Protein 1SSE (pdb70)

GO terms:
  GO:0034599 cellular response to oxidative stress (P, IDA)
  GO:0005634 nucleus (C, IDA)
  GO:0005737 cytoplasm (C, IDA)
  GO:0003700 DNA-binding transcription factor activity (F, IDA)
  GO:0045944 positive regulation of transcription by RNA polymerase II (P, HMP)
  GO:0046685 response to arsenic-containing substance (P, HMP)
  GO:0006357 regulation of transcription by RNA polymerase II (P, IDA)
  GO:0005634 nucleus (C, HDA)
  GO:0005737 cytoplasm (C, HDA)
  GO:0009408 response to heat (P, IMP)
  GO:1900101 regulation of endoplasmic reticulum unfolded protein response (P, IMP)
  GO:0000304 response to singlet oxygen (P, IMP)
  GO:0005634 nucleus (C, EXP)
  GO:0005737 cytoplasm (C, EXP)
  GO:0005515 protein binding (F, IPI)
  GO:0060090 molecular adaptor activity (F, EXP)

Radius of gyration: 22.16 Å; Cα contacts (8 Å, |Δi|>4): 99; chains: 2; bounding box: 79×35×39 Å

Nearest PDB structures (foldseek):
  1sse-assembly1_B  TM=6.772E-01  e=1.743E-12  Saccharomyces cerevisiae
  1jla-assembly1_A  TM=3.828E-01  e=4.831E+00  HIV-1 M:B_HXB2R
  1sse-assembly1_B  TM=1.012E+00  e=6.085E-16  Saccharomyces cerevisiae
  1sse-assembly1_B  TM=6.592E-01  e=5.583E-13  Saccharomyces cerevisiae
  1sse-assembly1_B  TM=6.691E-01  e=1.003E-12  Saccharomyces cerevisiae

Organism: Saccharomyces cerevisiae (strain ATCC 204508 / S288c) (NCBI:txid559292)

InterPro domains:
  IPR004827 Basic-leucine zipper domain [PF00170] (67-105)
  IPR004827 Basic-leucine zipper domain [PS00036] (69-84)
  IPR004827 Basic-leucine zipper domain [PS50217] (64-127)
  IPR004827 Basic-leucine zipper domain [SM00338] (62-126)
  IPR013910 Transcription factor PAP1 [PF08601] (340-646)
  IPR023167 Yap1 redox domain superfamily [SSF111430] (280-650)
  IPR046347 Basic-leucine zipper domain superfamily [SSF57959] (66-124)
  IPR050936 AP-1-like transcription factor yap1-like [PTHR40621] (8-649)

Sequence (121 aa):
NLDSNMFSNDFNFENQFDEQVSEFCSKMNQVCGTRNGSSLQNADKINNGNDNDNDNDVVPSKEGSLLRCSEIWDRITTHPKYSDIDVDGLCSELMAKAKCSERGVVINAEDVQLALNKHMNNLDSNMFSNDFNFENQFDEQVSEFCSKMNQVCGTRNGSSLQNADKINNGNDNDNDNDVVPSKEGSLLRCSEIWDRITTHPKYSDIDVDGLCSELMAKAKCSERGVVINAEDVQLALNKHMNNLDSNMFSNDFNFENQFDEQVSEFCSKMNQVCGTRNGSSLQNADKINNGNDNDNDNDVVPSKEGSLLRCSEIWDRITTHPKYSDIDVDGLCSELMAKAKCSERGVVINAEDVQLALNKHMNNLDSNMFSNDFNFENQFDEQVSEFCSKMNQVCGTRNGSSLQNADKINNGNDNDNDNDVVPSKEGSLLRCSEIWDRITTHPKYSDIDVDGLCSELMAKAKCSERGVVINAEDVQLALNKHMNNLDSNMFSNDFNFENQFDEQVSEFCSKMNQVCGTRNGSSLQNADKINNGNDNDNDNDVVPSKEGSLLRCSEIWDRITTHPKYSDIDVDGLCSELMAKAKCSERGVVINAEDVQLALNKHMNNLDSNMFSNDFNFENQFDEQVSEFCSKMNQVCGTRNGSSLQNADKINNGNDNDNDNDVVPSKEGSLLRCSEIWDRITTHPKYSDIDVDGLCSELMAKAKCSERGVVINAEDVQLALNKHMNNLDSNMFSNDFNFENQFDEQVSEFCSKMNQVCGTRNGSSLQNADKINNGNDNDNDNDVVPSKEGSLLRCSEIWDRITTHPKYSDIDVDGLCSELMAKAKCSERGVVINAEDVQLALNKHMNNLDSNMFSNDFNFENQFDEQVSEFCSKMNQVCGTRNGSSLQNADKINNGNDNDNDNDVVPSKEGSLLRCSEIWDRITTHPKYSDIDVDGLCSELMAKAKCSERGVVINAEDVQLALNKHMNNLDSNMFSNDFNFENQFDEQVSEFCSKMNQVCGTRNGSSLQNADKINNGNDNDNDNDVVPSKEGSLLRCSEIWDRITTHPKYSDIDVDGLCSELMAKAKCSERGVVINAEDVQLALNKHMNNLDSNMFSNDFNFENQFDEQVSEFCSKMNQVCGTRNGSSLQNADKINNGNDNDNDNDVVPSKEGSLLRCSEIWDRITTHPKYSDIDVDGLCSELMAKAKCSERGVVINAEDVQLALNKHMNNLDSNMFSNDFNFENQFDEQVSEFCSKMNQVCGTRNGSSLQNADKINNGNDNDNDNDVVPSKEGSLLRCSEIWDRITTHPKYSDIDVDGLCSELMAKAKCSERGVVINAEDVQLALNKHMNNLDSNMFSNDFNFENQFDEQVSEFCSKMNQVCGTRNGSSLQNADKINNGNDNDNDNDVVPSKEGSLLRCSEIWDRITTHPKYSDIDVDGLCSELMAKAKCSERGVVINAEDVQLALNKHMNNLDSNMFSNDFNFENQFDEQVSEFCSKMNQVCGTRNGSSLQNADKINNGNDNDNDNDVVPSKEGSLLRCSEIWDRITTHPKYSDIDVDGLCSELMAKAKCSERGVVINAEDVQLALNKHMNNLDSNMFSNDFNFENQFDEQVSEFCSKMNQVCGTRNGSSLQNADKINNGNDNDNDNDVVPSKEGSLLRCSEIWDRITTHPKYSDIDVDGLCSELMAKAKCSERGVVINAEDVQLALNKHMNNLDSNMFSNDFNFENQFDEQVSEFCSKMNQVCGTRNGSSLQNADKINNGNDNDNDNDVVPSKEGSLLRCSEIWDRITTHPKYSDIDVDGLCSELMAKAKCSERGVVINAEDVQLALNKHMNNLDSNMFSNDFNFENQFDEQVSEFCSKMNQVCGTRNGSSLQNADKINNGNDNDNDNDVVPSKEGSLLRCSEIWDRITTHPKYSDIDVDGLCSELMAKAKCSERGVVINAEDVQLALNKHMNNLDSNMFSNDFNFENQFDEQVSEFCSKMNQVCGTRNGSSLQNADKINNGNDNDNDNDVVPSKEGSLLRCSEIWDRITTHPKYSDIDVDGLCSELMAKAKCSERGVVINAEDVQLALNKHMNNLDSNMFSNDFNFENQFDEQVSEFCSKMNQVCGTRNGSSLQNADKINNGNDNDNDNDVVPSKEGSLLRCSEIWDRITTHPKYSDIDVDGLCSELMAKAKCSERGVVINAEDVQLALNKHMNNLDSNMFSNDFNFENQFDEQVSEFCSKMNQVCGTRNGSSLQNADKINNGNDNDNDNDVVPSKEGSLLRCSEIWDRITTHPKYSDIDVDGLCSELMAKAKCSERGVVINAEDVQLALNKHMNNLDSNMFSNDFNFENQFDEQVSEFCSKMNQVCGTRNGSSLQNADKINNGNDNDNDNDVVPSKEGSLLRCSEIWDRITTHPKYSDIDVDGLCSELMAKAKCSERGVVINAEDVQLALNKHMN

Structure (mmCIF, N/CA/C/O backbone):
data_1SSE
#
_entry.id   1SSE
#
_cell.length_a   1.000
_cell.length_b   1.000
_cell.length_c   1.000
_cell.angle_alpha   90.00
_cell.angle_beta   90.00
_cell.angle_gamma   90.00
#
_symmetry.space_group_name_H-M   'P 1'
#
loop_
_entity.id
_entity.type
_entity.pdbx_description
1 polymer 'AP-1 like transcription factor YAP1'
2 polymer 'AP-1 like transcription factor YAP1'
#
loop_
_atom_site.group_PDB
_atom_site.id
_atom_site.type_symbol
_atom_site.label_atom_id
_atom_site.label_alt_id
_atom_site.label_comp_id
_atom_site.label_asym_id
_atom_site.label_entity_id
_atom_site.label_seq_id
_atom_site.pdbx_PDB_ins_code
_atom_site.Cartn_x
_atom_site.Cartn_y
_atom_site.Cartn_z
_atom_site.occupancy
_atom_site.B_iso_or_equiv
_atom_site.auth_seq_id
_atom_site.auth_comp_id
_atom_site.auth_asym_id
_atom_site.auth_atom_id
_atom_site.pdbx_PDB_model_num
ATOM 1 N N . ASN A 1 1 ? 18.402 22.090 12.985 1.00 0.00 279 ASN A N 1
ATOM 2 C CA . ASN A 1 1 ? 18.835 21.289 11.806 1.00 0.00 279 ASN A CA 1
ATOM 3 C C . ASN A 1 1 ? 18.380 19.839 11.980 1.00 0.00 279 ASN A C 1
ATOM 4 O O . ASN A 1 1 ? 18.788 19.156 12.898 1.00 0.00 279 ASN A O 1
ATOM 17 N N . LEU A 1 2 ? 17.536 19.363 11.106 1.00 0.00 280 LEU A N 1
ATOM 18 C CA . LEU A 1 2 ? 17.056 17.957 11.224 1.00 0.00 280 LEU A CA 1
ATOM 19 C C . LEU A 1 2 ? 18.213 16.998 10.934 1.00 0.00 280 LEU A C 1
ATOM 20 O O . LEU A 1 2 ? 19.361 17.297 11.197 1.00 0.00 280 LEU A O 1
ATOM 36 N N . ASP A 1 3 ? 17.921 15.847 10.392 1.00 0.00 281 ASP A N 1
ATOM 37 C CA . ASP A 1 3 ? 19.003 14.869 10.085 1.00 0.00 281 ASP A CA 1
ATOM 38 C C . ASP A 1 3 ? 18.524 13.904 8.998 1.00 0.00 281 ASP A C 1
ATOM 39 O O . ASP A 1 3 ? 19.247 13.025 8.572 1.00 0.00 281 ASP A O 1
ATOM 48 N N . SER A 1 4 ? 17.310 14.061 8.546 1.00 0.00 282 SER A N 1
ATOM 49 C CA . SER A 1 4 ? 16.786 13.153 7.487 1.00 0.00 282 SER A CA 1
ATOM 50 C C . SER A 1 4 ? 17.643 13.293 6.227 1.00 0.00 282 SER A C 1
ATOM 51 O O . SER A 1 4 ? 18.754 13.779 6.275 1.00 0.00 282 SER A O 1
ATOM 59 N N . ASN A 1 5 ? 17.130 12.869 5.102 1.00 0.00 283 ASN A N 1
ATOM 60 C CA . ASN A 1 5 ? 17.906 12.972 3.830 1.00 0.00 283 ASN A CA 1
ATOM 61 C C . ASN A 1 5 ? 19.183 12.133 3.936 1.00 0.00 283 ASN A C 1
ATOM 62 O O . ASN A 1 5 ? 19.306 11.093 3.320 1.00 0.00 283 ASN A O 1
ATOM 73 N N . MET A 1 6 ? 20.136 12.576 4.712 1.00 0.00 284 MET A N 1
ATOM 74 C CA . MET A 1 6 ? 21.403 11.803 4.855 1.00 0.00 284 MET A CA 1
ATOM 75 C C . MET A 1 6 ? 21.081 10.328 5.106 1.00 0.00 284 MET A C 1
ATOM 76 O O . MET A 1 6 ? 20.177 9.998 5.848 1.00 0.00 284 MET A O 1
ATOM 90 N N . PHE A 1 7 ? 21.813 9.439 4.493 1.00 0.00 285 PHE A N 1
ATOM 91 C CA . PHE A 1 7 ? 21.547 7.987 4.696 1.00 0.00 285 PHE A CA 1
ATOM 92 C C . PHE A 1 7 ? 22.024 7.571 6.088 1.00 0.00 285 PHE A C 1
ATOM 93 O O . PHE A 1 7 ? 22.605 8.352 6.816 1.00 0.00 285 PHE A O 1
ATOM 110 N N . SER A 1 8 ? 21.782 6.346 6.466 1.00 0.00 286 SER A N 1
ATOM 111 C CA . SER A 1 8 ? 22.221 5.881 7.812 1.00 0.00 286 SER A CA 1
ATOM 112 C C . SER A 1 8 ? 23.746 5.754 7.836 1.00 0.00 286 SER A C 1
ATOM 113 O O . SER A 1 8 ? 24.414 5.993 6.850 1.00 0.00 286 SER A O 1
ATOM 121 N N . ASN A 1 9 ? 24.301 5.378 8.955 1.00 0.00 287 ASN A N 1
ATOM 122 C CA . ASN A 1 9 ? 25.783 5.235 9.043 1.00 0.00 287 ASN A CA 1
ATOM 123 C C . ASN A 1 9 ? 26.135 4.291 10.194 1.00 0.00 287 ASN A C 1
ATOM 124 O O . ASN A 1 9 ? 26.409 4.718 11.298 1.00 0.00 287 ASN A O 1
ATOM 135 N N . ASP A 1 10 ? 26.128 3.008 9.944 1.00 0.00 288 ASP A N 1
ATOM 136 C CA . ASP A 1 10 ? 26.460 2.033 11.023 1.00 0.00 288 ASP A CA 1
ATOM 137 C C . ASP A 1 10 ? 26.913 0.712 10.397 1.00 0.00 288 ASP A C 1
ATOM 138 O O . ASP A 1 10 ? 26.201 -0.273 10.418 1.00 0.00 288 ASP A O 1
ATOM 147 N N . PHE A 1 11 ? 28.092 0.681 9.840 1.00 0.00 289 PHE A N 1
ATOM 148 C CA . PHE A 1 11 ? 28.588 -0.578 9.214 1.00 0.00 289 PHE A CA 1
ATOM 149 C C . PHE A 1 11 ? 28.906 -1.600 10.308 1.00 0.00 289 PHE A C 1
ATOM 150 O O . PHE A 1 11 ? 29.068 -2.775 10.043 1.00 0.00 289 PHE A O 1
ATOM 167 N N . ASN A 1 12 ? 28.997 -1.164 11.535 1.00 0.00 290 ASN A N 1
ATOM 168 C CA . ASN A 1 12 ? 29.305 -2.115 12.640 1.00 0.00 290 ASN A CA 1
ATOM 169 C C . ASN A 1 12 ? 28.128 -3.073 12.827 1.00 0.00 290 ASN A C 1
ATOM 170 O O . ASN A 1 12 ? 28.232 -4.075 13.506 1.00 0.00 290 ASN A O 1
ATOM 181 N N . PHE A 1 13 ? 27.009 -2.774 12.227 1.00 0.00 291 PHE A N 1
ATOM 182 C CA . PHE A 1 13 ? 25.826 -3.669 12.368 1.00 0.00 291 PHE A CA 1
ATOM 183 C C . PHE A 1 13 ? 26.167 -5.051 11.811 1.00 0.00 291 PHE A C 1
ATOM 184 O O . PHE A 1 13 ? 25.754 -6.064 12.340 1.00 0.00 291 PHE A O 1
ATOM 201 N N . GLU A 1 14 ? 26.916 -5.102 10.744 1.00 0.00 292 GLU A N 1
ATOM 202 C CA . GLU A 1 14 ? 27.281 -6.419 10.152 1.00 0.00 292 GLU A CA 1
ATOM 203 C C . GLU A 1 14 ? 28.375 -6.221 9.100 1.00 0.00 292 GLU A C 1
ATOM 204 O O . GLU A 1 14 ? 29.437 -6.806 9.179 1.00 0.00 292 GLU A O 1
ATOM 216 N N . ASN A 1 15 ? 28.124 -5.402 8.115 1.00 0.00 293 ASN A N 1
ATOM 217 C CA . ASN A 1 15 ? 29.150 -5.170 7.060 1.00 0.00 293 ASN A CA 1
ATOM 218 C C . ASN A 1 15 ? 28.702 -4.020 6.155 1.00 0.00 293 ASN A C 1
ATOM 219 O O . ASN A 1 15 ? 29.325 -2.979 6.103 1.00 0.00 293 ASN A O 1
ATOM 230 N N . GLN A 1 16 ? 27.624 -4.202 5.441 1.00 0.00 294 GLN A N 1
ATOM 231 C CA . GLN A 1 16 ? 27.137 -3.120 4.539 1.00 0.00 294 GLN A CA 1
ATOM 232 C C . GLN A 1 16 ? 26.368 -2.080 5.356 1.00 0.00 294 GLN A C 1
ATOM 233 O O . GLN A 1 16 ? 25.989 -2.318 6.486 1.00 0.00 294 GLN A O 1
ATOM 247 N N . PHE A 1 17 ? 26.133 -0.927 4.791 1.00 0.00 295 PHE A N 1
ATOM 248 C CA . PHE A 1 17 ? 25.389 0.131 5.531 1.00 0.00 295 PHE A CA 1
ATOM 249 C C . PHE A 1 17 ? 23.920 -0.277 5.665 1.00 0.00 295 PHE A C 1
ATOM 250 O O . PHE A 1 17 ? 23.408 -1.052 4.882 1.00 0.00 295 PHE A O 1
ATOM 267 N N . ASP A 1 18 ? 23.239 0.238 6.652 1.00 0.00 296 ASP A N 1
ATOM 268 C CA . ASP A 1 18 ? 21.805 -0.121 6.834 1.00 0.00 296 ASP A CA 1
ATOM 269 C C . ASP A 1 18 ? 20.964 0.584 5.768 1.00 0.00 296 ASP A C 1
ATOM 270 O O . ASP A 1 18 ? 20.066 0.005 5.189 1.00 0.00 296 ASP A O 1
ATOM 279 N N . GLU A 1 19 ? 21.247 1.831 5.504 1.00 0.00 297 GLU A N 1
ATOM 280 C CA . GLU A 1 19 ? 20.464 2.571 4.476 1.00 0.00 297 GLU A CA 1
ATOM 281 C C . GLU A 1 19 ? 18.970 2.440 4.781 1.00 0.00 297 GLU A C 1
ATOM 282 O O . GLU A 1 19 ? 18.573 2.258 5.914 1.00 0.00 297 GLU A O 1
ATOM 294 N N . GLN A 1 20 ? 18.139 2.532 3.779 1.00 0.00 298 GLN A N 1
ATOM 295 C CA . GLN A 1 20 ? 16.672 2.414 4.017 1.00 0.00 298 GLN A CA 1
ATOM 296 C C . GLN A 1 20 ? 15.961 2.139 2.684 1.00 0.00 298 GLN A C 1
ATOM 297 O O . GLN A 1 20 ? 14.781 1.854 2.649 1.00 0.00 298 GLN A O 1
ATOM 311 N N . VAL A 1 21 ? 16.672 2.211 1.588 1.00 0.00 299 VAL A N 1
ATOM 312 C CA . VAL A 1 21 ? 16.039 1.943 0.259 1.00 0.00 299 VAL A CA 1
ATOM 313 C C . VAL A 1 21 ? 17.070 1.306 -0.668 1.00 0.00 299 VAL A C 1
ATOM 314 O O . VAL A 1 21 ? 17.748 1.978 -1.418 1.00 0.00 299 VAL A O 1
ATOM 327 N N . SER A 1 22 ? 17.205 0.008 -0.598 1.00 0.00 300 SER A N 1
ATOM 328 C CA . SER A 1 22 ? 18.205 -0.711 -1.440 1.00 0.00 300 SER A CA 1
ATOM 329 C C . SER A 1 22 ? 17.509 -1.806 -2.254 1.00 0.00 300 SER A C 1
ATOM 330 O O . SER A 1 22 ? 16.534 -1.566 -2.936 1.00 0.00 300 SER A O 1
ATOM 338 N N . GLU A 1 23 ? 18.004 -3.016 -2.170 1.00 0.00 301 GLU A N 1
ATOM 339 C CA . GLU A 1 23 ? 17.379 -4.144 -2.916 1.00 0.00 301 GLU A CA 1
ATOM 340 C C . GLU A 1 23 ? 15.865 -4.089 -2.727 1.00 0.00 301 GLU A C 1
ATOM 341 O O . GLU A 1 23 ? 15.101 -4.393 -3.622 1.00 0.00 301 GLU A O 1
ATOM 353 N N . PHE A 1 24 ? 15.430 -3.697 -1.562 1.00 0.00 302 PHE A N 1
ATOM 354 C CA . PHE A 1 24 ? 13.971 -3.616 -1.303 1.00 0.00 302 PHE A CA 1
ATOM 355 C C . PHE A 1 24 ? 13.344 -2.598 -2.257 1.00 0.00 302 PHE A C 1
ATOM 356 O O . PHE A 1 24 ? 12.536 -2.933 -3.098 1.00 0.00 302 PHE A O 1
ATOM 373 N N . CYS A 1 25 ? 13.708 -1.354 -2.129 1.00 0.00 303 CYS A N 1
ATOM 374 C CA . CYS A 1 25 ? 13.127 -0.308 -3.018 1.00 0.00 303 CYS A CA 1
ATOM 375 C C . CYS A 1 25 ? 13.763 -0.369 -4.410 1.00 0.00 303 CYS A C 1
ATOM 376 O O . CYS A 1 25 ? 13.084 -0.338 -5.417 1.00 0.00 303 CYS A O 1
ATOM 383 N N . SER A 1 26 ? 15.063 -0.430 -4.472 1.00 0.00 304 SER A N 1
ATOM 384 C CA . SER A 1 26 ? 15.758 -0.464 -5.792 1.00 0.00 304 SER A CA 1
ATOM 385 C C . SER A 1 26 ? 15.180 -1.561 -6.693 1.00 0.00 304 SER A C 1
ATOM 386 O O . SER A 1 26 ? 15.312 -1.503 -7.904 1.00 0.00 304 SER A O 1
ATOM 394 N N . LYS A 1 27 ? 14.508 -2.543 -6.132 1.00 0.00 305 LYS A N 1
ATOM 395 C CA . LYS A 1 27 ? 13.908 -3.623 -6.990 1.00 0.00 305 LYS A CA 1
ATOM 396 C C . LYS A 1 27 ? 12.408 -3.373 -7.117 1.00 0.00 305 LYS A C 1
ATOM 397 O O . LYS A 1 27 ? 11.759 -3.826 -8.052 1.00 0.00 305 LYS A O 1
ATOM 416 N N . MET A 1 28 ? 11.851 -2.601 -6.236 1.00 0.00 306 MET A N 1
ATOM 417 C CA . MET A 1 28 ? 10.412 -2.292 -6.364 1.00 0.00 306 MET A CA 1
ATOM 418 C C . MET A 1 28 ? 10.240 -1.385 -7.576 1.00 0.00 306 MET A C 1
ATOM 419 O O . MET A 1 28 ? 9.180 -1.337 -8.168 1.00 0.00 306 MET A O 1
ATOM 433 N N . ASN A 1 29 ? 11.284 -0.673 -7.974 1.00 0.00 307 ASN A N 1
ATOM 434 C CA . ASN A 1 29 ? 11.157 0.211 -9.178 1.00 0.00 307 ASN A CA 1
ATOM 435 C C . ASN A 1 29 ? 11.591 -0.619 -10.388 1.00 0.00 307 ASN A C 1
ATOM 436 O O . ASN A 1 29 ? 11.018 -0.532 -11.455 1.00 0.00 307 ASN A O 1
ATOM 447 N N . GLN A 1 30 ? 12.607 -1.452 -10.190 1.00 0.00 308 GLN A N 1
ATOM 448 C CA . GLN A 1 30 ? 13.110 -2.354 -11.286 1.00 0.00 308 GLN A CA 1
ATOM 449 C C . GLN A 1 30 ? 11.931 -2.821 -12.134 1.00 0.00 308 GLN A C 1
ATOM 450 O O . GLN A 1 30 ? 12.013 -2.923 -13.342 1.00 0.00 308 GLN A O 1
ATOM 464 N N . VAL A 1 31 ? 10.827 -3.097 -11.491 1.00 0.00 309 VAL A N 1
ATOM 465 C CA . VAL A 1 31 ? 9.611 -3.549 -12.233 1.00 0.00 309 VAL A CA 1
ATOM 466 C C . VAL A 1 31 ? 9.375 -2.639 -13.445 1.00 0.00 309 VAL A C 1
ATOM 467 O O . VAL A 1 31 ? 8.587 -2.938 -14.320 1.00 0.00 309 VAL A O 1
ATOM 480 N N . CYS A 1 32 ? 10.061 -1.531 -13.495 1.00 0.00 310 CYS A N 1
ATOM 481 C CA . CYS A 1 32 ? 9.896 -0.589 -14.635 1.00 0.00 310 CYS A CA 1
ATOM 482 C C . CYS A 1 32 ? 10.572 -1.169 -15.881 1.00 0.00 310 CYS A C 1
ATOM 483 O O . CYS A 1 32 ? 10.721 -0.501 -16.886 1.00 0.00 310 CYS A O 1
ATOM 490 N N . GLY A 1 33 ? 10.981 -2.406 -15.825 1.00 0.00 311 GLY A N 1
ATOM 491 C CA . GLY A 1 33 ? 11.644 -3.025 -17.008 1.00 0.00 311 GLY A CA 1
ATOM 492 C C . GLY A 1 33 ? 10.590 -3.358 -18.065 1.00 0.00 311 GLY A C 1
ATOM 493 O O . GLY A 1 33 ? 9.551 -3.913 -17.767 1.00 0.00 311 GLY A O 1
ATOM 497 N N . THR A 1 34 ? 10.847 -3.023 -19.300 1.00 0.00 312 THR A N 1
ATOM 498 C CA . THR A 1 34 ? 9.857 -3.320 -20.373 1.00 0.00 312 THR A CA 1
ATOM 499 C C . THR A 1 34 ? 9.923 -4.806 -20.733 1.00 0.00 312 THR A C 1
ATOM 500 O O . THR A 1 34 ? 10.939 -5.302 -21.179 1.00 0.00 312 THR A O 1
ATOM 511 N N . ARG A 1 35 ? 8.848 -5.521 -20.543 1.00 0.00 313 ARG A N 1
ATOM 512 C CA . ARG A 1 35 ? 8.850 -6.973 -20.875 1.00 0.00 313 ARG A CA 1
ATOM 513 C C . ARG A 1 35 ? 8.920 -7.150 -22.393 1.00 0.00 313 ARG A C 1
ATOM 514 O O . ARG A 1 35 ? 8.344 -6.332 -23.092 1.00 0.00 313 ARG A O 1
ATOM 536 N N . ASN B 2 1 ? -49.500 1.464 10.016 1.00 0.00 565 ASN B N 1
ATOM 537 C CA . ASN B 2 1 ? -49.220 2.500 8.982 1.00 0.00 565 ASN B CA 1
ATOM 538 C C . ASN B 2 1 ? -48.743 1.821 7.696 1.00 0.00 565 ASN B C 1
ATOM 539 O O . ASN B 2 1 ? -48.066 2.417 6.882 1.00 0.00 565 ASN B O 1
ATOM 552 N N . GLY B 2 2 ? -49.091 0.578 7.506 1.00 0.00 566 GLY B N 1
ATOM 553 C CA . GLY B 2 2 ? -48.658 -0.138 6.273 1.00 0.00 566 GLY B CA 1
ATOM 554 C C . GLY B 2 2 ? -49.171 -1.578 6.310 1.00 0.00 566 GLY B C 1
ATOM 555 O O . GLY B 2 2 ? -49.328 -2.164 7.363 1.00 0.00 566 GLY B O 1
ATOM 559 N N . SER B 2 3 ? -49.434 -2.154 5.169 1.00 0.00 567 SER B N 1
ATOM 560 C CA . SER B 2 3 ? -49.937 -3.557 5.142 1.00 0.00 567 SER B CA 1
ATOM 561 C C . SER B 2 3 ? -48.849 -4.498 5.662 1.00 0.00 567 SER B C 1
ATOM 562 O O . SER B 2 3 ? -49.105 -5.644 5.970 1.00 0.00 567 SER B O 1
ATOM 570 N N . SER B 2 4 ? -47.637 -4.020 5.761 1.00 0.00 568 SER B N 1
ATOM 571 C CA . SER B 2 4 ? -46.525 -4.880 6.261 1.00 0.00 568 SER B CA 1
ATOM 572 C C . SER B 2 4 ? -46.241 -5.996 5.250 1.00 0.00 568 SER B C 1
ATOM 573 O O . SER B 2 4 ? -45.116 -6.203 4.840 1.00 0.00 568 SER B O 1
ATOM 581 N N . LEU B 2 5 ? -47.250 -6.718 4.845 1.00 0.00 569 LEU B N 1
ATOM 582 C CA . LEU B 2 5 ? -47.032 -7.816 3.863 1.00 0.00 569 LEU B CA 1
ATOM 583 C C . LEU B 2 5 ? -46.766 -7.213 2.481 1.00 0.00 569 LEU B C 1
ATOM 584 O O . LEU B 2 5 ? -46.865 -7.882 1.472 1.00 0.00 569 LEU B O 1
ATOM 600 N N . GLN B 2 6 ? -46.430 -5.953 2.428 1.00 0.00 570 GLN B N 1
ATOM 601 C CA . GLN B 2 6 ? -46.159 -5.311 1.111 1.00 0.00 570 GLN B CA 1
ATOM 602 C C . GLN B 2 6 ? -44.953 -5.986 0.456 1.00 0.00 570 GLN B C 1
ATOM 603 O O . GLN B 2 6 ? -43.848 -5.482 0.499 1.00 0.00 570 GLN B O 1
ATOM 617 N N . ASN B 2 7 ? -45.156 -7.122 -0.152 1.00 0.00 571 ASN B N 1
ATOM 618 C CA . ASN B 2 7 ? -44.020 -7.826 -0.809 1.00 0.00 571 ASN B CA 1
ATOM 619 C C . ASN B 2 7 ? -43.650 -7.096 -2.102 1.00 0.00 571 ASN B C 1
ATOM 620 O O . ASN B 2 7 ? -44.363 -7.151 -3.084 1.00 0.00 571 ASN B O 1
ATOM 631 N N . ALA B 2 8 ? -42.541 -6.409 -2.107 1.00 0.00 572 ALA B N 1
ATOM 632 C CA . ALA B 2 8 ? -42.125 -5.672 -3.334 1.00 0.00 572 ALA B CA 1
ATOM 633 C C . ALA B 2 8 ? -40.694 -5.158 -3.159 1.00 0.00 572 ALA B C 1
ATOM 634 O O . ALA B 2 8 ? -40.002 -5.524 -2.230 1.00 0.00 572 ALA B O 1
ATOM 641 N N . ASP B 2 9 ? -40.246 -4.310 -4.045 1.00 0.00 573 ASP B N 1
ATOM 642 C CA . ASP B 2 9 ? -38.860 -3.771 -3.930 1.00 0.00 573 ASP B CA 1
ATOM 643 C C . ASP B 2 9 ? -38.762 -2.452 -4.700 1.00 0.00 573 ASP B C 1
ATOM 644 O O . ASP B 2 9 ? -39.742 -1.946 -5.210 1.00 0.00 573 ASP B O 1
ATOM 653 N N . LYS B 2 10 ? -37.587 -1.890 -4.789 1.00 0.00 574 LYS B N 1
ATOM 654 C CA . LYS B 2 10 ? -37.429 -0.605 -5.526 1.00 0.00 574 LYS B CA 1
ATOM 655 C C . LYS B 2 10 ? -37.548 -0.859 -7.031 1.00 0.00 574 LYS B C 1
ATOM 656 O O . LYS B 2 10 ? -37.006 -1.812 -7.554 1.00 0.00 574 LYS B O 1
ATOM 675 N N . ILE B 2 11 ? -38.255 -0.013 -7.731 1.00 0.00 575 ILE B N 1
ATOM 676 C CA . ILE B 2 11 ? -38.410 -0.206 -9.201 1.00 0.00 575 ILE B CA 1
ATOM 677 C C . ILE B 2 11 ? -37.175 0.342 -9.921 1.00 0.00 575 ILE B C 1
ATOM 678 O O . ILE B 2 11 ? -37.231 0.710 -11.077 1.00 0.00 575 ILE B O 1
ATOM 694 N N . ASN B 2 12 ? -36.060 0.399 -9.246 1.00 0.00 576 ASN B N 1
ATOM 695 C CA . ASN B 2 12 ? -34.824 0.922 -9.893 1.00 0.00 576 ASN B CA 1
ATOM 696 C C . ASN B 2 12 ? -34.364 -0.055 -10.976 1.00 0.00 576 ASN B C 1
ATOM 697 O O . ASN B 2 12 ? -34.342 0.267 -12.148 1.00 0.00 576 ASN B O 1
ATOM 708 N N . ASN B 2 13 ? -33.994 -1.247 -10.594 1.00 0.00 577 ASN B N 1
ATOM 709 C CA . ASN B 2 13 ? -33.535 -2.243 -11.602 1.00 0.00 577 ASN B CA 1
ATOM 710 C C . ASN B 2 13 ? -32.418 -1.632 -12.450 1.00 0.00 577 ASN B C 1
ATOM 711 O O . ASN B 2 13 ? -32.132 -2.089 -13.539 1.00 0.00 577 ASN B O 1
ATOM 722 N N . GLY B 2 14 ? -31.786 -0.602 -11.960 1.00 0.00 578 GLY B N 1
ATOM 723 C CA . GLY B 2 14 ? -30.688 0.038 -12.738 1.00 0.00 578 GLY B CA 1
ATOM 724 C C . GLY B 2 14 ? -29.433 -0.834 -12.663 1.00 0.00 578 GLY B C 1
ATOM 725 O O . GLY B 2 14 ? -28.676 -0.769 -11.715 1.00 0.00 578 GLY B O 1
ATOM 729 N N . ASN B 2 15 ? -29.207 -1.650 -13.656 1.00 0.00 579 ASN B N 1
ATOM 730 C CA . ASN B 2 15 ? -28.002 -2.526 -13.640 1.00 0.00 579 ASN B CA 1
ATOM 731 C C . ASN B 2 15 ? -26.762 -1.692 -13.970 1.00 0.00 579 ASN B C 1
ATOM 732 O O . ASN B 2 15 ? -25.811 -1.651 -13.216 1.00 0.00 579 ASN B O 1
ATOM 743 N N . ASP B 2 16 ? -26.765 -1.027 -15.093 1.00 0.00 580 ASP B N 1
ATOM 744 C CA . ASP B 2 16 ? -25.587 -0.197 -15.471 1.00 0.00 580 ASP B CA 1
ATOM 745 C C . ASP B 2 16 ? -24.319 -1.051 -15.406 1.00 0.00 580 ASP B C 1
ATOM 746 O O . ASP B 2 16 ? -23.478 -0.866 -14.549 1.00 0.00 580 ASP B O 1
ATOM 755 N N . ASN B 2 17 ? -24.176 -1.985 -16.306 1.00 0.00 581 ASN B N 1
ATOM 756 C CA . ASN B 2 17 ? -22.962 -2.850 -16.295 1.00 0.00 581 ASN B CA 1
ATOM 757 C C . ASN B 2 17 ? -21.774 -2.067 -16.857 1.00 0.00 581 ASN B C 1
ATOM 758 O O . ASN B 2 17 ? -21.202 -2.428 -17.866 1.00 0.00 581 ASN B O 1
ATOM 769 N N . ASP B 2 18 ? -21.399 -0.997 -16.212 1.00 0.00 582 ASP B N 1
ATOM 770 C CA . ASP B 2 18 ? -20.248 -0.192 -16.710 1.00 0.00 582 ASP B CA 1
ATOM 771 C C . ASP B 2 18 ? -18.946 -0.956 -16.459 1.00 0.00 582 ASP B C 1
ATOM 772 O O . ASP B 2 18 ? -18.795 -1.633 -15.461 1.00 0.00 582 ASP B O 1
ATOM 781 N N . ASN B 2 19 ? -18.004 -0.852 -17.356 1.00 0.00 583 ASN B N 1
ATOM 782 C CA . ASN B 2 19 ? -16.713 -1.572 -17.167 1.00 0.00 583 ASN B CA 1
ATOM 783 C C . ASN B 2 19 ? -15.889 -0.866 -16.089 1.00 0.00 583 ASN B C 1
ATOM 784 O O . ASN B 2 19 ? -16.309 0.122 -15.520 1.00 0.00 583 ASN B O 1
ATOM 795 N N . ASP B 2 20 ? -14.718 -1.365 -15.803 1.00 0.00 584 ASP B N 1
ATOM 796 C CA . ASP B 2 20 ? -13.868 -0.722 -14.762 1.00 0.00 584 ASP B CA 1
ATOM 797 C C . ASP B 2 20 ? -13.379 0.635 -15.269 1.00 0.00 584 ASP B C 1
ATOM 798 O O . ASP B 2 20 ? -12.251 0.779 -15.697 1.00 0.00 584 ASP B O 1
ATOM 807 N N . ASN B 2 21 ? -14.219 1.633 -15.226 1.00 0.00 585 ASN B N 1
ATOM 808 C CA . ASN B 2 21 ? -13.801 2.980 -15.706 1.00 0.00 585 ASN B CA 1
ATOM 809 C C . ASN B 2 21 ? -12.928 3.652 -14.645 1.00 0.00 585 ASN B C 1
ATOM 810 O O . ASN B 2 21 ? -13.328 4.609 -14.012 1.00 0.00 585 ASN B O 1
ATOM 821 N N . ASP B 2 22 ? -11.736 3.158 -14.446 1.00 0.00 586 ASP B N 1
ATOM 822 C CA . ASP B 2 22 ? -10.836 3.767 -13.426 1.00 0.00 586 ASP B CA 1
ATOM 823 C C . ASP B 2 22 ? -10.194 5.030 -14.005 1.00 0.00 586 ASP B C 1
ATOM 824 O O . ASP B 2 22 ? -9.287 4.963 -14.811 1.00 0.00 586 ASP B O 1
ATOM 833 N N . VAL B 2 23 ? -10.658 6.182 -13.600 1.00 0.00 587 VAL B N 1
ATOM 834 C CA . VAL B 2 23 ? -10.080 7.454 -14.123 1.00 0.00 587 VAL B CA 1
ATOM 835 C C . VAL B 2 23 ? -10.188 8.535 -13.042 1.00 0.00 587 VAL B C 1
ATOM 836 O O . VAL B 2 23 ? -11.261 8.850 -12.568 1.00 0.00 587 VAL B O 1
ATOM 849 N N . VAL B 2 24 ? -9.082 9.103 -12.647 1.00 0.00 588 VAL B N 1
ATOM 850 C CA . VAL B 2 24 ? -9.120 10.159 -11.597 1.00 0.00 588 VAL B CA 1
ATOM 851 C C . VAL B 2 24 ? -9.939 9.664 -10.396 1.00 0.00 588 VAL B C 1
ATOM 852 O O . VAL B 2 24 ? -11.007 10.182 -10.134 1.00 0.00 588 VAL B O 1
ATOM 865 N N . PRO B 2 25 ? -9.428 8.672 -9.696 1.00 0.00 589 PRO B N 1
ATOM 866 C CA . PRO B 2 25 ? -10.131 8.114 -8.526 1.00 0.00 589 PRO B CA 1
ATOM 867 C C . PRO B 2 25 ? -10.285 9.197 -7.448 1.00 0.00 589 PRO B C 1
ATOM 868 O O . PRO B 2 25 ? -9.768 10.290 -7.574 1.00 0.00 589 PRO B O 1
ATOM 879 N N . SER B 2 26 ? -10.992 8.900 -6.392 1.00 0.00 590 SER B N 1
ATOM 880 C CA . SER B 2 26 ? -11.177 9.909 -5.311 1.00 0.00 590 SER B CA 1
ATOM 881 C C . SER B 2 26 ? -11.585 9.201 -4.018 1.00 0.00 590 SER B C 1
ATOM 882 O O . SER B 2 26 ? -12.327 9.731 -3.215 1.00 0.00 590 SER B O 1
ATOM 890 N N . LYS B 2 27 ? -11.103 8.005 -3.811 1.00 0.00 591 LYS B N 1
ATOM 891 C CA . LYS B 2 27 ? -11.457 7.251 -2.570 1.00 0.00 591 LYS B CA 1
ATOM 892 C C . LYS B 2 27 ? -10.385 7.491 -1.505 1.00 0.00 591 LYS B C 1
ATOM 893 O O . LYS B 2 27 ? -9.405 8.171 -1.739 1.00 0.00 591 LYS B O 1
ATOM 912 N N . GLU B 2 28 ? -10.561 6.936 -0.337 1.00 0.00 592 GLU B N 1
ATOM 913 C CA . GLU B 2 28 ? -9.551 7.133 0.740 1.00 0.00 592 GLU B CA 1
ATOM 914 C C . GLU B 2 28 ? -8.307 6.301 0.423 1.00 0.00 592 GLU B C 1
ATOM 915 O O . GLU B 2 28 ? -8.368 5.094 0.300 1.00 0.00 592 GLU B O 1
ATOM 927 N N . GLY B 2 29 ? -7.178 6.939 0.289 1.00 0.00 593 GLY B N 1
ATOM 928 C CA . GLY B 2 29 ? -5.929 6.189 -0.021 1.00 0.00 593 GLY B CA 1
ATOM 929 C C . GLY B 2 29 ? -4.842 7.173 -0.450 1.00 0.00 593 GLY B C 1
ATOM 930 O O . GLY B 2 29 ? -4.912 7.765 -1.509 1.00 0.00 593 GLY B O 1
ATOM 934 N N . SER B 2 30 ? -3.839 7.358 0.363 1.00 0.00 594 SER B N 1
ATOM 935 C CA . SER B 2 30 ? -2.753 8.311 -0.005 1.00 0.00 594 SER B CA 1
ATOM 936 C C . SER B 2 30 ? -1.755 7.630 -0.934 1.00 0.00 594 SER B C 1
ATOM 937 O O . SER B 2 30 ? -1.723 6.422 -1.066 1.00 0.00 594 SER B O 1
ATOM 945 N N . LEU B 2 31 ? -0.940 8.411 -1.577 1.00 0.00 595 LEU B N 1
ATOM 946 C CA . LEU B 2 31 ? 0.075 7.863 -2.511 1.00 0.00 595 LEU B CA 1
ATOM 947 C C . LEU B 2 31 ? 1.396 7.678 -1.763 1.00 0.00 595 LEU B C 1
ATOM 948 O O . LEU B 2 31 ? 1.975 8.632 -1.281 1.00 0.00 595 LEU B O 1
ATOM 964 N N . LEU B 2 32 ? 1.876 6.459 -1.653 1.00 0.00 596 LEU B N 1
ATOM 965 C CA . LEU B 2 32 ? 3.169 6.210 -0.926 1.00 0.00 596 LEU B CA 1
ATOM 966 C C . LEU B 2 32 ? 4.079 5.324 -1.799 1.00 0.00 596 LEU B C 1
ATOM 967 O O . LEU B 2 32 ? 3.628 4.687 -2.730 1.00 0.00 596 LEU B O 1
ATOM 983 N N . ARG B 2 33 ? 5.363 5.305 -1.510 1.00 0.00 597 ARG B N 1
ATOM 984 C CA . ARG B 2 33 ? 6.326 4.488 -2.326 1.00 0.00 597 ARG B CA 1
ATOM 985 C C . ARG B 2 33 ? 6.852 3.285 -1.526 1.00 0.00 597 ARG B C 1
ATOM 986 O O . ARG B 2 33 ? 6.213 2.795 -0.616 1.00 0.00 597 ARG B O 1
ATOM 1007 N N . CYS B 2 34 ? 8.006 2.791 -1.902 1.00 0.00 598 CYS B N 1
ATOM 1008 C CA . CYS B 2 34 ? 8.599 1.592 -1.226 1.00 0.00 598 CYS B CA 1
ATOM 1009 C C . CYS B 2 34 ? 8.816 1.833 0.271 1.00 0.00 598 CYS B C 1
ATOM 1010 O O . CYS B 2 34 ? 7.885 1.812 1.052 1.00 0.00 598 CYS B O 1
ATOM 1017 N N . SER B 2 35 ? 10.048 2.033 0.680 1.00 0.00 599 SER B N 1
ATOM 1018 C CA . SER B 2 35 ? 10.343 2.247 2.131 1.00 0.00 599 SER B CA 1
ATOM 1019 C C . SER B 2 35 ? 9.321 3.213 2.724 1.00 0.00 599 SER B C 1
ATOM 1020 O O . SER B 2 35 ? 9.127 3.288 3.931 1.00 0.00 599 SER B O 1
ATOM 1028 N N . GLU B 2 36 ? 8.649 3.943 1.882 1.00 0.00 600 GLU B N 1
ATOM 1029 C CA . GLU B 2 36 ? 7.626 4.892 2.374 1.00 0.00 600 GLU B CA 1
ATOM 1030 C C . GLU B 2 36 ? 6.742 4.157 3.384 1.00 0.00 600 GLU B C 1
ATOM 1031 O O . GLU B 2 36 ? 6.308 4.691 4.394 1.00 0.00 600 GLU B O 1
ATOM 1043 N N . ILE B 2 37 ? 6.468 2.908 3.093 1.00 0.00 601 ILE B N 1
ATOM 1044 C CA . ILE B 2 37 ? 5.610 2.117 3.997 1.00 0.00 601 ILE B CA 1
ATOM 1045 C C . ILE B 2 37 ? 6.402 1.872 5.282 1.00 0.00 601 ILE B C 1
ATOM 1046 O O . ILE B 2 37 ? 5.853 1.794 6.356 1.00 0.00 601 ILE B O 1
ATOM 1062 N N . TRP B 2 38 ? 7.713 1.759 5.166 1.00 0.00 602 TRP B N 1
ATOM 1063 C CA . TRP B 2 38 ? 8.558 1.535 6.379 1.00 0.00 602 TRP B CA 1
ATOM 1064 C C . TRP B 2 38 ? 8.078 2.500 7.445 1.00 0.00 602 TRP B C 1
ATOM 1065 O O . TRP B 2 38 ? 7.999 2.177 8.613 1.00 0.00 602 TRP B O 1
ATOM 1086 N N . ASP B 2 39 ? 7.705 3.678 7.030 1.00 0.00 603 ASP B N 1
ATOM 1087 C CA . ASP B 2 39 ? 7.167 4.658 8.002 1.00 0.00 603 ASP B CA 1
ATOM 1088 C C . ASP B 2 39 ? 5.816 4.129 8.489 1.00 0.00 603 ASP B C 1
ATOM 1089 O O . ASP B 2 39 ? 5.521 4.141 9.667 1.00 0.00 603 ASP B O 1
ATOM 1098 N N . ARG B 2 40 ? 5.000 3.632 7.587 1.00 0.00 604 ARG B N 1
ATOM 1099 C CA . ARG B 2 40 ? 3.679 3.070 8.013 1.00 0.00 604 ARG B CA 1
ATOM 1100 C C . ARG B 2 40 ? 3.929 1.984 9.072 1.00 0.00 604 ARG B C 1
ATOM 1101 O O . ARG B 2 40 ? 3.354 1.997 10.140 1.00 0.00 604 ARG B O 1
ATOM 1122 N N . ILE B 2 41 ? 4.813 1.062 8.778 1.00 0.00 605 ILE B N 1
ATOM 1123 C CA . ILE B 2 41 ? 5.149 -0.023 9.756 1.00 0.00 605 ILE B CA 1
ATOM 1124 C C . ILE B 2 41 ? 5.388 0.580 11.142 1.00 0.00 605 ILE B C 1
ATOM 1125 O O . ILE B 2 41 ? 4.904 0.078 12.134 1.00 0.00 605 ILE B O 1
ATOM 1141 N N . THR B 2 42 ? 6.147 1.628 11.235 1.00 0.00 606 THR B N 1
ATOM 1142 C CA . THR B 2 42 ? 6.413 2.216 12.576 1.00 0.00 606 THR B CA 1
ATOM 1143 C C . THR B 2 42 ? 5.134 2.839 13.153 1.00 0.00 606 THR B C 1
ATOM 1144 O O . THR B 2 42 ? 4.787 2.608 14.294 1.00 0.00 606 THR B O 1
ATOM 1155 N N . THR B 2 43 ? 4.462 3.665 12.396 1.00 0.00 607 THR B N 1
ATOM 1156 C CA . THR B 2 43 ? 3.235 4.357 12.901 1.00 0.00 607 THR B CA 1
ATOM 1157 C C . THR B 2 43 ? 2.254 3.422 13.629 1.00 0.00 607 THR B C 1
ATOM 1158 O O . THR B 2 43 ? 1.245 3.886 14.123 1.00 0.00 607 THR B O 1
ATOM 1169 N N . HIS B 2 44 ? 2.511 2.131 13.723 1.00 0.00 608 HIS B N 1
ATOM 1170 C CA . HIS B 2 44 ? 1.545 1.227 14.452 1.00 0.00 608 HIS B CA 1
ATOM 1171 C C . HIS B 2 44 ? 2.277 0.434 15.565 1.00 0.00 608 HIS B C 1
ATOM 1172 O O . HIS B 2 44 ? 2.887 -0.574 15.285 1.00 0.00 608 HIS B O 1
ATOM 1186 N N . PRO B 2 45 ? 2.192 0.890 16.813 1.00 0.00 609 PRO B N 1
ATOM 1187 C CA . PRO B 2 45 ? 2.835 0.182 17.945 1.00 0.00 609 PRO B CA 1
ATOM 1188 C C . PRO B 2 45 ? 2.273 -1.244 18.075 1.00 0.00 609 PRO B C 1
ATOM 1189 O O . PRO B 2 45 ? 2.577 -1.951 19.015 1.00 0.00 609 PRO B O 1
ATOM 1200 N N . LYS B 2 46 ? 1.460 -1.672 17.150 1.00 0.00 610 LYS B N 1
ATOM 1201 C CA . LYS B 2 46 ? 0.895 -3.045 17.246 1.00 0.00 610 LYS B CA 1
ATOM 1202 C C . LYS B 2 46 ? 1.986 -4.077 16.940 1.00 0.00 610 LYS B C 1
ATOM 1203 O O . LYS B 2 46 ? 2.720 -4.489 17.815 1.00 0.00 610 LYS B O 1
ATOM 1222 N N . TYR B 2 47 ? 2.095 -4.506 15.709 1.00 0.00 611 TYR B N 1
ATOM 1223 C CA . TYR B 2 47 ? 3.136 -5.520 15.368 1.00 0.00 611 TYR B CA 1
ATOM 1224 C C . TYR B 2 47 ? 2.831 -6.799 16.165 1.00 0.00 611 TYR B C 1
ATOM 1225 O O . TYR B 2 47 ? 2.302 -6.741 17.256 1.00 0.00 611 TYR B O 1
ATOM 1243 N N . SER B 2 48 ? 3.153 -7.949 15.639 1.00 0.00 612 SER B N 1
ATOM 1244 C CA . SER B 2 48 ? 2.870 -9.210 16.383 1.00 0.00 612 SER B CA 1
ATOM 1245 C C . SER B 2 48 ? 3.416 -10.395 15.584 1.00 0.00 612 SER B C 1
ATOM 1246 O O . SER B 2 48 ? 4.323 -11.081 16.011 1.00 0.00 612 SER B O 1
ATOM 1254 N N . ASP B 2 49 ? 2.869 -10.638 14.422 1.00 0.00 613 ASP B N 1
ATOM 1255 C CA . ASP B 2 49 ? 3.352 -11.776 13.583 1.00 0.00 613 ASP B CA 1
ATOM 1256 C C . ASP B 2 49 ? 3.113 -11.451 12.107 1.00 0.00 613 ASP B C 1
ATOM 1257 O O . ASP B 2 49 ? 2.280 -12.051 11.457 1.00 0.00 613 ASP B O 1
ATOM 1266 N N . ILE B 2 50 ? 3.838 -10.501 11.574 1.00 0.00 614 ILE B N 1
ATOM 1267 C CA . ILE B 2 50 ? 3.662 -10.121 10.139 1.00 0.00 614 ILE B CA 1
ATOM 1268 C C . ILE B 2 50 ? 4.777 -10.754 9.304 1.00 0.00 614 ILE B C 1
ATOM 1269 O O . ILE B 2 50 ? 5.771 -11.216 9.829 1.00 0.00 614 ILE B O 1
ATOM 1285 N N . ASP B 2 51 ? 4.620 -10.766 8.003 1.00 0.00 615 ASP B N 1
ATOM 1286 C CA . ASP B 2 51 ? 5.662 -11.350 7.104 1.00 0.00 615 ASP B CA 1
ATOM 1287 C C . ASP B 2 51 ? 6.152 -10.253 6.162 1.00 0.00 615 ASP B C 1
ATOM 1288 O O . ASP B 2 51 ? 5.400 -9.722 5.373 1.00 0.00 615 ASP B O 1
ATOM 1297 N N . VAL B 2 52 ? 7.407 -9.912 6.238 1.00 0.00 616 VAL B N 1
ATOM 1298 C CA . VAL B 2 52 ? 7.942 -8.847 5.344 1.00 0.00 616 VAL B CA 1
ATOM 1299 C C . VAL B 2 52 ? 8.172 -9.436 3.950 1.00 0.00 616 VAL B C 1
ATOM 1300 O O . VAL B 2 52 ? 8.307 -8.725 2.970 1.00 0.00 616 VAL B O 1
ATOM 1313 N N . ASP B 2 53 ? 8.209 -10.736 3.856 1.00 0.00 617 ASP B N 1
ATOM 1314 C CA . ASP B 2 53 ? 8.427 -11.383 2.531 1.00 0.00 617 ASP B CA 1
ATOM 1315 C C . ASP B 2 53 ? 7.147 -11.295 1.701 1.00 0.00 617 ASP B C 1
ATOM 1316 O O . ASP B 2 53 ? 7.185 -11.124 0.499 1.00 0.00 617 ASP B O 1
ATOM 1325 N N . GLY B 2 54 ? 6.011 -11.414 2.331 1.00 0.00 618 GLY B N 1
ATOM 1326 C CA . GLY B 2 54 ? 4.731 -11.340 1.575 1.00 0.00 618 GLY B CA 1
ATOM 1327 C C . GLY B 2 54 ? 4.538 -9.927 1.028 1.00 0.00 618 GLY B C 1
ATOM 1328 O O . GLY B 2 54 ? 4.046 -9.741 -0.066 1.00 0.00 618 GLY B O 1
ATOM 1332 N N . LEU B 2 55 ? 4.930 -8.925 1.769 1.00 0.00 619 LEU B N 1
ATOM 1333 C CA . LEU B 2 55 ? 4.764 -7.536 1.256 1.00 0.00 619 LEU B CA 1
ATOM 1334 C C . LEU B 2 55 ? 5.666 -7.370 0.035 1.00 0.00 619 LEU B C 1
ATOM 1335 O O . LEU B 2 55 ? 5.388 -6.599 -0.860 1.00 0.00 619 LEU B O 1
ATOM 1351 N N . CYS B 2 56 ? 6.754 -8.090 0.004 1.00 0.00 620 CYS B N 1
ATOM 1352 C CA . CYS B 2 56 ? 7.693 -7.979 -1.145 1.00 0.00 620 CYS B CA 1
ATOM 1353 C C . CYS B 2 56 ? 7.028 -8.468 -2.438 1.00 0.00 620 CYS B C 1
ATOM 1354 O O . CYS B 2 56 ? 7.019 -7.775 -3.427 1.00 0.00 620 CYS B O 1
ATOM 1362 N N . SER B 2 57 ? 6.474 -9.652 -2.454 1.00 0.00 621 SER B N 1
ATOM 1363 C CA . SER B 2 57 ? 5.831 -10.147 -3.716 1.00 0.00 621 SER B CA 1
ATOM 1364 C C . SER B 2 57 ? 4.420 -9.567 -3.851 1.00 0.00 621 SER B C 1
ATOM 1365 O O . SER B 2 57 ? 3.748 -9.773 -4.842 1.00 0.00 621 SER B O 1
ATOM 1373 N N . GLU B 2 58 ? 3.979 -8.818 -2.883 1.00 0.00 622 GLU B N 1
ATOM 1374 C CA . GLU B 2 58 ? 2.628 -8.186 -2.963 1.00 0.00 622 GLU B CA 1
ATOM 1375 C C . GLU B 2 58 ? 2.780 -6.716 -3.380 1.00 0.00 622 GLU B C 1
ATOM 1376 O O . GLU B 2 58 ? 2.041 -6.230 -4.210 1.00 0.00 622 GLU B O 1
ATOM 1388 N N . LEU B 2 59 ? 3.723 -5.998 -2.828 1.00 0.00 623 LEU B N 1
ATOM 1389 C CA . LEU B 2 59 ? 3.892 -4.563 -3.228 1.00 0.00 623 LEU B CA 1
ATOM 1390 C C . LEU B 2 59 ? 4.819 -4.463 -4.454 1.00 0.00 623 LEU B C 1
ATOM 1391 O O . LEU B 2 59 ? 4.845 -3.457 -5.135 1.00 0.00 623 LEU B O 1
ATOM 1407 N N . MET B 2 60 ? 5.606 -5.475 -4.723 1.00 0.00 624 MET B N 1
ATOM 1408 C CA . MET B 2 60 ? 6.553 -5.397 -5.881 1.00 0.00 624 MET B CA 1
ATOM 1409 C C . MET B 2 60 ? 5.826 -5.580 -7.220 1.00 0.00 624 MET B C 1
ATOM 1410 O O . MET B 2 60 ? 6.261 -5.064 -8.226 1.00 0.00 624 MET B O 1
ATOM 1424 N N . ALA B 2 61 ? 4.723 -6.290 -7.256 1.00 0.00 625 ALA B N 1
ATOM 1425 C CA . ALA B 2 61 ? 3.988 -6.474 -8.558 1.00 0.00 625 ALA B CA 1
ATOM 1426 C C . ALA B 2 61 ? 2.782 -5.538 -8.590 1.00 0.00 625 ALA B C 1
ATOM 1427 O O . ALA B 2 61 ? 2.137 -5.389 -9.609 1.00 0.00 625 ALA B O 1
ATOM 1434 N N . LYS B 2 62 ? 2.519 -4.844 -7.520 1.00 0.00 626 LYS B N 1
ATOM 1435 C CA . LYS B 2 62 ? 1.410 -3.844 -7.532 1.00 0.00 626 LYS B CA 1
ATOM 1436 C C . LYS B 2 62 ? 2.077 -2.498 -7.839 1.00 0.00 626 LYS B C 1
ATOM 1437 O O . LYS B 2 62 ? 1.438 -1.509 -8.138 1.00 0.00 626 LYS B O 1
ATOM 1456 N N . ALA B 2 63 ? 3.383 -2.489 -7.757 1.00 0.00 627 ALA B N 1
ATOM 1457 C CA . ALA B 2 63 ? 4.186 -1.261 -8.026 1.00 0.00 627 ALA B CA 1
ATOM 1458 C C . ALA B 2 63 ? 3.756 -0.598 -9.338 1.00 0.00 627 ALA B C 1
ATOM 1459 O O . ALA B 2 63 ? 3.410 -1.256 -10.298 1.00 0.00 627 ALA B O 1
ATOM 1466 N N . LYS B 2 64 ? 3.797 0.714 -9.379 1.00 0.00 628 LYS B N 1
ATOM 1467 C CA . LYS B 2 64 ? 3.419 1.466 -10.617 1.00 0.00 628 LYS B CA 1
ATOM 1468 C C . LYS B 2 64 ? 4.575 2.402 -10.988 1.00 0.00 628 LYS B C 1
ATOM 1469 O O . LYS B 2 64 ? 4.645 3.530 -10.537 1.00 0.00 628 LYS B O 1
ATOM 1488 N N . CYS B 2 65 ? 5.501 1.919 -11.773 1.00 0.00 629 CYS B N 1
ATOM 1489 C CA . CYS B 2 65 ? 6.683 2.748 -12.156 1.00 0.00 629 CYS B CA 1
ATOM 1490 C C . CYS B 2 65 ? 6.256 4.134 -12.653 1.00 0.00 629 CYS B C 1
ATOM 1491 O O . CYS B 2 65 ? 5.545 4.284 -13.626 1.00 0.00 629 CYS B O 1
ATOM 1498 N N . SER B 2 66 ? 6.735 5.144 -11.975 1.00 0.00 630 SER B N 1
ATOM 1499 C CA . SER B 2 66 ? 6.437 6.559 -12.353 1.00 0.00 630 SER B CA 1
ATOM 1500 C C . SER B 2 66 ? 7.696 7.391 -12.089 1.00 0.00 630 SER B C 1
ATOM 1501 O O . SER B 2 66 ? 8.566 6.973 -11.351 1.00 0.00 630 SER B O 1
ATOM 1509 N N . GLU B 2 67 ? 7.821 8.557 -12.668 1.00 0.00 631 GLU B N 1
ATOM 1510 C CA . GLU B 2 67 ? 9.046 9.368 -12.412 1.00 0.00 631 GLU B CA 1
ATOM 1511 C C . GLU B 2 67 ? 9.113 9.712 -10.925 1.00 0.00 631 GLU B C 1
ATOM 1512 O O . GLU B 2 67 ? 10.176 9.925 -10.376 1.00 0.00 631 GLU B O 1
ATOM 1524 N N . ARG B 2 68 ? 7.995 9.729 -10.256 1.00 0.00 632 ARG B N 1
ATOM 1525 C CA . ARG B 2 68 ? 8.013 10.013 -8.795 1.00 0.00 632 ARG B CA 1
ATOM 1526 C C . ARG B 2 68 ? 8.402 8.717 -8.083 1.00 0.00 632 ARG B C 1
ATOM 1527 O O . ARG B 2 68 ? 7.939 8.416 -7.001 1.00 0.00 632 ARG B O 1
ATOM 1548 N N . GLY B 2 69 ? 9.235 7.936 -8.720 1.00 0.00 633 GLY B N 1
ATOM 1549 C CA . GLY B 2 69 ? 9.652 6.634 -8.132 1.00 0.00 633 GLY B CA 1
ATOM 1550 C C . GLY B 2 69 ? 8.454 5.690 -8.196 1.00 0.00 633 GLY B C 1
ATOM 1551 O O . GLY B 2 69 ? 7.452 6.003 -8.808 1.00 0.00 633 GLY B O 1
ATOM 1555 N N . VAL B 2 70 ? 8.520 4.549 -7.571 1.00 0.00 634 VAL B N 1
ATOM 1556 C CA . VAL B 2 70 ? 7.362 3.618 -7.606 1.00 0.00 634 VAL B CA 1
ATOM 1557 C C . VAL B 2 70 ? 6.255 4.157 -6.705 1.00 0.00 634 VAL B C 1
ATOM 1558 O O . VAL B 2 70 ? 6.524 4.645 -5.625 1.00 0.00 634 VAL B O 1
ATOM 1571 N N . VAL B 2 71 ? 5.013 4.074 -7.123 1.00 0.00 635 VAL B N 1
ATOM 1572 C CA . VAL B 2 71 ? 3.895 4.584 -6.260 1.00 0.00 635 VAL B CA 1
ATOM 1573 C C . VAL B 2 71 ? 2.770 3.547 -6.208 1.00 0.00 635 VAL B C 1
ATOM 1574 O O . VAL B 2 71 ? 2.392 2.965 -7.206 1.00 0.00 635 VAL B O 1
ATOM 1587 N N . ILE B 2 72 ? 2.238 3.316 -5.032 1.00 0.00 636 ILE B N 1
ATOM 1588 C CA . ILE B 2 72 ? 1.135 2.320 -4.861 1.00 0.00 636 ILE B CA 1
ATOM 1589 C C . ILE B 2 72 ? 0.051 2.930 -3.970 1.00 0.00 636 ILE B C 1
ATOM 1590 O O . ILE B 2 72 ? 0.314 3.809 -3.174 1.00 0.00 636 ILE B O 1
ATOM 1606 N N . ASN B 2 73 ? -1.166 2.477 -4.096 1.00 0.00 637 ASN B N 1
ATOM 1607 C CA . ASN B 2 73 ? -2.261 3.041 -3.254 1.00 0.00 637 ASN B CA 1
ATOM 1608 C C . ASN B 2 73 ? -2.248 2.390 -1.867 1.00 0.00 637 ASN B C 1
ATOM 1609 O O . ASN B 2 73 ? -2.175 1.185 -1.728 1.00 0.00 637 ASN B O 1
ATOM 1620 N N . ALA B 2 74 ? -2.326 3.195 -0.841 1.00 0.00 638 ALA B N 1
ATOM 1621 C CA . ALA B 2 74 ? -2.330 2.666 0.555 1.00 0.00 638 ALA B CA 1
ATOM 1622 C C . ALA B 2 74 ? -3.407 1.588 0.712 1.00 0.00 638 ALA B C 1
ATOM 1623 O O . ALA B 2 74 ? -3.455 0.892 1.705 1.00 0.00 638 ALA B O 1
ATOM 1630 N N . GLU B 2 75 ? -4.268 1.436 -0.251 1.00 0.00 639 GLU B N 1
ATOM 1631 C CA . GLU B 2 75 ? -5.325 0.391 -0.136 1.00 0.00 639 GLU B CA 1
ATOM 1632 C C . GLU B 2 75 ? -4.721 -0.984 -0.440 1.00 0.00 639 GLU B C 1
ATOM 1633 O O . GLU B 2 75 ? -5.254 -1.999 -0.036 1.00 0.00 639 GLU B O 1
ATOM 1645 N N . ASP B 2 76 ? -3.597 -1.042 -1.104 1.00 0.00 640 ASP B N 1
ATOM 1646 C CA . ASP B 2 76 ? -2.962 -2.371 -1.369 1.00 0.00 640 ASP B CA 1
ATOM 1647 C C . ASP B 2 76 ? -2.038 -2.717 -0.194 1.00 0.00 640 ASP B C 1
ATOM 1648 O O . ASP B 2 76 ? -1.947 -3.856 0.220 1.00 0.00 640 ASP B O 1
ATOM 1657 N N . VAL B 2 77 ? -1.368 -1.744 0.359 1.00 0.00 641 VAL B N 1
ATOM 1658 C CA . VAL B 2 77 ? -0.470 -2.018 1.521 1.00 0.00 641 VAL B CA 1
ATOM 1659 C C . VAL B 2 77 ? -1.324 -2.214 2.778 1.00 0.00 641 VAL B C 1
ATOM 1660 O O . VAL B 2 77 ? -0.948 -2.915 3.695 1.00 0.00 641 VAL B O 1
ATOM 1673 N N . GLN B 2 78 ? -2.479 -1.616 2.813 1.00 0.00 642 GLN B N 1
ATOM 1674 C CA . GLN B 2 78 ? -3.369 -1.784 3.998 1.00 0.00 642 GLN B CA 1
ATOM 1675 C C . GLN B 2 78 ? -4.038 -3.158 3.918 1.00 0.00 642 GLN B C 1
ATOM 1676 O O . GLN B 2 78 ? -4.272 -3.806 4.919 1.00 0.00 642 GLN B O 1
ATOM 1690 N N . LEU B 2 79 ? -4.321 -3.621 2.730 1.00 0.00 643 LEU B N 1
ATOM 1691 C CA . LEU B 2 79 ? -4.944 -4.967 2.578 1.00 0.00 643 LEU B CA 1
ATOM 1692 C C . LEU B 2 79 ? -3.836 -6.021 2.566 1.00 0.00 643 LEU B C 1
ATOM 1693 O O . LEU B 2 79 ? -4.067 -7.170 2.879 1.00 0.00 643 LEU B O 1
ATOM 1709 N N . ALA B 2 80 ? -2.628 -5.641 2.249 1.00 0.00 644 ALA B N 1
ATOM 1710 C CA . ALA B 2 80 ? -1.511 -6.633 2.265 1.00 0.00 644 ALA B CA 1
ATOM 1711 C C . ALA B 2 80 ? -0.959 -6.711 3.689 1.00 0.00 644 ALA B C 1
ATOM 1712 O O . ALA B 2 80 ? -0.448 -7.728 4.115 1.00 0.00 644 ALA B O 1
ATOM 1719 N N . LEU B 2 81 ? -1.073 -5.646 4.430 1.00 0.00 645 LEU B N 1
ATOM 1720 C CA . LEU B 2 81 ? -0.575 -5.646 5.835 1.00 0.00 645 LEU B CA 1
ATOM 1721 C C . LEU B 2 81 ? -1.677 -6.160 6.767 1.00 0.00 645 LEU B C 1
ATOM 1722 O O . LEU B 2 81 ? -1.407 -6.626 7.856 1.00 0.00 645 LEU B O 1
ATOM 1738 N N . ASN B 2 82 ? -2.918 -6.065 6.364 1.00 0.00 646 ASN B N 1
ATOM 1739 C CA . ASN B 2 82 ? -4.033 -6.534 7.246 1.00 0.00 646 ASN B CA 1
ATOM 1740 C C . ASN B 2 82 ? -4.419 -7.982 6.915 1.00 0.00 646 ASN B C 1
ATOM 1741 O O . ASN B 2 82 ? -5.131 -8.620 7.666 1.00 0.00 646 ASN B O 1
ATOM 1752 N N . LYS B 2 83 ? -3.969 -8.516 5.807 1.00 0.00 647 LYS B N 1
ATOM 1753 C CA . LYS B 2 83 ? -4.334 -9.927 5.459 1.00 0.00 647 LYS B CA 1
ATOM 1754 C C . LYS B 2 83 ? -3.277 -10.891 6.011 1.00 0.00 647 LYS B C 1
ATOM 1755 O O . LYS B 2 83 ? -3.454 -12.093 5.988 1.00 0.00 647 LYS B O 1
ATOM 1774 N N . HIS B 2 84 ? -2.179 -10.371 6.501 1.00 0.00 648 HIS B N 1
ATOM 1775 C CA . HIS B 2 84 ? -1.095 -11.246 7.054 1.00 0.00 648 HIS B CA 1
ATOM 1776 C C . HIS B 2 84 ? -1.004 -11.050 8.568 1.00 0.00 648 HIS B C 1
ATOM 1777 O O . HIS B 2 84 ? -0.017 -11.390 9.189 1.00 0.00 648 HIS B O 1
ATOM 1791 N N . MET B 2 85 ? -2.029 -10.506 9.170 1.00 0.00 649 MET B N 1
ATOM 1792 C CA . MET B 2 85 ? -2.009 -10.287 10.649 1.00 0.00 649 MET B CA 1
ATOM 1793 C C . MET B 2 85 ? -2.716 -11.451 11.344 1.00 0.00 649 MET B C 1
ATOM 1794 O O . MET B 2 85 ? -3.928 -11.503 11.413 1.00 0.00 649 MET B O 1
ATOM 1808 N N . ASN B 2 86 ? -1.968 -12.388 11.861 1.00 0.00 650 ASN B N 1
ATOM 1809 C CA . ASN B 2 86 ? -2.595 -13.550 12.554 1.00 0.00 650 ASN B CA 1
ATOM 1810 C C . ASN B 2 86 ? -2.926 -13.164 13.997 1.00 0.00 650 ASN B C 1
ATOM 1811 O O . ASN B 2 86 ? -3.386 -14.024 14.729 1.00 0.00 650 ASN B O 1
ATOM 1823 N N . ASN A 1 1 ? 22.682 23.461 2.437 1.00 0.00 279 ASN A N 2
ATOM 1824 C CA . ASN A 1 1 ? 23.594 23.547 3.613 1.00 0.00 279 ASN A CA 2
ATOM 1825 C C . ASN A 1 1 ? 24.524 22.331 3.627 1.00 0.00 279 ASN A C 2
ATOM 1826 O O . ASN A 1 1 ? 24.183 21.272 3.139 1.00 0.00 279 ASN A O 2
ATOM 1839 N N . LEU A 1 2 ? 25.695 22.475 4.184 1.00 0.00 280 LEU A N 2
ATOM 1840 C CA . LEU A 1 2 ? 26.644 21.327 4.229 1.00 0.00 280 LEU A CA 2
ATOM 1841 C C . LEU A 1 2 ? 26.182 20.325 5.291 1.00 0.00 280 LEU A C 2
ATOM 1842 O O . LEU A 1 2 ? 26.954 19.527 5.783 1.00 0.00 280 LEU A O 2
ATOM 1858 N N . ASP A 1 3 ? 24.926 20.360 5.647 1.00 0.00 281 ASP A N 2
ATOM 1859 C CA . ASP A 1 3 ? 24.418 19.409 6.676 1.00 0.00 281 ASP A CA 2
ATOM 1860 C C . ASP A 1 3 ? 24.481 17.984 6.126 1.00 0.00 281 ASP A C 2
ATOM 1861 O O . ASP A 1 3 ? 24.132 17.033 6.797 1.00 0.00 281 ASP A O 2
ATOM 1870 N N . SER A 1 4 ? 24.925 17.827 4.909 1.00 0.00 282 SER A N 2
ATOM 1871 C CA . SER A 1 4 ? 25.012 16.462 4.317 1.00 0.00 282 SER A CA 2
ATOM 1872 C C . SER A 1 4 ? 23.656 15.764 4.444 1.00 0.00 282 SER A C 2
ATOM 1873 O O . SER A 1 4 ? 22.731 16.285 5.033 1.00 0.00 282 SER A O 2
ATOM 1881 N N . ASN A 1 5 ? 23.532 14.587 3.894 1.00 0.00 283 ASN A N 2
ATOM 1882 C CA . ASN A 1 5 ? 22.237 13.856 3.984 1.00 0.00 283 ASN A CA 2
ATOM 1883 C C . ASN A 1 5 ? 22.096 13.234 5.376 1.00 0.00 283 ASN A C 2
ATOM 1884 O O . ASN A 1 5 ? 22.522 13.799 6.364 1.00 0.00 283 ASN A O 2
ATOM 1895 N N . MET A 1 6 ? 21.503 12.073 5.462 1.00 0.00 284 MET A N 2
ATOM 1896 C CA . MET A 1 6 ? 21.333 11.413 6.791 1.00 0.00 284 MET A CA 2
ATOM 1897 C C . MET A 1 6 ? 21.299 9.894 6.600 1.00 0.00 284 MET A C 2
ATOM 1898 O O . MET A 1 6 ? 20.587 9.380 5.761 1.00 0.00 284 MET A O 2
ATOM 1912 N N . PHE A 1 7 ? 22.065 9.172 7.374 1.00 0.00 285 PHE A N 2
ATOM 1913 C CA . PHE A 1 7 ? 22.076 7.688 7.235 1.00 0.00 285 PHE A CA 2
ATOM 1914 C C . PHE A 1 7 ? 20.820 7.106 7.888 1.00 0.00 285 PHE A C 2
ATOM 1915 O O . PHE A 1 7 ? 20.413 7.523 8.954 1.00 0.00 285 PHE A O 2
ATOM 1932 N N . SER A 1 8 ? 20.205 6.144 7.256 1.00 0.00 286 SER A N 2
ATOM 1933 C CA . SER A 1 8 ? 18.975 5.535 7.837 1.00 0.00 286 SER A CA 2
ATOM 1934 C C . SER A 1 8 ? 19.364 4.556 8.947 1.00 0.00 286 SER A C 2
ATOM 1935 O O . SER A 1 8 ? 20.510 4.172 9.075 1.00 0.00 286 SER A O 2
ATOM 1943 N N . ASN A 1 9 ? 18.418 4.145 9.747 1.00 0.00 287 ASN A N 2
ATOM 1944 C CA . ASN A 1 9 ? 18.736 3.187 10.842 1.00 0.00 287 ASN A CA 2
ATOM 1945 C C . ASN A 1 9 ? 19.000 1.806 10.241 1.00 0.00 287 ASN A C 2
ATOM 1946 O O . ASN A 1 9 ? 18.117 0.975 10.159 1.00 0.00 287 ASN A O 2
ATOM 1957 N N . ASP A 1 10 ? 20.208 1.553 9.821 1.00 0.00 288 ASP A N 2
ATOM 1958 C CA . ASP A 1 10 ? 20.526 0.226 9.226 1.00 0.00 288 ASP A CA 2
ATOM 1959 C C . ASP A 1 10 ? 20.664 -0.811 10.343 1.00 0.00 288 ASP A C 2
ATOM 1960 O O . ASP A 1 10 ? 20.185 -0.619 11.443 1.00 0.00 288 ASP A O 2
ATOM 1969 N N . PHE A 1 11 ? 21.315 -1.909 10.071 1.00 0.00 289 PHE A N 2
ATOM 1970 C CA . PHE A 1 11 ? 21.480 -2.953 11.120 1.00 0.00 289 PHE A CA 2
ATOM 1971 C C . PHE A 1 11 ? 22.559 -3.946 10.685 1.00 0.00 289 PHE A C 2
ATOM 1972 O O . PHE A 1 11 ? 22.554 -5.096 11.079 1.00 0.00 289 PHE A O 2
ATOM 1989 N N . ASN A 1 12 ? 23.487 -3.512 9.875 1.00 0.00 290 ASN A N 2
ATOM 1990 C CA . ASN A 1 12 ? 24.565 -4.431 9.417 1.00 0.00 290 ASN A CA 2
ATOM 1991 C C . ASN A 1 12 ? 25.717 -3.612 8.833 1.00 0.00 290 ASN A C 2
ATOM 1992 O O . ASN A 1 12 ? 26.049 -2.551 9.324 1.00 0.00 290 ASN A O 2
ATOM 2003 N N . PHE A 1 13 ? 26.332 -4.096 7.788 1.00 0.00 291 PHE A N 2
ATOM 2004 C CA . PHE A 1 13 ? 27.463 -3.344 7.176 1.00 0.00 291 PHE A CA 2
ATOM 2005 C C . PHE A 1 13 ? 27.846 -3.993 5.844 1.00 0.00 291 PHE A C 2
ATOM 2006 O O . PHE A 1 13 ? 28.950 -3.838 5.362 1.00 0.00 291 PHE A O 2
ATOM 2023 N N . GLU A 1 14 ? 26.941 -4.717 5.244 1.00 0.00 292 GLU A N 2
ATOM 2024 C CA . GLU A 1 14 ? 27.256 -5.372 3.944 1.00 0.00 292 GLU A CA 2
ATOM 2025 C C . GLU A 1 14 ? 27.431 -4.302 2.864 1.00 0.00 292 GLU A C 2
ATOM 2026 O O . GLU A 1 14 ? 28.165 -4.478 1.913 1.00 0.00 292 GLU A O 2
ATOM 2038 N N . ASN A 1 15 ? 26.761 -3.190 3.005 1.00 0.00 293 ASN A N 2
ATOM 2039 C CA . ASN A 1 15 ? 26.888 -2.109 1.989 1.00 0.00 293 ASN A CA 2
ATOM 2040 C C . ASN A 1 15 ? 26.241 -0.830 2.523 1.00 0.00 293 ASN A C 2
ATOM 2041 O O . ASN A 1 15 ? 26.916 0.109 2.899 1.00 0.00 293 ASN A O 2
ATOM 2052 N N . GLN A 1 16 ? 24.937 -0.783 2.561 1.00 0.00 294 GLN A N 2
ATOM 2053 C CA . GLN A 1 16 ? 24.250 0.436 3.073 1.00 0.00 294 GLN A CA 2
ATOM 2054 C C . GLN A 1 16 ? 24.806 1.670 2.359 1.00 0.00 294 GLN A C 2
ATOM 2055 O O . GLN A 1 16 ? 25.568 2.431 2.918 1.00 0.00 294 GLN A O 2
ATOM 2069 N N . PHE A 1 17 ? 24.433 1.873 1.123 1.00 0.00 295 PHE A N 2
ATOM 2070 C CA . PHE A 1 17 ? 24.946 3.060 0.378 1.00 0.00 295 PHE A CA 2
ATOM 2071 C C . PHE A 1 17 ? 24.126 4.293 0.762 1.00 0.00 295 PHE A C 2
ATOM 2072 O O . PHE A 1 17 ? 23.730 5.074 -0.079 1.00 0.00 295 PHE A O 2
ATOM 2089 N N . ASP A 1 18 ? 23.866 4.471 2.029 1.00 0.00 296 ASP A N 2
ATOM 2090 C CA . ASP A 1 18 ? 23.068 5.652 2.465 1.00 0.00 296 ASP A CA 2
ATOM 2091 C C . ASP A 1 18 ? 21.732 5.666 1.719 1.00 0.00 296 ASP A C 2
ATOM 2092 O O . ASP A 1 18 ? 21.537 6.425 0.790 1.00 0.00 296 ASP A O 2
ATOM 2101 N N . GLU A 1 19 ? 20.809 4.829 2.118 1.00 0.00 297 GLU A N 2
ATOM 2102 C CA . GLU A 1 19 ? 19.477 4.784 1.437 1.00 0.00 297 GLU A CA 2
ATOM 2103 C C . GLU A 1 19 ? 18.384 4.577 2.488 1.00 0.00 297 GLU A C 2
ATOM 2104 O O . GLU A 1 19 ? 18.637 4.618 3.676 1.00 0.00 297 GLU A O 2
ATOM 2116 N N . GLN A 1 20 ? 17.168 4.357 2.063 1.00 0.00 298 GLN A N 2
ATOM 2117 C CA . GLN A 1 20 ? 16.063 4.151 3.042 1.00 0.00 298 GLN A CA 2
ATOM 2118 C C . GLN A 1 20 ? 16.073 2.702 3.531 1.00 0.00 298 GLN A C 2
ATOM 2119 O O . GLN A 1 20 ? 16.021 2.441 4.718 1.00 0.00 298 GLN A O 2
ATOM 2133 N N . VAL A 1 21 ? 16.143 1.755 2.626 1.00 0.00 299 VAL A N 2
ATOM 2134 C CA . VAL A 1 21 ? 16.161 0.311 3.028 1.00 0.00 299 VAL A CA 2
ATOM 2135 C C . VAL A 1 21 ? 17.287 -0.409 2.290 1.00 0.00 299 VAL A C 2
ATOM 2136 O O . VAL A 1 21 ? 18.363 -0.550 2.825 1.00 0.00 299 VAL A O 2
ATOM 2149 N N . SER A 1 22 ? 17.053 -0.846 1.071 1.00 0.00 300 SER A N 2
ATOM 2150 C CA . SER A 1 22 ? 18.118 -1.557 0.280 1.00 0.00 300 SER A CA 2
ATOM 2151 C C . SER A 1 22 ? 17.445 -2.440 -0.777 1.00 0.00 300 SER A C 2
ATOM 2152 O O . SER A 1 22 ? 16.869 -1.961 -1.735 1.00 0.00 300 SER A O 2
ATOM 2160 N N . GLU A 1 23 ? 17.510 -3.732 -0.596 1.00 0.00 301 GLU A N 2
ATOM 2161 C CA . GLU A 1 23 ? 16.881 -4.665 -1.553 1.00 0.00 301 GLU A CA 2
ATOM 2162 C C . GLU A 1 23 ? 15.391 -4.390 -1.581 1.00 0.00 301 GLU A C 2
ATOM 2163 O O . GLU A 1 23 ? 14.708 -4.685 -2.541 1.00 0.00 301 GLU A O 2
ATOM 2175 N N . PHE A 1 24 ? 14.873 -3.833 -0.519 1.00 0.00 302 PHE A N 2
ATOM 2176 C CA . PHE A 1 24 ? 13.422 -3.564 -0.485 1.00 0.00 302 PHE A CA 2
ATOM 2177 C C . PHE A 1 24 ? 13.083 -2.474 -1.507 1.00 0.00 302 PHE A C 2
ATOM 2178 O O . PHE A 1 24 ? 12.296 -2.680 -2.407 1.00 0.00 302 PHE A O 2
ATOM 2195 N N . CYS A 1 25 ? 13.677 -1.319 -1.378 1.00 0.00 303 CYS A N 2
ATOM 2196 C CA . CYS A 1 25 ? 13.393 -0.216 -2.343 1.00 0.00 303 CYS A CA 2
ATOM 2197 C C . CYS A 1 25 ? 14.178 -0.436 -3.641 1.00 0.00 303 CYS A C 2
ATOM 2198 O O . CYS A 1 25 ? 13.634 -0.386 -4.726 1.00 0.00 303 CYS A O 2
ATOM 2205 N N . SER A 1 26 ? 15.460 -0.650 -3.534 1.00 0.00 304 SER A N 2
ATOM 2206 C CA . SER A 1 26 ? 16.300 -0.843 -4.752 1.00 0.00 304 SER A CA 2
ATOM 2207 C C . SER A 1 26 ? 15.661 -1.856 -5.707 1.00 0.00 304 SER A C 2
ATOM 2208 O O . SER A 1 26 ? 15.852 -1.780 -6.911 1.00 0.00 304 SER A O 2
ATOM 2216 N N . LYS A 1 27 ? 14.866 -2.778 -5.206 1.00 0.00 305 LYS A N 2
ATOM 2217 C CA . LYS A 1 27 ? 14.204 -3.765 -6.125 1.00 0.00 305 LYS A CA 2
ATOM 2218 C C . LYS A 1 27 ? 12.753 -3.351 -6.334 1.00 0.00 305 LYS A C 2
ATOM 2219 O O . LYS A 1 27 ? 12.101 -3.789 -7.270 1.00 0.00 305 LYS A O 2
ATOM 2238 N N . MET A 1 28 ? 12.245 -2.458 -5.534 1.00 0.00 306 MET A N 2
ATOM 2239 C CA . MET A 1 28 ? 10.858 -2.003 -5.773 1.00 0.00 306 MET A CA 2
ATOM 2240 C C . MET A 1 28 ? 10.872 -1.123 -7.019 1.00 0.00 306 MET A C 2
ATOM 2241 O O . MET A 1 28 ? 9.885 -1.036 -7.724 1.00 0.00 306 MET A O 2
ATOM 2255 N N . ASN A 1 29 ? 11.987 -0.478 -7.325 1.00 0.00 307 ASN A N 2
ATOM 2256 C CA . ASN A 1 29 ? 12.019 0.369 -8.560 1.00 0.00 307 ASN A CA 2
ATOM 2257 C C . ASN A 1 29 ? 12.393 -0.553 -9.715 1.00 0.00 307 ASN A C 2
ATOM 2258 O O . ASN A 1 29 ? 11.878 -0.442 -10.807 1.00 0.00 307 ASN A O 2
ATOM 2269 N N . GLN A 1 30 ? 13.296 -1.485 -9.446 1.00 0.00 308 GLN A N 2
ATOM 2270 C CA . GLN A 1 30 ? 13.730 -2.475 -10.491 1.00 0.00 308 GLN A CA 2
ATOM 2271 C C . GLN A 1 30 ? 12.525 -2.867 -11.346 1.00 0.00 308 GLN A C 2
ATOM 2272 O O . GLN A 1 30 ? 12.614 -2.981 -12.551 1.00 0.00 308 GLN A O 2
ATOM 2286 N N . VAL A 1 31 ? 11.390 -3.063 -10.723 1.00 0.00 309 VAL A N 2
ATOM 2287 C CA . VAL A 1 31 ? 10.163 -3.431 -11.500 1.00 0.00 309 VAL A CA 2
ATOM 2288 C C . VAL A 1 31 ? 10.041 -2.502 -12.711 1.00 0.00 309 VAL A C 2
ATOM 2289 O O . VAL A 1 31 ? 9.311 -2.756 -13.648 1.00 0.00 309 VAL A O 2
ATOM 2302 N N . CYS A 1 32 ? 10.756 -1.413 -12.667 1.00 0.00 310 CYS A N 2
ATOM 2303 C CA . CYS A 1 32 ? 10.722 -0.411 -13.765 1.00 0.00 310 CYS A CA 2
ATOM 2304 C C . CYS A 1 32 ? 11.843 -0.699 -14.769 1.00 0.00 310 CYS A C 2
ATOM 2305 O O . CYS A 1 32 ? 11.792 -0.272 -15.905 1.00 0.00 310 CYS A O 2
ATOM 2312 N N . GLY A 1 33 ? 12.850 -1.421 -14.363 1.00 0.00 311 GLY A N 2
ATOM 2313 C CA . GLY A 1 33 ? 13.966 -1.734 -15.301 1.00 0.00 311 GLY A CA 2
ATOM 2314 C C . GLY A 1 33 ? 13.548 -2.879 -16.227 1.00 0.00 311 GLY A C 2
ATOM 2315 O O . GLY A 1 33 ? 12.842 -3.784 -15.830 1.00 0.00 311 GLY A O 2
ATOM 2319 N N . THR A 1 34 ? 13.977 -2.846 -17.459 1.00 0.00 312 THR A N 2
ATOM 2320 C CA . THR A 1 34 ? 13.600 -3.932 -18.407 1.00 0.00 312 THR A CA 2
ATOM 2321 C C . THR A 1 34 ? 14.455 -5.171 -18.131 1.00 0.00 312 THR A C 2
ATOM 2322 O O . THR A 1 34 ? 15.638 -5.197 -18.413 1.00 0.00 312 THR A O 2
ATOM 2333 N N . ARG A 1 35 ? 13.868 -6.200 -17.584 1.00 0.00 313 ARG A N 2
ATOM 2334 C CA . ARG A 1 35 ? 14.647 -7.436 -17.294 1.00 0.00 313 ARG A CA 2
ATOM 2335 C C . ARG A 1 35 ? 13.689 -8.556 -16.883 1.00 0.00 313 ARG A C 2
ATOM 2336 O O . ARG A 1 35 ? 13.705 -9.590 -17.531 1.00 0.00 313 ARG A O 2
ATOM 2358 N N . ASN B 2 1 ? -25.282 -6.303 -29.209 1.00 0.00 565 ASN B N 2
ATOM 2359 C CA . ASN B 2 1 ? -26.345 -6.446 -30.243 1.00 0.00 565 ASN B CA 2
ATOM 2360 C C . ASN B 2 1 ? -26.592 -7.930 -30.519 1.00 0.00 565 ASN B C 2
ATOM 2361 O O . ASN B 2 1 ? -25.858 -8.568 -31.246 1.00 0.00 565 ASN B O 2
ATOM 2374 N N . GLY B 2 2 ? -27.624 -8.485 -29.943 1.00 0.00 566 GLY B N 2
ATOM 2375 C CA . GLY B 2 2 ? -27.918 -9.928 -30.172 1.00 0.00 566 GLY B CA 2
ATOM 2376 C C . GLY B 2 2 ? -29.201 -10.312 -29.433 1.00 0.00 566 GLY B C 2
ATOM 2377 O O . GLY B 2 2 ? -29.523 -9.758 -28.401 1.00 0.00 566 GLY B O 2
ATOM 2381 N N . SER B 2 3 ? -29.936 -11.258 -29.952 1.00 0.00 567 SER B N 2
ATOM 2382 C CA . SER B 2 3 ? -31.197 -11.676 -29.277 1.00 0.00 567 SER B CA 2
ATOM 2383 C C . SER B 2 3 ? -30.869 -12.255 -27.899 1.00 0.00 567 SER B C 2
ATOM 2384 O O . SER B 2 3 ? -30.117 -13.201 -27.775 1.00 0.00 567 SER B O 2
ATOM 2392 N N . SER B 2 4 ? -31.429 -11.695 -26.861 1.00 0.00 568 SER B N 2
ATOM 2393 C CA . SER B 2 4 ? -31.148 -12.214 -25.492 1.00 0.00 568 SER B CA 2
ATOM 2394 C C . SER B 2 4 ? -32.112 -11.571 -24.493 1.00 0.00 568 SER B C 2
ATOM 2395 O O . SER B 2 4 ? -33.214 -12.040 -24.289 1.00 0.00 568 SER B O 2
ATOM 2403 N N . LEU B 2 5 ? -31.705 -10.499 -23.868 1.00 0.00 569 LEU B N 2
ATOM 2404 C CA . LEU B 2 5 ? -32.598 -9.825 -22.884 1.00 0.00 569 LEU B CA 2
ATOM 2405 C C . LEU B 2 5 ? -33.084 -10.848 -21.853 1.00 0.00 569 LEU B C 2
ATOM 2406 O O . LEU B 2 5 ? -34.267 -11.087 -21.725 1.00 0.00 569 LEU B O 2
ATOM 2422 N N . GLN B 2 6 ? -32.167 -11.444 -21.123 1.00 0.00 570 GLN B N 2
ATOM 2423 C CA . GLN B 2 6 ? -32.524 -12.465 -20.079 1.00 0.00 570 GLN B CA 2
ATOM 2424 C C . GLN B 2 6 ? -33.772 -13.257 -20.492 1.00 0.00 570 GLN B C 2
ATOM 2425 O O . GLN B 2 6 ? -33.756 -14.002 -21.453 1.00 0.00 570 GLN B O 2
ATOM 2439 N N . ASN B 2 7 ? -34.851 -13.102 -19.775 1.00 0.00 571 ASN B N 2
ATOM 2440 C CA . ASN B 2 7 ? -36.094 -13.844 -20.129 1.00 0.00 571 ASN B CA 2
ATOM 2441 C C . ASN B 2 7 ? -37.282 -13.230 -19.384 1.00 0.00 571 ASN B C 2
ATOM 2442 O O . ASN B 2 7 ? -38.393 -13.216 -19.874 1.00 0.00 571 ASN B O 2
ATOM 2453 N N . ALA B 2 8 ? -37.055 -12.723 -18.204 1.00 0.00 572 ALA B N 2
ATOM 2454 C CA . ALA B 2 8 ? -38.171 -12.110 -17.430 1.00 0.00 572 ALA B CA 2
ATOM 2455 C C . ALA B 2 8 ? -37.603 -11.360 -16.224 1.00 0.00 572 ALA B C 2
ATOM 2456 O O . ALA B 2 8 ? -36.421 -11.089 -16.148 1.00 0.00 572 ALA B O 2
ATOM 2463 N N . ASP B 2 9 ? -38.438 -11.023 -15.279 1.00 0.00 573 ASP B N 2
ATOM 2464 C CA . ASP B 2 9 ? -37.948 -10.292 -14.077 1.00 0.00 573 ASP B CA 2
ATOM 2465 C C . ASP B 2 9 ? -37.120 -11.241 -13.207 1.00 0.00 573 ASP B C 2
ATOM 2466 O O . ASP B 2 9 ? -37.484 -12.381 -12.996 1.00 0.00 573 ASP B O 2
ATOM 2475 N N . LYS B 2 10 ? -36.007 -10.781 -12.704 1.00 0.00 574 LYS B N 2
ATOM 2476 C CA . LYS B 2 10 ? -35.156 -11.661 -11.850 1.00 0.00 574 LYS B CA 2
ATOM 2477 C C . LYS B 2 10 ? -35.995 -12.219 -10.696 1.00 0.00 574 LYS B C 2
ATOM 2478 O O . LYS B 2 10 ? -37.201 -12.076 -10.669 1.00 0.00 574 LYS B O 2
ATOM 2497 N N . ILE B 2 11 ? -35.361 -12.857 -9.744 1.00 0.00 575 ILE B N 2
ATOM 2498 C CA . ILE B 2 11 ? -36.105 -13.435 -8.579 1.00 0.00 575 ILE B CA 2
ATOM 2499 C C . ILE B 2 11 ? -35.381 -13.068 -7.283 1.00 0.00 575 ILE B C 2
ATOM 2500 O O . ILE B 2 11 ? -35.793 -12.183 -6.560 1.00 0.00 575 ILE B O 2
ATOM 2516 N N . ASN B 2 12 ? -34.303 -13.740 -6.983 1.00 0.00 576 ASN B N 2
ATOM 2517 C CA . ASN B 2 12 ? -33.552 -13.430 -5.733 1.00 0.00 576 ASN B CA 2
ATOM 2518 C C . ASN B 2 12 ? -32.112 -13.928 -5.868 1.00 0.00 576 ASN B C 2
ATOM 2519 O O . ASN B 2 12 ? -31.220 -13.187 -6.232 1.00 0.00 576 ASN B O 2
ATOM 2530 N N . ASN B 2 13 ? -31.878 -15.178 -5.576 1.00 0.00 577 ASN B N 2
ATOM 2531 C CA . ASN B 2 13 ? -30.495 -15.723 -5.687 1.00 0.00 577 ASN B CA 2
ATOM 2532 C C . ASN B 2 13 ? -29.527 -14.816 -4.925 1.00 0.00 577 ASN B C 2
ATOM 2533 O O . ASN B 2 13 ? -29.928 -13.875 -4.270 1.00 0.00 577 ASN B O 2
ATOM 2544 N N . GLY B 2 14 ? -28.255 -15.093 -5.004 1.00 0.00 578 GLY B N 2
ATOM 2545 C CA . GLY B 2 14 ? -27.263 -14.246 -4.284 1.00 0.00 578 GLY B CA 2
ATOM 2546 C C . GLY B 2 14 ? -25.850 -14.751 -4.578 1.00 0.00 578 GLY B C 2
ATOM 2547 O O . GLY B 2 14 ? -25.634 -15.522 -5.493 1.00 0.00 578 GLY B O 2
ATOM 2551 N N . ASN B 2 15 ? -24.885 -14.324 -3.811 1.00 0.00 579 ASN B N 2
ATOM 2552 C CA . ASN B 2 15 ? -23.487 -14.781 -4.048 1.00 0.00 579 ASN B CA 2
ATOM 2553 C C . ASN B 2 15 ? -23.118 -14.554 -5.515 1.00 0.00 579 ASN B C 2
ATOM 2554 O O . ASN B 2 15 ? -22.531 -15.403 -6.155 1.00 0.00 579 ASN B O 2
ATOM 2565 N N . ASP B 2 16 ? -23.456 -13.414 -6.053 1.00 0.00 580 ASP B N 2
ATOM 2566 C CA . ASP B 2 16 ? -23.122 -13.133 -7.477 1.00 0.00 580 ASP B CA 2
ATOM 2567 C C . ASP B 2 16 ? -21.604 -13.151 -7.656 1.00 0.00 580 ASP B C 2
ATOM 2568 O O . ASP B 2 16 ? -21.099 -13.338 -8.746 1.00 0.00 580 ASP B O 2
ATOM 2577 N N . ASN B 2 17 ? -20.871 -12.954 -6.594 1.00 0.00 581 ASN B N 2
ATOM 2578 C CA . ASN B 2 17 ? -19.386 -12.955 -6.705 1.00 0.00 581 ASN B CA 2
ATOM 2579 C C . ASN B 2 17 ? -18.769 -12.971 -5.305 1.00 0.00 581 ASN B C 2
ATOM 2580 O O . ASN B 2 17 ? -17.748 -12.358 -5.059 1.00 0.00 581 ASN B O 2
ATOM 2591 N N . ASP B 2 18 ? -19.379 -13.665 -4.384 1.00 0.00 582 ASP B N 2
ATOM 2592 C CA . ASP B 2 18 ? -18.826 -13.717 -3.001 1.00 0.00 582 ASP B CA 2
ATOM 2593 C C . ASP B 2 18 ? -18.599 -12.295 -2.487 1.00 0.00 582 ASP B C 2
ATOM 2594 O O . ASP B 2 18 ? -17.602 -12.004 -1.855 1.00 0.00 582 ASP B O 2
ATOM 2603 N N . ASN B 2 19 ? -19.514 -11.403 -2.753 1.00 0.00 583 ASN B N 2
ATOM 2604 C CA . ASN B 2 19 ? -19.349 -10.000 -2.279 1.00 0.00 583 ASN B CA 2
ATOM 2605 C C . ASN B 2 19 ? -20.653 -9.231 -2.499 1.00 0.00 583 ASN B C 2
ATOM 2606 O O . ASN B 2 19 ? -21.594 -9.737 -3.077 1.00 0.00 583 ASN B O 2
ATOM 2617 N N . ASP B 2 20 ? -20.719 -8.010 -2.040 1.00 0.00 584 ASP B N 2
ATOM 2618 C CA . ASP B 2 20 ? -21.962 -7.210 -2.222 1.00 0.00 584 ASP B CA 2
ATOM 2619 C C . ASP B 2 20 ? -22.088 -6.788 -3.688 1.00 0.00 584 ASP B C 2
ATOM 2620 O O . ASP B 2 20 ? -21.515 -7.396 -4.570 1.00 0.00 584 ASP B O 2
ATOM 2629 N N . ASN B 2 21 ? -22.835 -5.752 -3.954 1.00 0.00 585 ASN B N 2
ATOM 2630 C CA . ASN B 2 21 ? -22.997 -5.293 -5.364 1.00 0.00 585 ASN B CA 2
ATOM 2631 C C . ASN B 2 21 ? -21.640 -4.849 -5.914 1.00 0.00 585 ASN B C 2
ATOM 2632 O O . ASN B 2 21 ? -20.601 -5.257 -5.433 1.00 0.00 585 ASN B O 2
ATOM 2643 N N . ASP B 2 22 ? -21.639 -4.013 -6.916 1.00 0.00 586 ASP B N 2
ATOM 2644 C CA . ASP B 2 22 ? -20.348 -3.542 -7.493 1.00 0.00 586 ASP B CA 2
ATOM 2645 C C . ASP B 2 22 ? -19.553 -2.798 -6.420 1.00 0.00 586 ASP B C 2
ATOM 2646 O O . ASP B 2 22 ? -20.072 -1.945 -5.728 1.00 0.00 586 ASP B O 2
ATOM 2655 N N . VAL B 2 23 ? -18.294 -3.113 -6.273 1.00 0.00 587 VAL B N 2
ATOM 2656 C CA . VAL B 2 23 ? -17.468 -2.422 -5.241 1.00 0.00 587 VAL B CA 2
ATOM 2657 C C . VAL B 2 23 ? -17.076 -1.038 -5.755 1.00 0.00 587 VAL B C 2
ATOM 2658 O O . VAL B 2 23 ? -16.237 -0.370 -5.187 1.00 0.00 587 VAL B O 2
ATOM 2671 N N . VAL B 2 24 ? -17.696 -0.620 -6.827 1.00 0.00 588 VAL B N 2
ATOM 2672 C CA . VAL B 2 24 ? -17.409 0.723 -7.440 1.00 0.00 588 VAL B CA 2
ATOM 2673 C C . VAL B 2 24 ? -15.944 1.138 -7.210 1.00 0.00 588 VAL B C 2
ATOM 2674 O O . VAL B 2 24 ? -15.688 2.104 -6.517 1.00 0.00 588 VAL B O 2
ATOM 2687 N N . PRO B 2 25 ? -15.018 0.401 -7.789 1.00 0.00 589 PRO B N 2
ATOM 2688 C CA . PRO B 2 25 ? -13.583 0.706 -7.631 1.00 0.00 589 PRO B CA 2
ATOM 2689 C C . PRO B 2 25 ? -13.285 2.109 -8.176 1.00 0.00 589 PRO B C 2
ATOM 2690 O O . PRO B 2 25 ? -13.121 2.303 -9.364 1.00 0.00 589 PRO B O 2
ATOM 2701 N N . SER B 2 26 ? -13.212 3.088 -7.314 1.00 0.00 590 SER B N 2
ATOM 2702 C CA . SER B 2 26 ? -12.925 4.473 -7.783 1.00 0.00 590 SER B CA 2
ATOM 2703 C C . SER B 2 26 ? -12.621 5.367 -6.581 1.00 0.00 590 SER B C 2
ATOM 2704 O O . SER B 2 26 ? -12.919 6.545 -6.579 1.00 0.00 590 SER B O 2
ATOM 2712 N N . LYS B 2 27 ? -12.026 4.817 -5.555 1.00 0.00 591 LYS B N 2
ATOM 2713 C CA . LYS B 2 27 ? -11.698 5.632 -4.347 1.00 0.00 591 LYS B CA 2
ATOM 2714 C C . LYS B 2 27 ? -10.289 6.203 -4.491 1.00 0.00 591 LYS B C 2
ATOM 2715 O O . L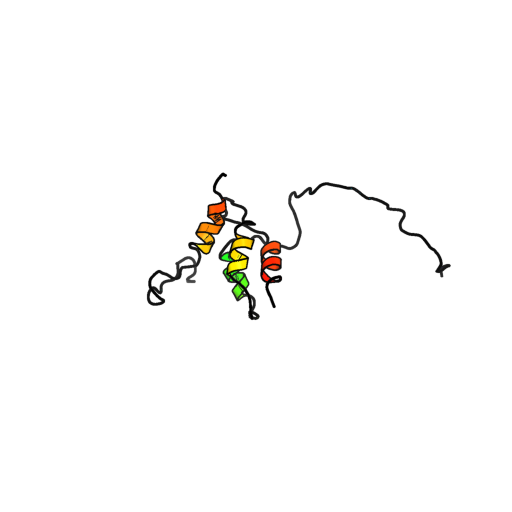YS B 2 27 ? -9.954 7.220 -3.918 1.00 0.00 591 LYS B O 2
ATOM 2734 N N . GLU B 2 28 ? -9.470 5.551 -5.262 1.00 0.00 592 GLU B N 2
ATOM 2735 C CA . GLU B 2 28 ? -8.074 6.037 -5.469 1.00 0.00 592 GLU B CA 2
ATOM 2736 C C . GLU B 2 28 ? -7.460 6.460 -4.131 1.00 0.00 592 GLU B C 2
ATOM 2737 O O . GLU B 2 28 ? -7.622 7.580 -3.691 1.00 0.00 592 GLU B O 2
ATOM 2749 N N . GLY B 2 29 ? -6.749 5.577 -3.483 1.00 0.00 593 GLY B N 2
ATOM 2750 C CA . GLY B 2 29 ? -6.123 5.938 -2.182 1.00 0.00 593 GLY B CA 2
ATOM 2751 C C . GLY B 2 29 ? -5.035 6.983 -2.427 1.00 0.00 593 GLY B C 2
ATOM 2752 O O . GLY B 2 29 ? -5.170 7.840 -3.279 1.00 0.00 593 GLY B O 2
ATOM 2756 N N . SER B 2 30 ? -3.955 6.918 -1.688 1.00 0.00 594 SER B N 2
ATOM 2757 C CA . SER B 2 30 ? -2.841 7.905 -1.872 1.00 0.00 594 SER B CA 2
ATOM 2758 C C . SER B 2 30 ? -1.639 7.221 -2.514 1.00 0.00 594 SER B C 2
ATOM 2759 O O . SER B 2 30 ? -1.533 6.011 -2.552 1.00 0.00 594 SER B O 2
ATOM 2767 N N . LEU B 2 31 ? -0.732 8.008 -3.012 1.00 0.00 595 LEU B N 2
ATOM 2768 C CA . LEU B 2 31 ? 0.490 7.464 -3.662 1.00 0.00 595 LEU B CA 2
ATOM 2769 C C . LEU B 2 31 ? 1.618 7.399 -2.627 1.00 0.00 595 LEU B C 2
ATOM 2770 O O . LEU B 2 31 ? 2.031 8.413 -2.098 1.00 0.00 595 LEU B O 2
ATOM 2786 N N . LEU B 2 32 ? 2.121 6.221 -2.333 1.00 0.00 596 LEU B N 2
ATOM 2787 C CA . LEU B 2 32 ? 3.231 6.096 -1.325 1.00 0.00 596 LEU B CA 2
ATOM 2788 C C . LEU B 2 32 ? 4.372 5.268 -1.942 1.00 0.00 596 LEU B C 2
ATOM 2789 O O . LEU B 2 32 ? 4.146 4.376 -2.736 1.00 0.00 596 LEU B O 2
ATOM 2805 N N . ARG B 2 33 ? 5.598 5.571 -1.590 1.00 0.00 597 ARG B N 2
ATOM 2806 C CA . ARG B 2 33 ? 6.759 4.816 -2.161 1.00 0.00 597 ARG B CA 2
ATOM 2807 C C . ARG B 2 33 ? 7.032 3.560 -1.316 1.00 0.00 597 ARG B C 2
ATOM 2808 O O . ARG B 2 33 ? 6.203 3.132 -0.538 1.00 0.00 597 ARG B O 2
ATOM 2829 N N . CYS B 2 34 ? 8.181 2.954 -1.488 1.00 0.00 598 CYS B N 2
ATOM 2830 C CA . CYS B 2 34 ? 8.501 1.708 -0.727 1.00 0.00 598 CYS B CA 2
ATOM 2831 C C . CYS B 2 34 ? 8.671 2.002 0.771 1.00 0.00 598 CYS B C 2
ATOM 2832 O O . CYS B 2 34 ? 7.728 1.910 1.531 1.00 0.00 598 CYS B O 2
ATOM 2839 N N . SER B 2 35 ? 9.863 2.342 1.208 1.00 0.00 599 SER B N 2
ATOM 2840 C CA . SER B 2 35 ? 10.081 2.626 2.663 1.00 0.00 599 SER B CA 2
ATOM 2841 C C . SER B 2 35 ? 8.942 3.506 3.180 1.00 0.00 599 SER B C 2
ATOM 2842 O O . SER B 2 35 ? 8.647 3.563 4.368 1.00 0.00 599 SER B O 2
ATOM 2850 N N . GLU B 2 36 ? 8.291 4.181 2.281 1.00 0.00 600 GLU B N 2
ATOM 2851 C CA . GLU B 2 36 ? 7.160 5.054 2.669 1.00 0.00 600 GLU B CA 2
ATOM 2852 C C . GLU B 2 36 ? 6.251 4.280 3.627 1.00 0.00 600 GLU B C 2
ATOM 2853 O O . GLU B 2 36 ? 5.715 4.808 4.588 1.00 0.00 600 GLU B O 2
ATOM 2865 N N . ILE B 2 37 ? 6.056 3.015 3.341 1.00 0.00 601 ILE B N 2
ATOM 2866 C CA . ILE B 2 37 ? 5.164 2.209 4.201 1.00 0.00 601 ILE B CA 2
ATOM 2867 C C . ILE B 2 37 ? 5.864 2.013 5.546 1.00 0.00 601 ILE B C 2
ATOM 2868 O O . ILE B 2 37 ? 5.240 1.929 6.580 1.00 0.00 601 ILE B O 2
ATOM 2884 N N . TRP B 2 38 ? 7.182 1.945 5.527 1.00 0.00 602 TRP B N 2
ATOM 2885 C CA . TRP B 2 38 ? 7.945 1.768 6.798 1.00 0.00 602 TRP B CA 2
ATOM 2886 C C . TRP B 2 38 ? 7.357 2.725 7.819 1.00 0.00 602 TRP B C 2
ATOM 2887 O O . TRP B 2 38 ? 7.189 2.401 8.977 1.00 0.00 602 TRP B O 2
ATOM 2908 N N . ASP B 2 39 ? 6.996 3.894 7.373 1.00 0.00 603 ASP B N 2
ATOM 2909 C CA . ASP B 2 39 ? 6.359 4.862 8.301 1.00 0.00 603 ASP B CA 2
ATOM 2910 C C . ASP B 2 39 ? 4.984 4.306 8.679 1.00 0.00 603 ASP B C 2
ATOM 2911 O O . ASP B 2 39 ? 4.589 4.317 9.830 1.00 0.00 603 ASP B O 2
ATOM 2920 N N . ARG B 2 40 ? 4.256 3.789 7.717 1.00 0.00 604 ARG B N 2
ATOM 2921 C CA . ARG B 2 40 ? 2.917 3.204 8.036 1.00 0.00 604 ARG B CA 2
ATOM 2922 C C . ARG B 2 40 ? 3.094 2.135 9.125 1.00 0.00 604 ARG B C 2
ATOM 2923 O O . ARG B 2 40 ? 2.226 1.916 9.948 1.00 0.00 604 ARG B O 2
ATOM 2944 N N . ILE B 2 41 ? 4.225 1.476 9.131 1.00 0.00 605 ILE B N 2
ATOM 2945 C CA . ILE B 2 41 ? 4.506 0.418 10.153 1.00 0.00 605 ILE B CA 2
ATOM 2946 C C . ILE B 2 41 ? 4.964 1.054 11.468 1.00 0.00 605 ILE B C 2
ATOM 2947 O O . ILE B 2 41 ? 4.518 0.672 12.531 1.00 0.00 605 ILE B O 2
ATOM 2963 N N . THR B 2 42 ? 5.865 2.004 11.410 1.00 0.00 606 THR B N 2
ATOM 2964 C CA . THR B 2 42 ? 6.365 2.646 12.667 1.00 0.00 606 THR B CA 2
ATOM 2965 C C . THR B 2 42 ? 5.199 2.922 13.619 1.00 0.00 606 THR B C 2
ATOM 2966 O O . THR B 2 42 ? 5.324 2.794 14.819 1.00 0.00 606 THR B O 2
ATOM 2977 N N . THR B 2 43 ? 4.064 3.297 13.093 1.00 0.00 607 THR B N 2
ATOM 2978 C CA . THR B 2 43 ? 2.894 3.576 13.975 1.00 0.00 607 THR B CA 2
ATOM 2979 C C . THR B 2 43 ? 2.732 2.443 14.995 1.00 0.00 607 THR B C 2
ATOM 2980 O O . THR B 2 43 ? 2.589 2.678 16.179 1.00 0.00 607 THR B O 2
ATOM 2991 N N . HIS B 2 44 ? 2.752 1.217 14.547 1.00 0.00 608 HIS B N 2
ATOM 2992 C CA . HIS B 2 44 ? 2.596 0.077 15.496 1.00 0.00 608 HIS B CA 2
ATOM 2993 C C . HIS B 2 44 ? 3.835 0.013 16.414 1.00 0.00 608 HIS B C 2
ATOM 2994 O O . HIS B 2 44 ? 4.917 0.351 15.977 1.00 0.00 608 HIS B O 2
ATOM 3008 N N . PRO B 2 45 ? 3.673 -0.419 17.656 1.00 0.00 609 PRO B N 2
ATOM 3009 C CA . PRO B 2 45 ? 4.818 -0.512 18.584 1.00 0.00 609 PRO B CA 2
ATOM 3010 C C . PRO B 2 45 ? 5.852 -1.511 18.039 1.00 0.00 609 PRO B C 2
ATOM 3011 O O . PRO B 2 45 ? 7.026 -1.215 17.945 1.00 0.00 609 PRO B O 2
ATOM 3022 N N . LYS B 2 46 ? 5.419 -2.695 17.683 1.00 0.00 610 LYS B N 2
ATOM 3023 C CA . LYS B 2 46 ? 6.370 -3.720 17.149 1.00 0.00 610 LYS B CA 2
ATOM 3024 C C . LYS B 2 46 ? 5.686 -4.520 16.039 1.00 0.00 610 LYS B C 2
ATOM 3025 O O . LYS B 2 46 ? 4.676 -5.160 16.254 1.00 0.00 610 LYS B O 2
ATOM 3044 N N . TYR B 2 47 ? 6.229 -4.482 14.850 1.00 0.00 611 TYR B N 2
ATOM 3045 C CA . TYR B 2 47 ? 5.619 -5.233 13.707 1.00 0.00 611 TYR B CA 2
ATOM 3046 C C . TYR B 2 47 ? 6.398 -6.529 13.465 1.00 0.00 611 TYR B C 2
ATOM 3047 O O . TYR B 2 47 ? 7.497 -6.513 12.950 1.00 0.00 611 TYR B O 2
ATOM 3065 N N . SER B 2 48 ? 5.838 -7.653 13.842 1.00 0.00 612 SER B N 2
ATOM 3066 C CA . SER B 2 48 ? 6.543 -8.961 13.644 1.00 0.00 612 SER B CA 2
ATOM 3067 C C . SER B 2 48 ? 5.565 -10.010 13.111 1.00 0.00 612 SER B C 2
ATOM 3068 O O . SER B 2 48 ? 5.758 -10.571 12.050 1.00 0.00 612 SER B O 2
ATOM 3076 N N . ASP B 2 49 ? 4.522 -10.292 13.842 1.00 0.00 613 ASP B N 2
ATOM 3077 C CA . ASP B 2 49 ? 3.542 -11.318 13.379 1.00 0.00 613 ASP B CA 2
ATOM 3078 C C . ASP B 2 49 ? 2.679 -10.752 12.248 1.00 0.00 613 ASP B C 2
ATOM 3079 O O . ASP B 2 49 ? 1.482 -10.597 12.390 1.00 0.00 613 ASP B O 2
ATOM 3088 N N . ILE B 2 50 ? 3.272 -10.449 11.120 1.00 0.00 614 ILE B N 2
ATOM 3089 C CA . ILE B 2 50 ? 2.483 -9.899 9.972 1.00 0.00 614 ILE B CA 2
ATOM 3090 C C . ILE B 2 50 ? 3.067 -10.431 8.653 1.00 0.00 614 ILE B C 2
ATOM 3091 O O . ILE B 2 50 ? 2.627 -10.076 7.579 1.00 0.00 614 ILE B O 2
ATOM 3107 N N . ASP B 2 51 ? 4.061 -11.274 8.725 1.00 0.00 615 ASP B N 2
ATOM 3108 C CA . ASP B 2 51 ? 4.669 -11.811 7.476 1.00 0.00 615 ASP B CA 2
ATOM 3109 C C . ASP B 2 51 ? 5.164 -10.645 6.620 1.00 0.00 615 ASP B C 2
ATOM 3110 O O . ASP B 2 51 ? 4.443 -10.109 5.802 1.00 0.00 615 ASP B O 2
ATOM 3119 N N . VAL B 2 52 ? 6.394 -10.253 6.804 1.00 0.00 616 VAL B N 2
ATOM 3120 C CA . VAL B 2 52 ? 6.948 -9.125 6.005 1.00 0.00 616 VAL B CA 2
ATOM 3121 C C . VAL B 2 52 ? 7.318 -9.639 4.608 1.00 0.00 616 VAL B C 2
ATOM 3122 O O . VAL B 2 52 ? 7.490 -8.880 3.670 1.00 0.00 616 VAL B O 2
ATOM 3135 N N . ASP B 2 53 ? 7.422 -10.932 4.465 1.00 0.00 617 ASP B N 2
ATOM 3136 C CA . ASP B 2 53 ? 7.767 -11.514 3.139 1.00 0.00 617 ASP B CA 2
ATOM 3137 C C . ASP B 2 53 ? 6.547 -11.433 2.218 1.00 0.00 617 ASP B C 2
ATOM 3138 O O . ASP B 2 53 ? 6.671 -11.273 1.022 1.00 0.00 617 ASP B O 2
ATOM 3147 N N . GLY B 2 54 ? 5.369 -11.542 2.763 1.00 0.00 618 GLY B N 2
ATOM 3148 C CA . GLY B 2 54 ? 4.150 -11.471 1.910 1.00 0.00 618 GLY B CA 2
ATOM 3149 C C . GLY B 2 54 ? 3.986 -10.053 1.364 1.00 0.00 618 GLY B C 2
ATOM 3150 O O . GLY B 2 54 ? 3.535 -9.857 0.253 1.00 0.00 618 GLY B O 2
ATOM 3154 N N . LEU B 2 55 ? 4.353 -9.059 2.126 1.00 0.00 619 LEU B N 2
ATOM 3155 C CA . LEU B 2 55 ? 4.211 -7.665 1.623 1.00 0.00 619 LEU B CA 2
ATOM 3156 C C . LEU B 2 55 ? 5.202 -7.458 0.478 1.00 0.00 619 LEU B C 2
ATOM 3157 O O . LEU B 2 55 ? 4.979 -6.667 -0.416 1.00 0.00 619 LEU B O 2
ATOM 3173 N N . CYS B 2 56 ? 6.304 -8.161 0.502 1.00 0.00 620 CYS B N 2
ATOM 3174 C CA . CYS B 2 56 ? 7.307 -7.993 -0.584 1.00 0.00 620 CYS B CA 2
ATOM 3175 C C . CYS B 2 56 ? 6.735 -8.482 -1.925 1.00 0.00 620 CYS B C 2
ATOM 3176 O O . CYS B 2 56 ? 6.843 -7.809 -2.924 1.00 0.00 620 CYS B O 2
ATOM 3184 N N . SER B 2 57 ? 6.133 -9.647 -1.969 1.00 0.00 621 SER B N 2
ATOM 3185 C CA . SER B 2 57 ? 5.582 -10.146 -3.273 1.00 0.00 621 SER B CA 2
ATOM 3186 C C . SER B 2 57 ? 4.195 -9.545 -3.533 1.00 0.00 621 SER B C 2
ATOM 3187 O O . SER B 2 57 ? 3.606 -9.760 -4.573 1.00 0.00 621 SER B O 2
ATOM 3195 N N . GLU B 2 58 ? 3.688 -8.764 -2.625 1.00 0.00 622 GLU B N 2
ATOM 3196 C CA . GLU B 2 58 ? 2.363 -8.109 -2.845 1.00 0.00 622 GLU B CA 2
ATOM 3197 C C . GLU B 2 58 ? 2.587 -6.661 -3.297 1.00 0.00 622 GLU B C 2
ATOM 3198 O O . GLU B 2 58 ? 1.940 -6.183 -4.207 1.00 0.00 622 GLU B O 2
ATOM 3210 N N . LEU B 2 59 ? 3.491 -5.953 -2.668 1.00 0.00 623 LEU B N 2
ATOM 3211 C CA . LEU B 2 59 ? 3.741 -4.533 -3.069 1.00 0.00 623 LEU B CA 2
ATOM 3212 C C . LEU B 2 59 ? 4.768 -4.475 -4.217 1.00 0.00 623 LEU B C 2
ATOM 3213 O O . LEU B 2 59 ? 4.864 -3.486 -4.916 1.00 0.00 623 LEU B O 2
ATOM 3229 N N . MET B 2 60 ? 5.558 -5.502 -4.396 1.00 0.00 624 MET B N 2
ATOM 3230 C CA . MET B 2 60 ? 6.599 -5.471 -5.474 1.00 0.00 624 MET B CA 2
ATOM 3231 C C . MET B 2 60 ? 5.977 -5.594 -6.871 1.00 0.00 624 MET B C 2
ATOM 3232 O O . MET B 2 60 ? 6.523 -5.091 -7.830 1.00 0.00 624 MET B O 2
ATOM 3246 N N . ALA B 2 61 ? 4.849 -6.249 -7.010 1.00 0.00 625 ALA B N 2
ATOM 3247 C CA . ALA B 2 61 ? 4.216 -6.386 -8.369 1.00 0.00 625 ALA B CA 2
ATOM 3248 C C . ALA B 2 61 ? 3.006 -5.457 -8.468 1.00 0.00 625 ALA B C 2
ATOM 3249 O O . ALA B 2 61 ? 2.435 -5.294 -9.528 1.00 0.00 625 ALA B O 2
ATOM 3256 N N . LYS B 2 62 ? 2.650 -4.794 -7.407 1.00 0.00 626 LYS B N 2
ATOM 3257 C CA . LYS B 2 62 ? 1.525 -3.818 -7.491 1.00 0.00 626 LYS B CA 2
ATOM 3258 C C . LYS B 2 62 ? 2.154 -2.464 -7.830 1.00 0.00 626 LYS B C 2
ATOM 3259 O O . LYS B 2 62 ? 1.492 -1.516 -8.203 1.00 0.00 626 LYS B O 2
ATOM 3278 N N . ALA B 2 63 ? 3.452 -2.398 -7.688 1.00 0.00 627 ALA B N 2
ATOM 3279 C CA . ALA B 2 63 ? 4.218 -1.151 -7.975 1.00 0.00 627 ALA B CA 2
ATOM 3280 C C . ALA B 2 63 ? 3.766 -0.515 -9.294 1.00 0.00 627 ALA B C 2
ATOM 3281 O O . ALA B 2 63 ? 3.604 -1.182 -10.296 1.00 0.00 627 ALA B O 2
ATOM 3288 N N . LYS B 2 64 ? 3.596 0.788 -9.299 1.00 0.00 628 LYS B N 2
ATOM 3289 C CA . LYS B 2 64 ? 3.191 1.515 -10.545 1.00 0.00 628 LYS B CA 2
ATOM 3290 C C . LYS B 2 64 ? 4.356 2.414 -10.968 1.00 0.00 628 LYS B C 2
ATOM 3291 O O . LYS B 2 64 ? 4.497 3.529 -10.505 1.00 0.00 628 LYS B O 2
ATOM 3310 N N . CYS B 2 65 ? 5.216 1.909 -11.809 1.00 0.00 629 CYS B N 2
ATOM 3311 C CA . CYS B 2 65 ? 6.409 2.694 -12.244 1.00 0.00 629 CYS B CA 2
ATOM 3312 C C . CYS B 2 65 ? 6.016 4.070 -12.796 1.00 0.00 629 CYS B C 2
ATOM 3313 O O . CYS B 2 65 ? 5.320 4.202 -13.782 1.00 0.00 629 CYS B O 2
ATOM 3320 N N . SER B 2 66 ? 6.515 5.092 -12.147 1.00 0.00 630 SER B N 2
ATOM 3321 C CA . SER B 2 66 ? 6.263 6.501 -12.573 1.00 0.00 630 SER B CA 2
ATOM 3322 C C . SER B 2 66 ? 7.549 7.296 -12.327 1.00 0.00 630 SER B C 2
ATOM 3323 O O . SER B 2 66 ? 8.392 6.877 -11.558 1.00 0.00 630 SER B O 2
ATOM 3331 N N . GLU B 2 67 ? 7.734 8.426 -12.958 1.00 0.00 631 GLU B N 2
ATOM 3332 C CA . GLU B 2 67 ? 8.993 9.191 -12.718 1.00 0.00 631 GLU B CA 2
ATOM 3333 C C . GLU B 2 67 ? 9.038 9.649 -11.259 1.00 0.00 631 GLU B C 2
ATOM 3334 O O . GLU B 2 67 ? 10.095 9.887 -10.711 1.00 0.00 631 GLU B O 2
ATOM 3346 N N . ARG B 2 68 ? 7.911 9.739 -10.611 1.00 0.00 632 ARG B N 2
ATOM 3347 C CA . ARG B 2 68 ? 7.916 10.141 -9.176 1.00 0.00 632 ARG B CA 2
ATOM 3348 C C . ARG B 2 68 ? 8.295 8.908 -8.352 1.00 0.00 632 ARG B C 2
ATOM 3349 O O . ARG B 2 68 ? 7.816 8.697 -7.256 1.00 0.00 632 ARG B O 2
ATOM 3370 N N . GLY B 2 69 ? 9.138 8.081 -8.908 1.00 0.00 633 GLY B N 2
ATOM 3371 C CA . GLY B 2 69 ? 9.548 6.832 -8.206 1.00 0.00 633 GLY B CA 2
ATOM 3372 C C . GLY B 2 69 ? 8.367 5.868 -8.256 1.00 0.00 633 GLY B C 2
ATOM 3373 O O . GLY B 2 69 ? 7.394 6.121 -8.938 1.00 0.00 633 GLY B O 2
ATOM 3377 N N . VAL B 2 70 ? 8.412 4.773 -7.551 1.00 0.00 634 VAL B N 2
ATOM 3378 C CA . VAL B 2 70 ? 7.266 3.826 -7.581 1.00 0.00 634 VAL B CA 2
ATOM 3379 C C . VAL B 2 70 ? 6.134 4.363 -6.709 1.00 0.00 634 VAL B C 2
ATOM 3380 O O . VAL B 2 70 ? 6.373 4.905 -5.649 1.00 0.00 634 VAL B O 2
ATOM 3393 N N . VAL B 2 71 ? 4.903 4.209 -7.131 1.00 0.00 635 VAL B N 2
ATOM 3394 C CA . VAL B 2 71 ? 3.756 4.701 -6.302 1.00 0.00 635 VAL B CA 2
ATOM 3395 C C . VAL B 2 71 ? 2.658 3.637 -6.279 1.00 0.00 635 VAL B C 2
ATOM 3396 O O . VAL B 2 71 ? 2.386 2.987 -7.268 1.00 0.00 635 VAL B O 2
ATOM 3409 N N . ILE B 2 72 ? 2.033 3.447 -5.143 1.00 0.00 636 ILE B N 2
ATOM 3410 C CA . ILE B 2 72 ? 0.953 2.418 -5.019 1.00 0.00 636 ILE B CA 2
ATOM 3411 C C . ILE B 2 72 ? -0.244 3.030 -4.288 1.00 0.00 636 ILE B C 2
ATOM 3412 O O . ILE B 2 72 ? -0.107 3.967 -3.530 1.00 0.00 636 ILE B O 2
ATOM 3428 N N . ASN B 2 73 ? -1.421 2.512 -4.514 1.00 0.00 637 ASN B N 2
ATOM 3429 C CA . ASN B 2 73 ? -2.625 3.070 -3.829 1.00 0.00 637 ASN B CA 2
ATOM 3430 C C . ASN B 2 73 ? -2.789 2.417 -2.453 1.00 0.00 637 ASN B C 2
ATOM 3431 O O . ASN B 2 73 ? -2.769 1.210 -2.313 1.00 0.00 637 ASN B O 2
ATOM 3442 N N . ALA B 2 74 ? -2.950 3.224 -1.439 1.00 0.00 638 ALA B N 2
ATOM 3443 C CA . ALA B 2 74 ? -3.122 2.693 -0.055 1.00 0.00 638 ALA B CA 2
ATOM 3444 C C . ALA B 2 74 ? -4.146 1.554 -0.032 1.00 0.00 638 ALA B C 2
ATOM 3445 O O . ALA B 2 74 ? -4.284 0.861 0.955 1.00 0.00 638 ALA B O 2
ATOM 3452 N N . GLU B 2 75 ? -4.860 1.346 -1.099 1.00 0.00 639 GLU B N 2
ATOM 3453 C CA . GLU B 2 75 ? -5.865 0.242 -1.114 1.00 0.00 639 GLU B CA 2
ATOM 3454 C C . GLU B 2 75 ? -5.164 -1.106 -1.329 1.00 0.00 639 GLU B C 2
ATOM 3455 O O . GLU B 2 75 ? -5.710 -2.142 -1.009 1.00 0.00 639 GLU B O 2
ATOM 3467 N N . ASP B 2 76 ? -3.954 -1.122 -1.821 1.00 0.00 640 ASP B N 2
ATOM 3468 C CA . ASP B 2 76 ? -3.251 -2.434 -1.991 1.00 0.00 640 ASP B CA 2
ATOM 3469 C C . ASP B 2 76 ? -2.544 -2.788 -0.676 1.00 0.00 640 ASP B C 2
ATOM 3470 O O . ASP B 2 76 ? -2.717 -3.867 -0.148 1.00 0.00 640 ASP B O 2
ATOM 3479 N N . VAL B 2 77 ? -1.774 -1.891 -0.127 1.00 0.00 641 VAL B N 2
ATOM 3480 C CA . VAL B 2 77 ? -1.097 -2.197 1.168 1.00 0.00 641 VAL B CA 2
ATOM 3481 C C . VAL B 2 77 ? -2.175 -2.472 2.232 1.00 0.00 641 VAL B C 2
ATOM 3482 O O . VAL B 2 77 ? -2.091 -3.428 2.977 1.00 0.00 641 VAL B O 2
ATOM 3495 N N . GLN B 2 78 ? -3.181 -1.642 2.313 1.00 0.00 642 GLN B N 2
ATOM 3496 C CA . GLN B 2 78 ? -4.248 -1.866 3.334 1.00 0.00 642 GLN B CA 2
ATOM 3497 C C . GLN B 2 78 ? -4.873 -3.248 3.126 1.00 0.00 642 GLN B C 2
ATOM 3498 O O . GLN B 2 78 ? -5.204 -3.934 4.072 1.00 0.00 642 GLN B O 2
ATOM 3512 N N . LEU B 2 79 ? -5.015 -3.673 1.902 1.00 0.00 643 LEU B N 2
ATOM 3513 C CA . LEU B 2 79 ? -5.592 -5.026 1.645 1.00 0.00 643 LEU B CA 2
ATOM 3514 C C . LEU B 2 79 ? -4.474 -6.067 1.768 1.00 0.00 643 LEU B C 2
ATOM 3515 O O . LEU B 2 79 ? -4.731 -7.232 1.994 1.00 0.00 643 LEU B O 2
ATOM 3531 N N . ALA B 2 80 ? -3.238 -5.663 1.654 1.00 0.00 644 ALA B N 2
ATOM 3532 C CA . ALA B 2 80 ? -2.118 -6.642 1.804 1.00 0.00 644 ALA B CA 2
ATOM 3533 C C . ALA B 2 80 ? -1.743 -6.745 3.288 1.00 0.00 644 ALA B C 2
ATOM 3534 O O . ALA B 2 80 ? -1.361 -7.794 3.767 1.00 0.00 644 ALA B O 2
ATOM 3541 N N . LEU B 2 81 ? -1.861 -5.671 4.021 1.00 0.00 645 LEU B N 2
ATOM 3542 C CA . LEU B 2 81 ? -1.524 -5.719 5.476 1.00 0.00 645 LEU B CA 2
ATOM 3543 C C . LEU B 2 81 ? -2.744 -6.222 6.260 1.00 0.00 645 LEU B C 2
ATOM 3544 O O . LEU B 2 81 ? -2.734 -7.306 6.803 1.00 0.00 645 LEU B O 2
ATOM 3560 N N . ASN B 2 82 ? -3.782 -5.435 6.340 1.00 0.00 646 ASN B N 2
ATOM 3561 C CA . ASN B 2 82 ? -4.989 -5.867 7.106 1.00 0.00 646 ASN B CA 2
ATOM 3562 C C . ASN B 2 82 ? -5.358 -7.312 6.750 1.00 0.00 646 ASN B C 2
ATOM 3563 O O . ASN B 2 82 ? -6.138 -7.945 7.433 1.00 0.00 646 ASN B O 2
ATOM 3574 N N . LYS B 2 83 ? -4.807 -7.843 5.688 1.00 0.00 647 LYS B N 2
ATOM 3575 C CA . LYS B 2 83 ? -5.130 -9.251 5.293 1.00 0.00 647 LYS B CA 2
ATOM 3576 C C . LYS B 2 83 ? -4.042 -10.195 5.811 1.00 0.00 647 LYS B C 2
ATOM 3577 O O . LYS B 2 83 ? -4.184 -11.401 5.763 1.00 0.00 647 LYS B O 2
ATOM 3596 N N . HIS B 2 84 ? -2.956 -9.654 6.307 1.00 0.00 648 HIS B N 2
ATOM 3597 C CA . HIS B 2 84 ? -1.842 -10.507 6.833 1.00 0.00 648 HIS B CA 2
ATOM 3598 C C . HIS B 2 84 ? -1.755 -10.353 8.352 1.00 0.00 648 HIS B C 2
ATOM 3599 O O . HIS B 2 84 ? -0.793 -10.761 8.972 1.00 0.00 648 HIS B O 2
ATOM 3613 N N . MET B 2 85 ? -2.753 -9.764 8.960 1.00 0.00 649 MET B N 2
ATOM 3614 C CA . MET B 2 85 ? -2.731 -9.579 10.444 1.00 0.00 649 MET B CA 2
ATOM 3615 C C . MET B 2 85 ? -3.525 -10.706 11.110 1.00 0.00 649 MET B C 2
ATOM 3616 O O . MET B 2 85 ? -4.620 -11.034 10.698 1.00 0.00 649 MET B O 2
ATOM 3630 N N . ASN B 2 86 ? -2.981 -11.300 12.136 1.00 0.00 650 ASN B N 2
ATOM 3631 C CA . ASN B 2 86 ? -3.704 -12.404 12.828 1.00 0.00 650 ASN B CA 2
ATOM 3632 C C . ASN B 2 86 ? -2.962 -12.772 14.114 1.00 0.00 650 ASN B C 2
ATOM 3633 O O . ASN B 2 86 ? -3.597 -12.801 15.154 1.00 0.00 650 ASN B O 2
ATOM 3645 N N . ASN A 1 1 ? 11.431 20.118 5.129 1.00 0.00 279 ASN A N 3
ATOM 3646 C CA . ASN A 1 1 ? 11.301 18.637 5.027 1.00 0.00 279 ASN A CA 3
ATOM 3647 C C . ASN A 1 1 ? 12.692 18.001 5.040 1.00 0.00 279 ASN A C 3
ATOM 3648 O O . ASN A 1 1 ? 12.851 16.836 5.349 1.00 0.00 279 ASN A O 3
ATOM 3661 N N . LEU A 1 2 ? 13.703 18.756 4.706 1.00 0.00 280 LEU A N 3
ATOM 3662 C CA . LEU A 1 2 ? 15.083 18.193 4.700 1.00 0.00 280 LEU A CA 3
ATOM 3663 C C . LEU A 1 2 ? 15.472 17.796 6.127 1.00 0.00 280 LEU A C 3
ATOM 3664 O O . LEU A 1 2 ? 16.063 18.566 6.857 1.00 0.00 280 LEU A O 3
ATOM 3680 N N . ASP A 1 3 ? 15.144 16.598 6.529 1.00 0.00 281 ASP A N 3
ATOM 3681 C CA . ASP A 1 3 ? 15.494 16.153 7.907 1.00 0.00 281 ASP A CA 3
ATOM 3682 C C . ASP A 1 3 ? 15.195 14.658 8.053 1.00 0.00 281 ASP A C 3
ATOM 3683 O O . ASP A 1 3 ? 15.781 13.832 7.383 1.00 0.00 281 ASP A O 3
ATOM 3692 N N . SER A 1 4 ? 14.288 14.307 8.923 1.00 0.00 282 SER A N 3
ATOM 3693 C CA . SER A 1 4 ? 13.951 12.867 9.112 1.00 0.00 282 SER A CA 3
ATOM 3694 C C . SER A 1 4 ? 15.191 12.113 9.597 1.00 0.00 282 SER A C 3
ATOM 3695 O O . SER A 1 4 ? 16.308 12.463 9.274 1.00 0.00 282 SER A O 3
ATOM 3703 N N . ASN A 1 5 ? 15.002 11.079 10.370 1.00 0.00 283 ASN A N 3
ATOM 3704 C CA . ASN A 1 5 ? 16.170 10.303 10.873 1.00 0.00 283 ASN A CA 3
ATOM 3705 C C . ASN A 1 5 ? 16.866 9.613 9.699 1.00 0.00 283 ASN A C 3
ATOM 3706 O O . ASN A 1 5 ? 16.393 8.621 9.182 1.00 0.00 283 ASN A O 3
ATOM 3717 N N . MET A 1 6 ? 17.985 10.131 9.273 1.00 0.00 284 MET A N 3
ATOM 3718 C CA . MET A 1 6 ? 18.710 9.504 8.132 1.00 0.00 284 MET A CA 3
ATOM 3719 C C . MET A 1 6 ? 19.301 8.166 8.579 1.00 0.00 284 MET A C 3
ATOM 3720 O O . MET A 1 6 ? 18.820 7.111 8.215 1.00 0.00 284 MET A O 3
ATOM 3734 N N . PHE A 1 7 ? 20.340 8.199 9.367 1.00 0.00 285 PHE A N 3
ATOM 3735 C CA . PHE A 1 7 ? 20.958 6.928 9.838 1.00 0.00 285 PHE A CA 3
ATOM 3736 C C . PHE A 1 7 ? 20.010 6.236 10.818 1.00 0.00 285 PHE A C 3
ATOM 3737 O O . PHE A 1 7 ? 19.659 6.779 11.846 1.00 0.00 285 PHE A O 3
ATOM 3754 N N . SER A 1 8 ? 19.592 5.039 10.509 1.00 0.00 286 SER A N 3
ATOM 3755 C CA . SER A 1 8 ? 18.666 4.315 11.424 1.00 0.00 286 SER A CA 3
ATOM 3756 C C . SER A 1 8 ? 19.407 3.947 12.711 1.00 0.00 286 SER A C 3
ATOM 3757 O O . SER A 1 8 ? 20.507 3.434 12.680 1.00 0.00 286 SER A O 3
ATOM 3765 N N . ASN A 1 9 ? 18.812 4.207 13.842 1.00 0.00 287 ASN A N 3
ATOM 3766 C CA . ASN A 1 9 ? 19.481 3.875 15.130 1.00 0.00 287 ASN A CA 3
ATOM 3767 C C . ASN A 1 9 ? 19.647 2.358 15.242 1.00 0.00 287 ASN A C 3
ATOM 3768 O O . ASN A 1 9 ? 18.708 1.606 15.065 1.00 0.00 287 ASN A O 3
ATOM 3779 N N . ASP A 1 10 ? 20.835 1.901 15.530 1.00 0.00 288 ASP A N 3
ATOM 3780 C CA . ASP A 1 10 ? 21.061 0.434 15.649 1.00 0.00 288 ASP A CA 3
ATOM 3781 C C . ASP A 1 10 ? 22.450 0.180 16.237 1.00 0.00 288 ASP A C 3
ATOM 3782 O O . ASP A 1 10 ? 22.601 -0.521 17.218 1.00 0.00 288 ASP A O 3
ATOM 3791 N N . PHE A 1 11 ? 23.467 0.745 15.646 1.00 0.00 289 PHE A N 3
ATOM 3792 C CA . PHE A 1 11 ? 24.845 0.534 16.169 1.00 0.00 289 PHE A CA 3
ATOM 3793 C C . PHE A 1 11 ? 25.806 1.501 15.476 1.00 0.00 289 PHE A C 3
ATOM 3794 O O . PHE A 1 11 ? 26.521 1.134 14.564 1.00 0.00 289 PHE A O 3
ATOM 3811 N N . ASN A 1 12 ? 25.830 2.735 15.901 1.00 0.00 290 ASN A N 3
ATOM 3812 C CA . ASN A 1 12 ? 26.745 3.724 15.265 1.00 0.00 290 ASN A CA 3
ATOM 3813 C C . ASN A 1 12 ? 28.184 3.440 15.707 1.00 0.00 290 ASN A C 3
ATOM 3814 O O . ASN A 1 12 ? 28.695 2.353 15.524 1.00 0.00 290 ASN A O 3
ATOM 3825 N N . PHE A 1 13 ? 28.842 4.407 16.288 1.00 0.00 291 PHE A N 3
ATOM 3826 C CA . PHE A 1 13 ? 30.245 4.186 16.740 1.00 0.00 291 PHE A CA 3
ATOM 3827 C C . PHE A 1 13 ? 31.070 3.611 15.587 1.00 0.00 291 PHE A C 3
ATOM 3828 O O . PHE A 1 13 ? 31.972 2.824 15.790 1.00 0.00 291 PHE A O 3
ATOM 3845 N N . GLU A 1 14 ? 30.769 3.998 14.377 1.00 0.00 292 GLU A N 3
ATOM 3846 C CA . GLU A 1 14 ? 31.538 3.473 13.215 1.00 0.00 292 GLU A CA 3
ATOM 3847 C C . GLU A 1 14 ? 31.158 4.266 11.959 1.00 0.00 292 GLU A C 3
ATOM 3848 O O . GLU A 1 14 ? 31.982 4.528 11.106 1.00 0.00 292 GLU A O 3
ATOM 3860 N N . ASN A 1 15 ? 29.916 4.651 11.846 1.00 0.00 293 ASN A N 3
ATOM 3861 C CA . ASN A 1 15 ? 29.475 5.428 10.651 1.00 0.00 293 ASN A CA 3
ATOM 3862 C C . ASN A 1 15 ? 29.719 4.605 9.384 1.00 0.00 293 ASN A C 3
ATOM 3863 O O . ASN A 1 15 ? 30.841 4.280 9.048 1.00 0.00 293 ASN A O 3
ATOM 3874 N N . GLN A 1 16 ? 28.675 4.266 8.677 1.00 0.00 294 GLN A N 3
ATOM 3875 C CA . GLN A 1 16 ? 28.846 3.465 7.432 1.00 0.00 294 GLN A CA 3
ATOM 3876 C C . GLN A 1 16 ? 27.538 3.488 6.631 1.00 0.00 294 GLN A C 3
ATOM 3877 O O . GLN A 1 16 ? 26.465 3.316 7.174 1.00 0.00 294 GLN A O 3
ATOM 3891 N N . PHE A 1 17 ? 27.620 3.700 5.346 1.00 0.00 295 PHE A N 3
ATOM 3892 C CA . PHE A 1 17 ? 26.381 3.732 4.516 1.00 0.00 295 PHE A CA 3
ATOM 3893 C C . PHE A 1 17 ? 25.511 2.516 4.843 1.00 0.00 295 PHE A C 3
ATOM 3894 O O . PHE A 1 17 ? 25.992 1.406 4.949 1.00 0.00 295 PHE A O 3
ATOM 3911 N N . ASP A 1 18 ? 24.230 2.715 5.004 1.00 0.00 296 ASP A N 3
ATOM 3912 C CA . ASP A 1 18 ? 23.331 1.570 5.323 1.00 0.00 296 ASP A CA 3
ATOM 3913 C C . ASP A 1 18 ? 21.892 1.932 4.952 1.00 0.00 296 ASP A C 3
ATOM 3914 O O . ASP A 1 18 ? 21.449 1.700 3.845 1.00 0.00 296 ASP A O 3
ATOM 3923 N N . GLU A 1 19 ? 21.159 2.502 5.869 1.00 0.00 297 GLU A N 3
ATOM 3924 C CA . GLU A 1 19 ? 19.750 2.882 5.570 1.00 0.00 297 GLU A CA 3
ATOM 3925 C C . GLU A 1 19 ? 18.982 1.654 5.075 1.00 0.00 297 GLU A C 3
ATOM 3926 O O . GLU A 1 19 ? 19.554 0.610 4.831 1.00 0.00 297 GLU A O 3
ATOM 3938 N N . GLN A 1 20 ? 17.686 1.775 4.926 1.00 0.00 298 GLN A N 3
ATOM 3939 C CA . GLN A 1 20 ? 16.858 0.623 4.446 1.00 0.00 298 GLN A CA 3
ATOM 3940 C C . GLN A 1 20 ? 16.461 0.854 2.986 1.00 0.00 298 GLN A C 3
ATOM 3941 O O . GLN A 1 20 ? 15.896 -0.007 2.342 1.00 0.00 298 GLN A O 3
ATOM 3955 N N . VAL A 1 21 ? 16.752 2.013 2.461 1.00 0.00 299 VAL A N 3
ATOM 3956 C CA . VAL A 1 21 ? 16.394 2.312 1.045 1.00 0.00 299 VAL A CA 3
ATOM 3957 C C . VAL A 1 21 ? 17.492 1.786 0.134 1.00 0.00 299 VAL A C 3
ATOM 3958 O O . VAL A 1 21 ? 18.247 2.529 -0.459 1.00 0.00 299 VAL A O 3
ATOM 3971 N N . SER A 1 22 ? 17.605 0.491 0.054 1.00 0.00 300 SER A N 3
ATOM 3972 C CA . SER A 1 22 ? 18.670 -0.134 -0.777 1.00 0.00 300 SER A CA 3
ATOM 3973 C C . SER A 1 22 ? 18.091 -1.310 -1.572 1.00 0.00 300 SER A C 3
ATOM 3974 O O . SER A 1 22 ? 17.097 -1.181 -2.255 1.00 0.00 300 SER A O 3
ATOM 3982 N N . GLU A 1 23 ? 18.707 -2.462 -1.473 1.00 0.00 301 GLU A N 3
ATOM 3983 C CA . GLU A 1 23 ? 18.200 -3.659 -2.204 1.00 0.00 301 GLU A CA 3
ATOM 3984 C C . GLU A 1 23 ? 16.688 -3.754 -2.029 1.00 0.00 301 GLU A C 3
ATOM 3985 O O . GLU A 1 23 ? 15.975 -4.221 -2.892 1.00 0.00 301 GLU A O 3
ATOM 3997 N N . PHE A 1 24 ? 16.193 -3.314 -0.908 1.00 0.00 302 PHE A N 3
ATOM 3998 C CA . PHE A 1 24 ? 14.731 -3.380 -0.669 1.00 0.00 302 PHE A CA 3
ATOM 3999 C C . PHE A 1 24 ? 14.009 -2.468 -1.663 1.00 0.00 302 PHE A C 3
ATOM 4000 O O . PHE A 1 24 ? 13.169 -2.903 -2.429 1.00 0.00 302 PHE A O 3
ATOM 4017 N N . CYS A 1 25 ? 14.327 -1.204 -1.652 1.00 0.00 303 CYS A N 3
ATOM 4018 C CA . CYS A 1 25 ? 13.659 -0.250 -2.583 1.00 0.00 303 CYS A CA 3
ATOM 4019 C C . CYS A 1 25 ? 14.361 -0.253 -3.945 1.00 0.00 303 CYS A C 3
ATOM 4020 O O . CYS A 1 25 ? 13.725 -0.240 -4.980 1.00 0.00 303 CYS A O 3
ATOM 4027 N N . SER A 1 26 ? 15.665 -0.259 -3.953 1.00 0.00 304 SER A N 3
ATOM 4028 C CA . SER A 1 26 ? 16.408 -0.249 -5.246 1.00 0.00 304 SER A CA 3
ATOM 4029 C C . SER A 1 26 ? 15.934 -1.404 -6.131 1.00 0.00 304 SER A C 3
ATOM 4030 O O . SER A 1 26 ? 15.991 -1.330 -7.347 1.00 0.00 304 SER A O 3
ATOM 4038 N N . LYS A 1 27 ? 15.414 -2.454 -5.537 1.00 0.00 305 LYS A N 3
ATOM 4039 C CA . LYS A 1 27 ? 14.897 -3.597 -6.360 1.00 0.00 305 LYS A CA 3
ATOM 4040 C C . LYS A 1 27 ? 13.384 -3.402 -6.499 1.00 0.00 305 LYS A C 3
ATOM 4041 O O . LYS A 1 27 ? 12.759 -3.841 -7.455 1.00 0.00 305 LYS A O 3
ATOM 4060 N N . MET A 1 28 ? 12.798 -2.663 -5.602 1.00 0.00 306 MET A N 3
ATOM 4061 C CA . MET A 1 28 ? 11.354 -2.379 -5.738 1.00 0.00 306 MET A CA 3
ATOM 4062 C C . MET A 1 28 ? 11.197 -1.436 -6.923 1.00 0.00 306 MET A C 3
ATOM 4063 O O . MET A 1 28 ? 10.137 -1.328 -7.505 1.00 0.00 306 MET A O 3
ATOM 4077 N N . ASN A 1 29 ? 12.263 -0.765 -7.311 1.00 0.00 307 ASN A N 3
ATOM 4078 C CA . ASN A 1 29 ? 12.169 0.142 -8.489 1.00 0.00 307 ASN A CA 3
ATOM 4079 C C . ASN A 1 29 ? 12.342 -0.743 -9.718 1.00 0.00 307 ASN A C 3
ATOM 4080 O O . ASN A 1 29 ? 11.693 -0.568 -10.726 1.00 0.00 307 ASN A O 3
ATOM 4091 N N . GLN A 1 30 ? 13.231 -1.717 -9.599 1.00 0.00 308 GLN A N 3
ATOM 4092 C CA . GLN A 1 30 ? 13.483 -2.688 -10.724 1.00 0.00 308 GLN A CA 3
ATOM 4093 C C . GLN A 1 30 ? 12.159 -2.986 -11.418 1.00 0.00 308 GLN A C 3
ATOM 4094 O O . GLN A 1 30 ? 12.073 -3.044 -12.629 1.00 0.00 308 GLN A O 3
ATOM 4108 N N . VAL A 1 31 ? 11.118 -3.153 -10.636 1.00 0.00 309 VAL A N 3
ATOM 4109 C CA . VAL A 1 31 ? 9.761 -3.421 -11.220 1.00 0.00 309 VAL A CA 3
ATOM 4110 C C . VAL A 1 31 ? 9.539 -2.492 -12.423 1.00 0.00 309 VAL A C 3
ATOM 4111 O O . VAL A 1 31 ? 8.716 -2.736 -13.283 1.00 0.00 309 VAL A O 3
ATOM 4124 N N . CYS A 1 32 ? 10.291 -1.428 -12.468 1.00 0.00 310 CYS A N 3
ATOM 4125 C CA . CYS A 1 32 ? 10.192 -0.437 -13.574 1.00 0.00 310 CYS A CA 3
ATOM 4126 C C . CYS A 1 32 ? 11.346 -0.649 -14.557 1.00 0.00 310 CYS A C 3
ATOM 4127 O O . CYS A 1 32 ? 11.216 -0.413 -15.742 1.00 0.00 310 CYS A O 3
ATOM 4134 N N . GLY A 1 33 ? 12.476 -1.088 -14.075 1.00 0.00 311 GLY A N 3
ATOM 4135 C CA . GLY A 1 33 ? 13.638 -1.310 -14.984 1.00 0.00 311 GLY A CA 3
ATOM 4136 C C . GLY A 1 33 ? 13.411 -2.577 -15.811 1.00 0.00 311 GLY A C 3
ATOM 4137 O O . GLY A 1 33 ? 13.313 -3.666 -15.284 1.00 0.00 311 GLY A O 3
ATOM 4141 N N . THR A 1 34 ? 13.329 -2.441 -17.110 1.00 0.00 312 THR A N 3
ATOM 4142 C CA . THR A 1 34 ? 13.111 -3.635 -17.985 1.00 0.00 312 THR A CA 3
ATOM 4143 C C . THR A 1 34 ? 14.458 -4.117 -18.530 1.00 0.00 312 THR A C 3
ATOM 4144 O O . THR A 1 34 ? 15.166 -3.387 -19.195 1.00 0.00 312 THR A O 3
ATOM 4155 N N . ARG A 1 35 ? 14.819 -5.342 -18.254 1.00 0.00 313 ARG A N 3
ATOM 4156 C CA . ARG A 1 35 ? 16.121 -5.865 -18.759 1.00 0.00 313 ARG A CA 3
ATOM 4157 C C . ARG A 1 35 ? 16.031 -6.084 -20.272 1.00 0.00 313 ARG A C 3
ATOM 4158 O O . ARG A 1 35 ? 15.008 -6.574 -20.719 1.00 0.00 313 ARG A O 3
ATOM 4180 N N . ASN B 2 1 ? -44.972 -16.691 -9.584 1.00 0.00 565 ASN B N 3
ATOM 4181 C CA . ASN B 2 1 ? -44.396 -16.328 -8.258 1.00 0.00 565 ASN B CA 3
ATOM 4182 C C . ASN B 2 1 ? -44.127 -14.822 -8.214 1.00 0.00 565 ASN B C 3
ATOM 4183 O O . ASN B 2 1 ? -43.837 -14.204 -9.220 1.00 0.00 565 ASN B O 3
ATOM 4196 N N . GLY B 2 2 ? -44.220 -14.227 -7.057 1.00 0.00 566 GLY B N 3
ATOM 4197 C CA . GLY B 2 2 ? -43.970 -12.762 -6.951 1.00 0.00 566 GLY B CA 3
ATOM 4198 C C . GLY B 2 2 ? -42.483 -12.479 -7.174 1.00 0.00 566 GLY B C 3
ATOM 4199 O O . GLY B 2 2 ? -41.868 -11.726 -6.445 1.00 0.00 566 GLY B O 3
ATOM 4203 N N . SER B 2 3 ? -41.900 -13.078 -8.175 1.00 0.00 567 SER B N 3
ATOM 4204 C CA . SER B 2 3 ? -40.453 -12.843 -8.444 1.00 0.00 567 SER B CA 3
ATOM 4205 C C . SER B 2 3 ? -40.235 -11.376 -8.821 1.00 0.00 567 SER B C 3
ATOM 4206 O O . SER B 2 3 ? -39.370 -10.710 -8.289 1.00 0.00 567 SER B O 3
ATOM 4214 N N . SER B 2 4 ? -41.014 -10.868 -9.736 1.00 0.00 568 SER B N 3
ATOM 4215 C CA . SER B 2 4 ? -40.851 -9.446 -10.148 1.00 0.00 568 SER B CA 3
ATOM 4216 C C . SER B 2 4 ? -41.151 -8.532 -8.957 1.00 0.00 568 SER B C 3
ATOM 4217 O O . SER B 2 4 ? -40.319 -7.757 -8.531 1.00 0.00 568 SER B O 3
ATOM 4225 N N . LEU B 2 5 ? -42.336 -8.617 -8.416 1.00 0.00 569 LEU B N 3
ATOM 4226 C CA . LEU B 2 5 ? -42.689 -7.754 -7.253 1.00 0.00 569 LEU B CA 3
ATOM 4227 C C . LEU B 2 5 ? -41.900 -8.212 -6.024 1.00 0.00 569 LEU B C 3
ATOM 4228 O O . LEU B 2 5 ? -42.465 -8.582 -5.014 1.00 0.00 569 LEU B O 3
ATOM 4244 N N . GLN B 2 6 ? -40.598 -8.190 -6.101 1.00 0.00 570 GLN B N 3
ATOM 4245 C CA . GLN B 2 6 ? -39.775 -8.624 -4.938 1.00 0.00 570 GLN B CA 3
ATOM 4246 C C . GLN B 2 6 ? -40.056 -7.709 -3.744 1.00 0.00 570 GLN B C 3
ATOM 4247 O O . GLN B 2 6 ? -40.104 -6.502 -3.872 1.00 0.00 570 GLN B O 3
ATOM 4261 N N . ASN B 2 7 ? -40.245 -8.274 -2.583 1.00 0.00 571 ASN B N 3
ATOM 4262 C CA . ASN B 2 7 ? -40.522 -7.435 -1.382 1.00 0.00 571 ASN B CA 3
ATOM 4263 C C . ASN B 2 7 ? -39.270 -6.636 -1.018 1.00 0.00 571 ASN B C 3
ATOM 4264 O O . ASN B 2 7 ? -38.591 -6.934 -0.056 1.00 0.00 571 ASN B O 3
ATOM 4275 N N . ALA B 2 8 ? -38.958 -5.623 -1.779 1.00 0.00 572 ALA B N 3
ATOM 4276 C CA . ALA B 2 8 ? -37.749 -4.806 -1.474 1.00 0.00 572 ALA B CA 3
ATOM 4277 C C . ALA B 2 8 ? -37.753 -3.546 -2.341 1.00 0.00 572 ALA B C 3
ATOM 4278 O O . ALA B 2 8 ? -37.289 -3.552 -3.464 1.00 0.00 572 ALA B O 3
ATOM 4285 N N . ASP B 2 9 ? -38.274 -2.464 -1.829 1.00 0.00 573 ASP B N 3
ATOM 4286 C CA . ASP B 2 9 ? -38.306 -1.204 -2.625 1.00 0.00 573 ASP B CA 3
ATOM 4287 C C . ASP B 2 9 ? -36.877 -0.707 -2.852 1.00 0.00 573 ASP B C 3
ATOM 4288 O O . ASP B 2 9 ? -36.641 0.201 -3.623 1.00 0.00 573 ASP B O 3
ATOM 4297 N N . LYS B 2 10 ? -35.922 -1.296 -2.186 1.00 0.00 574 LYS B N 3
ATOM 4298 C CA . LYS B 2 10 ? -34.509 -0.857 -2.364 1.00 0.00 574 LYS B CA 3
ATOM 4299 C C . LYS B 2 10 ? -34.017 -1.270 -3.754 1.00 0.00 574 LYS B C 3
ATOM 4300 O O . LYS B 2 10 ? -34.166 -2.404 -4.162 1.00 0.00 574 LYS B O 3
ATOM 4319 N N . ILE B 2 11 ? -33.431 -0.359 -4.481 1.00 0.00 575 ILE B N 3
ATOM 4320 C CA . ILE B 2 11 ? -32.929 -0.700 -5.843 1.00 0.00 575 ILE B CA 3
ATOM 4321 C C . ILE B 2 11 ? -31.860 -1.788 -5.728 1.00 0.00 575 ILE B C 3
ATOM 4322 O O . ILE B 2 11 ? -31.198 -1.916 -4.716 1.00 0.00 575 ILE B O 3
ATOM 4338 N N . ASN B 2 12 ? -31.686 -2.576 -6.756 1.00 0.00 576 ASN B N 3
ATOM 4339 C CA . ASN B 2 12 ? -30.660 -3.660 -6.710 1.00 0.00 576 ASN B CA 3
ATOM 4340 C C . ASN B 2 12 ? -30.091 -3.880 -8.113 1.00 0.00 576 ASN B C 3
ATOM 4341 O O . ASN B 2 12 ? -30.789 -3.766 -9.100 1.00 0.00 576 ASN B O 3
ATOM 4352 N N . ASN B 2 13 ? -28.827 -4.192 -8.209 1.00 0.00 577 ASN B N 3
ATOM 4353 C CA . ASN B 2 13 ? -28.215 -4.418 -9.548 1.00 0.00 577 ASN B CA 3
ATOM 4354 C C . ASN B 2 13 ? -28.797 -5.689 -10.169 1.00 0.00 577 ASN B C 3
ATOM 4355 O O . ASN B 2 13 ? -28.596 -5.971 -11.334 1.00 0.00 577 ASN B O 3
ATOM 4366 N N . GLY B 2 14 ? -29.517 -6.460 -9.401 1.00 0.00 578 GLY B N 3
ATOM 4367 C CA . GLY B 2 14 ? -30.110 -7.712 -9.949 1.00 0.00 578 GLY B CA 3
ATOM 4368 C C . GLY B 2 14 ? -29.009 -8.758 -10.140 1.00 0.00 578 GLY B C 3
ATOM 4369 O O . GLY B 2 14 ? -28.772 -9.587 -9.285 1.00 0.00 578 GLY B O 3
ATOM 4373 N N . ASN B 2 15 ? -28.335 -8.726 -11.258 1.00 0.00 579 ASN B N 3
ATOM 4374 C CA . ASN B 2 15 ? -27.250 -9.717 -11.502 1.00 0.00 579 ASN B CA 3
ATOM 4375 C C . ASN B 2 15 ? -26.437 -9.294 -12.727 1.00 0.00 579 ASN B C 3
ATOM 4376 O O . ASN B 2 15 ? -25.223 -9.343 -12.723 1.00 0.00 579 ASN B O 3
ATOM 4387 N N . ASP B 2 16 ? -27.095 -8.880 -13.774 1.00 0.00 580 ASP B N 3
ATOM 4388 C CA . ASP B 2 16 ? -26.358 -8.455 -14.997 1.00 0.00 580 ASP B CA 3
ATOM 4389 C C . ASP B 2 16 ? -27.315 -7.728 -15.943 1.00 0.00 580 ASP B C 3
ATOM 4390 O O . ASP B 2 16 ? -28.208 -8.323 -16.515 1.00 0.00 580 ASP B O 3
ATOM 4399 N N . ASN B 2 17 ? -27.138 -6.447 -16.113 1.00 0.00 581 ASN B N 3
ATOM 4400 C CA . ASN B 2 17 ? -28.039 -5.684 -17.022 1.00 0.00 581 ASN B CA 3
ATOM 4401 C C . ASN B 2 17 ? -27.510 -4.258 -17.185 1.00 0.00 581 ASN B C 3
ATOM 4402 O O . ASN B 2 17 ? -28.185 -3.295 -16.879 1.00 0.00 581 ASN B O 3
ATOM 4413 N N . ASP B 2 18 ? -26.305 -4.113 -17.665 1.00 0.00 582 ASP B N 3
ATOM 4414 C CA . ASP B 2 18 ? -25.733 -2.750 -17.848 1.00 0.00 582 ASP B CA 3
ATOM 4415 C C . ASP B 2 18 ? -24.410 -2.848 -18.608 1.00 0.00 582 ASP B C 3
ATOM 4416 O O . ASP B 2 18 ? -23.658 -3.790 -18.445 1.00 0.00 582 ASP B O 3
ATOM 4425 N N . ASN B 2 19 ? -24.116 -1.884 -19.436 1.00 0.00 583 ASN B N 3
ATOM 4426 C CA . ASN B 2 19 ? -22.841 -1.924 -20.205 1.00 0.00 583 ASN B CA 3
ATOM 4427 C C . ASN B 2 19 ? -21.660 -1.808 -19.237 1.00 0.00 583 ASN B C 3
ATOM 4428 O O . ASN B 2 19 ? -21.491 -2.622 -18.352 1.00 0.00 583 ASN B O 3
ATOM 4439 N N . ASP B 2 20 ? -20.842 -0.804 -19.398 1.00 0.00 584 ASP B N 3
ATOM 4440 C CA . ASP B 2 20 ? -19.676 -0.640 -18.485 1.00 0.00 584 ASP B CA 3
ATOM 4441 C C . ASP B 2 20 ? -20.172 -0.493 -17.045 1.00 0.00 584 ASP B C 3
ATOM 4442 O O . ASP B 2 20 ? -20.942 0.393 -16.730 1.00 0.00 584 ASP B O 3
ATOM 4451 N N . ASN B 2 21 ? -19.739 -1.357 -16.168 1.00 0.00 585 ASN B N 3
ATOM 4452 C CA . ASN B 2 21 ? -20.188 -1.269 -14.750 1.00 0.00 585 ASN B CA 3
ATOM 4453 C C . ASN B 2 21 ? -19.685 0.040 -14.135 1.00 0.00 585 ASN B C 3
ATOM 4454 O O . ASN B 2 21 ? -18.595 0.494 -14.422 1.00 0.00 585 ASN B O 3
ATOM 4465 N N . ASP B 2 22 ? -20.472 0.648 -13.290 1.00 0.00 586 ASP B N 3
ATOM 4466 C CA . ASP B 2 22 ? -20.042 1.925 -12.655 1.00 0.00 586 ASP B CA 3
ATOM 4467 C C . ASP B 2 22 ? -18.763 1.688 -11.851 1.00 0.00 586 ASP B C 3
ATOM 4468 O O . ASP B 2 22 ? -17.981 0.810 -12.157 1.00 0.00 586 ASP B O 3
ATOM 4477 N N . VAL B 2 23 ? -18.548 2.467 -10.821 1.00 0.00 587 VAL B N 3
ATOM 4478 C CA . VAL B 2 23 ? -17.321 2.303 -9.980 1.00 0.00 587 VAL B CA 3
ATOM 4479 C C . VAL B 2 23 ? -17.718 2.324 -8.499 1.00 0.00 587 VAL B C 3
ATOM 4480 O O . VAL B 2 23 ? -18.141 3.332 -7.970 1.00 0.00 587 VAL B O 3
ATOM 4493 N N . VAL B 2 24 ? -17.584 1.210 -7.829 1.00 0.00 588 VAL B N 3
ATOM 4494 C CA . VAL B 2 24 ? -17.948 1.144 -6.382 1.00 0.00 588 VAL B CA 3
ATOM 4495 C C . VAL B 2 24 ? -16.736 1.450 -5.472 1.00 0.00 588 VAL B C 3
ATOM 4496 O O . VAL B 2 24 ? -16.922 2.024 -4.417 1.00 0.00 588 VAL B O 3
ATOM 4509 N N . PRO B 2 25 ? -15.531 1.058 -5.862 1.00 0.00 589 PRO B N 3
ATOM 4510 C CA . PRO B 2 25 ? -14.348 1.309 -5.015 1.00 0.00 589 PRO B CA 3
ATOM 4511 C C . PRO B 2 25 ? -14.077 2.817 -4.930 1.00 0.00 589 PRO B C 3
ATOM 4512 O O . PRO B 2 25 ? -13.834 3.473 -5.924 1.00 0.00 589 PRO B O 3
ATOM 4523 N N . SER B 2 26 ? -14.117 3.366 -3.748 1.00 0.00 590 SER B N 3
ATOM 4524 C CA . SER B 2 26 ? -13.862 4.824 -3.592 1.00 0.00 590 SER B CA 3
ATOM 4525 C C . SER B 2 26 ? -13.526 5.122 -2.131 1.00 0.00 590 SER B C 3
ATOM 4526 O O . SER B 2 26 ? -14.361 5.008 -1.256 1.00 0.00 590 SER B O 3
ATOM 4534 N N . LYS B 2 27 ? -12.309 5.500 -1.858 1.00 0.00 591 LYS B N 3
ATOM 4535 C CA . LYS B 2 27 ? -11.924 5.802 -0.452 1.00 0.00 591 LYS B CA 3
ATOM 4536 C C . LYS B 2 27 ? -10.623 6.606 -0.450 1.00 0.00 591 LYS B C 3
ATOM 4537 O O . LYS B 2 27 ? -9.780 6.442 -1.310 1.00 0.00 591 LYS B O 3
ATOM 4556 N N . GLU B 2 28 ? -10.450 7.473 0.509 1.00 0.00 592 GLU B N 3
ATOM 4557 C CA . GLU B 2 28 ? -9.201 8.281 0.558 1.00 0.00 592 GLU B CA 3
ATOM 4558 C C . GLU B 2 28 ? -7.995 7.344 0.475 1.00 0.00 592 GLU B C 3
ATOM 4559 O O . GLU B 2 28 ? -7.911 6.361 1.182 1.00 0.00 592 GLU B O 3
ATOM 4571 N N . GLY B 2 29 ? -7.061 7.642 -0.386 1.00 0.00 593 GLY B N 3
ATOM 4572 C CA . GLY B 2 29 ? -5.861 6.768 -0.519 1.00 0.00 593 GLY B CA 3
ATOM 4573 C C . GLY B 2 29 ? -4.705 7.586 -1.091 1.00 0.00 593 GLY B C 3
ATOM 4574 O O . GLY B 2 29 ? -4.715 7.974 -2.242 1.00 0.00 593 GLY B O 3
ATOM 4578 N N . SER B 2 30 ? -3.707 7.857 -0.295 1.00 0.00 594 SER B N 3
ATOM 4579 C CA . SER B 2 30 ? -2.553 8.655 -0.793 1.00 0.00 594 SER B CA 3
ATOM 4580 C C . SER B 2 30 ? -1.595 7.763 -1.572 1.00 0.00 594 SER B C 3
ATOM 4581 O O . SER B 2 30 ? -1.664 6.551 -1.525 1.00 0.00 594 SER B O 3
ATOM 4589 N N . LEU B 2 31 ? -0.695 8.373 -2.284 1.00 0.00 595 LEU B N 3
ATOM 4590 C CA . LEU B 2 31 ? 0.301 7.612 -3.080 1.00 0.00 595 LEU B CA 3
ATOM 4591 C C . LEU B 2 31 ? 1.564 7.452 -2.238 1.00 0.00 595 LEU B C 3
ATOM 4592 O O . LEU B 2 31 ? 2.110 8.423 -1.754 1.00 0.00 595 LEU B O 3
ATOM 4608 N N . LEU B 2 32 ? 2.033 6.239 -2.047 1.00 0.00 596 LEU B N 3
ATOM 4609 C CA . LEU B 2 32 ? 3.266 6.023 -1.219 1.00 0.00 596 LEU B CA 3
ATOM 4610 C C . LEU B 2 32 ? 4.271 5.168 -2.004 1.00 0.00 596 LEU B C 3
ATOM 4611 O O . LEU B 2 32 ? 3.907 4.426 -2.896 1.00 0.00 596 LEU B O 3
ATOM 4627 N N . ARG B 2 33 ? 5.542 5.301 -1.698 1.00 0.00 597 ARG B N 3
ATOM 4628 C CA . ARG B 2 33 ? 6.597 4.536 -2.443 1.00 0.00 597 ARG B CA 3
ATOM 4629 C C . ARG B 2 33 ? 7.092 3.330 -1.633 1.00 0.00 597 ARG B C 3
ATOM 4630 O O . ARG B 2 33 ? 6.335 2.663 -0.956 1.00 0.00 597 ARG B O 3
ATOM 4651 N N . CYS B 2 34 ? 8.364 3.033 -1.736 1.00 0.00 598 CYS B N 3
ATOM 4652 C CA . CYS B 2 34 ? 8.943 1.853 -1.020 1.00 0.00 598 CYS B CA 3
ATOM 4653 C C . CYS B 2 34 ? 9.122 2.144 0.475 1.00 0.00 598 CYS B C 3
ATOM 4654 O O . CYS B 2 34 ? 8.187 2.061 1.246 1.00 0.00 598 CYS B O 3
ATOM 4661 N N . SER B 2 35 ? 10.325 2.465 0.895 1.00 0.00 599 SER B N 3
ATOM 4662 C CA . SER B 2 35 ? 10.575 2.741 2.346 1.00 0.00 599 SER B CA 3
ATOM 4663 C C . SER B 2 35 ? 9.458 3.627 2.893 1.00 0.00 599 SER B C 3
ATOM 4664 O O . SER B 2 35 ? 9.205 3.693 4.091 1.00 0.00 599 SER B O 3
ATOM 4672 N N . GLU B 2 36 ? 8.769 4.294 2.015 1.00 0.00 600 GLU B N 3
ATOM 4673 C CA . GLU B 2 36 ? 7.651 5.163 2.446 1.00 0.00 600 GLU B CA 3
ATOM 4674 C C . GLU B 2 36 ? 6.781 4.378 3.430 1.00 0.00 600 GLU B C 3
ATOM 4675 O O . GLU B 2 36 ? 6.285 4.888 4.425 1.00 0.00 600 GLU B O 3
ATOM 4687 N N . ILE B 2 37 ? 6.580 3.117 3.132 1.00 0.00 601 ILE B N 3
ATOM 4688 C CA . ILE B 2 37 ? 5.731 2.290 4.011 1.00 0.00 601 ILE B CA 3
ATOM 4689 C C . ILE B 2 37 ? 6.472 2.093 5.332 1.00 0.00 601 ILE B C 3
ATOM 4690 O O . ILE B 2 37 ? 5.872 1.983 6.378 1.00 0.00 601 ILE B O 3
ATOM 4706 N N . TRP B 2 38 ? 7.791 2.052 5.279 1.00 0.00 602 TRP B N 3
ATOM 4707 C CA . TRP B 2 38 ? 8.589 1.873 6.529 1.00 0.00 602 TRP B CA 3
ATOM 4708 C C . TRP B 2 38 ? 8.011 2.805 7.576 1.00 0.00 602 TRP B C 3
ATOM 4709 O O . TRP B 2 38 ? 7.847 2.450 8.727 1.00 0.00 602 TRP B O 3
ATOM 4730 N N . ASP B 2 39 ? 7.650 3.988 7.166 1.00 0.00 603 ASP B N 3
ATOM 4731 C CA . ASP B 2 39 ? 7.022 4.929 8.126 1.00 0.00 603 ASP B CA 3
ATOM 4732 C C . ASP B 2 39 ? 5.683 4.325 8.550 1.00 0.00 603 ASP B C 3
ATOM 4733 O O . ASP B 2 39 ? 5.327 4.325 9.711 1.00 0.00 603 ASP B O 3
ATOM 4742 N N . ARG B 2 40 ? 4.944 3.782 7.612 1.00 0.00 604 ARG B N 3
ATOM 4743 C CA . ARG B 2 40 ? 3.636 3.147 7.969 1.00 0.00 604 ARG B CA 3
ATOM 4744 C C . ARG B 2 40 ? 3.874 2.065 9.036 1.00 0.00 604 ARG B C 3
ATOM 4745 O O . ARG B 2 40 ? 3.152 1.966 10.007 1.00 0.00 604 ARG B O 3
ATOM 4766 N N . ILE B 2 41 ? 4.894 1.267 8.861 1.00 0.00 605 ILE B N 3
ATOM 4767 C CA . ILE B 2 41 ? 5.212 0.195 9.857 1.00 0.00 605 ILE B CA 3
ATOM 4768 C C . ILE B 2 41 ? 5.458 0.811 11.239 1.00 0.00 605 ILE B C 3
ATOM 4769 O O . ILE B 2 41 ? 4.948 0.338 12.235 1.00 0.00 605 ILE B O 3
ATOM 4785 N N . THR B 2 42 ? 6.244 1.844 11.321 1.00 0.00 606 THR B N 3
ATOM 4786 C CA . THR B 2 42 ? 6.521 2.457 12.654 1.00 0.00 606 THR B CA 3
ATOM 4787 C C . THR B 2 42 ? 5.209 2.822 13.357 1.00 0.00 606 THR B C 3
ATOM 4788 O O . THR B 2 42 ? 5.013 2.516 14.517 1.00 0.00 606 THR B O 3
ATOM 4799 N N . THR B 2 43 ? 4.315 3.484 12.676 1.00 0.00 607 THR B N 3
ATOM 4800 C CA . THR B 2 43 ? 3.027 3.880 13.320 1.00 0.00 607 THR B CA 3
ATOM 4801 C C . THR B 2 43 ? 2.153 2.648 13.578 1.00 0.00 607 THR B C 3
ATOM 4802 O O . THR B 2 43 ? 1.002 2.771 13.949 1.00 0.00 607 THR B O 3
ATOM 4813 N N . HIS B 2 44 ? 2.682 1.464 13.379 1.00 0.00 608 HIS B N 3
ATOM 4814 C CA . HIS B 2 44 ? 1.878 0.217 13.604 1.00 0.00 608 HIS B CA 3
ATOM 4815 C C . HIS B 2 44 ? 2.521 -0.632 14.720 1.00 0.00 608 HIS B C 3
ATOM 4816 O O . HIS B 2 44 ? 3.323 -1.495 14.428 1.00 0.00 608 HIS B O 3
ATOM 4830 N N . PRO B 2 45 ? 2.159 -0.389 15.967 1.00 0.00 609 PRO B N 3
ATOM 4831 C CA . PRO B 2 45 ? 2.717 -1.164 17.093 1.00 0.00 609 PRO B CA 3
ATOM 4832 C C . PRO B 2 45 ? 2.451 -2.662 16.880 1.00 0.00 609 PRO B C 3
ATOM 4833 O O . PRO B 2 45 ? 1.511 -3.048 16.214 1.00 0.00 609 PRO B O 3
ATOM 4844 N N . LYS B 2 46 ? 3.283 -3.503 17.436 1.00 0.00 610 LYS B N 3
ATOM 4845 C CA . LYS B 2 46 ? 3.096 -4.972 17.264 1.00 0.00 610 LYS B CA 3
ATOM 4846 C C . LYS B 2 46 ? 3.056 -5.307 15.772 1.00 0.00 610 LYS B C 3
ATOM 4847 O O . LYS B 2 46 ? 2.130 -5.928 15.289 1.00 0.00 610 LYS B O 3
ATOM 4866 N N . TYR B 2 47 ? 4.058 -4.899 15.036 1.00 0.00 611 TYR B N 3
ATOM 4867 C CA . TYR B 2 47 ? 4.086 -5.190 13.570 1.00 0.00 611 TYR B CA 3
ATOM 4868 C C . TYR B 2 47 ? 4.850 -6.491 13.317 1.00 0.00 611 TYR B C 3
ATOM 4869 O O . TYR B 2 47 ? 5.188 -6.812 12.196 1.00 0.00 611 TYR B O 3
ATOM 4887 N N . SER B 2 48 ? 5.126 -7.247 14.347 1.00 0.00 612 SER B N 3
ATOM 4888 C CA . SER B 2 48 ? 5.871 -8.524 14.154 1.00 0.00 612 SER B CA 3
ATOM 4889 C C . SER B 2 48 ? 4.914 -9.606 13.650 1.00 0.00 612 SER B C 3
ATOM 4890 O O . SER B 2 48 ? 5.263 -10.414 12.812 1.00 0.00 612 SER B O 3
ATOM 4898 N N . ASP B 2 49 ? 3.712 -9.637 14.160 1.00 0.00 613 ASP B N 3
ATOM 4899 C CA . ASP B 2 49 ? 2.737 -10.677 13.715 1.00 0.00 613 ASP B CA 3
ATOM 4900 C C . ASP B 2 49 ? 2.479 -10.577 12.201 1.00 0.00 613 ASP B C 3
ATOM 4901 O O . ASP B 2 49 ? 1.597 -11.229 11.678 1.00 0.00 613 ASP B O 3
ATOM 4910 N N . ILE B 2 50 ? 3.233 -9.770 11.490 1.00 0.00 614 ILE B N 3
ATOM 4911 C CA . ILE B 2 50 ? 3.027 -9.631 10.014 1.00 0.00 614 ILE B CA 3
ATOM 4912 C C . ILE B 2 50 ? 4.135 -10.388 9.276 1.00 0.00 614 ILE B C 3
ATOM 4913 O O . ILE B 2 50 ? 5.127 -10.777 9.860 1.00 0.00 614 ILE B O 3
ATOM 4929 N N . ASP B 2 51 ? 3.978 -10.581 7.988 1.00 0.00 615 ASP B N 3
ATOM 4930 C CA . ASP B 2 51 ? 5.013 -11.290 7.181 1.00 0.00 615 ASP B CA 3
ATOM 4931 C C . ASP B 2 51 ? 5.623 -10.286 6.207 1.00 0.00 615 ASP B C 3
ATOM 4932 O O . ASP B 2 51 ? 4.943 -9.736 5.363 1.00 0.00 615 ASP B O 3
ATOM 4941 N N . VAL B 2 52 ? 6.895 -10.039 6.314 1.00 0.00 616 VAL B N 3
ATOM 4942 C CA . VAL B 2 52 ? 7.534 -9.068 5.388 1.00 0.00 616 VAL B CA 3
ATOM 4943 C C . VAL B 2 52 ? 7.721 -9.732 4.024 1.00 0.00 616 VAL B C 3
ATOM 4944 O O . VAL B 2 52 ? 7.901 -9.075 3.018 1.00 0.00 616 VAL B O 3
ATOM 4957 N N . ASP B 2 53 ? 7.683 -11.037 3.985 1.00 0.00 617 ASP B N 3
ATOM 4958 C CA . ASP B 2 53 ? 7.868 -11.753 2.689 1.00 0.00 617 ASP B CA 3
ATOM 4959 C C . ASP B 2 53 ? 6.557 -11.758 1.900 1.00 0.00 617 ASP B C 3
ATOM 4960 O O . ASP B 2 53 ? 6.544 -11.568 0.701 1.00 0.00 617 ASP B O 3
ATOM 4969 N N . GLY B 2 54 ? 5.452 -11.968 2.557 1.00 0.00 618 GLY B N 3
ATOM 4970 C CA . GLY B 2 54 ? 4.154 -11.977 1.827 1.00 0.00 618 GLY B CA 3
ATOM 4971 C C . GLY B 2 54 ? 3.837 -10.559 1.353 1.00 0.00 618 GLY B C 3
ATOM 4972 O O . GLY B 2 54 ? 3.518 -10.330 0.202 1.00 0.00 618 GLY B O 3
ATOM 4976 N N . LEU B 2 55 ? 3.931 -9.602 2.231 1.00 0.00 619 LEU B N 3
ATOM 4977 C CA . LEU B 2 55 ? 3.641 -8.205 1.822 1.00 0.00 619 LEU B CA 3
ATOM 4978 C C . LEU B 2 55 ? 4.679 -7.765 0.784 1.00 0.00 619 LEU B C 3
ATOM 4979 O O . LEU B 2 55 ? 4.460 -6.839 0.031 1.00 0.00 619 LEU B O 3
ATOM 4995 N N . CYS B 2 56 ? 5.805 -8.433 0.726 1.00 0.00 620 CYS B N 3
ATOM 4996 C CA . CYS B 2 56 ? 6.837 -8.049 -0.279 1.00 0.00 620 CYS B CA 3
ATOM 4997 C C . CYS B 2 56 ? 6.366 -8.475 -1.673 1.00 0.00 620 CYS B C 3
ATOM 4998 O O . CYS B 2 56 ? 6.468 -7.727 -2.624 1.00 0.00 620 CYS B O 3
ATOM 5006 N N . SER B 2 57 ? 5.833 -9.665 -1.804 1.00 0.00 621 SER B N 3
ATOM 5007 C CA . SER B 2 57 ? 5.342 -10.115 -3.142 1.00 0.00 621 SER B CA 3
ATOM 5008 C C . SER B 2 57 ? 3.960 -9.505 -3.387 1.00 0.00 621 SER B C 3
ATOM 5009 O O . SER B 2 57 ? 3.363 -9.687 -4.429 1.00 0.00 621 SER B O 3
ATOM 5017 N N . GLU B 2 58 ? 3.469 -8.749 -2.446 1.00 0.00 622 GLU B N 3
ATOM 5018 C CA . GLU B 2 58 ? 2.148 -8.076 -2.616 1.00 0.00 622 GLU B CA 3
ATOM 5019 C C . GLU B 2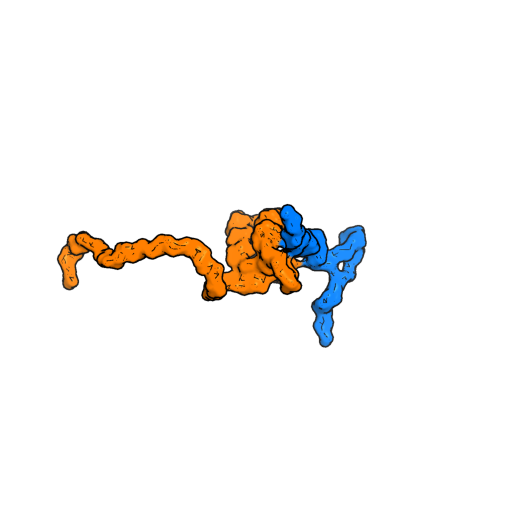 58 ? 2.371 -6.627 -3.077 1.00 0.00 622 GLU B C 3
ATOM 5020 O O . GLU B 2 58 ? 1.709 -6.156 -3.980 1.00 0.00 622 GLU B O 3
ATOM 5032 N N . LEU B 2 59 ? 3.285 -5.908 -2.475 1.00 0.00 623 LEU B N 3
ATOM 5033 C CA . LEU B 2 59 ? 3.516 -4.489 -2.905 1.00 0.00 623 LEU B CA 3
ATOM 5034 C C . LEU B 2 59 ? 4.498 -4.455 -4.091 1.00 0.00 623 LEU B C 3
ATOM 5035 O O . LEU B 2 59 ? 4.491 -3.538 -4.889 1.00 0.00 623 LEU B O 3
ATOM 5051 N N . MET B 2 60 ? 5.367 -5.426 -4.182 1.00 0.00 624 MET B N 3
ATOM 5052 C CA . MET B 2 60 ? 6.386 -5.438 -5.276 1.00 0.00 624 MET B CA 3
ATOM 5053 C C . MET B 2 60 ? 5.745 -5.562 -6.666 1.00 0.00 624 MET B C 3
ATOM 5054 O O . MET B 2 60 ? 6.265 -5.030 -7.626 1.00 0.00 624 MET B O 3
ATOM 5068 N N . ALA B 2 61 ? 4.634 -6.251 -6.798 1.00 0.00 625 ALA B N 3
ATOM 5069 C CA . ALA B 2 61 ? 3.988 -6.390 -8.152 1.00 0.00 625 ALA B CA 3
ATOM 5070 C C . ALA B 2 61 ? 2.751 -5.494 -8.236 1.00 0.00 625 ALA B C 3
ATOM 5071 O O . ALA B 2 61 ? 2.184 -5.323 -9.296 1.00 0.00 625 ALA B O 3
ATOM 5078 N N . LYS B 2 62 ? 2.364 -4.862 -7.166 1.00 0.00 626 LYS B N 3
ATOM 5079 C CA . LYS B 2 62 ? 1.211 -3.918 -7.254 1.00 0.00 626 LYS B CA 3
ATOM 5080 C C . LYS B 2 62 ? 1.805 -2.559 -7.627 1.00 0.00 626 LYS B C 3
ATOM 5081 O O . LYS B 2 62 ? 1.115 -1.611 -7.945 1.00 0.00 626 LYS B O 3
ATOM 5100 N N . ALA B 2 63 ? 3.111 -2.487 -7.574 1.00 0.00 627 ALA B N 3
ATOM 5101 C CA . ALA B 2 63 ? 3.849 -1.233 -7.899 1.00 0.00 627 ALA B CA 3
ATOM 5102 C C . ALA B 2 63 ? 3.314 -0.584 -9.183 1.00 0.00 627 ALA B C 3
ATOM 5103 O O . ALA B 2 63 ? 3.073 -1.244 -10.174 1.00 0.00 627 ALA B O 3
ATOM 5110 N N . LYS B 2 64 ? 3.161 0.720 -9.167 1.00 0.00 628 LYS B N 3
ATOM 5111 C CA . LYS B 2 64 ? 2.679 1.464 -10.376 1.00 0.00 628 LYS B CA 3
ATOM 5112 C C . LYS B 2 64 ? 3.811 2.381 -10.847 1.00 0.00 628 LYS B C 3
ATOM 5113 O O . LYS B 2 64 ? 3.972 3.488 -10.367 1.00 0.00 628 LYS B O 3
ATOM 5132 N N . CYS B 2 65 ? 4.622 1.898 -11.744 1.00 0.00 629 CYS B N 3
ATOM 5133 C CA . CYS B 2 65 ? 5.788 2.693 -12.230 1.00 0.00 629 CYS B CA 3
ATOM 5134 C C . CYS B 2 65 ? 5.374 4.070 -12.756 1.00 0.00 629 CYS B C 3
ATOM 5135 O O . CYS B 2 65 ? 4.574 4.210 -13.660 1.00 0.00 629 CYS B O 3
ATOM 5142 N N . SER B 2 66 ? 5.978 5.082 -12.191 1.00 0.00 630 SER B N 3
ATOM 5143 C CA . SER B 2 66 ? 5.729 6.491 -12.611 1.00 0.00 630 SER B CA 3
ATOM 5144 C C . SER B 2 66 ? 7.066 7.232 -12.522 1.00 0.00 630 SER B C 3
ATOM 5145 O O . SER B 2 66 ? 7.965 6.791 -11.833 1.00 0.00 630 SER B O 3
ATOM 5153 N N . GLU B 2 67 ? 7.236 8.336 -13.199 1.00 0.00 631 GLU B N 3
ATOM 5154 C CA . GLU B 2 67 ? 8.548 9.038 -13.107 1.00 0.00 631 GLU B CA 3
ATOM 5155 C C . GLU B 2 67 ? 8.775 9.501 -11.665 1.00 0.00 631 GLU B C 3
ATOM 5156 O O . GLU B 2 67 ? 9.893 9.731 -11.250 1.00 0.00 631 GLU B O 3
ATOM 5168 N N . ARG B 2 68 ? 7.736 9.598 -10.884 1.00 0.00 632 ARG B N 3
ATOM 5169 C CA . ARG B 2 68 ? 7.917 9.998 -9.460 1.00 0.00 632 ARG B CA 3
ATOM 5170 C C . ARG B 2 68 ? 8.332 8.746 -8.682 1.00 0.00 632 ARG B C 3
ATOM 5171 O O . ARG B 2 68 ? 7.968 8.547 -7.541 1.00 0.00 632 ARG B O 3
ATOM 5192 N N . GLY B 2 69 ? 9.075 7.889 -9.330 1.00 0.00 633 GLY B N 3
ATOM 5193 C CA . GLY B 2 69 ? 9.509 6.619 -8.683 1.00 0.00 633 GLY B CA 3
ATOM 5194 C C . GLY B 2 69 ? 8.297 5.693 -8.616 1.00 0.00 633 GLY B C 3
ATOM 5195 O O . GLY B 2 69 ? 7.275 5.974 -9.210 1.00 0.00 633 GLY B O 3
ATOM 5199 N N . VAL B 2 70 ? 8.370 4.603 -7.905 1.00 0.00 634 VAL B N 3
ATOM 5200 C CA . VAL B 2 70 ? 7.196 3.694 -7.819 1.00 0.00 634 VAL B CA 3
ATOM 5201 C C . VAL B 2 70 ? 6.172 4.277 -6.849 1.00 0.00 634 VAL B C 3
ATOM 5202 O O . VAL B 2 70 ? 6.533 4.867 -5.851 1.00 0.00 634 VAL B O 3
ATOM 5215 N N . VAL B 2 71 ? 4.900 4.111 -7.113 1.00 0.00 635 VAL B N 3
ATOM 5216 C CA . VAL B 2 71 ? 3.862 4.651 -6.176 1.00 0.00 635 VAL B CA 3
ATOM 5217 C C . VAL B 2 71 ? 2.742 3.621 -6.010 1.00 0.00 635 VAL B C 3
ATOM 5218 O O . VAL B 2 71 ? 2.355 2.954 -6.948 1.00 0.00 635 VAL B O 3
ATOM 5231 N N . ILE B 2 72 ? 2.226 3.483 -4.811 1.00 0.00 636 ILE B N 3
ATOM 5232 C CA . ILE B 2 72 ? 1.133 2.493 -4.548 1.00 0.00 636 ILE B CA 3
ATOM 5233 C C . ILE B 2 72 ? 0.008 3.173 -3.770 1.00 0.00 636 ILE B C 3
ATOM 5234 O O . ILE B 2 72 ? 0.231 4.110 -3.031 1.00 0.00 636 ILE B O 3
ATOM 5250 N N . ASN B 2 73 ? -1.202 2.709 -3.928 1.00 0.00 637 ASN B N 3
ATOM 5251 C CA . ASN B 2 73 ? -2.342 3.329 -3.191 1.00 0.00 637 ASN B CA 3
ATOM 5252 C C . ASN B 2 73 ? -2.466 2.684 -1.807 1.00 0.00 637 ASN B C 3
ATOM 5253 O O . ASN B 2 73 ? -2.415 1.480 -1.655 1.00 0.00 637 ASN B O 3
ATOM 5264 N N . ALA B 2 74 ? -2.612 3.498 -0.797 1.00 0.00 638 ALA B N 3
ATOM 5265 C CA . ALA B 2 74 ? -2.724 2.988 0.600 1.00 0.00 638 ALA B CA 3
ATOM 5266 C C . ALA B 2 74 ? -3.757 1.853 0.712 1.00 0.00 638 ALA B C 3
ATOM 5267 O O . ALA B 2 74 ? -3.847 1.201 1.733 1.00 0.00 638 ALA B O 3
ATOM 5274 N N . GLU B 2 75 ? -4.549 1.615 -0.300 1.00 0.00 639 GLU B N 3
ATOM 5275 C CA . GLU B 2 75 ? -5.579 0.529 -0.193 1.00 0.00 639 GLU B CA 3
ATOM 5276 C C . GLU B 2 75 ? -4.990 -0.839 -0.569 1.00 0.00 639 GLU B C 3
ATOM 5277 O O . GLU B 2 75 ? -5.493 -1.864 -0.150 1.00 0.00 639 GLU B O 3
ATOM 5289 N N . ASP B 2 76 ? -3.917 -0.889 -1.311 1.00 0.00 640 ASP B N 3
ATOM 5290 C CA . ASP B 2 76 ? -3.329 -2.225 -1.647 1.00 0.00 640 ASP B CA 3
ATOM 5291 C C . ASP B 2 76 ? -2.453 -2.665 -0.475 1.00 0.00 640 ASP B C 3
ATOM 5292 O O . ASP B 2 76 ? -2.455 -3.816 -0.084 1.00 0.00 640 ASP B O 3
ATOM 5301 N N . VAL B 2 77 ? -1.745 -1.751 0.116 1.00 0.00 641 VAL B N 3
ATOM 5302 C CA . VAL B 2 77 ? -0.910 -2.100 1.297 1.00 0.00 641 VAL B CA 3
ATOM 5303 C C . VAL B 2 77 ? -1.834 -2.359 2.486 1.00 0.00 641 VAL B C 3
ATOM 5304 O O . VAL B 2 77 ? -1.734 -3.378 3.140 1.00 0.00 641 VAL B O 3
ATOM 5317 N N . GLN B 2 78 ? -2.735 -1.458 2.785 1.00 0.00 642 GLN B N 3
ATOM 5318 C CA . GLN B 2 78 ? -3.651 -1.697 3.941 1.00 0.00 642 GLN B CA 3
ATOM 5319 C C . GLN B 2 78 ? -4.239 -3.107 3.823 1.00 0.00 642 GLN B C 3
ATOM 5320 O O . GLN B 2 78 ? -4.485 -3.770 4.811 1.00 0.00 642 GLN B O 3
ATOM 5334 N N . LEU B 2 79 ? -4.430 -3.588 2.623 1.00 0.00 643 LEU B N 3
ATOM 5335 C CA . LEU B 2 79 ? -4.957 -4.974 2.452 1.00 0.00 643 LEU B CA 3
ATOM 5336 C C . LEU B 2 79 ? -3.786 -5.964 2.532 1.00 0.00 643 LEU B C 3
ATOM 5337 O O . LEU B 2 79 ? -3.979 -7.139 2.764 1.00 0.00 643 LEU B O 3
ATOM 5353 N N . ALA B 2 80 ? -2.572 -5.503 2.370 1.00 0.00 644 ALA B N 3
ATOM 5354 C CA . ALA B 2 80 ? -1.399 -6.429 2.473 1.00 0.00 644 ALA B CA 3
ATOM 5355 C C . ALA B 2 80 ? -0.947 -6.515 3.934 1.00 0.00 644 ALA B C 3
ATOM 5356 O O . ALA B 2 80 ? -0.477 -7.540 4.386 1.00 0.00 644 ALA B O 3
ATOM 5363 N N . LEU B 2 81 ? -1.085 -5.451 4.676 1.00 0.00 645 LEU B N 3
ATOM 5364 C CA . LEU B 2 81 ? -0.660 -5.478 6.107 1.00 0.00 645 LEU B CA 3
ATOM 5365 C C . LEU B 2 81 ? -1.807 -5.991 6.985 1.00 0.00 645 LEU B C 3
ATOM 5366 O O . LEU B 2 81 ? -1.585 -6.500 8.065 1.00 0.00 645 LEU B O 3
ATOM 5382 N N . ASN B 2 82 ? -3.031 -5.857 6.545 1.00 0.00 646 ASN B N 3
ATOM 5383 C CA . ASN B 2 82 ? -4.181 -6.336 7.377 1.00 0.00 646 ASN B CA 3
ATOM 5384 C C . ASN B 2 82 ? -4.525 -7.787 7.024 1.00 0.00 646 ASN B C 3
ATOM 5385 O O . ASN B 2 82 ? -5.263 -8.443 7.732 1.00 0.00 646 ASN B O 3
ATOM 5396 N N . LYS B 2 83 ? -3.999 -8.302 5.944 1.00 0.00 647 LYS B N 3
ATOM 5397 C CA . LYS B 2 83 ? -4.303 -9.719 5.568 1.00 0.00 647 LYS B CA 3
ATOM 5398 C C . LYS B 2 83 ? -3.274 -10.647 6.222 1.00 0.00 647 LYS B C 3
ATOM 5399 O O . LYS B 2 83 ? -3.368 -11.855 6.128 1.00 0.00 647 LYS B O 3
ATOM 5418 N N . HIS B 2 84 ? -2.290 -10.087 6.883 1.00 0.00 648 HIS B N 3
ATOM 5419 C CA . HIS B 2 84 ? -1.236 -10.919 7.550 1.00 0.00 648 HIS B CA 3
ATOM 5420 C C . HIS B 2 84 ? -1.350 -10.770 9.069 1.00 0.00 648 HIS B C 3
ATOM 5421 O O . HIS B 2 84 ? -0.424 -11.064 9.800 1.00 0.00 648 HIS B O 3
ATOM 5435 N N . MET B 2 85 ? -2.478 -10.320 9.554 1.00 0.00 649 MET B N 3
ATOM 5436 C CA . MET B 2 85 ? -2.655 -10.156 11.030 1.00 0.00 649 MET B CA 3
ATOM 5437 C C . MET B 2 85 ? -3.359 -11.390 11.596 1.00 0.00 649 MET B C 3
ATOM 5438 O O . MET B 2 85 ? -4.444 -11.745 11.181 1.00 0.00 649 MET B O 3
ATOM 5452 N N . ASN B 2 86 ? -2.748 -12.049 12.544 1.00 0.00 650 ASN B N 3
ATOM 5453 C CA . ASN B 2 86 ? -3.378 -13.261 13.139 1.00 0.00 650 ASN B CA 3
ATOM 5454 C C . ASN B 2 86 ? -4.714 -12.879 13.779 1.00 0.00 650 ASN B C 3
ATOM 5455 O O . ASN B 2 86 ? -4.721 -11.967 14.589 1.00 0.00 650 ASN B O 3
ATOM 5467 N N . ASN A 1 1 ? 33.949 20.878 11.190 1.00 0.00 279 ASN A N 4
ATOM 5468 C CA . ASN A 1 1 ? 34.020 19.671 10.319 1.00 0.00 279 ASN A CA 4
ATOM 5469 C C . ASN A 1 1 ? 32.650 18.991 10.276 1.00 0.00 279 ASN A C 4
ATOM 5470 O O . ASN A 1 1 ? 32.085 18.779 9.223 1.00 0.00 279 ASN A O 4
ATOM 5483 N N . LEU A 1 2 ? 32.112 18.646 11.415 1.00 0.00 280 LEU A N 4
ATOM 5484 C CA . LEU A 1 2 ? 30.780 17.980 11.437 1.00 0.00 280 LEU A CA 4
ATOM 5485 C C . LEU A 1 2 ? 29.702 18.982 11.014 1.00 0.00 280 LEU A C 4
ATOM 5486 O O . LEU A 1 2 ? 29.613 20.072 11.543 1.00 0.00 280 LEU A O 4
ATOM 5502 N N . ASP A 1 3 ? 28.882 18.621 10.065 1.00 0.00 281 ASP A N 4
ATOM 5503 C CA . ASP A 1 3 ? 27.812 19.552 9.610 1.00 0.00 281 ASP A CA 4
ATOM 5504 C C . ASP A 1 3 ? 26.811 18.790 8.740 1.00 0.00 281 ASP A C 4
ATOM 5505 O O . ASP A 1 3 ? 26.425 19.242 7.680 1.00 0.00 281 ASP A O 4
ATOM 5514 N N . SER A 1 4 ? 26.386 17.637 9.180 1.00 0.00 282 SER A N 4
ATOM 5515 C CA . SER A 1 4 ? 25.410 16.848 8.377 1.00 0.00 282 SER A CA 4
ATOM 5516 C C . SER A 1 4 ? 24.849 15.711 9.232 1.00 0.00 282 SER A C 4
ATOM 5517 O O . SER A 1 4 ? 25.088 15.640 10.422 1.00 0.00 282 SER A O 4
ATOM 5525 N N . ASN A 1 5 ? 24.103 14.820 8.638 1.00 0.00 283 ASN A N 4
ATOM 5526 C CA . ASN A 1 5 ? 23.529 13.689 9.421 1.00 0.00 283 ASN A CA 4
ATOM 5527 C C . ASN A 1 5 ? 22.884 12.680 8.468 1.00 0.00 283 ASN A C 4
ATOM 5528 O O . ASN A 1 5 ? 21.677 12.537 8.425 1.00 0.00 283 ASN A O 4
ATOM 5539 N N . MET A 1 6 ? 23.676 11.978 7.704 1.00 0.00 284 MET A N 4
ATOM 5540 C CA . MET A 1 6 ? 23.105 10.979 6.758 1.00 0.00 284 MET A CA 4
ATOM 5541 C C . MET A 1 6 ? 22.670 9.737 7.542 1.00 0.00 284 MET A C 4
ATOM 5542 O O . MET A 1 6 ? 22.973 9.590 8.709 1.00 0.00 284 MET A O 4
ATOM 5556 N N . PHE A 1 7 ? 21.962 8.842 6.909 1.00 0.00 285 PHE A N 4
ATOM 5557 C CA . PHE A 1 7 ? 21.510 7.611 7.617 1.00 0.00 285 PHE A CA 4
ATOM 5558 C C . PHE A 1 7 ? 22.729 6.773 8.012 1.00 0.00 285 PHE A C 4
ATOM 5559 O O . PHE A 1 7 ? 23.767 7.301 8.356 1.00 0.00 285 PHE A O 4
ATOM 5576 N N . SER A 1 8 ? 22.612 5.472 7.966 1.00 0.00 286 SER A N 4
ATOM 5577 C CA . SER A 1 8 ? 23.765 4.602 8.339 1.00 0.00 286 SER A CA 4
ATOM 5578 C C . SER A 1 8 ? 24.169 4.876 9.789 1.00 0.00 286 SER A C 4
ATOM 5579 O O . SER A 1 8 ? 23.996 5.966 10.298 1.00 0.00 286 SER A O 4
ATOM 5587 N N . ASN A 1 9 ? 24.711 3.896 10.458 1.00 0.00 287 ASN A N 4
ATOM 5588 C CA . ASN A 1 9 ? 25.130 4.103 11.873 1.00 0.00 287 ASN A CA 4
ATOM 5589 C C . ASN A 1 9 ? 26.402 4.949 11.902 1.00 0.00 287 ASN A C 4
ATOM 5590 O O . ASN A 1 9 ? 27.398 4.612 11.292 1.00 0.00 287 ASN A O 4
ATOM 5601 N N . ASP A 1 10 ? 26.380 6.045 12.609 1.00 0.00 288 ASP A N 4
ATOM 5602 C CA . ASP A 1 10 ? 27.592 6.909 12.677 1.00 0.00 288 ASP A CA 4
ATOM 5603 C C . ASP A 1 10 ? 28.599 6.289 13.646 1.00 0.00 288 ASP A C 4
ATOM 5604 O O . ASP A 1 10 ? 29.779 6.572 13.596 1.00 0.00 288 ASP A O 4
ATOM 5613 N N . PHE A 1 11 ? 28.142 5.443 14.527 1.00 0.00 289 PHE A N 4
ATOM 5614 C CA . PHE A 1 11 ? 29.072 4.806 15.499 1.00 0.00 289 PHE A CA 4
ATOM 5615 C C . PHE A 1 11 ? 28.369 3.635 16.189 1.00 0.00 289 PHE A C 4
ATOM 5616 O O . PHE A 1 11 ? 28.796 2.501 16.097 1.00 0.00 289 PHE A O 4
ATOM 5633 N N . ASN A 1 12 ? 27.294 3.899 16.881 1.00 0.00 290 ASN A N 4
ATOM 5634 C CA . ASN A 1 12 ? 26.568 2.799 17.576 1.00 0.00 290 ASN A CA 4
ATOM 5635 C C . ASN A 1 12 ? 25.209 3.308 18.061 1.00 0.00 290 ASN A C 4
ATOM 5636 O O . ASN A 1 12 ? 24.332 2.538 18.402 1.00 0.00 290 ASN A O 4
ATOM 5647 N N . PHE A 1 13 ? 25.026 4.600 18.093 1.00 0.00 291 PHE A N 4
ATOM 5648 C CA . PHE A 1 13 ? 23.722 5.156 18.556 1.00 0.00 291 PHE A CA 4
ATOM 5649 C C . PHE A 1 13 ? 22.668 4.950 17.466 1.00 0.00 291 PHE A C 4
ATOM 5650 O O . PHE A 1 13 ? 22.008 5.879 17.044 1.00 0.00 291 PHE A O 4
ATOM 5667 N N . GLU A 1 14 ? 22.506 3.740 17.005 1.00 0.00 292 GLU A N 4
ATOM 5668 C CA . GLU A 1 14 ? 21.496 3.475 15.941 1.00 0.00 292 GLU A CA 4
ATOM 5669 C C . GLU A 1 14 ? 21.252 1.969 15.831 1.00 0.00 292 GLU A C 4
ATOM 5670 O O . GLU A 1 14 ? 21.967 1.263 15.145 1.00 0.00 292 GLU A O 4
ATOM 5682 N N . ASN A 1 15 ? 20.248 1.471 16.498 1.00 0.00 293 ASN A N 4
ATOM 5683 C CA . ASN A 1 15 ? 19.956 0.011 16.434 1.00 0.00 293 ASN A CA 4
ATOM 5684 C C . ASN A 1 15 ? 19.476 -0.354 15.027 1.00 0.00 293 ASN A C 4
ATOM 5685 O O . ASN A 1 15 ? 18.300 -0.550 14.793 1.00 0.00 293 ASN A O 4
ATOM 5696 N N . GLN A 1 16 ? 20.379 -0.449 14.091 1.00 0.00 294 GLN A N 4
ATOM 5697 C CA . GLN A 1 16 ? 19.984 -0.802 12.698 1.00 0.00 294 GLN A CA 4
ATOM 5698 C C . GLN A 1 16 ? 21.250 -1.040 11.871 1.00 0.00 294 GLN A C 4
ATOM 5699 O O . GLN A 1 16 ? 21.195 -1.440 10.726 1.00 0.00 294 GLN A O 4
ATOM 5713 N N . PHE A 1 17 ? 22.389 -0.794 12.455 1.00 0.00 295 PHE A N 4
ATOM 5714 C CA . PHE A 1 17 ? 23.675 -0.994 11.731 1.00 0.00 295 PHE A CA 4
ATOM 5715 C C . PHE A 1 17 ? 23.694 -0.141 10.459 1.00 0.00 295 PHE A C 4
ATOM 5716 O O . PHE A 1 17 ? 24.320 0.898 10.417 1.00 0.00 295 PHE A O 4
ATOM 5733 N N . ASP A 1 18 ? 23.025 -0.560 9.417 1.00 0.00 296 ASP A N 4
ATOM 5734 C CA . ASP A 1 18 ? 23.040 0.256 8.169 1.00 0.00 296 ASP A CA 4
ATOM 5735 C C . ASP A 1 18 ? 21.910 -0.168 7.227 1.00 0.00 296 ASP A C 4
ATOM 5736 O O . ASP A 1 18 ? 22.014 -1.150 6.519 1.00 0.00 296 ASP A O 4
ATOM 5745 N N . GLU A 1 19 ? 20.839 0.583 7.193 1.00 0.00 297 GLU A N 4
ATOM 5746 C CA . GLU A 1 19 ? 19.708 0.249 6.274 1.00 0.00 297 GLU A CA 4
ATOM 5747 C C . GLU A 1 19 ? 19.902 1.036 4.974 1.00 0.00 297 GLU A C 4
ATOM 5748 O O . GLU A 1 19 ? 20.247 0.487 3.947 1.00 0.00 297 GLU A O 4
ATOM 5760 N N . GLN A 1 20 ? 19.706 2.326 5.026 1.00 0.00 298 GLN A N 4
ATOM 5761 C CA . GLN A 1 20 ? 19.904 3.167 3.810 1.00 0.00 298 GLN A CA 4
ATOM 5762 C C . GLN A 1 20 ? 18.893 2.779 2.722 1.00 0.00 298 GLN A C 4
ATOM 5763 O O . GLN A 1 20 ? 18.821 3.412 1.689 1.00 0.00 298 GLN A O 4
ATOM 5777 N N . VAL A 1 21 ? 18.127 1.741 2.932 1.00 0.00 299 VAL A N 4
ATOM 5778 C CA . VAL A 1 21 ? 17.141 1.320 1.897 1.00 0.00 299 VAL A CA 4
ATOM 5779 C C . VAL A 1 21 ? 17.898 0.972 0.618 1.00 0.00 299 VAL A C 4
ATOM 5780 O O . VAL A 1 21 ? 18.462 1.827 -0.035 1.00 0.00 299 VAL A O 4
ATOM 5793 N N . SER A 1 22 ? 17.948 -0.290 0.283 1.00 0.00 300 SER A N 4
ATOM 5794 C CA . SER A 1 22 ? 18.711 -0.729 -0.931 1.00 0.00 300 SER A CA 4
ATOM 5795 C C . SER A 1 22 ? 17.890 -1.720 -1.761 1.00 0.00 300 SER A C 4
ATOM 5796 O O . SER A 1 22 ? 16.852 -1.388 -2.299 1.00 0.00 300 SER A O 4
ATOM 5804 N N . GLU A 1 23 ? 18.361 -2.946 -1.858 1.00 0.00 301 GLU A N 4
ATOM 5805 C CA . GLU A 1 23 ? 17.644 -3.995 -2.631 1.00 0.00 301 GLU A CA 4
ATOM 5806 C C . GLU A 1 23 ? 16.160 -3.883 -2.339 1.00 0.00 301 GLU A C 4
ATOM 5807 O O . GLU A 1 23 ? 15.320 -4.271 -3.126 1.00 0.00 301 GLU A O 4
ATOM 5819 N N . PHE A 1 24 ? 15.840 -3.343 -1.198 1.00 0.00 302 PHE A N 4
ATOM 5820 C CA . PHE A 1 24 ? 14.421 -3.197 -0.832 1.00 0.00 302 PHE A CA 4
ATOM 5821 C C . PHE A 1 24 ? 13.740 -2.262 -1.832 1.00 0.00 302 PHE A C 4
ATOM 5822 O O . PHE A 1 24 ? 12.878 -2.661 -2.592 1.00 0.00 302 PHE A O 4
ATOM 5839 N N . CYS A 1 25 ? 14.126 -1.015 -1.838 1.00 0.00 303 CYS A N 4
ATOM 5840 C CA . CYS A 1 25 ? 13.507 -0.045 -2.780 1.00 0.00 303 CYS A CA 4
ATOM 5841 C C . CYS A 1 25 ? 14.190 -0.139 -4.146 1.00 0.00 303 CYS A C 4
ATOM 5842 O O . CYS A 1 25 ? 13.544 -0.170 -5.175 1.00 0.00 303 CYS A O 4
ATOM 5849 N N . SER A 1 26 ? 15.493 -0.170 -4.162 1.00 0.00 304 SER A N 4
ATOM 5850 C CA . SER A 1 26 ? 16.224 -0.249 -5.458 1.00 0.00 304 SER A CA 4
ATOM 5851 C C . SER A 1 26 ? 15.631 -1.358 -6.332 1.00 0.00 304 SER A C 4
ATOM 5852 O O . SER A 1 26 ? 15.667 -1.283 -7.549 1.00 0.00 304 SER A O 4
ATOM 5860 N N . LYS A 1 27 ? 15.034 -2.363 -5.729 1.00 0.00 305 LYS A N 4
ATOM 5861 C CA . LYS A 1 27 ? 14.403 -3.455 -6.544 1.00 0.00 305 LYS A CA 4
ATOM 5862 C C . LYS A 1 27 ? 12.894 -3.232 -6.562 1.00 0.00 305 LYS A C 4
ATOM 5863 O O . LYS A 1 27 ? 12.184 -3.755 -7.408 1.00 0.00 305 LYS A O 4
ATOM 5882 N N . MET A 1 28 ? 12.393 -2.403 -5.694 1.00 0.00 306 MET A N 4
ATOM 5883 C CA . MET A 1 28 ? 10.945 -2.121 -5.741 1.00 0.00 306 MET A CA 4
ATOM 5884 C C . MET A 1 28 ? 10.682 -1.273 -6.976 1.00 0.00 306 MET A C 4
ATOM 5885 O O . MET A 1 28 ? 9.599 -1.295 -7.527 1.00 0.00 306 MET A O 4
ATOM 5899 N N . ASN A 1 29 ? 11.669 -0.531 -7.444 1.00 0.00 307 ASN A N 4
ATOM 5900 C CA . ASN A 1 29 ? 11.442 0.290 -8.671 1.00 0.00 307 ASN A CA 4
ATOM 5901 C C . ASN A 1 29 ? 11.755 -0.611 -9.866 1.00 0.00 307 ASN A C 4
ATOM 5902 O O . ASN A 1 29 ? 11.078 -0.591 -10.874 1.00 0.00 307 ASN A O 4
ATOM 5913 N N . GLN A 1 30 ? 12.797 -1.418 -9.723 1.00 0.00 308 GLN A N 4
ATOM 5914 C CA . GLN A 1 30 ? 13.202 -2.375 -10.811 1.00 0.00 308 GLN A CA 4
ATOM 5915 C C . GLN A 1 30 ? 11.953 -2.918 -11.503 1.00 0.00 308 GLN A C 4
ATOM 5916 O O . GLN A 1 30 ? 11.917 -3.080 -12.706 1.00 0.00 308 GLN A O 4
ATOM 5930 N N . VAL A 1 31 ? 10.923 -3.193 -10.743 1.00 0.00 309 VAL A N 4
ATOM 5931 C CA . VAL A 1 31 ? 9.662 -3.717 -11.356 1.00 0.00 309 VAL A CA 4
ATOM 5932 C C . VAL A 1 31 ? 9.294 -2.871 -12.581 1.00 0.00 309 VAL A C 4
ATOM 5933 O O . VAL A 1 31 ? 8.458 -3.244 -13.380 1.00 0.00 309 VAL A O 4
ATOM 5946 N N . CYS A 1 32 ? 9.925 -1.740 -12.736 1.00 0.00 310 CYS A N 4
ATOM 5947 C CA . CYS A 1 32 ? 9.638 -0.866 -13.906 1.00 0.00 310 CYS A CA 4
ATOM 5948 C C . CYS A 1 32 ? 10.219 -1.500 -15.174 1.00 0.00 310 CYS A C 4
ATOM 5949 O O . CYS A 1 32 ? 9.558 -1.598 -16.189 1.00 0.00 310 CYS A O 4
ATOM 5956 N N . GLY A 1 33 ? 11.450 -1.929 -15.124 1.00 0.00 311 GLY A N 4
ATOM 5957 C CA . GLY A 1 33 ? 12.071 -2.554 -16.328 1.00 0.00 311 GLY A CA 4
ATOM 5958 C C . GLY A 1 33 ? 11.381 -3.885 -16.631 1.00 0.00 311 GLY A C 4
ATOM 5959 O O . GLY A 1 33 ? 10.949 -4.586 -15.737 1.00 0.00 311 GLY A O 4
ATOM 5963 N N . THR A 1 34 ? 11.279 -4.236 -17.889 1.00 0.00 312 THR A N 4
ATOM 5964 C CA . THR A 1 34 ? 10.621 -5.525 -18.279 1.00 0.00 312 THR A CA 4
ATOM 5965 C C . THR A 1 34 ? 11.536 -6.289 -19.238 1.00 0.00 312 THR A C 4
ATOM 5966 O O . THR A 1 34 ? 11.973 -5.765 -20.243 1.00 0.00 312 THR A O 4
ATOM 5977 N N . ARG A 1 35 ? 11.833 -7.524 -18.936 1.00 0.00 313 ARG A N 4
ATOM 5978 C CA . ARG A 1 35 ? 12.721 -8.316 -19.834 1.00 0.00 313 ARG A CA 4
ATOM 5979 C C . ARG A 1 35 ? 11.997 -8.595 -21.152 1.00 0.00 313 ARG A C 4
ATOM 5980 O O . ARG A 1 35 ? 12.675 -8.788 -22.148 1.00 0.00 313 ARG A O 4
ATOM 6002 N N . ASN B 2 1 ? -53.984 5.353 -2.393 1.00 0.00 565 ASN B N 4
ATOM 6003 C CA . ASN B 2 1 ? -54.472 4.118 -3.069 1.00 0.00 565 ASN B CA 4
ATOM 6004 C C . ASN B 2 1 ? -54.230 2.909 -2.161 1.00 0.00 565 ASN B C 4
ATOM 6005 O O . ASN B 2 1 ? -54.800 2.799 -1.094 1.00 0.00 565 ASN B O 4
ATOM 6018 N N . GLY B 2 2 ? -53.389 2.001 -2.576 1.00 0.00 566 GLY B N 4
ATOM 6019 C CA . GLY B 2 2 ? -53.112 0.802 -1.736 1.00 0.00 566 GLY B CA 4
ATOM 6020 C C . GLY B 2 2 ? -52.285 -0.202 -2.540 1.00 0.00 566 GLY B C 4
ATOM 6021 O O . GLY B 2 2 ? -52.674 -1.339 -2.719 1.00 0.00 566 GLY B O 4
ATOM 6025 N N . SER B 2 3 ? -51.146 0.208 -3.028 1.00 0.00 567 SER B N 4
ATOM 6026 C CA . SER B 2 3 ? -50.296 -0.725 -3.820 1.00 0.00 567 SER B CA 4
ATOM 6027 C C . SER B 2 3 ? -49.862 -1.892 -2.932 1.00 0.00 567 SER B C 4
ATOM 6028 O O . SER B 2 3 ? -49.137 -1.719 -1.972 1.00 0.00 567 SER B O 4
ATOM 6036 N N . SER B 2 4 ? -50.300 -3.081 -3.243 1.00 0.00 568 SER B N 4
ATOM 6037 C CA . SER B 2 4 ? -49.913 -4.257 -2.415 1.00 0.00 568 SER B CA 4
ATOM 6038 C C . SER B 2 4 ? -50.352 -5.543 -3.118 1.00 0.00 568 SER B C 4
ATOM 6039 O O . SER B 2 4 ? -49.814 -6.607 -2.881 1.00 0.00 568 SER B O 4
ATOM 6047 N N . LEU B 2 5 ? -51.325 -5.455 -3.982 1.00 0.00 569 LEU B N 4
ATOM 6048 C CA . LEU B 2 5 ? -51.797 -6.674 -4.699 1.00 0.00 569 LEU B CA 4
ATOM 6049 C C . LEU B 2 5 ? -50.660 -7.223 -5.564 1.00 0.00 569 LEU B C 4
ATOM 6050 O O . LEU B 2 5 ? -49.708 -6.531 -5.869 1.00 0.00 569 LEU B O 4
ATOM 6066 N N . GLN B 2 6 ? -50.752 -8.463 -5.962 1.00 0.00 570 GLN B N 4
ATOM 6067 C CA . GLN B 2 6 ? -49.677 -9.055 -6.807 1.00 0.00 570 GLN B CA 4
ATOM 6068 C C . GLN B 2 6 ? -48.321 -8.832 -6.136 1.00 0.00 570 GLN B C 4
ATOM 6069 O O . GLN B 2 6 ? -47.577 -7.942 -6.497 1.00 0.00 570 GLN B O 4
ATOM 6083 N N . ASN B 2 7 ? -47.993 -9.633 -5.160 1.00 0.00 571 ASN B N 4
ATOM 6084 C CA . ASN B 2 7 ? -46.686 -9.467 -4.467 1.00 0.00 571 ASN B CA 4
ATOM 6085 C C . ASN B 2 7 ? -45.549 -9.637 -5.476 1.00 0.00 571 ASN B C 4
ATOM 6086 O O . ASN B 2 7 ? -45.654 -10.391 -6.423 1.00 0.00 571 ASN B O 4
ATOM 6097 N N . ALA B 2 8 ? -44.462 -8.941 -5.284 1.00 0.00 572 ALA B N 4
ATOM 6098 C CA . ALA B 2 8 ? -43.322 -9.062 -6.234 1.00 0.00 572 ALA B CA 4
ATOM 6099 C C . ALA B 2 8 ? -42.089 -8.379 -5.640 1.00 0.00 572 ALA B C 4
ATOM 6100 O O . ALA B 2 8 ? -40.972 -8.628 -6.049 1.00 0.00 572 ALA B O 4
ATOM 6107 N N . ASP B 2 9 ? -42.282 -7.518 -4.678 1.00 0.00 573 ASP B N 4
ATOM 6108 C CA . ASP B 2 9 ? -41.120 -6.821 -4.059 1.00 0.00 573 ASP B CA 4
ATOM 6109 C C . ASP B 2 9 ? -40.267 -7.833 -3.292 1.00 0.00 573 ASP B C 4
ATOM 6110 O O . ASP B 2 9 ? -40.184 -7.798 -2.080 1.00 0.00 573 ASP B O 4
ATOM 6119 N N . LYS B 2 10 ? -39.633 -8.737 -3.989 1.00 0.00 574 LYS B N 4
ATOM 6120 C CA . LYS B 2 10 ? -38.787 -9.751 -3.298 1.00 0.00 574 LYS B CA 4
ATOM 6121 C C . LYS B 2 10 ? -37.702 -9.041 -2.485 1.00 0.00 574 LYS B C 4
ATOM 6122 O O . LYS B 2 10 ? -36.746 -8.524 -3.027 1.00 0.00 574 LYS B O 4
ATOM 6141 N N . ILE B 2 11 ? -37.845 -9.011 -1.189 1.00 0.00 575 ILE B N 4
ATOM 6142 C CA . ILE B 2 11 ? -36.824 -8.335 -0.341 1.00 0.00 575 ILE B CA 4
ATOM 6143 C C . ILE B 2 11 ? -35.482 -9.058 -0.481 1.00 0.00 575 ILE B C 4
ATOM 6144 O O . ILE B 2 11 ? -35.318 -10.173 -0.029 1.00 0.00 575 ILE B O 4
ATOM 6160 N N . ASN B 2 12 ? -34.522 -8.431 -1.103 1.00 0.00 576 ASN B N 4
ATOM 6161 C CA . ASN B 2 12 ? -33.193 -9.082 -1.271 1.00 0.00 576 ASN B CA 4
ATOM 6162 C C . ASN B 2 12 ? -32.482 -9.145 0.083 1.00 0.00 576 ASN B C 4
ATOM 6163 O O . ASN B 2 12 ? -32.316 -8.145 0.754 1.00 0.00 576 ASN B O 4
ATOM 6174 N N . ASN B 2 13 ? -32.062 -10.312 0.490 1.00 0.00 577 ASN B N 4
ATOM 6175 C CA . ASN B 2 13 ? -31.363 -10.435 1.800 1.00 0.00 577 ASN B CA 4
ATOM 6176 C C . ASN B 2 13 ? -30.071 -9.618 1.769 1.00 0.00 577 ASN B C 4
ATOM 6177 O O . ASN B 2 13 ? -29.424 -9.499 0.746 1.00 0.00 577 ASN B O 4
ATOM 6188 N N . GLY B 2 14 ? -29.688 -9.051 2.880 1.00 0.00 578 GLY B N 4
ATOM 6189 C CA . GLY B 2 14 ? -28.437 -8.241 2.913 1.00 0.00 578 GLY B CA 4
ATOM 6190 C C . GLY B 2 14 ? -28.220 -7.691 4.324 1.00 0.00 578 GLY B C 4
ATOM 6191 O O . GLY B 2 14 ? -29.091 -7.758 5.168 1.00 0.00 578 GLY B O 4
ATOM 6195 N N . ASN B 2 15 ? -27.063 -7.145 4.587 1.00 0.00 579 ASN B N 4
ATOM 6196 C CA . ASN B 2 15 ? -26.792 -6.592 5.944 1.00 0.00 579 ASN B CA 4
ATOM 6197 C C . ASN B 2 15 ? -27.737 -5.419 6.215 1.00 0.00 579 ASN B C 4
ATOM 6198 O O . ASN B 2 15 ? -28.297 -4.837 5.307 1.00 0.00 579 ASN B O 4
ATOM 6209 N N . ASP B 2 16 ? -27.917 -5.067 7.459 1.00 0.00 580 ASP B N 4
ATOM 6210 C CA . ASP B 2 16 ? -28.825 -3.932 7.788 1.00 0.00 580 ASP B CA 4
ATOM 6211 C C . ASP B 2 16 ? -30.169 -4.137 7.088 1.00 0.00 580 ASP B C 4
ATOM 6212 O O . ASP B 2 16 ? -31.056 -4.789 7.602 1.00 0.00 580 ASP B O 4
ATOM 6221 N N . ASN B 2 17 ? -30.329 -3.584 5.916 1.00 0.00 581 ASN B N 4
ATOM 6222 C CA . ASN B 2 17 ? -31.617 -3.748 5.184 1.00 0.00 581 ASN B CA 4
ATOM 6223 C C . ASN B 2 17 ? -31.449 -3.266 3.742 1.00 0.00 581 ASN B C 4
ATOM 6224 O O . ASN B 2 17 ? -32.290 -3.503 2.896 1.00 0.00 581 ASN B O 4
ATOM 6235 N N . ASP B 2 18 ? -30.368 -2.594 3.452 1.00 0.00 582 ASP B N 4
ATOM 6236 C CA . ASP B 2 18 ? -30.148 -2.100 2.064 1.00 0.00 582 ASP B CA 4
ATOM 6237 C C . ASP B 2 18 ? -28.723 -1.557 1.937 1.00 0.00 582 ASP B C 4
ATOM 6238 O O . ASP B 2 18 ? -28.218 -0.898 2.825 1.00 0.00 582 ASP B O 4
ATOM 6247 N N . ASN B 2 19 ? -28.070 -1.829 0.840 1.00 0.00 583 ASN B N 4
ATOM 6248 C CA . ASN B 2 19 ? -26.679 -1.329 0.658 1.00 0.00 583 ASN B CA 4
ATOM 6249 C C . ASN B 2 19 ? -26.235 -1.572 -0.786 1.00 0.00 583 ASN B C 4
ATOM 6250 O O . ASN B 2 19 ? -25.248 -1.028 -1.241 1.00 0.00 583 ASN B O 4
ATOM 6261 N N . ASP B 2 20 ? -26.955 -2.384 -1.509 1.00 0.00 584 ASP B N 4
ATOM 6262 C CA . ASP B 2 20 ? -26.574 -2.661 -2.922 1.00 0.00 584 ASP B CA 4
ATOM 6263 C C . ASP B 2 20 ? -26.880 -1.433 -3.782 1.00 0.00 584 ASP B C 4
ATOM 6264 O O . ASP B 2 20 ? -26.884 -1.499 -4.996 1.00 0.00 584 ASP B O 4
ATOM 6273 N N . ASN B 2 21 ? -27.138 -0.314 -3.164 1.00 0.00 585 ASN B N 4
ATOM 6274 C CA . ASN B 2 21 ? -27.445 0.917 -3.947 1.00 0.00 585 ASN B CA 4
ATOM 6275 C C . ASN B 2 21 ? -26.203 1.344 -4.732 1.00 0.00 585 ASN B C 4
ATOM 6276 O O . ASN B 2 21 ? -25.275 0.579 -4.904 1.00 0.00 585 ASN B O 4
ATOM 6287 N N . ASP B 2 22 ? -26.184 2.564 -5.207 1.00 0.00 586 ASP B N 4
ATOM 6288 C CA . ASP B 2 22 ? -25.011 3.066 -5.985 1.00 0.00 586 ASP B CA 4
ATOM 6289 C C . ASP B 2 22 ? -24.520 1.985 -6.954 1.00 0.00 586 ASP B C 4
ATOM 6290 O O . ASP B 2 22 ? -25.214 1.028 -7.233 1.00 0.00 586 ASP B O 4
ATOM 6299 N N . VAL B 2 23 ? -23.329 2.130 -7.467 1.00 0.00 587 VAL B N 4
ATOM 6300 C CA . VAL B 2 23 ? -22.792 1.117 -8.411 1.00 0.00 587 VAL B CA 4
ATOM 6301 C C . VAL B 2 23 ? -21.352 1.481 -8.766 1.00 0.00 587 VAL B C 4
ATOM 6302 O O . VAL B 2 23 ? -20.989 2.639 -8.844 1.00 0.00 587 VAL B O 4
ATOM 6315 N N . VAL B 2 24 ? -20.537 0.490 -8.977 1.00 0.00 588 VAL B N 4
ATOM 6316 C CA . VAL B 2 24 ? -19.102 0.738 -9.324 1.00 0.00 588 VAL B CA 4
ATOM 6317 C C . VAL B 2 24 ? -18.541 1.859 -8.429 1.00 0.00 588 VAL B C 4
ATOM 6318 O O . VAL B 2 24 ? -18.336 2.964 -8.887 1.00 0.00 588 VAL B O 4
ATOM 6331 N N . PRO B 2 25 ? -18.320 1.552 -7.167 1.00 0.00 589 PRO B N 4
ATOM 6332 C CA . PRO B 2 25 ? -17.793 2.547 -6.213 1.00 0.00 589 PRO B CA 4
ATOM 6333 C C . PRO B 2 25 ? -16.376 2.966 -6.631 1.00 0.00 589 PRO B C 4
ATOM 6334 O O . PRO B 2 25 ? -15.839 2.484 -7.609 1.00 0.00 589 PRO B O 4
ATOM 6345 N N . SER B 2 26 ? -15.770 3.859 -5.899 1.00 0.00 590 SER B N 4
ATOM 6346 C CA . SER B 2 26 ? -14.394 4.304 -6.256 1.00 0.00 590 SER B CA 4
ATOM 6347 C C . SER B 2 26 ? -13.799 5.108 -5.098 1.00 0.00 590 SER B C 4
ATOM 6348 O O . SER B 2 26 ? -14.458 5.937 -4.502 1.00 0.00 590 SER B O 4
ATOM 6356 N N . LYS B 2 27 ? -12.556 4.869 -4.777 1.00 0.00 591 LYS B N 4
ATOM 6357 C CA . LYS B 2 27 ? -11.915 5.620 -3.660 1.00 0.00 591 LYS B CA 4
ATOM 6358 C C . LYS B 2 27 ? -10.417 5.313 -3.638 1.00 0.00 591 LYS B C 4
ATOM 6359 O O . LYS B 2 27 ? -9.978 4.356 -3.029 1.00 0.00 591 LYS B O 4
ATOM 6378 N N . GLU B 2 28 ? -9.628 6.114 -4.301 1.00 0.00 592 GLU B N 4
ATOM 6379 C CA . GLU B 2 28 ? -8.156 5.867 -4.324 1.00 0.00 592 GLU B CA 4
ATOM 6380 C C . GLU B 2 28 ? -7.513 6.485 -3.080 1.00 0.00 592 GLU B C 4
ATOM 6381 O O . GLU B 2 28 ? -7.855 7.576 -2.670 1.00 0.00 592 GLU B O 4
ATOM 6393 N N . GLY B 2 29 ? -6.577 5.799 -2.480 1.00 0.00 593 GLY B N 4
ATOM 6394 C CA . GLY B 2 29 ? -5.907 6.351 -1.270 1.00 0.00 593 GLY B CA 4
ATOM 6395 C C . GLY B 2 29 ? -4.839 7.356 -1.703 1.00 0.00 593 GLY B C 4
ATOM 6396 O O . GLY B 2 29 ? -4.996 8.050 -2.689 1.00 0.00 593 GLY B O 4
ATOM 6400 N N . SER B 2 30 ? -3.751 7.439 -0.978 1.00 0.00 594 SER B N 4
ATOM 6401 C CA . SER B 2 30 ? -2.664 8.399 -1.350 1.00 0.00 594 SER B CA 4
ATOM 6402 C C . SER B 2 30 ? -1.526 7.656 -2.041 1.00 0.00 594 SER B C 4
ATOM 6403 O O . SER B 2 30 ? -1.425 6.445 -1.989 1.00 0.00 594 SER B O 4
ATOM 6411 N N . LEU B 2 31 ? -0.669 8.393 -2.688 1.00 0.00 595 LEU B N 4
ATOM 6412 C CA . LEU B 2 31 ? 0.488 7.787 -3.403 1.00 0.00 595 LEU B CA 4
ATOM 6413 C C . LEU B 2 31 ? 1.717 7.835 -2.495 1.00 0.00 595 LEU B C 4
ATOM 6414 O O . LEU B 2 31 ? 2.150 8.896 -2.091 1.00 0.00 595 LEU B O 4
ATOM 6430 N N . LEU B 2 32 ? 2.285 6.696 -2.172 1.00 0.00 596 LEU B N 4
ATOM 6431 C CA . LEU B 2 32 ? 3.496 6.671 -1.289 1.00 0.00 596 LEU B CA 4
ATOM 6432 C C . LEU B 2 32 ? 4.601 5.845 -1.962 1.00 0.00 596 LEU B C 4
ATOM 6433 O O . LEU B 2 32 ? 4.341 4.997 -2.794 1.00 0.00 596 LEU B O 4
ATOM 6449 N N . ARG B 2 33 ? 5.833 6.104 -1.616 1.00 0.00 597 ARG B N 4
ATOM 6450 C CA . ARG B 2 33 ? 6.971 5.363 -2.235 1.00 0.00 597 ARG B CA 4
ATOM 6451 C C . ARG B 2 33 ? 7.270 4.075 -1.461 1.00 0.00 597 ARG B C 4
ATOM 6452 O O . ARG B 2 33 ? 6.552 3.683 -0.562 1.00 0.00 597 ARG B O 4
ATOM 6473 N N . CYS B 2 34 ? 8.319 3.400 -1.851 1.00 0.00 598 CYS B N 4
ATOM 6474 C CA . CYS B 2 34 ? 8.697 2.104 -1.212 1.00 0.00 598 CYS B CA 4
ATOM 6475 C C . CYS B 2 34 ? 8.826 2.233 0.309 1.00 0.00 598 CYS B C 4
ATOM 6476 O O . CYS B 2 34 ? 7.848 2.245 1.030 1.00 0.00 598 CYS B O 4
ATOM 6483 N N . SER B 2 35 ? 10.036 2.291 0.800 1.00 0.00 599 SER B N 4
ATOM 6484 C CA . SER B 2 35 ? 10.259 2.375 2.273 1.00 0.00 599 SER B CA 4
ATOM 6485 C C . SER B 2 35 ? 9.288 3.368 2.908 1.00 0.00 599 SER B C 4
ATOM 6486 O O . SER B 2 35 ? 9.071 3.362 4.112 1.00 0.00 599 SER B O 4
ATOM 6494 N N . GLU B 2 36 ? 8.696 4.227 2.129 1.00 0.00 600 GLU B N 4
ATOM 6495 C CA . GLU B 2 36 ? 7.759 5.204 2.732 1.00 0.00 600 GLU B CA 4
ATOM 6496 C C . GLU B 2 36 ? 6.732 4.428 3.548 1.00 0.00 600 GLU B C 4
ATOM 6497 O O . GLU B 2 36 ? 6.235 4.885 4.564 1.00 0.00 600 GLU B O 4
ATOM 6509 N N . ILE B 2 37 ? 6.410 3.241 3.108 1.00 0.00 601 ILE B N 4
ATOM 6510 C CA . ILE B 2 37 ? 5.420 2.438 3.856 1.00 0.00 601 ILE B CA 4
ATOM 6511 C C . ILE B 2 37 ? 6.082 1.992 5.163 1.00 0.00 601 ILE B C 4
ATOM 6512 O O . ILE B 2 37 ? 5.473 1.984 6.207 1.00 0.00 601 ILE B O 4
ATOM 6528 N N . TRP B 2 38 ? 7.342 1.618 5.091 1.00 0.00 602 TRP B N 4
ATOM 6529 C CA . TRP B 2 38 ? 8.078 1.166 6.312 1.00 0.00 602 TRP B CA 4
ATOM 6530 C C . TRP B 2 38 ? 7.711 2.076 7.477 1.00 0.00 602 TRP B C 4
ATOM 6531 O O . TRP B 2 38 ? 7.528 1.633 8.594 1.00 0.00 602 TRP B O 4
ATOM 6552 N N . ASP B 2 39 ? 7.565 3.344 7.215 1.00 0.00 603 ASP B N 4
ATOM 6553 C CA . ASP B 2 39 ? 7.165 4.272 8.305 1.00 0.00 603 ASP B CA 4
ATOM 6554 C C . ASP B 2 39 ? 5.703 3.982 8.660 1.00 0.00 603 ASP B C 4
ATOM 6555 O O . ASP B 2 39 ? 5.323 3.948 9.815 1.00 0.00 603 ASP B O 4
ATOM 6564 N N . ARG B 2 40 ? 4.885 3.767 7.663 1.00 0.00 604 ARG B N 4
ATOM 6565 C CA . ARG B 2 40 ? 3.443 3.469 7.915 1.00 0.00 604 ARG B CA 4
ATOM 6566 C C . ARG B 2 40 ? 3.298 2.240 8.824 1.00 0.00 604 ARG B C 4
ATOM 6567 O O . ARG B 2 40 ? 2.272 2.039 9.443 1.00 0.00 604 ARG B O 4
ATOM 6588 N N . ILE B 2 41 ? 4.301 1.386 8.883 1.00 0.00 605 ILE B N 4
ATOM 6589 C CA . ILE B 2 41 ? 4.178 0.147 9.723 1.00 0.00 605 ILE B CA 4
ATOM 6590 C C . ILE B 2 41 ? 4.641 0.420 11.159 1.00 0.00 605 ILE B C 4
ATOM 6591 O O . ILE B 2 41 ? 4.112 -0.121 12.109 1.00 0.00 605 ILE B O 4
ATOM 6607 N N . THR B 2 42 ? 5.644 1.242 11.315 1.00 0.00 606 THR B N 4
ATOM 6608 C CA . THR B 2 42 ? 6.169 1.541 12.679 1.00 0.00 606 THR B CA 4
ATOM 6609 C C . THR B 2 42 ? 5.067 2.147 13.547 1.00 0.00 606 THR B C 4
ATOM 6610 O O . THR B 2 42 ? 4.962 1.854 14.721 1.00 0.00 606 THR B O 4
ATOM 6621 N N . THR B 2 43 ? 4.251 2.997 12.991 1.00 0.00 607 THR B N 4
ATOM 6622 C CA . THR B 2 43 ? 3.168 3.625 13.800 1.00 0.00 607 THR B CA 4
ATOM 6623 C C . THR B 2 43 ? 2.135 2.572 14.220 1.00 0.00 607 THR B C 4
ATOM 6624 O O . THR B 2 43 ? 1.043 2.906 14.633 1.00 0.00 607 THR B O 4
ATOM 6635 N N . HIS B 2 44 ? 2.467 1.303 14.115 1.00 0.00 608 HIS B N 4
ATOM 6636 C CA . HIS B 2 44 ? 1.504 0.224 14.506 1.00 0.00 608 HIS B CA 4
ATOM 6637 C C . HIS B 2 44 ? 2.228 -0.802 15.412 1.00 0.00 608 HIS B C 4
ATOM 6638 O O . HIS B 2 44 ? 3.233 -1.344 14.996 1.00 0.00 608 HIS B O 4
ATOM 6652 N N . PRO B 2 45 ? 1.729 -1.067 16.615 1.00 0.00 609 PRO B N 4
ATOM 6653 C CA . PRO B 2 45 ? 2.389 -2.047 17.503 1.00 0.00 609 PRO B CA 4
ATOM 6654 C C . PRO B 2 45 ? 2.404 -3.424 16.826 1.00 0.00 609 PRO B C 4
ATOM 6655 O O . PRO B 2 45 ? 3.352 -4.175 16.945 1.00 0.00 609 PRO B O 4
ATOM 6666 N N . LYS B 2 46 ? 1.360 -3.757 16.120 1.00 0.00 610 LYS B N 4
ATOM 6667 C CA . LYS B 2 46 ? 1.312 -5.080 15.439 1.00 0.00 610 LYS B CA 4
ATOM 6668 C C . LYS B 2 46 ? 2.403 -5.140 14.369 1.00 0.00 610 LYS B C 4
ATOM 6669 O O . LYS B 2 46 ? 2.126 -5.104 13.187 1.00 0.00 610 LYS B O 4
ATOM 6688 N N . TYR B 2 47 ? 3.645 -5.231 14.781 1.00 0.00 611 TYR B N 4
ATOM 6689 C CA . TYR B 2 47 ? 4.779 -5.295 13.804 1.00 0.00 611 TYR B CA 4
ATOM 6690 C C . TYR B 2 47 ? 5.655 -6.511 14.126 1.00 0.00 611 TYR B C 4
ATOM 6691 O O . TYR B 2 47 ? 6.635 -6.776 13.459 1.00 0.00 611 TYR B O 4
ATOM 6709 N N . SER B 2 48 ? 5.311 -7.252 15.145 1.00 0.00 612 SER B N 4
ATOM 6710 C CA . SER B 2 48 ? 6.127 -8.447 15.506 1.00 0.00 612 SER B CA 4
ATOM 6711 C C . SER B 2 48 ? 5.756 -9.617 14.591 1.00 0.00 612 SER B C 4
ATOM 6712 O O . SER B 2 48 ? 6.548 -10.060 13.782 1.00 0.00 612 SER B O 4
ATOM 6720 N N . ASP B 2 49 ? 4.559 -10.121 14.716 1.00 0.00 613 ASP B N 4
ATOM 6721 C CA . ASP B 2 49 ? 4.135 -11.264 13.858 1.00 0.00 613 ASP B CA 4
ATOM 6722 C C . ASP B 2 49 ? 4.091 -10.823 12.393 1.00 0.00 613 ASP B C 4
ATOM 6723 O O . ASP B 2 49 ? 5.044 -10.279 11.873 1.00 0.00 613 ASP B O 4
ATOM 6732 N N . ILE B 2 50 ? 2.979 -11.032 11.733 1.00 0.00 614 ILE B N 4
ATOM 6733 C CA . ILE B 2 50 ? 2.848 -10.616 10.306 1.00 0.00 614 ILE B CA 4
ATOM 6734 C C . ILE B 2 50 ? 3.995 -11.186 9.464 1.00 0.00 614 ILE B C 4
ATOM 6735 O O . ILE B 2 50 ? 5.015 -11.605 9.974 1.00 0.00 614 ILE B O 4
ATOM 6751 N N . ASP B 2 51 ? 3.827 -11.190 8.164 1.00 0.00 615 ASP B N 4
ATOM 6752 C CA . ASP B 2 51 ? 4.884 -11.704 7.244 1.00 0.00 615 ASP B CA 4
ATOM 6753 C C . ASP B 2 51 ? 5.374 -10.536 6.394 1.00 0.00 615 ASP B C 4
ATOM 6754 O O . ASP B 2 51 ? 4.682 -10.064 5.514 1.00 0.00 615 ASP B O 4
ATOM 6763 N N . VAL B 2 52 ? 6.558 -10.061 6.649 1.00 0.00 616 VAL B N 4
ATOM 6764 C CA . VAL B 2 52 ? 7.080 -8.918 5.853 1.00 0.00 616 VAL B CA 4
ATOM 6765 C C . VAL B 2 52 ? 7.498 -9.429 4.471 1.00 0.00 616 VAL B C 4
ATOM 6766 O O . VAL B 2 52 ? 7.641 -8.673 3.529 1.00 0.00 616 VAL B O 4
ATOM 6779 N N . ASP B 2 53 ? 7.695 -10.714 4.349 1.00 0.00 617 ASP B N 4
ATOM 6780 C CA . ASP B 2 53 ? 8.109 -11.286 3.036 1.00 0.00 617 ASP B CA 4
ATOM 6781 C C . ASP B 2 53 ? 6.885 -11.456 2.135 1.00 0.00 617 ASP B C 4
ATOM 6782 O O . ASP B 2 53 ? 6.944 -11.224 0.944 1.00 0.00 617 ASP B O 4
ATOM 6791 N N . GLY B 2 54 ? 5.776 -11.855 2.689 1.00 0.00 618 GLY B N 4
ATOM 6792 C CA . GLY B 2 54 ? 4.556 -12.031 1.853 1.00 0.00 618 GLY B CA 4
ATOM 6793 C C . GLY B 2 54 ? 4.051 -10.661 1.408 1.00 0.00 618 GLY B C 4
ATOM 6794 O O . GLY B 2 54 ? 3.656 -10.475 0.275 1.00 0.00 618 GLY B O 4
ATOM 6798 N N . LEU B 2 55 ? 4.071 -9.694 2.285 1.00 0.00 619 LEU B N 4
ATOM 6799 C CA . LEU B 2 55 ? 3.599 -8.343 1.885 1.00 0.00 619 LEU B CA 4
ATOM 6800 C C . LEU B 2 55 ? 4.600 -7.769 0.880 1.00 0.00 619 LEU B C 4
ATOM 6801 O O . LEU B 2 55 ? 4.286 -6.895 0.097 1.00 0.00 619 LEU B O 4
ATOM 6817 N N . CYS B 2 56 ? 5.813 -8.260 0.904 1.00 0.00 620 CYS B N 4
ATOM 6818 C CA . CYS B 2 56 ? 6.846 -7.752 -0.038 1.00 0.00 620 CYS B CA 4
ATOM 6819 C C . CYS B 2 56 ? 6.518 -8.191 -1.469 1.00 0.00 620 CYS B C 4
ATOM 6820 O O . CYS B 2 56 ? 6.520 -7.389 -2.377 1.00 0.00 620 CYS B O 4
ATOM 6828 N N . SER B 2 57 ? 6.233 -9.452 -1.685 1.00 0.00 621 SER B N 4
ATOM 6829 C CA . SER B 2 57 ? 5.910 -9.911 -3.073 1.00 0.00 621 SER B CA 4
ATOM 6830 C C . SER B 2 57 ? 4.462 -9.546 -3.411 1.00 0.00 621 SER B C 4
ATOM 6831 O O . SER B 2 57 ? 4.015 -9.699 -4.530 1.00 0.00 621 SER B O 4
ATOM 6839 N N . GLU B 2 58 ? 3.746 -9.020 -2.463 1.00 0.00 622 GLU B N 4
ATOM 6840 C CA . GLU B 2 58 ? 2.341 -8.582 -2.712 1.00 0.00 622 GLU B CA 4
ATOM 6841 C C . GLU B 2 58 ? 2.333 -7.062 -2.884 1.00 0.00 622 GLU B C 4
ATOM 6842 O O . GLU B 2 58 ? 1.562 -6.525 -3.654 1.00 0.00 622 GLU B O 4
ATOM 6854 N N . LEU B 2 59 ? 3.185 -6.360 -2.187 1.00 0.00 623 LEU B N 4
ATOM 6855 C CA . LEU B 2 59 ? 3.226 -4.872 -2.328 1.00 0.00 623 LEU B CA 4
ATOM 6856 C C . LEU B 2 59 ? 4.208 -4.488 -3.446 1.00 0.00 623 LEU B C 4
ATOM 6857 O O . LEU B 2 59 ? 4.090 -3.451 -4.066 1.00 0.00 623 LEU B O 4
ATOM 6873 N N . MET B 2 60 ? 5.209 -5.304 -3.664 1.00 0.00 624 MET B N 4
ATOM 6874 C CA . MET B 2 60 ? 6.252 -4.986 -4.690 1.00 0.00 624 MET B CA 4
ATOM 6875 C C . MET B 2 60 ? 5.792 -5.256 -6.129 1.00 0.00 624 MET B C 4
ATOM 6876 O O . MET B 2 60 ? 6.238 -4.587 -7.039 1.00 0.00 624 MET B O 4
ATOM 6890 N N . ALA B 2 61 ? 4.919 -6.206 -6.368 1.00 0.00 625 ALA B N 4
ATOM 6891 C CA . ALA B 2 61 ? 4.473 -6.463 -7.784 1.00 0.00 625 ALA B CA 4
ATOM 6892 C C . ALA B 2 61 ? 3.166 -5.724 -8.052 1.00 0.00 625 ALA B C 4
ATOM 6893 O O . ALA B 2 61 ? 2.701 -5.671 -9.174 1.00 0.00 625 ALA B O 4
ATOM 6900 N N . LYS B 2 62 ? 2.610 -5.078 -7.068 1.00 0.00 626 LYS B N 4
ATOM 6901 C CA . LYS B 2 62 ? 1.387 -4.262 -7.322 1.00 0.00 626 LYS B CA 4
ATOM 6902 C C . LYS B 2 62 ? 1.884 -2.847 -7.639 1.00 0.00 626 LYS B C 4
ATOM 6903 O O . LYS B 2 62 ? 1.128 -1.941 -7.927 1.00 0.00 626 LYS B O 4
ATOM 6922 N N . ALA B 2 63 ? 3.181 -2.678 -7.560 1.00 0.00 627 ALA B N 4
ATOM 6923 C CA . ALA B 2 63 ? 3.829 -1.357 -7.818 1.00 0.00 627 ALA B CA 4
ATOM 6924 C C . ALA B 2 63 ? 3.408 -0.772 -9.170 1.00 0.00 627 ALA B C 4
ATOM 6925 O O . ALA B 2 63 ? 3.176 -1.479 -10.129 1.00 0.00 627 ALA B O 4
ATOM 6932 N N . LYS B 2 64 ? 3.342 0.537 -9.241 1.00 0.00 628 LYS B N 4
ATOM 6933 C CA . LYS B 2 64 ? 2.975 1.236 -10.512 1.00 0.00 628 LYS B CA 4
ATOM 6934 C C . LYS B 2 64 ? 4.124 2.180 -10.877 1.00 0.00 628 LYS B C 4
ATOM 6935 O O . LYS B 2 64 ? 4.158 3.324 -10.466 1.00 0.00 628 LYS B O 4
ATOM 6954 N N . CYS B 2 65 ? 5.086 1.689 -11.610 1.00 0.00 629 CYS B N 4
ATOM 6955 C CA . CYS B 2 65 ? 6.266 2.526 -11.975 1.00 0.00 629 CYS B CA 4
ATOM 6956 C C . CYS B 2 65 ? 5.843 3.864 -12.591 1.00 0.00 629 CYS B C 4
ATOM 6957 O O . CYS B 2 65 ? 4.958 3.945 -13.421 1.00 0.00 629 CYS B O 4
ATOM 6964 N N . SER B 2 66 ? 6.521 4.908 -12.188 1.00 0.00 630 SER B N 4
ATOM 6965 C CA . SER B 2 66 ? 6.253 6.277 -12.721 1.00 0.00 630 SER B CA 4
ATOM 6966 C C . SER B 2 66 ? 7.602 6.992 -12.856 1.00 0.00 630 SER B C 4
ATOM 6967 O O . SER B 2 66 ? 8.585 6.565 -12.284 1.00 0.00 630 SER B O 4
ATOM 6975 N N . GLU B 2 67 ? 7.683 8.057 -13.605 1.00 0.00 631 GLU B N 4
ATOM 6976 C CA . GLU B 2 67 ? 8.998 8.745 -13.751 1.00 0.00 631 GLU B CA 4
ATOM 6977 C C . GLU B 2 67 ? 9.414 9.369 -12.415 1.00 0.00 631 GLU B C 4
ATOM 6978 O O . GLU B 2 67 ? 10.583 9.439 -12.096 1.00 0.00 631 GLU B O 4
ATOM 6990 N N . ARG B 2 68 ? 8.478 9.809 -11.619 1.00 0.00 632 ARG B N 4
ATOM 6991 C CA . ARG B 2 68 ? 8.857 10.404 -10.305 1.00 0.00 632 ARG B CA 4
ATOM 6992 C C . ARG B 2 68 ? 9.315 9.277 -9.375 1.00 0.00 632 ARG B C 4
ATOM 6993 O O . ARG B 2 68 ? 9.940 9.503 -8.357 1.00 0.00 632 ARG B O 4
ATOM 7014 N N . GLY B 2 69 ? 8.996 8.060 -9.730 1.00 0.00 633 GLY B N 4
ATOM 7015 C CA . GLY B 2 69 ? 9.387 6.880 -8.896 1.00 0.00 633 GLY B CA 4
ATOM 7016 C C . GLY B 2 69 ? 8.181 5.951 -8.772 1.00 0.00 633 GLY B C 4
ATOM 7017 O O . GLY B 2 69 ? 7.140 6.203 -9.345 1.00 0.00 633 GLY B O 4
ATOM 7021 N N . VAL B 2 70 ? 8.291 4.880 -8.035 1.00 0.00 634 VAL B N 4
ATOM 7022 C CA . VAL B 2 70 ? 7.137 3.954 -7.889 1.00 0.00 634 VAL B CA 4
ATOM 7023 C C . VAL B 2 70 ? 6.102 4.563 -6.944 1.00 0.00 634 VAL B C 4
ATOM 7024 O O . VAL B 2 70 ? 6.447 5.159 -5.943 1.00 0.00 634 VAL B O 4
ATOM 7037 N N . VAL B 2 71 ? 4.835 4.406 -7.238 1.00 0.00 635 VAL B N 4
ATOM 7038 C CA . VAL B 2 71 ? 3.774 4.961 -6.337 1.00 0.00 635 VAL B CA 4
ATOM 7039 C C . VAL B 2 71 ? 2.678 3.908 -6.168 1.00 0.00 635 VAL B C 4
ATOM 7040 O O . VAL B 2 71 ? 2.325 3.211 -7.098 1.00 0.00 635 VAL B O 4
ATOM 7053 N N . ILE B 2 72 ? 2.152 3.777 -4.975 1.00 0.00 636 ILE B N 4
ATOM 7054 C CA . ILE B 2 72 ? 1.089 2.755 -4.716 1.00 0.00 636 ILE B CA 4
ATOM 7055 C C . ILE B 2 72 ? -0.021 3.382 -3.867 1.00 0.00 636 ILE B C 4
ATOM 7056 O O . ILE B 2 72 ? 0.206 4.308 -3.117 1.00 0.00 636 ILE B O 4
ATOM 7072 N N . ASN B 2 73 ? -1.221 2.877 -3.978 1.00 0.00 637 ASN B N 4
ATOM 7073 C CA . ASN B 2 73 ? -2.344 3.438 -3.172 1.00 0.00 637 ASN B CA 4
ATOM 7074 C C . ASN B 2 73 ? -2.329 2.801 -1.781 1.00 0.00 637 ASN B C 4
ATOM 7075 O O . ASN B 2 73 ? -2.109 1.615 -1.631 1.00 0.00 637 ASN B O 4
ATOM 7086 N N . ALA B 2 74 ? -2.553 3.584 -0.763 1.00 0.00 638 ALA B N 4
ATOM 7087 C CA . ALA B 2 74 ? -2.540 3.033 0.622 1.00 0.00 638 ALA B CA 4
ATOM 7088 C C . ALA B 2 74 ? -3.618 1.953 0.774 1.00 0.00 638 ALA B C 4
ATOM 7089 O O . ALA B 2 74 ? -3.658 1.243 1.758 1.00 0.00 638 ALA B O 4
ATOM 7096 N N . GLU B 2 75 ? -4.497 1.818 -0.179 1.00 0.00 639 GLU B N 4
ATOM 7097 C CA . GLU B 2 75 ? -5.555 0.773 -0.056 1.00 0.00 639 GLU B CA 4
ATOM 7098 C C . GLU B 2 75 ? -4.972 -0.593 -0.430 1.00 0.00 639 GLU B C 4
ATOM 7099 O O . GLU B 2 75 ? -5.490 -1.616 -0.030 1.00 0.00 639 GLU B O 4
ATOM 7111 N N . ASP B 2 76 ? -3.886 -0.637 -1.155 1.00 0.00 640 ASP B N 4
ATOM 7112 C CA . ASP B 2 76 ? -3.283 -1.965 -1.490 1.00 0.00 640 ASP B CA 4
ATOM 7113 C C . ASP B 2 76 ? -2.362 -2.380 -0.337 1.00 0.00 640 ASP B C 4
ATOM 7114 O O . ASP B 2 76 ? -2.264 -3.542 0.002 1.00 0.00 640 ASP B O 4
ATOM 7123 N N . VAL B 2 77 ? -1.713 -1.437 0.286 1.00 0.00 641 VAL B N 4
ATOM 7124 C CA . VAL B 2 77 ? -0.827 -1.770 1.439 1.00 0.00 641 VAL B CA 4
ATOM 7125 C C . VAL B 2 77 ? -1.702 -1.979 2.681 1.00 0.00 641 VAL B C 4
ATOM 7126 O O . VAL B 2 77 ? -1.408 -2.799 3.529 1.00 0.00 641 VAL B O 4
ATOM 7139 N N . GLN B 2 78 ? -2.784 -1.260 2.782 1.00 0.00 642 GLN B N 4
ATOM 7140 C CA . GLN B 2 78 ? -3.685 -1.438 3.958 1.00 0.00 642 GLN B CA 4
ATOM 7141 C C . GLN B 2 78 ? -4.291 -2.844 3.906 1.00 0.00 642 GLN B C 4
ATOM 7142 O O . GLN B 2 78 ? -4.452 -3.500 4.916 1.00 0.00 642 GLN B O 4
ATOM 7156 N N . LEU B 2 79 ? -4.605 -3.316 2.730 1.00 0.00 643 LEU B N 4
ATOM 7157 C CA . LEU B 2 79 ? -5.177 -4.688 2.593 1.00 0.00 643 LEU B CA 4
ATOM 7158 C C . LEU B 2 79 ? -4.035 -5.708 2.538 1.00 0.00 643 LEU B C 4
ATOM 7159 O O . LEU B 2 79 ? -4.224 -6.862 2.861 1.00 0.00 643 LEU B O 4
ATOM 7175 N N . ALA B 2 80 ? -2.847 -5.305 2.181 1.00 0.00 644 ALA B N 4
ATOM 7176 C CA . ALA B 2 80 ? -1.719 -6.285 2.174 1.00 0.00 644 ALA B CA 4
ATOM 7177 C C . ALA B 2 80 ? -1.154 -6.360 3.593 1.00 0.00 644 ALA B C 4
ATOM 7178 O O . ALA B 2 80 ? -0.576 -7.350 3.994 1.00 0.00 644 ALA B O 4
ATOM 7185 N N . LEU B 2 81 ? -1.340 -5.322 4.363 1.00 0.00 645 LEU B N 4
ATOM 7186 C CA . LEU B 2 81 ? -0.844 -5.324 5.771 1.00 0.00 645 LEU B CA 4
ATOM 7187 C C . LEU B 2 81 ? -1.925 -5.905 6.686 1.00 0.00 645 LEU B C 4
ATOM 7188 O O . LEU B 2 81 ? -1.639 -6.420 7.748 1.00 0.00 645 LEU B O 4
ATOM 7204 N N . ASN B 2 82 ? -3.166 -5.820 6.286 1.00 0.00 646 ASN B N 4
ATOM 7205 C CA . ASN B 2 82 ? -4.271 -6.360 7.133 1.00 0.00 646 ASN B CA 4
ATOM 7206 C C . ASN B 2 82 ? -4.547 -7.817 6.759 1.00 0.00 646 ASN B C 4
ATOM 7207 O O . ASN B 2 82 ? -5.182 -8.545 7.497 1.00 0.00 646 ASN B O 4
ATOM 7218 N N . LYS B 2 83 ? -4.083 -8.251 5.617 1.00 0.00 647 LYS B N 4
ATOM 7219 C CA . LYS B 2 83 ? -4.329 -9.662 5.194 1.00 0.00 647 LYS B CA 4
ATOM 7220 C C . LYS B 2 83 ? -3.173 -10.550 5.655 1.00 0.00 647 LYS B C 4
ATOM 7221 O O . LYS B 2 83 ? -2.274 -10.113 6.347 1.00 0.00 647 LYS B O 4
ATOM 7240 N N . HIS B 2 84 ? -3.201 -11.800 5.272 1.00 0.00 648 HIS B N 4
ATOM 7241 C CA . HIS B 2 84 ? -2.119 -12.745 5.679 1.00 0.00 648 HIS B CA 4
ATOM 7242 C C . HIS B 2 84 ? -1.801 -12.534 7.165 1.00 0.00 648 HIS B C 4
ATOM 7243 O O . HIS B 2 84 ? -0.735 -12.875 7.641 1.00 0.00 648 HIS B O 4
ATOM 7257 N N . MET B 2 85 ? -2.722 -11.956 7.893 1.00 0.00 649 MET B N 4
ATOM 7258 C CA . MET B 2 85 ? -2.495 -11.696 9.345 1.00 0.00 649 MET B CA 4
ATOM 7259 C C . MET B 2 85 ? -3.089 -12.839 10.171 1.00 0.00 649 MET B C 4
ATOM 7260 O O . MET B 2 85 ? -4.146 -13.355 9.866 1.00 0.00 649 MET B O 4
ATOM 7274 N N . ASN B 2 86 ? -2.416 -13.237 11.216 1.00 0.00 650 ASN B N 4
ATOM 7275 C CA . ASN B 2 86 ? -2.939 -14.346 12.062 1.00 0.00 650 ASN B CA 4
ATOM 7276 C C . ASN B 2 86 ? -2.135 -14.416 13.362 1.00 0.00 650 ASN B C 4
ATOM 7277 O O . ASN B 2 86 ? -2.693 -14.848 14.357 1.00 0.00 650 ASN B O 4
ATOM 7289 N N . ASN A 1 1 ? 6.283 19.998 -5.610 1.00 0.00 279 ASN A N 5
ATOM 7290 C CA . ASN A 1 1 ? 5.827 18.811 -4.834 1.00 0.00 279 ASN A CA 5
ATOM 7291 C C . ASN A 1 1 ? 5.477 19.239 -3.407 1.00 0.00 279 ASN A C 5
ATOM 7292 O O . ASN A 1 1 ? 5.791 20.332 -2.982 1.00 0.00 279 ASN A O 5
ATOM 7305 N N . LEU A 1 2 ? 4.828 18.384 -2.663 1.00 0.00 280 LEU A N 5
ATOM 7306 C CA . LEU A 1 2 ? 4.459 18.743 -1.265 1.00 0.00 280 LEU A CA 5
ATOM 7307 C C . LEU A 1 2 ? 5.734 18.949 -0.443 1.00 0.00 280 LEU A C 5
ATOM 7308 O O . LEU A 1 2 ? 5.706 19.505 0.636 1.00 0.00 280 LEU A O 5
ATOM 7324 N N . ASP A 1 3 ? 6.853 18.504 -0.946 1.00 0.00 281 ASP A N 5
ATOM 7325 C CA . ASP A 1 3 ? 8.129 18.675 -0.193 1.00 0.00 281 ASP A CA 5
ATOM 7326 C C . ASP A 1 3 ? 7.960 18.127 1.225 1.00 0.00 281 ASP A C 5
ATOM 7327 O O . ASP A 1 3 ? 7.665 18.855 2.151 1.00 0.00 281 ASP A O 5
ATOM 7336 N N . SER A 1 4 ? 8.147 16.848 1.404 1.00 0.00 282 SER A N 5
ATOM 7337 C CA . SER A 1 4 ? 7.998 16.256 2.762 1.00 0.00 282 SER A CA 5
ATOM 7338 C C . SER A 1 4 ? 9.132 16.751 3.661 1.00 0.00 282 SER A C 5
ATOM 7339 O O . SER A 1 4 ? 10.097 17.328 3.198 1.00 0.00 282 SER A O 5
ATOM 7347 N N . ASN A 1 5 ? 9.026 16.532 4.945 1.00 0.00 283 ASN A N 5
ATOM 7348 C CA . ASN A 1 5 ? 10.097 16.994 5.879 1.00 0.00 283 ASN A CA 5
ATOM 7349 C C . ASN A 1 5 ? 10.157 16.062 7.092 1.00 0.00 283 ASN A C 5
ATOM 7350 O O . ASN A 1 5 ? 10.920 16.277 8.014 1.00 0.00 283 ASN A O 5
ATOM 7361 N N . MET A 1 6 ? 9.359 15.028 7.103 1.00 0.00 284 MET A N 5
ATOM 7362 C CA . MET A 1 6 ? 9.369 14.080 8.259 1.00 0.00 284 MET A CA 5
ATOM 7363 C C . MET A 1 6 ? 10.362 12.949 7.982 1.00 0.00 284 MET A C 5
ATOM 7364 O O . MET A 1 6 ? 10.123 11.806 8.314 1.00 0.00 284 MET A O 5
ATOM 7378 N N . PHE A 1 7 ? 11.476 13.260 7.375 1.00 0.00 285 PHE A N 5
ATOM 7379 C CA . PHE A 1 7 ? 12.482 12.201 7.077 1.00 0.00 285 PHE A CA 5
ATOM 7380 C C . PHE A 1 7 ? 12.956 11.562 8.383 1.00 0.00 285 PHE A C 5
ATOM 7381 O O . PHE A 1 7 ? 12.390 11.783 9.436 1.00 0.00 285 PHE A O 5
ATOM 7398 N N . SER A 1 8 ? 13.991 10.769 8.323 1.00 0.00 286 SER A N 5
ATOM 7399 C CA . SER A 1 8 ? 14.502 10.115 9.561 1.00 0.00 286 SER A CA 5
ATOM 7400 C C . SER A 1 8 ? 13.362 9.361 10.246 1.00 0.00 286 SER A C 5
ATOM 7401 O O . SER A 1 8 ? 12.532 8.752 9.600 1.00 0.00 286 SER A O 5
ATOM 7409 N N . ASN A 1 9 ? 13.313 9.395 11.549 1.00 0.00 287 ASN A N 5
ATOM 7410 C CA . ASN A 1 9 ? 12.224 8.680 12.272 1.00 0.00 287 ASN A CA 5
ATOM 7411 C C . ASN A 1 9 ? 12.128 9.210 13.705 1.00 0.00 287 ASN A C 5
ATOM 7412 O O . ASN A 1 9 ? 12.581 8.583 14.641 1.00 0.00 287 ASN A O 5
ATOM 7423 N N . ASP A 1 10 ? 11.540 10.363 13.881 1.00 0.00 288 ASP A N 5
ATOM 7424 C CA . ASP A 1 10 ? 11.417 10.934 15.252 1.00 0.00 288 ASP A CA 5
ATOM 7425 C C . ASP A 1 10 ? 12.805 11.037 15.887 1.00 0.00 288 ASP A C 5
ATOM 7426 O O . ASP A 1 10 ? 13.769 10.493 15.388 1.00 0.00 288 ASP A O 5
ATOM 7435 N N . PHE A 1 11 ? 12.914 11.734 16.985 1.00 0.00 289 PHE A N 5
ATOM 7436 C CA . PHE A 1 11 ? 14.240 11.874 17.649 1.00 0.00 289 PHE A CA 5
ATOM 7437 C C . PHE A 1 11 ? 15.281 12.317 16.620 1.00 0.00 289 PHE A C 5
ATOM 7438 O O . PHE A 1 11 ? 16.392 11.827 16.597 1.00 0.00 289 PHE A O 5
ATOM 7455 N N . ASN A 1 12 ? 14.931 13.242 15.768 1.00 0.00 290 ASN A N 5
ATOM 7456 C CA . ASN A 1 12 ? 15.901 13.714 14.741 1.00 0.00 290 ASN A CA 5
ATOM 7457 C C . ASN A 1 12 ? 17.029 14.488 15.426 1.00 0.00 290 ASN A C 5
ATOM 7458 O O . ASN A 1 12 ? 17.150 15.688 15.279 1.00 0.00 290 ASN A O 5
ATOM 7469 N N . PHE A 1 13 ? 17.857 13.811 16.173 1.00 0.00 291 PHE A N 5
ATOM 7470 C CA . PHE A 1 13 ? 18.977 14.507 16.866 1.00 0.00 291 PHE A CA 5
ATOM 7471 C C . PHE A 1 13 ? 20.011 14.958 15.833 1.00 0.00 291 PHE A C 5
ATOM 7472 O O . PHE A 1 13 ? 20.386 16.113 15.777 1.00 0.00 291 PHE A O 5
ATOM 7489 N N . GLU A 1 14 ? 20.477 14.053 15.012 1.00 0.00 292 GLU A N 5
ATOM 7490 C CA . GLU A 1 14 ? 21.489 14.419 13.975 1.00 0.00 292 GLU A CA 5
ATOM 7491 C C . GLU A 1 14 ? 21.211 13.620 12.700 1.00 0.00 292 GLU A C 5
ATOM 7492 O O . GLU A 1 14 ? 21.898 13.755 11.708 1.00 0.00 292 GLU A O 5
ATOM 7504 N N . ASN A 1 15 ? 20.205 12.786 12.719 1.00 0.00 293 ASN A N 5
ATOM 7505 C CA . ASN A 1 15 ? 19.884 11.981 11.508 1.00 0.00 293 ASN A CA 5
ATOM 7506 C C . ASN A 1 15 ? 19.479 12.918 10.369 1.00 0.00 293 ASN A C 5
ATOM 7507 O O . ASN A 1 15 ? 18.455 13.572 10.423 1.00 0.00 293 ASN A O 5
ATOM 7518 N N . GLN A 1 16 ? 20.278 12.991 9.334 1.00 0.00 294 GLN A N 5
ATOM 7519 C CA . GLN A 1 16 ? 19.952 13.886 8.180 1.00 0.00 294 GLN A CA 5
ATOM 7520 C C . GLN A 1 16 ? 20.282 13.163 6.872 1.00 0.00 294 GLN A C 5
ATOM 7521 O O . GLN A 1 16 ? 20.557 13.781 5.864 1.00 0.00 294 GLN A O 5
ATOM 7535 N N . PHE A 1 17 ? 20.255 11.858 6.880 1.00 0.00 295 PHE A N 5
ATOM 7536 C CA . PHE A 1 17 ? 20.564 11.099 5.635 1.00 0.00 295 PHE A CA 5
ATOM 7537 C C . PHE A 1 17 ? 19.328 11.077 4.733 1.00 0.00 295 PHE A C 5
ATOM 7538 O O . PHE A 1 17 ? 18.988 12.061 4.106 1.00 0.00 295 PHE A O 5
ATOM 7555 N N . ASP A 1 18 ? 18.650 9.963 4.662 1.00 0.00 296 ASP A N 5
ATOM 7556 C CA . ASP A 1 18 ? 17.436 9.883 3.801 1.00 0.00 296 ASP A CA 5
ATOM 7557 C C . ASP A 1 18 ? 16.757 8.526 3.998 1.00 0.00 296 ASP A C 5
ATOM 7558 O O . ASP A 1 18 ? 17.086 7.556 3.345 1.00 0.00 296 ASP A O 5
ATOM 7567 N N . GLU A 1 19 ? 15.809 8.450 4.894 1.00 0.00 297 GLU A N 5
ATOM 7568 C CA . GLU A 1 19 ? 15.110 7.154 5.131 1.00 0.00 297 GLU A CA 5
ATOM 7569 C C . GLU A 1 19 ? 16.145 6.038 5.291 1.00 0.00 297 GLU A C 5
ATOM 7570 O O . GLU A 1 19 ? 16.862 5.981 6.271 1.00 0.00 297 GLU A O 5
ATOM 7582 N N . GLN A 1 20 ? 16.235 5.151 4.334 1.00 0.00 298 GLN A N 5
ATOM 7583 C CA . GLN A 1 20 ? 17.234 4.045 4.435 1.00 0.00 298 GLN A CA 5
ATOM 7584 C C . GLN A 1 20 ? 17.612 3.568 3.032 1.00 0.00 298 GLN A C 5
ATOM 7585 O O . GLN A 1 20 ? 18.776 3.467 2.701 1.00 0.00 298 GLN A O 5
ATOM 7599 N N . VAL A 1 21 ? 16.643 3.271 2.205 1.00 0.00 299 VAL A N 5
ATOM 7600 C CA . VAL A 1 21 ? 16.948 2.801 0.831 1.00 0.00 299 VAL A CA 5
ATOM 7601 C C . VAL A 1 21 ? 17.776 1.531 0.910 1.00 0.00 299 VAL A C 5
ATOM 7602 O O . VAL A 1 21 ? 18.890 1.515 1.393 1.00 0.00 299 VAL A O 5
ATOM 7615 N N . SER A 1 22 ? 17.230 0.465 0.421 1.00 0.00 300 SER A N 5
ATOM 7616 C CA . SER A 1 22 ? 17.972 -0.820 0.446 1.00 0.00 300 SER A CA 5
ATOM 7617 C C . SER A 1 22 ? 17.304 -1.829 -0.484 1.00 0.00 300 SER A C 5
ATOM 7618 O O . SER A 1 22 ? 16.459 -1.487 -1.287 1.00 0.00 300 SER A O 5
ATOM 7626 N N . GLU A 1 23 ? 17.684 -3.073 -0.384 1.00 0.00 301 GLU A N 5
ATOM 7627 C CA . GLU A 1 23 ? 17.081 -4.112 -1.264 1.00 0.00 301 GLU A CA 5
ATOM 7628 C C . GLU A 1 23 ? 15.561 -3.953 -1.280 1.00 0.00 301 GLU A C 5
ATOM 7629 O O . GLU A 1 23 ? 14.885 -4.444 -2.164 1.00 0.00 301 GLU A O 5
ATOM 7641 N N . PHE A 1 24 ? 15.014 -3.253 -0.320 1.00 0.00 302 PHE A N 5
ATOM 7642 C CA . PHE A 1 24 ? 13.538 -3.059 -0.304 1.00 0.00 302 PHE A CA 5
ATOM 7643 C C . PHE A 1 24 ? 13.194 -1.985 -1.333 1.00 0.00 302 PHE A C 5
ATOM 7644 O O . PHE A 1 24 ? 12.266 -2.118 -2.101 1.00 0.00 302 PHE A O 5
ATOM 7661 N N . CYS A 1 25 ? 13.957 -0.929 -1.362 1.00 0.00 303 CYS A N 5
ATOM 7662 C CA . CYS A 1 25 ? 13.706 0.158 -2.348 1.00 0.00 303 CYS A CA 5
ATOM 7663 C C . CYS A 1 25 ? 14.422 -0.178 -3.659 1.00 0.00 303 CYS A C 5
ATOM 7664 O O . CYS A 1 25 ? 13.869 -0.057 -4.735 1.00 0.00 303 CYS A O 5
ATOM 7671 N N . SER A 1 26 ? 15.660 -0.569 -3.571 1.00 0.00 304 SER A N 5
ATOM 7672 C CA . SER A 1 26 ? 16.448 -0.885 -4.796 1.00 0.00 304 SER A CA 5
ATOM 7673 C C . SER A 1 26 ? 15.726 -1.907 -5.687 1.00 0.00 304 SER A C 5
ATOM 7674 O O . SER A 1 26 ? 15.855 -1.861 -6.898 1.00 0.00 304 SER A O 5
ATOM 7682 N N . LYS A 1 27 ? 14.948 -2.815 -5.124 1.00 0.00 305 LYS A N 5
ATOM 7683 C CA . LYS A 1 27 ? 14.231 -3.817 -5.993 1.00 0.00 305 LYS A CA 5
ATOM 7684 C C . LYS A 1 27 ? 12.751 -3.454 -6.106 1.00 0.00 305 LYS A C 5
ATOM 7685 O O . LYS A 1 27 ? 12.072 -3.885 -7.026 1.00 0.00 305 LYS A O 5
ATOM 7704 N N . MET A 1 28 ? 12.241 -2.615 -5.255 1.00 0.00 306 MET A N 5
ATOM 7705 C CA . MET A 1 28 ? 10.823 -2.220 -5.429 1.00 0.00 306 MET A CA 5
ATOM 7706 C C . MET A 1 28 ? 10.783 -1.261 -6.609 1.00 0.00 306 MET A C 5
ATOM 7707 O O . MET A 1 28 ? 9.784 -1.146 -7.292 1.00 0.00 306 MET A O 5
ATOM 7721 N N . ASN A 1 29 ? 11.877 -0.580 -6.885 1.00 0.00 307 ASN A N 5
ATOM 7722 C CA . ASN A 1 29 ? 11.877 0.342 -8.055 1.00 0.00 307 ASN A CA 5
ATOM 7723 C C . ASN A 1 29 ? 12.160 -0.520 -9.281 1.00 0.00 307 ASN A C 5
ATOM 7724 O O . ASN A 1 29 ? 11.531 -0.390 -10.307 1.00 0.00 307 ASN A O 5
ATOM 7735 N N . GLN A 1 30 ? 13.114 -1.432 -9.140 1.00 0.00 308 GLN A N 5
ATOM 7736 C CA . GLN A 1 30 ? 13.473 -2.370 -10.261 1.00 0.00 308 GLN A CA 5
ATOM 7737 C C . GLN A 1 30 ? 12.214 -2.729 -11.045 1.00 0.00 308 GLN A C 5
ATOM 7738 O O . GLN A 1 30 ? 12.227 -2.819 -12.257 1.00 0.00 308 GLN A O 5
ATOM 7752 N N . VAL A 1 31 ? 11.119 -2.921 -10.351 1.00 0.00 309 VAL A N 5
ATOM 7753 C CA . VAL A 1 31 ? 9.840 -3.259 -11.050 1.00 0.00 309 VAL A CA 5
ATOM 7754 C C . VAL A 1 31 ? 9.661 -2.317 -12.249 1.00 0.00 309 VAL A C 5
ATOM 7755 O O . VAL A 1 31 ? 8.892 -2.571 -13.155 1.00 0.00 309 VAL A O 5
ATOM 7768 N N . CYS A 1 32 ? 10.396 -1.238 -12.259 1.00 0.00 310 CYS A N 5
ATOM 7769 C CA . CYS A 1 32 ? 10.319 -0.264 -13.385 1.00 0.00 310 CYS A CA 5
ATOM 7770 C C . CYS A 1 32 ? 11.333 -0.662 -14.463 1.00 0.00 310 CYS A C 5
ATOM 7771 O O . CYS A 1 32 ? 11.710 0.136 -15.298 1.00 0.00 310 CYS A O 5
ATOM 7778 N N . GLY A 1 33 ? 11.777 -1.889 -14.450 1.00 0.00 311 GLY A N 5
ATOM 7779 C CA . GLY A 1 33 ? 12.765 -2.333 -15.474 1.00 0.00 311 GLY A CA 5
ATOM 7780 C C . GLY A 1 33 ? 12.040 -2.628 -16.789 1.00 0.00 311 GLY A C 5
ATOM 7781 O O . GLY A 1 33 ? 11.191 -3.494 -16.860 1.00 0.00 311 GLY A O 5
ATOM 7785 N N . THR A 1 34 ? 12.369 -1.914 -17.831 1.00 0.00 312 THR A N 5
ATOM 7786 C CA . THR A 1 34 ? 11.698 -2.154 -19.139 1.00 0.00 312 THR A CA 5
ATOM 7787 C C . THR A 1 34 ? 12.291 -3.402 -19.796 1.00 0.00 312 THR A C 5
ATOM 7788 O O . THR A 1 34 ? 13.427 -3.407 -20.230 1.00 0.00 312 THR A O 5
ATOM 7799 N N . ARG A 1 35 ? 11.534 -4.461 -19.874 1.00 0.00 313 ARG A N 5
ATOM 7800 C CA . ARG A 1 35 ? 12.056 -5.707 -20.503 1.00 0.00 313 ARG A CA 5
ATOM 7801 C C . ARG A 1 35 ? 10.921 -6.722 -20.645 1.00 0.00 313 ARG A C 5
ATOM 7802 O O . ARG A 1 35 ? 9.786 -6.353 -20.390 1.00 0.00 313 ARG A O 5
ATOM 7824 N N . ASN B 2 1 ? -34.676 -20.232 17.507 1.00 0.00 565 ASN B N 5
ATOM 7825 C CA . ASN B 2 1 ? -33.198 -20.222 17.694 1.00 0.00 565 ASN B CA 5
ATOM 7826 C C . ASN B 2 1 ? -32.546 -21.143 16.661 1.00 0.00 565 ASN B C 5
ATOM 7827 O O . ASN B 2 1 ? -31.459 -21.645 16.861 1.00 0.00 565 ASN B O 5
ATOM 7840 N N . GLY B 2 2 ? -33.203 -21.368 15.556 1.00 0.00 566 GLY B N 5
ATOM 7841 C CA . GLY B 2 2 ? -32.620 -22.256 14.511 1.00 0.00 566 GLY B CA 5
ATOM 7842 C C . GLY B 2 2 ? -33.558 -22.309 13.303 1.00 0.00 566 GLY B C 5
ATOM 7843 O O . GLY B 2 2 ? -33.313 -23.016 12.346 1.00 0.00 566 GLY B O 5
ATOM 7847 N N . SER B 2 3 ? -34.630 -21.566 13.340 1.00 0.00 567 SER B N 5
ATOM 7848 C CA . SER B 2 3 ? -35.581 -21.574 12.193 1.00 0.00 567 SER B CA 5
ATOM 7849 C C . SER B 2 3 ? -34.888 -21.011 10.952 1.00 0.00 567 SER B C 5
ATOM 7850 O O . SER B 2 3 ? -34.803 -19.814 10.765 1.00 0.00 567 SER B O 5
ATOM 7858 N N . SER B 2 4 ? -34.391 -21.866 10.100 1.00 0.00 568 SER B N 5
ATOM 7859 C CA . SER B 2 4 ? -33.703 -21.379 8.871 1.00 0.00 568 SER B CA 5
ATOM 7860 C C . SER B 2 4 ? -34.706 -20.638 7.985 1.00 0.00 568 SER B C 5
ATOM 7861 O O . SER B 2 4 ? -34.350 -19.750 7.236 1.00 0.00 568 SER B O 5
ATOM 7869 N N . LEU B 2 5 ? -35.959 -20.994 8.064 1.00 0.00 569 LEU B N 5
ATOM 7870 C CA . LEU B 2 5 ? -36.983 -20.309 7.226 1.00 0.00 569 LEU B CA 5
ATOM 7871 C C . LEU B 2 5 ? -37.170 -18.874 7.724 1.00 0.00 569 LEU B C 5
ATOM 7872 O O . LEU B 2 5 ? -37.610 -18.643 8.832 1.00 0.00 569 LEU B O 5
ATOM 7888 N N . GLN B 2 6 ? -36.837 -17.907 6.913 1.00 0.00 570 GLN B N 5
ATOM 7889 C CA . GLN B 2 6 ? -36.996 -16.488 7.339 1.00 0.00 570 GLN B CA 5
ATOM 7890 C C . GLN B 2 6 ? -36.304 -16.281 8.688 1.00 0.00 570 GLN B C 5
ATOM 7891 O O . GLN B 2 6 ? -35.547 -17.116 9.144 1.00 0.00 570 GLN B O 5
ATOM 7905 N N . ASN B 2 7 ? -36.557 -15.174 9.332 1.00 0.00 571 ASN B N 5
ATOM 7906 C CA . ASN B 2 7 ? -35.912 -14.915 10.650 1.00 0.00 571 ASN B CA 5
ATOM 7907 C C . ASN B 2 7 ? -34.399 -15.095 10.523 1.00 0.00 571 ASN B C 5
ATOM 7908 O O . ASN B 2 7 ? -33.775 -15.771 11.316 1.00 0.00 571 ASN B O 5
ATOM 7919 N N . ALA B 2 8 ? -33.803 -14.496 9.529 1.00 0.00 572 ALA B N 5
ATOM 7920 C CA . ALA B 2 8 ? -32.330 -14.633 9.351 1.00 0.00 572 ALA B CA 5
ATOM 7921 C C . ALA B 2 8 ? -31.856 -13.659 8.271 1.00 0.00 572 ALA B C 5
ATOM 7922 O O . ALA B 2 8 ? -32.340 -13.671 7.157 1.00 0.00 572 ALA B O 5
ATOM 7929 N N . ASP B 2 9 ? -30.912 -12.816 8.591 1.00 0.00 573 ASP B N 5
ATOM 7930 C CA . ASP B 2 9 ? -30.408 -11.840 7.584 1.00 0.00 573 ASP B CA 5
ATOM 7931 C C . ASP B 2 9 ? -31.574 -11.001 7.056 1.00 0.00 573 ASP B C 5
ATOM 7932 O O . ASP B 2 9 ? -32.396 -11.472 6.294 1.00 0.00 573 ASP B O 5
ATOM 7941 N N . LYS B 2 10 ? -31.652 -9.758 7.452 1.00 0.00 574 LYS B N 5
ATOM 7942 C CA . LYS B 2 10 ? -32.764 -8.881 6.976 1.00 0.00 574 LYS B CA 5
ATOM 7943 C C . LYS B 2 10 ? -32.254 -7.445 6.842 1.00 0.00 574 LYS B C 5
ATOM 7944 O O . LYS B 2 10 ? -32.873 -6.612 6.209 1.00 0.00 574 LYS B O 5
ATOM 7963 N N . ILE B 2 11 ? -31.128 -7.150 7.431 1.00 0.00 575 ILE B N 5
ATOM 7964 C CA . ILE B 2 11 ? -30.577 -5.769 7.335 1.00 0.00 575 ILE B CA 5
ATOM 7965 C C . ILE B 2 11 ? -30.038 -5.536 5.921 1.00 0.00 575 ILE B C 5
ATOM 7966 O O . ILE B 2 11 ? -29.829 -4.415 5.503 1.00 0.00 575 ILE B O 5
ATOM 7982 N N . ASN B 2 12 ? -29.811 -6.589 5.185 1.00 0.00 576 ASN B N 5
ATOM 7983 C CA . ASN B 2 12 ? -29.285 -6.431 3.800 1.00 0.00 576 ASN B CA 5
ATOM 7984 C C . ASN B 2 12 ? -29.402 -7.766 3.058 1.00 0.00 576 ASN B C 5
ATOM 7985 O O . ASN B 2 12 ? -29.451 -8.819 3.660 1.00 0.00 576 ASN B O 5
ATOM 7996 N N . ASN B 2 13 ? -29.447 -7.729 1.754 1.00 0.00 577 ASN B N 5
ATOM 7997 C CA . ASN B 2 13 ? -29.560 -8.995 0.977 1.00 0.00 577 ASN B CA 5
ATOM 7998 C C . ASN B 2 13 ? -28.219 -9.730 1.003 1.00 0.00 577 ASN B C 5
ATOM 7999 O O . ASN B 2 13 ? -27.915 -10.457 1.928 1.00 0.00 577 ASN B O 5
ATOM 8010 N N . GLY B 2 14 ? -27.413 -9.549 -0.008 1.00 0.00 578 GLY B N 5
ATOM 8011 C CA . GLY B 2 14 ? -26.093 -10.237 -0.042 1.00 0.00 578 GLY B CA 5
ATOM 8012 C C . GLY B 2 14 ? -25.209 -9.704 1.086 1.00 0.00 578 GLY B C 5
ATOM 8013 O O . GLY B 2 14 ? -25.377 -8.594 1.547 1.00 0.00 578 GLY B O 5
ATOM 8017 N N . ASN B 2 15 ? -24.264 -10.487 1.532 1.00 0.00 579 ASN B N 5
ATOM 8018 C CA . ASN B 2 15 ? -23.369 -10.024 2.630 1.00 0.00 579 ASN B CA 5
ATOM 8019 C C . ASN B 2 15 ? -22.375 -9.001 2.078 1.00 0.00 579 ASN B C 5
ATOM 8020 O O . ASN B 2 15 ? -21.855 -9.151 0.990 1.00 0.00 579 ASN B O 5
ATOM 8031 N N . ASP B 2 16 ? -22.106 -7.963 2.820 1.00 0.00 580 ASP B N 5
ATOM 8032 C CA . ASP B 2 16 ? -21.145 -6.931 2.336 1.00 0.00 580 ASP B CA 5
ATOM 8033 C C . ASP B 2 16 ? -19.718 -7.464 2.465 1.00 0.00 580 ASP B C 5
ATOM 8034 O O . ASP B 2 16 ? -19.494 -8.547 2.965 1.00 0.00 580 ASP B O 5
ATOM 8043 N N . ASN B 2 17 ? -18.752 -6.708 2.014 1.00 0.00 581 ASN B N 5
ATOM 8044 C CA . ASN B 2 17 ? -17.333 -7.161 2.103 1.00 0.00 581 ASN B CA 5
ATOM 8045 C C . ASN B 2 17 ? -17.120 -8.375 1.191 1.00 0.00 581 ASN B C 5
ATOM 8046 O O . ASN B 2 17 ? -16.132 -8.468 0.489 1.00 0.00 581 ASN B O 5
ATOM 8057 N N . ASP B 2 18 ? -18.037 -9.301 1.192 1.00 0.00 582 ASP B N 5
ATOM 8058 C CA . ASP B 2 18 ? -17.884 -10.503 0.324 1.00 0.00 582 ASP B CA 5
ATOM 8059 C C . ASP B 2 18 ? -17.714 -10.060 -1.130 1.00 0.00 582 ASP B C 5
ATOM 8060 O O . ASP B 2 18 ? -16.611 -9.922 -1.622 1.00 0.00 582 ASP B O 5
ATOM 8069 N N . ASN B 2 19 ? -18.797 -9.836 -1.823 1.00 0.00 583 ASN B N 5
ATOM 8070 C CA . ASN B 2 19 ? -18.693 -9.402 -3.245 1.00 0.00 583 ASN B CA 5
ATOM 8071 C C . ASN B 2 19 ? -18.066 -8.008 -3.309 1.00 0.00 583 ASN B C 5
ATOM 8072 O O . ASN B 2 19 ? -18.490 -7.093 -2.629 1.00 0.00 583 ASN B O 5
ATOM 8083 N N . ASP B 2 20 ? -17.062 -7.836 -4.124 1.00 0.00 584 ASP B N 5
ATOM 8084 C CA . ASP B 2 20 ? -16.411 -6.500 -4.233 1.00 0.00 584 ASP B CA 5
ATOM 8085 C C . ASP B 2 20 ? -15.453 -6.497 -5.426 1.00 0.00 584 ASP B C 5
ATOM 8086 O O . ASP B 2 20 ? -14.326 -6.056 -5.327 1.00 0.00 584 ASP B O 5
ATOM 8095 N N . ASN B 2 21 ? -15.895 -6.981 -6.553 1.00 0.00 585 ASN B N 5
ATOM 8096 C CA . ASN B 2 21 ? -15.01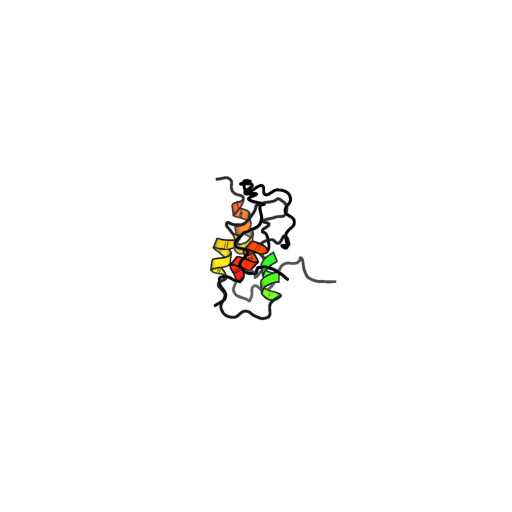1 -7.003 -7.752 1.00 0.00 585 ASN B CA 5
ATOM 8097 C C . ASN B 2 21 ? -14.799 -5.572 -8.248 1.00 0.00 585 ASN B C 5
ATOM 8098 O O . ASN B 2 21 ? -13.689 -5.154 -8.514 1.00 0.00 585 ASN B O 5
ATOM 8109 N N . ASP B 2 22 ? -15.856 -4.816 -8.373 1.00 0.00 586 ASP B N 5
ATOM 8110 C CA . ASP B 2 22 ? -15.717 -3.412 -8.850 1.00 0.00 586 ASP B CA 5
ATOM 8111 C C . ASP B 2 22 ? -17.046 -2.676 -8.667 1.00 0.00 586 ASP B C 5
ATOM 8112 O O . ASP B 2 22 ? -17.668 -2.253 -9.621 1.00 0.00 586 ASP B O 5
ATOM 8121 N N . VAL B 2 23 ? -17.486 -2.516 -7.449 1.00 0.00 587 VAL B N 5
ATOM 8122 C CA . VAL B 2 23 ? -18.773 -1.805 -7.211 1.00 0.00 587 VAL B CA 5
ATOM 8123 C C . VAL B 2 23 ? -18.552 -0.299 -7.362 1.00 0.00 587 VAL B C 5
ATOM 8124 O O . VAL B 2 23 ? -17.850 0.153 -8.245 1.00 0.00 587 VAL B O 5
ATOM 8137 N N . VAL B 2 24 ? -19.148 0.478 -6.506 1.00 0.00 588 VAL B N 5
ATOM 8138 C CA . VAL B 2 24 ? -18.981 1.956 -6.594 1.00 0.00 588 VAL B CA 5
ATOM 8139 C C . VAL B 2 24 ? -17.481 2.304 -6.436 1.00 0.00 588 VAL B C 5
ATOM 8140 O O . VAL B 2 24 ? -16.849 1.785 -5.537 1.00 0.00 588 VAL B O 5
ATOM 8153 N N . PRO B 2 25 ? -16.929 3.164 -7.283 1.00 0.00 589 PRO B N 5
ATOM 8154 C CA . PRO B 2 25 ? -15.504 3.529 -7.159 1.00 0.00 589 PRO B CA 5
ATOM 8155 C C . PRO B 2 25 ? -15.251 4.159 -5.782 1.00 0.00 589 PRO B C 5
ATOM 8156 O O . PRO B 2 25 ? -15.764 5.215 -5.468 1.00 0.00 589 PRO B O 5
ATOM 8167 N N . SER B 2 26 ? -14.461 3.522 -4.962 1.00 0.00 590 SER B N 5
ATOM 8168 C CA . SER B 2 26 ? -14.177 4.092 -3.615 1.00 0.00 590 SER B CA 5
ATOM 8169 C C . SER B 2 26 ? -13.125 5.193 -3.746 1.00 0.00 590 SER B C 5
ATOM 8170 O O . SER B 2 26 ? -12.336 5.203 -4.670 1.00 0.00 590 SER B O 5
ATOM 8178 N N . LYS B 2 27 ? -13.105 6.121 -2.831 1.00 0.00 591 LYS B N 5
ATOM 8179 C CA . LYS B 2 27 ? -12.101 7.218 -2.910 1.00 0.00 591 LYS B CA 5
ATOM 8180 C C . LYS B 2 27 ? -10.711 6.656 -2.608 1.00 0.00 591 LYS B C 5
ATOM 8181 O O . LYS B 2 27 ? -10.554 5.766 -1.796 1.00 0.00 591 LYS B O 5
ATOM 8200 N N . GLU B 2 28 ? -9.701 7.167 -3.256 1.00 0.00 592 GLU B N 5
ATOM 8201 C CA . GLU B 2 28 ? -8.324 6.660 -3.005 1.00 0.00 592 GLU B CA 5
ATOM 8202 C C . GLU B 2 28 ? -7.823 7.186 -1.659 1.00 0.00 592 GLU B C 5
ATOM 8203 O O . GLU B 2 28 ? -8.595 7.469 -0.765 1.00 0.00 592 GLU B O 5
ATOM 8215 N N . GLY B 2 29 ? -6.533 7.321 -1.509 1.00 0.00 593 GLY B N 5
ATOM 8216 C CA . GLY B 2 29 ? -5.970 7.830 -0.225 1.00 0.00 593 GLY B CA 5
ATOM 8217 C C . GLY B 2 29 ? -4.638 8.524 -0.505 1.00 0.00 593 GLY B C 5
ATOM 8218 O O . GLY B 2 29 ? -4.470 9.173 -1.519 1.00 0.00 593 GLY B O 5
ATOM 8222 N N . SER B 2 30 ? -3.684 8.397 0.379 1.00 0.00 594 SER B N 5
ATOM 8223 C CA . SER B 2 30 ? -2.368 9.056 0.142 1.00 0.00 594 SER B CA 5
ATOM 8224 C C . SER B 2 30 ? -1.505 8.191 -0.766 1.00 0.00 594 SER B C 5
ATOM 8225 O O . SER B 2 30 ? -1.773 7.028 -0.989 1.00 0.00 594 SER B O 5
ATOM 8233 N N . LEU B 2 31 ? -0.464 8.769 -1.284 1.00 0.00 595 LEU B N 5
ATOM 8234 C CA . LEU B 2 31 ? 0.460 8.031 -2.183 1.00 0.00 595 LEU B CA 5
ATOM 8235 C C . LEU B 2 31 ? 1.668 7.568 -1.367 1.00 0.00 595 LEU B C 5
ATOM 8236 O O . LEU B 2 31 ? 2.335 8.372 -0.746 1.00 0.00 595 LEU B O 5
ATOM 8252 N N . LEU B 2 32 ? 1.965 6.284 -1.359 1.00 0.00 596 LEU B N 5
ATOM 8253 C CA . LEU B 2 32 ? 3.146 5.782 -0.574 1.00 0.00 596 LEU B CA 5
ATOM 8254 C C . LEU B 2 32 ? 4.025 4.909 -1.485 1.00 0.00 596 LEU B C 5
ATOM 8255 O O . LEU B 2 32 ? 3.538 4.187 -2.333 1.00 0.00 596 LEU B O 5
ATOM 8271 N N . ARG B 2 33 ? 5.331 5.013 -1.332 1.00 0.00 597 ARG B N 5
ATOM 8272 C CA . ARG B 2 33 ? 6.285 4.240 -2.203 1.00 0.00 597 ARG B CA 5
ATOM 8273 C C . ARG B 2 33 ? 7.049 3.177 -1.389 1.00 0.00 597 ARG B C 5
ATOM 8274 O O . ARG B 2 33 ? 6.461 2.313 -0.767 1.00 0.00 597 ARG B O 5
ATOM 8295 N N . CYS B 2 34 ? 8.364 3.221 -1.420 1.00 0.00 598 CYS B N 5
ATOM 8296 C CA . CYS B 2 34 ? 9.186 2.205 -0.685 1.00 0.00 598 CYS B CA 5
ATOM 8297 C C . CYS B 2 34 ? 9.197 2.490 0.821 1.00 0.00 598 CYS B C 5
ATOM 8298 O O . CYS B 2 34 ? 8.204 2.314 1.498 1.00 0.00 598 CYS B O 5
ATOM 8305 N N . SER B 2 35 ? 10.323 2.916 1.353 1.00 0.00 599 SER B N 5
ATOM 8306 C CA . SER B 2 35 ? 10.410 3.199 2.822 1.00 0.00 599 SER B CA 5
ATOM 8307 C C . SER B 2 35 ? 9.167 3.975 3.251 1.00 0.00 599 SER B C 5
ATOM 8308 O O . SER B 2 35 ? 8.755 3.966 4.401 1.00 0.00 599 SER B O 5
ATOM 8316 N N . GLU B 2 36 ? 8.554 4.622 2.309 1.00 0.00 600 GLU B N 5
ATOM 8317 C CA . GLU B 2 36 ? 7.319 5.387 2.589 1.00 0.00 600 GLU B CA 5
ATOM 8318 C C . GLU B 2 36 ? 6.387 4.534 3.451 1.00 0.00 600 GLU B C 5
ATOM 8319 O O . GLU B 2 36 ? 5.801 4.975 4.432 1.00 0.00 600 GLU B O 5
ATOM 8331 N N . ILE B 2 37 ? 6.227 3.298 3.060 1.00 0.00 601 ILE B N 5
ATOM 8332 C CA . ILE B 2 37 ? 5.319 2.405 3.804 1.00 0.00 601 ILE B CA 5
ATOM 8333 C C . ILE B 2 37 ? 5.922 2.126 5.182 1.00 0.00 601 ILE B C 5
ATOM 8334 O O . ILE B 2 37 ? 5.217 1.920 6.146 1.00 0.00 601 ILE B O 5
ATOM 8350 N N . TRP B 2 38 ? 7.236 2.128 5.283 1.00 0.00 602 TRP B N 5
ATOM 8351 C CA . TRP B 2 38 ? 7.881 1.879 6.607 1.00 0.00 602 TRP B CA 5
ATOM 8352 C C . TRP B 2 38 ? 7.174 2.751 7.628 1.00 0.00 602 TRP B C 5
ATOM 8353 O O . TRP B 2 38 ? 6.883 2.334 8.731 1.00 0.00 602 TRP B O 5
ATOM 8374 N N . ASP B 2 39 ? 6.847 3.954 7.243 1.00 0.00 603 ASP B N 5
ATOM 8375 C CA . ASP B 2 39 ? 6.102 4.836 8.171 1.00 0.00 603 ASP B CA 5
ATOM 8376 C C . ASP B 2 39 ? 4.744 4.182 8.421 1.00 0.00 603 ASP B C 5
ATOM 8377 O O . ASP B 2 39 ? 4.265 4.124 9.536 1.00 0.00 603 ASP B O 5
ATOM 8386 N N . ARG B 2 40 ? 4.130 3.659 7.388 1.00 0.00 604 ARG B N 5
ATOM 8387 C CA . ARG B 2 40 ? 2.813 2.976 7.583 1.00 0.00 604 ARG B CA 5
ATOM 8388 C C . ARG B 2 40 ? 2.988 1.849 8.614 1.00 0.00 604 ARG B C 5
ATOM 8389 O O . ARG B 2 40 ? 2.144 1.624 9.458 1.00 0.00 604 ARG B O 5
ATOM 8410 N N . ILE B 2 41 ? 4.090 1.147 8.546 1.00 0.00 605 ILE B N 5
ATOM 8411 C CA . ILE B 2 41 ? 4.362 0.031 9.508 1.00 0.00 605 ILE B CA 5
ATOM 8412 C C . ILE B 2 41 ? 4.660 0.588 10.905 1.00 0.00 605 ILE B C 5
ATOM 8413 O O . ILE B 2 41 ? 4.130 0.112 11.889 1.00 0.00 605 ILE B O 5
ATOM 8429 N N . THR B 2 42 ? 5.510 1.573 11.007 1.00 0.00 606 THR B N 5
ATOM 8430 C CA . THR B 2 42 ? 5.846 2.133 12.352 1.00 0.00 606 THR B CA 5
ATOM 8431 C C . THR B 2 42 ? 4.569 2.332 13.179 1.00 0.00 606 THR B C 5
ATOM 8432 O O . THR B 2 42 ? 4.556 2.110 14.374 1.00 0.00 606 THR B O 5
ATOM 8443 N N . THR B 2 43 ? 3.498 2.749 12.560 1.00 0.00 607 THR B N 5
ATOM 8444 C CA . THR B 2 43 ? 2.232 2.958 13.322 1.00 0.00 607 THR B CA 5
ATOM 8445 C C . THR B 2 43 ? 1.780 1.635 13.949 1.00 0.00 607 THR B C 5
ATOM 8446 O O . THR B 2 43 ? 0.767 1.572 14.619 1.00 0.00 607 THR B O 5
ATOM 8457 N N . HIS B 2 44 ? 2.528 0.581 13.738 1.00 0.00 608 HIS B N 5
ATOM 8458 C CA . HIS B 2 44 ? 2.167 -0.753 14.318 1.00 0.00 608 HIS B CA 5
ATOM 8459 C C . HIS B 2 44 ? 3.217 -1.132 15.383 1.00 0.00 608 HIS B C 5
ATOM 8460 O O . HIS B 2 44 ? 4.270 -1.624 15.027 1.00 0.00 608 HIS B O 5
ATOM 8474 N N . PRO B 2 45 ? 2.942 -0.888 16.655 1.00 0.00 609 PRO B N 5
ATOM 8475 C CA . PRO B 2 45 ? 3.921 -1.207 17.711 1.00 0.00 609 PRO B CA 5
ATOM 8476 C C . PRO B 2 45 ? 4.250 -2.706 17.685 1.00 0.00 609 PRO B C 5
ATOM 8477 O O . PRO B 2 45 ? 5.342 -3.120 18.020 1.00 0.00 609 PRO B O 5
ATOM 8488 N N . LYS B 2 46 ? 3.308 -3.520 17.287 1.00 0.00 610 LYS B N 5
ATOM 8489 C CA . LYS B 2 46 ? 3.558 -4.988 17.236 1.00 0.00 610 LYS B CA 5
ATOM 8490 C C . LYS B 2 46 ? 4.871 -5.254 16.501 1.00 0.00 610 LYS B C 5
ATOM 8491 O O . LYS B 2 46 ? 5.909 -5.434 17.108 1.00 0.00 610 LYS B O 5
ATOM 8510 N N . TYR B 2 47 ? 4.833 -5.279 15.196 1.00 0.00 611 TYR B N 5
ATOM 8511 C CA . TYR B 2 47 ? 6.077 -5.531 14.413 1.00 0.00 611 TYR B CA 5
ATOM 8512 C C . TYR B 2 47 ? 6.591 -6.944 14.712 1.00 0.00 611 TYR B C 5
ATOM 8513 O O . TYR B 2 47 ? 7.561 -7.397 14.138 1.00 0.00 611 TYR B O 5
ATOM 8531 N N . SER B 2 48 ? 5.947 -7.642 15.609 1.00 0.00 612 SER B N 5
ATOM 8532 C CA . SER B 2 48 ? 6.398 -9.023 15.947 1.00 0.00 612 SER B CA 5
ATOM 8533 C C . SER B 2 48 ? 5.877 -10.009 14.899 1.00 0.00 612 SER B C 5
ATOM 8534 O O . SER B 2 48 ? 6.599 -10.434 14.019 1.00 0.00 612 SER B O 5
ATOM 8542 N N . ASP B 2 49 ? 4.629 -10.379 14.989 1.00 0.00 613 ASP B N 5
ATOM 8543 C CA . ASP B 2 49 ? 4.060 -11.341 14.002 1.00 0.00 613 ASP B CA 5
ATOM 8544 C C . ASP B 2 49 ? 4.128 -10.733 12.598 1.00 0.00 613 ASP B C 5
ATOM 8545 O O . ASP B 2 49 ? 5.182 -10.349 12.130 1.00 0.00 613 ASP B O 5
ATOM 8554 N N . ILE B 2 50 ? 3.008 -10.628 11.933 1.00 0.00 614 ILE B N 5
ATOM 8555 C CA . ILE B 2 50 ? 2.991 -10.029 10.565 1.00 0.00 614 ILE B CA 5
ATOM 8556 C C . ILE B 2 50 ? 3.997 -10.744 9.657 1.00 0.00 614 ILE B C 5
ATOM 8557 O O . ILE B 2 50 ? 4.863 -11.468 10.108 1.00 0.00 614 ILE B O 5
ATOM 8573 N N . ASP B 2 51 ? 3.884 -10.533 8.370 1.00 0.00 615 ASP B N 5
ATOM 8574 C CA . ASP B 2 51 ? 4.816 -11.168 7.393 1.00 0.00 615 ASP B CA 5
ATOM 8575 C C . ASP B 2 51 ? 5.367 -10.070 6.488 1.00 0.00 615 ASP B C 5
ATOM 8576 O O . ASP B 2 51 ? 4.659 -9.510 5.679 1.00 0.00 615 ASP B O 5
ATOM 8585 N N . VAL B 2 52 ? 6.624 -9.752 6.625 1.00 0.00 616 VAL B N 5
ATOM 8586 C CA . VAL B 2 52 ? 7.217 -8.681 5.776 1.00 0.00 616 VAL B CA 5
ATOM 8587 C C . VAL B 2 52 ? 7.514 -9.252 4.381 1.00 0.00 616 VAL B C 5
ATOM 8588 O O . VAL B 2 52 ? 7.701 -8.529 3.416 1.00 0.00 616 VAL B O 5
ATOM 8601 N N . ASP B 2 53 ? 7.556 -10.551 4.275 1.00 0.00 617 ASP B N 5
ATOM 8602 C CA . ASP B 2 53 ? 7.848 -11.188 2.959 1.00 0.00 617 ASP B CA 5
ATOM 8603 C C . ASP B 2 53 ? 6.624 -11.104 2.044 1.00 0.00 617 ASP B C 5
ATOM 8604 O O . ASP B 2 53 ? 6.744 -10.891 0.856 1.00 0.00 617 ASP B O 5
ATOM 8613 N N . GLY B 2 54 ? 5.449 -11.276 2.577 1.00 0.00 618 GLY B N 5
ATOM 8614 C CA . GLY B 2 54 ? 4.235 -11.209 1.715 1.00 0.00 618 GLY B CA 5
ATOM 8615 C C . GLY B 2 54 ? 4.057 -9.789 1.181 1.00 0.00 618 GLY B C 5
ATOM 8616 O O . GLY B 2 54 ? 3.583 -9.590 0.082 1.00 0.00 618 GLY B O 5
ATOM 8620 N N . LEU B 2 55 ? 4.440 -8.798 1.939 1.00 0.00 619 LEU B N 5
ATOM 8621 C CA . LEU B 2 55 ? 4.285 -7.402 1.441 1.00 0.00 619 LEU B CA 5
ATOM 8622 C C . LEU B 2 55 ? 5.287 -7.181 0.305 1.00 0.00 619 LEU B C 5
ATOM 8623 O O . LEU B 2 55 ? 5.079 -6.365 -0.569 1.00 0.00 619 LEU B O 5
ATOM 8639 N N . CYS B 2 56 ? 6.379 -7.900 0.318 1.00 0.00 620 CYS B N 5
ATOM 8640 C CA . CYS B 2 56 ? 7.394 -7.718 -0.759 1.00 0.00 620 CYS B CA 5
ATOM 8641 C C . CYS B 2 56 ? 6.843 -8.203 -2.113 1.00 0.00 620 CYS B C 5
ATOM 8642 O O . CYS B 2 56 ? 6.947 -7.512 -3.101 1.00 0.00 620 CYS B O 5
ATOM 8650 N N . SER B 2 57 ? 6.270 -9.383 -2.182 1.00 0.00 621 SER B N 5
ATOM 8651 C CA . SER B 2 57 ? 5.745 -9.871 -3.503 1.00 0.00 621 SER B CA 5
ATOM 8652 C C . SER B 2 57 ? 4.349 -9.298 -3.766 1.00 0.00 621 SER B C 5
ATOM 8653 O O . SER B 2 57 ? 3.785 -9.482 -4.827 1.00 0.00 621 SER B O 5
ATOM 8661 N N . GLU B 2 58 ? 3.808 -8.567 -2.838 1.00 0.00 622 GLU B N 5
ATOM 8662 C CA . GLU B 2 58 ? 2.473 -7.930 -3.052 1.00 0.00 622 GLU B CA 5
ATOM 8663 C C . GLU B 2 58 ? 2.694 -6.463 -3.447 1.00 0.00 622 GLU B C 5
ATOM 8664 O O . GLU B 2 58 ? 2.016 -5.938 -4.307 1.00 0.00 622 GLU B O 5
ATOM 8676 N N . LEU B 2 59 ? 3.631 -5.796 -2.829 1.00 0.00 623 LEU B N 5
ATOM 8677 C CA . LEU B 2 59 ? 3.887 -4.363 -3.173 1.00 0.00 623 LEU B CA 5
ATOM 8678 C C . LEU B 2 59 ? 4.864 -4.255 -4.357 1.00 0.00 623 LEU B C 5
ATOM 8679 O O . LEU B 2 59 ? 4.951 -3.222 -4.992 1.00 0.00 623 LEU B O 5
ATOM 8695 N N . MET B 2 60 ? 5.625 -5.280 -4.644 1.00 0.00 624 MET B N 5
ATOM 8696 C CA . MET B 2 60 ? 6.612 -5.171 -5.765 1.00 0.00 624 MET B CA 5
ATOM 8697 C C . MET B 2 60 ? 5.931 -5.285 -7.137 1.00 0.00 624 MET B C 5
ATOM 8698 O O . MET B 2 60 ? 6.411 -4.744 -8.105 1.00 0.00 624 MET B O 5
ATOM 8712 N N . ALA B 2 61 ? 4.821 -5.977 -7.240 1.00 0.00 625 ALA B N 5
ATOM 8713 C CA . ALA B 2 61 ? 4.136 -6.104 -8.574 1.00 0.00 625 ALA B CA 5
ATOM 8714 C C . ALA B 2 61 ? 2.906 -5.203 -8.598 1.00 0.00 625 ALA B C 5
ATOM 8715 O O . ALA B 2 61 ? 2.663 -4.525 -9.576 1.00 0.00 625 ALA B O 5
ATOM 8722 N N . LYS B 2 62 ? 2.147 -5.132 -7.546 1.00 0.00 626 LYS B N 5
ATOM 8723 C CA . LYS B 2 62 ? 0.989 -4.203 -7.587 1.00 0.00 626 LYS B CA 5
ATOM 8724 C C . LYS B 2 62 ? 1.564 -2.800 -7.798 1.00 0.00 626 LYS B C 5
ATOM 8725 O O . LYS B 2 62 ? 0.872 -1.861 -8.140 1.00 0.00 626 LYS B O 5
ATOM 8744 N N . ALA B 2 63 ? 2.852 -2.679 -7.595 1.00 0.00 627 ALA B N 5
ATOM 8745 C CA . ALA B 2 63 ? 3.554 -1.375 -7.772 1.00 0.00 627 ALA B CA 5
ATOM 8746 C C . ALA B 2 63 ? 3.109 -0.687 -9.065 1.00 0.00 627 ALA B C 5
ATOM 8747 O O . ALA B 2 63 ? 3.006 -1.301 -10.109 1.00 0.00 627 ALA B O 5
ATOM 8754 N N . LYS B 2 64 ? 2.875 0.599 -9.003 1.00 0.00 628 LYS B N 5
ATOM 8755 C CA . LYS B 2 64 ? 2.472 1.369 -10.217 1.00 0.00 628 LYS B CA 5
ATOM 8756 C C . LYS B 2 64 ? 3.707 2.117 -10.711 1.00 0.00 628 LYS B C 5
ATOM 8757 O O . LYS B 2 64 ? 4.021 3.198 -10.253 1.00 0.00 628 LYS B O 5
ATOM 8776 N N . CYS B 2 65 ? 4.436 1.518 -11.606 1.00 0.00 629 CYS B N 5
ATOM 8777 C CA . CYS B 2 65 ? 5.691 2.146 -12.108 1.00 0.00 629 CYS B CA 5
ATOM 8778 C C . CYS B 2 65 ? 5.435 3.505 -12.768 1.00 0.00 629 CYS B C 5
ATOM 8779 O O . CYS B 2 65 ? 4.548 3.681 -13.580 1.00 0.00 629 CYS B O 5
ATOM 8786 N N . SER B 2 66 ? 6.265 4.452 -12.419 1.00 0.00 630 SER B N 5
ATOM 8787 C CA . SER B 2 66 ? 6.189 5.828 -12.992 1.00 0.00 630 SER B CA 5
ATOM 8788 C C . SER B 2 66 ? 7.627 6.314 -13.185 1.00 0.00 630 SER B C 5
ATOM 8789 O O . SER B 2 66 ? 8.543 5.771 -12.598 1.00 0.00 630 SER B O 5
ATOM 8797 N N . GLU B 2 67 ? 7.864 7.309 -13.998 1.00 0.00 631 GLU B N 5
ATOM 8798 C CA . GLU B 2 67 ? 9.272 7.762 -14.188 1.00 0.00 631 GLU B CA 5
ATOM 8799 C C . GLU B 2 67 ? 9.800 8.365 -12.884 1.00 0.00 631 GLU B C 5
ATOM 8800 O O . GLU B 2 67 ? 10.982 8.315 -12.606 1.00 0.00 631 GLU B O 5
ATOM 8812 N N . ARG B 2 68 ? 8.944 8.914 -12.070 1.00 0.00 632 ARG B N 5
ATOM 8813 C CA . ARG B 2 68 ? 9.421 9.489 -10.780 1.00 0.00 632 ARG B CA 5
ATOM 8814 C C . ARG B 2 68 ? 9.750 8.332 -9.833 1.00 0.00 632 ARG B C 5
ATOM 8815 O O . ARG B 2 68 ? 10.404 8.497 -8.821 1.00 0.00 632 ARG B O 5
ATOM 8836 N N . GLY B 2 69 ? 9.281 7.157 -10.167 1.00 0.00 633 GLY B N 5
ATOM 8837 C CA . GLY B 2 69 ? 9.527 5.949 -9.318 1.00 0.00 633 GLY B CA 5
ATOM 8838 C C . GLY B 2 69 ? 8.207 5.198 -9.152 1.00 0.00 633 GLY B C 5
ATOM 8839 O O . GLY B 2 69 ? 7.209 5.560 -9.742 1.00 0.00 633 GLY B O 5
ATOM 8843 N N . VAL B 2 70 ? 8.171 4.161 -8.359 1.00 0.00 634 VAL B N 5
ATOM 8844 C CA . VAL B 2 70 ? 6.904 3.406 -8.166 1.00 0.00 634 VAL B CA 5
ATOM 8845 C C . VAL B 2 70 ? 6.004 4.149 -7.179 1.00 0.00 634 VAL B C 5
ATOM 8846 O O . VAL B 2 70 ? 6.465 4.970 -6.410 1.00 0.00 634 VAL B O 5
ATOM 8859 N N . VAL B 2 71 ? 4.737 3.842 -7.153 1.00 0.00 635 VAL B N 5
ATOM 8860 C CA . VAL B 2 71 ? 3.830 4.502 -6.166 1.00 0.00 635 VAL B CA 5
ATOM 8861 C C . VAL B 2 71 ? 2.726 3.526 -5.783 1.00 0.00 635 VAL B C 5
ATOM 8862 O O . VAL B 2 71 ? 2.224 2.784 -6.603 1.00 0.00 635 VAL B O 5
ATOM 8875 N N . ILE B 2 72 ? 2.364 3.513 -4.527 1.00 0.00 636 ILE B N 5
ATOM 8876 C CA . ILE B 2 72 ? 1.309 2.571 -4.033 1.00 0.00 636 ILE B CA 5
ATOM 8877 C C . ILE B 2 72 ? 0.119 3.357 -3.467 1.00 0.00 636 ILE B C 5
ATOM 8878 O O . ILE B 2 72 ? 0.288 4.261 -2.675 1.00 0.00 636 ILE B O 5
ATOM 8894 N N . ASN B 2 73 ? -1.085 3.001 -3.835 1.00 0.00 637 ASN B N 5
ATOM 8895 C CA . ASN B 2 73 ? -2.269 3.712 -3.275 1.00 0.00 637 ASN B CA 5
ATOM 8896 C C . ASN B 2 73 ? -2.603 3.077 -1.923 1.00 0.00 637 ASN B C 5
ATOM 8897 O O . ASN B 2 73 ? -2.607 1.872 -1.773 1.00 0.00 637 ASN B O 5
ATOM 8908 N N . ALA B 2 74 ? -2.849 3.887 -0.930 1.00 0.00 638 ALA B N 5
ATOM 8909 C CA . ALA B 2 74 ? -3.143 3.347 0.428 1.00 0.00 638 ALA B CA 5
ATOM 8910 C C . ALA B 2 74 ? -4.163 2.205 0.352 1.00 0.00 638 ALA B C 5
ATOM 8911 O O . ALA B 2 74 ? -4.364 1.484 1.306 1.00 0.00 638 ALA B O 5
ATOM 8918 N N . GLU B 2 75 ? -4.820 2.039 -0.765 1.00 0.00 639 GLU B N 5
ATOM 8919 C CA . GLU B 2 75 ? -5.835 0.947 -0.878 1.00 0.00 639 GLU B CA 5
ATOM 8920 C C . GLU B 2 75 ? -5.156 -0.390 -1.197 1.00 0.00 639 GLU B C 5
ATOM 8921 O O . GLU B 2 75 ? -5.706 -1.440 -0.927 1.00 0.00 639 GLU B O 5
ATOM 8933 N N . ASP B 2 76 ? -3.962 -0.385 -1.725 1.00 0.00 640 ASP B N 5
ATOM 8934 C CA . ASP B 2 76 ? -3.280 -1.689 -1.998 1.00 0.00 640 ASP B CA 5
ATOM 8935 C C . ASP B 2 76 ? -2.570 -2.126 -0.714 1.00 0.00 640 ASP B C 5
ATOM 8936 O O . ASP B 2 76 ? -2.857 -3.173 -0.168 1.00 0.00 640 ASP B O 5
ATOM 8945 N N . VAL B 2 77 ? -1.679 -1.328 -0.199 1.00 0.00 641 VAL B N 5
ATOM 8946 C CA . VAL B 2 77 ? -1.003 -1.701 1.077 1.00 0.00 641 VAL B CA 5
ATOM 8947 C C . VAL B 2 77 ? -2.078 -2.093 2.104 1.00 0.00 641 VAL B C 5
ATOM 8948 O O . VAL B 2 77 ? -1.972 -3.105 2.768 1.00 0.00 641 VAL B O 5
ATOM 8961 N N . GLN B 2 78 ? -3.110 -1.304 2.240 1.00 0.00 642 GLN B N 5
ATOM 8962 C CA . GLN B 2 78 ? -4.183 -1.641 3.221 1.00 0.00 642 GLN B CA 5
ATOM 8963 C C . GLN B 2 78 ? -4.760 -3.022 2.896 1.00 0.00 642 GLN B C 5
ATOM 8964 O O . GLN B 2 78 ? -5.094 -3.786 3.780 1.00 0.00 642 GLN B O 5
ATOM 8978 N N . LEU B 2 79 ? -4.858 -3.359 1.639 1.00 0.00 643 LEU B N 5
ATOM 8979 C CA . LEU B 2 79 ? -5.391 -4.701 1.263 1.00 0.00 643 LEU B CA 5
ATOM 8980 C C . LEU B 2 79 ? -4.276 -5.737 1.405 1.00 0.00 643 LEU B C 5
ATOM 8981 O O . LEU B 2 79 ? -4.536 -6.907 1.590 1.00 0.00 643 LEU B O 5
ATOM 8997 N N . ALA B 2 80 ? -3.040 -5.329 1.346 1.00 0.00 644 ALA B N 5
ATOM 8998 C CA . ALA B 2 80 ? -1.928 -6.313 1.514 1.00 0.00 644 ALA B CA 5
ATOM 8999 C C . ALA B 2 80 ? -1.626 -6.469 3.006 1.00 0.00 644 ALA B C 5
ATOM 9000 O O . ALA B 2 80 ? -1.535 -7.570 3.513 1.00 0.00 644 ALA B O 5
ATOM 9007 N N . LEU B 2 81 ? -1.485 -5.390 3.722 1.00 0.00 645 LEU B N 5
ATOM 9008 C CA . LEU B 2 81 ? -1.203 -5.509 5.182 1.00 0.00 645 LEU B CA 5
ATOM 9009 C C . LEU B 2 81 ? -2.421 -6.118 5.892 1.00 0.00 645 LEU B C 5
ATOM 9010 O O . LEU B 2 81 ? -2.375 -7.233 6.371 1.00 0.00 645 LEU B O 5
ATOM 9026 N N . ASN B 2 82 ? -3.499 -5.389 5.982 1.00 0.00 646 ASN B N 5
ATOM 9027 C CA . ASN B 2 82 ? -4.707 -5.920 6.684 1.00 0.00 646 ASN B CA 5
ATOM 9028 C C . ASN B 2 82 ? -5.016 -7.353 6.234 1.00 0.00 646 ASN B C 5
ATOM 9029 O O . ASN B 2 82 ? -5.803 -8.042 6.853 1.00 0.00 646 ASN B O 5
ATOM 9040 N N . LYS B 2 83 ? -4.415 -7.812 5.164 1.00 0.00 647 LYS B N 5
ATOM 9041 C CA . LYS B 2 83 ? -4.693 -9.205 4.681 1.00 0.00 647 LYS B CA 5
ATOM 9042 C C . LYS B 2 83 ? -3.578 -10.151 5.133 1.00 0.00 647 LYS B C 5
ATOM 9043 O O . LYS B 2 83 ? -3.704 -11.356 5.034 1.00 0.00 647 LYS B O 5
ATOM 9062 N N . HIS B 2 84 ? -2.488 -9.618 5.628 1.00 0.00 648 HIS B N 5
ATOM 9063 C CA . HIS B 2 84 ? -1.353 -10.483 6.087 1.00 0.00 648 HIS B CA 5
ATOM 9064 C C . HIS B 2 84 ? -1.232 -10.402 7.610 1.00 0.00 648 HIS B C 5
ATOM 9065 O O . HIS B 2 84 ? -0.252 -10.832 8.186 1.00 0.00 648 HIS B O 5
ATOM 9079 N N . MET B 2 85 ? -2.221 -9.855 8.269 1.00 0.00 649 MET B N 5
ATOM 9080 C CA . MET B 2 85 ? -2.170 -9.746 9.759 1.00 0.00 649 MET B CA 5
ATOM 9081 C C . MET B 2 85 ? -2.943 -10.912 10.381 1.00 0.00 649 MET B C 5
ATOM 9082 O O . MET B 2 85 ? -4.096 -11.140 10.071 1.00 0.00 649 MET B O 5
ATOM 9096 N N . ASN B 2 86 ? -2.316 -11.652 11.255 1.00 0.00 650 ASN B N 5
ATOM 9097 C CA . ASN B 2 86 ? -3.013 -12.803 11.898 1.00 0.00 650 ASN B CA 5
ATOM 9098 C C . ASN B 2 86 ? -2.323 -13.142 13.220 1.00 0.00 650 ASN B C 5
ATOM 9099 O O . ASN B 2 86 ? -1.466 -12.378 13.631 1.00 0.00 650 ASN B O 5
ATOM 9111 N N . ASN A 1 1 ? 24.039 14.982 -6.604 1.00 0.00 279 ASN A N 6
ATOM 9112 C CA . ASN A 1 1 ? 24.986 15.215 -5.477 1.00 0.00 279 ASN A CA 6
ATOM 9113 C C . ASN A 1 1 ? 24.221 15.182 -4.152 1.00 0.00 279 ASN A C 6
ATOM 9114 O O . ASN A 1 1 ? 24.785 14.930 -3.106 1.00 0.00 279 ASN A O 6
ATOM 9127 N N . LEU A 1 2 ? 22.941 15.436 -4.187 1.00 0.00 280 LEU A N 6
ATOM 9128 C CA . LEU A 1 2 ? 22.144 15.420 -2.929 1.00 0.00 280 LEU A CA 6
ATOM 9129 C C . LEU A 1 2 ? 21.951 13.971 -2.474 1.00 0.00 280 LEU A C 6
ATOM 9130 O O . LEU A 1 2 ? 21.642 13.704 -1.329 1.00 0.00 280 LEU A O 6
ATOM 9146 N N . ASP A 1 3 ? 22.129 13.033 -3.361 1.00 0.00 281 ASP A N 6
ATOM 9147 C CA . ASP A 1 3 ? 21.956 11.603 -2.978 1.00 0.00 281 ASP A CA 6
ATOM 9148 C C . ASP A 1 3 ? 22.629 10.710 -4.022 1.00 0.00 281 ASP A C 6
ATOM 9149 O O . ASP A 1 3 ? 21.976 9.998 -4.759 1.00 0.00 281 ASP A O 6
ATOM 9158 N N . SER A 1 4 ? 23.932 10.742 -4.092 1.00 0.00 282 SER A N 6
ATOM 9159 C CA . SER A 1 4 ? 24.646 9.896 -5.089 1.00 0.00 282 SER A CA 6
ATOM 9160 C C . SER A 1 4 ? 26.151 9.954 -4.821 1.00 0.00 282 SER A C 6
ATOM 9161 O O . SER A 1 4 ? 26.854 10.792 -5.349 1.00 0.00 282 SER A O 6
ATOM 9169 N N . ASN A 1 5 ? 26.654 9.068 -4.005 1.00 0.00 283 ASN A N 6
ATOM 9170 C CA . ASN A 1 5 ? 28.113 9.073 -3.706 1.00 0.00 283 ASN A CA 6
ATOM 9171 C C . ASN A 1 5 ? 28.493 7.773 -2.995 1.00 0.00 283 ASN A C 6
ATOM 9172 O O . ASN A 1 5 ? 27.676 7.144 -2.352 1.00 0.00 283 ASN A O 6
ATOM 9183 N N . MET A 1 6 ? 29.729 7.366 -3.103 1.00 0.00 284 MET A N 6
ATOM 9184 C CA . MET A 1 6 ? 30.161 6.108 -2.432 1.00 0.00 284 MET A CA 6
ATOM 9185 C C . MET A 1 6 ? 29.231 4.965 -2.846 1.00 0.00 284 MET A C 6
ATOM 9186 O O . MET A 1 6 ? 28.498 4.426 -2.040 1.00 0.00 284 MET A O 6
ATOM 9200 N N . PHE A 1 7 ? 29.253 4.592 -4.096 1.00 0.00 285 PHE A N 6
ATOM 9201 C CA . PHE A 1 7 ? 28.369 3.485 -4.561 1.00 0.00 285 PHE A CA 6
ATOM 9202 C C . PHE A 1 7 ? 28.935 2.146 -4.084 1.00 0.00 285 PHE A C 6
ATOM 9203 O O . PHE A 1 7 ? 30.096 2.039 -3.739 1.00 0.00 285 PHE A O 6
ATOM 9220 N N . SER A 1 8 ? 28.125 1.124 -4.060 1.00 0.00 286 SER A N 6
ATOM 9221 C CA . SER A 1 8 ? 28.617 -0.207 -3.604 1.00 0.00 286 SER A CA 6
ATOM 9222 C C . SER A 1 8 ? 29.295 -0.059 -2.241 1.00 0.00 286 SER A C 6
ATOM 9223 O O . SER A 1 8 ? 29.150 0.945 -1.571 1.00 0.00 286 SER A O 6
ATOM 9231 N N . ASN A 1 9 ? 30.032 -1.050 -1.823 1.00 0.00 287 ASN A N 6
ATOM 9232 C CA . ASN A 1 9 ? 30.716 -0.963 -0.503 1.00 0.00 287 ASN A CA 6
ATOM 9233 C C . ASN A 1 9 ? 31.699 -2.127 -0.362 1.00 0.00 287 ASN A C 6
ATOM 9234 O O . ASN A 1 9 ? 32.640 -2.068 0.405 1.00 0.00 287 ASN A O 6
ATOM 9245 N N . ASP A 1 10 ? 31.487 -3.184 -1.096 1.00 0.00 288 ASP A N 6
ATOM 9246 C CA . ASP A 1 10 ? 32.409 -4.351 -1.004 1.00 0.00 288 ASP A CA 6
ATOM 9247 C C . ASP A 1 10 ? 33.781 -3.963 -1.559 1.00 0.00 288 ASP A C 6
ATOM 9248 O O . ASP A 1 10 ? 34.007 -2.834 -1.948 1.00 0.00 288 ASP A O 6
ATOM 9257 N N . PHE A 1 11 ? 34.699 -4.889 -1.599 1.00 0.00 289 PHE A N 6
ATOM 9258 C CA . PHE A 1 11 ? 36.055 -4.572 -2.129 1.00 0.00 289 PHE A CA 6
ATOM 9259 C C . PHE A 1 11 ? 35.998 -4.483 -3.656 1.00 0.00 289 PHE A C 6
ATOM 9260 O O . PHE A 1 11 ? 36.963 -4.760 -4.339 1.00 0.00 289 PHE A O 6
ATOM 9277 N N . ASN A 1 12 ? 34.874 -4.098 -4.196 1.00 0.00 290 ASN A N 6
ATOM 9278 C CA . ASN A 1 12 ? 34.758 -3.991 -5.677 1.00 0.00 290 ASN A CA 6
ATOM 9279 C C . ASN A 1 12 ? 35.657 -2.861 -6.181 1.00 0.00 290 ASN A C 6
ATOM 9280 O O . ASN A 1 12 ? 35.754 -1.814 -5.572 1.00 0.00 290 ASN A O 6
ATOM 9291 N N . PHE A 1 13 ? 36.315 -3.064 -7.288 1.00 0.00 291 PHE A N 6
ATOM 9292 C CA . PHE A 1 13 ? 37.208 -2.002 -7.832 1.00 0.00 291 PHE A CA 6
ATOM 9293 C C . PHE A 1 13 ? 36.362 -0.828 -8.324 1.00 0.00 291 PHE A C 6
ATOM 9294 O O . PHE A 1 13 ? 36.676 0.321 -8.085 1.00 0.00 291 PHE A O 6
ATOM 9311 N N . GLU A 1 14 ? 35.288 -1.106 -9.013 1.00 0.00 292 GLU A N 6
ATOM 9312 C CA . GLU A 1 14 ? 34.422 -0.005 -9.521 1.00 0.00 292 GLU A CA 6
ATOM 9313 C C . GLU A 1 14 ? 33.119 -0.592 -10.062 1.00 0.00 292 GLU A C 6
ATOM 9314 O O . GLU A 1 14 ? 32.577 -0.126 -11.045 1.00 0.00 292 GLU A O 6
ATOM 9326 N N . ASN A 1 15 ? 32.608 -1.614 -9.429 1.00 0.00 293 ASN A N 6
ATOM 9327 C CA . ASN A 1 15 ? 31.341 -2.229 -9.910 1.00 0.00 293 ASN A CA 6
ATOM 9328 C C . ASN A 1 15 ? 30.198 -1.224 -9.757 1.00 0.00 293 ASN A C 6
ATOM 9329 O O . ASN A 1 15 ? 30.140 -0.475 -8.803 1.00 0.00 293 ASN A O 6
ATOM 9340 N N . GLN A 1 16 ? 29.287 -1.201 -10.691 1.00 0.00 294 GLN A N 6
ATOM 9341 C CA . GLN A 1 16 ? 28.150 -0.244 -10.597 1.00 0.00 294 GLN A CA 6
ATOM 9342 C C . GLN A 1 16 ? 27.272 -0.614 -9.400 1.00 0.00 294 GLN A C 6
ATOM 9343 O O . GLN A 1 16 ? 27.683 -0.508 -8.261 1.00 0.00 294 GLN A O 6
ATOM 9357 N N . PHE A 1 17 ? 26.066 -1.048 -9.645 1.00 0.00 295 PHE A N 6
ATOM 9358 C CA . PHE A 1 17 ? 25.166 -1.426 -8.519 1.00 0.00 295 PHE A CA 6
ATOM 9359 C C . PHE A 1 17 ? 25.125 -0.292 -7.492 1.00 0.00 295 PHE A C 6
ATOM 9360 O O . PHE A 1 17 ? 25.505 -0.461 -6.351 1.00 0.00 295 PHE A O 6
ATOM 9377 N N . ASP A 1 18 ? 24.664 0.861 -7.890 1.00 0.00 296 ASP A N 6
ATOM 9378 C CA . ASP A 1 18 ? 24.595 2.004 -6.937 1.00 0.00 296 ASP A CA 6
ATOM 9379 C C . ASP A 1 18 ? 23.462 1.762 -5.939 1.00 0.00 296 ASP A C 6
ATOM 9380 O O . ASP A 1 18 ? 22.742 2.669 -5.570 1.00 0.00 296 ASP A O 6
ATOM 9389 N N . GLU A 1 19 ? 23.297 0.544 -5.499 1.00 0.00 297 GLU A N 6
ATOM 9390 C CA . GLU A 1 19 ? 22.211 0.242 -4.525 1.00 0.00 297 GLU A CA 6
ATOM 9391 C C . GLU A 1 19 ? 22.692 0.562 -3.109 1.00 0.00 297 GLU A C 6
ATOM 9392 O O . GLU A 1 19 ? 22.117 1.381 -2.422 1.00 0.00 297 GLU A O 6
ATOM 9404 N N . GLN A 1 20 ? 23.742 -0.082 -2.671 1.00 0.00 298 GLN A N 6
ATOM 9405 C CA . GLN A 1 20 ? 24.271 0.171 -1.298 1.00 0.00 298 GLN A CA 6
ATOM 9406 C C . GLN A 1 20 ? 23.251 -0.322 -0.265 1.00 0.00 298 GLN A C 6
ATOM 9407 O O . GLN A 1 20 ? 23.586 -1.027 0.664 1.00 0.00 298 GLN A O 6
ATOM 9421 N N . VAL A 1 21 ? 22.008 0.040 -0.431 1.00 0.00 299 VAL A N 6
ATOM 9422 C CA . VAL A 1 21 ? 20.959 -0.410 0.528 1.00 0.00 299 VAL A CA 6
ATOM 9423 C C . VAL A 1 21 ? 19.597 0.008 0.016 1.00 0.00 299 VAL A C 6
ATOM 9424 O O . VAL A 1 21 ? 19.214 1.157 0.056 1.00 0.00 299 VAL A O 6
ATOM 9437 N N . SER A 1 22 ? 18.874 -0.955 -0.461 1.00 0.00 300 SER A N 6
ATOM 9438 C CA . SER A 1 22 ? 17.517 -0.712 -0.995 1.00 0.00 300 SER A CA 6
ATOM 9439 C C . SER A 1 22 ? 17.136 -1.884 -1.888 1.00 0.00 300 SER A C 6
ATOM 9440 O O . SER A 1 22 ? 16.275 -1.760 -2.733 1.00 0.00 300 SER A O 6
ATOM 9448 N N . GLU A 1 23 ? 17.740 -3.037 -1.700 1.00 0.00 301 GLU A N 6
ATOM 9449 C CA . GLU A 1 23 ? 17.354 -4.214 -2.534 1.00 0.00 301 GLU A CA 6
ATOM 9450 C C . GLU A 1 23 ? 15.835 -4.245 -2.556 1.00 0.00 301 GLU A C 6
ATOM 9451 O O . GLU A 1 23 ? 15.196 -4.723 -3.475 1.00 0.00 301 GLU A O 6
ATOM 9463 N N . PHE A 1 24 ? 15.272 -3.666 -1.532 1.00 0.00 302 PHE A N 6
ATOM 9464 C CA . PHE A 1 24 ? 13.798 -3.583 -1.429 1.00 0.00 302 PHE A CA 6
ATOM 9465 C C . PHE A 1 24 ? 13.277 -2.516 -2.390 1.00 0.00 302 PHE A C 6
ATOM 9466 O O . PHE A 1 24 ? 12.549 -2.809 -3.318 1.00 0.00 302 PHE A O 6
ATOM 9483 N N . CYS A 1 25 ? 13.641 -1.284 -2.185 1.00 0.00 303 CYS A N 6
ATOM 9484 C CA . CYS A 1 25 ? 13.156 -0.215 -3.099 1.00 0.00 303 CYS A CA 6
ATOM 9485 C C . CYS A 1 25 ? 13.842 -0.357 -4.465 1.00 0.00 303 CYS A C 6
ATOM 9486 O O . CYS A 1 25 ? 13.218 -0.253 -5.502 1.00 0.00 303 CYS A O 6
ATOM 9493 N N . SER A 1 26 ? 15.129 -0.573 -4.464 1.00 0.00 304 SER A N 6
ATOM 9494 C CA . SER A 1 26 ? 15.887 -0.702 -5.744 1.00 0.00 304 SER A CA 6
ATOM 9495 C C . SER A 1 26 ? 15.272 -1.772 -6.660 1.00 0.00 304 SER A C 6
ATOM 9496 O O . SER A 1 26 ? 15.377 -1.681 -7.871 1.00 0.00 304 SER A O 6
ATOM 9504 N N . LYS A 1 27 ? 14.589 -2.759 -6.113 1.00 0.00 305 LYS A N 6
ATOM 9505 C CA . LYS A 1 27 ? 13.948 -3.793 -7.002 1.00 0.00 305 LYS A CA 6
ATOM 9506 C C . LYS A 1 27 ? 12.484 -3.413 -7.201 1.00 0.00 305 LYS A C 6
ATOM 9507 O O . LYS A 1 27 ? 11.813 -3.890 -8.105 1.00 0.00 305 LYS A O 6
ATOM 9526 N N . MET A 1 28 ? 11.989 -2.511 -6.414 1.00 0.00 306 MET A N 6
ATOM 9527 C CA . MET A 1 28 ? 10.593 -2.074 -6.618 1.00 0.00 306 MET A CA 6
ATOM 9528 C C . MET A 1 28 ? 10.565 -1.220 -7.876 1.00 0.00 306 MET A C 6
ATOM 9529 O O . MET A 1 28 ? 9.552 -1.132 -8.541 1.00 0.00 306 MET A O 6
ATOM 9543 N N . ASN A 1 29 ? 11.673 -0.592 -8.230 1.00 0.00 307 ASN A N 6
ATOM 9544 C CA . ASN A 1 29 ? 11.659 0.240 -9.469 1.00 0.00 307 ASN A CA 6
ATOM 9545 C C . ASN A 1 29 ? 11.931 -0.708 -10.637 1.00 0.00 307 ASN A C 6
ATOM 9546 O O . ASN A 1 29 ? 11.336 -0.609 -11.690 1.00 0.00 307 ASN A O 6
ATOM 9557 N N . GLN A 1 30 ? 12.835 -1.658 -10.417 1.00 0.00 308 GLN A N 6
ATOM 9558 C CA . GLN A 1 30 ? 13.169 -2.677 -11.474 1.00 0.00 308 GLN A CA 6
ATOM 9559 C C . GLN A 1 30 ? 11.893 -3.049 -12.228 1.00 0.00 308 GLN A C 6
ATOM 9560 O O . GLN A 1 30 ? 11.888 -3.204 -13.433 1.00 0.00 308 GLN A O 6
ATOM 9574 N N . VAL A 1 31 ? 10.808 -3.181 -11.511 1.00 0.00 309 VAL A N 6
ATOM 9575 C CA . VAL A 1 31 ? 9.509 -3.528 -12.168 1.00 0.00 309 VAL A CA 6
ATOM 9576 C C . VAL A 1 31 ? 9.300 -2.641 -13.404 1.00 0.00 309 VAL A C 6
ATOM 9577 O O . VAL A 1 31 ? 8.444 -2.896 -14.228 1.00 0.00 309 VAL A O 6
ATOM 9590 N N . CYS A 1 32 ? 10.088 -1.611 -13.539 1.00 0.00 310 CYS A N 6
ATOM 9591 C CA . CYS A 1 32 ? 9.957 -0.708 -14.717 1.00 0.00 310 CYS A CA 6
ATOM 9592 C C . CYS A 1 32 ? 10.578 -1.384 -15.946 1.00 0.00 310 CYS A C 6
ATOM 9593 O O . CYS A 1 32 ? 9.915 -1.619 -16.937 1.00 0.00 310 CYS A O 6
ATOM 9600 N N . GLY A 1 33 ? 11.844 -1.699 -15.889 1.00 0.00 311 GLY A N 6
ATOM 9601 C CA . GLY A 1 33 ? 12.503 -2.360 -17.054 1.00 0.00 311 GLY A CA 6
ATOM 9602 C C . GLY A 1 33 ? 12.234 -3.865 -17.008 1.00 0.00 311 GLY A C 6
ATOM 9603 O O . GLY A 1 33 ? 12.634 -4.548 -16.086 1.00 0.00 311 GLY A O 6
ATOM 9607 N N . THR A 1 34 ? 11.561 -4.390 -17.996 1.00 0.00 312 THR A N 6
ATOM 9608 C CA . THR A 1 34 ? 11.271 -5.852 -18.007 1.00 0.00 312 THR A CA 6
ATOM 9609 C C . THR A 1 34 ? 12.529 -6.619 -18.420 1.00 0.00 312 THR A C 6
ATOM 9610 O O . THR A 1 34 ? 12.761 -6.867 -19.587 1.00 0.00 312 THR A O 6
ATOM 9621 N N . ARG A 1 35 ? 13.343 -6.997 -17.472 1.00 0.00 313 ARG A N 6
ATOM 9622 C CA . ARG A 1 35 ? 14.584 -7.747 -17.811 1.00 0.00 313 ARG A CA 6
ATOM 9623 C C . ARG A 1 35 ? 14.212 -9.118 -18.379 1.00 0.00 313 ARG A C 6
ATOM 9624 O O . ARG A 1 35 ? 13.449 -9.817 -17.734 1.00 0.00 313 ARG A O 6
ATOM 9646 N N . ASN B 2 1 ? -36.393 -8.807 15.183 1.00 0.00 565 ASN B N 6
ATOM 9647 C CA . ASN B 2 1 ? -37.756 -8.373 15.601 1.00 0.00 565 ASN B CA 6
ATOM 9648 C C . ASN B 2 1 ? -38.628 -9.604 15.860 1.00 0.00 565 ASN B C 6
ATOM 9649 O O . ASN B 2 1 ? -39.476 -9.604 16.729 1.00 0.00 565 ASN B O 6
ATOM 9662 N N . GLY B 2 2 ? -38.427 -10.653 15.109 1.00 0.00 566 GLY B N 6
ATOM 9663 C CA . GLY B 2 2 ? -39.244 -11.882 15.311 1.00 0.00 566 GLY B CA 6
ATOM 9664 C C . GLY B 2 2 ? -38.996 -12.438 16.714 1.00 0.00 566 GLY B C 6
ATOM 9665 O O . GLY B 2 2 ? -39.886 -12.972 17.347 1.00 0.00 566 GLY B O 6
ATOM 9669 N N . SER B 2 3 ? -37.794 -12.319 17.206 1.00 0.00 567 SER B N 6
ATOM 9670 C CA . SER B 2 3 ? -37.490 -12.842 18.568 1.00 0.00 567 SER B CA 6
ATOM 9671 C C . SER B 2 3 ? -36.090 -12.391 18.986 1.00 0.00 567 SER B C 6
ATOM 9672 O O . SER B 2 3 ? -35.770 -12.330 20.157 1.00 0.00 567 SER B O 6
ATOM 9680 N N . SER B 2 4 ? -35.251 -12.072 18.038 1.00 0.00 568 SER B N 6
ATOM 9681 C CA . SER B 2 4 ? -33.873 -11.626 18.381 1.00 0.00 568 SER B CA 6
ATOM 9682 C C . SER B 2 4 ? -33.917 -10.190 18.908 1.00 0.00 568 SER B C 6
ATOM 9683 O O . SER B 2 4 ? -33.715 -9.243 18.174 1.00 0.00 568 SER B O 6
ATOM 9691 N N . LEU B 2 5 ? -34.181 -10.021 20.174 1.00 0.00 569 LEU B N 6
ATOM 9692 C CA . LEU B 2 5 ? -34.239 -8.647 20.747 1.00 0.00 569 LEU B CA 6
ATOM 9693 C C . LEU B 2 5 ? -32.819 -8.088 20.876 1.00 0.00 569 LEU B C 6
ATOM 9694 O O . LEU B 2 5 ? -32.576 -7.144 21.600 1.00 0.00 569 LEU B O 6
ATOM 9710 N N . GLN B 2 6 ? -31.879 -8.665 20.178 1.00 0.00 570 GLN B N 6
ATOM 9711 C CA . GLN B 2 6 ? -30.477 -8.167 20.262 1.00 0.00 570 GLN B CA 6
ATOM 9712 C C . GLN B 2 6 ? -30.422 -6.718 19.772 1.00 0.00 570 GLN B C 6
ATOM 9713 O O . GLN B 2 6 ? -30.766 -6.420 18.646 1.00 0.00 570 GLN B O 6
ATOM 9727 N N . ASN B 2 7 ? -29.990 -5.816 20.610 1.00 0.00 571 ASN B N 6
ATOM 9728 C CA . ASN B 2 7 ? -29.912 -4.388 20.192 1.00 0.00 571 ASN B CA 6
ATOM 9729 C C . ASN B 2 7 ? -31.267 -3.946 19.634 1.00 0.00 571 ASN B C 6
ATOM 9730 O O . ASN B 2 7 ? -31.588 -4.194 18.489 1.00 0.00 571 ASN B O 6
ATOM 9741 N N . ALA B 2 8 ? -32.063 -3.292 20.435 1.00 0.00 572 ALA B N 6
ATOM 9742 C CA . ALA B 2 8 ? -33.395 -2.833 19.951 1.00 0.00 572 ALA B CA 6
ATOM 9743 C C . ALA B 2 8 ? -33.968 -1.811 20.933 1.00 0.00 572 ALA B C 6
ATOM 9744 O O . ALA B 2 8 ? -35.163 -1.733 21.138 1.00 0.00 572 ALA B O 6
ATOM 9751 N N . ASP B 2 9 ? -33.124 -1.024 21.542 1.00 0.00 573 ASP B N 6
ATOM 9752 C CA . ASP B 2 9 ? -33.620 -0.006 22.509 1.00 0.00 573 ASP B CA 6
ATOM 9753 C C . ASP B 2 9 ? -34.429 1.054 21.760 1.00 0.00 573 ASP B C 6
ATOM 9754 O O . ASP B 2 9 ? -34.551 1.015 20.552 1.00 0.00 573 ASP B O 6
ATOM 9763 N N . LYS B 2 10 ? -34.982 2.001 22.466 1.00 0.00 574 LYS B N 6
ATOM 9764 C CA . LYS B 2 10 ? -35.783 3.062 21.792 1.00 0.00 574 LYS B CA 6
ATOM 9765 C C . LYS B 2 10 ? -34.848 3.997 21.023 1.00 0.00 574 LYS B C 6
ATOM 9766 O O . LYS B 2 10 ? -35.254 5.032 20.532 1.00 0.00 574 LYS B O 6
ATOM 9785 N N . ILE B 2 11 ? -33.596 3.643 20.914 1.00 0.00 575 ILE B N 6
ATOM 9786 C CA . ILE B 2 11 ? -32.637 4.515 20.177 1.00 0.00 575 ILE B CA 6
ATOM 9787 C C . ILE B 2 11 ? -31.317 3.763 19.986 1.00 0.00 575 ILE B C 6
ATOM 9788 O O . ILE B 2 11 ? -30.795 3.164 20.905 1.00 0.00 575 ILE B O 6
ATOM 9804 N N . ASN B 2 12 ? -30.775 3.789 18.799 1.00 0.00 576 ASN B N 6
ATOM 9805 C CA . ASN B 2 12 ? -29.489 3.075 18.551 1.00 0.00 576 ASN B CA 6
ATOM 9806 C C . ASN B 2 12 ? -28.325 3.936 19.042 1.00 0.00 576 ASN B C 6
ATOM 9807 O O . ASN B 2 12 ? -28.270 5.124 18.794 1.00 0.00 576 ASN B O 6
ATOM 9818 N N . ASN B 2 13 ? -27.390 3.346 19.737 1.00 0.00 577 ASN B N 6
ATOM 9819 C CA . ASN B 2 13 ? -26.230 4.132 20.242 1.00 0.00 577 ASN B CA 6
ATOM 9820 C C . ASN B 2 13 ? -25.288 4.451 19.080 1.00 0.00 577 ASN B C 6
ATOM 9821 O O . ASN B 2 13 ? -24.770 3.568 18.426 1.00 0.00 577 ASN B O 6
ATOM 9832 N N . GLY B 2 14 ? -25.061 5.710 18.819 1.00 0.00 578 GLY B N 6
ATOM 9833 C CA . GLY B 2 14 ? -24.154 6.087 17.699 1.00 0.00 578 GLY B CA 6
ATOM 9834 C C . GLY B 2 14 ? -24.099 7.610 17.581 1.00 0.00 578 GLY B C 6
ATOM 9835 O O . GLY B 2 14 ? -25.100 8.261 17.356 1.00 0.00 578 GLY B O 6
ATOM 9839 N N . ASN B 2 15 ? -22.938 8.186 17.730 1.00 0.00 579 ASN B N 6
ATOM 9840 C CA . ASN B 2 15 ? -22.823 9.666 17.625 1.00 0.00 579 ASN B CA 6
ATOM 9841 C C . ASN B 2 15 ? -23.022 10.091 16.170 1.00 0.00 579 ASN B C 6
ATOM 9842 O O . ASN B 2 15 ? -22.079 10.378 15.461 1.00 0.00 579 ASN B O 6
ATOM 9853 N N . ASP B 2 16 ? -24.246 10.131 15.717 1.00 0.00 580 ASP B N 6
ATOM 9854 C CA . ASP B 2 16 ? -24.504 10.535 14.308 1.00 0.00 580 ASP B CA 6
ATOM 9855 C C . ASP B 2 16 ? -23.647 9.683 13.372 1.00 0.00 580 ASP B C 6
ATOM 9856 O O . ASP B 2 16 ? -22.629 10.121 12.875 1.00 0.00 580 ASP B O 6
ATOM 9865 N N . ASN B 2 17 ? -24.048 8.465 13.128 1.00 0.00 581 ASN B N 6
ATOM 9866 C CA . ASN B 2 17 ? -23.253 7.588 12.225 1.00 0.00 581 ASN B CA 6
ATOM 9867 C C . ASN B 2 17 ? -23.280 8.160 10.808 1.00 0.00 581 ASN B C 6
ATOM 9868 O O . ASN B 2 17 ? -23.477 9.342 10.609 1.00 0.00 581 ASN B O 6
ATOM 9879 N N . ASP B 2 18 ? -23.082 7.332 9.820 1.00 0.00 582 ASP B N 6
ATOM 9880 C CA . ASP B 2 18 ? -23.096 7.833 8.417 1.00 0.00 582 ASP B CA 6
ATOM 9881 C C . ASP B 2 18 ? -23.104 6.645 7.454 1.00 0.00 582 ASP B C 6
ATOM 9882 O O . ASP B 2 18 ? -22.826 5.524 7.833 1.00 0.00 582 ASP B O 6
ATOM 9891 N N . ASN B 2 19 ? -23.420 6.880 6.211 1.00 0.00 583 ASN B N 6
ATOM 9892 C CA . ASN B 2 19 ? -23.447 5.764 5.225 1.00 0.00 583 ASN B CA 6
ATOM 9893 C C . ASN B 2 19 ? -22.014 5.345 4.889 1.00 0.00 583 ASN B C 6
ATOM 9894 O O . ASN B 2 19 ? -21.770 4.654 3.919 1.00 0.00 583 ASN B O 6
ATOM 9905 N N . ASP B 2 20 ? -21.063 5.756 5.684 1.00 0.00 584 ASP B N 6
ATOM 9906 C CA . ASP B 2 20 ? -19.647 5.379 5.410 1.00 0.00 584 ASP B CA 6
ATOM 9907 C C . ASP B 2 20 ? -18.771 5.782 6.599 1.00 0.00 584 ASP B C 6
ATOM 9908 O O . ASP B 2 20 ? -17.799 6.495 6.451 1.00 0.00 584 ASP B O 6
ATOM 9917 N N . ASN B 2 21 ? -19.108 5.333 7.776 1.00 0.00 585 ASN B N 6
ATOM 9918 C CA . ASN B 2 21 ? -18.294 5.692 8.972 1.00 0.00 585 ASN B CA 6
ATOM 9919 C C . ASN B 2 21 ? -16.894 5.091 8.833 1.00 0.00 585 ASN B C 6
ATOM 9920 O O . ASN B 2 21 ? -16.603 4.375 7.897 1.00 0.00 585 ASN B O 6
ATOM 9931 N N . ASP B 2 22 ? -16.022 5.378 9.762 1.00 0.00 586 ASP B N 6
ATOM 9932 C CA . ASP B 2 22 ? -14.642 4.823 9.686 1.00 0.00 586 ASP B CA 6
ATOM 9933 C C . ASP B 2 22 ? -14.660 3.358 10.122 1.00 0.00 586 ASP B C 6
ATOM 9934 O O . ASP B 2 22 ? -13.918 2.950 10.994 1.00 0.00 586 ASP B O 6
ATOM 9943 N N . VAL B 2 23 ? -15.501 2.561 9.522 1.00 0.00 587 VAL B N 6
ATOM 9944 C CA . VAL B 2 23 ? -15.565 1.123 9.903 1.00 0.00 587 VAL B CA 6
ATOM 9945 C C . VAL B 2 23 ? -14.345 0.391 9.340 1.00 0.00 587 VAL B C 6
ATOM 9946 O O . VAL B 2 23 ? -13.217 0.722 9.643 1.00 0.00 587 VAL B O 6
ATOM 9959 N N . VAL B 2 24 ? -14.564 -0.613 8.542 1.00 0.00 588 VAL B N 6
ATOM 9960 C CA . VAL B 2 24 ? -13.418 -1.394 7.971 1.00 0.00 588 VAL B CA 6
ATOM 9961 C C . VAL B 2 24 ? -12.926 -0.881 6.587 1.00 0.00 588 VAL B C 6
ATOM 9962 O O . VAL B 2 24 ? -11.813 -1.203 6.221 1.00 0.00 588 VAL B O 6
ATOM 9975 N N . PRO B 2 25 ? -13.709 -0.119 5.828 1.00 0.00 589 PRO B N 6
ATOM 9976 C CA . PRO B 2 25 ? -13.230 0.350 4.511 1.00 0.00 589 PRO B CA 6
ATOM 9977 C C . PRO B 2 25 ? -12.042 1.305 4.704 1.00 0.00 589 PRO B C 6
ATOM 9978 O O . PRO B 2 25 ? -11.604 1.552 5.810 1.00 0.00 589 PRO B O 6
ATOM 9989 N N . SER B 2 26 ? -11.522 1.842 3.634 1.00 0.00 590 SER B N 6
ATOM 9990 C CA . SER B 2 26 ? -10.367 2.780 3.747 1.00 0.00 590 SER B CA 6
ATOM 9991 C C . SER B 2 26 ? -10.410 3.783 2.593 1.00 0.00 590 SER B C 6
ATOM 9992 O O . SER B 2 26 ? -9.387 4.193 2.083 1.00 0.00 590 SER B O 6
ATOM 10000 N N . LYS B 2 27 ? -11.594 4.176 2.188 1.00 0.00 591 LYS B N 6
ATOM 10001 C CA . LYS B 2 27 ? -11.749 5.157 1.063 1.00 0.00 591 LYS B CA 6
ATOM 10002 C C . LYS B 2 27 ? -10.682 4.922 -0.013 1.00 0.00 591 LYS B C 6
ATOM 10003 O O . LYS B 2 27 ? -10.138 3.842 -0.136 1.00 0.00 591 LYS B O 6
ATOM 10022 N N . GLU B 2 28 ? -10.381 5.923 -0.794 1.00 0.00 592 GLU B N 6
ATOM 10023 C CA . GLU B 2 28 ? -9.351 5.755 -1.858 1.00 0.00 592 GLU B CA 6
ATOM 10024 C C . GLU B 2 28 ? -8.011 5.395 -1.213 1.00 0.00 592 GLU B C 6
ATOM 10025 O O . GLU B 2 28 ? -7.960 4.777 -0.168 1.00 0.00 592 GLU B O 6
ATOM 10037 N N . GLY B 2 29 ? -6.921 5.775 -1.826 1.00 0.00 593 GLY B N 6
ATOM 10038 C CA . GLY B 2 29 ? -5.585 5.453 -1.245 1.00 0.00 593 GLY B CA 6
ATOM 10039 C C . GLY B 2 29 ? -4.550 6.451 -1.766 1.00 0.00 593 GLY B C 6
ATOM 10040 O O . GLY B 2 29 ? -4.408 6.648 -2.956 1.00 0.00 593 GLY B O 6
ATOM 10044 N N . SER B 2 30 ? -3.829 7.085 -0.883 1.00 0.00 594 SER B N 6
ATOM 10045 C CA . SER B 2 30 ? -2.805 8.070 -1.330 1.00 0.00 594 SER B CA 6
ATOM 10046 C C . SER B 2 30 ? -1.649 7.348 -2.010 1.00 0.00 594 SER B C 6
ATOM 10047 O O . SER B 2 30 ? -1.511 6.145 -1.927 1.00 0.00 594 SER B O 6
ATOM 10055 N N . LEU B 2 31 ? -0.816 8.086 -2.683 1.00 0.00 595 LEU B N 6
ATOM 10056 C CA . LEU B 2 31 ? 0.350 7.483 -3.382 1.00 0.00 595 LEU B CA 6
ATOM 10057 C C . LEU B 2 31 ? 1.546 7.463 -2.426 1.00 0.00 595 LEU B C 6
ATOM 10058 O O . LEU B 2 31 ? 2.005 8.497 -1.984 1.00 0.00 595 LEU B O 6
ATOM 10074 N N . LEU B 2 32 ? 2.053 6.295 -2.103 1.00 0.00 596 LEU B N 6
ATOM 10075 C CA . LEU B 2 32 ? 3.224 6.202 -1.169 1.00 0.00 596 LEU B CA 6
ATOM 10076 C C . LEU B 2 32 ? 4.316 5.341 -1.827 1.00 0.00 596 LEU B C 6
ATOM 10077 O O . LEU B 2 32 ? 4.035 4.415 -2.560 1.00 0.00 596 LEU B O 6
ATOM 10093 N N . ARG B 2 33 ? 5.559 5.652 -1.570 1.00 0.00 597 ARG B N 6
ATOM 10094 C CA . ARG B 2 33 ? 6.676 4.869 -2.181 1.00 0.00 597 ARG B CA 6
ATOM 10095 C C . ARG B 2 33 ? 6.872 3.552 -1.412 1.00 0.00 597 ARG B C 6
ATOM 10096 O O . ARG B 2 33 ? 6.055 3.156 -0.605 1.00 0.00 597 ARG B O 6
ATOM 10117 N N . CYS B 2 34 ? 7.947 2.863 -1.690 1.00 0.00 598 CYS B N 6
ATOM 10118 C CA . CYS B 2 34 ? 8.215 1.557 -1.020 1.00 0.00 598 CYS B CA 6
ATOM 10119 C C . CYS B 2 34 ? 8.447 1.756 0.481 1.00 0.00 598 CYS B C 6
ATOM 10120 O O . CYS B 2 34 ? 7.519 1.746 1.265 1.00 0.00 598 CYS B O 6
ATOM 10127 N N . SER B 2 35 ? 9.682 1.922 0.889 1.00 0.00 599 SER B N 6
ATOM 10128 C CA . SER B 2 35 ? 9.977 2.108 2.344 1.00 0.00 599 SER B CA 6
ATOM 10129 C C . SER B 2 35 ? 8.984 3.105 2.941 1.00 0.00 599 SER B C 6
ATOM 10130 O O . SER B 2 35 ? 8.786 3.179 4.146 1.00 0.00 599 SER B O 6
ATOM 10138 N N . GLU B 2 36 ? 8.343 3.866 2.101 1.00 0.00 600 GLU B N 6
ATOM 10139 C CA . GLU B 2 36 ? 7.351 4.850 2.595 1.00 0.00 600 GLU B CA 6
ATOM 10140 C C . GLU B 2 36 ? 6.423 4.149 3.589 1.00 0.00 600 GLU B C 6
ATOM 10141 O O . GLU B 2 36 ? 6.038 4.680 4.618 1.00 0.00 600 GLU B O 6
ATOM 10153 N N . ILE B 2 37 ? 6.042 2.942 3.247 1.00 0.00 601 ILE B N 6
ATOM 10154 C CA . ILE B 2 37 ? 5.114 2.186 4.114 1.00 0.00 601 ILE B CA 6
ATOM 10155 C C . ILE B 2 37 ? 5.836 1.876 5.429 1.00 0.00 601 ILE B C 6
ATOM 10156 O O . ILE B 2 37 ? 5.249 1.869 6.491 1.00 0.00 601 ILE B O 6
ATOM 10172 N N . TRP B 2 38 ? 7.125 1.617 5.345 1.00 0.00 602 TRP B N 6
ATOM 10173 C CA . TRP B 2 38 ? 7.919 1.307 6.572 1.00 0.00 602 TRP B CA 6
ATOM 10174 C C . TRP B 2 38 ? 7.537 2.309 7.645 1.00 0.00 602 TRP B C 6
ATOM 10175 O O . TRP B 2 38 ? 7.354 1.969 8.797 1.00 0.00 602 TRP B O 6
ATOM 10196 N N . ASP B 2 39 ? 7.370 3.545 7.266 1.00 0.00 603 ASP B N 6
ATOM 10197 C CA . ASP B 2 39 ? 6.948 4.560 8.262 1.00 0.00 603 ASP B CA 6
ATOM 10198 C C . ASP B 2 39 ? 5.541 4.192 8.734 1.00 0.00 603 ASP B C 6
ATOM 10199 O O . ASP B 2 39 ? 5.232 4.252 9.906 1.00 0.00 603 ASP B O 6
ATOM 10208 N N . ARG B 2 40 ? 4.691 3.791 7.821 1.00 0.00 604 ARG B N 6
ATOM 10209 C CA . ARG B 2 40 ? 3.300 3.394 8.208 1.00 0.00 604 ARG B CA 6
ATOM 10210 C C . ARG B 2 40 ? 3.360 2.243 9.223 1.00 0.00 604 ARG B C 6
ATOM 10211 O O . ARG B 2 40 ? 2.528 2.117 10.099 1.00 0.00 604 ARG B O 6
ATOM 10232 N N . ILE B 2 41 ? 4.344 1.398 9.083 1.00 0.00 605 ILE B N 6
ATOM 10233 C CA . ILE B 2 41 ? 4.512 0.225 9.994 1.00 0.00 605 ILE B CA 6
ATOM 10234 C C . ILE B 2 41 ? 5.166 0.642 11.316 1.00 0.00 605 ILE B C 6
ATOM 10235 O O . ILE B 2 41 ? 4.710 0.274 12.378 1.00 0.00 605 ILE B O 6
ATOM 10251 N N . THR B 2 42 ? 6.235 1.380 11.277 1.00 0.00 606 THR B N 6
ATOM 10252 C CA . THR B 2 42 ? 6.898 1.772 12.553 1.00 0.00 606 THR B CA 6
ATOM 10253 C C . THR B 2 42 ? 5.891 2.429 13.505 1.00 0.00 606 THR B C 6
ATOM 10254 O O . THR B 2 42 ? 5.970 2.266 14.707 1.00 0.00 606 THR B O 6
ATOM 10265 N N . THR B 2 43 ? 4.959 3.184 12.991 1.00 0.00 607 THR B N 6
ATOM 10266 C CA . THR B 2 43 ? 3.974 3.856 13.890 1.00 0.00 607 THR B CA 6
ATOM 10267 C C . THR B 2 43 ? 2.910 2.860 14.364 1.00 0.00 607 THR B C 6
ATOM 10268 O O . THR B 2 43 ? 1.803 3.241 14.690 1.00 0.00 607 THR B O 6
ATOM 10279 N N . HIS B 2 44 ? 3.232 1.587 14.404 1.00 0.00 608 HIS B N 6
ATOM 10280 C CA . HIS B 2 44 ? 2.237 0.556 14.859 1.00 0.00 608 HIS B CA 6
ATOM 10281 C C . HIS B 2 44 ? 2.761 -0.166 16.115 1.00 0.00 608 HIS B C 6
ATOM 10282 O O . HIS B 2 44 ? 3.341 -1.226 15.998 1.00 0.00 608 HIS B O 6
ATOM 10296 N N . PRO B 2 45 ? 2.546 0.410 17.286 1.00 0.00 609 PRO B N 6
ATOM 10297 C CA . PRO B 2 45 ? 3.002 -0.215 18.545 1.00 0.00 609 PRO B CA 6
ATOM 10298 C C . PRO B 2 45 ? 2.288 -1.564 18.738 1.00 0.00 609 PRO B C 6
ATOM 10299 O O . PRO B 2 45 ? 1.491 -1.745 19.637 1.00 0.00 609 PRO B O 6
ATOM 10310 N N . LYS B 2 46 ? 2.582 -2.516 17.893 1.00 0.00 610 LYS B N 6
ATOM 10311 C CA . LYS B 2 46 ? 1.940 -3.856 18.014 1.00 0.00 610 LYS B CA 6
ATOM 10312 C C . LYS B 2 46 ? 2.496 -4.784 16.931 1.00 0.00 610 LYS B C 6
ATOM 10313 O O . LYS B 2 46 ? 1.770 -5.540 16.316 1.00 0.00 610 LYS B O 6
ATOM 10332 N N . TYR B 2 47 ? 3.782 -4.739 16.692 1.00 0.00 611 TYR B N 6
ATOM 10333 C CA . TYR B 2 47 ? 4.382 -5.625 15.650 1.00 0.00 611 TYR B CA 6
ATOM 10334 C C . TYR B 2 47 ? 3.862 -7.057 15.852 1.00 0.00 611 TYR B C 6
ATOM 10335 O O . TYR B 2 47 ? 3.321 -7.662 14.950 1.00 0.00 611 TYR B O 6
ATOM 10353 N N . SER B 2 48 ? 4.020 -7.591 17.034 1.00 0.00 612 SER B N 6
ATOM 10354 C CA . SER B 2 48 ? 3.536 -8.975 17.315 1.00 0.00 612 SER B CA 6
ATOM 10355 C C . SER B 2 48 ? 4.236 -9.971 16.384 1.00 0.00 612 SER B C 6
ATOM 10356 O O . SER B 2 48 ? 5.112 -10.707 16.791 1.00 0.00 612 SER B O 6
ATOM 10364 N N . ASP B 2 49 ? 3.854 -9.998 15.139 1.00 0.00 613 ASP B N 6
ATOM 10365 C CA . ASP B 2 49 ? 4.491 -10.945 14.180 1.00 0.00 613 ASP B CA 6
ATOM 10366 C C . ASP B 2 49 ? 4.177 -10.504 12.751 1.00 0.00 613 ASP B C 6
ATOM 10367 O O . ASP B 2 49 ? 3.318 -11.056 12.092 1.00 0.00 613 ASP B O 6
ATOM 10376 N N . ILE B 2 50 ? 4.865 -9.508 12.268 1.00 0.00 614 ILE B N 6
ATOM 10377 C CA . ILE B 2 50 ? 4.610 -9.019 10.885 1.00 0.00 614 ILE B CA 6
ATOM 10378 C C . ILE B 2 50 ? 5.323 -9.924 9.876 1.00 0.00 614 ILE B C 6
ATOM 10379 O O . ILE B 2 50 ? 6.176 -10.713 10.228 1.00 0.00 614 ILE B O 6
ATOM 10395 N N . ASP B 2 51 ? 4.985 -9.796 8.617 1.00 0.00 615 ASP B N 6
ATOM 10396 C CA . ASP B 2 51 ? 5.633 -10.617 7.554 1.00 0.00 615 ASP B CA 6
ATOM 10397 C C . ASP B 2 51 ? 6.065 -9.675 6.437 1.00 0.00 615 ASP B C 6
ATOM 10398 O O . ASP B 2 51 ? 5.254 -9.177 5.688 1.00 0.00 615 ASP B O 6
ATOM 10407 N N . VAL B 2 52 ? 7.337 -9.428 6.326 1.00 0.00 616 VAL B N 6
ATOM 10408 C CA . VAL B 2 52 ? 7.832 -8.512 5.260 1.00 0.00 616 VAL B CA 6
ATOM 10409 C C . VAL B 2 52 ? 7.916 -9.274 3.935 1.00 0.00 616 VAL B C 6
ATOM 10410 O O . VAL B 2 52 ? 8.004 -8.693 2.869 1.00 0.00 616 VAL B O 6
ATOM 10423 N N . ASP B 2 53 ? 7.898 -10.576 3.997 1.00 0.00 617 ASP B N 6
ATOM 10424 C CA . ASP B 2 53 ? 7.991 -11.386 2.748 1.00 0.00 617 ASP B CA 6
ATOM 10425 C C . ASP B 2 53 ? 6.720 -11.218 1.913 1.00 0.00 617 ASP B C 6
ATOM 10426 O O . ASP B 2 53 ? 6.775 -11.061 0.710 1.00 0.00 617 ASP B O 6
ATOM 10435 N N . GLY B 2 54 ? 5.574 -11.260 2.535 1.00 0.00 618 GLY B N 6
ATOM 10436 C CA . GLY B 2 54 ? 4.307 -11.113 1.766 1.00 0.00 618 GLY B CA 6
ATOM 10437 C C . GLY B 2 54 ? 4.221 -9.711 1.163 1.00 0.00 618 GLY B C 6
ATOM 10438 O O . GLY B 2 54 ? 3.761 -9.536 0.055 1.00 0.00 618 GLY B O 6
ATOM 10442 N N . LEU B 2 55 ? 4.669 -8.711 1.873 1.00 0.00 619 LEU B N 6
ATOM 10443 C CA . LEU B 2 55 ? 4.605 -7.338 1.300 1.00 0.00 619 LEU B CA 6
ATOM 10444 C C . LEU B 2 55 ? 5.508 -7.296 0.069 1.00 0.00 619 LEU B C 6
ATOM 10445 O O . LEU B 2 55 ? 5.357 -6.464 -0.801 1.00 0.00 619 LEU B O 6
ATOM 10461 N N . CYS B 2 56 ? 6.455 -8.191 0.001 1.00 0.00 620 CYS B N 6
ATOM 10462 C CA . CYS B 2 56 ? 7.384 -8.211 -1.160 1.00 0.00 620 CYS B CA 6
ATOM 10463 C C . CYS B 2 56 ? 6.655 -8.654 -2.435 1.00 0.00 620 CYS B C 6
ATOM 10464 O O . CYS B 2 56 ? 6.703 -7.979 -3.436 1.00 0.00 620 CYS B O 6
ATOM 10472 N N . SER B 2 57 ? 5.988 -9.780 -2.423 1.00 0.00 621 SER B N 6
ATOM 10473 C CA . SER B 2 57 ? 5.285 -10.236 -3.669 1.00 0.00 621 SER B CA 6
ATOM 10474 C C . SER B 2 57 ? 3.922 -9.547 -3.800 1.00 0.00 621 SER B C 6
ATOM 10475 O O . SER B 2 57 ? 3.218 -9.729 -4.772 1.00 0.00 621 SER B O 6
ATOM 10483 N N . GLU B 2 58 ? 3.561 -8.732 -2.854 1.00 0.00 622 GLU B N 6
ATOM 10484 C CA . GLU B 2 58 ? 2.265 -7.996 -2.939 1.00 0.00 622 GLU B CA 6
ATOM 10485 C C . GLU B 2 58 ? 2.529 -6.570 -3.443 1.00 0.00 622 GLU B C 6
ATOM 10486 O O . GLU B 2 58 ? 1.850 -6.085 -4.326 1.00 0.00 622 GLU B O 6
ATOM 10498 N N . LEU B 2 59 ? 3.492 -5.884 -2.884 1.00 0.00 623 LEU B N 6
ATOM 10499 C CA . LEU B 2 59 ? 3.769 -4.484 -3.335 1.00 0.00 623 LEU B CA 6
ATOM 10500 C C . LEU B 2 59 ? 4.726 -4.480 -4.545 1.00 0.00 623 LEU B C 6
ATOM 10501 O O . LEU B 2 59 ? 4.819 -3.502 -5.259 1.00 0.00 623 LEU B O 6
ATOM 10517 N N . MET B 2 60 ? 5.458 -5.544 -4.767 1.00 0.00 624 MET B N 6
ATOM 10518 C CA . MET B 2 60 ? 6.427 -5.565 -5.914 1.00 0.00 624 MET B CA 6
ATOM 10519 C C . MET B 2 60 ? 5.705 -5.647 -7.266 1.00 0.00 624 MET B C 6
ATOM 10520 O O . MET B 2 60 ? 6.215 -5.173 -8.260 1.00 0.00 624 MET B O 6
ATOM 10534 N N . ALA B 2 61 ? 4.533 -6.228 -7.327 1.00 0.00 625 ALA B N 6
ATOM 10535 C CA . ALA B 2 61 ? 3.802 -6.316 -8.641 1.00 0.00 625 ALA B CA 6
ATOM 10536 C C . ALA B 2 61 ? 2.677 -5.282 -8.663 1.00 0.00 625 ALA B C 6
ATOM 10537 O O . ALA B 2 61 ? 2.032 -5.086 -9.673 1.00 0.00 625 ALA B O 6
ATOM 10544 N N . LYS B 2 62 ? 2.479 -4.571 -7.589 1.00 0.00 626 LYS B N 6
ATOM 10545 C CA . LYS B 2 62 ? 1.443 -3.495 -7.589 1.00 0.00 626 LYS B CA 6
ATOM 10546 C C . LYS B 2 62 ? 2.168 -2.180 -7.886 1.00 0.00 626 LYS B C 6
ATOM 10547 O O . LYS B 2 62 ? 1.569 -1.174 -8.212 1.00 0.00 626 LYS B O 6
ATOM 10566 N N . ALA B 2 63 ? 3.471 -2.201 -7.760 1.00 0.00 627 ALA B N 6
ATOM 10567 C CA . ALA B 2 63 ? 4.298 -0.984 -8.012 1.00 0.00 627 ALA B CA 6
ATOM 10568 C C . ALA B 2 63 ? 3.912 -0.325 -9.338 1.00 0.00 627 ALA B C 6
ATOM 10569 O O . ALA B 2 63 ? 3.565 -0.985 -10.297 1.00 0.00 627 ALA B O 6
ATOM 10576 N N . LYS B 2 64 ? 3.987 0.985 -9.393 1.00 0.00 628 LYS B N 6
ATOM 10577 C CA . LYS B 2 64 ? 3.645 1.732 -10.645 1.00 0.00 628 LYS B CA 6
ATOM 10578 C C . LYS B 2 64 ? 4.847 2.597 -11.044 1.00 0.00 628 LYS B C 6
ATOM 10579 O O . LYS B 2 64 ? 4.980 3.728 -10.617 1.00 0.00 628 LYS B O 6
ATOM 10598 N N . CYS B 2 65 ? 5.736 2.054 -11.834 1.00 0.00 629 CYS B N 6
ATOM 10599 C CA . CYS B 2 65 ? 6.953 2.816 -12.246 1.00 0.00 629 CYS B CA 6
ATOM 10600 C C . CYS B 2 65 ? 6.584 4.217 -12.748 1.00 0.00 629 CYS B C 6
ATOM 10601 O O . CYS B 2 65 ? 5.893 4.392 -13.732 1.00 0.00 629 CYS B O 6
ATOM 10608 N N . SER B 2 66 ? 7.084 5.211 -12.061 1.00 0.00 630 SER B N 6
ATOM 10609 C CA . SER B 2 66 ? 6.835 6.635 -12.443 1.00 0.00 630 SER B CA 6
ATOM 10610 C C . SER B 2 66 ? 8.116 7.430 -12.169 1.00 0.00 630 SER B C 6
ATOM 10611 O O . SER B 2 66 ? 8.973 6.982 -11.433 1.00 0.00 630 SER B O 6
ATOM 10619 N N . GLU B 2 67 ? 8.274 8.595 -12.741 1.00 0.00 631 GLU B N 6
ATOM 10620 C CA . GLU B 2 67 ? 9.520 9.371 -12.478 1.00 0.00 631 GLU B CA 6
ATOM 10621 C C . GLU B 2 67 ? 9.584 9.732 -10.992 1.00 0.00 631 GLU B C 6
ATOM 10622 O O . GLU B 2 67 ? 10.650 9.829 -10.419 1.00 0.00 631 GLU B O 6
ATOM 10634 N N . ARG B 2 68 ? 8.460 9.894 -10.352 1.00 0.00 632 ARG B N 6
ATOM 10635 C CA . ARG B 2 68 ? 8.483 10.203 -8.893 1.00 0.00 632 ARG B CA 6
ATOM 10636 C C . ARG B 2 68 ? 8.717 8.887 -8.146 1.00 0.00 632 ARG B C 6
ATOM 10637 O O . ARG B 2 68 ? 8.217 8.667 -7.060 1.00 0.00 632 ARG B O 6
ATOM 10658 N N . GLY B 2 69 ? 9.464 8.005 -8.755 1.00 0.00 633 GLY B N 6
ATOM 10659 C CA . GLY B 2 69 ? 9.734 6.678 -8.132 1.00 0.00 633 GLY B CA 6
ATOM 10660 C C . GLY B 2 69 ? 8.473 5.822 -8.260 1.00 0.00 633 GLY B C 6
ATOM 10661 O O . GLY B 2 69 ? 7.529 6.202 -8.925 1.00 0.00 633 GLY B O 6
ATOM 10665 N N . VAL B 2 70 ? 8.431 4.680 -7.633 1.00 0.00 634 VAL B N 6
ATOM 10666 C CA . VAL B 2 70 ? 7.223 3.816 -7.719 1.00 0.00 634 VAL B CA 6
ATOM 10667 C C . VAL B 2 70 ? 6.130 4.367 -6.805 1.00 0.00 634 VAL B C 6
ATOM 10668 O O . VAL B 2 70 ? 6.414 4.795 -5.703 1.00 0.00 634 VAL B O 6
ATOM 10681 N N . VAL B 2 71 ? 4.885 4.340 -7.222 1.00 0.00 635 VAL B N 6
ATOM 10682 C CA . VAL B 2 71 ? 3.781 4.842 -6.328 1.00 0.00 635 VAL B CA 6
ATOM 10683 C C . VAL B 2 71 ? 2.699 3.765 -6.230 1.00 0.00 635 VAL B C 6
ATOM 10684 O O . VAL B 2 71 ? 2.304 3.167 -7.212 1.00 0.00 635 VAL B O 6
ATOM 10697 N N . ILE B 2 72 ? 2.245 3.498 -5.028 1.00 0.00 636 ILE B N 6
ATOM 10698 C CA . ILE B 2 72 ? 1.212 2.439 -4.802 1.00 0.00 636 ILE B CA 6
ATOM 10699 C C . ILE B 2 72 ? 0.016 3.028 -4.051 1.00 0.00 636 ILE B C 6
ATOM 10700 O O . ILE B 2 72 ? 0.131 4.017 -3.358 1.00 0.00 636 ILE B O 6
ATOM 10716 N N . ASN B 2 73 ? -1.132 2.421 -4.177 1.00 0.00 637 ASN B N 6
ATOM 10717 C CA . ASN B 2 73 ? -2.333 2.934 -3.457 1.00 0.00 637 ASN B CA 6
ATOM 10718 C C . ASN B 2 73 ? -2.409 2.272 -2.077 1.00 0.00 637 ASN B C 6
ATOM 10719 O O . ASN B 2 73 ? -2.469 1.066 -1.949 1.00 0.00 637 ASN B O 6
ATOM 10730 N N . ALA B 2 74 ? -2.410 3.071 -1.044 1.00 0.00 638 ALA B N 6
ATOM 10731 C CA . ALA B 2 74 ? -2.486 2.531 0.345 1.00 0.00 638 ALA B CA 6
ATOM 10732 C C . ALA B 2 74 ? -3.601 1.486 0.447 1.00 0.00 638 ALA B C 6
ATOM 10733 O O . ALA B 2 74 ? -3.710 0.783 1.429 1.00 0.00 638 ALA B O 6
ATOM 10740 N N . GLU B 2 75 ? -4.424 1.368 -0.554 1.00 0.00 639 GLU B N 6
ATOM 10741 C CA . GLU B 2 75 ? -5.517 0.356 -0.495 1.00 0.00 639 GLU B CA 6
ATOM 10742 C C . GLU B 2 75 ? -4.944 -1.040 -0.770 1.00 0.00 639 GLU B C 6
ATOM 10743 O O . GLU B 2 75 ? -5.525 -2.035 -0.384 1.00 0.00 639 GLU B O 6
ATOM 10755 N N . ASP B 2 76 ? -3.795 -1.138 -1.386 1.00 0.00 640 ASP B N 6
ATOM 10756 C CA . ASP B 2 76 ? -3.196 -2.491 -1.617 1.00 0.00 640 ASP B CA 6
ATOM 10757 C C . ASP B 2 76 ? -2.351 -2.866 -0.396 1.00 0.00 640 ASP B C 6
ATOM 10758 O O . ASP B 2 76 ? -2.436 -3.967 0.111 1.00 0.00 640 ASP B O 6
ATOM 10767 N N . VAL B 2 77 ? -1.556 -1.958 0.098 1.00 0.00 641 VAL B N 6
ATOM 10768 C CA . VAL B 2 77 ? -0.736 -2.266 1.307 1.00 0.00 641 VAL B CA 6
ATOM 10769 C C . VAL B 2 77 ? -1.674 -2.495 2.499 1.00 0.00 641 VAL B C 6
ATOM 10770 O O . VAL B 2 77 ? -1.400 -3.293 3.371 1.00 0.00 641 VAL B O 6
ATOM 10783 N N . GLN B 2 78 ? -2.785 -1.813 2.532 1.00 0.00 642 GLN B N 6
ATOM 10784 C CA . GLN B 2 78 ? -3.741 -2.003 3.662 1.00 0.00 642 GLN B CA 6
ATOM 10785 C C . GLN B 2 78 ? -4.434 -3.361 3.513 1.00 0.00 642 GLN B C 6
ATOM 10786 O O . GLN B 2 78 ? -4.741 -4.019 4.488 1.00 0.00 642 GLN B O 6
ATOM 10800 N N . LEU B 2 79 ? -4.659 -3.798 2.304 1.00 0.00 643 LEU B N 6
ATOM 10801 C CA . LEU B 2 79 ? -5.304 -5.128 2.101 1.00 0.00 643 LEU B CA 6
ATOM 10802 C C . LEU B 2 79 ? -4.228 -6.212 2.170 1.00 0.00 643 LEU B C 6
ATOM 10803 O O . LEU B 2 79 ? -4.513 -7.357 2.453 1.00 0.00 643 LEU B O 6
ATOM 10819 N N . ALA B 2 80 ? -2.992 -5.862 1.943 1.00 0.00 644 ALA B N 6
ATOM 10820 C CA . ALA B 2 80 ? -1.902 -6.878 2.034 1.00 0.00 644 ALA B CA 6
ATOM 10821 C C . ALA B 2 80 ? -1.410 -6.945 3.482 1.00 0.00 644 ALA B C 6
ATOM 10822 O O . ALA B 2 80 ? -1.085 -8.000 3.989 1.00 0.00 644 ALA B O 6
ATOM 10829 N N . LEU B 2 81 ? -1.371 -5.829 4.156 1.00 0.00 645 LEU B N 6
ATOM 10830 C CA . LEU B 2 81 ? -0.921 -5.828 5.578 1.00 0.00 645 LEU B CA 6
ATOM 10831 C C . LEU B 2 81 ? -2.057 -6.343 6.466 1.00 0.00 645 LEU B C 6
ATOM 10832 O O . LEU B 2 81 ? -1.826 -6.845 7.548 1.00 0.00 645 LEU B O 6
ATOM 10848 N N . ASN B 2 82 ? -3.283 -6.228 6.027 1.00 0.00 646 ASN B N 6
ATOM 10849 C CA . ASN B 2 82 ? -4.425 -6.718 6.859 1.00 0.00 646 ASN B CA 6
ATOM 10850 C C . ASN B 2 82 ? -4.753 -8.170 6.491 1.00 0.00 646 ASN B C 6
ATOM 10851 O O . ASN B 2 82 ? -5.543 -8.816 7.149 1.00 0.00 646 ASN B O 6
ATOM 10862 N N . LYS B 2 83 ? -4.146 -8.689 5.451 1.00 0.00 647 LYS B N 6
ATOM 10863 C CA . LYS B 2 83 ? -4.417 -10.106 5.040 1.00 0.00 647 LYS B CA 6
ATOM 10864 C C . LYS B 2 83 ? -3.231 -10.990 5.446 1.00 0.00 647 LYS B C 6
ATOM 10865 O O . LYS B 2 83 ? -3.302 -12.201 5.377 1.00 0.00 647 LYS B O 6
ATOM 10884 N N . HIS B 2 84 ? -2.143 -10.390 5.866 1.00 0.00 648 HIS B N 6
ATOM 10885 C CA . HIS B 2 84 ? -0.939 -11.183 6.278 1.00 0.00 648 HIS B CA 6
ATOM 10886 C C . HIS B 2 84 ? -0.721 -11.033 7.786 1.00 0.00 648 HIS B C 6
ATOM 10887 O O . HIS B 2 84 ? 0.269 -11.483 8.327 1.00 0.00 648 HIS B O 6
ATOM 10901 N N . MET B 2 85 ? -1.641 -10.405 8.470 1.00 0.00 649 MET B N 6
ATOM 10902 C CA . MET B 2 85 ? -1.496 -10.227 9.948 1.00 0.00 649 MET B CA 6
ATOM 10903 C C . MET B 2 85 ? -2.271 -11.335 10.668 1.00 0.00 649 MET B C 6
ATOM 10904 O O . MET B 2 85 ? -3.481 -11.294 10.769 1.00 0.00 649 MET B O 6
ATOM 10918 N N . ASN B 2 86 ? -1.580 -12.322 11.170 1.00 0.00 650 ASN B N 6
ATOM 10919 C CA . ASN B 2 86 ? -2.274 -13.430 11.883 1.00 0.00 650 ASN B CA 6
ATOM 10920 C C . ASN B 2 86 ? -2.741 -12.940 13.255 1.00 0.00 650 ASN B C 6
ATOM 10921 O O . ASN B 2 86 ? -3.392 -13.705 13.947 1.00 0.00 650 ASN B O 6
ATOM 10933 N N . ASN A 1 1 ? 25.254 5.561 -3.776 1.00 0.00 279 ASN A N 7
ATOM 10934 C CA . ASN A 1 1 ? 25.148 6.809 -2.969 1.00 0.00 279 ASN A CA 7
ATOM 10935 C C . ASN A 1 1 ? 26.480 7.562 -3.016 1.00 0.00 279 ASN A C 7
ATOM 10936 O O . ASN A 1 1 ? 27.512 6.997 -3.316 1.00 0.00 279 ASN A O 7
ATOM 10949 N N . LEU A 1 2 ? 26.463 8.833 -2.722 1.00 0.00 280 LEU A N 7
ATOM 10950 C CA . LEU A 1 2 ? 27.727 9.621 -2.751 1.00 0.00 280 LEU A CA 7
ATOM 10951 C C . LEU A 1 2 ? 28.616 9.191 -1.580 1.00 0.00 280 LEU A C 7
ATOM 10952 O O . LEU A 1 2 ? 29.711 8.701 -1.768 1.00 0.00 280 LEU A O 7
ATOM 10968 N N . ASP A 1 3 ? 28.152 9.370 -0.374 1.00 0.00 281 ASP A N 7
ATOM 10969 C CA . ASP A 1 3 ? 28.970 8.971 0.806 1.00 0.00 281 ASP A CA 7
ATOM 10970 C C . ASP A 1 3 ? 29.097 7.447 0.848 1.00 0.00 281 ASP A C 7
ATOM 10971 O O . ASP A 1 3 ? 28.363 6.772 1.541 1.00 0.00 281 ASP A O 7
ATOM 10980 N N . SER A 1 4 ? 30.025 6.899 0.112 1.00 0.00 282 SER A N 7
ATOM 10981 C CA . SER A 1 4 ? 30.197 5.419 0.112 1.00 0.00 282 SER A CA 7
ATOM 10982 C C . SER A 1 4 ? 30.592 4.953 1.514 1.00 0.00 282 SER A C 7
ATOM 10983 O O . SER A 1 4 ? 30.907 5.749 2.376 1.00 0.00 282 SER A O 7
ATOM 10991 N N . ASN A 1 5 ? 30.576 3.670 1.751 1.00 0.00 283 ASN A N 7
ATOM 10992 C CA . ASN A 1 5 ? 30.951 3.157 3.099 1.00 0.00 283 ASN A CA 7
ATOM 10993 C C . ASN A 1 5 ? 30.101 3.853 4.164 1.00 0.00 283 ASN A C 7
ATOM 10994 O O . ASN A 1 5 ? 30.368 4.975 4.550 1.00 0.00 283 ASN A O 7
ATOM 11005 N N . MET A 1 6 ? 29.077 3.200 4.640 1.00 0.00 284 MET A N 7
ATOM 11006 C CA . MET A 1 6 ? 28.211 3.826 5.678 1.00 0.00 284 MET A CA 7
ATOM 11007 C C . MET A 1 6 ? 27.379 2.741 6.368 1.00 0.00 284 MET A C 7
ATOM 11008 O O . MET A 1 6 ? 26.353 2.321 5.870 1.00 0.00 284 MET A O 7
ATOM 11022 N N . PHE A 1 7 ? 27.819 2.281 7.508 1.00 0.00 285 PHE A N 7
ATOM 11023 C CA . PHE A 1 7 ? 27.060 1.219 8.230 1.00 0.00 285 PHE A CA 7
ATOM 11024 C C . PHE A 1 7 ? 25.642 1.712 8.525 1.00 0.00 285 PHE A C 7
ATOM 11025 O O . PHE A 1 7 ? 25.272 2.814 8.178 1.00 0.00 285 PHE A O 7
ATOM 11042 N N . SER A 1 8 ? 24.845 0.900 9.166 1.00 0.00 286 SER A N 7
ATOM 11043 C CA . SER A 1 8 ? 23.450 1.320 9.484 1.00 0.00 286 SER A CA 7
ATOM 11044 C C . SER A 1 8 ? 23.460 2.722 10.097 1.00 0.00 286 SER A C 7
ATOM 11045 O O . SER A 1 8 ? 23.087 3.689 9.463 1.00 0.00 286 SER A O 7
ATOM 11053 N N . ASN A 1 9 ? 23.882 2.840 11.327 1.00 0.00 287 ASN A N 7
ATOM 11054 C CA . ASN A 1 9 ? 23.912 4.179 11.982 1.00 0.00 287 ASN A CA 7
ATOM 11055 C C . ASN A 1 9 ? 24.916 4.159 13.135 1.00 0.00 287 ASN A C 7
ATOM 11056 O O . ASN A 1 9 ? 26.065 4.523 12.978 1.00 0.00 287 ASN A O 7
ATOM 11067 N N . ASP A 1 10 ? 24.491 3.739 14.295 1.00 0.00 288 ASP A N 7
ATOM 11068 C CA . ASP A 1 10 ? 25.418 3.696 15.460 1.00 0.00 288 ASP A CA 7
ATOM 11069 C C . ASP A 1 10 ? 26.555 2.714 15.171 1.00 0.00 288 ASP A C 7
ATOM 11070 O O . ASP A 1 10 ? 26.430 1.829 14.348 1.00 0.00 288 ASP A O 7
ATOM 11079 N N . PHE A 1 11 ? 27.664 2.863 15.842 1.00 0.00 289 PHE A N 7
ATOM 11080 C CA . PHE A 1 11 ? 28.808 1.939 15.608 1.00 0.00 289 PHE A CA 7
ATOM 11081 C C . PHE A 1 11 ? 28.444 0.540 16.110 1.00 0.00 289 PHE A C 7
ATOM 11082 O O . PHE A 1 11 ? 28.393 -0.409 15.353 1.00 0.00 289 PHE A O 7
ATOM 11099 N N . ASN A 1 12 ? 28.192 0.404 17.384 1.00 0.00 290 ASN A N 7
ATOM 11100 C CA . ASN A 1 12 ? 27.834 -0.934 17.934 1.00 0.00 290 ASN A CA 7
ATOM 11101 C C . ASN A 1 12 ? 27.271 -0.769 19.348 1.00 0.00 290 ASN A C 7
ATOM 11102 O O . ASN A 1 12 ? 27.890 -0.175 20.208 1.00 0.00 290 ASN A O 7
ATOM 11113 N N . PHE A 1 13 ? 26.100 -1.289 19.594 1.00 0.00 291 PHE A N 7
ATOM 11114 C CA . PHE A 1 13 ? 25.498 -1.160 20.951 1.00 0.00 291 PHE A CA 7
ATOM 11115 C C . PHE A 1 13 ? 24.272 -2.069 21.053 1.00 0.00 291 PHE A C 7
ATOM 11116 O O . PHE A 1 13 ? 23.607 -2.119 22.070 1.00 0.00 291 PHE A O 7
ATOM 11133 N N . GLU A 1 14 ? 23.964 -2.787 20.008 1.00 0.00 292 GLU A N 7
ATOM 11134 C CA . GLU A 1 14 ? 22.780 -3.690 20.047 1.00 0.00 292 GLU A CA 7
ATOM 11135 C C . GLU A 1 14 ? 22.836 -4.657 18.864 1.00 0.00 292 GLU A C 7
ATOM 11136 O O . GLU A 1 14 ? 22.312 -4.385 17.801 1.00 0.00 292 GLU A O 7
ATOM 11148 N N . ASN A 1 15 ? 23.468 -5.784 19.037 1.00 0.00 293 ASN A N 7
ATOM 11149 C CA . ASN A 1 15 ? 23.559 -6.770 17.923 1.00 0.00 293 ASN A CA 7
ATOM 11150 C C . ASN A 1 15 ? 24.134 -6.085 16.679 1.00 0.00 293 ASN A C 7
ATOM 11151 O O . ASN A 1 15 ? 25.204 -5.510 16.714 1.00 0.00 293 ASN A O 7
ATOM 11162 N N . GLN A 1 16 ? 23.432 -6.144 15.581 1.00 0.00 294 GLN A N 7
ATOM 11163 C CA . GLN A 1 16 ? 23.934 -5.501 14.334 1.00 0.00 294 GLN A CA 7
ATOM 11164 C C . GLN A 1 16 ? 22.819 -5.488 13.287 1.00 0.00 294 GLN A C 7
ATOM 11165 O O . GLN A 1 16 ? 21.851 -6.215 13.388 1.00 0.00 294 GLN A O 7
ATOM 11179 N N . PHE A 1 17 ? 22.947 -4.666 12.281 1.00 0.00 295 PHE A N 7
ATOM 11180 C CA . PHE A 1 17 ? 21.897 -4.603 11.224 1.00 0.00 295 PHE A CA 7
ATOM 11181 C C . PHE A 1 17 ? 22.522 -4.099 9.922 1.00 0.00 295 PHE A C 7
ATOM 11182 O O . PHE A 1 17 ? 23.728 -4.037 9.787 1.00 0.00 295 PHE A O 7
ATOM 11199 N N . ASP A 1 18 ? 21.713 -3.735 8.963 1.00 0.00 296 ASP A N 7
ATOM 11200 C CA . ASP A 1 18 ? 22.266 -3.235 7.671 1.00 0.00 296 ASP A CA 7
ATOM 11201 C C . ASP A 1 18 ? 21.207 -2.397 6.951 1.00 0.00 296 ASP A C 7
ATOM 11202 O O . ASP A 1 18 ? 20.461 -2.895 6.131 1.00 0.00 296 ASP A O 7
ATOM 11211 N N . GLU A 1 19 ? 21.135 -1.130 7.249 1.00 0.00 297 GLU A N 7
ATOM 11212 C CA . GLU A 1 19 ? 20.126 -0.262 6.579 1.00 0.00 297 GLU A CA 7
ATOM 11213 C C . GLU A 1 19 ? 18.748 -0.923 6.662 1.00 0.00 297 GLU A C 7
ATOM 11214 O O . GLU A 1 19 ? 18.419 -1.575 7.633 1.00 0.00 297 GLU A O 7
ATOM 11226 N N . GLN A 1 20 ? 17.939 -0.756 5.652 1.00 0.00 298 GLN A N 7
ATOM 11227 C CA . GLN A 1 20 ? 16.582 -1.372 5.674 1.00 0.00 298 GLN A CA 7
ATOM 11228 C C . GLN A 1 20 ? 16.014 -1.409 4.254 1.00 0.00 298 GLN A C 7
ATOM 11229 O O . GLN A 1 20 ? 15.487 -2.409 3.810 1.00 0.00 298 GLN A O 7
ATOM 11243 N N . VAL A 1 21 ? 16.118 -0.323 3.537 1.00 0.00 299 VAL A N 7
ATOM 11244 C CA . VAL A 1 21 ? 15.587 -0.290 2.146 1.00 0.00 299 VAL A CA 7
ATOM 11245 C C . VAL A 1 21 ? 16.459 -1.163 1.252 1.00 0.00 299 VAL A C 7
ATOM 11246 O O . VAL A 1 21 ? 16.413 -2.373 1.329 1.00 0.00 299 VAL A O 7
ATOM 11259 N N . SER A 1 22 ? 17.262 -0.560 0.422 1.00 0.00 300 SER A N 7
ATOM 11260 C CA . SER A 1 22 ? 18.158 -1.358 -0.455 1.00 0.00 300 SER A CA 7
ATOM 11261 C C . SER A 1 22 ? 17.337 -2.266 -1.380 1.00 0.00 300 SER A C 7
ATOM 11262 O O . SER A 1 22 ? 16.435 -1.824 -2.062 1.00 0.00 300 SER A O 7
ATOM 11270 N N . GLU A 1 23 ? 17.652 -3.539 -1.398 1.00 0.00 301 GLU A N 7
ATOM 11271 C CA . GLU A 1 23 ? 16.908 -4.496 -2.263 1.00 0.00 301 GLU A CA 7
ATOM 11272 C C . GLU A 1 23 ? 15.412 -4.224 -2.144 1.00 0.00 301 GLU A C 7
ATOM 11273 O O . GLU A 1 23 ? 14.647 -4.478 -3.052 1.00 0.00 301 GLU A O 7
ATOM 11285 N N . PHE A 1 24 ? 14.993 -3.707 -1.024 1.00 0.00 302 PHE A N 7
ATOM 11286 C CA . PHE A 1 24 ? 13.550 -3.418 -0.839 1.00 0.00 302 PHE A CA 7
ATOM 11287 C C . PHE A 1 24 ? 13.123 -2.354 -1.861 1.00 0.00 302 PHE A C 7
ATOM 11288 O O . PHE A 1 24 ? 12.293 -2.594 -2.714 1.00 0.00 302 PHE A O 7
ATOM 11305 N N . CYS A 1 25 ? 13.690 -1.182 -1.774 1.00 0.00 303 CYS A N 7
ATOM 11306 C CA . CYS A 1 25 ? 13.326 -0.094 -2.727 1.00 0.00 303 CYS A CA 7
ATOM 11307 C C . CYS A 1 25 ? 14.071 -0.283 -4.053 1.00 0.00 303 CYS A C 7
ATOM 11308 O O . CYS A 1 25 ? 13.491 -0.220 -5.118 1.00 0.00 303 CYS A O 7
ATOM 11315 N N . SER A 1 26 ? 15.356 -0.488 -3.991 1.00 0.00 304 SER A N 7
ATOM 11316 C CA . SER A 1 26 ? 16.155 -0.653 -5.240 1.00 0.00 304 SER A CA 7
ATOM 11317 C C . SER A 1 26 ? 15.484 -1.652 -6.187 1.00 0.00 304 SER A C 7
ATOM 11318 O O . SER A 1 26 ? 15.638 -1.566 -7.393 1.00 0.00 304 SER A O 7
ATOM 11326 N N . LYS A 1 27 ? 14.700 -2.572 -5.667 1.00 0.00 305 LYS A N 7
ATOM 11327 C CA . LYS A 1 27 ? 13.998 -3.550 -6.568 1.00 0.00 305 LYS A CA 7
ATOM 11328 C C . LYS A 1 27 ? 12.531 -3.150 -6.678 1.00 0.00 305 LYS A C 7
ATOM 11329 O O . LYS A 1 27 ? 11.831 -3.559 -7.593 1.00 0.00 305 LYS A O 7
ATOM 11348 N N . MET A 1 28 ? 12.063 -2.294 -5.816 1.00 0.00 306 MET A N 7
ATOM 11349 C CA . MET A 1 28 ? 10.663 -1.843 -5.956 1.00 0.00 306 MET A CA 7
ATOM 11350 C C . MET A 1 28 ? 10.612 -0.917 -7.163 1.00 0.00 306 MET A C 7
ATOM 11351 O O . MET A 1 28 ? 9.591 -0.790 -7.809 1.00 0.00 306 MET A O 7
ATOM 11365 N N . ASN A 1 29 ? 11.720 -0.283 -7.509 1.00 0.00 307 ASN A N 7
ATOM 11366 C CA . ASN A 1 29 ? 11.703 0.602 -8.713 1.00 0.00 307 ASN A CA 7
ATOM 11367 C C . ASN A 1 29 ? 11.982 -0.295 -9.911 1.00 0.00 307 ASN A C 7
ATOM 11368 O O . ASN A 1 29 ? 11.361 -0.179 -10.944 1.00 0.00 307 ASN A O 7
ATOM 11379 N N . GLN A 1 30 ? 12.921 -1.216 -9.744 1.00 0.00 308 GLN A N 7
ATOM 11380 C CA . GLN A 1 30 ? 13.272 -2.182 -10.843 1.00 0.00 308 GLN A CA 7
ATOM 11381 C C . GLN A 1 30 ? 12.011 -2.541 -11.625 1.00 0.00 308 GLN A C 7
ATOM 11382 O O . GLN A 1 30 ? 12.032 -2.683 -12.830 1.00 0.00 308 GLN A O 7
ATOM 11396 N N . VAL A 1 31 ? 10.900 -2.665 -10.944 1.00 0.00 309 VAL A N 7
ATOM 11397 C CA . VAL A 1 31 ? 9.625 -2.988 -11.658 1.00 0.00 309 VAL A CA 7
ATOM 11398 C C . VAL A 1 31 ? 9.482 -2.060 -12.873 1.00 0.00 309 VAL A C 7
ATOM 11399 O O . VAL A 1 31 ? 8.673 -2.284 -13.751 1.00 0.00 309 VAL A O 7
ATOM 11412 N N . CYS A 1 32 ? 10.275 -1.022 -12.924 1.00 0.00 310 CYS A N 7
ATOM 11413 C CA . CYS A 1 32 ? 10.213 -0.068 -14.069 1.00 0.00 310 CYS A CA 7
ATOM 11414 C C . CYS A 1 32 ? 11.067 -0.608 -15.224 1.00 0.00 310 CYS A C 7
ATOM 11415 O O . CYS A 1 32 ? 10.933 -0.184 -16.355 1.00 0.00 310 CYS A O 7
ATOM 11422 N N . GLY A 1 33 ? 11.937 -1.540 -14.951 1.00 0.00 311 GLY A N 7
ATOM 11423 C CA . GLY A 1 33 ? 12.788 -2.103 -16.036 1.00 0.00 311 GLY A CA 7
ATOM 11424 C C . GLY A 1 33 ? 11.980 -3.124 -16.837 1.00 0.00 311 GLY A C 7
ATOM 11425 O O . GLY A 1 33 ? 11.090 -3.769 -16.319 1.00 0.00 311 GLY A O 7
ATOM 11429 N N . THR A 1 34 ? 12.279 -3.275 -18.098 1.00 0.00 312 THR A N 7
ATOM 11430 C CA . THR A 1 34 ? 11.524 -4.255 -18.927 1.00 0.00 312 THR A CA 7
ATOM 11431 C C . THR A 1 34 ? 12.012 -5.672 -18.614 1.00 0.00 312 THR A C 7
ATOM 11432 O O . THR A 1 34 ? 13.087 -6.072 -19.018 1.00 0.00 312 THR A O 7
ATOM 11443 N N . ARG A 1 35 ? 11.231 -6.435 -17.899 1.00 0.00 313 ARG A N 7
ATOM 11444 C CA . ARG A 1 35 ? 11.652 -7.825 -17.562 1.00 0.00 313 ARG A CA 7
ATOM 11445 C C . ARG A 1 35 ? 11.669 -8.674 -18.835 1.00 0.00 313 ARG A C 7
ATOM 11446 O O . ARG A 1 35 ? 11.123 -8.226 -19.829 1.00 0.00 313 ARG A O 7
ATOM 11468 N N . ASN B 2 1 ? -59.282 -15.614 10.714 1.00 0.00 565 ASN B N 7
ATOM 11469 C CA . ASN B 2 1 ? -60.439 -15.686 9.778 1.00 0.00 565 ASN B CA 7
ATOM 11470 C C . ASN B 2 1 ? -60.003 -16.363 8.478 1.00 0.00 565 ASN B C 7
ATOM 11471 O O . ASN B 2 1 ? -59.020 -17.077 8.438 1.00 0.00 565 ASN B O 7
ATOM 11484 N N . GLY B 2 2 ? -60.725 -16.146 7.413 1.00 0.00 566 GLY B N 7
ATOM 11485 C CA . GLY B 2 2 ? -60.352 -16.778 6.117 1.00 0.00 566 GLY B CA 7
ATOM 11486 C C . GLY B 2 2 ? -61.374 -16.396 5.046 1.00 0.00 566 GLY B C 7
ATOM 11487 O O . GLY B 2 2 ? -61.570 -17.104 4.080 1.00 0.00 566 GLY B O 7
ATOM 11491 N N . SER B 2 3 ? -62.029 -15.279 5.210 1.00 0.00 567 SER B N 7
ATOM 11492 C CA . SER B 2 3 ? -63.038 -14.852 4.200 1.00 0.00 567 SER B CA 7
ATOM 11493 C C . SER B 2 3 ? -62.329 -14.503 2.890 1.00 0.00 567 SER B C 7
ATOM 11494 O O . SER B 2 3 ? -61.907 -15.372 2.151 1.00 0.00 567 SER B O 7
ATOM 11502 N N . SER B 2 4 ? -62.193 -13.240 2.594 1.00 0.00 568 SER B N 7
ATOM 11503 C CA . SER B 2 4 ? -61.511 -12.839 1.333 1.00 0.00 568 SER B CA 7
ATOM 11504 C C . SER B 2 4 ? -60.004 -13.061 1.478 1.00 0.00 568 SER B C 7
ATOM 11505 O O . SER B 2 4 ? -59.207 -12.189 1.193 1.00 0.00 568 SER B O 7
ATOM 11513 N N . LEU B 2 5 ? -59.606 -14.223 1.920 1.00 0.00 569 LEU B N 7
ATOM 11514 C CA . LEU B 2 5 ? -58.152 -14.500 2.084 1.00 0.00 569 LEU B CA 7
ATOM 11515 C C . LEU B 2 5 ? -57.473 -14.464 0.713 1.00 0.00 569 LEU B C 7
ATOM 11516 O O . LEU B 2 5 ? -57.850 -15.179 -0.195 1.00 0.00 569 LEU B O 7
ATOM 11532 N N . GLN B 2 6 ? -56.477 -13.639 0.554 1.00 0.00 570 GLN B N 7
ATOM 11533 C CA . GLN B 2 6 ? -55.777 -13.561 -0.759 1.00 0.00 570 GLN B CA 7
ATOM 11534 C C . GLN B 2 6 ? -54.486 -12.756 -0.603 1.00 0.00 570 GLN B C 7
ATOM 11535 O O . GLN B 2 6 ? -53.403 -13.303 -0.570 1.00 0.00 570 GLN B O 7
ATOM 11549 N N . ASN B 2 7 ? -54.593 -11.458 -0.508 1.00 0.00 571 ASN B N 7
ATOM 11550 C CA . ASN B 2 7 ? -53.372 -10.619 -0.355 1.00 0.00 571 ASN B CA 7
ATOM 11551 C C . ASN B 2 7 ? -52.788 -10.818 1.045 1.00 0.00 571 ASN B C 7
ATOM 11552 O O . ASN B 2 7 ? -51.839 -11.552 1.234 1.00 0.00 571 ASN B O 7
ATOM 11563 N N . ALA B 2 8 ? -53.349 -10.170 2.030 1.00 0.00 572 ALA B N 7
ATOM 11564 C CA . ALA B 2 8 ? -52.826 -10.323 3.416 1.00 0.00 572 ALA B CA 7
ATOM 11565 C C . ALA B 2 8 ? -51.319 -10.059 3.424 1.00 0.00 572 ALA B C 7
ATOM 11566 O O . ALA B 2 8 ? -50.726 -9.756 2.408 1.00 0.00 572 ALA B O 7
ATOM 11573 N N . ASP B 2 9 ? -50.693 -10.172 4.564 1.00 0.00 573 ASP B N 7
ATOM 11574 C CA . ASP B 2 9 ? -49.225 -9.927 4.636 1.00 0.00 573 ASP B CA 7
ATOM 11575 C C . ASP B 2 9 ? -48.904 -8.563 4.022 1.00 0.00 573 ASP B C 7
ATOM 11576 O O . ASP B 2 9 ? -48.530 -8.461 2.872 1.00 0.00 573 ASP B O 7
ATOM 11585 N N . LYS B 2 10 ? -49.047 -7.512 4.783 1.00 0.00 574 LYS B N 7
ATOM 11586 C CA . LYS B 2 10 ? -48.750 -6.155 4.243 1.00 0.00 574 LYS B CA 7
ATOM 11587 C C . LYS B 2 10 ? -47.245 -6.018 4.007 1.00 0.00 574 LYS B C 7
ATOM 11588 O O . LYS B 2 10 ? -46.442 -6.355 4.854 1.00 0.00 574 LYS B O 7
ATOM 11607 N N . ILE B 2 11 ? -46.857 -5.527 2.864 1.00 0.00 575 ILE B N 7
ATOM 11608 C CA . ILE B 2 11 ? -45.403 -5.369 2.575 1.00 0.00 575 ILE B CA 7
ATOM 11609 C C . ILE B 2 11 ? -44.807 -4.327 3.522 1.00 0.00 575 ILE B C 7
ATOM 11610 O O . ILE B 2 11 ? -45.129 -3.157 3.457 1.00 0.00 575 ILE B O 7
ATOM 11626 N N . ASN B 2 12 ? -43.938 -4.740 4.404 1.00 0.00 576 ASN B N 7
ATOM 11627 C CA . ASN B 2 12 ? -43.321 -3.773 5.355 1.00 0.00 576 ASN B CA 7
ATOM 11628 C C . ASN B 2 12 ? -42.452 -2.779 4.582 1.00 0.00 576 ASN B C 7
ATOM 11629 O O . ASN B 2 12 ? -41.587 -3.159 3.819 1.00 0.00 576 ASN B O 7
ATOM 11640 N N . ASN B 2 13 ? -42.675 -1.507 4.773 1.00 0.00 577 ASN B N 7
ATOM 11641 C CA . ASN B 2 13 ? -41.860 -0.492 4.048 1.00 0.00 577 ASN B CA 7
ATOM 11642 C C . ASN B 2 13 ? -40.400 -0.604 4.486 1.00 0.00 577 ASN B C 7
ATOM 11643 O O . ASN B 2 13 ? -40.082 -1.252 5.463 1.00 0.00 577 ASN B O 7
ATOM 11654 N N . GLY B 2 14 ? -39.508 0.024 3.770 1.00 0.00 578 GLY B N 7
ATOM 11655 C CA . GLY B 2 14 ? -38.069 -0.045 4.145 1.00 0.00 578 GLY B CA 7
ATOM 11656 C C . GLY B 2 14 ? -37.243 0.760 3.142 1.00 0.00 578 GLY B C 7
ATOM 11657 O O . GLY B 2 14 ? -37.775 1.446 2.292 1.00 0.00 578 GLY B O 7
ATOM 11661 N N . ASN B 2 15 ? -35.944 0.682 3.232 1.00 0.00 579 ASN B N 7
ATOM 11662 C CA . ASN B 2 15 ? -35.080 1.441 2.285 1.00 0.00 579 ASN B CA 7
ATOM 11663 C C . ASN B 2 15 ? -33.705 0.776 2.211 1.00 0.00 579 ASN B C 7
ATOM 11664 O O . ASN B 2 15 ? -33.564 -0.402 2.475 1.00 0.00 579 ASN B O 7
ATOM 11675 N N . ASP B 2 16 ? -32.693 1.521 1.859 1.00 0.00 580 ASP B N 7
ATOM 11676 C CA . ASP B 2 16 ? -31.324 0.937 1.770 1.00 0.00 580 ASP B CA 7
ATOM 11677 C C . ASP B 2 16 ? -31.304 -0.185 0.727 1.00 0.00 580 ASP B C 7
ATOM 11678 O O . ASP B 2 16 ? -30.793 -0.019 -0.363 1.00 0.00 580 ASP B O 7
ATOM 11687 N N . ASN B 2 17 ? -31.853 -1.324 1.048 1.00 0.00 581 ASN B N 7
ATOM 11688 C CA . ASN B 2 17 ? -31.859 -2.449 0.070 1.00 0.00 581 ASN B CA 7
ATOM 11689 C C . ASN B 2 17 ? -30.426 -2.743 -0.381 1.00 0.00 581 ASN B C 7
ATOM 11690 O O . ASN B 2 17 ? -29.862 -2.031 -1.187 1.00 0.00 581 ASN B O 7
ATOM 11701 N N . ASP B 2 18 ? -29.833 -3.786 0.129 1.00 0.00 582 ASP B N 7
ATOM 11702 C CA . ASP B 2 18 ? -28.439 -4.119 -0.278 1.00 0.00 582 ASP B CA 7
ATOM 11703 C C . ASP B 2 18 ? -27.535 -2.902 -0.059 1.00 0.00 582 ASP B C 7
ATOM 11704 O O . ASP B 2 18 ? -27.495 -2.332 1.013 1.00 0.00 582 ASP B O 7
ATOM 11713 N N . ASN B 2 19 ? -26.806 -2.502 -1.066 1.00 0.00 583 ASN B N 7
ATOM 11714 C CA . ASN B 2 19 ? -25.904 -1.325 -0.913 1.00 0.00 583 ASN B CA 7
ATOM 11715 C C . ASN B 2 19 ? -25.516 -0.796 -2.296 1.00 0.00 583 ASN B C 7
ATOM 11716 O O . ASN B 2 19 ? -24.521 -1.199 -2.867 1.00 0.00 583 ASN B O 7
ATOM 11727 N N . ASP B 2 20 ? -26.291 0.102 -2.839 1.00 0.00 584 ASP B N 7
ATOM 11728 C CA . ASP B 2 20 ? -25.962 0.654 -4.183 1.00 0.00 584 ASP B CA 7
ATOM 11729 C C . ASP B 2 20 ? -24.665 1.461 -4.098 1.00 0.00 584 ASP B C 7
ATOM 11730 O O . ASP B 2 20 ? -24.674 2.639 -3.804 1.00 0.00 584 ASP B O 7
ATOM 11739 N N . ASN B 2 21 ? -23.548 0.836 -4.354 1.00 0.00 585 ASN B N 7
ATOM 11740 C CA . ASN B 2 21 ? -22.253 1.569 -4.287 1.00 0.00 585 ASN B CA 7
ATOM 11741 C C . ASN B 2 21 ? -22.156 2.541 -5.466 1.00 0.00 585 ASN B C 7
ATOM 11742 O O . ASN B 2 21 ? -22.285 2.157 -6.611 1.00 0.00 585 ASN B O 7
ATOM 11753 N N . ASP B 2 22 ? -21.930 3.796 -5.194 1.00 0.00 586 ASP B N 7
ATOM 11754 C CA . ASP B 2 22 ? -21.825 4.791 -6.298 1.00 0.00 586 ASP B CA 7
ATOM 11755 C C . ASP B 2 22 ? -20.569 4.506 -7.123 1.00 0.00 586 ASP B C 7
ATOM 11756 O O . ASP B 2 22 ? -19.901 3.510 -6.931 1.00 0.00 586 ASP B O 7
ATOM 11765 N N . VAL B 2 23 ? -20.240 5.374 -8.041 1.00 0.00 587 VAL B N 7
ATOM 11766 C CA . VAL B 2 23 ? -19.027 5.152 -8.877 1.00 0.00 587 VAL B CA 7
ATOM 11767 C C . VAL B 2 23 ? -17.781 5.439 -8.039 1.00 0.00 587 VAL B C 7
ATOM 11768 O O . VAL B 2 23 ? -16.683 5.553 -8.545 1.00 0.00 587 VAL B O 7
ATOM 11781 N N . VAL B 2 24 ? -17.955 5.552 -6.759 1.00 0.00 588 VAL B N 7
ATOM 11782 C CA . VAL B 2 24 ? -16.794 5.830 -5.866 1.00 0.00 588 VAL B CA 7
ATOM 11783 C C . VAL B 2 24 ? -16.044 7.074 -6.364 1.00 0.00 588 VAL B C 7
ATOM 11784 O O . VAL B 2 24 ? -14.921 6.964 -6.817 1.00 0.00 588 VAL B O 7
ATOM 11797 N N . PRO B 2 25 ? -16.677 8.226 -6.273 1.00 0.00 589 PRO B N 7
ATOM 11798 C CA . PRO B 2 25 ? -16.052 9.484 -6.724 1.00 0.00 589 PRO B CA 7
ATOM 11799 C C . PRO B 2 25 ? -14.794 9.770 -5.890 1.00 0.00 589 PRO B C 7
ATOM 11800 O O . PRO B 2 25 ? -14.673 9.333 -4.762 1.00 0.00 589 PRO B O 7
ATOM 11811 N N . SER B 2 26 ? -13.861 10.499 -6.438 1.00 0.00 590 SER B N 7
ATOM 11812 C CA . SER B 2 26 ? -12.617 10.812 -5.679 1.00 0.00 590 SER B CA 7
ATOM 11813 C C . SER B 2 26 ? -11.984 9.513 -5.176 1.00 0.00 590 SER B C 7
ATOM 11814 O O . SER B 2 26 ? -12.406 8.949 -4.186 1.00 0.00 590 SER B O 7
ATOM 11822 N N . LYS B 2 27 ? -10.974 9.035 -5.850 1.00 0.00 591 LYS B N 7
ATOM 11823 C CA . LYS B 2 27 ? -10.315 7.774 -5.409 1.00 0.00 591 LYS B CA 7
ATOM 11824 C C . LYS B 2 27 ? -9.648 7.994 -4.049 1.00 0.00 591 LYS B C 7
ATOM 11825 O O . LYS B 2 27 ? -8.519 8.433 -3.965 1.00 0.00 591 LYS B O 7
ATOM 11844 N N . GLU B 2 28 ? -10.340 7.696 -2.983 1.00 0.00 592 GLU B N 7
ATOM 11845 C CA . GLU B 2 28 ? -9.745 7.890 -1.631 1.00 0.00 592 GLU B CA 7
ATOM 11846 C C . GLU B 2 28 ? -8.535 6.968 -1.466 1.00 0.00 592 GLU B C 7
ATOM 11847 O O . GLU B 2 28 ? -8.653 5.760 -1.505 1.00 0.00 592 GLU B O 7
ATOM 11859 N N . GLY B 2 29 ? -7.372 7.531 -1.281 1.00 0.00 593 GLY B N 7
ATOM 11860 C CA . GLY B 2 29 ? -6.148 6.694 -1.114 1.00 0.00 593 GLY B CA 7
ATOM 11861 C C . GLY B 2 29 ? -4.922 7.499 -1.545 1.00 0.00 593 GLY B C 7
ATOM 11862 O O . GLY B 2 29 ? -4.797 7.889 -2.689 1.00 0.00 593 GLY B O 7
ATOM 11866 N N . SER B 2 30 ? -4.017 7.759 -0.640 1.00 0.00 594 SER B N 7
ATOM 11867 C CA . SER B 2 30 ? -2.806 8.546 -1.006 1.00 0.00 594 SER B CA 7
ATOM 11868 C C . SER B 2 30 ? -1.787 7.653 -1.702 1.00 0.00 594 SER B C 7
ATOM 11869 O O . SER B 2 30 ? -1.868 6.442 -1.673 1.00 0.00 594 SER B O 7
ATOM 11877 N N . LEU B 2 31 ? -0.819 8.264 -2.320 1.00 0.00 595 LEU B N 7
ATOM 11878 C CA . LEU B 2 31 ? 0.244 7.506 -3.030 1.00 0.00 595 LEU B CA 7
ATOM 11879 C C . LEU B 2 31 ? 1.441 7.369 -2.093 1.00 0.00 595 LEU B C 7
ATOM 11880 O O . LEU B 2 31 ? 1.926 8.349 -1.561 1.00 0.00 595 LEU B O 7
ATOM 11896 N N . LEU B 2 32 ? 1.923 6.168 -1.876 1.00 0.00 596 LEU B N 7
ATOM 11897 C CA . LEU B 2 32 ? 3.095 5.974 -0.960 1.00 0.00 596 LEU B CA 7
ATOM 11898 C C . LEU B 2 32 ? 4.168 5.129 -1.661 1.00 0.00 596 LEU B C 7
ATOM 11899 O O . LEU B 2 32 ? 3.877 4.318 -2.516 1.00 0.00 596 LEU B O 7
ATOM 11915 N N . ARG B 2 33 ? 5.417 5.339 -1.314 1.00 0.00 597 ARG B N 7
ATOM 11916 C CA . ARG B 2 33 ? 6.533 4.577 -1.964 1.00 0.00 597 ARG B CA 7
ATOM 11917 C C . ARG B 2 33 ? 6.892 3.338 -1.125 1.00 0.00 597 ARG B C 7
ATOM 11918 O O . ARG B 2 33 ? 6.115 2.885 -0.308 1.00 0.00 597 ARG B O 7
ATOM 11939 N N . CYS B 2 34 ? 8.061 2.785 -1.335 1.00 0.00 598 CYS B N 7
ATOM 11940 C CA . CYS B 2 34 ? 8.470 1.570 -0.565 1.00 0.00 598 CYS B CA 7
ATOM 11941 C C . CYS B 2 34 ? 8.755 1.940 0.893 1.00 0.00 598 CYS B C 7
ATOM 11942 O O . CYS B 2 34 ? 7.899 1.819 1.746 1.00 0.00 598 CYS B O 7
ATOM 11949 N N . SER B 2 35 ? 9.951 2.388 1.189 1.00 0.00 599 SER B N 7
ATOM 11950 C CA . SER B 2 35 ? 10.288 2.763 2.598 1.00 0.00 599 SER B CA 7
ATOM 11951 C C . SER B 2 35 ? 9.145 3.601 3.171 1.00 0.00 599 SER B C 7
ATOM 11952 O O . SER B 2 35 ? 8.863 3.597 4.364 1.00 0.00 599 SER B O 7
ATOM 11960 N N . GLU B 2 36 ? 8.472 4.312 2.311 1.00 0.00 600 GLU B N 7
ATOM 11961 C CA . GLU B 2 36 ? 7.336 5.146 2.761 1.00 0.00 600 GLU B CA 7
ATOM 11962 C C . GLU B 2 36 ? 6.445 4.297 3.665 1.00 0.00 600 GLU B C 7
ATOM 11963 O O . GLU B 2 36 ? 5.884 4.752 4.648 1.00 0.00 600 GLU B O 7
ATOM 11975 N N . ILE B 2 37 ? 6.299 3.042 3.307 1.00 0.00 601 ILE B N 7
ATOM 11976 C CA . ILE B 2 37 ? 5.432 2.155 4.107 1.00 0.00 601 ILE B CA 7
ATOM 11977 C C . ILE B 2 37 ? 6.116 1.932 5.452 1.00 0.00 601 ILE B C 7
ATOM 11978 O O . ILE B 2 37 ? 5.478 1.815 6.471 1.00 0.00 601 ILE B O 7
ATOM 11994 N N . TRP B 2 38 ? 7.434 1.877 5.450 1.00 0.00 602 TRP B N 7
ATOM 11995 C CA . TRP B 2 38 ? 8.184 1.673 6.726 1.00 0.00 602 TRP B CA 7
ATOM 11996 C C . TRP B 2 38 ? 7.556 2.577 7.771 1.00 0.00 602 TRP B C 7
ATOM 11997 O O . TRP B 2 38 ? 7.399 2.213 8.920 1.00 0.00 602 TRP B O 7
ATOM 12018 N N . ASP B 2 39 ? 7.146 3.742 7.356 1.00 0.00 603 ASP B N 7
ATOM 12019 C CA . ASP B 2 39 ? 6.468 4.658 8.306 1.00 0.00 603 ASP B CA 7
ATOM 12020 C C . ASP B 2 39 ? 5.109 4.042 8.655 1.00 0.00 603 ASP B C 7
ATOM 12021 O O . ASP B 2 39 ? 4.703 4.015 9.798 1.00 0.00 603 ASP B O 7
ATOM 12030 N N . ARG B 2 40 ? 4.410 3.522 7.674 1.00 0.00 604 ARG B N 7
ATOM 12031 C CA . ARG B 2 40 ? 3.087 2.881 7.957 1.00 0.00 604 ARG B CA 7
ATOM 12032 C C . ARG B 2 40 ? 3.277 1.766 9.003 1.00 0.00 604 ARG B C 7
ATOM 12033 O O . ARG B 2 40 ? 2.471 1.591 9.895 1.00 0.00 604 ARG B O 7
ATOM 12054 N N . ILE B 2 41 ? 4.348 1.018 8.895 1.00 0.00 605 ILE B N 7
ATOM 12055 C CA . ILE B 2 41 ? 4.624 -0.086 9.873 1.00 0.00 605 ILE B CA 7
ATOM 12056 C C . ILE B 2 41 ? 4.894 0.492 11.267 1.00 0.00 605 ILE B C 7
ATOM 12057 O O . ILE B 2 41 ? 4.352 0.027 12.250 1.00 0.00 605 ILE B O 7
ATOM 12073 N N . THR B 2 42 ? 5.729 1.488 11.371 1.00 0.00 606 THR B N 7
ATOM 12074 C CA . THR B 2 42 ? 6.027 2.066 12.716 1.00 0.00 606 THR B CA 7
ATOM 12075 C C . THR B 2 42 ? 4.722 2.327 13.474 1.00 0.00 606 THR B C 7
ATOM 12076 O O . THR B 2 42 ? 4.624 2.076 14.658 1.00 0.00 606 THR B O 7
ATOM 12087 N N . THR B 2 43 ? 3.722 2.839 12.806 1.00 0.00 607 THR B N 7
ATOM 12088 C CA . THR B 2 43 ? 2.427 3.125 13.493 1.00 0.00 607 THR B CA 7
ATOM 12089 C C . THR B 2 43 ? 2.026 1.947 14.387 1.00 0.00 607 THR B C 7
ATOM 12090 O O . THR B 2 43 ? 1.858 2.094 15.581 1.00 0.00 607 THR B O 7
ATOM 12101 N N . HIS B 2 44 ? 1.865 0.781 13.823 1.00 0.00 608 HIS B N 7
ATOM 12102 C CA . HIS B 2 44 ? 1.469 -0.394 14.651 1.00 0.00 608 HIS B CA 7
ATOM 12103 C C . HIS B 2 44 ? 2.542 -0.634 15.738 1.00 0.00 608 HIS B C 7
ATOM 12104 O O . HIS B 2 44 ? 3.712 -0.665 15.412 1.00 0.00 608 HIS B O 7
ATOM 12118 N N . PRO B 2 45 ? 2.154 -0.802 16.998 1.00 0.00 609 PRO B N 7
ATOM 12119 C CA . PRO B 2 45 ? 3.150 -1.038 18.065 1.00 0.00 609 PRO B CA 7
ATOM 12120 C C . PRO B 2 45 ? 3.893 -2.357 17.799 1.00 0.00 609 PRO B C 7
ATOM 12121 O O . PRO B 2 45 ? 5.003 -2.366 17.304 1.00 0.00 609 PRO B O 7
ATOM 12132 N N . LYS B 2 46 ? 3.287 -3.467 18.127 1.00 0.00 610 LYS B N 7
ATOM 12133 C CA . LYS B 2 46 ? 3.951 -4.784 17.898 1.00 0.00 610 LYS B CA 7
ATOM 12134 C C . LYS B 2 46 ? 3.698 -5.237 16.457 1.00 0.00 610 LYS B C 7
ATOM 12135 O O . LYS B 2 46 ? 2.807 -6.016 16.187 1.00 0.00 610 LYS B O 7
ATOM 12154 N N . TYR B 2 47 ? 4.480 -4.753 15.528 1.00 0.00 611 TYR B N 7
ATOM 12155 C CA . TYR B 2 47 ? 4.289 -5.152 14.102 1.00 0.00 611 TYR B CA 7
ATOM 12156 C C . TYR B 2 47 ? 5.069 -6.436 13.817 1.00 0.00 611 TYR B C 7
ATOM 12157 O O . TYR B 2 47 ? 5.490 -6.681 12.704 1.00 0.00 611 TYR B O 7
ATOM 12175 N N . SER B 2 48 ? 5.271 -7.263 14.811 1.00 0.00 612 SER B N 7
ATOM 12176 C CA . SER B 2 48 ? 6.029 -8.529 14.589 1.00 0.00 612 SER B CA 7
ATOM 12177 C C . SER B 2 48 ? 5.075 -9.628 14.116 1.00 0.00 612 SER B C 7
ATOM 12178 O O . SER B 2 48 ? 5.457 -10.519 13.384 1.00 0.00 612 SER B O 7
ATOM 12186 N N . ASP B 2 49 ? 3.839 -9.581 14.535 1.00 0.00 613 ASP B N 7
ATOM 12187 C CA . ASP B 2 49 ? 2.867 -10.634 14.114 1.00 0.00 613 ASP B CA 7
ATOM 12188 C C . ASP B 2 49 ? 2.653 -10.606 12.591 1.00 0.00 613 ASP B C 7
ATOM 12189 O O . ASP B 2 49 ? 1.728 -11.212 12.086 1.00 0.00 613 ASP B O 7
ATOM 12198 N N . ILE B 2 50 ? 3.489 -9.906 11.854 1.00 0.00 614 ILE B N 7
ATOM 12199 C CA . ILE B 2 50 ? 3.328 -9.835 10.365 1.00 0.00 614 ILE B CA 7
ATOM 12200 C C . ILE B 2 50 ? 4.562 -10.449 9.696 1.00 0.00 614 ILE B C 7
ATOM 12201 O O . ILE B 2 50 ? 5.510 -10.827 10.353 1.00 0.00 614 ILE B O 7
ATOM 12217 N N . ASP B 2 51 ? 4.554 -10.540 8.388 1.00 0.00 615 ASP B N 7
ATOM 12218 C CA . ASP B 2 51 ? 5.720 -11.115 7.644 1.00 0.00 615 ASP B CA 7
ATOM 12219 C C . ASP B 2 51 ? 6.232 -10.068 6.655 1.00 0.00 615 ASP B C 7
ATOM 12220 O O . ASP B 2 51 ? 5.466 -9.462 5.940 1.00 0.00 615 ASP B O 7
ATOM 12229 N N . VAL B 2 52 ? 7.517 -9.850 6.613 1.00 0.00 616 VAL B N 7
ATOM 12230 C CA . VAL B 2 52 ? 8.071 -8.833 5.669 1.00 0.00 616 VAL B CA 7
ATOM 12231 C C . VAL B 2 52 ? 8.121 -9.412 4.250 1.00 0.00 616 VAL B C 7
ATOM 12232 O O . VAL B 2 52 ? 8.232 -8.694 3.273 1.00 0.00 616 VAL B O 7
ATOM 12245 N N . ASP B 2 53 ? 8.033 -10.708 4.129 1.00 0.00 617 ASP B N 7
ATOM 12246 C CA . ASP B 2 53 ? 8.078 -11.336 2.777 1.00 0.00 617 ASP B CA 7
ATOM 12247 C C . ASP B 2 53 ? 6.743 -11.128 2.055 1.00 0.00 617 ASP B C 7
ATOM 12248 O O . ASP B 2 53 ? 6.691 -11.026 0.847 1.00 0.00 617 ASP B O 7
ATOM 12257 N N . GLY B 2 54 ? 5.662 -11.079 2.780 1.00 0.00 618 GLY B N 7
ATOM 12258 C CA . GLY B 2 54 ? 4.338 -10.894 2.121 1.00 0.00 618 GLY B CA 7
ATOM 12259 C C . GLY B 2 54 ? 4.234 -9.493 1.520 1.00 0.00 618 GLY B C 7
ATOM 12260 O O . GLY B 2 54 ? 3.735 -9.323 0.426 1.00 0.00 618 GLY B O 7
ATOM 12264 N N . LEU B 2 55 ? 4.703 -8.483 2.204 1.00 0.00 619 LEU B N 7
ATOM 12265 C CA . LEU B 2 55 ? 4.609 -7.122 1.608 1.00 0.00 619 LEU B CA 7
ATOM 12266 C C . LEU B 2 55 ? 5.581 -7.051 0.436 1.00 0.00 619 LEU B C 7
ATOM 12267 O O . LEU B 2 55 ? 5.433 -6.244 -0.458 1.00 0.00 619 LEU B O 7
ATOM 12283 N N . CYS B 2 56 ? 6.582 -7.890 0.432 1.00 0.00 620 CYS B N 7
ATOM 12284 C CA . CYS B 2 56 ? 7.565 -7.864 -0.684 1.00 0.00 620 CYS B CA 7
ATOM 12285 C C . CYS B 2 56 ? 6.913 -8.362 -1.982 1.00 0.00 620 CYS B C 7
ATOM 12286 O O . CYS B 2 56 ? 6.965 -7.700 -2.994 1.00 0.00 620 CYS B O 7
ATOM 12294 N N . SER B 2 57 ? 6.309 -9.527 -1.978 1.00 0.00 621 SER B N 7
ATOM 12295 C CA . SER B 2 57 ? 5.682 -10.042 -3.242 1.00 0.00 621 SER B CA 7
ATOM 12296 C C . SER B 2 57 ? 4.276 -9.458 -3.430 1.00 0.00 621 SER B C 7
ATOM 12297 O O . SER B 2 57 ? 3.624 -9.708 -4.424 1.00 0.00 621 SER B O 7
ATOM 12305 N N . GLU B 2 58 ? 3.817 -8.659 -2.512 1.00 0.00 622 GLU B N 7
ATOM 12306 C CA . GLU B 2 58 ? 2.468 -8.027 -2.662 1.00 0.00 622 GLU B CA 7
ATOM 12307 C C . GLU B 2 58 ? 2.624 -6.581 -3.159 1.00 0.00 622 GLU B C 7
ATOM 12308 O O . GLU B 2 58 ? 1.937 -6.157 -4.067 1.00 0.00 622 GLU B O 7
ATOM 12320 N N . LEU B 2 59 ? 3.511 -5.818 -2.573 1.00 0.00 623 LEU B N 7
ATOM 12321 C CA . LEU B 2 59 ? 3.693 -4.399 -3.022 1.00 0.00 623 LEU B CA 7
ATOM 12322 C C . LEU B 2 59 ? 4.674 -4.338 -4.209 1.00 0.00 623 LEU B C 7
ATOM 12323 O O . LEU B 2 59 ? 4.739 -3.347 -4.910 1.00 0.00 623 LEU B O 7
ATOM 12339 N N . MET B 2 60 ? 5.451 -5.367 -4.433 1.00 0.00 624 MET B N 7
ATOM 12340 C CA . MET B 2 60 ? 6.436 -5.330 -5.563 1.00 0.00 624 MET B CA 7
ATOM 12341 C C . MET B 2 60 ? 5.725 -5.350 -6.923 1.00 0.00 624 MET B C 7
ATOM 12342 O O . MET B 2 60 ? 6.231 -4.813 -7.887 1.00 0.00 624 MET B O 7
ATOM 12356 N N . ALA B 2 61 ? 4.564 -5.950 -7.023 1.00 0.00 625 ALA B N 7
ATOM 12357 C CA . ALA B 2 61 ? 3.838 -5.979 -8.340 1.00 0.00 625 ALA B CA 7
ATOM 12358 C C . ALA B 2 61 ? 2.670 -4.997 -8.296 1.00 0.00 625 ALA B C 7
ATOM 12359 O O . ALA B 2 61 ? 2.340 -4.394 -9.299 1.00 0.00 625 ALA B O 7
ATOM 12366 N N . LYS B 2 62 ? 2.070 -4.768 -7.167 1.00 0.00 626 LYS B N 7
ATOM 12367 C CA . LYS B 2 62 ? 0.983 -3.754 -7.146 1.00 0.00 626 LYS B CA 7
ATOM 12368 C C . LYS B 2 62 ? 1.642 -2.417 -7.495 1.00 0.00 626 LYS B C 7
ATOM 12369 O O . LYS B 2 62 ? 0.998 -1.433 -7.804 1.00 0.00 626 LYS B O 7
ATOM 12388 N N . ALA B 2 63 ? 2.947 -2.405 -7.427 1.00 0.00 627 ALA B N 7
ATOM 12389 C CA . ALA B 2 63 ? 3.748 -1.182 -7.724 1.00 0.00 627 ALA B CA 7
ATOM 12390 C C . ALA B 2 63 ? 3.276 -0.485 -9.004 1.00 0.00 627 ALA B C 7
ATOM 12391 O O . ALA B 2 63 ? 3.303 -1.048 -10.081 1.00 0.00 627 ALA B O 7
ATOM 12398 N N . LYS B 2 64 ? 2.902 0.764 -8.895 1.00 0.00 628 LYS B N 7
ATOM 12399 C CA . LYS B 2 64 ? 2.492 1.547 -10.098 1.00 0.00 628 LYS B CA 7
ATOM 12400 C C . LYS B 2 64 ? 3.734 2.304 -10.561 1.00 0.00 628 LYS B C 7
ATOM 12401 O O . LYS B 2 64 ? 4.011 3.400 -10.122 1.00 0.00 628 LYS B O 7
ATOM 12420 N N . CYS B 2 65 ? 4.517 1.688 -11.394 1.00 0.00 629 CYS B N 7
ATOM 12421 C CA . CYS B 2 65 ? 5.790 2.316 -11.842 1.00 0.00 629 CYS B CA 7
ATOM 12422 C C . CYS B 2 65 ? 5.562 3.673 -12.530 1.00 0.00 629 CYS B C 7
ATOM 12423 O O . CYS B 2 65 ? 4.667 3.855 -13.332 1.00 0.00 629 CYS B O 7
ATOM 12430 N N . SER B 2 66 ? 6.425 4.606 -12.217 1.00 0.00 630 SER B N 7
ATOM 12431 C CA . SER B 2 66 ? 6.372 5.970 -12.823 1.00 0.00 630 SER B CA 7
ATOM 12432 C C . SER B 2 66 ? 7.819 6.424 -13.055 1.00 0.00 630 SER B C 7
ATOM 12433 O O . SER B 2 66 ? 8.738 5.857 -12.499 1.00 0.00 630 SER B O 7
ATOM 12441 N N . GLU B 2 67 ? 8.051 7.416 -13.873 1.00 0.00 631 GLU B N 7
ATOM 12442 C CA . GLU B 2 67 ? 9.458 7.846 -14.119 1.00 0.00 631 GLU B CA 7
ATOM 12443 C C . GLU B 2 67 ? 10.047 8.501 -12.864 1.00 0.00 631 GLU B C 7
ATOM 12444 O O . GLU B 2 67 ? 11.223 8.369 -12.588 1.00 0.00 631 GLU B O 7
ATOM 12456 N N . ARG B 2 68 ? 9.256 9.204 -12.102 1.00 0.00 632 ARG B N 7
ATOM 12457 C CA . ARG B 2 68 ? 9.808 9.849 -10.875 1.00 0.00 632 ARG B CA 7
ATOM 12458 C C . ARG B 2 68 ? 10.120 8.762 -9.842 1.00 0.00 632 ARG B C 7
ATOM 12459 O O . ARG B 2 68 ? 10.849 8.974 -8.893 1.00 0.00 632 ARG B O 7
ATOM 12480 N N . GLY B 2 69 ? 9.561 7.599 -10.031 1.00 0.00 633 GLY B N 7
ATOM 12481 C CA . GLY B 2 69 ? 9.796 6.469 -9.080 1.00 0.00 633 GLY B CA 7
ATOM 12482 C C . GLY B 2 69 ? 8.507 5.663 -8.949 1.00 0.00 633 GLY B C 7
ATOM 12483 O O . GLY B 2 69 ? 7.511 5.979 -9.566 1.00 0.00 633 GLY B O 7
ATOM 12487 N N . VAL B 2 70 ? 8.500 4.624 -8.161 1.00 0.00 634 VAL B N 7
ATOM 12488 C CA . VAL B 2 70 ? 7.268 3.809 -8.006 1.00 0.00 634 VAL B CA 7
ATOM 12489 C C . VAL B 2 70 ? 6.300 4.501 -7.045 1.00 0.00 634 VAL B C 7
ATOM 12490 O O . VAL B 2 70 ? 6.694 5.321 -6.239 1.00 0.00 634 VAL B O 7
ATOM 12503 N N . VAL B 2 71 ? 5.045 4.146 -7.092 1.00 0.00 635 VAL B N 7
ATOM 12504 C CA . VAL B 2 71 ? 4.052 4.743 -6.148 1.00 0.00 635 VAL B CA 7
ATOM 12505 C C . VAL B 2 71 ? 2.952 3.708 -5.905 1.00 0.00 635 VAL B C 7
ATOM 12506 O O . VAL B 2 71 ? 2.590 2.961 -6.792 1.00 0.00 635 VAL B O 7
ATOM 12519 N N . ILE B 2 72 ? 2.433 3.638 -4.702 1.00 0.00 636 ILE B N 7
ATOM 12520 C CA . ILE B 2 72 ? 1.369 2.629 -4.386 1.00 0.00 636 ILE B CA 7
ATOM 12521 C C . ILE B 2 72 ? 0.198 3.310 -3.677 1.00 0.00 636 ILE B C 7
ATOM 12522 O O . ILE B 2 72 ? 0.374 4.254 -2.936 1.00 0.00 636 ILE B O 7
ATOM 12538 N N . ASN B 2 73 ? -1.000 2.831 -3.893 1.00 0.00 637 ASN B N 7
ATOM 12539 C CA . ASN B 2 73 ? -2.186 3.440 -3.223 1.00 0.00 637 ASN B CA 7
ATOM 12540 C C . ASN B 2 73 ? -2.403 2.755 -1.872 1.00 0.00 637 ASN B C 7
ATOM 12541 O O . ASN B 2 73 ? -2.305 1.550 -1.748 1.00 0.00 637 ASN B O 7
ATOM 12552 N N . ALA B 2 74 ? -2.686 3.523 -0.857 1.00 0.00 638 ALA B N 7
ATOM 12553 C CA . ALA B 2 74 ? -2.898 2.941 0.498 1.00 0.00 638 ALA B CA 7
ATOM 12554 C C . ALA B 2 74 ? -3.865 1.751 0.440 1.00 0.00 638 ALA B C 7
ATOM 12555 O O . ALA B 2 74 ? -4.024 1.029 1.403 1.00 0.00 638 ALA B O 7
ATOM 12562 N N . GLU B 2 75 ? -4.517 1.541 -0.669 1.00 0.00 639 GLU B N 7
ATOM 12563 C CA . GLU B 2 75 ? -5.475 0.396 -0.763 1.00 0.00 639 GLU B CA 7
ATOM 12564 C C . GLU B 2 75 ? -4.726 -0.916 -1.038 1.00 0.00 639 GLU B C 7
ATOM 12565 O O . GLU B 2 75 ? -5.238 -1.984 -0.769 1.00 0.00 639 GLU B O 7
ATOM 12577 N N . ASP B 2 76 ? -3.517 -0.870 -1.533 1.00 0.00 640 ASP B N 7
ATOM 12578 C CA . ASP B 2 76 ? -2.772 -2.150 -1.765 1.00 0.00 640 ASP B CA 7
ATOM 12579 C C . ASP B 2 76 ? -2.045 -2.537 -0.473 1.00 0.00 640 ASP B C 7
ATOM 12580 O O . ASP B 2 76 ? -2.090 -3.674 -0.047 1.00 0.00 640 ASP B O 7
ATOM 12589 N N . VAL B 2 77 ? -1.405 -1.607 0.173 1.00 0.00 641 VAL B N 7
ATOM 12590 C CA . VAL B 2 77 ? -0.715 -1.934 1.455 1.00 0.00 641 VAL B CA 7
ATOM 12591 C C . VAL B 2 77 ? -1.783 -2.292 2.506 1.00 0.00 641 VAL B C 7
ATOM 12592 O O . VAL B 2 77 ? -1.641 -3.246 3.246 1.00 0.00 641 VAL B O 7
ATOM 12605 N N . GLN B 2 78 ? -2.841 -1.528 2.584 1.00 0.00 642 GLN B N 7
ATOM 12606 C CA . GLN B 2 78 ? -3.901 -1.823 3.593 1.00 0.00 642 GLN B CA 7
ATOM 12607 C C . GLN B 2 78 ? -4.485 -3.215 3.338 1.00 0.00 642 GLN B C 7
ATOM 12608 O O . GLN B 2 78 ? -4.807 -3.938 4.261 1.00 0.00 642 GLN B O 7
ATOM 12622 N N . LEU B 2 79 ? -4.605 -3.610 2.102 1.00 0.00 643 LEU B N 7
ATOM 12623 C CA . LEU B 2 79 ? -5.145 -4.969 1.802 1.00 0.00 643 LEU B CA 7
ATOM 12624 C C . LEU B 2 79 ? -4.007 -5.989 1.913 1.00 0.00 643 LEU B C 7
ATOM 12625 O O . LEU B 2 79 ? -4.242 -7.168 2.076 1.00 0.00 643 LEU B O 7
ATOM 12641 N N . ALA B 2 80 ? -2.778 -5.554 1.856 1.00 0.00 644 ALA B N 7
ATOM 12642 C CA . ALA B 2 80 ? -1.643 -6.518 1.994 1.00 0.00 644 ALA B CA 7
ATOM 12643 C C . ALA B 2 80 ? -1.321 -6.706 3.479 1.00 0.00 644 ALA B C 7
ATOM 12644 O O . ALA B 2 80 ? -1.047 -7.805 3.920 1.00 0.00 644 ALA B O 7
ATOM 12651 N N . LEU B 2 81 ? -1.371 -5.669 4.267 1.00 0.00 645 LEU B N 7
ATOM 12652 C CA . LEU B 2 81 ? -1.087 -5.845 5.722 1.00 0.00 645 LEU B CA 7
ATOM 12653 C C . LEU B 2 81 ? -2.321 -6.455 6.396 1.00 0.00 645 LEU B C 7
ATOM 12654 O O . LEU B 2 81 ? -2.294 -7.581 6.853 1.00 0.00 645 LEU B O 7
ATOM 12670 N N . ASN B 2 82 ? -3.396 -5.719 6.476 1.00 0.00 646 ASN B N 7
ATOM 12671 C CA . ASN B 2 82 ? -4.624 -6.253 7.138 1.00 0.00 646 ASN B CA 7
ATOM 12672 C C . ASN B 2 82 ? -4.909 -7.685 6.667 1.00 0.00 646 ASN B C 7
ATOM 12673 O O . ASN B 2 82 ? -5.686 -8.396 7.272 1.00 0.00 646 ASN B O 7
ATOM 12684 N N . LYS B 2 83 ? -4.294 -8.117 5.597 1.00 0.00 647 LYS B N 7
ATOM 12685 C CA . LYS B 2 83 ? -4.542 -9.508 5.099 1.00 0.00 647 LYS B CA 7
ATOM 12686 C C . LYS B 2 83 ? -3.478 -10.456 5.660 1.00 0.00 647 LYS B C 7
ATOM 12687 O O . LYS B 2 83 ? -3.604 -11.662 5.568 1.00 0.00 647 LYS B O 7
ATOM 12706 N N . HIS B 2 84 ? -2.435 -9.920 6.243 1.00 0.00 648 HIS B N 7
ATOM 12707 C CA . HIS B 2 84 ? -1.352 -10.780 6.820 1.00 0.00 648 HIS B CA 7
ATOM 12708 C C . HIS B 2 84 ? -1.394 -10.695 8.346 1.00 0.00 648 HIS B C 7
ATOM 12709 O O . HIS B 2 84 ? -0.443 -11.030 9.022 1.00 0.00 648 HIS B O 7
ATOM 12723 N N . MET B 2 85 ? -2.496 -10.256 8.895 1.00 0.00 649 MET B N 7
ATOM 12724 C CA . MET B 2 85 ? -2.611 -10.156 10.383 1.00 0.00 649 MET B CA 7
ATOM 12725 C C . MET B 2 85 ? -3.312 -11.405 10.919 1.00 0.00 649 MET B C 7
ATOM 12726 O O . MET B 2 85 ? -4.522 -11.518 10.874 1.00 0.00 649 MET B O 7
ATOM 12740 N N . ASN B 2 86 ? -2.562 -12.345 11.425 1.00 0.00 650 ASN B N 7
ATOM 12741 C CA . ASN B 2 86 ? -3.182 -13.588 11.963 1.00 0.00 650 ASN B CA 7
ATOM 12742 C C . ASN B 2 86 ? -3.769 -13.308 13.348 1.00 0.00 650 ASN B C 7
ATOM 12743 O O . ASN B 2 86 ? -4.983 -13.230 13.450 1.00 0.00 650 ASN B O 7
ATOM 12755 N N . ASN A 1 1 ? 29.533 13.815 -12.852 1.00 0.00 279 ASN A N 8
ATOM 12756 C CA . ASN A 1 1 ? 29.926 13.399 -11.477 1.00 0.00 279 ASN A CA 8
ATOM 12757 C C . ASN A 1 1 ? 28.711 13.488 -10.550 1.00 0.00 279 ASN A C 8
ATOM 12758 O O . ASN A 1 1 ? 28.260 14.561 -10.205 1.00 0.00 279 ASN A O 8
ATOM 12771 N N . LEU A 1 2 ? 28.179 12.367 -10.145 1.00 0.00 280 LEU A N 8
ATOM 12772 C CA . LEU A 1 2 ? 26.994 12.390 -9.241 1.00 0.00 280 LEU A CA 8
ATOM 12773 C C . LEU A 1 2 ? 27.436 12.816 -7.839 1.00 0.00 280 LEU A C 8
ATOM 12774 O O . LEU A 1 2 ? 26.714 12.656 -6.875 1.00 0.00 280 LEU A O 8
ATOM 12790 N N . ASP A 1 3 ? 28.616 13.357 -7.717 1.00 0.00 281 ASP A N 8
ATOM 12791 C CA . ASP A 1 3 ? 29.102 13.793 -6.378 1.00 0.00 281 ASP A CA 8
ATOM 12792 C C . ASP A 1 3 ? 28.401 15.092 -5.978 1.00 0.00 281 ASP A C 8
ATOM 12793 O O . ASP A 1 3 ? 28.915 15.874 -5.203 1.00 0.00 281 ASP A O 8
ATOM 12802 N N . SER A 1 4 ? 27.228 15.328 -6.500 1.00 0.00 282 SER A N 8
ATOM 12803 C CA . SER A 1 4 ? 26.494 16.577 -6.149 1.00 0.00 282 SER A CA 8
ATOM 12804 C C . SER A 1 4 ? 26.130 16.555 -4.663 1.00 0.00 282 SER A C 8
ATOM 12805 O O . SER A 1 4 ? 26.742 17.223 -3.854 1.00 0.00 282 SER A O 8
ATOM 12813 N N . ASN A 1 5 ? 25.137 15.791 -4.298 1.00 0.00 283 ASN A N 8
ATOM 12814 C CA . ASN A 1 5 ? 24.735 15.727 -2.865 1.00 0.00 283 ASN A CA 8
ATOM 12815 C C . ASN A 1 5 ? 23.719 14.599 -2.671 1.00 0.00 283 ASN A C 8
ATOM 12816 O O . ASN A 1 5 ? 22.564 14.723 -3.026 1.00 0.00 283 ASN A O 8
ATOM 12827 N N . MET A 1 6 ? 24.140 13.499 -2.108 1.00 0.00 284 MET A N 8
ATOM 12828 C CA . MET A 1 6 ? 23.198 12.365 -1.892 1.00 0.00 284 MET A CA 8
ATOM 12829 C C . MET A 1 6 ? 23.852 11.324 -0.983 1.00 0.00 284 MET A C 8
ATOM 12830 O O . MET A 1 6 ? 23.535 11.218 0.186 1.00 0.00 284 MET A O 8
ATOM 12844 N N . PHE A 1 7 ? 24.764 10.551 -1.509 1.00 0.00 285 PHE A N 8
ATOM 12845 C CA . PHE A 1 7 ? 25.437 9.517 -0.673 1.00 0.00 285 PHE A CA 8
ATOM 12846 C C . PHE A 1 7 ? 26.336 10.201 0.359 1.00 0.00 285 PHE A C 8
ATOM 12847 O O . PHE A 1 7 ? 26.501 11.405 0.352 1.00 0.00 285 PHE A O 8
ATOM 12864 N N . SER A 1 8 ? 26.918 9.443 1.247 1.00 0.00 286 SER A N 8
ATOM 12865 C CA . SER A 1 8 ? 27.806 10.049 2.279 1.00 0.00 286 SER A CA 8
ATOM 12866 C C . SER A 1 8 ? 27.047 11.151 3.022 1.00 0.00 286 SER A C 8
ATOM 12867 O O . SER A 1 8 ? 25.832 11.177 3.041 1.00 0.00 286 SER A O 8
ATOM 12875 N N . ASN A 1 9 ? 27.754 12.062 3.634 1.00 0.00 287 ASN A N 8
ATOM 12876 C CA . ASN A 1 9 ? 27.073 13.161 4.376 1.00 0.00 287 ASN A CA 8
ATOM 12877 C C . ASN A 1 9 ? 28.024 14.353 4.502 1.00 0.00 287 ASN A C 8
ATOM 12878 O O . ASN A 1 9 ? 28.976 14.482 3.757 1.00 0.00 287 ASN A O 8
ATOM 12889 N N . ASP A 1 10 ? 27.774 15.227 5.438 1.00 0.00 288 ASP A N 8
ATOM 12890 C CA . ASP A 1 10 ? 28.664 16.410 5.610 1.00 0.00 288 ASP A CA 8
ATOM 12891 C C . ASP A 1 10 ? 28.299 17.139 6.903 1.00 0.00 288 ASP A C 8
ATOM 12892 O O . ASP A 1 10 ? 28.947 18.088 7.296 1.00 0.00 288 ASP A O 8
ATOM 12901 N N . PHE A 1 11 ? 27.264 16.704 7.568 1.00 0.00 289 PHE A N 8
ATOM 12902 C CA . PHE A 1 11 ? 26.858 17.375 8.835 1.00 0.00 289 PHE A CA 8
ATOM 12903 C C . PHE A 1 11 ? 27.935 17.152 9.897 1.00 0.00 289 PHE A C 8
ATOM 12904 O O . PHE A 1 11 ? 28.204 18.013 10.712 1.00 0.00 289 PHE A O 8
ATOM 12921 N N . ASN A 1 12 ? 28.555 16.004 9.897 1.00 0.00 290 ASN A N 8
ATOM 12922 C CA . ASN A 1 12 ? 29.614 15.727 10.907 1.00 0.00 290 ASN A CA 8
ATOM 12923 C C . ASN A 1 12 ? 30.353 14.442 10.531 1.00 0.00 290 ASN A C 8
ATOM 12924 O O . ASN A 1 12 ? 31.508 14.259 10.858 1.00 0.00 290 ASN A O 8
ATOM 12935 N N . PHE A 1 13 ? 29.694 13.547 9.847 1.00 0.00 291 PHE A N 8
ATOM 12936 C CA . PHE A 1 13 ? 30.358 12.274 9.449 1.00 0.00 291 PHE A CA 8
ATOM 12937 C C . PHE A 1 13 ? 30.954 11.602 10.689 1.00 0.00 291 PHE A C 8
ATOM 12938 O O . PHE A 1 13 ? 32.084 11.849 11.058 1.00 0.00 291 PHE A O 8
ATOM 12955 N N . GLU A 1 14 ? 30.202 10.751 11.333 1.00 0.00 292 GLU A N 8
ATOM 12956 C CA . GLU A 1 14 ? 30.727 10.064 12.547 1.00 0.00 292 GLU A CA 8
ATOM 12957 C C . GLU A 1 14 ? 29.891 8.813 12.826 1.00 0.00 292 GLU A C 8
ATOM 12958 O O . GLU A 1 14 ? 30.263 7.971 13.618 1.00 0.00 292 GLU A O 8
ATOM 12970 N N . ASN A 1 15 ? 28.763 8.687 12.181 1.00 0.00 293 ASN A N 8
ATOM 12971 C CA . ASN A 1 15 ? 27.905 7.491 12.411 1.00 0.00 293 ASN A CA 8
ATOM 12972 C C . ASN A 1 15 ? 28.526 6.278 11.715 1.00 0.00 293 ASN A C 8
ATOM 12973 O O . ASN A 1 15 ? 27.848 5.510 11.060 1.00 0.00 293 ASN A O 8
ATOM 12984 N N . GLN A 1 16 ? 29.811 6.098 11.855 1.00 0.00 294 GLN A N 8
ATOM 12985 C CA . GLN A 1 16 ? 30.478 4.934 11.207 1.00 0.00 294 GLN A CA 8
ATOM 12986 C C . GLN A 1 16 ? 30.115 4.898 9.721 1.00 0.00 294 GLN A C 8
ATOM 12987 O O . GLN A 1 16 ? 30.142 5.904 9.041 1.00 0.00 294 GLN A O 8
ATOM 13001 N N . PHE A 1 17 ? 29.776 3.745 9.213 1.00 0.00 295 PHE A N 8
ATOM 13002 C CA . PHE A 1 17 ? 29.412 3.646 7.771 1.00 0.00 295 PHE A CA 8
ATOM 13003 C C . PHE A 1 17 ? 28.119 4.439 7.533 1.00 0.00 295 PHE A C 8
ATOM 13004 O O . PHE A 1 17 ? 27.734 5.268 8.333 1.00 0.00 295 PHE A O 8
ATOM 13021 N N . ASP A 1 18 ? 27.446 4.191 6.442 1.00 0.00 296 ASP A N 8
ATOM 13022 C CA . ASP A 1 18 ? 26.183 4.936 6.166 1.00 0.00 296 ASP A CA 8
ATOM 13023 C C . ASP A 1 18 ? 25.396 4.228 5.062 1.00 0.00 296 ASP A C 8
ATOM 13024 O O . ASP A 1 18 ? 24.754 3.222 5.291 1.00 0.00 296 ASP A O 8
ATOM 13033 N N . GLU A 1 19 ? 25.436 4.749 3.865 1.00 0.00 297 GLU A N 8
ATOM 13034 C CA . GLU A 1 19 ? 24.686 4.109 2.748 1.00 0.00 297 GLU A CA 8
ATOM 13035 C C . GLU A 1 19 ? 23.226 3.913 3.159 1.00 0.00 297 GLU A C 8
ATOM 13036 O O . GLU A 1 19 ? 22.728 4.575 4.049 1.00 0.00 297 GLU A O 8
ATOM 13048 N N . GLN A 1 20 ? 22.533 3.011 2.519 1.00 0.00 298 GLN A N 8
ATOM 13049 C CA . GLN A 1 20 ? 21.106 2.777 2.873 1.00 0.00 298 GLN A CA 8
ATOM 13050 C C . GLN A 1 20 ? 20.637 1.454 2.264 1.00 0.00 298 GLN A C 8
ATOM 13051 O O . GLN A 1 20 ? 19.554 0.985 2.550 1.00 0.00 298 GLN A O 8
ATOM 13065 N N . VAL A 1 21 ? 21.453 0.860 1.423 1.00 0.00 299 VAL A N 8
ATOM 13066 C CA . VAL A 1 21 ? 21.095 -0.441 0.763 1.00 0.00 299 VAL A CA 8
ATOM 13067 C C . VAL A 1 21 ? 19.614 -0.521 0.478 1.00 0.00 299 VAL A C 8
ATOM 13068 O O . VAL A 1 21 ? 18.888 -1.309 1.050 1.00 0.00 299 VAL A O 8
ATOM 13081 N N . SER A 1 22 ? 19.170 0.278 -0.437 1.00 0.00 300 SER A N 8
ATOM 13082 C CA . SER A 1 22 ? 17.752 0.250 -0.811 1.00 0.00 300 SER A CA 8
ATOM 13083 C C . SER A 1 22 ? 17.511 -0.981 -1.673 1.00 0.00 300 SER A C 8
ATOM 13084 O O . SER A 1 22 ? 16.633 -0.990 -2.512 1.00 0.00 300 SER A O 8
ATOM 13092 N N . GLU A 1 23 ? 18.268 -2.036 -1.463 1.00 0.00 301 GLU A N 8
ATOM 13093 C CA . GLU A 1 23 ? 18.054 -3.282 -2.259 1.00 0.00 301 GLU A CA 8
ATOM 13094 C C . GLU A 1 23 ? 16.555 -3.538 -2.300 1.00 0.00 301 GLU A C 8
ATOM 13095 O O . GLU A 1 23 ? 16.022 -4.178 -3.188 1.00 0.00 301 GLU A O 8
ATOM 13107 N N . PHE A 1 24 ? 15.879 -2.984 -1.334 1.00 0.00 302 PHE A N 8
ATOM 13108 C CA . PHE A 1 24 ? 14.403 -3.125 -1.269 1.00 0.00 302 PHE A CA 8
ATOM 13109 C C . PHE A 1 24 ? 13.762 -2.214 -2.314 1.00 0.00 302 PHE A C 8
ATOM 13110 O O . PHE A 1 24 ? 13.013 -2.656 -3.163 1.00 0.00 302 PHE A O 8
ATOM 13127 N N . CYS A 1 25 ? 14.049 -0.943 -2.264 1.00 0.00 303 CYS A N 8
ATOM 13128 C CA . CYS A 1 25 ? 13.455 -0.010 -3.258 1.00 0.00 303 CYS A CA 8
ATOM 13129 C C . CYS A 1 25 ? 14.192 -0.158 -4.595 1.00 0.00 303 CYS A C 8
ATOM 13130 O O . CYS A 1 25 ? 13.605 -0.083 -5.656 1.00 0.00 303 CYS A O 8
ATOM 13137 N N . SER A 1 26 ? 15.482 -0.350 -4.542 1.00 0.00 304 SER A N 8
ATOM 13138 C CA . SER A 1 26 ? 16.282 -0.484 -5.792 1.00 0.00 304 SER A CA 8
ATOM 13139 C C . SER A 1 26 ? 15.740 -1.622 -6.666 1.00 0.00 304 SER A C 8
ATOM 13140 O O . SER A 1 26 ? 15.785 -1.547 -7.882 1.00 0.00 304 SER A O 8
ATOM 13148 N N . LYS A 1 27 ? 15.179 -2.655 -6.070 1.00 0.00 305 LYS A N 8
ATOM 13149 C CA . LYS A 1 27 ? 14.607 -3.763 -6.909 1.00 0.00 305 LYS A CA 8
ATOM 13150 C C . LYS A 1 27 ? 13.116 -3.497 -7.091 1.00 0.00 305 LYS A C 8
ATOM 13151 O O . LYS A 1 27 ? 12.472 -4.025 -7.987 1.00 0.00 305 LYS A O 8
ATOM 13170 N N . MET A 1 28 ? 12.567 -2.627 -6.297 1.00 0.00 306 MET A N 8
ATOM 13171 C CA . MET A 1 28 ? 11.139 -2.289 -6.475 1.00 0.00 306 MET A CA 8
ATOM 13172 C C . MET A 1 28 ? 11.028 -1.436 -7.728 1.00 0.00 306 MET A C 8
ATOM 13173 O O . MET A 1 28 ? 9.986 -1.376 -8.349 1.00 0.00 306 MET A O 8
ATOM 13187 N N . ASN A 1 29 ? 12.102 -0.783 -8.134 1.00 0.00 307 ASN A N 8
ATOM 13188 C CA . ASN A 1 29 ? 12.015 0.037 -9.376 1.00 0.00 307 ASN A CA 8
ATOM 13189 C C . ASN A 1 29 ? 12.245 -0.924 -10.537 1.00 0.00 307 ASN A C 8
ATOM 13190 O O . ASN A 1 29 ? 11.613 -0.843 -11.569 1.00 0.00 307 ASN A O 8
ATOM 13201 N N . GLN A 1 30 ? 13.155 -1.864 -10.335 1.00 0.00 308 GLN A N 8
ATOM 13202 C CA . GLN A 1 30 ? 13.457 -2.898 -11.383 1.00 0.00 308 GLN A CA 8
ATOM 13203 C C . GLN A 1 30 ? 12.160 -3.309 -12.076 1.00 0.00 308 GLN A C 8
ATOM 13204 O O . GLN A 1 30 ? 12.097 -3.421 -13.285 1.00 0.00 308 GLN A O 8
ATOM 13218 N N . VAL A 1 31 ? 11.118 -3.528 -11.311 1.00 0.00 309 VAL A N 8
ATOM 13219 C CA . VAL A 1 31 ? 9.808 -3.921 -11.924 1.00 0.00 309 VAL A CA 8
ATOM 13220 C C . VAL A 1 31 ? 9.515 -3.012 -13.127 1.00 0.00 309 VAL A C 8
ATOM 13221 O O . VAL A 1 31 ? 8.688 -3.303 -13.968 1.00 0.00 309 VAL A O 8
ATOM 13234 N N . CYS A 1 32 ? 10.218 -1.916 -13.200 1.00 0.00 310 CYS A N 8
ATOM 13235 C CA . CYS A 1 32 ? 10.050 -0.950 -14.321 1.00 0.00 310 CYS A CA 8
ATOM 13236 C C . CYS A 1 32 ? 11.075 -1.258 -15.414 1.00 0.00 310 CYS A C 8
ATOM 13237 O O . CYS A 1 32 ? 10.794 -1.148 -16.592 1.00 0.00 310 CYS A O 8
ATOM 13244 N N . GLY A 1 33 ? 12.265 -1.640 -15.035 1.00 0.00 311 GLY A N 8
ATOM 13245 C CA . GLY A 1 33 ? 13.308 -1.951 -16.054 1.00 0.00 311 GLY A CA 8
ATOM 13246 C C . GLY A 1 33 ? 12.842 -3.116 -16.929 1.00 0.00 311 GLY A C 8
ATOM 13247 O O . GLY A 1 33 ? 12.579 -4.200 -16.448 1.00 0.00 311 GLY A O 8
ATOM 13251 N N . THR A 1 34 ? 12.740 -2.902 -18.214 1.00 0.00 312 THR A N 8
ATOM 13252 C CA . THR A 1 34 ? 12.295 -3.996 -19.124 1.00 0.00 312 THR A CA 8
ATOM 13253 C C . THR A 1 34 ? 13.498 -4.858 -19.511 1.00 0.00 312 THR A C 8
ATOM 13254 O O . THR A 1 34 ? 14.458 -4.380 -20.084 1.00 0.00 312 THR A O 8
ATOM 13265 N N . ARG A 1 35 ? 13.455 -6.126 -19.205 1.00 0.00 313 ARG A N 8
ATOM 13266 C CA . ARG A 1 35 ? 14.598 -7.017 -19.559 1.00 0.00 313 ARG A CA 8
ATOM 13267 C C . ARG A 1 35 ? 14.208 -8.473 -19.299 1.00 0.00 313 ARG A C 8
ATOM 13268 O O . ARG A 1 35 ? 14.616 -9.322 -20.076 1.00 0.00 313 ARG A O 8
ATOM 13290 N N . ASN B 2 1 ? -24.632 -30.124 -9.868 1.00 0.00 565 ASN B N 8
ATOM 13291 C CA . ASN B 2 1 ? -25.185 -29.390 -11.041 1.00 0.00 565 ASN B CA 8
ATOM 13292 C C . ASN B 2 1 ? -25.823 -30.385 -12.011 1.00 0.00 565 ASN B C 8
ATOM 13293 O O . ASN B 2 1 ? -25.143 -31.107 -12.713 1.00 0.00 565 ASN B O 8
ATOM 13306 N N . GLY B 2 2 ? -27.127 -30.430 -12.057 1.00 0.00 566 GLY B N 8
ATOM 13307 C CA . GLY B 2 2 ? -27.808 -31.379 -12.982 1.00 0.00 566 GLY B CA 8
ATOM 13308 C C . GLY B 2 2 ? -29.324 -31.252 -12.819 1.00 0.00 566 GLY B C 8
ATOM 13309 O O . GLY B 2 2 ? -29.899 -30.211 -13.067 1.00 0.00 566 GLY B O 8
ATOM 13313 N N . SER B 2 3 ? -29.976 -32.304 -12.405 1.00 0.00 567 SER B N 8
ATOM 13314 C CA . SER B 2 3 ? -31.454 -32.243 -12.228 1.00 0.00 567 SER B CA 8
ATOM 13315 C C . SER B 2 3 ? -31.788 -31.335 -11.042 1.00 0.00 567 SER B C 8
ATOM 13316 O O . SER B 2 3 ? -32.563 -31.688 -10.176 1.00 0.00 567 SER B O 8
ATOM 13324 N N . SER B 2 4 ? -31.208 -30.167 -10.996 1.00 0.00 568 SER B N 8
ATOM 13325 C CA . SER B 2 4 ? -31.492 -29.239 -9.866 1.00 0.00 568 SER B CA 8
ATOM 13326 C C . SER B 2 4 ? -30.910 -27.860 -10.182 1.00 0.00 568 SER B C 8
ATOM 13327 O O . SER B 2 4 ? -29.791 -27.549 -9.822 1.00 0.00 568 SER B O 8
ATOM 13335 N N . LEU B 2 5 ? -31.661 -27.029 -10.853 1.00 0.00 569 LEU B N 8
ATOM 13336 C CA . LEU B 2 5 ? -31.150 -25.670 -11.192 1.00 0.00 569 LEU B CA 8
ATOM 13337 C C . LEU B 2 5 ? -31.074 -24.826 -9.917 1.00 0.00 569 LEU B C 8
ATOM 13338 O O . LEU B 2 5 ? -31.658 -25.159 -8.905 1.00 0.00 569 LEU B O 8
ATOM 13354 N N . GLN B 2 6 ? -30.359 -23.736 -9.959 1.00 0.00 570 GLN B N 8
ATOM 13355 C CA . GLN B 2 6 ? -30.246 -22.872 -8.750 1.00 0.00 570 GLN B CA 8
ATOM 13356 C C . GLN B 2 6 ? -29.588 -21.546 -9.133 1.00 0.00 570 GLN B C 8
ATOM 13357 O O . GLN B 2 6 ? -29.846 -20.518 -8.539 1.00 0.00 570 GLN B O 8
ATOM 13371 N N . ASN B 2 7 ? -28.738 -21.560 -10.123 1.00 0.00 571 ASN B N 8
ATOM 13372 C CA . ASN B 2 7 ? -28.064 -20.300 -10.543 1.00 0.00 571 ASN B CA 8
ATOM 13373 C C . ASN B 2 7 ? -27.392 -19.652 -9.332 1.00 0.00 571 ASN B C 8
ATOM 13374 O O . ASN B 2 7 ? -27.496 -20.132 -8.220 1.00 0.00 571 ASN B O 8
ATOM 13385 N N . ALA B 2 8 ? -26.702 -18.562 -9.536 1.00 0.00 572 ALA B N 8
ATOM 13386 C CA . ALA B 2 8 ? -26.023 -17.884 -8.397 1.00 0.00 572 ALA B CA 8
ATOM 13387 C C . ALA B 2 8 ? -25.087 -18.871 -7.696 1.00 0.00 572 ALA B C 8
ATOM 13388 O O . ALA B 2 8 ? -25.142 -20.063 -7.924 1.00 0.00 572 ALA B O 8
ATOM 13395 N N . ASP B 2 9 ? -24.227 -18.383 -6.844 1.00 0.00 573 ASP B N 8
ATOM 13396 C CA . ASP B 2 9 ? -23.287 -19.291 -6.128 1.00 0.00 573 ASP B CA 8
ATOM 13397 C C . ASP B 2 9 ? -22.532 -18.500 -5.059 1.00 0.00 573 ASP B C 8
ATOM 13398 O O . ASP B 2 9 ? -21.318 -18.465 -5.040 1.00 0.00 573 ASP B O 8
ATOM 13407 N N . LYS B 2 10 ? -23.242 -17.864 -4.167 1.00 0.00 574 LYS B N 8
ATOM 13408 C CA . LYS B 2 10 ? -22.565 -17.075 -3.100 1.00 0.00 574 LYS B CA 8
ATOM 13409 C C . LYS B 2 10 ? -21.580 -17.971 -2.348 1.00 0.00 574 LYS B C 8
ATOM 13410 O O . LYS B 2 10 ? -21.864 -19.115 -2.055 1.00 0.00 574 LYS B O 8
ATOM 13429 N N . ILE B 2 11 ? -20.420 -17.458 -2.032 1.00 0.00 575 ILE B N 8
ATOM 13430 C CA . ILE B 2 11 ? -19.410 -18.277 -1.296 1.00 0.00 575 ILE B CA 8
ATOM 13431 C C . ILE B 2 11 ? -18.528 -17.358 -0.446 1.00 0.00 575 ILE B C 8
ATOM 13432 O O . ILE B 2 11 ? -18.171 -17.683 0.668 1.00 0.00 575 ILE B O 8
ATOM 13448 N N . ASN B 2 12 ? -18.173 -16.211 -0.961 1.00 0.00 576 ASN B N 8
ATOM 13449 C CA . ASN B 2 12 ? -17.316 -15.276 -0.179 1.00 0.00 576 ASN B CA 8
ATOM 13450 C C . ASN B 2 12 ? -17.994 -14.961 1.156 1.00 0.00 576 ASN B C 8
ATOM 13451 O O . ASN B 2 12 ? -19.035 -15.500 1.473 1.00 0.00 576 ASN B O 8
ATOM 13462 N N . ASN B 2 13 ? -17.410 -14.092 1.936 1.00 0.00 577 ASN B N 8
ATOM 13463 C CA . ASN B 2 13 ? -18.015 -13.735 3.253 1.00 0.00 577 ASN B CA 8
ATOM 13464 C C . ASN B 2 13 ? -18.035 -14.969 4.161 1.00 0.00 577 ASN B C 8
ATOM 13465 O O . ASN B 2 13 ? -17.330 -15.035 5.148 1.00 0.00 577 ASN B O 8
ATOM 13476 N N . GLY B 2 14 ? -18.834 -15.947 3.835 1.00 0.00 578 GLY B N 8
ATOM 13477 C CA . GLY B 2 14 ? -18.896 -17.173 4.681 1.00 0.00 578 GLY B CA 8
ATOM 13478 C C . GLY B 2 14 ? -19.765 -16.904 5.910 1.00 0.00 578 GLY B C 8
ATOM 13479 O O . GLY B 2 14 ? -20.977 -16.966 5.851 1.00 0.00 578 GLY B O 8
ATOM 13483 N N . ASN B 2 15 ? -19.156 -16.605 7.024 1.00 0.00 579 ASN B N 8
ATOM 13484 C CA . ASN B 2 15 ? -19.948 -16.332 8.257 1.00 0.00 579 ASN B CA 8
ATOM 13485 C C . ASN B 2 15 ? -19.023 -15.784 9.345 1.00 0.00 579 ASN B C 8
ATOM 13486 O O . ASN B 2 15 ? -19.318 -15.859 10.521 1.00 0.00 579 ASN B O 8
ATOM 13497 N N . ASP B 2 16 ? -17.904 -15.230 8.962 1.00 0.00 580 ASP B N 8
ATOM 13498 C CA . ASP B 2 16 ? -16.961 -14.677 9.975 1.00 0.00 580 ASP B CA 8
ATOM 13499 C C . ASP B 2 16 ? -17.546 -13.393 10.567 1.00 0.00 580 ASP B C 8
ATOM 13500 O O . ASP B 2 16 ? -17.475 -13.158 11.757 1.00 0.00 580 ASP B O 8
ATOM 13509 N N . ASN B 2 17 ? -18.127 -12.561 9.746 1.00 0.00 581 ASN B N 8
ATOM 13510 C CA . ASN B 2 17 ? -18.719 -11.295 10.264 1.00 0.00 581 ASN B CA 8
ATOM 13511 C C . ASN B 2 17 ? -19.531 -10.620 9.156 1.00 0.00 581 ASN B C 8
ATOM 13512 O O . ASN B 2 17 ? -19.069 -10.461 8.044 1.00 0.00 581 ASN B O 8
ATOM 13523 N N . ASP B 2 18 ? -20.738 -10.222 9.452 1.00 0.00 582 ASP B N 8
ATOM 13524 C CA . ASP B 2 18 ? -21.578 -9.558 8.416 1.00 0.00 582 ASP B CA 8
ATOM 13525 C C . ASP B 2 18 ? -20.865 -8.301 7.913 1.00 0.00 582 ASP B C 8
ATOM 13526 O O . ASP B 2 18 ? -20.350 -7.516 8.684 1.00 0.00 582 ASP B O 8
ATOM 13535 N N . ASN B 2 19 ? -20.831 -8.105 6.624 1.00 0.00 583 ASN B N 8
ATOM 13536 C CA . ASN B 2 19 ? -20.152 -6.898 6.072 1.00 0.00 583 ASN B CA 8
ATOM 13537 C C . ASN B 2 19 ? -20.467 -6.777 4.580 1.00 0.00 583 ASN B C 8
ATOM 13538 O O . ASN B 2 19 ? -21.249 -7.532 4.037 1.00 0.00 583 ASN B O 8
ATOM 13549 N N . ASP B 2 20 ? -19.864 -5.833 3.912 1.00 0.00 584 ASP B N 8
ATOM 13550 C CA . ASP B 2 20 ? -20.129 -5.666 2.456 1.00 0.00 584 ASP B CA 8
ATOM 13551 C C . ASP B 2 20 ? -19.000 -4.848 1.825 1.00 0.00 584 ASP B C 8
ATOM 13552 O O . ASP B 2 20 ? -17.897 -5.326 1.653 1.00 0.00 584 ASP B O 8
ATOM 13561 N N . ASN B 2 21 ? -19.266 -3.618 1.479 1.00 0.00 585 ASN B N 8
ATOM 13562 C CA . ASN B 2 21 ? -18.205 -2.774 0.860 1.00 0.00 585 ASN B CA 8
ATOM 13563 C C . ASN B 2 21 ? -18.715 -1.339 0.714 1.00 0.00 585 ASN B C 8
ATOM 13564 O O . ASN B 2 21 ? -18.735 -0.786 -0.367 1.00 0.00 585 ASN B O 8
ATOM 13575 N N . ASP B 2 22 ? -19.124 -0.732 1.794 1.00 0.00 586 ASP B N 8
ATOM 13576 C CA . ASP B 2 22 ? -19.629 0.667 1.713 1.00 0.00 586 ASP B CA 8
ATOM 13577 C C . ASP B 2 22 ? -18.555 1.561 1.091 1.00 0.00 586 ASP B C 8
ATOM 13578 O O . ASP B 2 22 ? -17.420 1.162 0.926 1.00 0.00 586 ASP B O 8
ATOM 13587 N N . VAL B 2 23 ? -18.905 2.771 0.745 1.00 0.00 587 VAL B N 8
ATOM 13588 C CA . VAL B 2 23 ? -17.909 3.700 0.133 1.00 0.00 587 VAL B CA 8
ATOM 13589 C C . VAL B 2 23 ? -18.255 5.140 0.530 1.00 0.00 587 VAL B C 8
ATOM 13590 O O . VAL B 2 23 ? -19.271 5.677 0.138 1.00 0.00 587 VAL B O 8
ATOM 13603 N N . VAL B 2 24 ? -17.414 5.768 1.308 1.00 0.00 588 VAL B N 8
ATOM 13604 C CA . VAL B 2 24 ? -17.688 7.173 1.734 1.00 0.00 588 VAL B CA 8
ATOM 13605 C C . VAL B 2 24 ? -17.024 8.136 0.729 1.00 0.00 588 VAL B C 8
ATOM 13606 O O . VAL B 2 24 ? -16.025 7.781 0.136 1.00 0.00 588 VAL B O 8
ATOM 13619 N N . PRO B 2 25 ? -17.571 9.327 0.552 1.00 0.00 589 PRO B N 8
ATOM 13620 C CA . PRO B 2 25 ? -16.982 10.297 -0.390 1.00 0.00 589 PRO B CA 8
ATOM 13621 C C . PRO B 2 25 ? -15.523 10.574 0.005 1.00 0.00 589 PRO B C 8
ATOM 13622 O O . PRO B 2 25 ? -15.220 11.536 0.683 1.00 0.00 589 PRO B O 8
ATOM 13633 N N . SER B 2 26 ? -14.621 9.730 -0.412 1.00 0.00 590 SER B N 8
ATOM 13634 C CA . SER B 2 26 ? -13.188 9.936 -0.058 1.00 0.00 590 SER B CA 8
ATOM 13635 C C . SER B 2 26 ? -12.365 8.752 -0.566 1.00 0.00 590 SER B C 8
ATOM 13636 O O . SER B 2 26 ? -12.259 7.732 0.087 1.00 0.00 590 SER B O 8
ATOM 13644 N N . LYS B 2 27 ? -11.780 8.875 -1.725 1.00 0.00 591 LYS B N 8
ATOM 13645 C CA . LYS B 2 27 ? -10.965 7.754 -2.269 1.00 0.00 591 LYS B CA 8
ATOM 13646 C C . LYS B 2 27 ? -9.761 7.514 -1.356 1.00 0.00 591 LYS B C 8
ATOM 13647 O O . LYS B 2 27 ? -8.642 7.852 -1.686 1.00 0.00 591 LYS B O 8
ATOM 13666 N N . GLU B 2 28 ? -9.981 6.933 -0.207 1.00 0.00 592 GLU B N 8
ATOM 13667 C CA . GLU B 2 28 ? -8.847 6.671 0.723 1.00 0.00 592 GLU B CA 8
ATOM 13668 C C . GLU B 2 28 ? -7.783 5.845 0.001 1.00 0.00 592 GLU B C 8
ATOM 13669 O O . GLU B 2 28 ? -7.812 4.630 0.014 1.00 0.00 592 GLU B O 8
ATOM 13681 N N . GLY B 2 29 ? -6.844 6.492 -0.631 1.00 0.00 593 GLY B N 8
ATOM 13682 C CA . GLY B 2 29 ? -5.780 5.743 -1.355 1.00 0.00 593 GLY B CA 8
ATOM 13683 C C . GLY B 2 29 ? -4.673 6.710 -1.779 1.00 0.00 593 GLY B C 8
ATOM 13684 O O . GLY B 2 29 ? -4.571 7.082 -2.931 1.00 0.00 593 GLY B O 8
ATOM 13688 N N . SER B 2 30 ? -3.847 7.126 -0.858 1.00 0.00 594 SER B N 8
ATOM 13689 C CA . SER B 2 30 ? -2.755 8.073 -1.218 1.00 0.00 594 SER B CA 8
ATOM 13690 C C . SER B 2 30 ? -1.629 7.331 -1.930 1.00 0.00 594 SER B C 8
ATOM 13691 O O . SER B 2 30 ? -1.543 6.121 -1.908 1.00 0.00 594 SER B O 8
ATOM 13699 N N . LEU B 2 31 ? -0.764 8.073 -2.553 1.00 0.00 595 LEU B N 8
ATOM 13700 C CA . LEU B 2 31 ? 0.385 7.474 -3.281 1.00 0.00 595 LEU B CA 8
ATOM 13701 C C . LEU B 2 31 ? 1.605 7.463 -2.353 1.00 0.00 595 LEU B C 8
ATOM 13702 O O . LEU B 2 31 ? 2.032 8.500 -1.885 1.00 0.00 595 LEU B O 8
ATOM 13718 N N . LEU B 2 32 ? 2.169 6.305 -2.078 1.00 0.00 596 LEU B N 8
ATOM 13719 C CA . LEU B 2 32 ? 3.368 6.237 -1.168 1.00 0.00 596 LEU B CA 8
ATOM 13720 C C . LEU B 2 32 ? 4.493 5.445 -1.860 1.00 0.00 596 LEU B C 8
ATOM 13721 O O . LEU B 2 32 ? 4.250 4.612 -2.710 1.00 0.00 596 LEU B O 8
ATOM 13737 N N . ARG B 2 33 ? 5.726 5.716 -1.503 1.00 0.00 597 ARG B N 8
ATOM 13738 C CA . ARG B 2 33 ? 6.881 5.002 -2.133 1.00 0.00 597 ARG B CA 8
ATOM 13739 C C . ARG B 2 33 ? 7.187 3.706 -1.364 1.00 0.00 597 ARG B C 8
ATOM 13740 O O . ARG B 2 33 ? 6.298 3.029 -0.889 1.00 0.00 597 ARG B O 8
ATOM 13761 N N . CYS B 2 34 ? 8.445 3.344 -1.264 1.00 0.00 598 CYS B N 8
ATOM 13762 C CA . CYS B 2 34 ? 8.820 2.080 -0.557 1.00 0.00 598 CYS B CA 8
ATOM 13763 C C . CYS B 2 34 ? 9.036 2.347 0.935 1.00 0.00 598 CYS B C 8
ATOM 13764 O O . CYS B 2 34 ? 8.130 2.206 1.731 1.00 0.00 598 CYS B O 8
ATOM 13771 N N . SER B 2 35 ? 10.233 2.729 1.322 1.00 0.00 599 SER B N 8
ATOM 13772 C CA . SER B 2 35 ? 10.502 3.001 2.770 1.00 0.00 599 SER B CA 8
ATOM 13773 C C . SER B 2 35 ? 9.357 3.841 3.333 1.00 0.00 599 SER B C 8
ATOM 13774 O O . SER B 2 35 ? 9.093 3.866 4.528 1.00 0.00 599 SER B O 8
ATOM 13782 N N . GLU B 2 36 ? 8.658 4.508 2.459 1.00 0.00 600 GLU B N 8
ATOM 13783 C CA . GLU B 2 36 ? 7.506 5.336 2.882 1.00 0.00 600 GLU B CA 8
ATOM 13784 C C . GLU B 2 36 ? 6.658 4.523 3.862 1.00 0.00 600 GLU B C 8
ATOM 13785 O O . GLU B 2 36 ? 6.162 5.004 4.869 1.00 0.00 600 GLU B O 8
ATOM 13797 N N . ILE B 2 37 ? 6.473 3.269 3.529 1.00 0.00 601 ILE B N 8
ATOM 13798 C CA . ILE B 2 37 ? 5.641 2.392 4.375 1.00 0.00 601 ILE B CA 8
ATOM 13799 C C . ILE B 2 37 ? 6.378 2.157 5.695 1.00 0.00 601 ILE B C 8
ATOM 13800 O O . ILE B 2 37 ? 5.778 2.007 6.734 1.00 0.00 601 ILE B O 8
ATOM 13816 N N . TRP B 2 38 ? 7.696 2.130 5.651 1.00 0.00 602 TRP B N 8
ATOM 13817 C CA . TRP B 2 38 ? 8.482 1.921 6.906 1.00 0.00 602 TRP B CA 8
ATOM 13818 C C . TRP B 2 38 ? 7.888 2.829 7.968 1.00 0.00 602 TRP B C 8
ATOM 13819 O O . TRP B 2 38 ? 7.753 2.466 9.118 1.00 0.00 602 TRP B O 8
ATOM 13840 N N . ASP B 2 39 ? 7.482 3.999 7.563 1.00 0.00 603 ASP B N 8
ATOM 13841 C CA . ASP B 2 39 ? 6.838 4.925 8.526 1.00 0.00 603 ASP B CA 8
ATOM 13842 C C . ASP B 2 39 ? 5.479 4.328 8.903 1.00 0.00 603 ASP B C 8
ATOM 13843 O O . ASP B 2 39 ? 5.086 4.328 10.053 1.00 0.00 603 ASP B O 8
ATOM 13852 N N . ARG B 2 40 ? 4.766 3.795 7.938 1.00 0.00 604 ARG B N 8
ATOM 13853 C CA . ARG B 2 40 ? 3.441 3.173 8.248 1.00 0.00 604 ARG B CA 8
ATOM 13854 C C . ARG B 2 40 ? 3.638 2.063 9.294 1.00 0.00 604 ARG B C 8
ATOM 13855 O O . ARG B 2 40 ? 2.853 1.911 10.209 1.00 0.00 604 ARG B O 8
ATOM 13876 N N . ILE B 2 41 ? 4.690 1.296 9.165 1.00 0.00 605 ILE B N 8
ATOM 13877 C CA . ILE B 2 41 ? 4.969 0.198 10.146 1.00 0.00 605 ILE B CA 8
ATOM 13878 C C . ILE B 2 41 ? 5.354 0.780 11.507 1.00 0.00 605 ILE B C 8
ATOM 13879 O O . ILE B 2 41 ? 4.845 0.364 12.529 1.00 0.00 605 ILE B O 8
ATOM 13895 N N . THR B 2 42 ? 6.254 1.721 11.546 1.00 0.00 606 THR B N 8
ATOM 13896 C CA . THR B 2 42 ? 6.661 2.295 12.861 1.00 0.00 606 THR B CA 8
ATOM 13897 C C . THR B 2 42 ? 5.420 2.638 13.689 1.00 0.00 606 THR B C 8
ATOM 13898 O O . THR B 2 42 ? 5.376 2.406 14.881 1.00 0.00 606 THR B O 8
ATOM 13909 N N . THR B 2 43 ? 4.413 3.192 13.072 1.00 0.00 607 THR B N 8
ATOM 13910 C CA . THR B 2 43 ? 3.183 3.551 13.831 1.00 0.00 607 THR B CA 8
ATOM 13911 C C . THR B 2 43 ? 2.336 2.299 14.078 1.00 0.00 607 THR B C 8
ATOM 13912 O O . THR B 2 43 ? 1.183 2.390 14.447 1.00 0.00 607 THR B O 8
ATOM 13923 N N . HIS B 2 44 ? 2.897 1.130 13.869 1.00 0.00 608 HIS B N 8
ATOM 13924 C CA . HIS B 2 44 ? 2.126 -0.141 14.079 1.00 0.00 608 HIS B CA 8
ATOM 13925 C C . HIS B 2 44 ? 2.817 -1.019 15.142 1.00 0.00 608 HIS B C 8
ATOM 13926 O O . HIS B 2 44 ? 3.539 -1.930 14.792 1.00 0.00 608 HIS B O 8
ATOM 13940 N N . PRO B 2 45 ? 2.573 -0.741 16.410 1.00 0.00 609 PRO B N 8
ATOM 13941 C CA . PRO B 2 45 ? 3.173 -1.536 17.505 1.00 0.00 609 PRO B CA 8
ATOM 13942 C C . PRO B 2 45 ? 2.799 -3.018 17.350 1.00 0.00 609 PRO B C 8
ATOM 13943 O O . PRO B 2 45 ? 3.198 -3.852 18.138 1.00 0.00 609 PRO B O 8
ATOM 13954 N N . LYS B 2 46 ? 2.044 -3.355 16.338 1.00 0.00 610 LYS B N 8
ATOM 13955 C CA . LYS B 2 46 ? 1.662 -4.783 16.138 1.00 0.00 610 LYS B CA 8
ATOM 13956 C C . LYS B 2 46 ? 2.792 -5.509 15.403 1.00 0.00 610 LYS B C 8
ATOM 13957 O O . LYS B 2 46 ? 2.561 -6.281 14.494 1.00 0.00 610 LYS B O 8
ATOM 13976 N N . TYR B 2 47 ? 4.014 -5.264 15.793 1.00 0.00 611 TYR B N 8
ATOM 13977 C CA . TYR B 2 47 ? 5.166 -5.936 15.125 1.00 0.00 611 TYR B CA 8
ATOM 13978 C C . TYR B 2 47 ? 5.122 -7.439 15.448 1.00 0.00 611 TYR B C 8
ATOM 13979 O O . TYR B 2 47 ? 5.860 -8.222 14.887 1.00 0.00 611 TYR B O 8
ATOM 13997 N N . SER B 2 48 ? 4.276 -7.833 16.363 1.00 0.00 612 SER B N 8
ATOM 13998 C CA . SER B 2 48 ? 4.182 -9.270 16.750 1.00 0.00 612 SER B CA 8
ATOM 13999 C C . SER B 2 48 ? 3.905 -10.138 15.521 1.00 0.00 612 SER B C 8
ATOM 14000 O O . SER B 2 48 ? 2.793 -10.566 15.288 1.00 0.00 612 SER B O 8
ATOM 14008 N N . ASP B 2 49 ? 4.916 -10.408 14.746 1.00 0.00 613 ASP B N 8
ATOM 14009 C CA . ASP B 2 49 ? 4.740 -11.260 13.533 1.00 0.00 613 ASP B CA 8
ATOM 14010 C C . ASP B 2 49 ? 3.721 -10.625 12.583 1.00 0.00 613 ASP B C 8
ATOM 14011 O O . ASP B 2 49 ? 2.590 -10.372 12.945 1.00 0.00 613 ASP B O 8
ATOM 14020 N N . ILE B 2 50 ? 4.119 -10.366 11.364 1.00 0.00 614 ILE B N 8
ATOM 14021 C CA . ILE B 2 50 ? 3.181 -9.748 10.375 1.00 0.00 614 ILE B CA 8
ATOM 14022 C C . ILE B 2 50 ? 3.467 -10.306 8.971 1.00 0.00 614 ILE B C 8
ATOM 14023 O O . ILE B 2 50 ? 2.827 -9.938 8.008 1.00 0.00 614 ILE B O 8
ATOM 14039 N N . ASP B 2 51 ? 4.432 -11.182 8.851 1.00 0.00 615 ASP B N 8
ATOM 14040 C CA . ASP B 2 51 ? 4.774 -11.759 7.517 1.00 0.00 615 ASP B CA 8
ATOM 14041 C C . ASP B 2 51 ? 5.296 -10.645 6.604 1.00 0.00 615 ASP B C 8
ATOM 14042 O O . ASP B 2 51 ? 4.568 -10.076 5.816 1.00 0.00 615 ASP B O 8
ATOM 14051 N N . VAL B 2 52 ? 6.559 -10.337 6.711 1.00 0.00 616 VAL B N 8
ATOM 14052 C CA . VAL B 2 52 ? 7.149 -9.267 5.857 1.00 0.00 616 VAL B CA 8
ATOM 14053 C C . VAL B 2 52 ? 7.469 -9.834 4.470 1.00 0.00 616 VAL B C 8
ATOM 14054 O O . VAL B 2 52 ? 7.643 -9.105 3.513 1.00 0.00 616 VAL B O 8
ATOM 14067 N N . ASP B 2 53 ? 7.548 -11.129 4.355 1.00 0.00 617 ASP B N 8
ATOM 14068 C CA . ASP B 2 53 ? 7.863 -11.742 3.034 1.00 0.00 617 ASP B CA 8
ATOM 14069 C C . ASP B 2 53 ? 6.640 -11.667 2.114 1.00 0.00 617 ASP B C 8
ATOM 14070 O O . ASP B 2 53 ? 6.758 -11.447 0.927 1.00 0.00 617 ASP B O 8
ATOM 14079 N N . GLY B 2 54 ? 5.467 -11.852 2.648 1.00 0.00 618 GLY B N 8
ATOM 14080 C CA . GLY B 2 54 ? 4.248 -11.798 1.793 1.00 0.00 618 GLY B CA 8
ATOM 14081 C C . GLY B 2 54 ? 3.985 -10.360 1.342 1.00 0.00 618 GLY B C 8
ATOM 14082 O O . GLY B 2 54 ? 3.720 -10.103 0.183 1.00 0.00 618 GLY B O 8
ATOM 14086 N N . LEU B 2 55 ? 4.050 -9.418 2.242 1.00 0.00 619 LEU B N 8
ATOM 14087 C CA . LEU B 2 55 ? 3.790 -8.010 1.840 1.00 0.00 619 LEU B CA 8
ATOM 14088 C C . LEU B 2 55 ? 4.895 -7.568 0.865 1.00 0.00 619 LEU B C 8
ATOM 14089 O O . LEU B 2 55 ? 4.732 -6.622 0.121 1.00 0.00 619 LEU B O 8
ATOM 14105 N N . CYS B 2 56 ? 6.012 -8.252 0.850 1.00 0.00 620 CYS B N 8
ATOM 14106 C CA . CYS B 2 56 ? 7.101 -7.862 -0.092 1.00 0.00 620 CYS B CA 8
ATOM 14107 C C . CYS B 2 56 ? 6.684 -8.220 -1.521 1.00 0.00 620 CYS B C 8
ATOM 14108 O O . CYS B 2 56 ? 6.841 -7.437 -2.436 1.00 0.00 620 CYS B O 8
ATOM 14116 N N . SER B 2 57 ? 6.136 -9.391 -1.721 1.00 0.00 621 SER B N 8
ATOM 14117 C CA . SER B 2 57 ? 5.693 -9.787 -3.093 1.00 0.00 621 SER B CA 8
ATOM 14118 C C . SER B 2 57 ? 4.311 -9.186 -3.356 1.00 0.00 621 SER B C 8
ATOM 14119 O O . SER B 2 57 ? 3.744 -9.335 -4.419 1.00 0.00 621 SER B O 8
ATOM 14127 N N . GLU B 2 58 ? 3.783 -8.480 -2.396 1.00 0.00 622 GLU B N 8
ATOM 14128 C CA . GLU B 2 58 ? 2.455 -7.824 -2.562 1.00 0.00 622 GLU B CA 8
ATOM 14129 C C . GLU B 2 58 ? 2.664 -6.348 -2.936 1.00 0.00 622 GLU B C 8
ATOM 14130 O O . GLU B 2 58 ? 2.020 -5.840 -3.831 1.00 0.00 622 GLU B O 8
ATOM 14142 N N . LEU B 2 59 ? 3.548 -5.649 -2.272 1.00 0.00 623 LEU B N 8
ATOM 14143 C CA . LEU B 2 59 ? 3.762 -4.208 -2.624 1.00 0.00 623 LEU B CA 8
ATOM 14144 C C . LEU B 2 59 ? 4.783 -4.103 -3.767 1.00 0.00 623 LEU B C 8
ATOM 14145 O O . LEU B 2 59 ? 4.803 -3.139 -4.508 1.00 0.00 623 LEU B O 8
ATOM 14161 N N . MET B 2 60 ? 5.663 -5.061 -3.877 1.00 0.00 624 MET B N 8
ATOM 14162 C CA . MET B 2 60 ? 6.725 -4.994 -4.924 1.00 0.00 624 MET B CA 8
ATOM 14163 C C . MET B 2 60 ? 6.172 -5.217 -6.336 1.00 0.00 624 MET B C 8
ATOM 14164 O O . MET B 2 60 ? 6.685 -4.658 -7.280 1.00 0.00 624 MET B O 8
ATOM 14178 N N . ALA B 2 61 ? 5.144 -6.016 -6.511 1.00 0.00 625 ALA B N 8
ATOM 14179 C CA . ALA B 2 61 ? 4.601 -6.246 -7.899 1.00 0.00 625 ALA B CA 8
ATOM 14180 C C . ALA B 2 61 ? 3.334 -5.421 -8.113 1.00 0.00 625 ALA B C 8
ATOM 14181 O O . ALA B 2 61 ? 2.859 -5.294 -9.224 1.00 0.00 625 ALA B O 8
ATOM 14188 N N . LYS B 2 62 ? 2.814 -4.796 -7.097 1.00 0.00 626 LYS B N 8
ATOM 14189 C CA . LYS B 2 62 ? 1.628 -3.920 -7.318 1.00 0.00 626 LYS B CA 8
ATOM 14190 C C . LYS B 2 62 ? 2.186 -2.556 -7.728 1.00 0.00 626 LYS B C 8
ATOM 14191 O O . LYS B 2 62 ? 1.472 -1.630 -8.059 1.00 0.00 626 LYS B O 8
ATOM 14210 N N . ALA B 2 63 ? 3.490 -2.459 -7.692 1.00 0.00 627 ALA B N 8
ATOM 14211 C CA . ALA B 2 63 ? 4.205 -1.204 -8.055 1.00 0.00 627 ALA B CA 8
ATOM 14212 C C . ALA B 2 63 ? 3.616 -0.569 -9.318 1.00 0.00 627 ALA B C 8
ATOM 14213 O O . ALA B 2 63 ? 3.296 -1.245 -10.276 1.00 0.00 627 ALA B O 8
ATOM 14220 N N . LYS B 2 64 ? 3.502 0.738 -9.326 1.00 0.00 628 LYS B N 8
ATOM 14221 C CA . LYS B 2 64 ? 2.970 1.465 -10.521 1.00 0.00 628 LYS B CA 8
ATOM 14222 C C . LYS B 2 64 ? 4.105 2.313 -11.103 1.00 0.00 628 LYS B C 8
ATOM 14223 O O . LYS B 2 64 ? 4.340 3.431 -10.682 1.00 0.00 628 LYS B O 8
ATOM 14242 N N . CYS B 2 65 ? 4.833 1.769 -12.039 1.00 0.00 629 CYS B N 8
ATOM 14243 C CA . CYS B 2 65 ? 5.986 2.507 -12.634 1.00 0.00 629 CYS B CA 8
ATOM 14244 C C . CYS B 2 65 ? 5.563 3.883 -13.165 1.00 0.00 629 CYS B C 8
ATOM 14245 O O . CYS B 2 65 ? 4.789 4.012 -14.091 1.00 0.00 629 CYS B O 8
ATOM 14252 N N . SER B 2 66 ? 6.118 4.904 -12.568 1.00 0.00 630 SER B N 8
ATOM 14253 C CA . SER B 2 66 ? 5.838 6.311 -12.983 1.00 0.00 630 SER B CA 8
ATOM 14254 C C . SER B 2 66 ? 7.140 7.108 -12.854 1.00 0.00 630 SER B C 8
ATOM 14255 O O . SER B 2 66 ? 8.041 6.700 -12.147 1.00 0.00 630 SER B O 8
ATOM 14263 N N . GLU B 2 67 ? 7.271 8.231 -13.513 1.00 0.00 631 GLU B N 8
ATOM 14264 C CA . GLU B 2 67 ? 8.542 9.002 -13.385 1.00 0.00 631 GLU B CA 8
ATOM 14265 C C . GLU B 2 67 ? 8.704 9.469 -11.938 1.00 0.00 631 GLU B C 8
ATOM 14266 O O . GLU B 2 67 ? 9.802 9.703 -11.473 1.00 0.00 631 GLU B O 8
ATOM 14278 N N . ARG B 2 68 ? 7.630 9.567 -11.207 1.00 0.00 632 ARG B N 8
ATOM 14279 C CA . ARG B 2 68 ? 7.743 9.973 -9.778 1.00 0.00 632 ARG B CA 8
ATOM 14280 C C . ARG B 2 68 ? 8.181 8.738 -8.985 1.00 0.00 632 ARG B C 8
ATOM 14281 O O . ARG B 2 68 ? 7.772 8.519 -7.862 1.00 0.00 632 ARG B O 8
ATOM 14302 N N . GLY B 2 69 ? 8.990 7.917 -9.600 1.00 0.00 633 GLY B N 8
ATOM 14303 C CA . GLY B 2 69 ? 9.448 6.665 -8.934 1.00 0.00 633 GLY B CA 8
ATOM 14304 C C . GLY B 2 69 ? 8.252 5.720 -8.862 1.00 0.00 633 GLY B C 8
ATOM 14305 O O . GLY B 2 69 ? 7.220 5.985 -9.447 1.00 0.00 633 GLY B O 8
ATOM 14309 N N . VAL B 2 70 ? 8.347 4.631 -8.153 1.00 0.00 634 VAL B N 8
ATOM 14310 C CA . VAL B 2 70 ? 7.191 3.704 -8.059 1.00 0.00 634 VAL B CA 8
ATOM 14311 C C . VAL B 2 70 ? 6.168 4.280 -7.081 1.00 0.00 634 VAL B C 8
ATOM 14312 O O . VAL B 2 70 ? 6.530 4.849 -6.072 1.00 0.00 634 VAL B O 8
ATOM 14325 N N . VAL B 2 71 ? 4.897 4.134 -7.356 1.00 0.00 635 VAL B N 8
ATOM 14326 C CA . VAL B 2 71 ? 3.859 4.671 -6.416 1.00 0.00 635 VAL B CA 8
ATOM 14327 C C . VAL B 2 71 ? 2.734 3.645 -6.260 1.00 0.00 635 VAL B C 8
ATOM 14328 O O . VAL B 2 71 ? 2.326 3.006 -7.209 1.00 0.00 635 VAL B O 8
ATOM 14341 N N . ILE B 2 72 ? 2.238 3.481 -5.055 1.00 0.00 636 ILE B N 8
ATOM 14342 C CA . ILE B 2 72 ? 1.140 2.493 -4.797 1.00 0.00 636 ILE B CA 8
ATOM 14343 C C . ILE B 2 72 ? 0.003 3.184 -4.044 1.00 0.00 636 ILE B C 8
ATOM 14344 O O . ILE B 2 72 ? 0.215 4.138 -3.324 1.00 0.00 636 ILE B O 8
ATOM 14360 N N . ASN B 2 73 ? -1.204 2.708 -4.192 1.00 0.00 637 ASN B N 8
ATOM 14361 C CA . ASN B 2 73 ? -2.345 3.340 -3.467 1.00 0.00 637 ASN B CA 8
ATOM 14362 C C . ASN B 2 73 ? -2.433 2.744 -2.059 1.00 0.00 637 ASN B C 8
ATOM 14363 O O . ASN B 2 73 ? -2.517 1.546 -1.875 1.00 0.00 637 ASN B O 8
ATOM 14374 N N . ALA B 2 74 ? -2.399 3.593 -1.065 1.00 0.00 638 ALA B N 8
ATOM 14375 C CA . ALA B 2 74 ? -2.463 3.122 0.348 1.00 0.00 638 ALA B CA 8
ATOM 14376 C C . ALA B 2 74 ? -3.587 2.095 0.525 1.00 0.00 638 ALA B C 8
ATOM 14377 O O . ALA B 2 74 ? -3.678 1.438 1.542 1.00 0.00 638 ALA B O 8
ATOM 14384 N N . GLU B 2 75 ? -4.448 1.953 -0.445 1.00 0.00 639 GLU B N 8
ATOM 14385 C CA . GLU B 2 75 ? -5.564 0.970 -0.307 1.00 0.00 639 GLU B CA 8
ATOM 14386 C C . GLU B 2 75 ? -5.074 -0.443 -0.644 1.00 0.00 639 GLU B C 8
ATOM 14387 O O . GLU B 2 75 ? -5.663 -1.417 -0.216 1.00 0.00 639 GLU B O 8
ATOM 14399 N N . ASP B 2 76 ? -3.991 -0.588 -1.357 1.00 0.00 640 ASP B N 8
ATOM 14400 C CA . ASP B 2 76 ? -3.495 -1.970 -1.644 1.00 0.00 640 ASP B CA 8
ATOM 14401 C C . ASP B 2 76 ? -2.692 -2.437 -0.428 1.00 0.00 640 ASP B C 8
ATOM 14402 O O . ASP B 2 76 ? -3.012 -3.436 0.187 1.00 0.00 640 ASP B O 8
ATOM 14411 N N . VAL B 2 77 ? -1.686 -1.708 -0.044 1.00 0.00 641 VAL B N 8
ATOM 14412 C CA . VAL B 2 77 ? -0.911 -2.098 1.167 1.00 0.00 641 VAL B CA 8
ATOM 14413 C C . VAL B 2 77 ? -1.893 -2.301 2.326 1.00 0.00 641 VAL B C 8
ATOM 14414 O O . VAL B 2 77 ? -1.873 -3.317 2.990 1.00 0.00 641 VAL B O 8
ATOM 14427 N N . GLN B 2 78 ? -2.758 -1.352 2.575 1.00 0.00 642 GLN B N 8
ATOM 14428 C CA . GLN B 2 78 ? -3.738 -1.523 3.692 1.00 0.00 642 GLN B CA 8
ATOM 14429 C C . GLN B 2 78 ? -4.404 -2.897 3.553 1.00 0.00 642 GLN B C 8
ATOM 14430 O O . GLN B 2 78 ? -4.657 -3.575 4.528 1.00 0.00 642 GLN B O 8
ATOM 14444 N N . LEU B 2 79 ? -4.646 -3.330 2.345 1.00 0.00 643 LEU B N 8
ATOM 14445 C CA . LEU B 2 79 ? -5.245 -4.680 2.142 1.00 0.00 643 LEU B CA 8
ATOM 14446 C C . LEU B 2 79 ? -4.140 -5.724 2.304 1.00 0.00 643 LEU B C 8
ATOM 14447 O O . LEU B 2 79 ? -4.406 -6.872 2.592 1.00 0.00 643 LEU B O 8
ATOM 14463 N N . ALA B 2 80 ? -2.900 -5.335 2.165 1.00 0.00 644 ALA B N 8
ATOM 14464 C CA . ALA B 2 80 ? -1.785 -6.311 2.359 1.00 0.00 644 ALA B CA 8
ATOM 14465 C C . ALA B 2 80 ? -1.433 -6.359 3.849 1.00 0.00 644 ALA B C 8
ATOM 14466 O O . ALA B 2 80 ? -1.328 -7.419 4.433 1.00 0.00 644 ALA B O 8
ATOM 14473 N N . LEU B 2 81 ? -1.264 -5.227 4.475 1.00 0.00 645 LEU B N 8
ATOM 14474 C CA . LEU B 2 81 ? -0.941 -5.233 5.932 1.00 0.00 645 LEU B CA 8
ATOM 14475 C C . LEU B 2 81 ? -2.082 -5.911 6.690 1.00 0.00 645 LEU B C 8
ATOM 14476 O O . LEU B 2 81 ? -1.896 -6.445 7.764 1.00 0.00 645 LEU B O 8
ATOM 14492 N N . ASN B 2 82 ? -3.264 -5.893 6.135 1.00 0.00 646 ASN B N 8
ATOM 14493 C CA . ASN B 2 82 ? -4.428 -6.535 6.816 1.00 0.00 646 ASN B CA 8
ATOM 14494 C C . ASN B 2 82 ? -4.593 -7.969 6.308 1.00 0.00 646 ASN B C 8
ATOM 14495 O O . ASN B 2 82 ? -5.389 -8.731 6.821 1.00 0.00 646 ASN B O 8
ATOM 14506 N N . LYS B 2 83 ? -3.861 -8.340 5.293 1.00 0.00 647 LYS B N 8
ATOM 14507 C CA . LYS B 2 83 ? -3.993 -9.720 4.745 1.00 0.00 647 LYS B CA 8
ATOM 14508 C C . LYS B 2 83 ? -3.328 -10.730 5.680 1.00 0.00 647 LYS B C 8
ATOM 14509 O O . LYS B 2 83 ? -3.981 -11.368 6.482 1.00 0.00 647 LYS B O 8
ATOM 14528 N N . HIS B 2 84 ? -2.039 -10.908 5.566 1.00 0.00 648 HIS B N 8
ATOM 14529 C CA . HIS B 2 84 ? -1.344 -11.907 6.427 1.00 0.00 648 HIS B CA 8
ATOM 14530 C C . HIS B 2 84 ? -1.355 -11.453 7.893 1.00 0.00 648 HIS B C 8
ATOM 14531 O O . HIS B 2 84 ? -0.458 -11.769 8.650 1.00 0.00 648 HIS B O 8
ATOM 14545 N N . MET B 2 85 ? -2.351 -10.715 8.304 1.00 0.00 649 MET B N 8
ATOM 14546 C CA . MET B 2 85 ? -2.399 -10.245 9.722 1.00 0.00 649 MET B CA 8
ATOM 14547 C C . MET B 2 85 ? -3.172 -11.261 10.566 1.00 0.00 649 MET B C 8
ATOM 14548 O O . MET B 2 85 ? -4.385 -11.328 10.522 1.00 0.00 649 MET B O 8
ATOM 14562 N N . ASN B 2 86 ? -2.476 -12.053 11.336 1.00 0.00 650 ASN B N 8
ATOM 14563 C CA . ASN B 2 86 ? -3.162 -13.066 12.185 1.00 0.00 650 ASN B CA 8
ATOM 14564 C C . ASN B 2 86 ? -3.887 -12.362 13.334 1.00 0.00 650 ASN B C 8
ATOM 14565 O O . ASN B 2 86 ? -4.775 -11.574 13.052 1.00 0.00 650 ASN B O 8
ATOM 14577 N N . ASN A 1 1 ? 12.965 11.454 9.126 1.00 0.00 279 ASN A N 9
ATOM 14578 C CA . ASN A 1 1 ? 14.382 11.078 9.401 1.00 0.00 279 ASN A CA 9
ATOM 14579 C C . ASN A 1 1 ? 15.304 11.837 8.446 1.00 0.00 279 ASN A C 9
ATOM 14580 O O . ASN A 1 1 ? 15.120 11.819 7.244 1.00 0.00 279 ASN A O 9
ATOM 14593 N N . LEU A 1 2 ? 16.295 12.503 8.969 1.00 0.00 280 LEU A N 9
ATOM 14594 C CA . LEU A 1 2 ? 17.229 13.262 8.090 1.00 0.00 280 LEU A CA 9
ATOM 14595 C C . LEU A 1 2 ? 18.080 12.280 7.281 1.00 0.00 280 LEU A C 9
ATOM 14596 O O . LEU A 1 2 ? 17.757 11.115 7.163 1.00 0.00 280 LEU A O 9
ATOM 14612 N N . ASP A 1 3 ? 19.166 12.743 6.723 1.00 0.00 281 ASP A N 9
ATOM 14613 C CA . ASP A 1 3 ? 20.039 11.839 5.923 1.00 0.00 281 ASP A CA 9
ATOM 14614 C C . ASP A 1 3 ? 21.443 12.438 5.836 1.00 0.00 281 ASP A C 9
ATOM 14615 O O . ASP A 1 3 ? 21.611 13.622 5.615 1.00 0.00 281 ASP A O 9
ATOM 14624 N N . SER A 1 4 ? 22.454 11.631 6.008 1.00 0.00 282 SER A N 9
ATOM 14625 C CA . SER A 1 4 ? 23.850 12.153 5.937 1.00 0.00 282 SER A CA 9
ATOM 14626 C C . SER A 1 4 ? 24.801 11.014 5.560 1.00 0.00 282 SER A C 9
ATOM 14627 O O . SER A 1 4 ? 24.381 9.907 5.286 1.00 0.00 282 SER A O 9
ATOM 14635 N N . ASN A 1 5 ? 26.079 11.276 5.543 1.00 0.00 283 ASN A N 9
ATOM 14636 C CA . ASN A 1 5 ? 27.055 10.209 5.183 1.00 0.00 283 ASN A CA 9
ATOM 14637 C C . ASN A 1 5 ? 26.999 9.092 6.225 1.00 0.00 283 ASN A C 9
ATOM 14638 O O . ASN A 1 5 ? 27.053 9.335 7.415 1.00 0.00 283 ASN A O 9
ATOM 14649 N N . MET A 1 6 ? 26.887 7.865 5.789 1.00 0.00 284 MET A N 9
ATOM 14650 C CA . MET A 1 6 ? 26.824 6.727 6.754 1.00 0.00 284 MET A CA 9
ATOM 14651 C C . MET A 1 6 ? 27.350 5.460 6.076 1.00 0.00 284 MET A C 9
ATOM 14652 O O . MET A 1 6 ? 26.777 4.395 6.199 1.00 0.00 284 MET A O 9
ATOM 14666 N N . PHE A 1 7 ? 28.436 5.565 5.360 1.00 0.00 285 PHE A N 9
ATOM 14667 C CA . PHE A 1 7 ? 28.998 4.367 4.674 1.00 0.00 285 PHE A CA 9
ATOM 14668 C C . PHE A 1 7 ? 29.156 3.227 5.683 1.00 0.00 285 PHE A C 9
ATOM 14669 O O . PHE A 1 7 ? 30.045 3.236 6.510 1.00 0.00 285 PHE A O 9
ATOM 14686 N N . SER A 1 8 ? 28.301 2.243 5.618 1.00 0.00 286 SER A N 9
ATOM 14687 C CA . SER A 1 8 ? 28.405 1.103 6.572 1.00 0.00 286 SER A CA 9
ATOM 14688 C C . SER A 1 8 ? 29.541 0.175 6.137 1.00 0.00 286 SER A C 9
ATOM 14689 O O . SER A 1 8 ? 29.629 -0.958 6.565 1.00 0.00 286 SER A O 9
ATOM 14697 N N . ASN A 1 9 ? 30.412 0.648 5.287 1.00 0.00 287 ASN A N 9
ATOM 14698 C CA . ASN A 1 9 ? 31.542 -0.207 4.824 1.00 0.00 287 ASN A CA 9
ATOM 14699 C C . ASN A 1 9 ? 32.412 -0.594 6.022 1.00 0.00 287 ASN A C 9
ATOM 14700 O O . ASN A 1 9 ? 32.895 0.252 6.749 1.00 0.00 287 ASN A O 9
ATOM 14711 N N . ASP A 1 10 ? 32.617 -1.865 6.234 1.00 0.00 288 ASP A N 9
ATOM 14712 C CA . ASP A 1 10 ? 33.456 -2.307 7.384 1.00 0.00 288 ASP A CA 9
ATOM 14713 C C . ASP A 1 10 ? 33.984 -3.718 7.119 1.00 0.00 288 ASP A C 9
ATOM 14714 O O . ASP A 1 10 ? 35.134 -3.906 6.775 1.00 0.00 288 ASP A O 9
ATOM 14723 N N . PHE A 1 11 ? 33.151 -4.712 7.274 1.00 0.00 289 PHE A N 9
ATOM 14724 C CA . PHE A 1 11 ? 33.606 -6.110 7.029 1.00 0.00 289 PHE A CA 9
ATOM 14725 C C . PHE A 1 11 ? 33.755 -6.339 5.524 1.00 0.00 289 PHE A C 9
ATOM 14726 O O . PHE A 1 11 ? 33.400 -7.379 5.006 1.00 0.00 289 PHE A O 9
ATOM 14743 N N . ASN A 1 12 ? 34.277 -5.374 4.818 1.00 0.00 290 ASN A N 9
ATOM 14744 C CA . ASN A 1 12 ? 34.447 -5.537 3.346 1.00 0.00 290 ASN A CA 9
ATOM 14745 C C . ASN A 1 12 ? 35.351 -4.424 2.814 1.00 0.00 290 ASN A C 9
ATOM 14746 O O . ASN A 1 12 ? 36.330 -4.680 2.142 1.00 0.00 290 ASN A O 9
ATOM 14757 N N . PHE A 1 13 ? 35.027 -3.192 3.112 1.00 0.00 291 PHE A N 9
ATOM 14758 C CA . PHE A 1 13 ? 35.860 -2.048 2.632 1.00 0.00 291 PHE A CA 9
ATOM 14759 C C . PHE A 1 13 ? 35.778 -1.955 1.104 1.00 0.00 291 PHE A C 9
ATOM 14760 O O . PHE A 1 13 ? 35.653 -0.882 0.546 1.00 0.00 291 PHE A O 9
ATOM 14777 N N . GLU A 1 14 ? 35.845 -3.066 0.422 1.00 0.00 292 GLU A N 9
ATOM 14778 C CA . GLU A 1 14 ? 35.768 -3.030 -1.066 1.00 0.00 292 GLU A CA 9
ATOM 14779 C C . GLU A 1 14 ? 34.347 -2.657 -1.492 1.00 0.00 292 GLU A C 9
ATOM 14780 O O . GLU A 1 14 ? 34.134 -1.685 -2.189 1.00 0.00 292 GLU A O 9
ATOM 14792 N N . ASN A 1 15 ? 33.371 -3.419 -1.077 1.00 0.00 293 ASN A N 9
ATOM 14793 C CA . ASN A 1 15 ? 31.967 -3.101 -1.460 1.00 0.00 293 ASN A CA 9
ATOM 14794 C C . ASN A 1 15 ? 31.564 -1.759 -0.848 1.00 0.00 293 ASN A C 9
ATOM 14795 O O . ASN A 1 15 ? 30.855 -1.704 0.139 1.00 0.00 293 ASN A O 9
ATOM 14806 N N . GLN A 1 16 ? 32.007 -0.675 -1.422 1.00 0.00 294 GLN A N 9
ATOM 14807 C CA . GLN A 1 16 ? 31.645 0.658 -0.869 1.00 0.00 294 GLN A CA 9
ATOM 14808 C C . GLN A 1 16 ? 30.159 0.924 -1.119 1.00 0.00 294 GLN A C 9
ATOM 14809 O O . GLN A 1 16 ? 29.790 1.880 -1.773 1.00 0.00 294 GLN A O 9
ATOM 14823 N N . PHE A 1 17 ? 29.302 0.083 -0.606 1.00 0.00 295 PHE A N 9
ATOM 14824 C CA . PHE A 1 17 ? 27.840 0.285 -0.816 1.00 0.00 295 PHE A CA 9
ATOM 14825 C C . PHE A 1 17 ? 27.059 -0.687 0.071 1.00 0.00 295 PHE A C 9
ATOM 14826 O O . PHE A 1 17 ? 26.830 -1.823 -0.290 1.00 0.00 295 PHE A O 9
ATOM 14843 N N . ASP A 1 18 ? 26.643 -0.249 1.228 1.00 0.00 296 ASP A N 9
ATOM 14844 C CA . ASP A 1 18 ? 25.875 -1.152 2.133 1.00 0.00 296 ASP A CA 9
ATOM 14845 C C . ASP A 1 18 ? 25.239 -0.331 3.256 1.00 0.00 296 ASP A C 9
ATOM 14846 O O . ASP A 1 18 ? 25.036 -0.815 4.352 1.00 0.00 296 ASP A O 9
ATOM 14855 N N . GLU A 1 19 ? 24.920 0.906 2.994 1.00 0.00 297 GLU A N 9
ATOM 14856 C CA . GLU A 1 19 ? 24.296 1.753 4.049 1.00 0.00 297 GLU A CA 9
ATOM 14857 C C . GLU A 1 19 ? 23.025 1.074 4.563 1.00 0.00 297 GLU A C 9
ATOM 14858 O O . GLU A 1 19 ? 23.080 0.122 5.316 1.00 0.00 297 GLU A O 9
ATOM 14870 N N . GLN A 1 20 ? 21.878 1.557 4.163 1.00 0.00 298 GLN A N 9
ATOM 14871 C CA . GLN A 1 20 ? 20.603 0.940 4.629 1.00 0.00 298 GLN A CA 9
ATOM 14872 C C . GLN A 1 20 ? 20.247 -0.248 3.734 1.00 0.00 298 GLN A C 9
ATOM 14873 O O . GLN A 1 20 ? 19.362 -1.024 4.039 1.00 0.00 298 GLN A O 9
ATOM 14887 N N . VAL A 1 21 ? 20.928 -0.400 2.630 1.00 0.00 299 VAL A N 9
ATOM 14888 C CA . VAL A 1 21 ? 20.622 -1.540 1.719 1.00 0.00 299 VAL A CA 9
ATOM 14889 C C . VAL A 1 21 ? 19.164 -1.515 1.342 1.00 0.00 299 VAL A C 9
ATOM 14890 O O . VAL A 1 21 ? 18.371 -2.318 1.792 1.00 0.00 299 VAL A O 9
ATOM 14903 N N . SER A 1 22 ? 18.810 -0.606 0.492 1.00 0.00 300 SER A N 9
ATOM 14904 C CA . SER A 1 22 ? 17.415 -0.526 0.046 1.00 0.00 300 SER A CA 9
ATOM 14905 C C . SER A 1 22 ? 17.161 -1.654 -0.942 1.00 0.00 300 SER A C 9
ATOM 14906 O O . SER A 1 22 ? 16.330 -1.532 -1.821 1.00 0.00 300 SER A O 9
ATOM 14914 N N . GLU A 1 23 ? 17.844 -2.769 -0.794 1.00 0.00 301 GLU A N 9
ATOM 14915 C CA . GLU A 1 23 ? 17.602 -3.923 -1.713 1.00 0.00 301 GLU A CA 9
ATOM 14916 C C . GLU A 1 23 ? 16.094 -4.079 -1.836 1.00 0.00 301 GLU A C 9
ATOM 14917 O O . GLU A 1 23 ? 15.558 -4.579 -2.810 1.00 0.00 301 GLU A O 9
ATOM 14929 N N . PHE A 1 24 ? 15.420 -3.590 -0.835 1.00 0.00 302 PHE A N 9
ATOM 14930 C CA . PHE A 1 24 ? 13.939 -3.635 -0.825 1.00 0.00 302 PHE A CA 9
ATOM 14931 C C . PHE A 1 24 ? 13.399 -2.693 -1.898 1.00 0.00 302 PHE A C 9
ATOM 14932 O O . PHE A 1 24 ? 12.791 -3.118 -2.858 1.00 0.00 302 PHE A O 9
ATOM 14949 N N . CYS A 1 25 ? 13.616 -1.418 -1.748 1.00 0.00 303 CYS A N 9
ATOM 14950 C CA . CYS A 1 25 ? 13.110 -0.460 -2.766 1.00 0.00 303 CYS A CA 9
ATOM 14951 C C . CYS A 1 25 ? 13.829 -0.698 -4.100 1.00 0.00 303 CYS A C 9
ATOM 14952 O O . CYS A 1 25 ? 13.262 -0.542 -5.163 1.00 0.00 303 CYS A O 9
ATOM 14959 N N . SER A 1 26 ? 15.082 -1.052 -4.040 1.00 0.00 304 SER A N 9
ATOM 14960 C CA . SER A 1 26 ? 15.867 -1.280 -5.287 1.00 0.00 304 SER A CA 9
ATOM 14961 C C . SER A 1 26 ? 15.152 -2.263 -6.225 1.00 0.00 304 SER A C 9
ATOM 14962 O O . SER A 1 26 ? 15.239 -2.137 -7.435 1.00 0.00 304 SER A O 9
ATOM 14970 N N . LYS A 1 27 ? 14.411 -3.215 -5.695 1.00 0.00 305 LYS A N 9
ATOM 14971 C CA . LYS A 1 27 ? 13.681 -4.173 -6.601 1.00 0.00 305 LYS A CA 9
ATOM 14972 C C . LYS A 1 27 ? 12.220 -3.741 -6.719 1.00 0.00 305 LYS A C 9
ATOM 14973 O O . LYS A 1 27 ? 11.517 -4.137 -7.638 1.00 0.00 305 LYS A O 9
ATOM 14992 N N . MET A 1 28 ? 11.757 -2.881 -5.863 1.00 0.00 306 MET A N 9
ATOM 14993 C CA . MET A 1 28 ? 10.363 -2.413 -6.025 1.00 0.00 306 MET A CA 9
ATOM 14994 C C . MET A 1 28 ? 10.340 -1.472 -7.220 1.00 0.00 306 MET A C 9
ATOM 14995 O O . MET A 1 28 ? 9.319 -1.305 -7.859 1.00 0.00 306 MET A O 9
ATOM 15009 N N . ASN A 1 29 ? 11.463 -0.857 -7.554 1.00 0.00 307 ASN A N 9
ATOM 15010 C CA . ASN A 1 29 ? 11.460 0.052 -8.741 1.00 0.00 307 ASN A CA 9
ATOM 15011 C C . ASN A 1 29 ? 11.698 -0.832 -9.964 1.00 0.00 307 ASN A C 9
ATOM 15012 O O . ASN A 1 29 ? 11.126 -0.637 -11.018 1.00 0.00 307 ASN A O 9
ATOM 15023 N N . GLN A 1 30 ? 12.555 -1.828 -9.794 1.00 0.00 308 GLN A N 9
ATOM 15024 C CA . GLN A 1 30 ? 12.858 -2.795 -10.905 1.00 0.00 308 GLN A CA 9
ATOM 15025 C C . GLN A 1 30 ? 11.571 -3.089 -11.672 1.00 0.00 308 GLN A C 9
ATOM 15026 O O . GLN A 1 30 ? 11.565 -3.197 -12.883 1.00 0.00 308 GLN A O 9
ATOM 15040 N N . VAL A 1 31 ? 10.471 -3.198 -10.964 1.00 0.00 309 VAL A N 9
ATOM 15041 C CA . VAL A 1 31 ? 9.157 -3.454 -11.642 1.00 0.00 309 VAL A CA 9
ATOM 15042 C C . VAL A 1 31 ? 9.024 -2.530 -12.862 1.00 0.00 309 VAL A C 9
ATOM 15043 O O . VAL A 1 31 ? 8.177 -2.724 -13.710 1.00 0.00 309 VAL A O 9
ATOM 15056 N N . CYS A 1 32 ? 9.857 -1.530 -12.954 1.00 0.00 310 CYS A N 9
ATOM 15057 C CA . CYS A 1 32 ? 9.788 -0.597 -14.110 1.00 0.00 310 CYS A CA 9
ATOM 15058 C C . CYS A 1 32 ? 10.523 -1.205 -15.312 1.00 0.00 310 CYS A C 9
ATOM 15059 O O . CYS A 1 32 ? 9.941 -1.444 -16.350 1.00 0.00 310 CYS A O 9
ATOM 15066 N N . GLY A 1 33 ? 11.799 -1.448 -15.179 1.00 0.00 311 GLY A N 9
ATOM 15067 C CA . GLY A 1 33 ? 12.570 -2.031 -16.313 1.00 0.00 311 GLY A CA 9
ATOM 15068 C C . GLY A 1 33 ? 12.237 -3.518 -16.459 1.00 0.00 311 GLY A C 9
ATOM 15069 O O . GLY A 1 33 ? 12.490 -4.310 -15.574 1.00 0.00 311 GLY A O 9
ATOM 15073 N N . THR A 1 34 ? 11.674 -3.903 -17.575 1.00 0.00 312 THR A N 9
ATOM 15074 C CA . THR A 1 34 ? 11.326 -5.340 -17.789 1.00 0.00 312 THR A CA 9
ATOM 15075 C C . THR A 1 34 ? 12.482 -6.042 -18.506 1.00 0.00 312 THR A C 9
ATOM 15076 O O . THR A 1 34 ? 12.920 -5.621 -19.558 1.00 0.00 312 THR A O 9
ATOM 15087 N N . ARG A 1 35 ? 12.979 -7.110 -17.944 1.00 0.00 313 ARG A N 9
ATOM 15088 C CA . ARG A 1 35 ? 14.108 -7.838 -18.593 1.00 0.00 313 ARG A CA 9
ATOM 15089 C C . ARG A 1 35 ? 13.562 -8.736 -19.705 1.00 0.00 313 ARG A C 9
ATOM 15090 O O . ARG A 1 35 ? 12.452 -9.222 -19.557 1.00 0.00 313 ARG A O 9
ATOM 15112 N N . ASN B 2 1 ? -46.748 7.560 -11.779 1.00 0.00 565 ASN B N 9
ATOM 15113 C CA . ASN B 2 1 ? -45.899 6.604 -11.014 1.00 0.00 565 ASN B CA 9
ATOM 15114 C C . ASN B 2 1 ? -44.544 6.459 -11.709 1.00 0.00 565 ASN B C 9
ATOM 15115 O O . ASN B 2 1 ? -44.460 6.039 -12.846 1.00 0.00 565 ASN B O 9
ATOM 15128 N N . GLY B 2 2 ? -43.480 6.801 -11.033 1.00 0.00 566 GLY B N 9
ATOM 15129 C CA . GLY B 2 2 ? -42.131 6.681 -11.657 1.00 0.00 566 GLY B CA 9
ATOM 15130 C C . GLY B 2 2 ? -41.070 7.183 -10.676 1.00 0.00 566 GLY B C 9
ATOM 15131 O O . GLY B 2 2 ? -39.927 6.775 -10.723 1.00 0.00 566 GLY B O 9
ATOM 15135 N N . SER B 2 3 ? -41.438 8.068 -9.790 1.00 0.00 567 SER B N 9
ATOM 15136 C CA . SER B 2 3 ? -40.449 8.595 -8.809 1.00 0.00 567 SER B CA 9
ATOM 15137 C C . SER B 2 3 ? -39.972 7.456 -7.903 1.00 0.00 567 SER B C 9
ATOM 15138 O O . SER B 2 3 ? -40.745 6.866 -7.174 1.00 0.00 567 SER B O 9
ATOM 15146 N N . SER B 2 4 ? -38.706 7.143 -7.945 1.00 0.00 568 SER B N 9
ATOM 15147 C CA . SER B 2 4 ? -38.183 6.043 -7.087 1.00 0.00 568 SER B CA 9
ATOM 15148 C C . SER B 2 4 ? -38.239 6.471 -5.618 1.00 0.00 568 SER B C 9
ATOM 15149 O O . SER B 2 4 ? -38.109 5.662 -4.722 1.00 0.00 568 SER B O 9
ATOM 15157 N N . LEU B 2 5 ? -38.431 7.736 -5.366 1.00 0.00 569 LEU B N 9
ATOM 15158 C CA . LEU B 2 5 ? -38.495 8.213 -3.957 1.00 0.00 569 LEU B CA 9
ATOM 15159 C C . LEU B 2 5 ? -39.804 7.743 -3.318 1.00 0.00 569 LEU B C 9
ATOM 15160 O O . LEU B 2 5 ? -40.882 8.085 -3.763 1.00 0.00 569 LEU B O 9
ATOM 15176 N N . GLN B 2 6 ? -39.719 6.959 -2.277 1.00 0.00 570 GLN B N 9
ATOM 15177 C CA . GLN B 2 6 ? -40.957 6.468 -1.611 1.00 0.00 570 GLN B CA 9
ATOM 15178 C C . GLN B 2 6 ? -40.590 5.781 -0.295 1.00 0.00 570 GLN B C 9
ATOM 15179 O O . GLN B 2 6 ? -41.429 5.206 0.371 1.00 0.00 570 GLN B O 9
ATOM 15193 N N . ASN B 2 7 ? -39.344 5.834 0.085 1.00 0.00 571 ASN B N 9
ATOM 15194 C CA . ASN B 2 7 ? -38.924 5.184 1.357 1.00 0.00 571 ASN B CA 9
ATOM 15195 C C . ASN B 2 7 ? -39.636 5.856 2.533 1.00 0.00 571 ASN B C 9
ATOM 15196 O O . ASN B 2 7 ? -39.184 6.856 3.055 1.00 0.00 571 ASN B O 9
ATOM 15207 N N . ALA B 2 8 ? -40.747 5.316 2.953 1.00 0.00 572 ALA B N 9
ATOM 15208 C CA . ALA B 2 8 ? -41.488 5.926 4.093 1.00 0.00 572 ALA B CA 9
ATOM 15209 C C . ALA B 2 8 ? -40.695 5.720 5.385 1.00 0.00 572 ALA B C 9
ATOM 15210 O O . ALA B 2 8 ? -40.376 4.608 5.758 1.00 0.00 572 ALA B O 9
ATOM 15217 N N . ASP B 2 9 ? -40.376 6.782 6.071 1.00 0.00 573 ASP B N 9
ATOM 15218 C CA . ASP B 2 9 ? -39.605 6.647 7.339 1.00 0.00 573 ASP B CA 9
ATOM 15219 C C . ASP B 2 9 ? -38.338 5.827 7.083 1.00 0.00 573 ASP B C 9
ATOM 15220 O O . ASP B 2 9 ? -38.366 4.613 7.068 1.00 0.00 573 ASP B O 9
ATOM 15229 N N . LYS B 2 10 ? -37.227 6.481 6.883 1.00 0.00 574 LYS B N 9
ATOM 15230 C CA . LYS B 2 10 ? -35.962 5.738 6.630 1.00 0.00 574 LYS B CA 9
ATOM 15231 C C . LYS B 2 10 ? -35.586 4.936 7.878 1.00 0.00 574 LYS B C 9
ATOM 15232 O O . LYS B 2 10 ? -35.126 5.479 8.862 1.00 0.00 574 LYS B O 9
ATOM 15251 N N . ILE B 2 11 ? -35.783 3.646 7.847 1.00 0.00 575 ILE B N 9
ATOM 15252 C CA . ILE B 2 11 ? -35.441 2.810 9.033 1.00 0.00 575 ILE B CA 9
ATOM 15253 C C . ILE B 2 11 ? -33.932 2.885 9.294 1.00 0.00 575 ILE B C 9
ATOM 15254 O O . ILE B 2 11 ? -33.399 3.936 9.590 1.00 0.00 575 ILE B O 9
ATOM 15270 N N . ASN B 2 12 ? -33.239 1.784 9.188 1.00 0.00 576 ASN B N 9
ATOM 15271 C CA . ASN B 2 12 ? -31.769 1.804 9.433 1.00 0.00 576 ASN B CA 9
ATOM 15272 C C . ASN B 2 12 ? -31.105 2.786 8.466 1.00 0.00 576 ASN B C 9
ATOM 15273 O O . ASN B 2 12 ? -31.183 2.636 7.263 1.00 0.00 576 ASN B O 9
ATOM 15284 N N . ASN B 2 13 ? -30.452 3.791 8.983 1.00 0.00 577 ASN B N 9
ATOM 15285 C CA . ASN B 2 13 ? -29.784 4.782 8.092 1.00 0.00 577 ASN B CA 9
ATOM 15286 C C . ASN B 2 13 ? -28.503 4.171 7.521 1.00 0.00 577 ASN B C 9
ATOM 15287 O O . ASN B 2 13 ? -28.201 3.016 7.744 1.00 0.00 577 ASN B O 9
ATOM 15298 N N . GLY B 2 14 ? -27.746 4.938 6.786 1.00 0.00 578 GLY B N 9
ATOM 15299 C CA . GLY B 2 14 ? -26.485 4.400 6.201 1.00 0.00 578 GLY B CA 9
ATOM 15300 C C . GLY B 2 14 ? -25.410 4.324 7.286 1.00 0.00 578 GLY B C 9
ATOM 15301 O O . GLY B 2 14 ? -24.567 3.449 7.277 1.00 0.00 578 GLY B O 9
ATOM 15305 N N . ASN B 2 15 ? -25.430 5.234 8.220 1.00 0.00 579 ASN B N 9
ATOM 15306 C CA . ASN B 2 15 ? -24.409 5.213 9.304 1.00 0.00 579 ASN B CA 9
ATOM 15307 C C . ASN B 2 15 ? -24.866 6.112 10.454 1.00 0.00 579 ASN B C 9
ATOM 15308 O O . ASN B 2 15 ? -25.083 7.295 10.281 1.00 0.00 579 ASN B O 9
ATOM 15319 N N . ASP B 2 16 ? -25.014 5.561 11.628 1.00 0.00 580 ASP B N 9
ATOM 15320 C CA . ASP B 2 16 ? -25.457 6.386 12.788 1.00 0.00 580 ASP B CA 9
ATOM 15321 C C . ASP B 2 16 ? -24.301 7.272 13.255 1.00 0.00 580 ASP B C 9
ATOM 15322 O O . ASP B 2 16 ? -24.063 8.333 12.713 1.00 0.00 580 ASP B O 9
ATOM 15331 N N . ASN B 2 17 ? -23.581 6.846 14.256 1.00 0.00 581 ASN B N 9
ATOM 15332 C CA . ASN B 2 17 ? -22.443 7.666 14.756 1.00 0.00 581 ASN B CA 9
ATOM 15333 C C . ASN B 2 17 ? -21.650 6.861 15.790 1.00 0.00 581 ASN B C 9
ATOM 15334 O O . ASN B 2 17 ? -21.777 5.657 15.883 1.00 0.00 581 ASN B O 9
ATOM 15345 N N . ASP B 2 18 ? -20.834 7.518 16.567 1.00 0.00 582 ASP B N 9
ATOM 15346 C CA . ASP B 2 18 ? -20.035 6.790 17.593 1.00 0.00 582 ASP B CA 9
ATOM 15347 C C . ASP B 2 18 ? -19.253 5.658 16.923 1.00 0.00 582 ASP B C 9
ATOM 15348 O O . ASP B 2 18 ? -19.307 5.480 15.723 1.00 0.00 582 ASP B O 9
ATOM 15357 N N . ASN B 2 19 ? -18.529 4.889 17.690 1.00 0.00 583 ASN B N 9
ATOM 15358 C CA . ASN B 2 19 ? -17.746 3.769 17.098 1.00 0.00 583 ASN B CA 9
ATOM 15359 C C . ASN B 2 19 ? -16.898 4.297 15.938 1.00 0.00 583 ASN B C 9
ATOM 15360 O O . ASN B 2 19 ? -15.912 4.979 16.137 1.00 0.00 583 ASN B O 9
ATOM 15371 N N . ASP B 2 20 ? -17.273 3.988 14.726 1.00 0.00 584 ASP B N 9
ATOM 15372 C CA . ASP B 2 20 ? -16.487 4.474 13.557 1.00 0.00 584 ASP B CA 9
ATOM 15373 C C . ASP B 2 20 ? -16.621 5.994 13.449 1.00 0.00 584 ASP B C 9
ATOM 15374 O O . ASP B 2 20 ? -17.434 6.604 14.113 1.00 0.00 584 ASP B O 9
ATOM 15383 N N . ASN B 2 21 ? -15.830 6.609 12.613 1.00 0.00 585 ASN B N 9
ATOM 15384 C CA . ASN B 2 21 ? -15.910 8.091 12.461 1.00 0.00 585 ASN B CA 9
ATOM 15385 C C . ASN B 2 21 ? -15.325 8.494 11.107 1.00 0.00 585 ASN B C 9
ATOM 15386 O O . ASN B 2 21 ? -15.472 9.615 10.665 1.00 0.00 585 ASN B O 9
ATOM 15397 N N . ASP B 2 22 ? -14.659 7.587 10.445 1.00 0.00 586 ASP B N 9
ATOM 15398 C CA . ASP B 2 22 ? -14.064 7.918 9.120 1.00 0.00 586 ASP B CA 9
ATOM 15399 C C . ASP B 2 22 ? -15.175 8.317 8.148 1.00 0.00 586 ASP B C 9
ATOM 15400 O O . ASP B 2 22 ? -16.320 8.471 8.527 1.00 0.00 586 ASP B O 9
ATOM 15409 N N . VAL B 2 23 ? -14.847 8.487 6.894 1.00 0.00 587 VAL B N 9
ATOM 15410 C CA . VAL B 2 23 ? -15.874 8.879 5.888 1.00 0.00 587 VAL B CA 9
ATOM 15411 C C . VAL B 2 23 ? -15.586 8.158 4.568 1.00 0.00 587 VAL B C 9
ATOM 15412 O O . VAL B 2 23 ? -15.087 7.050 4.554 1.00 0.00 587 VAL B O 9
ATOM 15425 N N . VAL B 2 24 ? -15.885 8.781 3.457 1.00 0.00 588 VAL B N 9
ATOM 15426 C CA . VAL B 2 24 ? -15.621 8.138 2.133 1.00 0.00 588 VAL B CA 9
ATOM 15427 C C . VAL B 2 24 ? -15.258 9.221 1.085 1.00 0.00 588 VAL B C 9
ATOM 15428 O O . VAL B 2 24 ? -14.157 9.187 0.571 1.00 0.00 588 VAL B O 9
ATOM 15441 N N . PRO B 2 25 ? -16.141 10.169 0.788 1.00 0.00 589 PRO B N 9
ATOM 15442 C CA . PRO B 2 25 ? -15.798 11.224 -0.188 1.00 0.00 589 PRO B CA 9
ATOM 15443 C C . PRO B 2 25 ? -14.450 11.858 0.188 1.00 0.00 589 PRO B C 9
ATOM 15444 O O . PRO B 2 25 ? -14.388 12.798 0.954 1.00 0.00 589 PRO B O 9
ATOM 15455 N N . SER B 2 26 ? -13.373 11.350 -0.346 1.00 0.00 590 SER B N 9
ATOM 15456 C CA . SER B 2 26 ? -12.039 11.924 -0.016 1.00 0.00 590 SER B CA 9
ATOM 15457 C C . SER B 2 26 ? -10.974 11.295 -0.916 1.00 0.00 590 SER B C 9
ATOM 15458 O O . SER B 2 26 ? -10.170 10.497 -0.478 1.00 0.00 590 SER B O 9
ATOM 15466 N N . LYS B 2 27 ? -10.961 11.648 -2.173 1.00 0.00 591 LYS B N 9
ATOM 15467 C CA . LYS B 2 27 ? -9.946 11.069 -3.098 1.00 0.00 591 LYS B CA 9
ATOM 15468 C C . LYS B 2 27 ? -10.090 9.538 -3.112 1.00 0.00 591 LYS B C 9
ATOM 15469 O O . LYS B 2 27 ? -11.147 9.017 -3.408 1.00 0.00 591 LYS B O 9
ATOM 15488 N N . GLU B 2 28 ? -9.051 8.809 -2.799 1.00 0.00 592 GLU B N 9
ATOM 15489 C CA . GLU B 2 28 ? -9.159 7.322 -2.803 1.00 0.00 592 GLU B CA 9
ATOM 15490 C C . GLU B 2 28 ? -7.842 6.716 -2.312 1.00 0.00 592 GLU B C 9
ATOM 15491 O O . GLU B 2 28 ? -7.107 6.110 -3.065 1.00 0.00 592 GLU B O 9
ATOM 15503 N N . GLY B 2 29 ? -7.536 6.876 -1.052 1.00 0.00 593 GLY B N 9
ATOM 15504 C CA . GLY B 2 29 ? -6.265 6.311 -0.518 1.00 0.00 593 GLY B CA 9
ATOM 15505 C C . GLY B 2 29 ? -5.091 7.161 -1.002 1.00 0.00 593 GLY B C 9
ATOM 15506 O O . GLY B 2 29 ? -5.076 7.635 -2.120 1.00 0.00 593 GLY B O 9
ATOM 15510 N N . SER B 2 30 ? -4.106 7.366 -0.169 1.00 0.00 594 SER B N 9
ATOM 15511 C CA . SER B 2 30 ? -2.938 8.192 -0.589 1.00 0.00 594 SER B CA 9
ATOM 15512 C C . SER B 2 30 ? -1.948 7.343 -1.377 1.00 0.00 594 SER B C 9
ATOM 15513 O O . SER B 2 30 ? -2.005 6.130 -1.383 1.00 0.00 594 SER B O 9
ATOM 15521 N N . LEU B 2 31 ? -1.034 7.993 -2.037 1.00 0.00 595 LEU B N 9
ATOM 15522 C CA . LEU B 2 31 ? -0.006 7.279 -2.839 1.00 0.00 595 LEU B CA 9
ATOM 15523 C C . LEU B 2 31 ? 1.256 7.132 -1.988 1.00 0.00 595 LEU B C 9
ATOM 15524 O O . LEU B 2 31 ? 1.774 8.104 -1.476 1.00 0.00 595 LEU B O 9
ATOM 15540 N N . LEU B 2 32 ? 1.756 5.927 -1.829 1.00 0.00 596 LEU B N 9
ATOM 15541 C CA . LEU B 2 32 ? 2.992 5.718 -1.003 1.00 0.00 596 LEU B CA 9
ATOM 15542 C C . LEU B 2 32 ? 4.018 4.910 -1.809 1.00 0.00 596 LEU B C 9
ATOM 15543 O O . LEU B 2 32 ? 3.669 4.151 -2.691 1.00 0.00 596 LEU B O 9
ATOM 15559 N N . ARG B 2 33 ? 5.287 5.086 -1.521 1.00 0.00 597 ARG B N 9
ATOM 15560 C CA . ARG B 2 33 ? 6.351 4.354 -2.281 1.00 0.00 597 ARG B CA 9
ATOM 15561 C C . ARG B 2 33 ? 6.803 3.108 -1.505 1.00 0.00 597 ARG B C 9
ATOM 15562 O O . ARG B 2 33 ? 6.001 2.379 -0.958 1.00 0.00 597 ARG B O 9
ATOM 15583 N N . CYS B 2 34 ? 8.088 2.855 -1.475 1.00 0.00 598 CYS B N 9
ATOM 15584 C CA . CYS B 2 34 ? 8.610 1.648 -0.759 1.00 0.00 598 CYS B CA 9
ATOM 15585 C C . CYS B 2 34 ? 8.847 1.967 0.722 1.00 0.00 598 CYS B C 9
ATOM 15586 O O . CYS B 2 34 ? 7.951 1.862 1.537 1.00 0.00 598 CYS B O 9
ATOM 15593 N N . SER B 2 35 ? 10.053 2.349 1.079 1.00 0.00 599 SER B N 9
ATOM 15594 C CA . SER B 2 35 ? 10.353 2.668 2.511 1.00 0.00 599 SER B CA 9
ATOM 15595 C C . SER B 2 35 ? 9.226 3.529 3.075 1.00 0.00 599 SER B C 9
ATOM 15596 O O . SER B 2 35 ? 8.948 3.540 4.268 1.00 0.00 599 SER B O 9
ATOM 15604 N N . GLU B 2 36 ? 8.555 4.232 2.207 1.00 0.00 600 GLU B N 9
ATOM 15605 C CA . GLU B 2 36 ? 7.420 5.084 2.638 1.00 0.00 600 GLU B CA 9
ATOM 15606 C C . GLU B 2 36 ? 6.550 4.287 3.606 1.00 0.00 600 GLU B C 9
ATOM 15607 O O . GLU B 2 36 ? 6.044 4.784 4.599 1.00 0.00 600 GLU B O 9
ATOM 15619 N N . ILE B 2 37 ? 6.342 3.040 3.278 1.00 0.00 601 ILE B N 9
ATOM 15620 C CA . ILE B 2 37 ? 5.474 2.198 4.117 1.00 0.00 601 ILE B CA 9
ATOM 15621 C C . ILE B 2 37 ? 6.188 1.909 5.434 1.00 0.00 601 ILE B C 9
ATOM 15622 O O . ILE B 2 37 ? 5.571 1.785 6.473 1.00 0.00 601 ILE B O 9
ATOM 15638 N N . TRP B 2 38 ? 7.503 1.807 5.390 1.00 0.00 602 TRP B N 9
ATOM 15639 C CA . TRP B 2 38 ? 8.279 1.539 6.636 1.00 0.00 602 TRP B CA 9
ATOM 15640 C C . TRP B 2 38 ? 7.734 2.454 7.715 1.00 0.00 602 TRP B C 9
ATOM 15641 O O . TRP B 2 38 ? 7.598 2.080 8.862 1.00 0.00 602 TRP B O 9
ATOM 15662 N N . ASP B 2 39 ? 7.375 3.647 7.334 1.00 0.00 603 ASP B N 9
ATOM 15663 C CA . ASP B 2 39 ? 6.783 4.581 8.322 1.00 0.00 603 ASP B CA 9
ATOM 15664 C C . ASP B 2 39 ? 5.387 4.061 8.680 1.00 0.00 603 ASP B C 9
ATOM 15665 O O . ASP B 2 39 ? 5.005 4.028 9.832 1.00 0.00 603 ASP B O 9
ATOM 15674 N N . ARG B 2 40 ? 4.626 3.635 7.697 1.00 0.00 604 ARG B N 9
ATOM 15675 C CA . ARG B 2 40 ? 3.259 3.096 7.992 1.00 0.00 604 ARG B CA 9
ATOM 15676 C C . ARG B 2 40 ? 3.387 1.943 9.003 1.00 0.00 604 ARG B C 9
ATOM 15677 O O . ARG B 2 40 ? 2.509 1.696 9.804 1.00 0.00 604 ARG B O 9
ATOM 15698 N N . ILE B 2 41 ? 4.489 1.243 8.968 1.00 0.00 605 ILE B N 9
ATOM 15699 C CA . ILE B 2 41 ? 4.714 0.110 9.916 1.00 0.00 605 ILE B CA 9
ATOM 15700 C C . ILE B 2 41 ? 5.164 0.645 11.278 1.00 0.00 605 ILE B C 9
ATOM 15701 O O . ILE B 2 41 ? 4.691 0.208 12.309 1.00 0.00 605 ILE B O 9
ATOM 15717 N N . THR B 2 42 ? 6.081 1.571 11.301 1.00 0.00 606 THR B N 9
ATOM 15718 C CA . THR B 2 42 ? 6.558 2.106 12.609 1.00 0.00 606 THR B CA 9
ATOM 15719 C C . THR B 2 42 ? 5.372 2.600 13.442 1.00 0.00 606 THR B C 9
ATOM 15720 O O . THR B 2 42 ? 5.287 2.338 14.626 1.00 0.00 606 THR B O 9
ATOM 15731 N N . THR B 2 43 ? 4.458 3.322 12.848 1.00 0.00 607 THR B N 9
ATOM 15732 C CA . THR B 2 43 ? 3.294 3.835 13.629 1.00 0.00 607 THR B CA 9
ATOM 15733 C C . THR B 2 43 ? 2.532 2.673 14.278 1.00 0.00 607 THR B C 9
ATOM 15734 O O . THR B 2 43 ? 1.540 2.876 14.951 1.00 0.00 607 THR B O 9
ATOM 15745 N N . HIS B 2 44 ? 2.997 1.462 14.118 1.00 0.00 608 HIS B N 9
ATOM 15746 C CA . HIS B 2 44 ? 2.304 0.312 14.767 1.00 0.00 608 HIS B CA 9
ATOM 15747 C C . HIS B 2 44 ? 2.815 0.240 16.219 1.00 0.00 608 HIS B C 9
ATOM 15748 O O . HIS B 2 44 ? 4.014 0.270 16.418 1.00 0.00 608 HIS B O 9
ATOM 15762 N N . PRO B 2 45 ? 1.943 0.177 17.212 1.00 0.00 609 PRO B N 9
ATOM 15763 C CA . PRO B 2 45 ? 2.425 0.143 18.601 1.00 0.00 609 PRO B CA 9
ATOM 15764 C C . PRO B 2 45 ? 3.337 -1.078 18.785 1.00 0.00 609 PRO B C 9
ATOM 15765 O O . PRO B 2 45 ? 2.906 -2.127 19.221 1.00 0.00 609 PRO B O 9
ATOM 15776 N N . LYS B 2 46 ? 4.588 -0.947 18.435 1.00 0.00 610 LYS B N 9
ATOM 15777 C CA . LYS B 2 46 ? 5.535 -2.093 18.564 1.00 0.00 610 LYS B CA 9
ATOM 15778 C C . LYS B 2 46 ? 5.109 -3.213 17.610 1.00 0.00 610 LYS B C 9
ATOM 15779 O O . LYS B 2 46 ? 3.951 -3.575 17.536 1.00 0.00 610 LYS B O 9
ATOM 15798 N N . TYR B 2 47 ? 6.041 -3.762 16.877 1.00 0.00 611 TYR B N 9
ATOM 15799 C CA . TYR B 2 47 ? 5.713 -4.857 15.927 1.00 0.00 611 TYR B CA 9
ATOM 15800 C C . TYR B 2 47 ? 4.930 -5.947 16.666 1.00 0.00 611 TYR B C 9
ATOM 15801 O O . TYR B 2 47 ? 4.612 -5.814 17.830 1.00 0.00 611 TYR B O 9
ATOM 15819 N N . SER B 2 48 ? 4.625 -7.028 16.004 1.00 0.00 612 SER B N 9
ATOM 15820 C CA . SER B 2 48 ? 3.871 -8.128 16.669 1.00 0.00 612 SER B CA 9
ATOM 15821 C C . SER B 2 48 ? 4.136 -9.437 15.922 1.00 0.00 612 SER B C 9
ATOM 15822 O O . SER B 2 48 ? 4.885 -10.280 16.375 1.00 0.00 612 SER B O 9
ATOM 15830 N N . ASP B 2 49 ? 3.530 -9.613 14.780 1.00 0.00 613 ASP B N 9
ATOM 15831 C CA . ASP B 2 49 ? 3.752 -10.869 14.001 1.00 0.00 613 ASP B CA 9
ATOM 15832 C C . ASP B 2 49 ? 3.353 -10.652 12.536 1.00 0.00 613 ASP B C 9
ATOM 15833 O O . ASP B 2 49 ? 2.355 -11.171 12.078 1.00 0.00 613 ASP B O 9
ATOM 15842 N N . ILE B 2 50 ? 4.122 -9.882 11.801 1.00 0.00 614 ILE B N 9
ATOM 15843 C CA . ILE B 2 50 ? 3.791 -9.615 10.363 1.00 0.00 614 ILE B CA 9
ATOM 15844 C C . ILE B 2 50 ? 4.785 -10.355 9.458 1.00 0.00 614 ILE B C 9
ATOM 15845 O O . ILE B 2 50 ? 5.744 -10.940 9.923 1.00 0.00 614 ILE B O 9
ATOM 15861 N N . ASP B 2 51 ? 4.562 -10.321 8.166 1.00 0.00 615 ASP B N 9
ATOM 15862 C CA . ASP B 2 51 ? 5.478 -10.999 7.201 1.00 0.00 615 ASP B CA 9
ATOM 15863 C C . ASP B 2 51 ? 5.882 -9.981 6.138 1.00 0.00 615 ASP B C 9
ATOM 15864 O O . ASP B 2 51 ? 5.058 -9.473 5.409 1.00 0.00 615 ASP B O 9
ATOM 15873 N N . VAL B 2 52 ? 7.146 -9.683 6.047 1.00 0.00 616 VAL B N 9
ATOM 15874 C CA . VAL B 2 52 ? 7.613 -8.696 5.030 1.00 0.00 616 VAL B CA 9
ATOM 15875 C C . VAL B 2 52 ? 7.771 -9.393 3.675 1.00 0.00 616 VAL B C 9
ATOM 15876 O O . VAL B 2 52 ? 7.867 -8.759 2.639 1.00 0.00 616 VAL B O 9
ATOM 15889 N N . ASP B 2 53 ? 7.812 -10.696 3.677 1.00 0.00 617 ASP B N 9
ATOM 15890 C CA . ASP B 2 53 ? 7.988 -11.445 2.398 1.00 0.00 617 ASP B CA 9
ATOM 15891 C C . ASP B 2 53 ? 6.769 -11.261 1.488 1.00 0.00 617 ASP B C 9
ATOM 15892 O O . ASP B 2 53 ? 6.901 -11.018 0.306 1.00 0.00 617 ASP B O 9
ATOM 15901 N N . GLY B 2 54 ? 5.586 -11.393 2.020 1.00 0.00 618 GLY B N 9
ATOM 15902 C CA . GLY B 2 54 ? 4.370 -11.242 1.169 1.00 0.00 618 GLY B CA 9
ATOM 15903 C C . GLY B 2 54 ? 4.242 -9.800 0.678 1.00 0.00 618 GLY B C 9
ATOM 15904 O O . GLY B 2 54 ? 3.771 -9.551 -0.414 1.00 0.00 618 GLY B O 9
ATOM 15908 N N . LEU B 2 55 ? 4.663 -8.844 1.460 1.00 0.00 619 LEU B N 9
ATOM 15909 C CA . LEU B 2 55 ? 4.558 -7.432 0.998 1.00 0.00 619 LEU B CA 9
ATOM 15910 C C . LEU B 2 55 ? 5.531 -7.237 -0.166 1.00 0.00 619 LEU B C 9
ATOM 15911 O O . LEU B 2 55 ? 5.412 -6.314 -0.948 1.00 0.00 619 LEU B O 9
ATOM 15927 N N . CYS B 2 56 ? 6.500 -8.106 -0.277 1.00 0.00 620 CYS B N 9
ATOM 15928 C CA . CYS B 2 56 ? 7.496 -7.986 -1.378 1.00 0.00 620 CYS B CA 9
ATOM 15929 C C . CYS B 2 56 ? 6.877 -8.401 -2.722 1.00 0.00 620 CYS B C 9
ATOM 15930 O O . CYS B 2 56 ? 6.950 -7.672 -3.686 1.00 0.00 620 CYS B O 9
ATOM 15938 N N . SER B 2 57 ? 6.279 -9.565 -2.808 1.00 0.00 621 SER B N 9
ATOM 15939 C CA . SER B 2 57 ? 5.681 -10.000 -4.116 1.00 0.00 621 SER B CA 9
ATOM 15940 C C . SER B 2 57 ? 4.284 -9.395 -4.288 1.00 0.00 621 SER B C 9
ATOM 15941 O O . SER B 2 57 ? 3.641 -9.571 -5.303 1.00 0.00 621 SER B O 9
ATOM 15949 N N . GLU B 2 58 ? 3.826 -8.665 -3.319 1.00 0.00 622 GLU B N 9
ATOM 15950 C CA . GLU B 2 58 ? 2.487 -8.013 -3.420 1.00 0.00 622 GLU B CA 9
ATOM 15951 C C . GLU B 2 58 ? 2.662 -6.554 -3.854 1.00 0.00 622 GLU B C 9
ATOM 15952 O O . GLU B 2 58 ? 1.987 -6.084 -4.748 1.00 0.00 622 GLU B O 9
ATOM 15964 N N . LEU B 2 59 ? 3.548 -5.825 -3.229 1.00 0.00 623 LEU B N 9
ATOM 15965 C CA . LEU B 2 59 ? 3.740 -4.392 -3.615 1.00 0.00 623 LEU B CA 9
ATOM 15966 C C . LEU B 2 59 ? 4.761 -4.268 -4.759 1.00 0.00 623 LEU B C 9
ATOM 15967 O O . LEU B 2 59 ? 4.817 -3.261 -5.431 1.00 0.00 623 LEU B O 9
ATOM 15983 N N . MET B 2 60 ? 5.583 -5.263 -4.979 1.00 0.00 624 MET B N 9
ATOM 15984 C CA . MET B 2 60 ? 6.603 -5.156 -6.071 1.00 0.00 624 MET B CA 9
ATOM 15985 C C . MET B 2 60 ? 5.939 -5.187 -7.451 1.00 0.00 624 MET B C 9
ATOM 15986 O O . MET B 2 60 ? 6.453 -4.620 -8.392 1.00 0.00 624 MET B O 9
ATOM 16000 N N . ALA B 2 61 ? 4.801 -5.823 -7.589 1.00 0.00 625 ALA B N 9
ATOM 16001 C CA . ALA B 2 61 ? 4.113 -5.861 -8.925 1.00 0.00 625 ALA B CA 9
ATOM 16002 C C . ALA B 2 61 ? 2.928 -4.901 -8.897 1.00 0.00 625 ALA B C 9
ATOM 16003 O O . ALA B 2 61 ? 2.690 -4.190 -9.852 1.00 0.00 625 ALA B O 9
ATOM 16010 N N . LYS B 2 62 ? 2.209 -4.819 -7.819 1.00 0.00 626 LYS B N 9
ATOM 16011 C CA . LYS B 2 62 ? 1.096 -3.835 -7.791 1.00 0.00 626 LYS B CA 9
ATOM 16012 C C . LYS B 2 62 ? 1.731 -2.456 -7.980 1.00 0.00 626 LYS B C 9
ATOM 16013 O O . LYS B 2 62 ? 1.075 -1.475 -8.269 1.00 0.00 626 LYS B O 9
ATOM 16032 N N . ALA B 2 63 ? 3.026 -2.403 -7.804 1.00 0.00 627 ALA B N 9
ATOM 16033 C CA . ALA B 2 63 ? 3.784 -1.128 -7.944 1.00 0.00 627 ALA B CA 9
ATOM 16034 C C . ALA B 2 63 ? 3.406 -0.384 -9.228 1.00 0.00 627 ALA B C 9
ATOM 16035 O O . ALA B 2 63 ? 3.113 -0.978 -10.246 1.00 0.00 627 ALA B O 9
ATOM 16042 N N . LYS B 2 64 ? 3.447 0.927 -9.181 1.00 0.00 628 LYS B N 9
ATOM 16043 C CA . LYS B 2 64 ? 3.135 1.764 -10.381 1.00 0.00 628 LYS B CA 9
ATOM 16044 C C . LYS B 2 64 ? 4.361 2.636 -10.675 1.00 0.00 628 LYS B C 9
ATOM 16045 O O . LYS B 2 64 ? 4.483 3.742 -10.185 1.00 0.00 628 LYS B O 9
ATOM 16064 N N . CYS B 2 65 ? 5.288 2.118 -11.434 1.00 0.00 629 CYS B N 9
ATOM 16065 C CA . CYS B 2 65 ? 6.539 2.878 -11.736 1.00 0.00 629 CYS B CA 9
ATOM 16066 C C . CYS B 2 65 ? 6.241 4.296 -12.234 1.00 0.00 629 CYS B C 9
ATOM 16067 O O . CYS B 2 65 ? 5.432 4.520 -13.113 1.00 0.00 629 CYS B O 9
ATOM 16074 N N . SER B 2 66 ? 6.946 5.245 -11.672 1.00 0.00 630 SER B N 9
ATOM 16075 C CA . SER B 2 66 ? 6.805 6.676 -12.072 1.00 0.00 630 SER B CA 9
ATOM 16076 C C . SER B 2 66 ? 8.199 7.308 -12.019 1.00 0.00 630 SER B C 9
ATOM 16077 O O . SER B 2 66 ? 9.088 6.785 -11.376 1.00 0.00 630 SER B O 9
ATOM 16085 N N . GLU B 2 67 ? 8.425 8.411 -12.682 1.00 0.00 631 GLU B N 9
ATOM 16086 C CA . GLU B 2 67 ? 9.787 9.021 -12.641 1.00 0.00 631 GLU B CA 9
ATOM 16087 C C . GLU B 2 67 ? 10.100 9.502 -11.221 1.00 0.00 631 GLU B C 9
ATOM 16088 O O . GLU B 2 67 ? 11.248 9.663 -10.856 1.00 0.00 631 GLU B O 9
ATOM 16100 N N . ARG B 2 68 ? 9.102 9.712 -10.407 1.00 0.00 632 ARG B N 9
ATOM 16101 C CA . ARG B 2 68 ? 9.373 10.155 -9.008 1.00 0.00 632 ARG B CA 9
ATOM 16102 C C . ARG B 2 68 ? 9.699 8.914 -8.172 1.00 0.00 632 ARG B C 9
ATOM 16103 O O . ARG B 2 68 ? 10.226 8.997 -7.079 1.00 0.00 632 ARG B O 9
ATOM 16124 N N . GLY B 2 69 ? 9.373 7.763 -8.698 1.00 0.00 633 GLY B N 9
ATOM 16125 C CA . GLY B 2 69 ? 9.633 6.476 -7.978 1.00 0.00 633 GLY B CA 9
ATOM 16126 C C . GLY B 2 69 ? 8.367 5.623 -8.037 1.00 0.00 633 GLY B C 9
ATOM 16127 O O . GLY B 2 69 ? 7.400 5.986 -8.676 1.00 0.00 633 GLY B O 9
ATOM 16131 N N . VAL B 2 70 ? 8.350 4.494 -7.381 1.00 0.00 634 VAL B N 9
ATOM 16132 C CA . VAL B 2 70 ? 7.142 3.629 -7.404 1.00 0.00 634 VAL B CA 9
ATOM 16133 C C . VAL B 2 70 ? 6.078 4.215 -6.475 1.00 0.00 634 VAL B C 9
ATOM 16134 O O . VAL B 2 70 ? 6.389 4.761 -5.436 1.00 0.00 634 VAL B O 9
ATOM 16147 N N . VAL B 2 71 ? 4.824 4.091 -6.825 1.00 0.00 635 VAL B N 9
ATOM 16148 C CA . VAL B 2 71 ? 3.739 4.622 -5.943 1.00 0.00 635 VAL B CA 9
ATOM 16149 C C . VAL B 2 71 ? 2.564 3.639 -5.956 1.00 0.00 635 VAL B C 9
ATOM 16150 O O . VAL B 2 71 ? 2.210 3.096 -6.984 1.00 0.00 635 VAL B O 9
ATOM 16163 N N . ILE B 2 72 ? 1.966 3.401 -4.814 1.00 0.00 636 ILE B N 9
ATOM 16164 C CA . ILE B 2 72 ? 0.815 2.444 -4.733 1.00 0.00 636 ILE B CA 9
ATOM 16165 C C . ILE B 2 72 ? -0.315 3.075 -3.921 1.00 0.00 636 ILE B C 9
ATOM 16166 O O . ILE B 2 72 ? -0.093 3.930 -3.087 1.00 0.00 636 ILE B O 9
ATOM 16182 N N . ASN B 2 73 ? -1.529 2.659 -4.158 1.00 0.00 637 ASN B N 9
ATOM 16183 C CA . ASN B 2 73 ? -2.675 3.233 -3.401 1.00 0.00 637 ASN B CA 9
ATOM 16184 C C . ASN B 2 73 ? -2.828 2.499 -2.068 1.00 0.00 637 ASN B C 9
ATOM 16185 O O . ASN B 2 73 ? -2.754 1.288 -1.995 1.00 0.00 637 ASN B O 9
ATOM 16196 N N . ALA B 2 74 ? -3.048 3.234 -1.016 1.00 0.00 638 ALA B N 9
ATOM 16197 C CA . ALA B 2 74 ? -3.218 2.609 0.325 1.00 0.00 638 ALA B CA 9
ATOM 16198 C C . ALA B 2 74 ? -4.230 1.457 0.257 1.00 0.00 638 ALA B C 9
ATOM 16199 O O . ALA B 2 74 ? -4.395 0.716 1.202 1.00 0.00 638 ALA B O 9
ATOM 16206 N N . GLU B 2 75 ? -4.920 1.303 -0.841 1.00 0.00 639 GLU B N 9
ATOM 16207 C CA . GLU B 2 75 ? -5.927 0.201 -0.940 1.00 0.00 639 GLU B CA 9
ATOM 16208 C C . GLU B 2 75 ? -5.254 -1.140 -1.272 1.00 0.00 639 GLU B C 9
ATOM 16209 O O . GLU B 2 75 ? -5.776 -2.188 -0.939 1.00 0.00 639 GLU B O 9
ATOM 16221 N N . ASP B 2 76 ? -4.095 -1.147 -1.875 1.00 0.00 640 ASP B N 9
ATOM 16222 C CA . ASP B 2 76 ? -3.429 -2.460 -2.156 1.00 0.00 640 ASP B CA 9
ATOM 16223 C C . ASP B 2 76 ? -2.632 -2.866 -0.916 1.00 0.00 640 ASP B C 9
ATOM 16224 O O . ASP B 2 76 ? -2.894 -3.886 -0.311 1.00 0.00 640 ASP B O 9
ATOM 16233 N N . VAL B 2 77 ? -1.690 -2.068 -0.506 1.00 0.00 641 VAL B N 9
ATOM 16234 C CA . VAL B 2 77 ? -0.915 -2.402 0.724 1.00 0.00 641 VAL B CA 9
ATOM 16235 C C . VAL B 2 77 ? -1.901 -2.772 1.844 1.00 0.00 641 VAL B C 9
ATOM 16236 O O . VAL B 2 77 ? -1.788 -3.817 2.453 1.00 0.00 641 VAL B O 9
ATOM 16249 N N . GLN B 2 78 ? -2.870 -1.935 2.116 1.00 0.00 642 GLN B N 9
ATOM 16250 C CA . GLN B 2 78 ? -3.854 -2.262 3.188 1.00 0.00 642 GLN B CA 9
ATOM 16251 C C . GLN B 2 78 ? -4.477 -3.629 2.895 1.00 0.00 642 GLN B C 9
ATOM 16252 O O . GLN B 2 78 ? -4.776 -4.390 3.793 1.00 0.00 642 GLN B O 9
ATOM 16266 N N . LEU B 2 79 ? -4.645 -3.960 1.642 1.00 0.00 643 LEU B N 9
ATOM 16267 C CA . LEU B 2 79 ? -5.213 -5.294 1.293 1.00 0.00 643 LEU B CA 9
ATOM 16268 C C . LEU B 2 79 ? -4.113 -6.348 1.446 1.00 0.00 643 LEU B C 9
ATOM 16269 O O . LEU B 2 79 ? -4.388 -7.511 1.657 1.00 0.00 643 LEU B O 9
ATOM 16285 N N . ALA B 2 80 ? -2.871 -5.951 1.380 1.00 0.00 644 ALA B N 9
ATOM 16286 C CA . ALA B 2 80 ? -1.763 -6.936 1.565 1.00 0.00 644 ALA B CA 9
ATOM 16287 C C . ALA B 2 80 ? -1.448 -7.044 3.060 1.00 0.00 644 ALA B C 9
ATOM 16288 O O . ALA B 2 80 ? -1.447 -8.119 3.627 1.00 0.00 644 ALA B O 9
ATOM 16295 N N . LEU B 2 81 ? -1.194 -5.939 3.706 1.00 0.00 645 LEU B N 9
ATOM 16296 C CA . LEU B 2 81 ? -0.893 -5.978 5.167 1.00 0.00 645 LEU B CA 9
ATOM 16297 C C . LEU B 2 81 ? -2.040 -6.671 5.910 1.00 0.00 645 LEU B C 9
ATOM 16298 O O . LEU B 2 81 ? -1.850 -7.237 6.968 1.00 0.00 645 LEU B O 9
ATOM 16314 N N . ASN B 2 82 ? -3.232 -6.626 5.375 1.00 0.00 646 ASN B N 9
ATOM 16315 C CA . ASN B 2 82 ? -4.391 -7.277 6.061 1.00 0.00 646 ASN B CA 9
ATOM 16316 C C . ASN B 2 82 ? -4.587 -8.699 5.528 1.00 0.00 646 ASN B C 9
ATOM 16317 O O . ASN B 2 82 ? -5.393 -9.454 6.036 1.00 0.00 646 ASN B O 9
ATOM 16328 N N . LYS B 2 83 ? -3.865 -9.073 4.505 1.00 0.00 647 LYS B N 9
ATOM 16329 C CA . LYS B 2 83 ? -4.021 -10.449 3.938 1.00 0.00 647 LYS B CA 9
ATOM 16330 C C . LYS B 2 83 ? -3.011 -11.400 4.585 1.00 0.00 647 LYS B C 9
ATOM 16331 O O . LYS B 2 83 ? -3.109 -12.603 4.438 1.00 0.00 647 LYS B O 9
ATOM 16350 N N . HIS B 2 84 ? -2.037 -10.875 5.293 1.00 0.00 648 HIS B N 9
ATOM 16351 C CA . HIS B 2 84 ? -1.005 -11.750 5.946 1.00 0.00 648 HIS B CA 9
ATOM 16352 C C . HIS B 2 84 ? -1.074 -11.591 7.465 1.00 0.00 648 HIS B C 9
ATOM 16353 O O . HIS B 2 84 ? -0.167 -11.973 8.178 1.00 0.00 648 HIS B O 9
ATOM 16367 N N . MET B 2 85 ? -2.137 -11.020 7.968 1.00 0.00 649 MET B N 9
ATOM 16368 C CA . MET B 2 85 ? -2.261 -10.821 9.446 1.00 0.00 649 MET B CA 9
ATOM 16369 C C . MET B 2 85 ? -3.086 -11.959 10.050 1.00 0.00 649 MET B C 9
ATOM 16370 O O . MET B 2 85 ? -4.296 -11.985 9.946 1.00 0.00 649 MET B O 9
ATOM 16384 N N . ASN B 2 86 ? -2.441 -12.902 10.682 1.00 0.00 650 ASN B N 9
ATOM 16385 C CA . ASN B 2 86 ? -3.190 -14.036 11.293 1.00 0.00 650 ASN B CA 9
ATOM 16386 C C . ASN B 2 86 ? -4.004 -13.527 12.484 1.00 0.00 650 ASN B C 9
ATOM 16387 O O . ASN B 2 86 ? -4.697 -14.329 13.089 1.00 0.00 650 ASN B O 9
ATOM 16399 N N . ASN A 1 1 ? 23.233 2.146 18.815 1.00 0.00 279 ASN A N 10
ATOM 16400 C CA . ASN A 1 1 ? 23.777 3.268 19.633 1.00 0.00 279 ASN A CA 10
ATOM 16401 C C . ASN A 1 1 ? 25.226 3.538 19.225 1.00 0.00 279 ASN A C 10
ATOM 16402 O O . ASN A 1 1 ? 25.605 4.660 18.951 1.00 0.00 279 ASN A O 10
ATOM 16415 N N . LEU A 1 2 ? 26.040 2.520 19.184 1.00 0.00 280 LEU A N 10
ATOM 16416 C CA . LEU A 1 2 ? 27.464 2.719 18.792 1.00 0.00 280 LEU A CA 10
ATOM 16417 C C . LEU A 1 2 ? 27.534 3.082 17.308 1.00 0.00 280 LEU A C 10
ATOM 16418 O O . LEU A 1 2 ? 27.094 2.335 16.456 1.00 0.00 280 LEU A O 10
ATOM 16434 N N . ASP A 1 3 ? 28.080 4.225 16.990 1.00 0.00 281 ASP A N 10
ATOM 16435 C CA . ASP A 1 3 ? 28.175 4.634 15.560 1.00 0.00 281 ASP A CA 10
ATOM 16436 C C . ASP A 1 3 ? 26.779 4.623 14.932 1.00 0.00 281 ASP A C 10
ATOM 16437 O O . ASP A 1 3 ? 26.232 3.582 14.630 1.00 0.00 281 ASP A O 10
ATOM 16446 N N . SER A 1 4 ? 26.199 5.775 14.732 1.00 0.00 282 SER A N 10
ATOM 16447 C CA . SER A 1 4 ? 24.840 5.829 14.124 1.00 0.00 282 SER A CA 10
ATOM 16448 C C . SER A 1 4 ? 24.828 5.010 12.832 1.00 0.00 282 SER A C 10
ATOM 16449 O O . SER A 1 4 ? 25.837 4.476 12.415 1.00 0.00 282 SER A O 10
ATOM 16457 N N . ASN A 1 5 ? 23.694 4.905 12.194 1.00 0.00 283 ASN A N 10
ATOM 16458 C CA . ASN A 1 5 ? 23.620 4.120 10.930 1.00 0.00 283 ASN A CA 10
ATOM 16459 C C . ASN A 1 5 ? 24.220 2.731 11.158 1.00 0.00 283 ASN A C 10
ATOM 16460 O O . ASN A 1 5 ? 25.385 2.498 10.900 1.00 0.00 283 ASN A O 10
ATOM 16471 N N . MET A 1 6 ? 23.434 1.806 11.636 1.00 0.00 284 MET A N 10
ATOM 16472 C CA . MET A 1 6 ? 23.960 0.433 11.878 1.00 0.00 284 MET A CA 10
ATOM 16473 C C . MET A 1 6 ? 24.266 -0.239 10.538 1.00 0.00 284 MET A C 10
ATOM 16474 O O . MET A 1 6 ? 23.486 -0.177 9.609 1.00 0.00 284 MET A O 10
ATOM 16488 N N . PHE A 1 7 ? 25.397 -0.881 10.430 1.00 0.00 285 PHE A N 10
ATOM 16489 C CA . PHE A 1 7 ? 25.751 -1.556 9.149 1.00 0.00 285 PHE A CA 10
ATOM 16490 C C . PHE A 1 7 ? 24.866 -2.788 8.960 1.00 0.00 285 PHE A C 10
ATOM 16491 O O . PHE A 1 7 ? 23.803 -2.896 9.539 1.00 0.00 285 PHE A O 10
ATOM 16508 N N . SER A 1 8 ? 25.295 -3.720 8.153 1.00 0.00 286 SER A N 10
ATOM 16509 C CA . SER A 1 8 ? 24.476 -4.944 7.929 1.00 0.00 286 SER A CA 10
ATOM 16510 C C . SER A 1 8 ? 24.085 -5.550 9.278 1.00 0.00 286 SER A C 10
ATOM 16511 O O . SER A 1 8 ? 24.918 -5.768 10.136 1.00 0.00 286 SER A O 10
ATOM 16519 N N . ASN A 1 9 ? 22.824 -5.824 9.474 1.00 0.00 287 ASN A N 10
ATOM 16520 C CA . ASN A 1 9 ? 22.383 -6.415 10.768 1.00 0.00 287 ASN A CA 10
ATOM 16521 C C . ASN A 1 9 ? 22.755 -7.898 10.804 1.00 0.00 287 ASN A C 10
ATOM 16522 O O . ASN A 1 9 ? 22.057 -8.736 10.270 1.00 0.00 287 ASN A O 10
ATOM 16533 N N . ASP A 1 10 ? 23.851 -8.229 11.432 1.00 0.00 288 ASP A N 10
ATOM 16534 C CA . ASP A 1 10 ? 24.265 -9.658 11.502 1.00 0.00 288 ASP A CA 10
ATOM 16535 C C . ASP A 1 10 ? 25.363 -9.819 12.556 1.00 0.00 288 ASP A C 10
ATOM 16536 O O . ASP A 1 10 ? 26.010 -8.866 12.943 1.00 0.00 288 ASP A O 10
ATOM 16545 N N . PHE A 1 11 ? 25.577 -11.018 13.023 1.00 0.00 289 PHE A N 10
ATOM 16546 C CA . PHE A 1 11 ? 26.632 -11.239 14.050 1.00 0.00 289 PHE A CA 10
ATOM 16547 C C . PHE A 1 11 ? 28.011 -11.075 13.409 1.00 0.00 289 PHE A C 10
ATOM 16548 O O . PHE A 1 11 ? 28.951 -10.633 14.039 1.00 0.00 289 PHE A O 10
ATOM 16565 N N . ASN A 1 12 ? 28.139 -11.428 12.159 1.00 0.00 290 ASN A N 10
ATOM 16566 C CA . ASN A 1 12 ? 29.458 -11.291 11.478 1.00 0.00 290 ASN A CA 10
ATOM 16567 C C . ASN A 1 12 ? 29.802 -9.806 11.330 1.00 0.00 290 ASN A C 10
ATOM 16568 O O . ASN A 1 12 ? 29.311 -8.970 12.061 1.00 0.00 290 ASN A O 10
ATOM 16579 N N . PHE A 1 13 ? 30.644 -9.472 10.390 1.00 0.00 291 PHE A N 10
ATOM 16580 C CA . PHE A 1 13 ? 31.020 -8.042 10.200 1.00 0.00 291 PHE A CA 10
ATOM 16581 C C . PHE A 1 13 ? 31.814 -7.892 8.901 1.00 0.00 291 PHE A C 10
ATOM 16582 O O . PHE A 1 13 ? 32.473 -6.896 8.676 1.00 0.00 291 PHE A O 10
ATOM 16599 N N . GLU A 1 14 ? 31.759 -8.875 8.045 1.00 0.00 292 GLU A N 10
ATOM 16600 C CA . GLU A 1 14 ? 32.513 -8.790 6.763 1.00 0.00 292 GLU A CA 10
ATOM 16601 C C . GLU A 1 14 ? 31.750 -7.901 5.778 1.00 0.00 292 GLU A C 10
ATOM 16602 O O . GLU A 1 14 ? 32.313 -7.384 4.834 1.00 0.00 292 GLU A O 10
ATOM 16614 N N . ASN A 1 15 ? 30.475 -7.721 5.989 1.00 0.00 293 ASN A N 10
ATOM 16615 C CA . ASN A 1 15 ? 29.681 -6.866 5.060 1.00 0.00 293 ASN A CA 10
ATOM 16616 C C . ASN A 1 15 ? 29.907 -7.339 3.623 1.00 0.00 293 ASN A C 10
ATOM 16617 O O . ASN A 1 15 ? 30.883 -6.985 2.991 1.00 0.00 293 ASN A O 10
ATOM 16628 N N . GLN A 1 16 ? 29.018 -8.140 3.103 1.00 0.00 294 GLN A N 10
ATOM 16629 C CA . GLN A 1 16 ? 29.193 -8.636 1.710 1.00 0.00 294 GLN A CA 10
ATOM 16630 C C . GLN A 1 16 ? 28.937 -7.495 0.723 1.00 0.00 294 GLN A C 10
ATOM 16631 O O . GLN A 1 16 ? 29.730 -7.231 -0.160 1.00 0.00 294 GLN A O 10
ATOM 16645 N N . PHE A 1 17 ? 27.828 -6.823 0.867 1.00 0.00 295 PHE A N 10
ATOM 16646 C CA . PHE A 1 17 ? 27.502 -5.700 -0.058 1.00 0.00 295 PHE A CA 10
ATOM 16647 C C . PHE A 1 17 ? 26.335 -4.894 0.516 1.00 0.00 295 PHE A C 10
ATOM 16648 O O . PHE A 1 17 ? 25.509 -4.377 -0.209 1.00 0.00 295 PHE A O 10
ATOM 16665 N N . ASP A 1 18 ? 26.260 -4.785 1.815 1.00 0.00 296 ASP A N 10
ATOM 16666 C CA . ASP A 1 18 ? 25.146 -4.013 2.434 1.00 0.00 296 ASP A CA 10
ATOM 16667 C C . ASP A 1 18 ? 25.374 -2.517 2.208 1.00 0.00 296 ASP A C 10
ATOM 16668 O O . ASP A 1 18 ? 25.153 -2.010 1.127 1.00 0.00 296 ASP A O 10
ATOM 16677 N N . GLU A 1 19 ? 25.817 -1.817 3.228 1.00 0.00 297 GLU A N 10
ATOM 16678 C CA . GLU A 1 19 ? 26.077 -0.341 3.121 1.00 0.00 297 GLU A CA 10
ATOM 16679 C C . GLU A 1 19 ? 25.076 0.324 2.168 1.00 0.00 297 GLU A C 10
ATOM 16680 O O . GLU A 1 19 ? 25.384 1.296 1.507 1.00 0.00 297 GLU A O 10
ATOM 16692 N N . GLN A 1 20 ? 23.878 -0.193 2.099 1.00 0.00 298 GLN A N 10
ATOM 16693 C CA . GLN A 1 20 ? 22.845 0.403 1.199 1.00 0.00 298 GLN A CA 10
ATOM 16694 C C . GLN A 1 20 ? 21.457 0.130 1.783 1.00 0.00 298 GLN A C 10
ATOM 16695 O O . GLN A 1 20 ? 20.567 0.952 1.694 1.00 0.00 298 GLN A O 10
ATOM 16709 N N . VAL A 1 21 ? 21.280 -1.027 2.377 1.00 0.00 299 VAL A N 10
ATOM 16710 C CA . VAL A 1 21 ? 19.965 -1.411 2.985 1.00 0.00 299 VAL A CA 10
ATOM 16711 C C . VAL A 1 21 ? 18.809 -0.858 2.177 1.00 0.00 299 VAL A C 10
ATOM 16712 O O . VAL A 1 21 ? 18.392 0.271 2.329 1.00 0.00 299 VAL A O 10
ATOM 16725 N N . SER A 1 22 ? 18.284 -1.688 1.334 1.00 0.00 300 SER A N 10
ATOM 16726 C CA . SER A 1 22 ? 17.132 -1.296 0.493 1.00 0.00 300 SER A CA 10
ATOM 16727 C C . SER A 1 22 ? 16.946 -2.328 -0.610 1.00 0.00 300 SER A C 10
ATOM 16728 O O . SER A 1 22 ? 16.330 -2.045 -1.621 1.00 0.00 300 SER A O 10
ATOM 16736 N N . GLU A 1 23 ? 17.424 -3.538 -0.433 1.00 0.00 301 GLU A N 10
ATOM 16737 C CA . GLU A 1 23 ? 17.197 -4.568 -1.489 1.00 0.00 301 GLU A CA 10
ATOM 16738 C C . GLU A 1 23 ? 15.709 -4.517 -1.811 1.00 0.00 301 GLU A C 10
ATOM 16739 O O . GLU A 1 23 ? 15.246 -4.919 -2.863 1.00 0.00 301 GLU A O 10
ATOM 16751 N N . PHE A 1 24 ? 14.978 -3.961 -0.883 1.00 0.00 302 PHE A N 10
ATOM 16752 C CA . PHE A 1 24 ? 13.521 -3.798 -1.053 1.00 0.00 302 PHE A CA 10
ATOM 16753 C C . PHE A 1 24 ? 13.250 -2.690 -2.070 1.00 0.00 302 PHE A C 10
ATOM 16754 O O . PHE A 1 24 ? 12.714 -2.930 -3.133 1.00 0.00 302 PHE A O 10
ATOM 16771 N N . CYS A 1 25 ? 13.616 -1.480 -1.756 1.00 0.00 303 CYS A N 10
ATOM 16772 C CA . CYS A 1 25 ? 13.376 -0.359 -2.707 1.00 0.00 303 CYS A CA 10
ATOM 16773 C C . CYS A 1 25 ? 14.171 -0.587 -3.997 1.00 0.00 303 CYS A C 10
ATOM 16774 O O . CYS A 1 25 ? 13.656 -0.449 -5.089 1.00 0.00 303 CYS A O 10
ATOM 16781 N N . SER A 1 26 ? 15.426 -0.920 -3.876 1.00 0.00 304 SER A N 10
ATOM 16782 C CA . SER A 1 26 ? 16.271 -1.140 -5.085 1.00 0.00 304 SER A CA 10
ATOM 16783 C C . SER A 1 26 ? 15.571 -2.074 -6.081 1.00 0.00 304 SER A C 10
ATOM 16784 O O . SER A 1 26 ? 15.694 -1.910 -7.284 1.00 0.00 304 SER A O 10
ATOM 16792 N N . LYS A 1 27 ? 14.792 -3.019 -5.601 1.00 0.00 305 LYS A N 10
ATOM 16793 C CA . LYS A 1 27 ? 14.060 -3.932 -6.544 1.00 0.00 305 LYS A CA 10
ATOM 16794 C C . LYS A 1 27 ? 12.615 -3.443 -6.657 1.00 0.00 305 LYS A C 10
ATOM 16795 O O . LYS A 1 27 ? 11.894 -3.806 -7.577 1.00 0.00 305 LYS A O 10
ATOM 16814 N N . MET A 1 28 ? 12.189 -2.572 -5.788 1.00 0.00 306 MET A N 10
ATOM 16815 C CA . MET A 1 28 ? 10.814 -2.048 -5.925 1.00 0.00 306 MET A CA 10
ATOM 16816 C C . MET A 1 28 ? 10.807 -1.081 -7.101 1.00 0.00 306 MET A C 10
ATOM 16817 O O . MET A 1 28 ? 9.803 -0.920 -7.765 1.00 0.00 306 MET A O 10
ATOM 16831 N N . ASN A 1 29 ? 11.921 -0.431 -7.384 1.00 0.00 307 ASN A N 10
ATOM 16832 C CA . ASN A 1 29 ? 11.926 0.509 -8.542 1.00 0.00 307 ASN A CA 10
ATOM 16833 C C . ASN A 1 29 ? 12.150 -0.346 -9.787 1.00 0.00 307 ASN A C 10
ATOM 16834 O O . ASN A 1 29 ? 11.548 -0.142 -10.819 1.00 0.00 307 ASN A O 10
ATOM 16845 N N . GLN A 1 30 ? 13.031 -1.328 -9.659 1.00 0.00 308 GLN A N 10
ATOM 16846 C CA . GLN A 1 30 ? 13.327 -2.261 -10.798 1.00 0.00 308 GLN A CA 10
ATOM 16847 C C . GLN A 1 30 ? 12.037 -2.536 -11.573 1.00 0.00 308 GLN A C 10
ATOM 16848 O O . GLN A 1 30 ? 12.024 -2.590 -12.786 1.00 0.00 308 GLN A O 10
ATOM 16862 N N . VAL A 1 31 ? 10.944 -2.692 -10.865 1.00 0.00 309 VAL A N 10
ATOM 16863 C CA . VAL A 1 31 ? 9.630 -2.942 -11.542 1.00 0.00 309 VAL A CA 10
ATOM 16864 C C . VAL A 1 31 ? 9.481 -1.981 -12.732 1.00 0.00 309 VAL A C 10
ATOM 16865 O O . VAL A 1 31 ? 8.680 -2.189 -13.620 1.00 0.00 309 VAL A O 10
ATOM 16878 N N . CYS A 1 32 ? 10.263 -0.934 -12.748 1.00 0.00 310 CYS A N 10
ATOM 16879 C CA . CYS A 1 32 ? 10.198 0.054 -13.866 1.00 0.00 310 CYS A CA 10
ATOM 16880 C C . CYS A 1 32 ? 11.231 -0.324 -14.934 1.00 0.00 310 CYS A C 10
ATOM 16881 O O . CYS A 1 32 ? 11.703 0.513 -15.678 1.00 0.00 310 CYS A O 10
ATOM 16888 N N . GLY A 1 33 ? 11.583 -1.578 -15.014 1.00 0.00 311 GLY A N 10
ATOM 16889 C CA . GLY A 1 33 ? 12.582 -2.006 -16.034 1.00 0.00 311 GLY A CA 10
ATOM 16890 C C . GLY A 1 33 ? 11.947 -1.954 -17.425 1.00 0.00 311 GLY A C 10
ATOM 16891 O O . GLY A 1 33 ? 10.955 -2.605 -17.686 1.00 0.00 311 GLY A O 10
ATOM 16895 N N . THR A 1 34 ? 12.514 -1.180 -18.317 1.00 0.00 312 THR A N 10
ATOM 16896 C CA . THR A 1 34 ? 11.956 -1.069 -19.704 1.00 0.00 312 THR A CA 10
ATOM 16897 C C . THR A 1 34 ? 13.079 -1.282 -20.721 1.00 0.00 312 THR A C 10
ATOM 16898 O O . THR A 1 34 ? 13.882 -0.404 -20.967 1.00 0.00 312 THR A O 10
ATOM 16909 N N . ARG A 1 35 ? 13.143 -2.443 -21.315 1.00 0.00 313 ARG A N 10
ATOM 16910 C CA . ARG A 1 35 ? 14.215 -2.711 -22.315 1.00 0.00 313 ARG A CA 10
ATOM 16911 C C . ARG A 1 35 ? 13.937 -4.040 -23.018 1.00 0.00 313 ARG A C 10
ATOM 16912 O O . ARG A 1 35 ? 14.107 -5.069 -22.385 1.00 0.00 313 ARG A O 10
ATOM 16934 N N . ASN B 2 1 ? -48.595 -10.148 4.290 1.00 0.00 565 ASN B N 10
ATOM 16935 C CA . ASN B 2 1 ? -48.780 -9.318 3.065 1.00 0.00 565 ASN B CA 10
ATOM 16936 C C . ASN B 2 1 ? -47.598 -8.359 2.919 1.00 0.00 565 ASN B C 10
ATOM 16937 O O . ASN B 2 1 ? -47.347 -7.826 1.856 1.00 0.00 565 ASN B O 10
ATOM 16950 N N . GLY B 2 2 ? -46.869 -8.134 3.977 1.00 0.00 566 GLY B N 10
ATOM 16951 C CA . GLY B 2 2 ? -45.703 -7.209 3.897 1.00 0.00 566 GLY B CA 10
ATOM 16952 C C . GLY B 2 2 ? -46.195 -5.788 3.618 1.00 0.00 566 GLY B C 10
ATOM 16953 O O . GLY B 2 2 ? -47.377 -5.547 3.469 1.00 0.00 566 GLY B O 10
ATOM 16957 N N . SER B 2 3 ? -45.297 -4.843 3.545 1.00 0.00 567 SER B N 10
ATOM 16958 C CA . SER B 2 3 ? -45.714 -3.440 3.274 1.00 0.00 567 SER B CA 10
ATOM 16959 C C . SER B 2 3 ? -46.349 -3.357 1.886 1.00 0.00 567 SER B C 10
ATOM 16960 O O . SER B 2 3 ? -47.334 -2.677 1.682 1.00 0.00 567 SER B O 10
ATOM 16968 N N . SER B 2 4 ? -45.793 -4.048 0.928 1.00 0.00 568 SER B N 10
ATOM 16969 C CA . SER B 2 4 ? -46.364 -4.013 -0.449 1.00 0.00 568 SER B CA 10
ATOM 16970 C C . SER B 2 4 ? -46.461 -2.564 -0.929 1.00 0.00 568 SER B C 10
ATOM 16971 O O . SER B 2 4 ? -47.482 -2.131 -1.426 1.00 0.00 568 SER B O 10
ATOM 16979 N N . LEU B 2 5 ? -45.407 -1.809 -0.786 1.00 0.00 569 LEU B N 10
ATOM 16980 C CA . LEU B 2 5 ? -45.438 -0.389 -1.236 1.00 0.00 569 LEU B CA 10
ATOM 16981 C C . LEU B 2 5 ? -45.457 -0.341 -2.766 1.00 0.00 569 LEU B C 10
ATOM 16982 O O . LEU B 2 5 ? -44.427 -0.308 -3.408 1.00 0.00 569 LEU B O 10
ATOM 16998 N N . GLN B 2 6 ? -46.622 -0.339 -3.353 1.00 0.00 570 GLN B N 10
ATOM 16999 C CA . GLN B 2 6 ? -46.708 -0.294 -4.840 1.00 0.00 570 GLN B CA 10
ATOM 17000 C C . GLN B 2 6 ? -45.836 -1.402 -5.435 1.00 0.00 570 GLN B C 10
ATOM 17001 O O . GLN B 2 6 ? -45.781 -2.503 -4.925 1.00 0.00 570 GLN B O 10
ATOM 17015 N N . ASN B 2 7 ? -45.156 -1.118 -6.512 1.00 0.00 571 ASN B N 10
ATOM 17016 C CA . ASN B 2 7 ? -44.288 -2.153 -7.138 1.00 0.00 571 ASN B CA 10
ATOM 17017 C C . ASN B 2 7 ? -43.122 -2.476 -6.201 1.00 0.00 571 ASN B C 10
ATOM 17018 O O . ASN B 2 7 ? -42.465 -1.592 -5.687 1.00 0.00 571 ASN B O 10
ATOM 17029 N N . ALA B 2 8 ? -42.862 -3.734 -5.972 1.00 0.00 572 ALA B N 10
ATOM 17030 C CA . ALA B 2 8 ? -41.741 -4.110 -5.066 1.00 0.00 572 ALA B CA 10
ATOM 17031 C C . ALA B 2 8 ? -41.441 -5.602 -5.219 1.00 0.00 572 ALA B C 10
ATOM 17032 O O . ALA B 2 8 ? -40.805 -6.021 -6.165 1.00 0.00 572 ALA B O 10
ATOM 17039 N N . ASP B 2 9 ? -41.898 -6.404 -4.295 1.00 0.00 573 ASP B N 10
ATOM 17040 C CA . ASP B 2 9 ? -41.647 -7.874 -4.376 1.00 0.00 573 ASP B CA 10
ATOM 17041 C C . ASP B 2 9 ? -40.140 -8.146 -4.333 1.00 0.00 573 ASP B C 10
ATOM 17042 O O . ASP B 2 9 ? -39.614 -8.617 -3.345 1.00 0.00 573 ASP B O 10
ATOM 17051 N N . LYS B 2 10 ? -39.442 -7.856 -5.398 1.00 0.00 574 LYS B N 10
ATOM 17052 C CA . LYS B 2 10 ? -37.971 -8.099 -5.417 1.00 0.00 574 LYS B CA 10
ATOM 17053 C C . LYS B 2 10 ? -37.341 -7.557 -4.134 1.00 0.00 574 LYS B C 10
ATOM 17054 O O . LYS B 2 10 ? -36.676 -8.268 -3.407 1.00 0.00 574 LYS B O 10
ATOM 17073 N N . ILE B 2 11 ? -37.546 -6.302 -3.853 1.00 0.00 575 ILE B N 10
ATOM 17074 C CA . ILE B 2 11 ? -36.961 -5.706 -2.619 1.00 0.00 575 ILE B CA 10
ATOM 17075 C C . ILE B 2 11 ? -35.460 -6.006 -2.568 1.00 0.00 575 ILE B C 10
ATOM 17076 O O . ILE B 2 11 ? -34.649 -5.241 -3.049 1.00 0.00 575 ILE B O 10
ATOM 17092 N N . ASN B 2 12 ? -35.085 -7.116 -1.991 1.00 0.00 576 ASN B N 10
ATOM 17093 C CA . ASN B 2 12 ? -33.638 -7.463 -1.914 1.00 0.00 576 ASN B CA 10
ATOM 17094 C C . ASN B 2 12 ? -33.174 -8.008 -3.265 1.00 0.00 576 ASN B C 10
ATOM 17095 O O . ASN B 2 12 ? -32.875 -7.262 -4.176 1.00 0.00 576 ASN B O 10
ATOM 17106 N N . ASN B 2 13 ? -33.111 -9.305 -3.402 1.00 0.00 577 ASN B N 10
ATOM 17107 C CA . ASN B 2 13 ? -32.667 -9.897 -4.694 1.00 0.00 577 ASN B CA 10
ATOM 17108 C C . ASN B 2 13 ? -31.352 -9.247 -5.130 1.00 0.00 577 ASN B C 10
ATOM 17109 O O . ASN B 2 13 ? -30.296 -9.553 -4.615 1.00 0.00 577 ASN B O 10
ATOM 17120 N N . GLY B 2 14 ? -31.408 -8.349 -6.076 1.00 0.00 578 GLY B N 10
ATOM 17121 C CA . GLY B 2 14 ? -30.161 -7.681 -6.544 1.00 0.00 578 GLY B CA 10
ATOM 17122 C C . GLY B 2 14 ? -29.328 -8.667 -7.365 1.00 0.00 578 GLY B C 10
ATOM 17123 O O . GLY B 2 14 ? -28.524 -9.407 -6.836 1.00 0.00 578 GLY B O 10
ATOM 17127 N N . ASN B 2 15 ? -29.516 -8.682 -8.656 1.00 0.00 579 ASN B N 10
ATOM 17128 C CA . ASN B 2 15 ? -28.738 -9.620 -9.513 1.00 0.00 579 ASN B CA 10
ATOM 17129 C C . ASN B 2 15 ? -27.257 -9.235 -9.480 1.00 0.00 579 ASN B C 10
ATOM 17130 O O . ASN B 2 15 ? -26.434 -9.837 -10.141 1.00 0.00 579 ASN B O 10
ATOM 17141 N N . ASP B 2 16 ? -26.910 -8.236 -8.715 1.00 0.00 580 ASP B N 10
ATOM 17142 C CA . ASP B 2 16 ? -25.483 -7.814 -8.643 1.00 0.00 580 ASP B CA 10
ATOM 17143 C C . ASP B 2 16 ? -24.643 -8.951 -8.060 1.00 0.00 580 ASP B C 10
ATOM 17144 O O . ASP B 2 16 ? -25.162 -9.901 -7.509 1.00 0.00 580 ASP B O 10
ATOM 17153 N N . ASN B 2 17 ? -23.346 -8.861 -8.173 1.00 0.00 581 ASN B N 10
ATOM 17154 C CA . ASN B 2 17 ? -22.474 -9.934 -7.621 1.00 0.00 581 ASN B CA 10
ATOM 17155 C C . ASN B 2 17 ? -22.533 -9.896 -6.094 1.00 0.00 581 ASN B C 10
ATOM 17156 O O . ASN B 2 17 ? -21.537 -9.699 -5.428 1.00 0.00 581 ASN B O 10
ATOM 17167 N N . ASP B 2 18 ? -23.697 -10.082 -5.535 1.00 0.00 582 ASP B N 10
ATOM 17168 C CA . ASP B 2 18 ? -23.826 -10.058 -4.051 1.00 0.00 582 ASP B CA 10
ATOM 17169 C C . ASP B 2 18 ? -23.251 -11.352 -3.475 1.00 0.00 582 ASP B C 10
ATOM 17170 O O . ASP B 2 18 ? -23.184 -11.536 -2.276 1.00 0.00 582 ASP B O 10
ATOM 17179 N N . ASN B 2 19 ? -22.837 -12.252 -4.323 1.00 0.00 583 ASN B N 10
ATOM 17180 C CA . ASN B 2 19 ? -22.266 -13.537 -3.832 1.00 0.00 583 ASN B CA 10
ATOM 17181 C C . ASN B 2 19 ? -20.961 -13.262 -3.082 1.00 0.00 583 ASN B C 10
ATOM 17182 O O . ASN B 2 19 ? -20.332 -14.162 -2.560 1.00 0.00 583 ASN B O 10
ATOM 17193 N N . ASP B 2 20 ? -20.547 -12.026 -3.025 1.00 0.00 584 ASP B N 10
ATOM 17194 C CA . ASP B 2 20 ? -19.284 -11.695 -2.310 1.00 0.00 584 ASP B CA 10
ATOM 17195 C C . ASP B 2 20 ? -19.150 -10.177 -2.188 1.00 0.00 584 ASP B C 10
ATOM 17196 O O . ASP B 2 20 ? -20.118 -9.448 -2.295 1.00 0.00 584 ASP B O 10
ATOM 17205 N N . ASN B 2 21 ? -17.960 -9.691 -1.962 1.00 0.00 585 ASN B N 10
ATOM 17206 C CA . ASN B 2 21 ? -17.769 -8.219 -1.833 1.00 0.00 585 ASN B CA 10
ATOM 17207 C C . ASN B 2 21 ? -16.282 -7.885 -1.972 1.00 0.00 585 ASN B C 10
ATOM 17208 O O . ASN B 2 21 ? -15.504 -8.077 -1.058 1.00 0.00 585 ASN B O 10
ATOM 17219 N N . ASP B 2 22 ? -15.881 -7.387 -3.110 1.00 0.00 586 ASP B N 10
ATOM 17220 C CA . ASP B 2 22 ? -14.444 -7.040 -3.311 1.00 0.00 586 ASP B CA 10
ATOM 17221 C C . ASP B 2 22 ? -14.325 -6.007 -4.432 1.00 0.00 586 ASP B C 10
ATOM 17222 O O . ASP B 2 22 ? -14.448 -6.326 -5.599 1.00 0.00 586 ASP B O 10
ATOM 17231 N N . VAL B 2 23 ? -14.084 -4.769 -4.090 1.00 0.00 587 VAL B N 10
ATOM 17232 C CA . VAL B 2 23 ? -13.956 -3.710 -5.126 1.00 0.00 587 VAL B CA 10
ATOM 17233 C C . VAL B 2 23 ? -12.975 -2.649 -4.615 1.00 0.00 587 VAL B C 10
ATOM 17234 O O . VAL B 2 23 ? -12.201 -2.890 -3.711 1.00 0.00 587 VAL B O 10
ATOM 17247 N N . VAL B 2 24 ? -13.001 -1.481 -5.190 1.00 0.00 588 VAL B N 10
ATOM 17248 C CA . VAL B 2 24 ? -12.071 -0.400 -4.750 1.00 0.00 588 VAL B CA 10
ATOM 17249 C C . VAL B 2 24 ? -12.717 0.971 -5.011 1.00 0.00 588 VAL B C 10
ATOM 17250 O O . VAL B 2 24 ? -12.273 1.700 -5.875 1.00 0.00 588 VAL B O 10
ATOM 17263 N N . PRO B 2 25 ? -13.754 1.289 -4.262 1.00 0.00 589 PRO B N 10
ATOM 17264 C CA . PRO B 2 25 ? -14.457 2.575 -4.428 1.00 0.00 589 PRO B CA 10
ATOM 17265 C C . PRO B 2 25 ? -13.496 3.735 -4.128 1.00 0.00 589 PRO B C 10
ATOM 17266 O O . PRO B 2 25 ? -12.470 3.557 -3.503 1.00 0.00 589 PRO B O 10
ATOM 17277 N N . SER B 2 26 ? -13.821 4.916 -4.575 1.00 0.00 590 SER B N 10
ATOM 17278 C CA . SER B 2 26 ? -12.928 6.081 -4.320 1.00 0.00 590 SER B CA 10
ATOM 17279 C C . SER B 2 26 ? -12.916 6.398 -2.823 1.00 0.00 590 SER B C 10
ATOM 17280 O O . SER B 2 26 ? -13.949 6.495 -2.190 1.00 0.00 590 SER B O 10
ATOM 17288 N N . LYS B 2 27 ? -11.754 6.565 -2.252 1.00 0.00 591 LYS B N 10
ATOM 17289 C CA . LYS B 2 27 ? -11.677 6.878 -0.796 1.00 0.00 591 LYS B CA 10
ATOM 17290 C C . LYS B 2 27 ? -10.248 7.295 -0.441 1.00 0.00 591 LYS B C 10
ATOM 17291 O O . LYS B 2 27 ? -9.491 7.734 -1.283 1.00 0.00 591 LYS B O 10
ATOM 17310 N N . GLU B 2 28 ? -9.875 7.161 0.803 1.00 0.00 592 GLU B N 10
ATOM 17311 C CA . GLU B 2 28 ? -8.495 7.549 1.211 1.00 0.00 592 GLU B CA 10
ATOM 17312 C C . GLU B 2 28 ? -7.482 6.649 0.504 1.00 0.00 592 GLU B C 10
ATOM 17313 O O . GLU B 2 28 ? -7.476 5.447 0.678 1.00 0.00 592 GLU B O 10
ATOM 17325 N N . GLY B 2 29 ? -6.623 7.222 -0.294 1.00 0.00 593 GLY B N 10
ATOM 17326 C CA . GLY B 2 29 ? -5.610 6.400 -1.014 1.00 0.00 593 GLY B CA 10
ATOM 17327 C C . GLY B 2 29 ? -4.479 7.304 -1.504 1.00 0.00 593 GLY B C 10
ATOM 17328 O O . GLY B 2 29 ? -4.457 7.723 -2.645 1.00 0.00 593 GLY B O 10
ATOM 17332 N N . SER B 2 30 ? -3.537 7.612 -0.652 1.00 0.00 594 SER B N 10
ATOM 17333 C CA . SER B 2 30 ? -2.409 8.493 -1.072 1.00 0.00 594 SER B CA 10
ATOM 17334 C C . SER B 2 30 ? -1.338 7.670 -1.778 1.00 0.00 594 SER B C 10
ATOM 17335 O O . SER B 2 30 ? -1.315 6.457 -1.715 1.00 0.00 594 SER B O 10
ATOM 17343 N N . LEU B 2 31 ? -0.446 8.338 -2.446 1.00 0.00 595 LEU B N 10
ATOM 17344 C CA . LEU B 2 31 ? 0.651 7.645 -3.170 1.00 0.00 595 LEU B CA 10
ATOM 17345 C C . LEU B 2 31 ? 1.855 7.541 -2.242 1.00 0.00 595 LEU B C 10
ATOM 17346 O O . LEU B 2 31 ? 2.336 8.537 -1.735 1.00 0.00 595 LEU B O 10
ATOM 17362 N N . LEU B 2 32 ? 2.348 6.347 -2.004 1.00 0.00 596 LEU B N 10
ATOM 17363 C CA . LEU B 2 32 ? 3.527 6.176 -1.094 1.00 0.00 596 LEU B CA 10
ATOM 17364 C C . LEU B 2 32 ? 4.626 5.393 -1.829 1.00 0.00 596 LEU B C 10
ATOM 17365 O O . LEU B 2 32 ? 4.352 4.572 -2.684 1.00 0.00 596 LEU B O 10
ATOM 17381 N N . ARG B 2 33 ? 5.871 5.674 -1.524 1.00 0.00 597 ARG B N 10
ATOM 17382 C CA . ARG B 2 33 ? 7.007 4.987 -2.221 1.00 0.00 597 ARG B CA 10
ATOM 17383 C C . ARG B 2 33 ? 7.408 3.698 -1.484 1.00 0.00 597 ARG B C 10
ATOM 17384 O O . ARG B 2 33 ? 6.587 3.013 -0.907 1.00 0.00 597 ARG B O 10
ATOM 17405 N N . CYS B 2 34 ? 8.673 3.361 -1.531 1.00 0.00 598 CYS B N 10
ATOM 17406 C CA . CYS B 2 34 ? 9.160 2.110 -0.869 1.00 0.00 598 CYS B CA 10
ATOM 17407 C C . CYS B 2 34 ? 9.337 2.327 0.636 1.00 0.00 598 CYS B C 10
ATOM 17408 O O . CYS B 2 34 ? 8.415 2.145 1.406 1.00 0.00 598 CYS B O 10
ATOM 17415 N N . SER B 2 35 ? 10.519 2.704 1.065 1.00 0.00 599 SER B N 10
ATOM 17416 C CA . SER B 2 35 ? 10.757 2.922 2.527 1.00 0.00 599 SER B CA 10
ATOM 17417 C C . SER B 2 35 ? 9.587 3.716 3.108 1.00 0.00 599 SER B C 10
ATOM 17418 O O . SER B 2 35 ? 9.316 3.701 4.300 1.00 0.00 599 SER B O 10
ATOM 17426 N N . GLU B 2 36 ? 8.879 4.394 2.258 1.00 0.00 600 GLU B N 10
ATOM 17427 C CA . GLU B 2 36 ? 7.712 5.181 2.710 1.00 0.00 600 GLU B CA 10
ATOM 17428 C C . GLU B 2 36 ? 6.840 4.293 3.603 1.00 0.00 600 GLU B C 10
ATOM 17429 O O . GLU B 2 36 ? 6.360 4.679 4.659 1.00 0.00 600 GLU B O 10
ATOM 17441 N N . ILE B 2 37 ? 6.614 3.090 3.140 1.00 0.00 601 ILE B N 10
ATOM 17442 C CA . ILE B 2 37 ? 5.752 2.162 3.895 1.00 0.00 601 ILE B CA 10
ATOM 17443 C C . ILE B 2 37 ? 6.430 1.856 5.232 1.00 0.00 601 ILE B C 10
ATOM 17444 O O . ILE B 2 37 ? 5.786 1.656 6.238 1.00 0.00 601 ILE B O 10
ATOM 17460 N N . TRP B 2 38 ? 7.747 1.814 5.238 1.00 0.00 602 TRP B N 10
ATOM 17461 C CA . TRP B 2 38 ? 8.480 1.523 6.506 1.00 0.00 602 TRP B CA 10
ATOM 17462 C C . TRP B 2 38 ? 7.877 2.394 7.594 1.00 0.00 602 TRP B C 10
ATOM 17463 O O . TRP B 2 38 ? 7.629 1.951 8.698 1.00 0.00 602 TRP B O 10
ATOM 17484 N N . ASP B 2 39 ? 7.589 3.623 7.271 1.00 0.00 603 ASP B N 10
ATOM 17485 C CA . ASP B 2 39 ? 6.945 4.502 8.277 1.00 0.00 603 ASP B CA 10
ATOM 17486 C C . ASP B 2 39 ? 5.616 3.851 8.659 1.00 0.00 603 ASP B C 10
ATOM 17487 O O . ASP B 2 39 ? 5.243 3.804 9.814 1.00 0.00 603 ASP B O 10
ATOM 17496 N N . ARG B 2 40 ? 4.911 3.321 7.689 1.00 0.00 604 ARG B N 10
ATOM 17497 C CA . ARG B 2 40 ? 3.614 2.639 7.996 1.00 0.00 604 ARG B CA 10
ATOM 17498 C C . ARG B 2 40 ? 3.861 1.533 9.036 1.00 0.00 604 ARG B C 10
ATOM 17499 O O . ARG B 2 40 ? 3.149 1.417 10.014 1.00 0.00 604 ARG B O 10
ATOM 17520 N N . ILE B 2 41 ? 4.881 0.737 8.841 1.00 0.00 605 ILE B N 10
ATOM 17521 C CA . ILE B 2 41 ? 5.202 -0.346 9.824 1.00 0.00 605 ILE B CA 10
ATOM 17522 C C . ILE B 2 41 ? 5.542 0.289 11.179 1.00 0.00 605 ILE B C 10
ATOM 17523 O O . ILE B 2 41 ? 5.098 -0.168 12.214 1.00 0.00 605 ILE B O 10
ATOM 17539 N N . THR B 2 42 ? 6.337 1.321 11.190 1.00 0.00 606 THR B N 10
ATOM 17540 C CA . THR B 2 42 ? 6.707 1.952 12.489 1.00 0.00 606 THR B CA 10
ATOM 17541 C C . THR B 2 42 ? 5.456 2.497 13.188 1.00 0.00 606 THR B C 10
ATOM 17542 O O . THR B 2 42 ? 5.196 2.186 14.333 1.00 0.00 606 THR B O 10
ATOM 17553 N N . THR B 2 43 ? 4.687 3.319 12.524 1.00 0.00 607 THR B N 10
ATOM 17554 C CA . THR B 2 43 ? 3.469 3.890 13.173 1.00 0.00 607 THR B CA 10
ATOM 17555 C C . THR B 2 43 ? 2.439 2.790 13.445 1.00 0.00 607 THR B C 10
ATOM 17556 O O . THR B 2 43 ? 1.298 3.071 13.756 1.00 0.00 607 THR B O 10
ATOM 17567 N N . HIS B 2 44 ? 2.823 1.542 13.324 1.00 0.00 608 HIS B N 10
ATOM 17568 C CA . HIS B 2 44 ? 1.864 0.413 13.569 1.00 0.00 608 HIS B CA 10
ATOM 17569 C C . HIS B 2 44 ? 2.351 -0.437 14.761 1.00 0.00 608 HIS B C 10
ATOM 17570 O O . HIS B 2 44 ? 2.996 -1.446 14.552 1.00 0.00 608 HIS B O 10
ATOM 17584 N N . PRO B 2 45 ? 2.035 -0.027 15.977 1.00 0.00 609 PRO B N 10
ATOM 17585 C CA . PRO B 2 45 ? 2.454 -0.784 17.175 1.00 0.00 609 PRO B CA 10
ATOM 17586 C C . PRO B 2 45 ? 1.888 -2.209 17.115 1.00 0.00 609 PRO B C 10
ATOM 17587 O O . PRO B 2 45 ? 2.155 -3.029 17.970 1.00 0.00 609 PRO B O 10
ATOM 17598 N N . LYS B 2 46 ? 1.116 -2.511 16.107 1.00 0.00 610 LYS B N 10
ATOM 17599 C CA . LYS B 2 46 ? 0.547 -3.881 15.996 1.00 0.00 610 LYS B CA 10
ATOM 17600 C C . LYS B 2 46 ? 1.687 -4.876 15.768 1.00 0.00 610 LYS B C 10
ATOM 17601 O O . LYS B 2 46 ? 1.475 -6.065 15.637 1.00 0.00 610 LYS B O 10
ATOM 17620 N N . TYR B 2 47 ? 2.899 -4.392 15.725 1.00 0.00 611 TYR B N 10
ATOM 17621 C CA . TYR B 2 47 ? 4.065 -5.290 15.513 1.00 0.00 611 TYR B CA 10
ATOM 17622 C C . TYR B 2 47 ? 3.965 -6.467 16.489 1.00 0.00 611 TYR B C 10
ATOM 17623 O O . TYR B 2 47 ? 3.736 -6.291 17.669 1.00 0.00 611 TYR B O 10
ATOM 17641 N N . SER B 2 48 ? 4.137 -7.664 16.007 1.00 0.00 612 SER B N 10
ATOM 17642 C CA . SER B 2 48 ? 4.054 -8.851 16.904 1.00 0.00 612 SER B CA 10
ATOM 17643 C C . SER B 2 48 ? 4.401 -10.110 16.104 1.00 0.00 612 SER B C 10
ATOM 17644 O O . SER B 2 48 ? 4.802 -11.117 16.653 1.00 0.00 612 SER B O 10
ATOM 17652 N N . ASP B 2 49 ? 4.251 -10.057 14.809 1.00 0.00 613 ASP B N 10
ATOM 17653 C CA . ASP B 2 49 ? 4.572 -11.244 13.967 1.00 0.00 613 ASP B CA 10
ATOM 17654 C C . ASP B 2 49 ? 4.546 -10.835 12.491 1.00 0.00 613 ASP B C 10
ATOM 17655 O O . ASP B 2 49 ? 5.548 -10.435 11.934 1.00 0.00 613 ASP B O 10
ATOM 17664 N N . ILE B 2 50 ? 3.398 -10.901 11.867 1.00 0.00 614 ILE B N 10
ATOM 17665 C CA . ILE B 2 50 ? 3.285 -10.494 10.435 1.00 0.00 614 ILE B CA 10
ATOM 17666 C C . ILE B 2 50 ? 4.357 -11.188 9.582 1.00 0.00 614 ILE B C 10
ATOM 17667 O O . ILE B 2 50 ? 5.275 -11.802 10.087 1.00 0.00 614 ILE B O 10
ATOM 17683 N N . ASP B 2 51 ? 4.238 -11.079 8.282 1.00 0.00 615 ASP B N 10
ATOM 17684 C CA . ASP B 2 51 ? 5.230 -11.700 7.355 1.00 0.00 615 ASP B CA 10
ATOM 17685 C C . ASP B 2 51 ? 5.723 -10.615 6.399 1.00 0.00 615 ASP B C 10
ATOM 17686 O O . ASP B 2 51 ? 4.964 -10.073 5.626 1.00 0.00 615 ASP B O 10
ATOM 17695 N N . VAL B 2 52 ? 6.984 -10.297 6.450 1.00 0.00 616 VAL B N 10
ATOM 17696 C CA . VAL B 2 52 ? 7.523 -9.241 5.544 1.00 0.00 616 VAL B CA 10
ATOM 17697 C C . VAL B 2 52 ? 7.763 -9.835 4.156 1.00 0.00 616 VAL B C 10
ATOM 17698 O O . VAL B 2 52 ? 7.924 -9.124 3.181 1.00 0.00 616 VAL B O 10
ATOM 17711 N N . ASP B 2 53 ? 7.789 -11.133 4.058 1.00 0.00 617 ASP B N 10
ATOM 17712 C CA . ASP B 2 53 ? 8.027 -11.777 2.735 1.00 0.00 617 ASP B CA 10
ATOM 17713 C C . ASP B 2 53 ? 6.811 -11.569 1.830 1.00 0.00 617 ASP B C 10
ATOM 17714 O O . ASP B 2 53 ? 6.940 -11.324 0.648 1.00 0.00 617 ASP B O 10
ATOM 17723 N N . GLY B 2 54 ? 5.630 -11.675 2.373 1.00 0.00 618 GLY B N 10
ATOM 17724 C CA . GLY B 2 54 ? 4.410 -11.492 1.538 1.00 0.00 618 GLY B CA 10
ATOM 17725 C C . GLY B 2 54 ? 4.296 -10.034 1.088 1.00 0.00 618 GLY B C 10
ATOM 17726 O O . GLY B 2 54 ? 3.951 -9.754 -0.041 1.00 0.00 618 GLY B O 10
ATOM 17730 N N . LEU B 2 55 ? 4.582 -9.101 1.956 1.00 0.00 619 LEU B N 10
ATOM 17731 C CA . LEU B 2 55 ? 4.479 -7.671 1.548 1.00 0.00 619 LEU B CA 10
ATOM 17732 C C . LEU B 2 55 ? 5.425 -7.424 0.373 1.00 0.00 619 LEU B C 10
ATOM 17733 O O . LEU B 2 55 ? 5.202 -6.561 -0.448 1.00 0.00 619 LEU B O 10
ATOM 17749 N N . CYS B 2 56 ? 6.493 -8.170 0.302 1.00 0.00 620 CYS B N 10
ATOM 17750 C CA . CYS B 2 56 ? 7.470 -7.970 -0.801 1.00 0.00 620 CYS B CA 10
ATOM 17751 C C . CYS B 2 56 ? 6.860 -8.367 -2.149 1.00 0.00 620 CYS B C 10
ATOM 17752 O O . CYS B 2 56 ? 6.896 -7.609 -3.087 1.00 0.00 620 CYS B O 10
ATOM 17760 N N . SER B 2 57 ? 6.300 -9.541 -2.268 1.00 0.00 621 SER B N 10
ATOM 17761 C CA . SER B 2 57 ? 5.707 -9.940 -3.587 1.00 0.00 621 SER B CA 10
ATOM 17762 C C . SER B 2 57 ? 4.313 -9.326 -3.736 1.00 0.00 621 SER B C 10
ATOM 17763 O O . SER B 2 57 ? 3.671 -9.467 -4.759 1.00 0.00 621 SER B O 10
ATOM 17771 N N . GLU B 2 58 ? 3.853 -8.624 -2.741 1.00 0.00 622 GLU B N 10
ATOM 17772 C CA . GLU B 2 58 ? 2.515 -7.966 -2.828 1.00 0.00 622 GLU B CA 10
ATOM 17773 C C . GLU B 2 58 ? 2.699 -6.476 -3.157 1.00 0.00 622 GLU B C 10
ATOM 17774 O O . GLU B 2 58 ? 2.034 -5.946 -4.022 1.00 0.00 622 GLU B O 10
ATOM 17786 N N . LEU B 2 59 ? 3.583 -5.789 -2.484 1.00 0.00 623 LEU B N 10
ATOM 17787 C CA . LEU B 2 59 ? 3.776 -4.335 -2.784 1.00 0.00 623 LEU B CA 10
ATOM 17788 C C . LEU B 2 59 ? 4.785 -4.158 -3.938 1.00 0.00 623 LEU B C 10
ATOM 17789 O O . LEU B 2 59 ? 4.864 -3.105 -4.538 1.00 0.00 623 LEU B O 10
ATOM 17805 N N . MET B 2 60 ? 5.578 -5.158 -4.233 1.00 0.00 624 MET B N 10
ATOM 17806 C CA . MET B 2 60 ? 6.596 -5.004 -5.322 1.00 0.00 624 MET B CA 10
ATOM 17807 C C . MET B 2 60 ? 5.958 -5.101 -6.715 1.00 0.00 624 MET B C 10
ATOM 17808 O O . MET B 2 60 ? 6.476 -4.552 -7.664 1.00 0.00 624 MET B O 10
ATOM 17822 N N . ALA B 2 61 ? 4.846 -5.788 -6.861 1.00 0.00 625 ALA B N 10
ATOM 17823 C CA . ALA B 2 61 ? 4.201 -5.902 -8.218 1.00 0.00 625 ALA B CA 10
ATOM 17824 C C . ALA B 2 61 ? 2.959 -5.013 -8.282 1.00 0.00 625 ALA B C 10
ATOM 17825 O O . ALA B 2 61 ? 2.643 -4.480 -9.328 1.00 0.00 625 ALA B O 10
ATOM 17832 N N . LYS B 2 62 ? 2.274 -4.784 -7.200 1.00 0.00 626 LYS B N 10
ATOM 17833 C CA . LYS B 2 62 ? 1.109 -3.860 -7.290 1.00 0.00 626 LYS B CA 10
ATOM 17834 C C . LYS B 2 62 ? 1.681 -2.495 -7.706 1.00 0.00 626 LYS B C 10
ATOM 17835 O O . LYS B 2 62 ? 0.970 -1.557 -8.006 1.00 0.00 626 LYS B O 10
ATOM 17854 N N . ALA B 2 63 ? 2.985 -2.414 -7.711 1.00 0.00 627 ALA B N 10
ATOM 17855 C CA . ALA B 2 63 ? 3.704 -1.163 -8.082 1.00 0.00 627 ALA B CA 10
ATOM 17856 C C . ALA B 2 63 ? 3.131 -0.529 -9.356 1.00 0.00 627 ALA B C 10
ATOM 17857 O O . ALA B 2 63 ? 2.752 -1.206 -10.290 1.00 0.00 627 ALA B O 10
ATOM 17864 N N . LYS B 2 64 ? 3.101 0.783 -9.395 1.00 0.00 628 LYS B N 10
ATOM 17865 C CA . LYS B 2 64 ? 2.598 1.520 -10.595 1.00 0.00 628 LYS B CA 10
ATOM 17866 C C . LYS B 2 64 ? 3.754 2.364 -11.145 1.00 0.00 628 LYS B C 10
ATOM 17867 O O . LYS B 2 64 ? 4.036 3.443 -10.660 1.00 0.00 628 LYS B O 10
ATOM 17886 N N . CYS B 2 65 ? 4.449 1.852 -12.125 1.00 0.00 629 CYS B N 10
ATOM 17887 C CA . CYS B 2 65 ? 5.620 2.587 -12.692 1.00 0.00 629 CYS B CA 10
ATOM 17888 C C . CYS B 2 65 ? 5.231 3.987 -13.184 1.00 0.00 629 CYS B C 10
ATOM 17889 O O . CYS B 2 65 ? 4.415 4.162 -14.067 1.00 0.00 629 CYS B O 10
ATOM 17896 N N . SER B 2 66 ? 5.864 4.975 -12.608 1.00 0.00 630 SER B N 10
ATOM 17897 C CA . SER B 2 66 ? 5.629 6.400 -12.993 1.00 0.00 630 SER B CA 10
ATOM 17898 C C . SER B 2 66 ? 6.971 7.132 -12.920 1.00 0.00 630 SER B C 10
ATOM 17899 O O . SER B 2 66 ? 7.880 6.684 -12.248 1.00 0.00 630 SER B O 10
ATOM 17907 N N . GLU B 2 67 ? 7.131 8.247 -13.587 1.00 0.00 631 GLU B N 10
ATOM 17908 C CA . GLU B 2 67 ? 8.442 8.950 -13.505 1.00 0.00 631 GLU B CA 10
ATOM 17909 C C . GLU B 2 67 ? 8.667 9.410 -12.065 1.00 0.00 631 GLU B C 10
ATOM 17910 O O . GLU B 2 67 ? 9.788 9.580 -11.628 1.00 0.00 631 GLU B O 10
ATOM 17922 N N . ARG B 2 68 ? 7.617 9.569 -11.308 1.00 0.00 632 ARG B N 10
ATOM 17923 C CA . ARG B 2 68 ? 7.784 9.965 -9.882 1.00 0.00 632 ARG B CA 10
ATOM 17924 C C . ARG B 2 68 ? 8.197 8.709 -9.106 1.00 0.00 632 ARG B C 10
ATOM 17925 O O . ARG B 2 68 ? 7.802 8.492 -7.978 1.00 0.00 632 ARG B O 10
ATOM 17946 N N . GLY B 2 69 ? 8.964 7.865 -9.745 1.00 0.00 633 GLY B N 10
ATOM 17947 C CA . GLY B 2 69 ? 9.389 6.591 -9.099 1.00 0.00 633 GLY B CA 10
ATOM 17948 C C . GLY B 2 69 ? 8.148 5.715 -8.969 1.00 0.00 633 GLY B C 10
ATOM 17949 O O . GLY B 2 69 ? 7.116 6.028 -9.529 1.00 0.00 633 GLY B O 10
ATOM 17953 N N . VAL B 2 70 ? 8.200 4.633 -8.249 1.00 0.00 634 VAL B N 10
ATOM 17954 C CA . VAL B 2 70 ? 6.989 3.783 -8.117 1.00 0.00 634 VAL B CA 10
ATOM 17955 C C . VAL B 2 70 ? 6.019 4.423 -7.126 1.00 0.00 634 VAL B C 10
ATOM 17956 O O . VAL B 2 70 ? 6.425 4.968 -6.119 1.00 0.00 634 VAL B O 10
ATOM 17969 N N . VAL B 2 71 ? 4.738 4.343 -7.385 1.00 0.00 635 VAL B N 10
ATOM 17970 C CA . VAL B 2 71 ? 3.736 4.926 -6.436 1.00 0.00 635 VAL B CA 10
ATOM 17971 C C . VAL B 2 71 ? 2.582 3.934 -6.283 1.00 0.00 635 VAL B C 10
ATOM 17972 O O . VAL B 2 71 ? 2.144 3.326 -7.239 1.00 0.00 635 VAL B O 10
ATOM 17985 N N . ILE B 2 72 ? 2.100 3.754 -5.078 1.00 0.00 636 ILE B N 10
ATOM 17986 C CA . ILE B 2 72 ? 0.982 2.786 -4.836 1.00 0.00 636 ILE B CA 10
ATOM 17987 C C . ILE B 2 72 ? -0.057 3.427 -3.914 1.00 0.00 636 ILE B C 10
ATOM 17988 O O . ILE B 2 72 ? 0.243 4.327 -3.158 1.00 0.00 636 ILE B O 10
ATOM 18004 N N . ASN B 2 73 ? -1.283 2.982 -3.982 1.00 0.00 637 ASN B N 10
ATOM 18005 C CA . ASN B 2 73 ? -2.349 3.575 -3.118 1.00 0.00 637 ASN B CA 10
ATOM 18006 C C . ASN B 2 73 ? -2.411 2.843 -1.772 1.00 0.00 637 ASN B C 10
ATOM 18007 O O . ASN B 2 73 ? -2.314 1.635 -1.696 1.00 0.00 637 ASN B O 10
ATOM 18018 N N . ALA B 2 74 ? -2.582 3.587 -0.710 1.00 0.00 638 ALA B N 10
ATOM 18019 C CA . ALA B 2 74 ? -2.668 2.978 0.652 1.00 0.00 638 ALA B CA 10
ATOM 18020 C C . ALA B 2 74 ? -3.667 1.816 0.669 1.00 0.00 638 ALA B C 10
ATOM 18021 O O . ALA B 2 74 ? -3.740 1.072 1.627 1.00 0.00 638 ALA B O 10
ATOM 18028 N N . GLU B 2 75 ? -4.425 1.639 -0.373 1.00 0.00 639 GLU B N 10
ATOM 18029 C CA . GLU B 2 75 ? -5.398 0.511 -0.399 1.00 0.00 639 GLU B CA 10
ATOM 18030 C C . GLU B 2 75 ? -4.662 -0.806 -0.664 1.00 0.00 639 GLU B C 10
ATOM 18031 O O . GLU B 2 75 ? -5.169 -1.869 -0.361 1.00 0.00 639 GLU B O 10
ATOM 18043 N N . ASP B 2 76 ? -3.459 -0.770 -1.175 1.00 0.00 640 ASP B N 10
ATOM 18044 C CA . ASP B 2 76 ? -2.716 -2.052 -1.390 1.00 0.00 640 ASP B CA 10
ATOM 18045 C C . ASP B 2 76 ? -1.970 -2.409 -0.099 1.00 0.00 640 ASP B C 10
ATOM 18046 O O . ASP B 2 76 ? -2.160 -3.475 0.451 1.00 0.00 640 ASP B O 10
ATOM 18055 N N . VAL B 2 77 ? -1.143 -1.537 0.408 1.00 0.00 641 VAL B N 10
ATOM 18056 C CA . VAL B 2 77 ? -0.431 -1.864 1.679 1.00 0.00 641 VAL B CA 10
ATOM 18057 C C . VAL B 2 77 ? -1.482 -2.254 2.734 1.00 0.00 641 VAL B C 10
ATOM 18058 O O . VAL B 2 77 ? -1.399 -3.301 3.345 1.00 0.00 641 VAL B O 10
ATOM 18071 N N . GLN B 2 78 ? -2.469 -1.424 2.948 1.00 0.00 642 GLN B N 10
ATOM 18072 C CA . GLN B 2 78 ? -3.518 -1.754 3.956 1.00 0.00 642 GLN B CA 10
ATOM 18073 C C . GLN B 2 78 ? -4.130 -3.115 3.618 1.00 0.00 642 GLN B C 10
ATOM 18074 O O . GLN B 2 78 ? -4.484 -3.882 4.492 1.00 0.00 642 GLN B O 10
ATOM 18088 N N . LEU B 2 79 ? -4.238 -3.429 2.357 1.00 0.00 643 LEU B N 10
ATOM 18089 C CA . LEU B 2 79 ? -4.804 -4.749 1.957 1.00 0.00 643 LEU B CA 10
ATOM 18090 C C . LEU B 2 79 ? -3.702 -5.808 2.047 1.00 0.00 643 LEU B C 10
ATOM 18091 O O . LEU B 2 79 ? -3.976 -6.979 2.215 1.00 0.00 643 LEU B O 10
ATOM 18107 N N . ALA B 2 80 ? -2.461 -5.415 1.965 1.00 0.00 644 ALA B N 10
ATOM 18108 C CA . ALA B 2 80 ? -1.355 -6.415 2.079 1.00 0.00 644 ALA B CA 10
ATOM 18109 C C . ALA B 2 80 ? -1.021 -6.621 3.560 1.00 0.00 644 ALA B C 10
ATOM 18110 O O . ALA B 2 80 ? -0.792 -7.729 3.998 1.00 0.00 644 ALA B O 10
ATOM 18117 N N . LEU B 2 81 ? -1.011 -5.582 4.342 1.00 0.00 645 LEU B N 10
ATOM 18118 C CA . LEU B 2 81 ? -0.712 -5.759 5.792 1.00 0.00 645 LEU B CA 10
ATOM 18119 C C . LEU B 2 81 ? -1.890 -6.469 6.468 1.00 0.00 645 LEU B C 10
ATOM 18120 O O . LEU B 2 81 ? -1.773 -7.596 6.907 1.00 0.00 645 LEU B O 10
ATOM 18136 N N . ASN B 2 82 ? -3.013 -5.815 6.577 1.00 0.00 646 ASN B N 10
ATOM 18137 C CA . ASN B 2 82 ? -4.190 -6.450 7.242 1.00 0.00 646 ASN B CA 10
ATOM 18138 C C . ASN B 2 82 ? -4.408 -7.876 6.716 1.00 0.00 646 ASN B C 10
ATOM 18139 O O . ASN B 2 82 ? -5.201 -8.624 7.254 1.00 0.00 646 ASN B O 10
ATOM 18150 N N . LYS B 2 83 ? -3.721 -8.265 5.674 1.00 0.00 647 LYS B N 10
ATOM 18151 C CA . LYS B 2 83 ? -3.906 -9.647 5.129 1.00 0.00 647 LYS B CA 10
ATOM 18152 C C . LYS B 2 83 ? -2.946 -10.617 5.828 1.00 0.00 647 LYS B C 10
ATOM 18153 O O . LYS B 2 83 ? -3.084 -11.818 5.711 1.00 0.00 647 LYS B O 10
ATOM 18172 N N . HIS B 2 84 ? -1.978 -10.108 6.552 1.00 0.00 648 HIS B N 10
ATOM 18173 C CA . HIS B 2 84 ? -1.002 -11.000 7.263 1.00 0.00 648 HIS B CA 10
ATOM 18174 C C . HIS B 2 84 ? -1.212 -10.870 8.775 1.00 0.00 648 HIS B C 10
ATOM 18175 O O . HIS B 2 84 ? -0.346 -11.201 9.561 1.00 0.00 648 HIS B O 10
ATOM 18189 N N . MET B 2 85 ? -2.356 -10.390 9.188 1.00 0.00 649 MET B N 10
ATOM 18190 C CA . MET B 2 85 ? -2.629 -10.237 10.650 1.00 0.00 649 MET B CA 10
ATOM 18191 C C . MET B 2 85 ? -3.412 -11.450 11.153 1.00 0.00 649 MET B C 10
ATOM 18192 O O . MET B 2 85 ? -4.416 -11.831 10.586 1.00 0.00 649 MET B O 10
ATOM 18206 N N . ASN B 2 86 ? -2.959 -12.061 12.213 1.00 0.00 650 ASN B N 10
ATOM 18207 C CA . ASN B 2 86 ? -3.678 -13.251 12.751 1.00 0.00 650 ASN B CA 10
ATOM 18208 C C . ASN B 2 86 ? -5.137 -12.882 13.029 1.00 0.00 650 ASN B C 10
ATOM 18209 O O . ASN B 2 86 ? -6.002 -13.422 12.360 1.00 0.00 650 ASN B O 10
ATOM 18221 N N . ASN A 1 1 ? 12.792 15.990 5.257 1.00 0.00 279 ASN A N 11
ATOM 18222 C CA . ASN A 1 1 ? 13.975 15.202 4.808 1.00 0.00 279 ASN A CA 11
ATOM 18223 C C . ASN A 1 1 ? 13.864 13.772 5.336 1.00 0.00 279 ASN A C 11
ATOM 18224 O O . ASN A 1 1 ? 12.785 13.278 5.596 1.00 0.00 279 ASN A O 11
ATOM 18237 N N . LEU A 1 2 ? 14.972 13.100 5.500 1.00 0.00 280 LEU A N 11
ATOM 18238 C CA . LEU A 1 2 ? 14.927 11.703 6.013 1.00 0.00 280 LEU A CA 11
ATOM 18239 C C . LEU A 1 2 ? 16.324 11.292 6.495 1.00 0.00 280 LEU A C 11
ATOM 18240 O O . LEU A 1 2 ? 16.574 10.140 6.789 1.00 0.00 280 LEU A O 11
ATOM 18256 N N . ASP A 1 3 ? 17.232 12.227 6.576 1.00 0.00 281 ASP A N 11
ATOM 18257 C CA . ASP A 1 3 ? 18.613 11.900 7.039 1.00 0.00 281 ASP A CA 11
ATOM 18258 C C . ASP A 1 3 ? 19.236 10.854 6.111 1.00 0.00 281 ASP A C 11
ATOM 18259 O O . ASP A 1 3 ? 18.762 9.740 6.005 1.00 0.00 281 ASP A O 11
ATOM 18268 N N . SER A 1 4 ? 20.298 11.204 5.438 1.00 0.00 282 SER A N 11
ATOM 18269 C CA . SER A 1 4 ? 20.953 10.231 4.519 1.00 0.00 282 SER A CA 11
ATOM 18270 C C . SER A 1 4 ? 22.356 10.729 4.168 1.00 0.00 282 SER A C 11
ATOM 18271 O O . SER A 1 4 ? 22.543 11.864 3.775 1.00 0.00 282 SER A O 11
ATOM 18279 N N . ASN A 1 5 ? 23.347 9.891 4.308 1.00 0.00 283 ASN A N 11
ATOM 18280 C CA . ASN A 1 5 ? 24.736 10.321 3.982 1.00 0.00 283 ASN A CA 11
ATOM 18281 C C . ASN A 1 5 ? 25.662 9.103 3.975 1.00 0.00 283 ASN A C 11
ATOM 18282 O O . ASN A 1 5 ? 26.510 8.962 3.116 1.00 0.00 283 ASN A O 11
ATOM 18293 N N . MET A 1 6 ? 25.508 8.220 4.931 1.00 0.00 284 MET A N 11
ATOM 18294 C CA . MET A 1 6 ? 26.377 7.003 4.993 1.00 0.00 284 MET A CA 11
ATOM 18295 C C . MET A 1 6 ? 25.522 5.787 5.355 1.00 0.00 284 MET A C 11
ATOM 18296 O O . MET A 1 6 ? 25.398 5.423 6.508 1.00 0.00 284 MET A O 11
ATOM 18310 N N . PHE A 1 7 ? 24.933 5.153 4.378 1.00 0.00 285 PHE A N 11
ATOM 18311 C CA . PHE A 1 7 ? 24.089 3.960 4.664 1.00 0.00 285 PHE A CA 11
ATOM 18312 C C . PHE A 1 7 ? 24.972 2.829 5.201 1.00 0.00 285 PHE A C 11
ATOM 18313 O O . PHE A 1 7 ? 26.081 3.055 5.641 1.00 0.00 285 PHE A O 11
ATOM 18330 N N . SER A 1 8 ? 24.487 1.617 5.168 1.00 0.00 286 SER A N 11
ATOM 18331 C CA . SER A 1 8 ? 25.296 0.471 5.675 1.00 0.00 286 SER A CA 11
ATOM 18332 C C . SER A 1 8 ? 25.523 0.631 7.181 1.00 0.00 286 SER A C 11
ATOM 18333 O O . SER A 1 8 ? 25.059 1.572 7.793 1.00 0.00 286 SER A O 11
ATOM 18341 N N . ASN A 1 9 ? 26.234 -0.284 7.782 1.00 0.00 287 ASN A N 11
ATOM 18342 C CA . ASN A 1 9 ? 26.489 -0.187 9.247 1.00 0.00 287 ASN A CA 11
ATOM 18343 C C . ASN A 1 9 ? 27.148 1.156 9.567 1.00 0.00 287 ASN A C 11
ATOM 18344 O O . ASN A 1 9 ? 28.356 1.270 9.611 1.00 0.00 287 ASN A O 11
ATOM 18355 N N . ASP A 1 10 ? 26.363 2.175 9.794 1.00 0.00 288 ASP A N 11
ATOM 18356 C CA . ASP A 1 10 ? 26.946 3.508 10.114 1.00 0.00 288 ASP A CA 11
ATOM 18357 C C . ASP A 1 10 ? 27.362 3.539 11.587 1.00 0.00 288 ASP A C 11
ATOM 18358 O O . ASP A 1 10 ? 27.656 2.519 12.178 1.00 0.00 288 ASP A O 11
ATOM 18367 N N . PHE A 1 11 ? 27.392 4.700 12.183 1.00 0.00 289 PHE A N 11
ATOM 18368 C CA . PHE A 1 11 ? 27.789 4.789 13.616 1.00 0.00 289 PHE A CA 11
ATOM 18369 C C . PHE A 1 11 ? 27.532 6.207 14.130 1.00 0.00 289 PHE A C 11
ATOM 18370 O O . PHE A 1 11 ? 27.340 6.424 15.311 1.00 0.00 289 PHE A O 11
ATOM 18387 N N . ASN A 1 12 ? 27.529 7.173 13.255 1.00 0.00 290 ASN A N 11
ATOM 18388 C CA . ASN A 1 12 ? 27.286 8.576 13.696 1.00 0.00 290 ASN A CA 11
ATOM 18389 C C . ASN A 1 12 ? 25.807 8.756 14.043 1.00 0.00 290 ASN A C 11
ATOM 18390 O O . ASN A 1 12 ? 25.433 9.668 14.754 1.00 0.00 290 ASN A O 11
ATOM 18401 N N . PHE A 1 13 ? 24.961 7.894 13.548 1.00 0.00 291 PHE A N 11
ATOM 18402 C CA . PHE A 1 13 ? 23.509 8.019 13.850 1.00 0.00 291 PHE A CA 11
ATOM 18403 C C . PHE A 1 13 ? 23.237 7.517 15.270 1.00 0.00 291 PHE A C 11
ATOM 18404 O O . PHE A 1 13 ? 23.396 8.238 16.235 1.00 0.00 291 PHE A O 11
ATOM 18421 N N . GLU A 1 14 ? 22.827 6.285 15.406 1.00 0.00 292 GLU A N 11
ATOM 18422 C CA . GLU A 1 14 ? 22.543 5.731 16.763 1.00 0.00 292 GLU A CA 11
ATOM 18423 C C . GLU A 1 14 ? 22.748 4.215 16.745 1.00 0.00 292 GLU A C 11
ATOM 18424 O O . GLU A 1 14 ? 23.443 3.663 17.573 1.00 0.00 292 GLU A O 11
ATOM 18436 N N . ASN A 1 15 ? 22.148 3.538 15.804 1.00 0.00 293 ASN A N 11
ATOM 18437 C CA . ASN A 1 15 ? 22.308 2.058 15.732 1.00 0.00 293 ASN A CA 11
ATOM 18438 C C . ASN A 1 15 ? 21.819 1.556 14.371 1.00 0.00 293 ASN A C 11
ATOM 18439 O O . ASN A 1 15 ? 20.771 0.952 14.262 1.00 0.00 293 ASN A O 11
ATOM 18450 N N . GLN A 1 16 ? 22.570 1.801 13.331 1.00 0.00 294 GLN A N 11
ATOM 18451 C CA . GLN A 1 16 ? 22.146 1.338 11.980 1.00 0.00 294 GLN A CA 11
ATOM 18452 C C . GLN A 1 16 ? 20.722 1.823 11.698 1.00 0.00 294 GLN A C 11
ATOM 18453 O O . GLN A 1 16 ? 20.462 3.007 11.658 1.00 0.00 294 GLN A O 11
ATOM 18467 N N . PHE A 1 17 ? 19.800 0.912 11.501 1.00 0.00 295 PHE A N 11
ATOM 18468 C CA . PHE A 1 17 ? 18.388 1.306 11.221 1.00 0.00 295 PHE A CA 11
ATOM 18469 C C . PHE A 1 17 ? 18.309 2.015 9.863 1.00 0.00 295 PHE A C 11
ATOM 18470 O O . PHE A 1 17 ? 17.410 1.778 9.081 1.00 0.00 295 PHE A O 11
ATOM 18487 N N . ASP A 1 18 ? 19.244 2.879 9.577 1.00 0.00 296 ASP A N 11
ATOM 18488 C CA . ASP A 1 18 ? 19.222 3.598 8.271 1.00 0.00 296 ASP A CA 11
ATOM 18489 C C . ASP A 1 18 ? 19.110 2.583 7.130 1.00 0.00 296 ASP A C 11
ATOM 18490 O O . ASP A 1 18 ? 18.147 2.569 6.389 1.00 0.00 296 ASP A O 11
ATOM 18499 N N . GLU A 1 19 ? 20.090 1.732 6.982 1.00 0.00 297 GLU A N 11
ATOM 18500 C CA . GLU A 1 19 ? 20.041 0.719 5.891 1.00 0.00 297 GLU A CA 11
ATOM 18501 C C . GLU A 1 19 ? 18.681 0.020 5.898 1.00 0.00 297 GLU A C 11
ATOM 18502 O O . GLU A 1 19 ? 18.326 -0.661 6.840 1.00 0.00 297 GLU A O 11
ATOM 18514 N N . GLN A 1 20 ? 17.917 0.182 4.853 1.00 0.00 298 GLN A N 11
ATOM 18515 C CA . GLN A 1 20 ? 16.580 -0.472 4.797 1.00 0.00 298 GLN A CA 11
ATOM 18516 C C . GLN A 1 20 ? 16.094 -0.508 3.347 1.00 0.00 298 GLN A C 11
ATOM 18517 O O . GLN A 1 20 ? 15.466 -1.456 2.916 1.00 0.00 298 GLN A O 11
ATOM 18531 N N . VAL A 1 21 ? 16.381 0.515 2.589 1.00 0.00 299 VAL A N 11
ATOM 18532 C CA . VAL A 1 21 ? 15.940 0.537 1.166 1.00 0.00 299 VAL A CA 11
ATOM 18533 C C . VAL A 1 21 ? 16.865 -0.348 0.341 1.00 0.00 299 VAL A C 11
ATOM 18534 O O . VAL A 1 21 ? 16.853 -1.557 0.464 1.00 0.00 299 VAL A O 11
ATOM 18547 N N . SER A 1 22 ? 17.689 0.240 -0.472 1.00 0.00 300 SER A N 11
ATOM 18548 C CA . SER A 1 22 ? 18.641 -0.571 -1.269 1.00 0.00 300 SER A CA 11
ATOM 18549 C C . SER A 1 22 ? 17.900 -1.638 -2.084 1.00 0.00 300 SER A C 11
ATOM 18550 O O . SER A 1 22 ? 16.910 -1.370 -2.731 1.00 0.00 300 SER A O 11
ATOM 18558 N N . GLU A 1 23 ? 18.390 -2.852 -2.048 1.00 0.00 301 GLU A N 11
ATOM 18559 C CA . GLU A 1 23 ? 17.740 -3.957 -2.807 1.00 0.00 301 GLU A CA 11
ATOM 18560 C C . GLU A 1 23 ? 16.229 -3.899 -2.597 1.00 0.00 301 GLU A C 11
ATOM 18561 O O . GLU A 1 23 ? 15.456 -4.176 -3.491 1.00 0.00 301 GLU A O 11
ATOM 18573 N N . PHE A 1 24 ? 15.804 -3.540 -1.420 1.00 0.00 302 PHE A N 11
ATOM 18574 C CA . PHE A 1 24 ? 14.345 -3.464 -1.153 1.00 0.00 302 PHE A CA 11
ATOM 18575 C C . PHE A 1 24 ? 13.713 -2.428 -2.085 1.00 0.00 302 PHE A C 11
ATOM 18576 O O . PHE A 1 24 ? 12.847 -2.736 -2.882 1.00 0.00 302 PHE A O 11
ATOM 18593 N N . CYS A 1 25 ? 14.139 -1.199 -1.990 1.00 0.00 303 CYS A N 11
ATOM 18594 C CA . CYS A 1 25 ? 13.564 -0.138 -2.862 1.00 0.00 303 CYS A CA 11
ATOM 18595 C C . CYS A 1 25 ? 14.191 -0.205 -4.260 1.00 0.00 303 CYS A C 11
ATOM 18596 O O . CYS A 1 25 ? 13.505 -0.185 -5.263 1.00 0.00 303 CYS A O 11
ATOM 18603 N N . SER A 1 26 ? 15.491 -0.265 -4.328 1.00 0.00 304 SER A N 11
ATOM 18604 C CA . SER A 1 26 ? 16.180 -0.313 -5.651 1.00 0.00 304 SER A CA 11
ATOM 18605 C C . SER A 1 26 ? 15.613 -1.442 -6.518 1.00 0.00 304 SER A C 11
ATOM 18606 O O . SER A 1 26 ? 15.632 -1.361 -7.736 1.00 0.00 304 SER A O 11
ATOM 18614 N N . LYS A 1 27 ? 15.063 -2.475 -5.916 1.00 0.00 305 LYS A N 11
ATOM 18615 C CA . LYS A 1 27 ? 14.465 -3.583 -6.739 1.00 0.00 305 LYS A CA 11
ATOM 18616 C C . LYS A 1 27 ? 12.960 -3.361 -6.811 1.00 0.00 305 LYS A C 11
ATOM 18617 O O . LYS A 1 27 ? 12.277 -3.898 -7.668 1.00 0.00 305 LYS A O 11
ATOM 18636 N N . MET A 1 28 ? 12.433 -2.518 -5.972 1.00 0.00 306 MET A N 11
ATOM 18637 C CA . MET A 1 28 ? 10.988 -2.225 -6.064 1.00 0.00 306 MET A CA 11
ATOM 18638 C C . MET A 1 28 ? 10.793 -1.326 -7.278 1.00 0.00 306 MET A C 11
ATOM 18639 O O . MET A 1 28 ? 9.718 -1.263 -7.841 1.00 0.00 306 MET A O 11
ATOM 18653 N N . ASN A 1 29 ? 11.833 -0.647 -7.720 1.00 0.00 307 ASN A N 11
ATOM 18654 C CA . ASN A 1 29 ? 11.677 0.211 -8.931 1.00 0.00 307 ASN A CA 11
ATOM 18655 C C . ASN A 1 29 ? 11.877 -0.711 -10.129 1.00 0.00 307 ASN A C 11
ATOM 18656 O O . ASN A 1 29 ? 11.178 -0.637 -11.115 1.00 0.00 307 ASN A O 11
ATOM 18667 N N . GLN A 1 30 ? 12.840 -1.606 -10.005 1.00 0.00 308 GLN A N 11
ATOM 18668 C CA . GLN A 1 30 ? 13.123 -2.605 -11.090 1.00 0.00 308 GLN A CA 11
ATOM 18669 C C . GLN A 1 30 ? 11.803 -3.075 -11.704 1.00 0.00 308 GLN A C 11
ATOM 18670 O O . GLN A 1 30 ? 11.668 -3.179 -12.905 1.00 0.00 308 GLN A O 11
ATOM 18684 N N . VAL A 1 31 ? 10.820 -3.352 -10.880 1.00 0.00 309 VAL A N 11
ATOM 18685 C CA . VAL A 1 31 ? 9.499 -3.806 -11.418 1.00 0.00 309 VAL A CA 11
ATOM 18686 C C . VAL A 1 31 ? 9.086 -2.881 -12.572 1.00 0.00 309 VAL A C 11
ATOM 18687 O O . VAL A 1 31 ? 8.223 -3.189 -13.370 1.00 0.00 309 VAL A O 11
ATOM 18700 N N . CYS A 1 32 ? 9.724 -1.748 -12.647 1.00 0.00 310 CYS A N 11
ATOM 18701 C CA . CYS A 1 32 ? 9.442 -0.752 -13.716 1.00 0.00 310 CYS A CA 11
ATOM 18702 C C . CYS A 1 32 ? 10.313 -1.049 -14.939 1.00 0.00 310 CYS A C 11
ATOM 18703 O O . CYS A 1 32 ? 10.423 -0.245 -15.843 1.00 0.00 310 CYS A O 11
ATOM 18710 N N . GLY A 1 33 ? 10.930 -2.198 -14.976 1.00 0.00 311 GLY A N 11
ATOM 18711 C CA . GLY A 1 33 ? 11.793 -2.547 -16.143 1.00 0.00 311 GLY A CA 11
ATOM 18712 C C . GLY A 1 33 ? 10.926 -3.130 -17.260 1.00 0.00 311 GLY A C 11
ATOM 18713 O O . GLY A 1 33 ? 10.292 -4.153 -17.097 1.00 0.00 311 GLY A O 11
ATOM 18717 N N . THR A 1 34 ? 10.895 -2.489 -18.396 1.00 0.00 312 THR A N 11
ATOM 18718 C CA . THR A 1 34 ? 10.069 -3.008 -19.521 1.00 0.00 312 THR A CA 11
ATOM 18719 C C . THR A 1 34 ? 10.788 -4.187 -20.179 1.00 0.00 312 THR A C 11
ATOM 18720 O O . THR A 1 34 ? 11.936 -4.091 -20.562 1.00 0.00 312 THR A O 11
ATOM 18731 N N . ARG A 1 35 ? 10.120 -5.301 -20.312 1.00 0.00 313 ARG A N 11
ATOM 18732 C CA . ARG A 1 35 ? 10.766 -6.485 -20.945 1.00 0.00 313 ARG A CA 11
ATOM 18733 C C . ARG A 1 35 ? 9.727 -7.592 -21.137 1.00 0.00 313 ARG A C 11
ATOM 18734 O O . ARG A 1 35 ? 9.964 -8.465 -21.955 1.00 0.00 313 ARG A O 11
ATOM 18756 N N . ASN B 2 1 ? -38.968 8.968 6.750 1.00 0.00 565 ASN B N 11
ATOM 18757 C CA . ASN B 2 1 ? -40.190 8.955 5.897 1.00 0.00 565 ASN B CA 11
ATOM 18758 C C . ASN B 2 1 ? -39.870 8.285 4.560 1.00 0.00 565 ASN B C 11
ATOM 18759 O O . ASN B 2 1 ? -39.477 8.933 3.610 1.00 0.00 565 ASN B O 11
ATOM 18772 N N . GLY B 2 2 ? -40.036 6.994 4.476 1.00 0.00 566 GLY B N 11
ATOM 18773 C CA . GLY B 2 2 ? -39.741 6.285 3.200 1.00 0.00 566 GLY B CA 11
ATOM 18774 C C . GLY B 2 2 ? -38.231 6.282 2.952 1.00 0.00 566 GLY B C 11
ATOM 18775 O O . GLY B 2 2 ? -37.746 5.669 2.023 1.00 0.00 566 GLY B O 11
ATOM 18779 N N . SER B 2 3 ? -37.484 6.963 3.778 1.00 0.00 567 SER B N 11
ATOM 18780 C CA . SER B 2 3 ? -36.007 6.999 3.590 1.00 0.00 567 SER B CA 11
ATOM 18781 C C . SER B 2 3 ? -35.686 7.437 2.158 1.00 0.00 567 SER B C 11
ATOM 18782 O O . SER B 2 3 ? -36.515 7.997 1.470 1.00 0.00 567 SER B O 11
ATOM 18790 N N . SER B 2 4 ? -34.488 7.187 1.706 1.00 0.00 568 SER B N 11
ATOM 18791 C CA . SER B 2 4 ? -34.115 7.589 0.320 1.00 0.00 568 SER B CA 11
ATOM 18792 C C . SER B 2 4 ? -34.802 6.659 -0.683 1.00 0.00 568 SER B C 11
ATOM 18793 O O . SER B 2 4 ? -35.695 5.910 -0.339 1.00 0.00 568 SER B O 11
ATOM 18801 N N . LEU B 2 5 ? -34.392 6.701 -1.920 1.00 0.00 569 LEU B N 11
ATOM 18802 C CA . LEU B 2 5 ? -35.021 5.819 -2.943 1.00 0.00 569 LEU B CA 11
ATOM 18803 C C . LEU B 2 5 ? -34.524 4.385 -2.745 1.00 0.00 569 LEU B C 11
ATOM 18804 O O . LEU B 2 5 ? -33.450 4.024 -3.183 1.00 0.00 569 LEU B O 11
ATOM 18820 N N . GLN B 2 6 ? -35.296 3.566 -2.084 1.00 0.00 570 GLN B N 11
ATOM 18821 C CA . GLN B 2 6 ? -34.865 2.1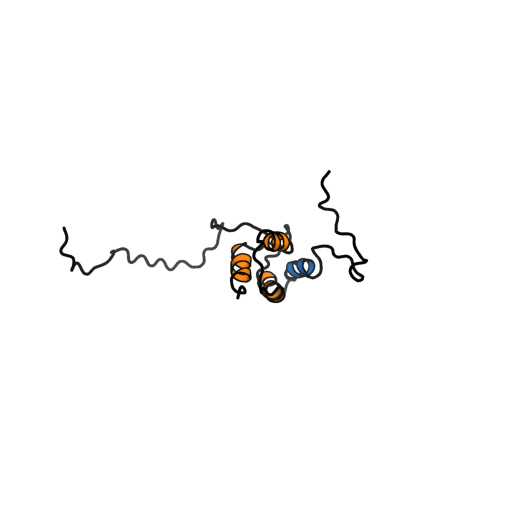58 -1.855 1.00 0.00 570 GLN B CA 11
ATOM 18822 C C . GLN B 2 6 ? -35.009 1.361 -3.153 1.00 0.00 570 GLN B C 11
ATOM 18823 O O . GLN B 2 6 ? -34.481 0.275 -3.288 1.00 0.00 570 GLN B O 11
ATOM 18837 N N . ASN B 2 7 ? -35.720 1.891 -4.110 1.00 0.00 571 ASN B N 11
ATOM 18838 C CA . ASN B 2 7 ? -35.896 1.162 -5.398 1.00 0.00 571 ASN B CA 11
ATOM 18839 C C . ASN B 2 7 ? -34.526 0.882 -6.018 1.00 0.00 571 ASN B C 11
ATOM 18840 O O . ASN B 2 7 ? -34.335 -0.096 -6.713 1.00 0.00 571 ASN B O 11
ATOM 18851 N N . ALA B 2 8 ? -33.568 1.735 -5.773 1.00 0.00 572 ALA B N 11
ATOM 18852 C CA . ALA B 2 8 ? -32.212 1.518 -6.349 1.00 0.00 572 ALA B CA 11
ATOM 18853 C C . ALA B 2 8 ? -31.211 2.450 -5.662 1.00 0.00 572 ALA B C 11
ATOM 18854 O O . ALA B 2 8 ? -31.182 3.638 -5.912 1.00 0.00 572 ALA B O 11
ATOM 18861 N N . ASP B 2 9 ? -30.391 1.921 -4.797 1.00 0.00 573 ASP B N 11
ATOM 18862 C CA . ASP B 2 9 ? -29.393 2.777 -4.095 1.00 0.00 573 ASP B CA 11
ATOM 18863 C C . ASP B 2 9 ? -28.400 1.890 -3.343 1.00 0.00 573 ASP B C 11
ATOM 18864 O O . ASP B 2 9 ? -28.379 1.856 -2.128 1.00 0.00 573 ASP B O 11
ATOM 18873 N N . LYS B 2 10 ? -27.574 1.172 -4.054 1.00 0.00 574 LYS B N 11
ATOM 18874 C CA . LYS B 2 10 ? -26.583 0.288 -3.378 1.00 0.00 574 LYS B CA 11
ATOM 18875 C C . LYS B 2 10 ? -25.545 -0.185 -4.400 1.00 0.00 574 LYS B C 11
ATOM 18876 O O . LYS B 2 10 ? -25.194 -1.346 -4.451 1.00 0.00 574 LYS B O 11
ATOM 18895 N N . ILE B 2 11 ? -25.052 0.708 -5.215 1.00 0.00 575 ILE B N 11
ATOM 18896 C CA . ILE B 2 11 ? -24.038 0.312 -6.234 1.00 0.00 575 ILE B CA 11
ATOM 18897 C C . ILE B 2 11 ? -22.652 0.291 -5.584 1.00 0.00 575 ILE B C 11
ATOM 18898 O O . ILE B 2 11 ? -22.109 1.316 -5.222 1.00 0.00 575 ILE B O 11
ATOM 18914 N N . ASN B 2 12 ? -22.075 -0.869 -5.433 1.00 0.00 576 ASN B N 11
ATOM 18915 C CA . ASN B 2 12 ? -20.726 -0.954 -4.807 1.00 0.00 576 ASN B CA 11
ATOM 18916 C C . ASN B 2 12 ? -19.689 -0.330 -5.743 1.00 0.00 576 ASN B C 11
ATOM 18917 O O . ASN B 2 12 ? -18.824 -1.005 -6.266 1.00 0.00 576 ASN B O 11
ATOM 18928 N N . ASN B 2 13 ? -19.769 0.955 -5.960 1.00 0.00 577 ASN B N 11
ATOM 18929 C CA . ASN B 2 13 ? -18.789 1.621 -6.862 1.00 0.00 577 ASN B CA 11
ATOM 18930 C C . ASN B 2 13 ? -17.439 1.736 -6.152 1.00 0.00 577 ASN B C 11
ATOM 18931 O O . ASN B 2 13 ? -17.253 2.563 -5.281 1.00 0.00 577 ASN B O 11
ATOM 18942 N N . GLY B 2 14 ? -16.494 0.912 -6.517 1.00 0.00 578 GLY B N 11
ATOM 18943 C CA . GLY B 2 14 ? -15.157 0.975 -5.863 1.00 0.00 578 GLY B CA 11
ATOM 18944 C C . GLY B 2 14 ? -14.231 -0.068 -6.491 1.00 0.00 578 GLY B C 11
ATOM 18945 O O . GLY B 2 14 ? -13.898 -1.064 -5.881 1.00 0.00 578 GLY B O 11
ATOM 18949 N N . ASN B 2 15 ? -13.814 0.152 -7.708 1.00 0.00 579 ASN B N 11
ATOM 18950 C CA . ASN B 2 15 ? -12.910 -0.827 -8.374 1.00 0.00 579 ASN B CA 11
ATOM 18951 C C . ASN B 2 15 ? -13.527 -2.225 -8.298 1.00 0.00 579 ASN B C 11
ATOM 18952 O O . ASN B 2 15 ? -13.331 -2.948 -7.342 1.00 0.00 579 ASN B O 11
ATOM 18963 N N . ASP B 2 16 ? -14.270 -2.611 -9.298 1.00 0.00 580 ASP B N 11
ATOM 18964 C CA . ASP B 2 16 ? -14.898 -3.962 -9.281 1.00 0.00 580 ASP B CA 11
ATOM 18965 C C . ASP B 2 16 ? -15.527 -4.250 -10.647 1.00 0.00 580 ASP B C 11
ATOM 18966 O O . ASP B 2 16 ? -16.192 -3.412 -11.224 1.00 0.00 580 ASP B O 11
ATOM 18975 N N . ASN B 2 17 ? -15.322 -5.429 -11.168 1.00 0.00 581 ASN B N 11
ATOM 18976 C CA . ASN B 2 17 ? -15.908 -5.769 -12.495 1.00 0.00 581 ASN B CA 11
ATOM 18977 C C . ASN B 2 17 ? -15.525 -4.693 -13.512 1.00 0.00 581 ASN B C 11
ATOM 18978 O O . ASN B 2 17 ? -16.209 -3.701 -13.670 1.00 0.00 581 ASN B O 11
ATOM 18989 N N . ASP B 2 18 ? -14.435 -4.880 -14.206 1.00 0.00 582 ASP B N 11
ATOM 18990 C CA . ASP B 2 18 ? -14.010 -3.867 -15.212 1.00 0.00 582 ASP B CA 11
ATOM 18991 C C . ASP B 2 18 ? -12.849 -4.426 -16.039 1.00 0.00 582 ASP B C 11
ATOM 18992 O O . ASP B 2 18 ? -11.733 -3.953 -15.957 1.00 0.00 582 ASP B O 11
ATOM 19001 N N . ASN B 2 19 ? -13.104 -5.428 -16.835 1.00 0.00 583 ASN B N 11
ATOM 19002 C CA . ASN B 2 19 ? -12.014 -6.015 -17.665 1.00 0.00 583 ASN B CA 11
ATOM 19003 C C . ASN B 2 19 ? -11.538 -4.980 -18.687 1.00 0.00 583 ASN B C 11
ATOM 19004 O O . ASN B 2 19 ? -10.373 -4.917 -19.023 1.00 0.00 583 ASN B O 11
ATOM 19015 N N . ASP B 2 20 ? -12.431 -4.168 -19.183 1.00 0.00 584 ASP B N 11
ATOM 19016 C CA . ASP B 2 20 ? -12.028 -3.139 -20.183 1.00 0.00 584 ASP B CA 11
ATOM 19017 C C . ASP B 2 20 ? -11.005 -2.190 -19.554 1.00 0.00 584 ASP B C 11
ATOM 19018 O O . ASP B 2 20 ? -10.972 -2.006 -18.353 1.00 0.00 584 ASP B O 11
ATOM 19027 N N . ASN B 2 21 ? -10.170 -1.587 -20.355 1.00 0.00 585 ASN B N 11
ATOM 19028 C CA . ASN B 2 21 ? -9.151 -0.652 -19.801 1.00 0.00 585 ASN B CA 11
ATOM 19029 C C . ASN B 2 21 ? -9.854 0.527 -19.127 1.00 0.00 585 ASN B C 11
ATOM 19030 O O . ASN B 2 21 ? -9.304 1.178 -18.261 1.00 0.00 585 ASN B O 11
ATOM 19041 N N . ASP B 2 22 ? -11.068 0.809 -19.517 1.00 0.00 586 ASP B N 11
ATOM 19042 C CA . ASP B 2 22 ? -11.804 1.946 -18.897 1.00 0.00 586 ASP B CA 11
ATOM 19043 C C . ASP B 2 22 ? -12.176 1.590 -17.456 1.00 0.00 586 ASP B C 11
ATOM 19044 O O . ASP B 2 22 ? -12.230 0.434 -17.087 1.00 0.00 586 ASP B O 11
ATOM 19053 N N . VAL B 2 23 ? -12.437 2.578 -16.642 1.00 0.00 587 VAL B N 11
ATOM 19054 C CA . VAL B 2 23 ? -12.807 2.311 -15.233 1.00 0.00 587 VAL B CA 11
ATOM 19055 C C . VAL B 2 23 ? -13.169 3.635 -14.566 1.00 0.00 587 VAL B C 11
ATOM 19056 O O . VAL B 2 23 ? -12.811 4.700 -15.029 1.00 0.00 587 VAL B O 11
ATOM 19069 N N . VAL B 2 24 ? -13.874 3.569 -13.484 1.00 0.00 588 VAL B N 11
ATOM 19070 C CA . VAL B 2 24 ? -14.273 4.814 -12.769 1.00 0.00 588 VAL B CA 11
ATOM 19071 C C . VAL B 2 24 ? -13.061 5.342 -11.965 1.00 0.00 588 VAL B C 11
ATOM 19072 O O . VAL B 2 24 ? -12.419 4.564 -11.288 1.00 0.00 588 VAL B O 11
ATOM 19085 N N . PRO B 2 25 ? -12.762 6.634 -12.034 1.00 0.00 589 PRO B N 11
ATOM 19086 C CA . PRO B 2 25 ? -11.619 7.182 -11.276 1.00 0.00 589 PRO B CA 11
ATOM 19087 C C . PRO B 2 25 ? -11.832 6.939 -9.775 1.00 0.00 589 PRO B C 11
ATOM 19088 O O . PRO B 2 25 ? -12.881 7.230 -9.233 1.00 0.00 589 PRO B O 11
ATOM 19099 N N . SER B 2 26 ? -10.846 6.412 -9.102 1.00 0.00 590 SER B N 11
ATOM 19100 C CA . SER B 2 26 ? -10.995 6.155 -7.641 1.00 0.00 590 SER B CA 11
ATOM 19101 C C . SER B 2 26 ? -9.662 5.668 -7.071 1.00 0.00 590 SER B C 11
ATOM 19102 O O . SER B 2 26 ? -8.928 4.942 -7.712 1.00 0.00 590 SER B O 11
ATOM 19110 N N . LYS B 2 27 ? -9.343 6.062 -5.868 1.00 0.00 591 LYS B N 11
ATOM 19111 C CA . LYS B 2 27 ? -8.058 5.622 -5.255 1.00 0.00 591 LYS B CA 11
ATOM 19112 C C . LYS B 2 27 ? -8.015 6.063 -3.790 1.00 0.00 591 LYS B C 11
ATOM 19113 O O . LYS B 2 27 ? -7.077 6.698 -3.352 1.00 0.00 591 LYS B O 11
ATOM 19132 N N . GLU B 2 28 ? -9.023 5.730 -3.029 1.00 0.00 592 GLU B N 11
ATOM 19133 C CA . GLU B 2 28 ? -9.037 6.131 -1.592 1.00 0.00 592 GLU B CA 11
ATOM 19134 C C . GLU B 2 28 ? -7.698 5.767 -0.948 1.00 0.00 592 GLU B C 11
ATOM 19135 O O . GLU B 2 28 ? -7.512 4.672 -0.456 1.00 0.00 592 GLU B O 11
ATOM 19147 N N . GLY B 2 29 ? -6.764 6.676 -0.952 1.00 0.00 593 GLY B N 11
ATOM 19148 C CA . GLY B 2 29 ? -5.437 6.387 -0.344 1.00 0.00 593 GLY B CA 11
ATOM 19149 C C . GLY B 2 29 ? -4.396 7.329 -0.947 1.00 0.00 593 GLY B C 11
ATOM 19150 O O . GLY B 2 29 ? -4.557 7.825 -2.045 1.00 0.00 593 GLY B O 11
ATOM 19154 N N . SER B 2 30 ? -3.330 7.587 -0.240 1.00 0.00 594 SER B N 11
ATOM 19155 C CA . SER B 2 30 ? -2.281 8.505 -0.776 1.00 0.00 594 SER B CA 11
ATOM 19156 C C . SER B 2 30 ? -1.229 7.715 -1.547 1.00 0.00 594 SER B C 11
ATOM 19157 O O . SER B 2 30 ? -1.115 6.510 -1.432 1.00 0.00 594 SER B O 11
ATOM 19165 N N . LEU B 2 31 ? -0.451 8.411 -2.320 1.00 0.00 595 LEU B N 11
ATOM 19166 C CA . LEU B 2 31 ? 0.626 7.767 -3.113 1.00 0.00 595 LEU B CA 11
ATOM 19167 C C . LEU B 2 31 ? 1.835 7.549 -2.211 1.00 0.00 595 LEU B C 11
ATOM 19168 O O . LEU B 2 31 ? 2.386 8.494 -1.680 1.00 0.00 595 LEU B O 11
ATOM 19184 N N . LEU B 2 32 ? 2.246 6.312 -2.012 1.00 0.00 596 LEU B N 11
ATOM 19185 C CA . LEU B 2 32 ? 3.423 6.040 -1.113 1.00 0.00 596 LEU B CA 11
ATOM 19186 C C . LEU B 2 32 ? 4.448 5.185 -1.872 1.00 0.00 596 LEU B C 11
ATOM 19187 O O . LEU B 2 32 ? 4.114 4.473 -2.799 1.00 0.00 596 LEU B O 11
ATOM 19203 N N . ARG B 2 33 ? 5.706 5.279 -1.498 1.00 0.00 597 ARG B N 11
ATOM 19204 C CA . ARG B 2 33 ? 6.780 4.508 -2.209 1.00 0.00 597 ARG B CA 11
ATOM 19205 C C . ARG B 2 33 ? 7.227 3.287 -1.391 1.00 0.00 597 ARG B C 11
ATOM 19206 O O . ARG B 2 33 ? 6.434 2.632 -0.743 1.00 0.00 597 ARG B O 11
ATOM 19227 N N . CYS B 2 34 ? 8.498 2.965 -1.452 1.00 0.00 598 CYS B N 11
ATOM 19228 C CA . CYS B 2 34 ? 9.022 1.770 -0.719 1.00 0.00 598 CYS B CA 11
ATOM 19229 C C . CYS B 2 34 ? 9.153 2.053 0.782 1.00 0.00 598 CYS B C 11
ATOM 19230 O O . CYS B 2 34 ? 8.190 1.979 1.519 1.00 0.00 598 CYS B O 11
ATOM 19237 N N . SER B 2 35 ? 10.345 2.353 1.243 1.00 0.00 599 SER B N 11
ATOM 19238 C CA . SER B 2 35 ? 10.551 2.618 2.702 1.00 0.00 599 SER B CA 11
ATOM 19239 C C . SER B 2 35 ? 9.425 3.508 3.223 1.00 0.00 599 SER B C 11
ATOM 19240 O O . SER B 2 35 ? 9.125 3.542 4.408 1.00 0.00 599 SER B O 11
ATOM 19248 N N . GLU B 2 36 ? 8.784 4.217 2.339 1.00 0.00 600 GLU B N 11
ATOM 19249 C CA . GLU B 2 36 ? 7.662 5.093 2.754 1.00 0.00 600 GLU B CA 11
ATOM 19250 C C . GLU B 2 36 ? 6.746 4.298 3.686 1.00 0.00 600 GLU B C 11
ATOM 19251 O O . GLU B 2 36 ? 6.227 4.783 4.682 1.00 0.00 600 GLU B O 11
ATOM 19263 N N . ILE B 2 37 ? 6.536 3.054 3.335 1.00 0.00 601 ILE B N 11
ATOM 19264 C CA . ILE B 2 37 ? 5.647 2.192 4.140 1.00 0.00 601 ILE B CA 11
ATOM 19265 C C . ILE B 2 37 ? 6.335 1.875 5.473 1.00 0.00 601 ILE B C 11
ATOM 19266 O O . ILE B 2 37 ? 5.696 1.770 6.500 1.00 0.00 601 ILE B O 11
ATOM 19282 N N . TRP B 2 38 ? 7.644 1.713 5.452 1.00 0.00 602 TRP B N 11
ATOM 19283 C CA . TRP B 2 38 ? 8.388 1.399 6.711 1.00 0.00 602 TRP B CA 11
ATOM 19284 C C . TRP B 2 38 ? 7.862 2.302 7.813 1.00 0.00 602 TRP B C 11
ATOM 19285 O O . TRP B 2 38 ? 7.687 1.891 8.943 1.00 0.00 602 TRP B O 11
ATOM 19306 N N . ASP B 2 39 ? 7.567 3.526 7.480 1.00 0.00 603 ASP B N 11
ATOM 19307 C CA . ASP B 2 39 ? 7.005 4.443 8.502 1.00 0.00 603 ASP B CA 11
ATOM 19308 C C . ASP B 2 39 ? 5.590 3.964 8.827 1.00 0.00 603 ASP B C 11
ATOM 19309 O O . ASP B 2 39 ? 5.185 3.914 9.971 1.00 0.00 603 ASP B O 11
ATOM 19318 N N . ARG B 2 40 ? 4.838 3.596 7.819 1.00 0.00 604 ARG B N 11
ATOM 19319 C CA . ARG B 2 40 ? 3.447 3.100 8.064 1.00 0.00 604 ARG B CA 11
ATOM 19320 C C . ARG B 2 40 ? 3.480 1.882 9.002 1.00 0.00 604 ARG B C 11
ATOM 19321 O O . ARG B 2 40 ? 2.537 1.606 9.716 1.00 0.00 604 ARG B O 11
ATOM 19342 N N . ILE B 2 41 ? 4.561 1.146 8.987 1.00 0.00 605 ILE B N 11
ATOM 19343 C CA . ILE B 2 41 ? 4.678 -0.070 9.853 1.00 0.00 605 ILE B CA 11
ATOM 19344 C C . ILE B 2 41 ? 5.146 0.313 11.262 1.00 0.00 605 ILE B C 11
ATOM 19345 O O . ILE B 2 41 ? 4.648 -0.195 12.247 1.00 0.00 605 ILE B O 11
ATOM 19361 N N . THR B 2 42 ? 6.104 1.189 11.372 1.00 0.00 606 THR B N 11
ATOM 19362 C CA . THR B 2 42 ? 6.600 1.576 12.725 1.00 0.00 606 THR B CA 11
ATOM 19363 C C . THR B 2 42 ? 5.455 2.164 13.556 1.00 0.00 606 THR B C 11
ATOM 19364 O O . THR B 2 42 ? 5.242 1.782 14.690 1.00 0.00 606 THR B O 11
ATOM 19375 N N . THR B 2 43 ? 4.724 3.096 13.009 1.00 0.00 607 THR B N 11
ATOM 19376 C CA . THR B 2 43 ? 3.605 3.712 13.779 1.00 0.00 607 THR B CA 11
ATOM 19377 C C . THR B 2 43 ? 2.588 2.639 14.182 1.00 0.00 607 THR B C 11
ATOM 19378 O O . THR B 2 43 ? 2.111 2.616 15.298 1.00 0.00 607 THR B O 11
ATOM 19389 N N . HIS B 2 44 ? 2.245 1.757 13.282 1.00 0.00 608 HIS B N 11
ATOM 19390 C CA . HIS B 2 44 ? 1.253 0.696 13.614 1.00 0.00 608 HIS B CA 11
ATOM 19391 C C . HIS B 2 44 ? 1.611 0.050 14.973 1.00 0.00 608 HIS B C 11
ATOM 19392 O O . HIS B 2 44 ? 2.597 -0.655 15.046 1.00 0.00 608 HIS B O 11
ATOM 19406 N N . PRO B 2 45 ? 0.825 0.279 16.020 1.00 0.00 609 PRO B N 11
ATOM 19407 C CA . PRO B 2 45 ? 1.128 -0.326 17.331 1.00 0.00 609 PRO B CA 11
ATOM 19408 C C . PRO B 2 45 ? 1.118 -1.855 17.196 1.00 0.00 609 PRO B C 11
ATOM 19409 O O . PRO B 2 45 ? 1.524 -2.569 18.092 1.00 0.00 609 PRO B O 11
ATOM 19420 N N . LYS B 2 46 ? 0.684 -2.358 16.073 1.00 0.00 610 LYS B N 11
ATOM 19421 C CA . LYS B 2 46 ? 0.682 -3.833 15.877 1.00 0.00 610 LYS B CA 11
ATOM 19422 C C . LYS B 2 46 ? 2.112 -4.268 15.558 1.00 0.00 610 LYS B C 11
ATOM 19423 O O . LYS B 2 46 ? 2.976 -4.227 16.407 1.00 0.00 610 LYS B O 11
ATOM 19442 N N . TYR B 2 47 ? 2.372 -4.655 14.334 1.00 0.00 611 TYR B N 11
ATOM 19443 C CA . TYR B 2 47 ? 3.757 -5.071 13.946 1.00 0.00 611 TYR B CA 11
ATOM 19444 C C . TYR B 2 47 ? 4.371 -5.965 15.032 1.00 0.00 611 TYR B C 11
ATOM 19445 O O . TYR B 2 47 ? 4.847 -5.492 16.044 1.00 0.00 611 TYR B O 11
ATOM 19463 N N . SER B 2 48 ? 4.390 -7.255 14.827 1.00 0.00 612 SER B N 11
ATOM 19464 C CA . SER B 2 48 ? 4.988 -8.155 15.852 1.00 0.00 612 SER B CA 11
ATOM 19465 C C . SER B 2 48 ? 4.994 -9.595 15.329 1.00 0.00 612 SER B C 11
ATOM 19466 O O . SER B 2 48 ? 5.907 -10.354 15.588 1.00 0.00 612 SER B O 11
ATOM 19474 N N . ASP B 2 49 ? 3.978 -9.978 14.596 1.00 0.00 613 ASP B N 11
ATOM 19475 C CA . ASP B 2 49 ? 3.917 -11.375 14.053 1.00 0.00 613 ASP B CA 11
ATOM 19476 C C . ASP B 2 49 ? 3.353 -11.351 12.628 1.00 0.00 613 ASP B C 11
ATOM 19477 O O . ASP B 2 49 ? 2.307 -11.906 12.359 1.00 0.00 613 ASP B O 11
ATOM 19486 N N . ILE B 2 50 ? 4.042 -10.704 11.719 1.00 0.00 614 ILE B N 11
ATOM 19487 C CA . ILE B 2 50 ? 3.566 -10.620 10.299 1.00 0.00 614 ILE B CA 11
ATOM 19488 C C . ILE B 2 50 ? 4.638 -11.220 9.380 1.00 0.00 614 ILE B C 11
ATOM 19489 O O . ILE B 2 50 ? 5.706 -11.591 9.825 1.00 0.00 614 ILE B O 11
ATOM 19505 N N . ASP B 2 51 ? 4.373 -11.289 8.097 1.00 0.00 615 ASP B N 11
ATOM 19506 C CA . ASP B 2 51 ? 5.372 -11.826 7.129 1.00 0.00 615 ASP B CA 11
ATOM 19507 C C . ASP B 2 51 ? 5.802 -10.667 6.236 1.00 0.00 615 ASP B C 11
ATOM 19508 O O . ASP B 2 51 ? 5.039 -10.175 5.429 1.00 0.00 615 ASP B O 11
ATOM 19517 N N . VAL B 2 52 ? 7.012 -10.216 6.385 1.00 0.00 616 VAL B N 11
ATOM 19518 C CA . VAL B 2 52 ? 7.483 -9.074 5.557 1.00 0.00 616 VAL B CA 11
ATOM 19519 C C . VAL B 2 52 ? 7.846 -9.584 4.155 1.00 0.00 616 VAL B C 11
ATOM 19520 O O . VAL B 2 52 ? 7.973 -8.825 3.211 1.00 0.00 616 VAL B O 11
ATOM 19533 N N . ASP B 2 53 ? 8.010 -10.871 4.017 1.00 0.00 617 ASP B N 11
ATOM 19534 C CA . ASP B 2 53 ? 8.376 -11.444 2.689 1.00 0.00 617 ASP B CA 11
ATOM 19535 C C . ASP B 2 53 ? 7.151 -11.493 1.771 1.00 0.00 617 ASP B C 11
ATOM 19536 O O . ASP B 2 53 ? 7.241 -11.236 0.589 1.00 0.00 617 ASP B O 11
ATOM 19545 N N . GLY B 2 54 ? 6.007 -11.824 2.295 1.00 0.00 618 GLY B N 11
ATOM 19546 C CA . GLY B 2 54 ? 4.796 -11.890 1.431 1.00 0.00 618 GLY B CA 11
ATOM 19547 C C . GLY B 2 54 ? 4.392 -10.481 0.998 1.00 0.00 618 GLY B C 11
ATOM 19548 O O . GLY B 2 54 ? 4.167 -10.217 -0.169 1.00 0.00 618 GLY B O 11
ATOM 19552 N N . LEU B 2 55 ? 4.297 -9.570 1.924 1.00 0.00 619 LEU B N 11
ATOM 19553 C CA . LEU B 2 55 ? 3.902 -8.192 1.538 1.00 0.00 619 LEU B CA 11
ATOM 19554 C C . LEU B 2 55 ? 4.932 -7.627 0.560 1.00 0.00 619 LEU B C 11
ATOM 19555 O O . LEU B 2 55 ? 4.648 -6.716 -0.190 1.00 0.00 619 LEU B O 11
ATOM 19571 N N . CYS B 2 56 ? 6.127 -8.165 0.542 1.00 0.00 620 CYS B N 11
ATOM 19572 C CA . CYS B 2 56 ? 7.144 -7.643 -0.416 1.00 0.00 620 CYS B CA 11
ATOM 19573 C C . CYS B 2 56 ? 6.737 -8.014 -1.849 1.00 0.00 620 CYS B C 11
ATOM 19574 O O . CYS B 2 56 ? 6.867 -7.220 -2.758 1.00 0.00 620 CYS B O 11
ATOM 19582 N N . SER B 2 57 ? 6.242 -9.210 -2.066 1.00 0.00 621 SER B N 11
ATOM 19583 C CA . SER B 2 57 ? 5.832 -9.603 -3.453 1.00 0.00 621 SER B CA 11
ATOM 19584 C C . SER B 2 57 ? 4.432 -9.055 -3.751 1.00 0.00 621 SER B C 11
ATOM 19585 O O . SER B 2 57 ? 3.935 -9.165 -4.854 1.00 0.00 621 SER B O 11
ATOM 19593 N N . GLU B 2 58 ? 3.818 -8.413 -2.798 1.00 0.00 622 GLU B N 11
ATOM 19594 C CA . GLU B 2 58 ? 2.478 -7.795 -3.040 1.00 0.00 622 GLU B CA 11
ATOM 19595 C C . GLU B 2 58 ? 2.671 -6.305 -3.334 1.00 0.00 622 GLU B C 11
ATOM 19596 O O . GLU B 2 58 ? 2.115 -5.780 -4.278 1.00 0.00 622 GLU B O 11
ATOM 19608 N N . LEU B 2 59 ? 3.445 -5.610 -2.542 1.00 0.00 623 LEU B N 11
ATOM 19609 C CA . LEU B 2 59 ? 3.646 -4.154 -2.802 1.00 0.00 623 LEU B CA 11
ATOM 19610 C C . LEU B 2 59 ? 4.584 -3.964 -4.006 1.00 0.00 623 LEU B C 11
ATOM 19611 O O . LEU B 2 59 ? 4.555 -2.942 -4.665 1.00 0.00 623 LEU B O 11
ATOM 19627 N N . MET B 2 60 ? 5.438 -4.916 -4.279 1.00 0.00 624 MET B N 11
ATOM 19628 C CA . MET B 2 60 ? 6.397 -4.755 -5.414 1.00 0.00 624 MET B CA 11
ATOM 19629 C C . MET B 2 60 ? 5.701 -4.903 -6.772 1.00 0.00 624 MET B C 11
ATOM 19630 O O . MET B 2 60 ? 6.088 -4.269 -7.729 1.00 0.00 624 MET B O 11
ATOM 19644 N N . ALA B 2 61 ? 4.666 -5.703 -6.872 1.00 0.00 625 ALA B N 11
ATOM 19645 C CA . ALA B 2 61 ? 3.956 -5.846 -8.190 1.00 0.00 625 ALA B CA 11
ATOM 19646 C C . ALA B 2 61 ? 2.724 -4.951 -8.182 1.00 0.00 625 ALA B C 11
ATOM 19647 O O . ALA B 2 61 ? 2.203 -4.603 -9.223 1.00 0.00 625 ALA B O 11
ATOM 19654 N N . LYS B 2 62 ? 2.300 -4.491 -7.043 1.00 0.00 626 LYS B N 11
ATOM 19655 C CA . LYS B 2 62 ? 1.166 -3.531 -7.040 1.00 0.00 626 LYS B CA 11
ATOM 19656 C C . LYS B 2 62 ? 1.795 -2.179 -7.371 1.00 0.00 626 LYS B C 11
ATOM 19657 O O . LYS B 2 62 ? 1.133 -1.196 -7.635 1.00 0.00 626 LYS B O 11
ATOM 19676 N N . ALA B 2 63 ? 3.105 -2.163 -7.340 1.00 0.00 627 ALA B N 11
ATOM 19677 C CA . ALA B 2 63 ? 3.890 -0.931 -7.627 1.00 0.00 627 ALA B CA 11
ATOM 19678 C C . ALA B 2 63 ? 3.435 -0.271 -8.928 1.00 0.00 627 ALA B C 11
ATOM 19679 O O . ALA B 2 63 ? 3.776 -0.705 -10.010 1.00 0.00 627 ALA B O 11
ATOM 19686 N N . LYS B 2 64 ? 2.705 0.804 -8.828 1.00 0.00 628 LYS B N 11
ATOM 19687 C CA . LYS B 2 64 ? 2.272 1.525 -10.051 1.00 0.00 628 LYS B CA 11
ATOM 19688 C C . LYS B 2 64 ? 3.457 2.375 -10.502 1.00 0.00 628 LYS B C 11
ATOM 19689 O O . LYS B 2 64 ? 3.645 3.496 -10.067 1.00 0.00 628 LYS B O 11
ATOM 19708 N N . CYS B 2 65 ? 4.286 1.809 -11.327 1.00 0.00 629 CYS B N 11
ATOM 19709 C CA . CYS B 2 65 ? 5.516 2.513 -11.796 1.00 0.00 629 CYS B CA 11
ATOM 19710 C C . CYS B 2 65 ? 5.198 3.868 -12.439 1.00 0.00 629 CYS B C 11
ATOM 19711 O O . CYS B 2 65 ? 4.264 4.024 -13.202 1.00 0.00 629 CYS B O 11
ATOM 19718 N N . SER B 2 66 ? 6.024 4.837 -12.135 1.00 0.00 630 SER B N 11
ATOM 19719 C CA . SER B 2 66 ? 5.879 6.210 -12.706 1.00 0.00 630 SER B CA 11
ATOM 19720 C C . SER B 2 66 ? 7.289 6.741 -12.984 1.00 0.00 630 SER B C 11
ATOM 19721 O O . SER B 2 66 ? 8.256 6.214 -12.471 1.00 0.00 630 SER B O 11
ATOM 19729 N N . GLU B 2 67 ? 7.439 7.754 -13.793 1.00 0.00 631 GLU B N 11
ATOM 19730 C CA . GLU B 2 67 ? 8.813 8.258 -14.083 1.00 0.00 631 GLU B CA 11
ATOM 19731 C C . GLU B 2 67 ? 9.421 8.901 -12.831 1.00 0.00 631 GLU B C 11
ATOM 19732 O O . GLU B 2 67 ? 10.622 8.896 -12.650 1.00 0.00 631 GLU B O 11
ATOM 19744 N N . ARG B 2 68 ? 8.617 9.443 -11.958 1.00 0.00 632 ARG B N 11
ATOM 19745 C CA . ARG B 2 68 ? 9.186 10.064 -10.727 1.00 0.00 632 ARG B CA 11
ATOM 19746 C C . ARG B 2 68 ? 9.586 8.948 -9.756 1.00 0.00 632 ARG B C 11
ATOM 19747 O O . ARG B 2 68 ? 10.329 9.156 -8.816 1.00 0.00 632 ARG B O 11
ATOM 19768 N N . GLY B 2 69 ? 9.079 7.767 -9.985 1.00 0.00 633 GLY B N 11
ATOM 19769 C CA . GLY B 2 69 ? 9.392 6.607 -9.094 1.00 0.00 633 GLY B CA 11
ATOM 19770 C C . GLY B 2 69 ? 8.122 5.779 -8.914 1.00 0.00 633 GLY B C 11
ATOM 19771 O O . GLY B 2 69 ? 7.093 6.089 -9.479 1.00 0.00 633 GLY B O 11
ATOM 19775 N N . VAL B 2 70 ? 8.163 4.728 -8.141 1.00 0.00 634 VAL B N 11
ATOM 19776 C CA . VAL B 2 70 ? 6.945 3.900 -7.946 1.00 0.00 634 VAL B CA 11
ATOM 19777 C C . VAL B 2 70 ? 6.006 4.573 -6.951 1.00 0.00 634 VAL B C 11
ATOM 19778 O O . VAL B 2 70 ? 6.424 5.363 -6.128 1.00 0.00 634 VAL B O 11
ATOM 19791 N N . VAL B 2 71 ? 4.746 4.243 -6.991 1.00 0.00 635 VAL B N 11
ATOM 19792 C CA . VAL B 2 71 ? 3.786 4.836 -6.014 1.00 0.00 635 VAL B CA 11
ATOM 19793 C C . VAL B 2 71 ? 2.693 3.805 -5.729 1.00 0.00 635 VAL B C 11
ATOM 19794 O O . VAL B 2 71 ? 2.229 3.121 -6.619 1.00 0.00 635 VAL B O 11
ATOM 19807 N N . ILE B 2 72 ? 2.288 3.682 -4.487 1.00 0.00 636 ILE B N 11
ATOM 19808 C CA . ILE B 2 72 ? 1.232 2.684 -4.119 1.00 0.00 636 ILE B CA 11
ATOM 19809 C C . ILE B 2 72 ? 0.136 3.376 -3.309 1.00 0.00 636 ILE B C 11
ATOM 19810 O O . ILE B 2 72 ? 0.398 4.261 -2.520 1.00 0.00 636 ILE B O 11
ATOM 19826 N N . ASN B 2 73 ? -1.090 2.969 -3.488 1.00 0.00 637 ASN B N 11
ATOM 19827 C CA . ASN B 2 73 ? -2.202 3.593 -2.720 1.00 0.00 637 ASN B CA 11
ATOM 19828 C C . ASN B 2 73 ? -2.300 2.915 -1.355 1.00 0.00 637 ASN B C 11
ATOM 19829 O O . ASN B 2 73 ? -2.226 1.708 -1.240 1.00 0.00 637 ASN B O 11
ATOM 19840 N N . ALA B 2 74 ? -2.460 3.686 -0.318 1.00 0.00 638 ALA B N 11
ATOM 19841 C CA . ALA B 2 74 ? -2.556 3.096 1.044 1.00 0.00 638 ALA B CA 11
ATOM 19842 C C . ALA B 2 74 ? -3.577 1.951 1.048 1.00 0.00 638 ALA B C 11
ATOM 19843 O O . ALA B 2 74 ? -3.694 1.216 2.007 1.00 0.00 638 ALA B O 11
ATOM 19850 N N . GLU B 2 75 ? -4.335 1.810 -0.008 1.00 0.00 639 GLU B N 11
ATOM 19851 C CA . GLU B 2 75 ? -5.369 0.733 -0.053 1.00 0.00 639 GLU B CA 11
ATOM 19852 C C . GLU B 2 75 ? -4.759 -0.612 -0.478 1.00 0.00 639 GLU B C 11
ATOM 19853 O O . GLU B 2 75 ? -5.255 -1.655 -0.101 1.00 0.00 639 GLU B O 11
ATOM 19865 N N . ASP B 2 76 ? -3.685 -0.634 -1.222 1.00 0.00 640 ASP B N 11
ATOM 19866 C CA . ASP B 2 76 ? -3.103 -1.962 -1.595 1.00 0.00 640 ASP B CA 11
ATOM 19867 C C . ASP B 2 76 ? -2.327 -2.488 -0.387 1.00 0.00 640 ASP B C 11
ATOM 19868 O O . ASP B 2 76 ? -2.508 -3.612 0.037 1.00 0.00 640 ASP B O 11
ATOM 19877 N N . VAL B 2 77 ? -1.505 -1.671 0.199 1.00 0.00 641 VAL B N 11
ATOM 19878 C CA . VAL B 2 77 ? -0.764 -2.103 1.414 1.00 0.00 641 VAL B CA 11
ATOM 19879 C C . VAL B 2 77 ? -1.779 -2.521 2.485 1.00 0.00 641 VAL B C 11
ATOM 19880 O O . VAL B 2 77 ? -1.686 -3.598 3.041 1.00 0.00 641 VAL B O 11
ATOM 19893 N N . GLN B 2 78 ? -2.748 -1.696 2.782 1.00 0.00 642 GLN B N 11
ATOM 19894 C CA . GLN B 2 78 ? -3.755 -2.082 3.819 1.00 0.00 642 GLN B CA 11
ATOM 19895 C C . GLN B 2 78 ? -4.256 -3.504 3.534 1.00 0.00 642 GLN B C 11
ATOM 19896 O O . GLN B 2 78 ? -4.539 -4.265 4.438 1.00 0.00 642 GLN B O 11
ATOM 19910 N N . LEU B 2 79 ? -4.346 -3.872 2.286 1.00 0.00 643 LEU B N 11
ATOM 19911 C CA . LEU B 2 79 ? -4.804 -5.251 1.939 1.00 0.00 643 LEU B CA 11
ATOM 19912 C C . LEU B 2 79 ? -3.637 -6.237 2.120 1.00 0.00 643 LEU B C 11
ATOM 19913 O O . LEU B 2 79 ? -3.854 -7.407 2.353 1.00 0.00 643 LEU B O 11
ATOM 19929 N N . ALA B 2 80 ? -2.411 -5.792 2.039 1.00 0.00 644 ALA B N 11
ATOM 19930 C CA . ALA B 2 80 ? -1.266 -6.740 2.237 1.00 0.00 644 ALA B CA 11
ATOM 19931 C C . ALA B 2 80 ? -0.942 -6.856 3.727 1.00 0.00 644 ALA B C 11
ATOM 19932 O O . ALA B 2 80 ? -0.578 -7.914 4.202 1.00 0.00 644 ALA B O 11
ATOM 19939 N N . LEU B 2 81 ? -1.068 -5.799 4.475 1.00 0.00 645 LEU B N 11
ATOM 19940 C CA . LEU B 2 81 ? -0.761 -5.899 5.929 1.00 0.00 645 LEU B CA 11
ATOM 19941 C C . LEU B 2 81 ? -1.915 -6.611 6.637 1.00 0.00 645 LEU B C 11
ATOM 19942 O O . LEU B 2 81 ? -1.749 -7.182 7.697 1.00 0.00 645 LEU B O 11
ATOM 19958 N N . ASN B 2 82 ? -3.088 -6.576 6.059 1.00 0.00 646 ASN B N 11
ATOM 19959 C CA . ASN B 2 82 ? -4.264 -7.246 6.692 1.00 0.00 646 ASN B CA 11
ATOM 19960 C C . ASN B 2 82 ? -4.417 -8.667 6.142 1.00 0.00 646 ASN B C 11
ATOM 19961 O O . ASN B 2 82 ? -5.180 -9.460 6.659 1.00 0.00 646 ASN B O 11
ATOM 19972 N N . LYS B 2 83 ? -3.716 -8.996 5.089 1.00 0.00 647 LYS B N 11
ATOM 19973 C CA . LYS B 2 83 ? -3.848 -10.366 4.509 1.00 0.00 647 LYS B CA 11
ATOM 19974 C C . LYS B 2 83 ? -3.280 -11.412 5.469 1.00 0.00 647 LYS B C 11
ATOM 19975 O O . LYS B 2 83 ? -4.011 -12.085 6.169 1.00 0.00 647 LYS B O 11
ATOM 19994 N N . HIS B 2 84 ? -1.984 -11.574 5.491 1.00 0.00 648 HIS B N 11
ATOM 19995 C CA . HIS B 2 84 ? -1.386 -12.602 6.389 1.00 0.00 648 HIS B CA 11
ATOM 19996 C C . HIS B 2 84 ? -1.422 -12.114 7.842 1.00 0.00 648 HIS B C 11
ATOM 19997 O O . HIS B 2 84 ? -0.524 -12.375 8.618 1.00 0.00 648 HIS B O 11
ATOM 20011 N N . MET B 2 85 ? -2.452 -11.406 8.220 1.00 0.00 649 MET B N 11
ATOM 20012 C CA . MET B 2 85 ? -2.543 -10.901 9.624 1.00 0.00 649 MET B CA 11
ATOM 20013 C C . MET B 2 85 ? -3.326 -11.901 10.477 1.00 0.00 649 MET B C 11
ATOM 20014 O O . MET B 2 85 ? -4.352 -12.408 10.072 1.00 0.00 649 MET B O 11
ATOM 20028 N N . ASN B 2 86 ? -2.847 -12.188 11.658 1.00 0.00 650 ASN B N 11
ATOM 20029 C CA . ASN B 2 86 ? -3.562 -13.154 12.538 1.00 0.00 650 ASN B CA 11
ATOM 20030 C C . ASN B 2 86 ? -3.769 -14.472 11.788 1.00 0.00 650 ASN B C 11
ATOM 20031 O O . ASN B 2 86 ? -4.804 -14.616 11.159 1.00 0.00 650 ASN B O 11
ATOM 20043 N N . ASN A 1 1 ? 28.351 0.101 13.023 1.00 0.00 279 ASN A N 12
ATOM 20044 C CA . ASN A 1 1 ? 27.422 -0.991 13.429 1.00 0.00 279 ASN A CA 12
ATOM 20045 C C . ASN A 1 1 ? 27.518 -1.207 14.940 1.00 0.00 279 ASN A C 12
ATOM 20046 O O . ASN A 1 1 ? 27.006 -2.171 15.474 1.00 0.00 279 ASN A O 12
ATOM 20059 N N . LEU A 1 2 ? 28.170 -0.316 15.636 1.00 0.00 280 LEU A N 12
ATOM 20060 C CA . LEU A 1 2 ? 28.298 -0.471 17.112 1.00 0.00 280 LEU A CA 12
ATOM 20061 C C . LEU A 1 2 ? 26.910 -0.378 17.752 1.00 0.00 280 LEU A C 12
ATOM 20062 O O . LEU A 1 2 ? 26.336 -1.368 18.159 1.00 0.00 280 LEU A O 12
ATOM 20078 N N . ASP A 1 3 ? 26.367 0.805 17.844 1.00 0.00 281 ASP A N 12
ATOM 20079 C CA . ASP A 1 3 ? 25.018 0.960 18.458 1.00 0.00 281 ASP A CA 12
ATOM 20080 C C . ASP A 1 3 ? 23.963 0.358 17.526 1.00 0.00 281 ASP A C 12
ATOM 20081 O O . ASP A 1 3 ? 24.175 -0.669 16.912 1.00 0.00 281 ASP A O 12
ATOM 20090 N N . SER A 1 4 ? 22.826 0.989 17.417 1.00 0.00 282 SER A N 12
ATOM 20091 C CA . SER A 1 4 ? 21.760 0.452 16.525 1.00 0.00 282 SER A CA 12
ATOM 20092 C C . SER A 1 4 ? 21.494 -1.013 16.872 1.00 0.00 282 SER A C 12
ATOM 20093 O O . SER A 1 4 ? 21.930 -1.913 16.183 1.00 0.00 282 SER A O 12
ATOM 20101 N N . ASN A 1 5 ? 20.782 -1.261 17.937 1.00 0.00 283 ASN A N 12
ATOM 20102 C CA . ASN A 1 5 ? 20.489 -2.669 18.326 1.00 0.00 283 ASN A CA 12
ATOM 20103 C C . ASN A 1 5 ? 19.495 -3.276 17.335 1.00 0.00 283 ASN A C 12
ATOM 20104 O O . ASN A 1 5 ? 19.066 -2.631 16.398 1.00 0.00 283 ASN A O 12
ATOM 20115 N N . MET A 1 6 ? 19.125 -4.512 17.532 1.00 0.00 284 MET A N 12
ATOM 20116 C CA . MET A 1 6 ? 18.159 -5.158 16.600 1.00 0.00 284 MET A CA 12
ATOM 20117 C C . MET A 1 6 ? 18.659 -5.009 15.161 1.00 0.00 284 MET A C 12
ATOM 20118 O O . MET A 1 6 ? 18.218 -4.149 14.426 1.00 0.00 284 MET A O 12
ATOM 20132 N N . PHE A 1 7 ? 19.579 -5.841 14.755 1.00 0.00 285 PHE A N 12
ATOM 20133 C CA . PHE A 1 7 ? 20.108 -5.748 13.364 1.00 0.00 285 PHE A CA 12
ATOM 20134 C C . PHE A 1 7 ? 19.041 -6.232 12.381 1.00 0.00 285 PHE A C 12
ATOM 20135 O O . PHE A 1 7 ? 18.062 -6.843 12.763 1.00 0.00 285 PHE A O 12
ATOM 20152 N N . SER A 1 8 ? 19.219 -5.965 11.115 1.00 0.00 286 SER A N 12
ATOM 20153 C CA . SER A 1 8 ? 18.214 -6.412 10.111 1.00 0.00 286 SER A CA 12
ATOM 20154 C C . SER A 1 8 ? 17.973 -7.915 10.267 1.00 0.00 286 SER A C 12
ATOM 20155 O O . SER A 1 8 ? 18.553 -8.561 11.116 1.00 0.00 286 SER A O 12
ATOM 20163 N N . ASN A 1 9 ? 17.123 -8.477 9.451 1.00 0.00 287 ASN A N 12
ATOM 20164 C CA . ASN A 1 9 ? 16.848 -9.938 9.554 1.00 0.00 287 ASN A CA 12
ATOM 20165 C C . ASN A 1 9 ? 18.042 -10.720 9.003 1.00 0.00 287 ASN A C 12
ATOM 20166 O O . ASN A 1 9 ? 18.128 -10.990 7.821 1.00 0.00 287 ASN A O 12
ATOM 20177 N N . ASP A 1 10 ? 18.965 -11.088 9.850 1.00 0.00 288 ASP A N 12
ATOM 20178 C CA . ASP A 1 10 ? 20.152 -11.853 9.373 1.00 0.00 288 ASP A CA 12
ATOM 20179 C C . ASP A 1 10 ? 19.766 -13.319 9.170 1.00 0.00 288 ASP A C 12
ATOM 20180 O O . ASP A 1 10 ? 20.123 -14.179 9.950 1.00 0.00 288 ASP A O 12
ATOM 20189 N N . PHE A 1 11 ? 19.041 -13.611 8.125 1.00 0.00 289 PHE A N 12
ATOM 20190 C CA . PHE A 1 11 ? 18.633 -15.023 7.873 1.00 0.00 289 PHE A CA 12
ATOM 20191 C C . PHE A 1 11 ? 19.818 -15.802 7.299 1.00 0.00 289 PHE A C 12
ATOM 20192 O O . PHE A 1 11 ? 19.929 -16.999 7.474 1.00 0.00 289 PHE A O 12
ATOM 20209 N N . ASN A 1 12 ? 20.705 -15.132 6.614 1.00 0.00 290 ASN A N 12
ATOM 20210 C CA . ASN A 1 12 ? 21.881 -15.838 6.030 1.00 0.00 290 ASN A CA 12
ATOM 20211 C C . ASN A 1 12 ? 22.736 -16.423 7.156 1.00 0.00 290 ASN A C 12
ATOM 20212 O O . ASN A 1 12 ? 22.230 -16.851 8.173 1.00 0.00 290 ASN A O 12
ATOM 20223 N N . PHE A 1 13 ? 24.029 -16.447 6.980 1.00 0.00 291 PHE A N 12
ATOM 20224 C CA . PHE A 1 13 ? 24.915 -17.005 8.040 1.00 0.00 291 PHE A CA 12
ATOM 20225 C C . PHE A 1 13 ? 26.342 -16.492 7.834 1.00 0.00 291 PHE A C 12
ATOM 20226 O O . PHE A 1 13 ? 26.901 -15.827 8.683 1.00 0.00 291 PHE A O 12
ATOM 20243 N N . GLU A 1 14 ? 26.935 -16.798 6.713 1.00 0.00 292 GLU A N 12
ATOM 20244 C CA . GLU A 1 14 ? 28.325 -16.326 6.454 1.00 0.00 292 GLU A CA 12
ATOM 20245 C C . GLU A 1 14 ? 28.355 -14.797 6.472 1.00 0.00 292 GLU A C 12
ATOM 20246 O O . GLU A 1 14 ? 28.944 -14.188 7.343 1.00 0.00 292 GLU A O 12
ATOM 20258 N N . ASN A 1 15 ? 27.723 -14.170 5.517 1.00 0.00 293 ASN A N 12
ATOM 20259 C CA . ASN A 1 15 ? 27.715 -12.681 5.481 1.00 0.00 293 ASN A CA 12
ATOM 20260 C C . ASN A 1 15 ? 26.841 -12.148 6.618 1.00 0.00 293 ASN A C 12
ATOM 20261 O O . ASN A 1 15 ? 26.227 -12.902 7.346 1.00 0.00 293 ASN A O 12
ATOM 20272 N N . GLN A 1 16 ? 26.776 -10.851 6.774 1.00 0.00 294 GLN A N 12
ATOM 20273 C CA . GLN A 1 16 ? 25.939 -10.265 7.863 1.00 0.00 294 GLN A CA 12
ATOM 20274 C C . GLN A 1 16 ? 25.421 -8.894 7.424 1.00 0.00 294 GLN A C 12
ATOM 20275 O O . GLN A 1 16 ? 26.162 -8.057 6.949 1.00 0.00 294 GLN A O 12
ATOM 20289 N N . PHE A 1 17 ? 24.144 -8.664 7.581 1.00 0.00 295 PHE A N 12
ATOM 20290 C CA . PHE A 1 17 ? 23.556 -7.356 7.176 1.00 0.00 295 PHE A CA 12
ATOM 20291 C C . PHE A 1 17 ? 24.218 -6.229 7.977 1.00 0.00 295 PHE A C 12
ATOM 20292 O O . PHE A 1 17 ? 25.077 -6.461 8.803 1.00 0.00 295 PHE A O 12
ATOM 20309 N N . ASP A 1 18 ? 23.818 -5.010 7.734 1.00 0.00 296 ASP A N 12
ATOM 20310 C CA . ASP A 1 18 ? 24.414 -3.864 8.475 1.00 0.00 296 ASP A CA 12
ATOM 20311 C C . ASP A 1 18 ? 23.664 -2.580 8.111 1.00 0.00 296 ASP A C 12
ATOM 20312 O O . ASP A 1 18 ? 24.244 -1.518 8.008 1.00 0.00 296 ASP A O 12
ATOM 20321 N N . GLU A 1 19 ? 22.375 -2.670 7.917 1.00 0.00 297 GLU A N 12
ATOM 20322 C CA . GLU A 1 19 ? 21.588 -1.454 7.562 1.00 0.00 297 GLU A CA 12
ATOM 20323 C C . GLU A 1 19 ? 22.254 -0.737 6.383 1.00 0.00 297 GLU A C 12
ATOM 20324 O O . GLU A 1 19 ? 22.779 0.350 6.522 1.00 0.00 297 GLU A O 12
ATOM 20336 N N . GLN A 1 20 ? 22.238 -1.340 5.225 1.00 0.00 298 GLN A N 12
ATOM 20337 C CA . GLN A 1 20 ? 22.871 -0.697 4.037 1.00 0.00 298 GLN A CA 12
ATOM 20338 C C . GLN A 1 20 ? 22.523 -1.503 2.782 1.00 0.00 298 GLN A C 12
ATOM 20339 O O . GLN A 1 20 ? 22.827 -1.109 1.674 1.00 0.00 298 GLN A O 12
ATOM 20353 N N . VAL A 1 21 ? 21.885 -2.631 2.956 1.00 0.00 299 VAL A N 12
ATOM 20354 C CA . VAL A 1 21 ? 21.501 -3.488 1.794 1.00 0.00 299 VAL A CA 12
ATOM 20355 C C . VAL A 1 21 ? 20.030 -3.326 1.518 1.00 0.00 299 VAL A C 12
ATOM 20356 O O . VAL A 1 21 ? 19.212 -4.165 1.833 1.00 0.00 299 VAL A O 12
ATOM 20369 N N . SER A 1 22 ? 19.694 -2.248 0.890 1.00 0.00 300 SER A N 12
ATOM 20370 C CA . SER A 1 22 ? 18.289 -2.013 0.539 1.00 0.00 300 SER A CA 12
ATOM 20371 C C . SER A 1 22 ? 17.919 -2.948 -0.604 1.00 0.00 300 SER A C 12
ATOM 20372 O O . SER A 1 22 ? 17.090 -2.622 -1.431 1.00 0.00 300 SER A O 12
ATOM 20380 N N . GLU A 1 23 ? 18.502 -4.128 -0.642 1.00 0.00 301 GLU A N 12
ATOM 20381 C CA . GLU A 1 23 ? 18.152 -5.112 -1.711 1.00 0.00 301 GLU A CA 12
ATOM 20382 C C . GLU A 1 23 ? 16.640 -5.110 -1.840 1.00 0.00 301 GLU A C 12
ATOM 20383 O O . GLU A 1 23 ? 16.062 -5.417 -2.866 1.00 0.00 301 GLU A O 12
ATOM 20395 N N . PHE A 1 24 ? 16.014 -4.728 -0.768 1.00 0.00 302 PHE A N 12
ATOM 20396 C CA . PHE A 1 24 ? 14.532 -4.658 -0.735 1.00 0.00 302 PHE A CA 12
ATOM 20397 C C . PHE A 1 24 ? 14.049 -3.496 -1.601 1.00 0.00 302 PHE A C 12
ATOM 20398 O O . PHE A 1 24 ? 13.392 -3.690 -2.606 1.00 0.00 302 PHE A O 12
ATOM 20415 N N . CYS A 1 25 ? 14.364 -2.290 -1.222 1.00 0.00 303 CYS A N 12
ATOM 20416 C CA . CYS A 1 25 ? 13.917 -1.121 -2.027 1.00 0.00 303 CYS A CA 12
ATOM 20417 C C . CYS A 1 25 ? 14.620 -1.139 -3.388 1.00 0.00 303 CYS A C 12
ATOM 20418 O O . CYS A 1 25 ? 13.995 -1.039 -4.424 1.00 0.00 303 CYS A O 12
ATOM 20425 N N . SER A 1 26 ? 15.920 -1.258 -3.387 1.00 0.00 304 SER A N 12
ATOM 20426 C CA . SER A 1 26 ? 16.673 -1.276 -4.673 1.00 0.00 304 SER A CA 12
ATOM 20427 C C . SER A 1 26 ? 16.029 -2.266 -5.648 1.00 0.00 304 SER A C 12
ATOM 20428 O O . SER A 1 26 ? 16.119 -2.107 -6.854 1.00 0.00 304 SER A O 12
ATOM 20436 N N . LYS A 1 27 ? 15.328 -3.260 -5.144 1.00 0.00 305 LYS A N 12
ATOM 20437 C CA . LYS A 1 27 ? 14.640 -4.230 -6.059 1.00 0.00 305 LYS A CA 12
ATOM 20438 C C . LYS A 1 27 ? 13.163 -3.857 -6.124 1.00 0.00 305 LYS A C 12
ATOM 20439 O O . LYS A 1 27 ? 12.438 -4.276 -7.015 1.00 0.00 305 LYS A O 12
ATOM 20458 N N . MET A 1 28 ? 12.713 -3.020 -5.235 1.00 0.00 306 MET A N 12
ATOM 20459 C CA . MET A 1 28 ? 11.300 -2.591 -5.304 1.00 0.00 306 MET A CA 12
ATOM 20460 C C . MET A 1 28 ? 11.169 -1.616 -6.463 1.00 0.00 306 MET A C 12
ATOM 20461 O O . MET A 1 28 ? 10.113 -1.487 -7.051 1.00 0.00 306 MET A O 12
ATOM 20475 N N . ASN A 1 29 ? 12.240 -0.942 -6.833 1.00 0.00 307 ASN A N 12
ATOM 20476 C CA . ASN A 1 29 ? 12.143 -0.006 -7.992 1.00 0.00 307 ASN A CA 12
ATOM 20477 C C . ASN A 1 29 ? 12.404 -0.843 -9.244 1.00 0.00 307 ASN A C 12
ATOM 20478 O O . ASN A 1 29 ? 11.762 -0.690 -10.263 1.00 0.00 307 ASN A O 12
ATOM 20489 N N . GLN A 1 30 ? 13.360 -1.752 -9.135 1.00 0.00 308 GLN A N 12
ATOM 20490 C CA . GLN A 1 30 ? 13.709 -2.664 -10.275 1.00 0.00 308 GLN A CA 12
ATOM 20491 C C . GLN A 1 30 ? 12.446 -3.044 -11.048 1.00 0.00 308 GLN A C 12
ATOM 20492 O O . GLN A 1 30 ? 12.438 -3.066 -12.263 1.00 0.00 308 GLN A O 12
ATOM 20506 N N . VAL A 1 31 ? 11.375 -3.346 -10.351 1.00 0.00 309 VAL A N 12
ATOM 20507 C CA . VAL A 1 31 ? 10.107 -3.722 -11.057 1.00 0.00 309 VAL A CA 12
ATOM 20508 C C . VAL A 1 31 ? 9.850 -2.738 -12.210 1.00 0.00 309 VAL A C 12
ATOM 20509 O O . VAL A 1 31 ? 9.080 -2.995 -13.114 1.00 0.00 309 VAL A O 12
ATOM 20522 N N . CYS A 1 32 ? 10.515 -1.619 -12.175 1.00 0.00 310 CYS A N 12
ATOM 20523 C CA . CYS A 1 32 ? 10.355 -0.595 -13.246 1.00 0.00 310 CYS A CA 12
ATOM 20524 C C . CYS A 1 32 ? 11.352 -0.877 -14.377 1.00 0.00 310 CYS A C 12
ATOM 20525 O O . CYS A 1 32 ? 11.595 -0.041 -15.224 1.00 0.00 310 CYS A O 12
ATOM 20532 N N . GLY A 1 33 ? 11.930 -2.047 -14.400 1.00 0.00 311 GLY A N 12
ATOM 20533 C CA . GLY A 1 33 ? 12.904 -2.372 -15.480 1.00 0.00 311 GLY A CA 12
ATOM 20534 C C . GLY A 1 33 ? 12.144 -2.698 -16.767 1.00 0.00 311 GLY A C 12
ATOM 20535 O O . GLY A 1 33 ? 11.397 -3.655 -16.832 1.00 0.00 311 GLY A O 12
ATOM 20539 N N . THR A 1 34 ? 12.325 -1.911 -17.792 1.00 0.00 312 THR A N 12
ATOM 20540 C CA . THR A 1 34 ? 11.609 -2.177 -19.073 1.00 0.00 312 THR A CA 12
ATOM 20541 C C . THR A 1 34 ? 12.334 -3.282 -19.843 1.00 0.00 312 THR A C 12
ATOM 20542 O O . THR A 1 34 ? 13.547 -3.306 -19.921 1.00 0.00 312 THR A O 12
ATOM 20553 N N . ARG A 1 35 ? 11.602 -4.200 -20.412 1.00 0.00 313 ARG A N 12
ATOM 20554 C CA . ARG A 1 35 ? 12.249 -5.303 -21.176 1.00 0.00 313 ARG A CA 12
ATOM 20555 C C . ARG A 1 35 ? 11.185 -6.074 -21.959 1.00 0.00 313 ARG A C 12
ATOM 20556 O O . ARG A 1 35 ? 11.190 -5.983 -23.175 1.00 0.00 313 ARG A O 12
ATOM 20578 N N . ASN B 2 1 ? -51.957 6.116 -11.389 1.00 0.00 565 ASN B N 12
ATOM 20579 C CA . ASN B 2 1 ? -52.166 7.521 -11.836 1.00 0.00 565 ASN B CA 12
ATOM 20580 C C . ASN B 2 1 ? -52.403 8.415 -10.617 1.00 0.00 565 ASN B C 12
ATOM 20581 O O . ASN B 2 1 ? -52.486 9.622 -10.727 1.00 0.00 565 ASN B O 12
ATOM 20594 N N . GLY B 2 2 ? -52.510 7.831 -9.455 1.00 0.00 566 GLY B N 12
ATOM 20595 C CA . GLY B 2 2 ? -52.741 8.647 -8.229 1.00 0.00 566 GLY B CA 12
ATOM 20596 C C . GLY B 2 2 ? -51.537 9.560 -7.989 1.00 0.00 566 GLY B C 12
ATOM 20597 O O . GLY B 2 2 ? -50.400 9.146 -8.105 1.00 0.00 566 GLY B O 12
ATOM 20601 N N . SER B 2 3 ? -51.776 10.798 -7.655 1.00 0.00 567 SER B N 12
ATOM 20602 C CA . SER B 2 3 ? -50.645 11.737 -7.408 1.00 0.00 567 SER B CA 12
ATOM 20603 C C . SER B 2 3 ? -49.850 11.267 -6.189 1.00 0.00 567 SER B C 12
ATOM 20604 O O . SER B 2 3 ? -48.678 10.962 -6.280 1.00 0.00 567 SER B O 12
ATOM 20612 N N . SER B 2 4 ? -50.478 11.209 -5.047 1.00 0.00 568 SER B N 12
ATOM 20613 C CA . SER B 2 4 ? -49.758 10.761 -3.822 1.00 0.00 568 SER B CA 12
ATOM 20614 C C . SER B 2 4 ? -50.771 10.463 -2.716 1.00 0.00 568 SER B C 12
ATOM 20615 O O . SER B 2 4 ? -50.697 11.003 -1.630 1.00 0.00 568 SER B O 12
ATOM 20623 N N . LEU B 2 5 ? -51.720 9.609 -2.983 1.00 0.00 569 LEU B N 12
ATOM 20624 C CA . LEU B 2 5 ? -52.739 9.276 -1.948 1.00 0.00 569 LEU B CA 12
ATOM 20625 C C . LEU B 2 5 ? -52.080 8.445 -0.845 1.00 0.00 569 LEU B C 12
ATOM 20626 O O . LEU B 2 5 ? -51.911 7.249 -0.973 1.00 0.00 569 LEU B O 12
ATOM 20642 N N . GLN B 2 6 ? -51.707 9.069 0.239 1.00 0.00 570 GLN B N 12
ATOM 20643 C CA . GLN B 2 6 ? -51.059 8.312 1.345 1.00 0.00 570 GLN B CA 12
ATOM 20644 C C . GLN B 2 6 ? -49.888 7.503 0.786 1.00 0.00 570 GLN B C 12
ATOM 20645 O O . GLN B 2 6 ? -49.465 6.522 1.366 1.00 0.00 570 GLN B O 12
ATOM 20659 N N . ASN B 2 7 ? -49.358 7.906 -0.337 1.00 0.00 571 ASN B N 12
ATOM 20660 C CA . ASN B 2 7 ? -48.214 7.158 -0.928 1.00 0.00 571 ASN B CA 12
ATOM 20661 C C . ASN B 2 7 ? -47.023 7.220 0.028 1.00 0.00 571 ASN B C 12
ATOM 20662 O O . ASN B 2 7 ? -46.756 8.238 0.636 1.00 0.00 571 ASN B O 12
ATOM 20673 N N . ALA B 2 8 ? -46.307 6.140 0.171 1.00 0.00 572 ALA B N 12
ATOM 20674 C CA . ALA B 2 8 ? -45.137 6.141 1.092 1.00 0.00 572 ALA B CA 12
ATOM 20675 C C . ALA B 2 8 ? -44.328 4.858 0.889 1.00 0.00 572 ALA B C 12
ATOM 20676 O O . ALA B 2 8 ? -44.667 4.022 0.075 1.00 0.00 572 ALA B O 12
ATOM 20683 N N . ASP B 2 9 ? -43.262 4.696 1.623 1.00 0.00 573 ASP B N 12
ATOM 20684 C CA . ASP B 2 9 ? -42.433 3.467 1.469 1.00 0.00 573 ASP B CA 12
ATOM 20685 C C . ASP B 2 9 ? -41.424 3.381 2.617 1.00 0.00 573 ASP B C 12
ATOM 20686 O O . ASP B 2 9 ? -40.305 2.942 2.438 1.00 0.00 573 ASP B O 12
ATOM 20695 N N . LYS B 2 10 ? -41.811 3.793 3.793 1.00 0.00 574 LYS B N 12
ATOM 20696 C CA . LYS B 2 10 ? -40.874 3.732 4.950 1.00 0.00 574 LYS B CA 12
ATOM 20697 C C . LYS B 2 10 ? -41.655 3.975 6.246 1.00 0.00 574 LYS B C 12
ATOM 20698 O O . LYS B 2 10 ? -42.737 4.528 6.233 1.00 0.00 574 LYS B O 12
ATOM 20717 N N . ILE B 2 11 ? -41.118 3.568 7.364 1.00 0.00 575 ILE B N 12
ATOM 20718 C CA . ILE B 2 11 ? -41.835 3.778 8.655 1.00 0.00 575 ILE B CA 12
ATOM 20719 C C . ILE B 2 11 ? -40.836 3.674 9.811 1.00 0.00 575 ILE B C 12
ATOM 20720 O O . ILE B 2 11 ? -39.987 2.805 9.835 1.00 0.00 575 ILE B O 12
ATOM 20736 N N . ASN B 2 12 ? -40.931 4.555 10.770 1.00 0.00 576 ASN B N 12
ATOM 20737 C CA . ASN B 2 12 ? -39.989 4.505 11.924 1.00 0.00 576 ASN B CA 12
ATOM 20738 C C . ASN B 2 12 ? -38.552 4.419 11.408 1.00 0.00 576 ASN B C 12
ATOM 20739 O O . ASN B 2 12 ? -37.884 3.417 11.566 1.00 0.00 576 ASN B O 12
ATOM 20750 N N . ASN B 2 13 ? -38.071 5.464 10.792 1.00 0.00 577 ASN B N 12
ATOM 20751 C CA . ASN B 2 13 ? -36.677 5.444 10.265 1.00 0.00 577 ASN B CA 12
ATOM 20752 C C . ASN B 2 13 ? -36.190 6.879 10.056 1.00 0.00 577 ASN B C 12
ATOM 20753 O O . ASN B 2 13 ? -36.438 7.486 9.033 1.00 0.00 577 ASN B O 12
ATOM 20764 N N . GLY B 2 14 ? -35.497 7.427 11.017 1.00 0.00 578 GLY B N 12
ATOM 20765 C CA . GLY B 2 14 ? -34.996 8.822 10.871 1.00 0.00 578 GLY B CA 12
ATOM 20766 C C . GLY B 2 14 ? -33.967 9.114 11.965 1.00 0.00 578 GLY B C 12
ATOM 20767 O O . GLY B 2 14 ? -33.478 10.218 12.091 1.00 0.00 578 GLY B O 12
ATOM 20771 N N . ASN B 2 15 ? -33.636 8.129 12.755 1.00 0.00 579 ASN B N 12
ATOM 20772 C CA . ASN B 2 15 ? -32.639 8.346 13.843 1.00 0.00 579 ASN B CA 12
ATOM 20773 C C . ASN B 2 15 ? -32.020 7.004 14.239 1.00 0.00 579 ASN B C 12
ATOM 20774 O O . ASN B 2 15 ? -32.711 6.077 14.616 1.00 0.00 579 ASN B O 12
ATOM 20785 N N . ASP B 2 16 ? -30.723 6.891 14.160 1.00 0.00 580 ASP B N 12
ATOM 20786 C CA . ASP B 2 16 ? -30.061 5.610 14.534 1.00 0.00 580 ASP B CA 12
ATOM 20787 C C . ASP B 2 16 ? -28.550 5.825 14.629 1.00 0.00 580 ASP B C 12
ATOM 20788 O O . ASP B 2 16 ? -27.890 5.295 15.500 1.00 0.00 580 ASP B O 12
ATOM 20797 N N . ASN B 2 17 ? -27.995 6.601 13.737 1.00 0.00 581 ASN B N 12
ATOM 20798 C CA . ASN B 2 17 ? -26.526 6.852 13.773 1.00 0.00 581 ASN B CA 12
ATOM 20799 C C . ASN B 2 17 ? -26.214 8.159 13.042 1.00 0.00 581 ASN B C 12
ATOM 20800 O O . ASN B 2 17 ? -26.643 8.374 11.926 1.00 0.00 581 ASN B O 12
ATOM 20811 N N . ASP B 2 18 ? -25.471 9.032 13.663 1.00 0.00 582 ASP B N 12
ATOM 20812 C CA . ASP B 2 18 ? -25.131 10.324 13.003 1.00 0.00 582 ASP B CA 12
ATOM 20813 C C . ASP B 2 18 ? -24.050 10.089 11.946 1.00 0.00 582 ASP B C 12
ATOM 20814 O O . ASP B 2 18 ? -23.294 10.979 11.609 1.00 0.00 582 ASP B O 12
ATOM 20823 N N . ASN B 2 19 ? -23.970 8.897 11.421 1.00 0.00 583 ASN B N 12
ATOM 20824 C CA . ASN B 2 19 ? -22.938 8.605 10.387 1.00 0.00 583 ASN B CA 12
ATOM 20825 C C . ASN B 2 19 ? -23.220 7.240 9.755 1.00 0.00 583 ASN B C 12
ATOM 20826 O O . ASN B 2 19 ? -23.172 6.219 10.413 1.00 0.00 583 ASN B O 12
ATOM 20837 N N . ASP B 2 20 ? -23.515 7.214 8.484 1.00 0.00 584 ASP B N 12
ATOM 20838 C CA . ASP B 2 20 ? -23.800 5.915 7.812 1.00 0.00 584 ASP B CA 12
ATOM 20839 C C . ASP B 2 20 ? -22.548 5.036 7.849 1.00 0.00 584 ASP B C 12
ATOM 20840 O O . ASP B 2 20 ? -22.510 4.019 8.513 1.00 0.00 584 ASP B O 12
ATOM 20849 N N . ASN B 2 21 ? -21.522 5.421 7.142 1.00 0.00 585 ASN B N 12
ATOM 20850 C CA . ASN B 2 21 ? -20.272 4.609 7.136 1.00 0.00 585 ASN B CA 12
ATOM 20851 C C . ASN B 2 21 ? -19.158 5.393 6.439 1.00 0.00 585 ASN B C 12
ATOM 20852 O O . ASN B 2 21 ? -18.326 4.831 5.755 1.00 0.00 585 ASN B O 12
ATOM 20863 N N . ASP B 2 22 ? -19.133 6.686 6.610 1.00 0.00 586 ASP B N 12
ATOM 20864 C CA . ASP B 2 22 ? -18.071 7.503 5.958 1.00 0.00 586 ASP B CA 12
ATOM 20865 C C . ASP B 2 22 ? -16.718 7.179 6.592 1.00 0.00 586 ASP B C 12
ATOM 20866 O O . ASP B 2 22 ? -16.635 6.820 7.750 1.00 0.00 586 ASP B O 12
ATOM 20875 N N . VAL B 2 23 ? -15.656 7.305 5.843 1.00 0.00 587 VAL B N 12
ATOM 20876 C CA . VAL B 2 23 ? -14.310 7.008 6.397 1.00 0.00 587 VAL B CA 12
ATOM 20877 C C . VAL B 2 23 ? -13.258 7.323 5.334 1.00 0.00 587 VAL B C 12
ATOM 20878 O O . VAL B 2 23 ? -13.486 7.175 4.150 1.00 0.00 587 VAL B O 12
ATOM 20891 N N . VAL B 2 24 ? -12.112 7.762 5.761 1.00 0.00 588 VAL B N 12
ATOM 20892 C CA . VAL B 2 24 ? -11.018 8.106 4.799 1.00 0.00 588 VAL B CA 12
ATOM 20893 C C . VAL B 2 24 ? -11.606 8.903 3.618 1.00 0.00 588 VAL B C 12
ATOM 20894 O O . VAL B 2 24 ? -11.755 8.371 2.537 1.00 0.00 588 VAL B O 12
ATOM 20907 N N . PRO B 2 25 ? -11.943 10.154 3.856 1.00 0.00 589 PRO B N 12
ATOM 20908 C CA . PRO B 2 25 ? -12.526 11.007 2.801 1.00 0.00 589 PRO B CA 12
ATOM 20909 C C . PRO B 2 25 ? -11.508 11.200 1.668 1.00 0.00 589 PRO B C 12
ATOM 20910 O O . PRO B 2 25 ? -10.411 10.679 1.711 1.00 0.00 589 PRO B O 12
ATOM 20921 N N . SER B 2 26 ? -11.868 11.941 0.656 1.00 0.00 590 SER B N 12
ATOM 20922 C CA . SER B 2 26 ? -10.925 12.164 -0.476 1.00 0.00 590 SER B CA 12
ATOM 20923 C C . SER B 2 26 ? -10.629 10.829 -1.160 1.00 0.00 590 SER B C 12
ATOM 20924 O O . SER B 2 26 ? -11.420 9.908 -1.116 1.00 0.00 590 SER B O 12
ATOM 20932 N N . LYS B 2 27 ? -9.494 10.716 -1.795 1.00 0.00 591 LYS B N 12
ATOM 20933 C CA . LYS B 2 27 ? -9.149 9.437 -2.485 1.00 0.00 591 LYS B CA 12
ATOM 20934 C C . LYS B 2 27 ? -9.392 8.266 -1.527 1.00 0.00 591 LYS B C 12
ATOM 20935 O O . LYS B 2 27 ? -9.702 8.454 -0.367 1.00 0.00 591 LYS B O 12
ATOM 20954 N N . GLU B 2 28 ? -9.242 7.058 -1.999 1.00 0.00 592 GLU B N 12
ATOM 20955 C CA . GLU B 2 28 ? -9.453 5.887 -1.107 1.00 0.00 592 GLU B CA 12
ATOM 20956 C C . GLU B 2 28 ? -8.248 5.749 -0.181 1.00 0.00 592 GLU B C 12
ATOM 20957 O O . GLU B 2 28 ? -8.031 4.726 0.438 1.00 0.00 592 GLU B O 12
ATOM 20969 N N . GLY B 2 29 ? -7.462 6.785 -0.084 1.00 0.00 593 GLY B N 12
ATOM 20970 C CA . GLY B 2 29 ? -6.263 6.748 0.793 1.00 0.00 593 GLY B CA 12
ATOM 20971 C C . GLY B 2 29 ? -5.231 7.745 0.268 1.00 0.00 593 GLY B C 12
ATOM 20972 O O . GLY B 2 29 ? -5.571 8.768 -0.291 1.00 0.00 593 GLY B O 12
ATOM 20976 N N . SER B 2 30 ? -3.971 7.446 0.446 1.00 0.00 594 SER B N 12
ATOM 20977 C CA . SER B 2 30 ? -2.883 8.356 -0.036 1.00 0.00 594 SER B CA 12
ATOM 20978 C C . SER B 2 30 ? -1.929 7.593 -0.948 1.00 0.00 594 SER B C 12
ATOM 20979 O O . SER B 2 30 ? -1.929 6.379 -1.005 1.00 0.00 594 SER B O 12
ATOM 20987 N N . LEU B 2 31 ? -1.107 8.313 -1.652 1.00 0.00 595 LEU B N 12
ATOM 20988 C CA . LEU B 2 31 ? -0.120 7.683 -2.567 1.00 0.00 595 LEU B CA 12
ATOM 20989 C C . LEU B 2 31 ? 1.198 7.523 -1.813 1.00 0.00 595 LEU B C 12
ATOM 20990 O O . LEU B 2 31 ? 1.727 8.482 -1.286 1.00 0.00 595 LEU B O 12
ATOM 21006 N N . LEU B 2 32 ? 1.734 6.326 -1.748 1.00 0.00 596 LEU B N 12
ATOM 21007 C CA . LEU B 2 32 ? 3.025 6.112 -1.014 1.00 0.00 596 LEU B CA 12
ATOM 21008 C C . LEU B 2 32 ? 4.015 5.368 -1.921 1.00 0.00 596 LEU B C 12
ATOM 21009 O O . LEU B 2 32 ? 3.629 4.669 -2.836 1.00 0.00 596 LEU B O 12
ATOM 21025 N N . ARG B 2 33 ? 5.296 5.552 -1.690 1.00 0.00 597 ARG B N 12
ATOM 21026 C CA . ARG B 2 33 ? 6.334 4.899 -2.556 1.00 0.00 597 ARG B CA 12
ATOM 21027 C C . ARG B 2 33 ? 6.956 3.675 -1.865 1.00 0.00 597 ARG B C 12
ATOM 21028 O O . ARG B 2 33 ? 6.304 2.947 -1.144 1.00 0.00 597 ARG B O 12
ATOM 21049 N N . CYS B 2 34 ? 8.216 3.437 -2.130 1.00 0.00 598 CYS B N 12
ATOM 21050 C CA . CYS B 2 34 ? 8.929 2.252 -1.558 1.00 0.00 598 CYS B CA 12
ATOM 21051 C C . CYS B 2 34 ? 9.144 2.398 -0.044 1.00 0.00 598 CYS B C 12
ATOM 21052 O O . CYS B 2 34 ? 8.232 2.217 0.738 1.00 0.00 598 CYS B O 12
ATOM 21059 N N . SER B 2 35 ? 10.350 2.702 0.378 1.00 0.00 599 SER B N 12
ATOM 21060 C CA . SER B 2 35 ? 10.631 2.835 1.844 1.00 0.00 599 SER B CA 12
ATOM 21061 C C . SER B 2 35 ? 9.520 3.650 2.504 1.00 0.00 599 SER B C 12
ATOM 21062 O O . SER B 2 35 ? 9.326 3.624 3.714 1.00 0.00 599 SER B O 12
ATOM 21070 N N . GLU B 2 36 ? 8.780 4.365 1.710 1.00 0.00 600 GLU B N 12
ATOM 21071 C CA . GLU B 2 36 ? 7.670 5.178 2.252 1.00 0.00 600 GLU B CA 12
ATOM 21072 C C . GLU B 2 36 ? 6.863 4.328 3.233 1.00 0.00 600 GLU B C 12
ATOM 21073 O O . GLU B 2 36 ? 6.414 4.781 4.273 1.00 0.00 600 GLU B O 12
ATOM 21085 N N . ILE B 2 37 ? 6.655 3.079 2.884 1.00 0.00 601 ILE B N 12
ATOM 21086 C CA . ILE B 2 37 ? 5.856 2.203 3.767 1.00 0.00 601 ILE B CA 12
ATOM 21087 C C . ILE B 2 37 ? 6.667 1.972 5.042 1.00 0.00 601 ILE B C 12
ATOM 21088 O O . ILE B 2 37 ? 6.136 1.870 6.121 1.00 0.00 601 ILE B O 12
ATOM 21104 N N . TRP B 2 38 ? 7.978 1.890 4.902 1.00 0.00 602 TRP B N 12
ATOM 21105 C CA . TRP B 2 38 ? 8.855 1.671 6.091 1.00 0.00 602 TRP B CA 12
ATOM 21106 C C . TRP B 2 38 ? 8.352 2.567 7.210 1.00 0.00 602 TRP B C 12
ATOM 21107 O O . TRP B 2 38 ? 8.303 2.187 8.362 1.00 0.00 602 TRP B O 12
ATOM 21128 N N . ASP B 2 39 ? 7.932 3.751 6.859 1.00 0.00 603 ASP B N 12
ATOM 21129 C CA . ASP B 2 39 ? 7.375 4.664 7.888 1.00 0.00 603 ASP B CA 12
ATOM 21130 C C . ASP B 2 39 ? 6.038 4.082 8.361 1.00 0.00 603 ASP B C 12
ATOM 21131 O O . ASP B 2 39 ? 5.748 4.049 9.541 1.00 0.00 603 ASP B O 12
ATOM 21140 N N . ARG B 2 40 ? 5.230 3.601 7.445 1.00 0.00 604 ARG B N 12
ATOM 21141 C CA . ARG B 2 40 ? 3.920 2.996 7.847 1.00 0.00 604 ARG B CA 12
ATOM 21142 C C . ARG B 2 40 ? 4.172 1.862 8.855 1.00 0.00 604 ARG B C 12
ATOM 21143 O O . ARG B 2 40 ? 3.484 1.730 9.847 1.00 0.00 604 ARG B O 12
ATOM 21164 N N . ILE B 2 41 ? 5.169 1.052 8.601 1.00 0.00 605 ILE B N 12
ATOM 21165 C CA . ILE B 2 41 ? 5.504 -0.074 9.532 1.00 0.00 605 ILE B CA 12
ATOM 21166 C C . ILE B 2 41 ? 5.798 0.465 10.933 1.00 0.00 605 ILE B C 12
ATOM 21167 O O . ILE B 2 41 ? 5.287 -0.036 11.915 1.00 0.00 605 ILE B O 12
ATOM 21183 N N . THR B 2 42 ? 6.629 1.464 11.046 1.00 0.00 606 THR B N 12
ATOM 21184 C CA . THR B 2 42 ? 6.956 2.000 12.398 1.00 0.00 606 THR B CA 12
ATOM 21185 C C . THR B 2 42 ? 5.684 2.497 13.088 1.00 0.00 606 THR B C 12
ATOM 21186 O O . THR B 2 42 ? 5.383 2.114 14.201 1.00 0.00 606 THR B O 12
ATOM 21197 N N . THR B 2 43 ? 4.940 3.357 12.449 1.00 0.00 607 THR B N 12
ATOM 21198 C CA . THR B 2 43 ? 3.698 3.882 13.084 1.00 0.00 607 THR B CA 12
ATOM 21199 C C . THR B 2 43 ? 2.759 2.729 13.446 1.00 0.00 607 THR B C 12
ATOM 21200 O O . THR B 2 43 ? 2.260 2.653 14.548 1.00 0.00 607 THR B O 12
ATOM 21211 N N . HIS B 2 44 ? 2.516 1.833 12.525 1.00 0.00 608 HIS B N 12
ATOM 21212 C CA . HIS B 2 44 ? 1.605 0.681 12.802 1.00 0.00 608 HIS B CA 12
ATOM 21213 C C . HIS B 2 44 ? 1.895 0.092 14.203 1.00 0.00 608 HIS B C 12
ATOM 21214 O O . HIS B 2 44 ? 2.898 -0.573 14.367 1.00 0.00 608 HIS B O 12
ATOM 21228 N N . PRO B 2 45 ? 1.031 0.326 15.184 1.00 0.00 609 PRO B N 12
ATOM 21229 C CA . PRO B 2 45 ? 1.259 -0.221 16.537 1.00 0.00 609 PRO B CA 12
ATOM 21230 C C . PRO B 2 45 ? 1.114 -1.750 16.503 1.00 0.00 609 PRO B C 12
ATOM 21231 O O . PRO B 2 45 ? 1.732 -2.456 17.277 1.00 0.00 609 PRO B O 12
ATOM 21242 N N . LYS B 2 46 ? 0.315 -2.268 15.612 1.00 0.00 610 LYS B N 12
ATOM 21243 C CA . LYS B 2 46 ? 0.153 -3.747 15.539 1.00 0.00 610 LYS B CA 12
ATOM 21244 C C . LYS B 2 46 ? 1.457 -4.365 15.024 1.00 0.00 610 LYS B C 12
ATOM 21245 O O . LYS B 2 46 ? 1.631 -5.567 15.019 1.00 0.00 610 LYS B O 12
ATOM 21264 N N . TYR B 2 47 ? 2.377 -3.542 14.598 1.00 0.00 611 TYR B N 12
ATOM 21265 C CA . TYR B 2 47 ? 3.677 -4.060 14.088 1.00 0.00 611 TYR B CA 12
ATOM 21266 C C . TYR B 2 47 ? 4.244 -5.069 15.087 1.00 0.00 611 TYR B C 12
ATOM 21267 O O . TYR B 2 47 ? 4.407 -4.776 16.255 1.00 0.00 611 TYR B O 12
ATOM 21285 N N . SER B 2 48 ? 4.546 -6.255 14.638 1.00 0.00 612 SER B N 12
ATOM 21286 C CA . SER B 2 48 ? 5.102 -7.287 15.558 1.00 0.00 612 SER B CA 12
ATOM 21287 C C . SER B 2 48 ? 5.541 -8.500 14.731 1.00 0.00 612 SER B C 12
ATOM 21288 O O . SER B 2 48 ? 6.674 -8.595 14.306 1.00 0.00 612 SER B O 12
ATOM 21296 N N . ASP B 2 49 ? 4.645 -9.421 14.492 1.00 0.00 613 ASP B N 12
ATOM 21297 C CA . ASP B 2 49 ? 5.004 -10.623 13.680 1.00 0.00 613 ASP B CA 12
ATOM 21298 C C . ASP B 2 49 ? 4.896 -10.277 12.192 1.00 0.00 613 ASP B C 12
ATOM 21299 O O . ASP B 2 49 ? 5.870 -9.918 11.559 1.00 0.00 613 ASP B O 12
ATOM 21308 N N . ILE B 2 50 ? 3.713 -10.358 11.639 1.00 0.00 614 ILE B N 12
ATOM 21309 C CA . ILE B 2 50 ? 3.520 -10.013 10.198 1.00 0.00 614 ILE B CA 12
ATOM 21310 C C . ILE B 2 50 ? 4.497 -10.799 9.313 1.00 0.00 614 ILE B C 12
ATOM 21311 O O . ILE B 2 50 ? 5.455 -11.380 9.783 1.00 0.00 614 ILE B O 12
ATOM 21327 N N . ASP B 2 51 ? 4.254 -10.806 8.023 1.00 0.00 615 ASP B N 12
ATOM 21328 C CA . ASP B 2 51 ? 5.144 -11.527 7.066 1.00 0.00 615 ASP B CA 12
ATOM 21329 C C . ASP B 2 51 ? 5.661 -10.515 6.044 1.00 0.00 615 ASP B C 12
ATOM 21330 O O . ASP B 2 51 ? 4.903 -9.934 5.293 1.00 0.00 615 ASP B O 12
ATOM 21339 N N . VAL B 2 52 ? 6.943 -10.300 6.010 1.00 0.00 616 VAL B N 12
ATOM 21340 C CA . VAL B 2 52 ? 7.506 -9.323 5.038 1.00 0.00 616 VAL B CA 12
ATOM 21341 C C . VAL B 2 52 ? 7.616 -9.985 3.665 1.00 0.00 616 VAL B C 12
ATOM 21342 O O . VAL B 2 52 ? 7.779 -9.325 2.656 1.00 0.00 616 VAL B O 12
ATOM 21355 N N . ASP B 2 53 ? 7.545 -11.287 3.618 1.00 0.00 617 ASP B N 12
ATOM 21356 C CA . ASP B 2 53 ? 7.668 -11.996 2.310 1.00 0.00 617 ASP B CA 12
ATOM 21357 C C . ASP B 2 53 ? 6.372 -11.861 1.504 1.00 0.00 617 ASP B C 12
ATOM 21358 O O . ASP B 2 53 ? 6.398 -11.614 0.314 1.00 0.00 617 ASP B O 12
ATOM 21367 N N . GLY B 2 54 ? 5.242 -12.023 2.133 1.00 0.00 618 GLY B N 12
ATOM 21368 C CA . GLY B 2 54 ? 3.956 -11.907 1.387 1.00 0.00 618 GLY B CA 12
ATOM 21369 C C . GLY B 2 54 ? 3.759 -10.463 0.928 1.00 0.00 618 GLY B C 12
ATOM 21370 O O . GLY B 2 54 ? 3.355 -10.208 -0.188 1.00 0.00 618 GLY B O 12
ATOM 21374 N N . LEU B 2 55 ? 4.049 -9.516 1.774 1.00 0.00 619 LEU B N 12
ATOM 21375 C CA . LEU B 2 55 ? 3.882 -8.095 1.368 1.00 0.00 619 LEU B CA 12
ATOM 21376 C C . LEU B 2 55 ? 4.846 -7.814 0.210 1.00 0.00 619 LEU B C 12
ATOM 21377 O O . LEU B 2 55 ? 4.626 -6.941 -0.604 1.00 0.00 619 LEU B O 12
ATOM 21393 N N . CYS B 2 56 ? 5.918 -8.555 0.137 1.00 0.00 620 CYS B N 12
ATOM 21394 C CA . CYS B 2 56 ? 6.907 -8.339 -0.956 1.00 0.00 620 CYS B CA 12
ATOM 21395 C C . CYS B 2 56 ? 6.305 -8.728 -2.310 1.00 0.00 620 CYS B C 12
ATOM 21396 O O . CYS B 2 56 ? 6.285 -7.941 -3.232 1.00 0.00 620 CYS B O 12
ATOM 21404 N N . SER B 2 57 ? 5.802 -9.928 -2.446 1.00 0.00 621 SER B N 12
ATOM 21405 C CA . SER B 2 57 ? 5.207 -10.329 -3.758 1.00 0.00 621 SER B CA 12
ATOM 21406 C C . SER B 2 57 ? 3.827 -9.687 -3.906 1.00 0.00 621 SER B C 12
ATOM 21407 O O . SER B 2 57 ? 3.173 -9.828 -4.920 1.00 0.00 621 SER B O 12
ATOM 21415 N N . GLU B 2 58 ? 3.400 -8.943 -2.924 1.00 0.00 622 GLU B N 12
ATOM 21416 C CA . GLU B 2 58 ? 2.085 -8.242 -3.019 1.00 0.00 622 GLU B CA 12
ATOM 21417 C C . GLU B 2 58 ? 2.326 -6.771 -3.396 1.00 0.00 622 GLU B C 12
ATOM 21418 O O . GLU B 2 58 ? 1.637 -6.228 -4.233 1.00 0.00 622 GLU B O 12
ATOM 21430 N N . LEU B 2 59 ? 3.290 -6.116 -2.793 1.00 0.00 623 LEU B N 12
ATOM 21431 C CA . LEU B 2 59 ? 3.543 -4.678 -3.141 1.00 0.00 623 LEU B CA 12
ATOM 21432 C C . LEU B 2 59 ? 4.486 -4.589 -4.361 1.00 0.00 623 LEU B C 12
ATOM 21433 O O . LEU B 2 59 ? 4.438 -3.644 -5.123 1.00 0.00 623 LEU B O 12
ATOM 21449 N N . MET B 2 60 ? 5.362 -5.548 -4.529 1.00 0.00 624 MET B N 12
ATOM 21450 C CA . MET B 2 60 ? 6.332 -5.501 -5.672 1.00 0.00 624 MET B CA 12
ATOM 21451 C C . MET B 2 60 ? 5.618 -5.453 -7.029 1.00 0.00 624 MET B C 12
ATOM 21452 O O . MET B 2 60 ? 6.123 -4.860 -7.957 1.00 0.00 624 MET B O 12
ATOM 21466 N N . ALA B 2 61 ? 4.463 -6.057 -7.171 1.00 0.00 625 ALA B N 12
ATOM 21467 C CA . ALA B 2 61 ? 3.753 -6.024 -8.500 1.00 0.00 625 ALA B CA 12
ATOM 21468 C C . ALA B 2 61 ? 2.594 -5.028 -8.457 1.00 0.00 625 ALA B C 12
ATOM 21469 O O . ALA B 2 61 ? 1.976 -4.756 -9.466 1.00 0.00 625 ALA B O 12
ATOM 21476 N N . LYS B 2 62 ? 2.325 -4.427 -7.334 1.00 0.00 626 LYS B N 12
ATOM 21477 C CA . LYS B 2 62 ? 1.247 -3.396 -7.302 1.00 0.00 626 LYS B CA 12
ATOM 21478 C C . LYS B 2 62 ? 1.904 -2.059 -7.658 1.00 0.00 626 LYS B C 12
ATOM 21479 O O . LYS B 2 62 ? 1.253 -1.069 -7.925 1.00 0.00 626 LYS B O 12
ATOM 21498 N N . ALA B 2 63 ? 3.213 -2.049 -7.655 1.00 0.00 627 ALA B N 12
ATOM 21499 C CA . ALA B 2 63 ? 3.988 -0.816 -7.981 1.00 0.00 627 ALA B CA 12
ATOM 21500 C C . ALA B 2 63 ? 3.414 -0.123 -9.224 1.00 0.00 627 ALA B C 12
ATOM 21501 O O . ALA B 2 63 ? 3.075 -0.760 -10.202 1.00 0.00 627 ALA B O 12
ATOM 21508 N N . LYS B 2 64 ? 3.324 1.186 -9.190 1.00 0.00 628 LYS B N 12
ATOM 21509 C CA . LYS B 2 64 ? 2.800 1.962 -10.360 1.00 0.00 628 LYS B CA 12
ATOM 21510 C C . LYS B 2 64 ? 3.916 2.879 -10.870 1.00 0.00 628 LYS B C 12
ATOM 21511 O O . LYS B 2 64 ? 4.116 3.970 -10.371 1.00 0.00 628 LYS B O 12
ATOM 21530 N N . CYS B 2 65 ? 4.669 2.423 -11.835 1.00 0.00 629 CYS B N 12
ATOM 21531 C CA . CYS B 2 65 ? 5.805 3.238 -12.361 1.00 0.00 629 CYS B CA 12
ATOM 21532 C C . CYS B 2 65 ? 5.339 4.631 -12.810 1.00 0.00 629 CYS B C 12
ATOM 21533 O O . CYS B 2 65 ? 4.537 4.791 -13.709 1.00 0.00 629 CYS B O 12
ATOM 21540 N N . SER B 2 66 ? 5.893 5.631 -12.179 1.00 0.00 630 SER B N 12
ATOM 21541 C CA . SER B 2 66 ? 5.579 7.052 -12.517 1.00 0.00 630 SER B CA 12
ATOM 21542 C C . SER B 2 66 ? 6.876 7.852 -12.387 1.00 0.00 630 SER B C 12
ATOM 21543 O O . SER B 2 66 ? 7.803 7.415 -11.734 1.00 0.00 630 SER B O 12
ATOM 21551 N N . GLU B 2 67 ? 6.980 9.010 -12.987 1.00 0.00 631 GLU B N 12
ATOM 21552 C CA . GLU B 2 67 ? 8.252 9.777 -12.849 1.00 0.00 631 GLU B CA 12
ATOM 21553 C C . GLU B 2 67 ? 8.436 10.166 -11.382 1.00 0.00 631 GLU B C 12
ATOM 21554 O O . GLU B 2 67 ? 9.541 10.370 -10.921 1.00 0.00 631 GLU B O 12
ATOM 21566 N N . ARG B 2 68 ? 7.373 10.226 -10.631 1.00 0.00 632 ARG B N 12
ATOM 21567 C CA . ARG B 2 68 ? 7.506 10.550 -9.183 1.00 0.00 632 ARG B CA 12
ATOM 21568 C C . ARG B 2 68 ? 7.946 9.270 -8.466 1.00 0.00 632 ARG B C 12
ATOM 21569 O O . ARG B 2 68 ? 7.551 8.990 -7.351 1.00 0.00 632 ARG B O 12
ATOM 21590 N N . GLY B 2 69 ? 8.745 8.479 -9.134 1.00 0.00 633 GLY B N 12
ATOM 21591 C CA . GLY B 2 69 ? 9.203 7.189 -8.542 1.00 0.00 633 GLY B CA 12
ATOM 21592 C C . GLY B 2 69 ? 8.002 6.246 -8.502 1.00 0.00 633 GLY B C 12
ATOM 21593 O O . GLY B 2 69 ? 6.969 6.543 -9.069 1.00 0.00 633 GLY B O 12
ATOM 21597 N N . VAL B 2 70 ? 8.094 5.125 -7.843 1.00 0.00 634 VAL B N 12
ATOM 21598 C CA . VAL B 2 70 ? 6.930 4.203 -7.786 1.00 0.00 634 VAL B CA 12
ATOM 21599 C C . VAL B 2 70 ? 5.925 4.722 -6.760 1.00 0.00 634 VAL B C 12
ATOM 21600 O O . VAL B 2 70 ? 6.308 5.210 -5.717 1.00 0.00 634 VAL B O 12
ATOM 21613 N N . VAL B 2 71 ? 4.647 4.605 -7.027 1.00 0.00 635 VAL B N 12
ATOM 21614 C CA . VAL B 2 71 ? 3.624 5.078 -6.034 1.00 0.00 635 VAL B CA 12
ATOM 21615 C C . VAL B 2 71 ? 2.553 3.999 -5.873 1.00 0.00 635 VAL B C 12
ATOM 21616 O O . VAL B 2 71 ? 2.127 3.382 -6.829 1.00 0.00 635 VAL B O 12
ATOM 21629 N N . ILE B 2 72 ? 2.130 3.761 -4.655 1.00 0.00 636 ILE B N 12
ATOM 21630 C CA . ILE B 2 72 ? 1.096 2.712 -4.385 1.00 0.00 636 ILE B CA 12
ATOM 21631 C C . ILE B 2 72 ? -0.016 3.312 -3.518 1.00 0.00 636 ILE B C 12
ATOM 21632 O O . ILE B 2 72 ? 0.199 4.255 -2.786 1.00 0.00 636 ILE B O 12
ATOM 21648 N N . ASN B 2 73 ? -1.208 2.778 -3.602 1.00 0.00 637 ASN B N 12
ATOM 21649 C CA . ASN B 2 73 ? -2.337 3.324 -2.786 1.00 0.00 637 ASN B CA 12
ATOM 21650 C C . ASN B 2 73 ? -2.412 2.594 -1.439 1.00 0.00 637 ASN B C 12
ATOM 21651 O O . ASN B 2 73 ? -2.264 1.391 -1.357 1.00 0.00 637 ASN B O 12
ATOM 21662 N N . ALA B 2 74 ? -2.640 3.332 -0.383 1.00 0.00 638 ALA B N 12
ATOM 21663 C CA . ALA B 2 74 ? -2.728 2.724 0.978 1.00 0.00 638 ALA B CA 12
ATOM 21664 C C . ALA B 2 74 ? -3.751 1.581 1.007 1.00 0.00 638 ALA B C 12
ATOM 21665 O O . ALA B 2 74 ? -3.825 0.839 1.964 1.00 0.00 638 ALA B O 12
ATOM 21672 N N . GLU B 2 75 ? -4.540 1.429 -0.017 1.00 0.00 639 GLU B N 12
ATOM 21673 C CA . GLU B 2 75 ? -5.552 0.330 -0.017 1.00 0.00 639 GLU B CA 12
ATOM 21674 C C . GLU B 2 75 ? -4.889 -1.015 -0.344 1.00 0.00 639 GLU B C 12
ATOM 21675 O O . GLU B 2 75 ? -5.421 -2.058 -0.014 1.00 0.00 639 GLU B O 12
ATOM 21687 N N . ASP B 2 76 ? -3.726 -1.029 -0.933 1.00 0.00 640 ASP B N 12
ATOM 21688 C CA . ASP B 2 76 ? -3.061 -2.345 -1.203 1.00 0.00 640 ASP B CA 12
ATOM 21689 C C . ASP B 2 76 ? -2.259 -2.747 0.041 1.00 0.00 640 ASP B C 12
ATOM 21690 O O . ASP B 2 76 ? -2.508 -3.773 0.642 1.00 0.00 640 ASP B O 12
ATOM 21699 N N . VAL B 2 77 ? -1.318 -1.945 0.445 1.00 0.00 641 VAL B N 12
ATOM 21700 C CA . VAL B 2 77 ? -0.523 -2.277 1.665 1.00 0.00 641 VAL B CA 12
ATOM 21701 C C . VAL B 2 77 ? -1.481 -2.603 2.821 1.00 0.00 641 VAL B C 12
ATOM 21702 O O . VAL B 2 77 ? -1.204 -3.448 3.648 1.00 0.00 641 VAL B O 12
ATOM 21715 N N . GLN B 2 78 ? -2.603 -1.939 2.882 1.00 0.00 642 GLN B N 12
ATOM 21716 C CA . GLN B 2 78 ? -3.566 -2.220 3.988 1.00 0.00 642 GLN B CA 12
ATOM 21717 C C . GLN B 2 78 ? -4.183 -3.602 3.772 1.00 0.00 642 GLN B C 12
ATOM 21718 O O . GLN B 2 78 ? -4.428 -4.333 4.711 1.00 0.00 642 GLN B O 12
ATOM 21732 N N . LEU B 2 79 ? -4.403 -3.986 2.546 1.00 0.00 643 LEU B N 12
ATOM 21733 C CA . LEU B 2 79 ? -4.965 -5.342 2.284 1.00 0.00 643 LEU B CA 12
ATOM 21734 C C . LEU B 2 79 ? -3.817 -6.353 2.284 1.00 0.00 643 LEU B C 12
ATOM 21735 O O . LEU B 2 79 ? -4.025 -7.536 2.453 1.00 0.00 643 LEU B O 12
ATOM 21751 N N . ALA B 2 80 ? -2.601 -5.899 2.127 1.00 0.00 644 ALA B N 12
ATOM 21752 C CA . ALA B 2 80 ? -1.441 -6.843 2.153 1.00 0.00 644 ALA B CA 12
ATOM 21753 C C . ALA B 2 80 ? -0.959 -7.010 3.599 1.00 0.00 644 ALA B C 12
ATOM 21754 O O . ALA B 2 80 ? -0.521 -8.073 3.993 1.00 0.00 644 ALA B O 12
ATOM 21761 N N . LEU B 2 81 ? -1.033 -5.976 4.393 1.00 0.00 645 LEU B N 12
ATOM 21762 C CA . LEU B 2 81 ? -0.577 -6.090 5.813 1.00 0.00 645 LEU B CA 12
ATOM 21763 C C . LEU B 2 81 ? -1.726 -6.592 6.694 1.00 0.00 645 LEU B C 12
ATOM 21764 O O . LEU B 2 81 ? -1.502 -7.183 7.731 1.00 0.00 645 LEU B O 12
ATOM 21780 N N . ASN B 2 82 ? -2.952 -6.363 6.303 1.00 0.00 646 ASN B N 12
ATOM 21781 C CA . ASN B 2 82 ? -4.098 -6.835 7.142 1.00 0.00 646 ASN B CA 12
ATOM 21782 C C . ASN B 2 82 ? -4.469 -8.269 6.752 1.00 0.00 646 ASN B C 12
ATOM 21783 O O . ASN B 2 82 ? -5.193 -8.941 7.459 1.00 0.00 646 ASN B O 12
ATOM 21794 N N . LYS B 2 83 ? -3.967 -8.754 5.647 1.00 0.00 647 LYS B N 12
ATOM 21795 C CA . LYS B 2 83 ? -4.282 -10.156 5.231 1.00 0.00 647 LYS B CA 12
ATOM 21796 C C . LYS B 2 83 ? -3.151 -11.075 5.696 1.00 0.00 647 LYS B C 12
ATOM 21797 O O . LYS B 2 83 ? -3.215 -12.279 5.547 1.00 0.00 647 LYS B O 12
ATOM 21816 N N . HIS B 2 84 ? -2.113 -10.506 6.261 1.00 0.00 648 HIS B N 12
ATOM 21817 C CA . HIS B 2 84 ? -0.956 -11.322 6.750 1.00 0.00 648 HIS B CA 12
ATOM 21818 C C . HIS B 2 84 ? -0.884 -11.239 8.276 1.00 0.00 648 HIS B C 12
ATOM 21819 O O . HIS B 2 84 ? 0.092 -11.632 8.883 1.00 0.00 648 HIS B O 12
ATOM 21833 N N . MET B 2 85 ? -1.913 -10.727 8.902 1.00 0.00 649 MET B N 12
ATOM 21834 C CA . MET B 2 85 ? -1.910 -10.614 10.393 1.00 0.00 649 MET B CA 12
ATOM 21835 C C . MET B 2 85 ? -2.623 -11.824 10.998 1.00 0.00 649 MET B C 12
ATOM 21836 O O . MET B 2 85 ? -3.728 -12.160 10.620 1.00 0.00 649 MET B O 12
ATOM 21850 N N . ASN B 2 86 ? -1.998 -12.483 11.935 1.00 0.00 650 ASN B N 12
ATOM 21851 C CA . ASN B 2 86 ? -2.638 -13.671 12.565 1.00 0.00 650 ASN B CA 12
ATOM 21852 C C . ASN B 2 86 ? -1.809 -14.115 13.772 1.00 0.00 650 ASN B C 12
ATOM 21853 O O . ASN B 2 86 ? -0.787 -14.749 13.564 1.00 0.00 650 ASN B O 12
ATOM 21865 N N . ASN A 1 1 ? 9.928 8.246 8.430 1.00 0.00 279 ASN A N 13
ATOM 21866 C CA . ASN A 1 1 ? 10.912 9.180 7.813 1.00 0.00 279 ASN A CA 13
ATOM 21867 C C . ASN A 1 1 ? 10.302 10.580 7.724 1.00 0.00 279 ASN A C 13
ATOM 21868 O O . ASN A 1 1 ? 10.523 11.306 6.775 1.00 0.00 279 ASN A O 13
ATOM 21881 N N . LEU A 1 2 ? 9.533 10.966 8.705 1.00 0.00 280 LEU A N 13
ATOM 21882 C CA . LEU A 1 2 ? 8.909 12.318 8.677 1.00 0.00 280 LEU A CA 13
ATOM 21883 C C . LEU A 1 2 ? 10.016 13.379 8.607 1.00 0.00 280 LEU A C 13
ATOM 21884 O O . LEU A 1 2 ? 9.884 14.388 7.942 1.00 0.00 280 LEU A O 13
ATOM 21900 N N . ASP A 1 3 ? 11.109 13.155 9.287 1.00 0.00 281 ASP A N 13
ATOM 21901 C CA . ASP A 1 3 ? 12.228 14.143 9.262 1.00 0.00 281 ASP A CA 13
ATOM 21902 C C . ASP A 1 3 ? 13.553 13.415 9.498 1.00 0.00 281 ASP A C 13
ATOM 21903 O O . ASP A 1 3 ? 13.699 12.253 9.178 1.00 0.00 281 ASP A O 13
ATOM 21912 N N . SER A 1 4 ? 14.520 14.091 10.055 1.00 0.00 282 SER A N 13
ATOM 21913 C CA . SER A 1 4 ? 15.834 13.436 10.311 1.00 0.00 282 SER A CA 13
ATOM 21914 C C . SER A 1 4 ? 15.620 12.175 11.151 1.00 0.00 282 SER A C 13
ATOM 21915 O O . SER A 1 4 ? 15.080 12.225 12.237 1.00 0.00 282 SER A O 13
ATOM 21923 N N . ASN A 1 5 ? 16.040 11.044 10.655 1.00 0.00 283 ASN A N 13
ATOM 21924 C CA . ASN A 1 5 ? 15.860 9.781 11.425 1.00 0.00 283 ASN A CA 13
ATOM 21925 C C . ASN A 1 5 ? 16.748 8.688 10.827 1.00 0.00 283 ASN A C 13
ATOM 21926 O O . ASN A 1 5 ? 16.564 7.515 11.086 1.00 0.00 283 ASN A O 13
ATOM 21937 N N . MET A 1 6 ? 17.710 9.062 10.029 1.00 0.00 284 MET A N 13
ATOM 21938 C CA . MET A 1 6 ? 18.608 8.044 9.416 1.00 0.00 284 MET A CA 13
ATOM 21939 C C . MET A 1 6 ? 19.600 7.541 10.466 1.00 0.00 284 MET A C 13
ATOM 21940 O O . MET A 1 6 ? 20.800 7.642 10.300 1.00 0.00 284 MET A O 13
ATOM 21954 N N . PHE A 1 7 ? 19.111 6.999 11.548 1.00 0.00 285 PHE A N 13
ATOM 21955 C CA . PHE A 1 7 ? 20.026 6.490 12.607 1.00 0.00 285 PHE A CA 13
ATOM 21956 C C . PHE A 1 7 ? 19.229 5.662 13.616 1.00 0.00 285 PHE A C 13
ATOM 21957 O O . PHE A 1 7 ? 18.429 6.184 14.367 1.00 0.00 285 PHE A O 13
ATOM 21974 N N . SER A 1 8 ? 19.439 4.375 13.639 1.00 0.00 286 SER A N 13
ATOM 21975 C CA . SER A 1 8 ? 18.693 3.515 14.601 1.00 0.00 286 SER A CA 13
ATOM 21976 C C . SER A 1 8 ? 19.146 3.832 16.027 1.00 0.00 286 SER A C 13
ATOM 21977 O O . SER A 1 8 ? 18.584 4.678 16.694 1.00 0.00 286 SER A O 13
ATOM 21985 N N . ASN A 1 9 ? 20.160 3.160 16.501 1.00 0.00 287 ASN A N 13
ATOM 21986 C CA . ASN A 1 9 ? 20.647 3.423 17.884 1.00 0.00 287 ASN A CA 13
ATOM 21987 C C . ASN A 1 9 ? 21.967 2.683 18.112 1.00 0.00 287 ASN A C 13
ATOM 21988 O O . ASN A 1 9 ? 22.816 3.123 18.860 1.00 0.00 287 ASN A O 13
ATOM 21999 N N . ASP A 1 10 ? 22.145 1.561 17.470 1.00 0.00 288 ASP A N 13
ATOM 22000 C CA . ASP A 1 10 ? 23.409 0.792 17.649 1.00 0.00 288 ASP A CA 13
ATOM 22001 C C . ASP A 1 10 ? 24.595 1.648 17.200 1.00 0.00 288 ASP A C 13
ATOM 22002 O O . ASP A 1 10 ? 24.551 2.861 17.248 1.00 0.00 288 ASP A O 13
ATOM 22011 N N . PHE A 1 11 ? 25.657 1.026 16.763 1.00 0.00 289 PHE A N 13
ATOM 22012 C CA . PHE A 1 11 ? 26.847 1.803 16.309 1.00 0.00 289 PHE A CA 13
ATOM 22013 C C . PHE A 1 11 ? 27.677 0.946 15.351 1.00 0.00 289 PHE A C 13
ATOM 22014 O O . PHE A 1 11 ? 28.628 1.410 14.753 1.00 0.00 289 PHE A O 13
ATOM 22031 N N . ASN A 1 12 ? 27.326 -0.302 15.201 1.00 0.00 290 ASN A N 13
ATOM 22032 C CA . ASN A 1 12 ? 28.094 -1.187 14.281 1.00 0.00 290 ASN A CA 13
ATOM 22033 C C . ASN A 1 12 ? 29.584 -1.107 14.619 1.00 0.00 290 ASN A C 13
ATOM 22034 O O . ASN A 1 12 ? 30.090 -1.864 15.422 1.00 0.00 290 ASN A O 13
ATOM 22045 N N . PHE A 1 13 ? 30.292 -0.194 14.011 1.00 0.00 291 PHE A N 13
ATOM 22046 C CA . PHE A 1 13 ? 31.749 -0.069 14.299 1.00 0.00 291 PHE A CA 13
ATOM 22047 C C . PHE A 1 13 ? 32.234 1.317 13.873 1.00 0.00 291 PHE A C 13
ATOM 22048 O O . PHE A 1 13 ? 32.694 2.101 14.678 1.00 0.00 291 PHE A O 13
ATOM 22065 N N . GLU A 1 14 ? 32.136 1.622 12.608 1.00 0.00 292 GLU A N 13
ATOM 22066 C CA . GLU A 1 14 ? 32.593 2.954 12.124 1.00 0.00 292 GLU A CA 13
ATOM 22067 C C . GLU A 1 14 ? 32.152 3.141 10.671 1.00 0.00 292 GLU A C 13
ATOM 22068 O O . GLU A 1 14 ? 31.642 4.177 10.296 1.00 0.00 292 GLU A O 13
ATOM 22080 N N . ASN A 1 15 ? 32.347 2.145 9.849 1.00 0.00 293 ASN A N 13
ATOM 22081 C CA . ASN A 1 15 ? 31.940 2.268 8.422 1.00 0.00 293 ASN A CA 13
ATOM 22082 C C . ASN A 1 15 ? 30.412 2.257 8.322 1.00 0.00 293 ASN A C 13
ATOM 22083 O O . ASN A 1 15 ? 29.716 2.538 9.276 1.00 0.00 293 ASN A O 13
ATOM 22094 N N . GLN A 1 16 ? 29.888 1.942 7.169 1.00 0.00 294 GLN A N 13
ATOM 22095 C CA . GLN A 1 16 ? 28.407 1.920 7.001 1.00 0.00 294 GLN A CA 13
ATOM 22096 C C . GLN A 1 16 ? 27.814 3.229 7.532 1.00 0.00 294 GLN A C 13
ATOM 22097 O O . GLN A 1 16 ? 27.665 4.185 6.798 1.00 0.00 294 GLN A O 13
ATOM 22111 N N . PHE A 1 17 ? 27.465 3.290 8.792 1.00 0.00 295 PHE A N 13
ATOM 22112 C CA . PHE A 1 17 ? 26.877 4.549 9.334 1.00 0.00 295 PHE A CA 13
ATOM 22113 C C . PHE A 1 17 ? 25.586 4.869 8.572 1.00 0.00 295 PHE A C 13
ATOM 22114 O O . PHE A 1 17 ? 25.414 4.481 7.435 1.00 0.00 295 PHE A O 13
ATOM 22131 N N . ASP A 1 18 ? 24.674 5.567 9.194 1.00 0.00 296 ASP A N 13
ATOM 22132 C CA . ASP A 1 18 ? 23.396 5.901 8.502 1.00 0.00 296 ASP A CA 13
ATOM 22133 C C . ASP A 1 18 ? 22.798 4.626 7.902 1.00 0.00 296 ASP A C 13
ATOM 22134 O O . ASP A 1 18 ? 22.924 4.366 6.722 1.00 0.00 296 ASP A O 13
ATOM 22143 N N . GLU A 1 19 ? 22.152 3.827 8.706 1.00 0.00 297 GLU A N 13
ATOM 22144 C CA . GLU A 1 19 ? 21.552 2.567 8.183 1.00 0.00 297 GLU A CA 13
ATOM 22145 C C . GLU A 1 19 ? 20.302 2.891 7.362 1.00 0.00 297 GLU A C 13
ATOM 22146 O O . GLU A 1 19 ? 19.482 3.698 7.754 1.00 0.00 297 GLU A O 13
ATOM 22158 N N . GLN A 1 20 ? 20.146 2.263 6.229 1.00 0.00 298 GLN A N 13
ATOM 22159 C CA . GLN A 1 20 ? 18.945 2.530 5.389 1.00 0.00 298 GLN A CA 13
ATOM 22160 C C . GLN A 1 20 ? 18.794 1.418 4.345 1.00 0.00 298 GLN A C 13
ATOM 22161 O O . GLN A 1 20 ? 17.730 0.852 4.191 1.00 0.00 298 GLN A O 13
ATOM 22175 N N . VAL A 1 21 ? 19.861 1.103 3.642 1.00 0.00 299 VAL A N 13
ATOM 22176 C CA . VAL A 1 21 ? 19.828 0.022 2.596 1.00 0.00 299 VAL A CA 13
ATOM 22177 C C . VAL A 1 21 ? 18.465 -0.075 1.944 1.00 0.00 299 VAL A C 13
ATOM 22178 O O . VAL A 1 21 ? 17.647 -0.904 2.288 1.00 0.00 299 VAL A O 13
ATOM 22191 N N . SER A 1 22 ? 18.226 0.759 0.981 1.00 0.00 300 SER A N 13
ATOM 22192 C CA . SER A 1 22 ? 16.934 0.711 0.283 1.00 0.00 300 SER A CA 13
ATOM 22193 C C . SER A 1 22 ? 16.906 -0.511 -0.620 1.00 0.00 300 SER A C 13
ATOM 22194 O O . SER A 1 22 ? 16.185 -0.540 -1.598 1.00 0.00 300 SER A O 13
ATOM 22202 N N . GLU A 1 23 ? 17.653 -1.543 -0.293 1.00 0.00 301 GLU A N 13
ATOM 22203 C CA . GLU A 1 23 ? 17.616 -2.781 -1.127 1.00 0.00 301 GLU A CA 13
ATOM 22204 C C . GLU A 1 23 ? 16.149 -3.095 -1.389 1.00 0.00 301 GLU A C 13
ATOM 22205 O O . GLU A 1 23 ? 15.780 -3.783 -2.324 1.00 0.00 301 GLU A O 13
ATOM 22217 N N . PHE A 1 24 ? 15.316 -2.542 -0.552 1.00 0.00 302 PHE A N 13
ATOM 22218 C CA . PHE A 1 24 ? 13.853 -2.736 -0.696 1.00 0.00 302 PHE A CA 13
ATOM 22219 C C . PHE A 1 24 ? 13.343 -1.940 -1.898 1.00 0.00 302 PHE A C 13
ATOM 22220 O O . PHE A 1 24 ? 12.753 -2.488 -2.808 1.00 0.00 302 PHE A O 13
ATOM 22237 N N . CYS A 1 25 ? 13.558 -0.653 -1.917 1.00 0.00 303 CYS A N 13
ATOM 22238 C CA . CYS A 1 25 ? 13.074 0.158 -3.071 1.00 0.00 303 CYS A CA 13
ATOM 22239 C C . CYS A 1 25 ? 13.976 -0.086 -4.284 1.00 0.00 303 CYS A C 13
ATOM 22240 O O . CYS A 1 25 ? 13.569 0.072 -5.418 1.00 0.00 303 CYS A O 13
ATOM 22247 N N . SER A 1 26 ? 15.206 -0.445 -4.049 1.00 0.00 304 SER A N 13
ATOM 22248 C CA . SER A 1 26 ? 16.154 -0.675 -5.177 1.00 0.00 304 SER A CA 13
ATOM 22249 C C . SER A 1 26 ? 15.658 -1.796 -6.100 1.00 0.00 304 SER A C 13
ATOM 22250 O O . SER A 1 26 ? 15.782 -1.706 -7.311 1.00 0.00 304 SER A O 13
ATOM 22258 N N . LYS A 1 27 ? 15.058 -2.836 -5.558 1.00 0.00 305 LYS A N 13
ATOM 22259 C CA . LYS A 1 27 ? 14.543 -3.933 -6.452 1.00 0.00 305 LYS A CA 13
ATOM 22260 C C . LYS A 1 27 ? 13.064 -3.674 -6.740 1.00 0.00 305 LYS A C 13
ATOM 22261 O O . LYS A 1 27 ? 12.509 -4.142 -7.723 1.00 0.00 305 LYS A O 13
ATOM 22280 N N . MET A 1 28 ? 12.427 -2.877 -5.941 1.00 0.00 306 MET A N 13
ATOM 22281 C CA . MET A 1 28 ? 11.015 -2.561 -6.236 1.00 0.00 306 MET A CA 13
ATOM 22282 C C . MET A 1 28 ? 11.008 -1.652 -7.453 1.00 0.00 306 MET A C 13
ATOM 22283 O O . MET A 1 28 ? 10.033 -1.577 -8.175 1.00 0.00 306 MET A O 13
ATOM 22297 N N . ASN A 1 29 ? 12.103 -0.970 -7.711 1.00 0.00 307 ASN A N 13
ATOM 22298 C CA . ASN A 1 29 ? 12.132 -0.090 -8.910 1.00 0.00 307 ASN A CA 13
ATOM 22299 C C . ASN A 1 29 ? 12.391 -1.008 -10.100 1.00 0.00 307 ASN A C 13
ATOM 22300 O O . ASN A 1 29 ? 11.806 -0.868 -11.155 1.00 0.00 307 ASN A O 13
ATOM 22311 N N . GLN A 1 30 ? 13.265 -1.983 -9.892 1.00 0.00 308 GLN A N 13
ATOM 22312 C CA . GLN A 1 30 ? 13.584 -2.989 -10.966 1.00 0.00 308 GLN A CA 13
ATOM 22313 C C . GLN A 1 30 ? 12.309 -3.316 -11.735 1.00 0.00 308 GLN A C 13
ATOM 22314 O O . GLN A 1 30 ? 12.311 -3.458 -12.942 1.00 0.00 308 GLN A O 13
ATOM 22328 N N . VAL A 1 31 ? 11.213 -3.421 -11.026 1.00 0.00 309 VAL A N 13
ATOM 22329 C CA . VAL A 1 31 ? 9.906 -3.719 -11.698 1.00 0.00 309 VAL A CA 13
ATOM 22330 C C . VAL A 1 31 ? 9.748 -2.814 -12.928 1.00 0.00 309 VAL A C 13
ATOM 22331 O O . VAL A 1 31 ? 8.904 -3.038 -13.773 1.00 0.00 309 VAL A O 13
ATOM 22344 N N . CYS A 1 32 ? 10.568 -1.806 -13.034 1.00 0.00 310 CYS A N 13
ATOM 22345 C CA . CYS A 1 32 ? 10.497 -0.888 -14.203 1.00 0.00 310 CYS A CA 13
ATOM 22346 C C . CYS A 1 32 ? 11.303 -1.474 -15.367 1.00 0.00 310 CYS A C 13
ATOM 22347 O O . CYS A 1 32 ? 10.767 -1.764 -16.418 1.00 0.00 310 CYS A O 13
ATOM 22354 N N . GLY A 1 33 ? 12.592 -1.645 -15.187 1.00 0.00 311 GLY A N 13
ATOM 22355 C CA . GLY A 1 33 ? 13.451 -2.207 -16.278 1.00 0.00 311 GLY A CA 13
ATOM 22356 C C . GLY A 1 33 ? 13.872 -3.632 -15.917 1.00 0.00 311 GLY A C 13
ATOM 22357 O O . GLY A 1 33 ? 14.300 -3.902 -14.813 1.00 0.00 311 GLY A O 13
ATOM 22361 N N . THR A 1 34 ? 13.757 -4.546 -16.842 1.00 0.00 312 THR A N 13
ATOM 22362 C CA . THR A 1 34 ? 14.155 -5.953 -16.554 1.00 0.00 312 THR A CA 13
ATOM 22363 C C . THR A 1 34 ? 15.674 -6.086 -16.686 1.00 0.00 312 THR A C 13
ATOM 22364 O O . THR A 1 34 ? 16.192 -6.380 -17.744 1.00 0.00 312 THR A O 13
ATOM 22375 N N . ARG A 1 35 ? 16.392 -5.869 -15.617 1.00 0.00 313 ARG A N 13
ATOM 22376 C CA . ARG A 1 35 ? 17.876 -5.980 -15.683 1.00 0.00 313 ARG A CA 13
ATOM 22377 C C . ARG A 1 35 ? 18.451 -5.995 -14.264 1.00 0.00 313 ARG A C 13
ATOM 22378 O O . ARG A 1 35 ? 17.861 -5.364 -13.402 1.00 0.00 313 ARG A O 13
ATOM 22400 N N . ASN B 2 1 ? -29.099 -20.949 7.499 1.00 0.00 565 ASN B N 13
ATOM 22401 C CA . ASN B 2 1 ? -29.034 -19.625 8.179 1.00 0.00 565 ASN B CA 13
ATOM 22402 C C . ASN B 2 1 ? -27.637 -19.026 7.997 1.00 0.00 565 ASN B C 13
ATOM 22403 O O . ASN B 2 1 ? -26.822 -19.542 7.259 1.00 0.00 565 ASN B O 13
ATOM 22416 N N . GLY B 2 2 ? -27.354 -17.941 8.664 1.00 0.00 566 GLY B N 13
ATOM 22417 C CA . GLY B 2 2 ? -26.010 -17.311 8.529 1.00 0.00 566 GLY B CA 13
ATOM 22418 C C . GLY B 2 2 ? -25.945 -16.053 9.397 1.00 0.00 566 GLY B C 13
ATOM 22419 O O . GLY B 2 2 ? -25.904 -14.946 8.899 1.00 0.00 566 GLY B O 13
ATOM 22423 N N . SER B 2 3 ? -25.933 -16.215 10.691 1.00 0.00 567 SER B N 13
ATOM 22424 C CA . SER B 2 3 ? -25.870 -15.028 11.589 1.00 0.00 567 SER B CA 13
ATOM 22425 C C . SER B 2 3 ? -24.483 -14.389 11.494 1.00 0.00 567 SER B C 13
ATOM 22426 O O . SER B 2 3 ? -23.805 -14.203 12.485 1.00 0.00 567 SER B O 13
ATOM 22434 N N . SER B 2 4 ? -24.056 -14.050 10.308 1.00 0.00 568 SER B N 13
ATOM 22435 C CA . SER B 2 4 ? -22.714 -13.423 10.152 1.00 0.00 568 SER B CA 13
ATOM 22436 C C . SER B 2 4 ? -22.714 -12.048 10.822 1.00 0.00 568 SER B C 13
ATOM 22437 O O . SER B 2 4 ? -22.454 -11.922 12.003 1.00 0.00 568 SER B O 13
ATOM 22445 N N . LEU B 2 5 ? -23.004 -11.016 10.079 1.00 0.00 569 LEU B N 13
ATOM 22446 C CA . LEU B 2 5 ? -23.021 -9.651 10.674 1.00 0.00 569 LEU B CA 13
ATOM 22447 C C . LEU B 2 5 ? -24.238 -9.510 11.591 1.00 0.00 569 LEU B C 13
ATOM 22448 O O . LEU B 2 5 ? -25.366 -9.475 11.141 1.00 0.00 569 LEU B O 13
ATOM 22464 N N . GLN B 2 6 ? -24.018 -9.430 12.875 1.00 0.00 570 GLN B N 13
ATOM 22465 C CA . GLN B 2 6 ? -25.161 -9.293 13.820 1.00 0.00 570 GLN B CA 13
ATOM 22466 C C . GLN B 2 6 ? -25.814 -7.923 13.634 1.00 0.00 570 GLN B C 13
ATOM 22467 O O . GLN B 2 6 ? -26.772 -7.776 12.902 1.00 0.00 570 GLN B O 13
ATOM 22481 N N . ASN B 2 7 ? -25.302 -6.918 14.291 1.00 0.00 571 ASN B N 13
ATOM 22482 C CA . ASN B 2 7 ? -25.894 -5.558 14.150 1.00 0.00 571 ASN B CA 13
ATOM 22483 C C . ASN B 2 7 ? -27.400 -5.627 14.416 1.00 0.00 571 ASN B C 13
ATOM 22484 O O . ASN B 2 7 ? -28.196 -5.082 13.679 1.00 0.00 571 ASN B O 13
ATOM 22495 N N . ALA B 2 8 ? -27.796 -6.292 15.468 1.00 0.00 572 ALA B N 13
ATOM 22496 C CA . ALA B 2 8 ? -29.249 -6.395 15.781 1.00 0.00 572 ALA B CA 13
ATOM 22497 C C . ALA B 2 8 ? -29.429 -7.029 17.162 1.00 0.00 572 ALA B C 13
ATOM 22498 O O . ALA B 2 8 ? -30.056 -6.467 18.037 1.00 0.00 572 ALA B O 13
ATOM 22505 N N . ASP B 2 9 ? -28.883 -8.197 17.366 1.00 0.00 573 ASP B N 13
ATOM 22506 C CA . ASP B 2 9 ? -29.024 -8.867 18.690 1.00 0.00 573 ASP B CA 13
ATOM 22507 C C . ASP B 2 9 ? -30.504 -8.941 19.069 1.00 0.00 573 ASP B C 13
ATOM 22508 O O . ASP B 2 9 ? -31.376 -8.791 18.238 1.00 0.00 573 ASP B O 13
ATOM 22517 N N . LYS B 2 10 ? -30.792 -9.170 20.321 1.00 0.00 574 LYS B N 13
ATOM 22518 C CA . LYS B 2 10 ? -32.215 -9.251 20.754 1.00 0.00 574 LYS B CA 13
ATOM 22519 C C . LYS B 2 10 ? -32.844 -7.860 20.692 1.00 0.00 574 LYS B C 13
ATOM 22520 O O . LYS B 2 10 ? -33.999 -7.703 20.350 1.00 0.00 574 LYS B O 13
ATOM 22539 N N . ILE B 2 11 ? -32.091 -6.848 21.022 1.00 0.00 575 ILE B N 13
ATOM 22540 C CA . ILE B 2 11 ? -32.641 -5.463 20.987 1.00 0.00 575 ILE B CA 13
ATOM 22541 C C . ILE B 2 11 ? -31.509 -4.458 21.216 1.00 0.00 575 ILE B C 13
ATOM 22542 O O . ILE B 2 11 ? -30.456 -4.798 21.720 1.00 0.00 575 ILE B O 13
ATOM 22558 N N . ASN B 2 12 ? -31.718 -3.222 20.850 1.00 0.00 576 ASN B N 13
ATOM 22559 C CA . ASN B 2 12 ? -30.655 -2.194 21.044 1.00 0.00 576 ASN B CA 13
ATOM 22560 C C . ASN B 2 12 ? -31.291 -0.804 21.056 1.00 0.00 576 ASN B C 13
ATOM 22561 O O . ASN B 2 12 ? -32.470 -0.652 21.310 1.00 0.00 576 ASN B O 13
ATOM 22572 N N . ASN B 2 13 ? -30.523 0.214 20.780 1.00 0.00 577 ASN B N 13
ATOM 22573 C CA . ASN B 2 13 ? -31.087 1.593 20.771 1.00 0.00 577 ASN B CA 13
ATOM 22574 C C . ASN B 2 13 ? -30.139 2.529 20.019 1.00 0.00 577 ASN B C 13
ATOM 22575 O O . ASN B 2 13 ? -28.933 2.413 20.115 1.00 0.00 577 ASN B O 13
ATOM 22586 N N . GLY B 2 14 ? -30.674 3.455 19.274 1.00 0.00 578 GLY B N 13
ATOM 22587 C CA . GLY B 2 14 ? -29.802 4.398 18.518 1.00 0.00 578 GLY B CA 13
ATOM 22588 C C . GLY B 2 14 ? -29.187 5.410 19.486 1.00 0.00 578 GLY B C 13
ATOM 22589 O O . GLY B 2 14 ? -29.030 6.571 19.167 1.00 0.00 578 GLY B O 13
ATOM 22593 N N . ASN B 2 15 ? -28.838 4.980 20.667 1.00 0.00 579 ASN B N 13
ATOM 22594 C CA . ASN B 2 15 ? -28.235 5.920 21.653 1.00 0.00 579 ASN B CA 13
ATOM 22595 C C . ASN B 2 15 ? -26.884 6.411 21.132 1.00 0.00 579 ASN B C 13
ATOM 22596 O O . ASN B 2 15 ? -26.760 7.515 20.643 1.00 0.00 579 ASN B O 13
ATOM 22607 N N . ASP B 2 16 ? -25.867 5.598 21.234 1.00 0.00 580 ASP B N 13
ATOM 22608 C CA . ASP B 2 16 ? -24.524 6.021 20.745 1.00 0.00 580 ASP B CA 13
ATOM 22609 C C . ASP B 2 16 ? -24.502 5.985 19.216 1.00 0.00 580 ASP B C 13
ATOM 22610 O O . ASP B 2 16 ? -23.602 5.436 18.612 1.00 0.00 580 ASP B O 13
ATOM 22619 N N . ASN B 2 17 ? -25.483 6.569 18.586 1.00 0.00 581 ASN B N 13
ATOM 22620 C CA . ASN B 2 17 ? -25.515 6.569 17.096 1.00 0.00 581 ASN B CA 13
ATOM 22621 C C . ASN B 2 17 ? -25.374 5.135 16.582 1.00 0.00 581 ASN B C 13
ATOM 22622 O O . ASN B 2 17 ? -25.089 4.905 15.424 1.00 0.00 581 ASN B O 13
ATOM 22633 N N . ASP B 2 18 ? -25.575 4.168 17.436 1.00 0.00 582 ASP B N 13
ATOM 22634 C CA . ASP B 2 18 ? -25.456 2.749 16.998 1.00 0.00 582 ASP B CA 13
ATOM 22635 C C . ASP B 2 18 ? -24.091 2.530 16.341 1.00 0.00 582 ASP B C 13
ATOM 22636 O O . ASP B 2 18 ? -23.071 2.945 16.855 1.00 0.00 582 ASP B O 13
ATOM 22645 N N . ASN B 2 19 ? -24.065 1.882 15.210 1.00 0.00 583 ASN B N 13
ATOM 22646 C CA . ASN B 2 19 ? -22.768 1.638 14.521 1.00 0.00 583 ASN B CA 13
ATOM 22647 C C . ASN B 2 19 ? -22.219 2.964 13.991 1.00 0.00 583 ASN B C 13
ATOM 22648 O O . ASN B 2 19 ? -21.419 3.614 14.632 1.00 0.00 583 ASN B O 13
ATOM 22659 N N . ASP B 2 20 ? -22.646 3.372 12.827 1.00 0.00 584 ASP B N 13
ATOM 22660 C CA . ASP B 2 20 ? -22.151 4.660 12.260 1.00 0.00 584 ASP B CA 13
ATOM 22661 C C . ASP B 2 20 ? -23.160 5.187 11.238 1.00 0.00 584 ASP B C 13
ATOM 22662 O O . ASP B 2 20 ? -23.818 4.430 10.552 1.00 0.00 584 ASP B O 13
ATOM 22671 N N . ASN B 2 21 ? -23.289 6.481 11.134 1.00 0.00 585 ASN B N 13
ATOM 22672 C CA . ASN B 2 21 ? -24.256 7.059 10.160 1.00 0.00 585 ASN B CA 13
ATOM 22673 C C . ASN B 2 21 ? -23.669 6.985 8.749 1.00 0.00 585 ASN B C 13
ATOM 22674 O O . ASN B 2 21 ? -23.151 7.953 8.230 1.00 0.00 585 ASN B O 13
ATOM 22685 N N . ASP B 2 22 ? -23.745 5.842 8.125 1.00 0.00 586 ASP B N 13
ATOM 22686 C CA . ASP B 2 22 ? -23.192 5.707 6.750 1.00 0.00 586 ASP B CA 13
ATOM 22687 C C . ASP B 2 22 ? -21.743 6.194 6.737 1.00 0.00 586 ASP B C 13
ATOM 22688 O O . ASP B 2 22 ? -21.058 6.163 7.740 1.00 0.00 586 ASP B O 13
ATOM 22697 N N . VAL B 2 23 ? -21.272 6.648 5.609 1.00 0.00 587 VAL B N 13
ATOM 22698 C CA . VAL B 2 23 ? -19.878 7.140 5.524 1.00 0.00 587 VAL B CA 13
ATOM 22699 C C . VAL B 2 23 ? -19.663 7.769 4.150 1.00 0.00 587 VAL B C 13
ATOM 22700 O O . VAL B 2 23 ? -20.446 7.587 3.239 1.00 0.00 587 VAL B O 13
ATOM 22713 N N . VAL B 2 24 ? -18.614 8.519 4.009 1.00 0.00 588 VAL B N 13
ATOM 22714 C CA . VAL B 2 24 ? -18.315 9.196 2.707 1.00 0.00 588 VAL B CA 13
ATOM 22715 C C . VAL B 2 24 ? -16.816 9.060 2.386 1.00 0.00 588 VAL B C 13
ATOM 22716 O O . VAL B 2 24 ? -16.050 9.948 2.707 1.00 0.00 588 VAL B O 13
ATOM 22729 N N . PRO B 2 25 ? -16.420 7.959 1.774 1.00 0.00 589 PRO B N 13
ATOM 22730 C CA . PRO B 2 25 ? -14.999 7.740 1.438 1.00 0.00 589 PRO B CA 13
ATOM 22731 C C . PRO B 2 25 ? -14.539 8.789 0.415 1.00 0.00 589 PRO B C 13
ATOM 22732 O O . PRO B 2 25 ? -15.335 9.353 -0.310 1.00 0.00 589 PRO B O 13
ATOM 22743 N N . SER B 2 26 ? -13.262 9.055 0.353 1.00 0.00 590 SER B N 13
ATOM 22744 C CA . SER B 2 26 ? -12.761 10.066 -0.620 1.00 0.00 590 SER B CA 13
ATOM 22745 C C . SER B 2 26 ? -11.241 9.942 -0.754 1.00 0.00 590 SER B C 13
ATOM 22746 O O . SER B 2 26 ? -10.614 9.136 -0.096 1.00 0.00 590 SER B O 13
ATOM 22754 N N . LYS B 2 27 ? -10.650 10.736 -1.607 1.00 0.00 591 LYS B N 13
ATOM 22755 C CA . LYS B 2 27 ? -9.169 10.682 -1.802 1.00 0.00 591 LYS B CA 13
ATOM 22756 C C . LYS B 2 27 ? -8.767 9.333 -2.407 1.00 0.00 591 LYS B C 13
ATOM 22757 O O . LYS B 2 27 ? -7.642 9.145 -2.826 1.00 0.00 591 LYS B O 13
ATOM 22776 N N . GLU B 2 28 ? -9.677 8.399 -2.461 1.00 0.00 592 GLU B N 13
ATOM 22777 C CA . GLU B 2 28 ? -9.356 7.060 -3.044 1.00 0.00 592 GLU B CA 13
ATOM 22778 C C . GLU B 2 28 ? -7.992 6.581 -2.538 1.00 0.00 592 GLU B C 13
ATOM 22779 O O . GLU B 2 28 ? -7.114 6.251 -3.311 1.00 0.00 592 GLU B O 13
ATOM 22791 N N . GLY B 2 29 ? -7.804 6.543 -1.247 1.00 0.00 593 GLY B N 13
ATOM 22792 C CA . GLY B 2 29 ? -6.494 6.089 -0.699 1.00 0.00 593 GLY B CA 13
ATOM 22793 C C . GLY B 2 29 ? -5.393 7.048 -1.153 1.00 0.00 593 GLY B C 13
ATOM 22794 O O . GLY B 2 29 ? -5.367 7.484 -2.287 1.00 0.00 593 GLY B O 13
ATOM 22798 N N . SER B 2 30 ? -4.484 7.385 -0.279 1.00 0.00 594 SER B N 13
ATOM 22799 C CA . SER B 2 30 ? -3.391 8.321 -0.667 1.00 0.00 594 SER B CA 13
ATOM 22800 C C . SER B 2 30 ? -2.332 7.586 -1.483 1.00 0.00 594 SER B C 13
ATOM 22801 O O . SER B 2 30 ? -2.300 6.374 -1.548 1.00 0.00 594 SER B O 13
ATOM 22809 N N . LEU B 2 31 ? -1.466 8.331 -2.105 1.00 0.00 595 LEU B N 13
ATOM 22810 C CA . LEU B 2 31 ? -0.384 7.731 -2.929 1.00 0.00 595 LEU B CA 13
ATOM 22811 C C . LEU B 2 31 ? 0.868 7.570 -2.061 1.00 0.00 595 LEU B C 13
ATOM 22812 O O . LEU B 2 31 ? 1.391 8.541 -1.550 1.00 0.00 595 LEU B O 13
ATOM 22828 N N . LEU B 2 32 ? 1.355 6.358 -1.885 1.00 0.00 596 LEU B N 13
ATOM 22829 C CA . LEU B 2 32 ? 2.583 6.143 -1.037 1.00 0.00 596 LEU B CA 13
ATOM 22830 C C . LEU B 2 32 ? 3.621 5.329 -1.828 1.00 0.00 596 LEU B C 13
ATOM 22831 O O . LEU B 2 32 ? 3.299 4.647 -2.782 1.00 0.00 596 LEU B O 13
ATOM 22847 N N . ARG B 2 33 ? 4.874 5.418 -1.442 1.00 0.00 597 ARG B N 13
ATOM 22848 C CA . ARG B 2 33 ? 5.959 4.677 -2.166 1.00 0.00 597 ARG B CA 13
ATOM 22849 C C . ARG B 2 33 ? 6.347 3.404 -1.395 1.00 0.00 597 ARG B C 13
ATOM 22850 O O . ARG B 2 33 ? 5.513 2.743 -0.808 1.00 0.00 597 ARG B O 13
ATOM 22871 N N . CYS B 2 34 ? 7.608 3.044 -1.422 1.00 0.00 598 CYS B N 13
ATOM 22872 C CA . CYS B 2 34 ? 8.056 1.798 -0.725 1.00 0.00 598 CYS B CA 13
ATOM 22873 C C . CYS B 2 34 ? 8.271 2.054 0.771 1.00 0.00 598 CYS B C 13
ATOM 22874 O O . CYS B 2 34 ? 7.344 1.992 1.553 1.00 0.00 598 CYS B O 13
ATOM 22881 N N . SER B 2 35 ? 9.492 2.326 1.178 1.00 0.00 599 SER B N 13
ATOM 22882 C CA . SER B 2 35 ? 9.768 2.572 2.630 1.00 0.00 599 SER B CA 13
ATOM 22883 C C . SER B 2 35 ? 8.687 3.491 3.192 1.00 0.00 599 SER B C 13
ATOM 22884 O O . SER B 2 35 ? 8.421 3.532 4.389 1.00 0.00 599 SER B O 13
ATOM 22892 N N . GLU B 2 36 ? 8.037 4.210 2.320 1.00 0.00 600 GLU B N 13
ATOM 22893 C CA . GLU B 2 36 ? 6.947 5.111 2.753 1.00 0.00 600 GLU B CA 13
ATOM 22894 C C . GLU B 2 36 ? 6.035 4.330 3.699 1.00 0.00 600 GLU B C 13
ATOM 22895 O O . GLU B 2 36 ? 5.474 4.846 4.653 1.00 0.00 600 GLU B O 13
ATOM 22907 N N . ILE B 2 37 ? 5.872 3.063 3.401 1.00 0.00 601 ILE B N 13
ATOM 22908 C CA . ILE B 2 37 ? 4.986 2.215 4.224 1.00 0.00 601 ILE B CA 13
ATOM 22909 C C . ILE B 2 37 ? 5.683 1.960 5.560 1.00 0.00 601 ILE B C 13
ATOM 22910 O O . ILE B 2 37 ? 5.061 1.837 6.593 1.00 0.00 601 ILE B O 13
ATOM 22926 N N . TRP B 2 38 ? 6.999 1.879 5.533 1.00 0.00 602 TRP B N 13
ATOM 22927 C CA . TRP B 2 38 ? 7.767 1.641 6.790 1.00 0.00 602 TRP B CA 13
ATOM 22928 C C . TRP B 2 38 ? 7.199 2.568 7.849 1.00 0.00 602 TRP B C 13
ATOM 22929 O O . TRP B 2 38 ? 7.056 2.212 9.001 1.00 0.00 602 TRP B O 13
ATOM 22950 N N . ASP B 2 39 ? 6.826 3.749 7.442 1.00 0.00 603 ASP B N 13
ATOM 22951 C CA . ASP B 2 39 ? 6.208 4.694 8.405 1.00 0.00 603 ASP B CA 13
ATOM 22952 C C . ASP B 2 39 ? 4.812 4.164 8.748 1.00 0.00 603 ASP B C 13
ATOM 22953 O O . ASP B 2 39 ? 4.395 4.176 9.889 1.00 0.00 603 ASP B O 13
ATOM 22962 N N . ARG B 2 40 ? 4.091 3.680 7.764 1.00 0.00 604 ARG B N 13
ATOM 22963 C CA . ARG B 2 40 ? 2.725 3.127 8.037 1.00 0.00 604 ARG B CA 13
ATOM 22964 C C . ARG B 2 40 ? 2.835 1.969 9.042 1.00 0.00 604 ARG B C 13
ATOM 22965 O O . ARG B 2 40 ? 2.001 1.794 9.907 1.00 0.00 604 ARG B O 13
ATOM 22986 N N . ILE B 2 41 ? 3.866 1.173 8.910 1.00 0.00 605 ILE B N 13
ATOM 22987 C CA . ILE B 2 41 ? 4.085 -0.001 9.815 1.00 0.00 605 ILE B CA 13
ATOM 22988 C C . ILE B 2 41 ? 4.861 0.407 11.078 1.00 0.00 605 ILE B C 13
ATOM 22989 O O . ILE B 2 41 ? 4.468 0.088 12.182 1.00 0.00 605 ILE B O 13
ATOM 23005 N N . THR B 2 42 ? 5.966 1.081 10.926 1.00 0.00 606 THR B N 13
ATOM 23006 C CA . THR B 2 42 ? 6.773 1.474 12.121 1.00 0.00 606 THR B CA 13
ATOM 23007 C C . THR B 2 42 ? 5.869 2.041 13.221 1.00 0.00 606 THR B C 13
ATOM 23008 O O . THR B 2 42 ? 6.167 1.932 14.395 1.00 0.00 606 THR B O 13
ATOM 23019 N N . THR B 2 43 ? 4.778 2.655 12.858 1.00 0.00 607 THR B N 13
ATOM 23020 C CA . THR B 2 43 ? 3.873 3.239 13.890 1.00 0.00 607 THR B CA 13
ATOM 23021 C C . THR B 2 43 ? 3.466 2.169 14.911 1.00 0.00 607 THR B C 13
ATOM 23022 O O . THR B 2 43 ? 3.466 2.408 16.102 1.00 0.00 607 THR B O 13
ATOM 23033 N N . HIS B 2 44 ? 3.104 0.999 14.458 1.00 0.00 608 HIS B N 13
ATOM 23034 C CA . HIS B 2 44 ? 2.681 -0.068 15.409 1.00 0.00 608 HIS B CA 13
ATOM 23035 C C . HIS B 2 44 ? 3.840 -0.389 16.386 1.00 0.00 608 HIS B C 13
ATOM 23036 O O . HIS B 2 44 ? 4.959 -0.552 15.940 1.00 0.00 608 HIS B O 13
ATOM 23050 N N . PRO B 2 45 ? 3.570 -0.488 17.685 1.00 0.00 609 PRO B N 13
ATOM 23051 C CA . PRO B 2 45 ? 4.636 -0.810 18.659 1.00 0.00 609 PRO B CA 13
ATOM 23052 C C . PRO B 2 45 ? 5.188 -2.218 18.384 1.00 0.00 609 PRO B C 13
ATOM 23053 O O . PRO B 2 45 ? 6.331 -2.387 18.010 1.00 0.00 609 PRO B O 13
ATOM 23064 N N . LYS B 2 46 ? 4.379 -3.228 18.577 1.00 0.00 610 LYS B N 13
ATOM 23065 C CA . LYS B 2 46 ? 4.846 -4.627 18.339 1.00 0.00 610 LYS B CA 13
ATOM 23066 C C . LYS B 2 46 ? 5.606 -4.696 17.011 1.00 0.00 610 LYS B C 13
ATOM 23067 O O . LYS B 2 46 ? 6.788 -4.977 16.979 1.00 0.00 610 LYS B O 13
ATOM 23086 N N . TYR B 2 47 ? 4.940 -4.444 15.917 1.00 0.00 611 TYR B N 13
ATOM 23087 C CA . TYR B 2 47 ? 5.634 -4.496 14.598 1.00 0.00 611 TYR B CA 13
ATOM 23088 C C . TYR B 2 47 ? 6.376 -5.835 14.475 1.00 0.00 611 TYR B C 13
ATOM 23089 O O . TYR B 2 47 ? 7.158 -6.047 13.570 1.00 0.00 611 TYR B O 13
ATOM 23107 N N . SER B 2 48 ? 6.126 -6.747 15.378 1.00 0.00 612 SER B N 13
ATOM 23108 C CA . SER B 2 48 ? 6.806 -8.075 15.315 1.00 0.00 612 SER B CA 13
ATOM 23109 C C . SER B 2 48 ? 5.967 -9.040 14.475 1.00 0.00 612 SER B C 13
ATOM 23110 O O . SER B 2 48 ? 6.481 -9.769 13.651 1.00 0.00 612 SER B O 13
ATOM 23118 N N . ASP B 2 49 ? 4.677 -9.052 14.679 1.00 0.00 613 ASP B N 13
ATOM 23119 C CA . ASP B 2 49 ? 3.804 -9.972 13.894 1.00 0.00 613 ASP B CA 13
ATOM 23120 C C . ASP B 2 49 ? 3.900 -9.622 12.406 1.00 0.00 613 ASP B C 13
ATOM 23121 O O . ASP B 2 49 ? 4.953 -9.272 11.912 1.00 0.00 613 ASP B O 13
ATOM 23130 N N . ILE B 2 50 ? 2.802 -9.689 11.696 1.00 0.00 614 ILE B N 13
ATOM 23131 C CA . ILE B 2 50 ? 2.815 -9.343 10.244 1.00 0.00 614 ILE B CA 13
ATOM 23132 C C . ILE B 2 50 ? 3.897 -10.142 9.508 1.00 0.00 614 ILE B C 13
ATOM 23133 O O . ILE B 2 50 ? 4.781 -10.720 10.109 1.00 0.00 614 ILE B O 13
ATOM 23149 N N . ASP B 2 51 ? 3.828 -10.170 8.200 1.00 0.00 615 ASP B N 13
ATOM 23150 C CA . ASP B 2 51 ? 4.838 -10.911 7.382 1.00 0.00 615 ASP B CA 13
ATOM 23151 C C . ASP B 2 51 ? 5.460 -9.933 6.387 1.00 0.00 615 ASP B C 13
ATOM 23152 O O . ASP B 2 51 ? 4.768 -9.289 5.628 1.00 0.00 615 ASP B O 13
ATOM 23161 N N . VAL B 2 52 ? 6.757 -9.815 6.387 1.00 0.00 616 VAL B N 13
ATOM 23162 C CA . VAL B 2 52 ? 7.418 -8.872 5.440 1.00 0.00 616 VAL B CA 13
ATOM 23163 C C . VAL B 2 52 ? 7.488 -9.513 4.049 1.00 0.00 616 VAL B C 13
ATOM 23164 O O . VAL B 2 52 ? 7.688 -8.847 3.048 1.00 0.00 616 VAL B O 13
ATOM 23177 N N . ASP B 2 53 ? 7.326 -10.806 3.980 1.00 0.00 617 ASP B N 13
ATOM 23178 C CA . ASP B 2 53 ? 7.395 -11.502 2.661 1.00 0.00 617 ASP B CA 13
ATOM 23179 C C . ASP B 2 53 ? 6.100 -11.292 1.872 1.00 0.00 617 ASP B C 13
ATOM 23180 O O . ASP B 2 53 ? 6.120 -11.132 0.668 1.00 0.00 617 ASP B O 13
ATOM 23189 N N . GLY B 2 54 ? 4.974 -11.299 2.529 1.00 0.00 618 GLY B N 13
ATOM 23190 C CA . GLY B 2 54 ? 3.689 -11.108 1.796 1.00 0.00 618 GLY B CA 13
ATOM 23191 C C . GLY B 2 54 ? 3.629 -9.694 1.222 1.00 0.00 618 GLY B C 13
ATOM 23192 O O . GLY B 2 54 ? 3.231 -9.490 0.093 1.00 0.00 618 GLY B O 13
ATOM 23196 N N . LEU B 2 55 ? 4.029 -8.713 1.982 1.00 0.00 619 LEU B N 13
ATOM 23197 C CA . LEU B 2 55 ? 3.995 -7.324 1.449 1.00 0.00 619 LEU B CA 13
ATOM 23198 C C . LEU B 2 55 ? 4.968 -7.261 0.271 1.00 0.00 619 LEU B C 13
ATOM 23199 O O . LEU B 2 55 ? 4.838 -6.449 -0.621 1.00 0.00 619 LEU B O 13
ATOM 23215 N N . CYS B 2 56 ? 5.952 -8.122 0.270 1.00 0.00 620 CYS B N 13
ATOM 23216 C CA . CYS B 2 56 ? 6.946 -8.119 -0.836 1.00 0.00 620 CYS B CA 13
ATOM 23217 C C . CYS B 2 56 ? 6.307 -8.588 -2.151 1.00 0.00 620 CYS B C 13
ATOM 23218 O O . CYS B 2 56 ? 6.309 -7.874 -3.124 1.00 0.00 620 CYS B O 13
ATOM 23226 N N . SER B 2 57 ? 5.761 -9.776 -2.203 1.00 0.00 621 SER B N 13
ATOM 23227 C CA . SER B 2 57 ? 5.149 -10.248 -3.491 1.00 0.00 621 SER B CA 13
ATOM 23228 C C . SER B 2 57 ? 3.788 -9.580 -3.710 1.00 0.00 621 SER B C 13
ATOM 23229 O O . SER B 2 57 ? 3.153 -9.766 -4.728 1.00 0.00 621 SER B O 13
ATOM 23237 N N . GLU B 2 58 ? 3.357 -8.779 -2.786 1.00 0.00 622 GLU B N 13
ATOM 23238 C CA . GLU B 2 58 ? 2.061 -8.058 -2.949 1.00 0.00 622 GLU B CA 13
ATOM 23239 C C . GLU B 2 58 ? 2.334 -6.625 -3.420 1.00 0.00 622 GLU B C 13
ATOM 23240 O O . GLU B 2 58 ? 1.714 -6.146 -4.348 1.00 0.00 622 GLU B O 13
ATOM 23252 N N . LEU B 2 59 ? 3.249 -5.925 -2.795 1.00 0.00 623 LEU B N 13
ATOM 23253 C CA . LEU B 2 59 ? 3.533 -4.520 -3.231 1.00 0.00 623 LEU B CA 13
ATOM 23254 C C . LEU B 2 59 ? 4.595 -4.509 -4.349 1.00 0.00 623 LEU B C 13
ATOM 23255 O O . LEU B 2 59 ? 4.732 -3.537 -5.067 1.00 0.00 623 LEU B O 13
ATOM 23271 N N . MET B 2 60 ? 5.380 -5.552 -4.478 1.00 0.00 624 MET B N 13
ATOM 23272 C CA . MET B 2 60 ? 6.463 -5.557 -5.519 1.00 0.00 624 MET B CA 13
ATOM 23273 C C . MET B 2 60 ? 5.907 -5.675 -6.944 1.00 0.00 624 MET B C 13
ATOM 23274 O O . MET B 2 60 ? 6.488 -5.149 -7.870 1.00 0.00 624 MET B O 13
ATOM 23288 N N . ALA B 2 61 ? 4.802 -6.350 -7.145 1.00 0.00 625 ALA B N 13
ATOM 23289 C CA . ALA B 2 61 ? 4.240 -6.480 -8.536 1.00 0.00 625 ALA B CA 13
ATOM 23290 C C . ALA B 2 61 ? 3.061 -5.526 -8.698 1.00 0.00 625 ALA B C 13
ATOM 23291 O O . ALA B 2 61 ? 2.542 -5.356 -9.784 1.00 0.00 625 ALA B O 13
ATOM 23298 N N . LYS B 2 62 ? 2.673 -4.850 -7.654 1.00 0.00 626 LYS B N 13
ATOM 23299 C CA . LYS B 2 62 ? 1.574 -3.848 -7.784 1.00 0.00 626 LYS B CA 13
ATOM 23300 C C . LYS B 2 62 ? 2.242 -2.487 -8.002 1.00 0.00 626 LYS B C 13
ATOM 23301 O O . LYS B 2 62 ? 1.612 -1.510 -8.355 1.00 0.00 626 LYS B O 13
ATOM 23320 N N . ALA B 2 63 ? 3.532 -2.440 -7.785 1.00 0.00 627 ALA B N 13
ATOM 23321 C CA . ALA B 2 63 ? 4.309 -1.177 -7.959 1.00 0.00 627 ALA B CA 13
ATOM 23322 C C . ALA B 2 63 ? 3.994 -0.530 -9.311 1.00 0.00 627 ALA B C 13
ATOM 23323 O O . ALA B 2 63 ? 3.692 -1.201 -10.279 1.00 0.00 627 ALA B O 13
ATOM 23330 N N . LYS B 2 64 ? 4.078 0.777 -9.376 1.00 0.00 628 LYS B N 13
ATOM 23331 C CA . LYS B 2 64 ? 3.806 1.512 -10.654 1.00 0.00 628 LYS B CA 13
ATOM 23332 C C . LYS B 2 64 ? 5.026 2.373 -10.991 1.00 0.00 628 LYS B C 13
ATOM 23333 O O . LYS B 2 64 ? 5.165 3.483 -10.513 1.00 0.00 628 LYS B O 13
ATOM 23352 N N . CYS B 2 65 ? 5.926 1.851 -11.780 1.00 0.00 629 CYS B N 13
ATOM 23353 C CA . CYS B 2 65 ? 7.162 2.615 -12.126 1.00 0.00 629 CYS B CA 13
ATOM 23354 C C . CYS B 2 65 ? 6.825 4.023 -12.627 1.00 0.00 629 CYS B C 13
ATOM 23355 O O . CYS B 2 65 ? 6.153 4.216 -13.620 1.00 0.00 629 CYS B O 13
ATOM 23362 N N . SER B 2 66 ? 7.338 5.000 -11.930 1.00 0.00 630 SER B N 13
ATOM 23363 C CA . SER B 2 66 ? 7.131 6.429 -12.308 1.00 0.00 630 SER B CA 13
ATOM 23364 C C . SER B 2 66 ? 8.427 7.182 -12.004 1.00 0.00 630 SER B C 13
ATOM 23365 O O . SER B 2 66 ? 9.232 6.726 -11.215 1.00 0.00 630 SER B O 13
ATOM 23373 N N . GLU B 2 67 ? 8.658 8.321 -12.600 1.00 0.00 631 GLU B N 13
ATOM 23374 C CA . GLU B 2 67 ? 9.922 9.050 -12.294 1.00 0.00 631 GLU B CA 13
ATOM 23375 C C . GLU B 2 67 ? 9.939 9.397 -10.807 1.00 0.00 631 GLU B C 13
ATOM 23376 O O . GLU B 2 67 ? 10.985 9.559 -10.212 1.00 0.00 631 GLU B O 13
ATOM 23388 N N . ARG B 2 68 ? 8.794 9.471 -10.189 1.00 0.00 632 ARG B N 13
ATOM 23389 C CA . ARG B 2 68 ? 8.757 9.758 -8.729 1.00 0.00 632 ARG B CA 13
ATOM 23390 C C . ARG B 2 68 ? 8.988 8.433 -7.998 1.00 0.00 632 ARG B C 13
ATOM 23391 O O . ARG B 2 68 ? 8.538 8.223 -6.890 1.00 0.00 632 ARG B O 13
ATOM 23412 N N . GLY B 2 69 ? 9.679 7.534 -8.648 1.00 0.00 633 GLY B N 13
ATOM 23413 C CA . GLY B 2 69 ? 9.945 6.196 -8.045 1.00 0.00 633 GLY B CA 13
ATOM 23414 C C . GLY B 2 69 ? 8.680 5.349 -8.179 1.00 0.00 633 GLY B C 13
ATOM 23415 O O . GLY B 2 69 ? 7.748 5.728 -8.861 1.00 0.00 633 GLY B O 13
ATOM 23419 N N . VAL B 2 70 ? 8.618 4.214 -7.538 1.00 0.00 634 VAL B N 13
ATOM 23420 C CA . VAL B 2 70 ? 7.402 3.363 -7.631 1.00 0.00 634 VAL B CA 13
ATOM 23421 C C . VAL B 2 70 ? 6.311 3.933 -6.730 1.00 0.00 634 VAL B C 13
ATOM 23422 O O . VAL B 2 70 ? 6.597 4.431 -5.659 1.00 0.00 634 VAL B O 13
ATOM 23435 N N . VAL B 2 71 ? 5.065 3.857 -7.128 1.00 0.00 635 VAL B N 13
ATOM 23436 C CA . VAL B 2 71 ? 3.964 4.390 -6.255 1.00 0.00 635 VAL B CA 13
ATOM 23437 C C . VAL B 2 71 ? 2.811 3.385 -6.210 1.00 0.00 635 VAL B C 13
ATOM 23438 O O . VAL B 2 71 ? 2.499 2.728 -7.183 1.00 0.00 635 VAL B O 13
ATOM 23451 N N . ILE B 2 72 ? 2.188 3.263 -5.065 1.00 0.00 636 ILE B N 13
ATOM 23452 C CA . ILE B 2 72 ? 1.050 2.302 -4.900 1.00 0.00 636 ILE B CA 13
ATOM 23453 C C . ILE B 2 72 ? -0.107 3.003 -4.186 1.00 0.00 636 ILE B C 13
ATOM 23454 O O . ILE B 2 72 ? 0.090 3.927 -3.423 1.00 0.00 636 ILE B O 13
ATOM 23470 N N . ASN B 2 73 ? -1.316 2.564 -4.421 1.00 0.00 637 ASN B N 13
ATOM 23471 C CA . ASN B 2 73 ? -2.485 3.201 -3.749 1.00 0.00 637 ASN B CA 13
ATOM 23472 C C . ASN B 2 73 ? -2.706 2.546 -2.383 1.00 0.00 637 ASN B C 13
ATOM 23473 O O . ASN B 2 73 ? -2.711 1.338 -2.248 1.00 0.00 637 ASN B O 13
ATOM 23484 N N . ALA B 2 74 ? -2.879 3.350 -1.371 1.00 0.00 638 ALA B N 13
ATOM 23485 C CA . ALA B 2 74 ? -3.092 2.815 0.004 1.00 0.00 638 ALA B CA 13
ATOM 23486 C C . ALA B 2 74 ? -4.199 1.744 0.003 1.00 0.00 638 ALA B C 13
ATOM 23487 O O . ALA B 2 74 ? -4.397 1.056 0.981 1.00 0.00 638 ALA B O 13
ATOM 23494 N N . GLU B 2 75 ? -4.927 1.604 -1.070 1.00 0.00 639 GLU B N 13
ATOM 23495 C CA . GLU B 2 75 ? -6.022 0.583 -1.097 1.00 0.00 639 GLU B CA 13
ATOM 23496 C C . GLU B 2 75 ? -5.460 -0.814 -1.395 1.00 0.00 639 GLU B C 13
ATOM 23497 O O . GLU B 2 75 ? -6.064 -1.810 -1.040 1.00 0.00 639 GLU B O 13
ATOM 23509 N N . ASP B 2 76 ? -4.305 -0.925 -1.992 1.00 0.00 640 ASP B N 13
ATOM 23510 C CA . ASP B 2 76 ? -3.744 -2.290 -2.240 1.00 0.00 640 ASP B CA 13
ATOM 23511 C C . ASP B 2 76 ? -3.014 -2.740 -0.975 1.00 0.00 640 ASP B C 13
ATOM 23512 O O . ASP B 2 76 ? -3.345 -3.752 -0.389 1.00 0.00 640 ASP B O 13
ATOM 23521 N N . VAL B 2 77 ? -2.059 -1.984 -0.518 1.00 0.00 641 VAL B N 13
ATOM 23522 C CA . VAL B 2 77 ? -1.358 -2.365 0.741 1.00 0.00 641 VAL B CA 13
ATOM 23523 C C . VAL B 2 77 ? -2.414 -2.630 1.826 1.00 0.00 641 VAL B C 13
ATOM 23524 O O . VAL B 2 77 ? -2.455 -3.695 2.410 1.00 0.00 641 VAL B O 13
ATOM 23537 N N . GLN B 2 78 ? -3.269 -1.679 2.101 1.00 0.00 642 GLN B N 13
ATOM 23538 C CA . GLN B 2 78 ? -4.314 -1.897 3.148 1.00 0.00 642 GLN B CA 13
ATOM 23539 C C . GLN B 2 78 ? -5.005 -3.241 2.906 1.00 0.00 642 GLN B C 13
ATOM 23540 O O . GLN B 2 78 ? -5.341 -3.952 3.833 1.00 0.00 642 GLN B O 13
ATOM 23554 N N . LEU B 2 79 ? -5.189 -3.613 1.669 1.00 0.00 643 LEU B N 13
ATOM 23555 C CA . LEU B 2 79 ? -5.822 -4.930 1.370 1.00 0.00 643 LEU B CA 13
ATOM 23556 C C . LEU B 2 79 ? -4.776 -6.030 1.571 1.00 0.00 643 LEU B C 13
ATOM 23557 O O . LEU B 2 79 ? -5.108 -7.175 1.802 1.00 0.00 643 LEU B O 13
ATOM 23573 N N . ALA B 2 80 ? -3.515 -5.694 1.519 1.00 0.00 644 ALA B N 13
ATOM 23574 C CA . ALA B 2 80 ? -2.459 -6.727 1.744 1.00 0.00 644 ALA B CA 13
ATOM 23575 C C . ALA B 2 80 ? -2.148 -6.818 3.243 1.00 0.00 644 ALA B C 13
ATOM 23576 O O . ALA B 2 80 ? -2.075 -7.894 3.803 1.00 0.00 644 ALA B O 13
ATOM 23583 N N . LEU B 2 81 ? -1.963 -5.705 3.900 1.00 0.00 645 LEU B N 13
ATOM 23584 C CA . LEU B 2 81 ? -1.656 -5.745 5.360 1.00 0.00 645 LEU B CA 13
ATOM 23585 C C . LEU B 2 81 ? -2.866 -6.271 6.136 1.00 0.00 645 LEU B C 13
ATOM 23586 O O . LEU B 2 81 ? -2.725 -6.848 7.196 1.00 0.00 645 LEU B O 13
ATOM 23602 N N . ASN B 2 82 ? -4.053 -6.084 5.628 1.00 0.00 646 ASN B N 13
ATOM 23603 C CA . ASN B 2 82 ? -5.261 -6.586 6.354 1.00 0.00 646 ASN B CA 13
ATOM 23604 C C . ASN B 2 82 ? -5.548 -8.024 5.924 1.00 0.00 646 ASN B C 13
ATOM 23605 O O . ASN B 2 82 ? -6.389 -8.694 6.488 1.00 0.00 646 ASN B O 13
ATOM 23616 N N . LYS B 2 83 ? -4.850 -8.509 4.931 1.00 0.00 647 LYS B N 13
ATOM 23617 C CA . LYS B 2 83 ? -5.072 -9.912 4.463 1.00 0.00 647 LYS B CA 13
ATOM 23618 C C . LYS B 2 83 ? -4.021 -10.829 5.095 1.00 0.00 647 LYS B C 13
ATOM 23619 O O . LYS B 2 83 ? -4.094 -12.037 4.985 1.00 0.00 647 LYS B O 13
ATOM 23638 N N . HIS B 2 84 ? -3.040 -10.259 5.757 1.00 0.00 648 HIS B N 13
ATOM 23639 C CA . HIS B 2 84 ? -1.965 -11.083 6.402 1.00 0.00 648 HIS B CA 13
ATOM 23640 C C . HIS B 2 84 ? -2.044 -10.940 7.925 1.00 0.00 648 HIS B C 13
ATOM 23641 O O . HIS B 2 84 ? -1.144 -11.335 8.639 1.00 0.00 648 HIS B O 13
ATOM 23655 N N . MET B 2 85 ? -3.113 -10.382 8.431 1.00 0.00 649 MET B N 13
ATOM 23656 C CA . MET B 2 85 ? -3.249 -10.215 9.913 1.00 0.00 649 MET B CA 13
ATOM 23657 C C . MET B 2 85 ? -4.066 -11.378 10.481 1.00 0.00 649 MET B C 13
ATOM 23658 O O . MET B 2 85 ? -4.991 -11.863 9.859 1.00 0.00 649 MET B O 13
ATOM 23672 N N . ASN B 2 86 ? -3.731 -11.829 11.658 1.00 0.00 650 ASN B N 13
ATOM 23673 C CA . ASN B 2 86 ? -4.487 -12.960 12.266 1.00 0.00 650 ASN B CA 13
ATOM 23674 C C . ASN B 2 86 ? -4.159 -13.047 13.758 1.00 0.00 650 ASN B C 13
ATOM 23675 O O . ASN B 2 86 ? -4.938 -13.644 14.482 1.00 0.00 650 ASN B O 13
ATOM 23687 N N . ASN A 1 1 ? 25.569 13.902 5.494 1.00 0.00 279 ASN A N 14
ATOM 23688 C CA . ASN A 1 1 ? 25.399 15.380 5.404 1.00 0.00 279 ASN A CA 14
ATOM 23689 C C . ASN A 1 1 ? 24.579 15.725 4.160 1.00 0.00 279 ASN A C 14
ATOM 23690 O O . ASN A 1 1 ? 24.962 15.422 3.047 1.00 0.00 279 ASN A O 14
ATOM 23703 N N . LEU A 1 2 ? 23.450 16.357 4.339 1.00 0.00 280 LEU A N 14
ATOM 23704 C CA . LEU A 1 2 ? 22.607 16.720 3.166 1.00 0.00 280 LEU A CA 14
ATOM 23705 C C . LEU A 1 2 ? 22.317 15.466 2.337 1.00 0.00 280 LEU A C 14
ATOM 23706 O O . LEU A 1 2 ? 22.542 15.434 1.144 1.00 0.00 280 LEU A O 14
ATOM 23722 N N . ASP A 1 3 ? 21.820 14.434 2.960 1.00 0.00 281 ASP A N 14
ATOM 23723 C CA . ASP A 1 3 ? 21.518 13.184 2.207 1.00 0.00 281 ASP A CA 14
ATOM 23724 C C . ASP A 1 3 ? 22.757 12.750 1.422 1.00 0.00 281 ASP A C 14
ATOM 23725 O O . ASP A 1 3 ? 23.007 13.220 0.330 1.00 0.00 281 ASP A O 14
ATOM 23734 N N . SER A 1 4 ? 23.534 11.855 1.968 1.00 0.00 282 SER A N 14
ATOM 23735 C CA . SER A 1 4 ? 24.755 11.392 1.253 1.00 0.00 282 SER A CA 14
ATOM 23736 C C . SER A 1 4 ? 25.344 10.181 1.979 1.00 0.00 282 SER A C 14
ATOM 23737 O O . SER A 1 4 ? 26.363 10.274 2.635 1.00 0.00 282 SER A O 14
ATOM 23745 N N . ASN A 1 5 ? 24.713 9.045 1.867 1.00 0.00 283 ASN A N 14
ATOM 23746 C CA . ASN A 1 5 ? 25.237 7.830 2.552 1.00 0.00 283 ASN A CA 14
ATOM 23747 C C . ASN A 1 5 ? 25.468 8.139 4.032 1.00 0.00 283 ASN A C 14
ATOM 23748 O O . ASN A 1 5 ? 26.588 8.302 4.475 1.00 0.00 283 ASN A O 14
ATOM 23759 N N . MET A 1 6 ? 24.417 8.223 4.803 1.00 0.00 284 MET A N 14
ATOM 23760 C CA . MET A 1 6 ? 24.578 8.522 6.254 1.00 0.00 284 MET A CA 14
ATOM 23761 C C . MET A 1 6 ? 25.110 7.277 6.971 1.00 0.00 284 MET A C 14
ATOM 23762 O O . MET A 1 6 ? 25.257 7.257 8.177 1.00 0.00 284 MET A O 14
ATOM 23776 N N . PHE A 1 7 ? 25.404 6.239 6.238 1.00 0.00 285 PHE A N 14
ATOM 23777 C CA . PHE A 1 7 ? 25.929 4.999 6.877 1.00 0.00 285 PHE A CA 14
ATOM 23778 C C . PHE A 1 7 ? 25.002 4.580 8.018 1.00 0.00 285 PHE A C 14
ATOM 23779 O O . PHE A 1 7 ? 25.411 3.916 8.950 1.00 0.00 285 PHE A O 14
ATOM 23796 N N . SER A 1 8 ? 23.756 4.962 7.955 1.00 0.00 286 SER A N 14
ATOM 23797 C CA . SER A 1 8 ? 22.804 4.584 9.038 1.00 0.00 286 SER A CA 14
ATOM 23798 C C . SER A 1 8 ? 23.431 4.894 10.399 1.00 0.00 286 SER A C 14
ATOM 23799 O O . SER A 1 8 ? 23.293 4.141 11.343 1.00 0.00 286 SER A O 14
ATOM 23807 N N . ASN A 1 9 ? 24.120 5.997 10.509 1.00 0.00 287 ASN A N 14
ATOM 23808 C CA . ASN A 1 9 ? 24.753 6.351 11.809 1.00 0.00 287 ASN A CA 14
ATOM 23809 C C . ASN A 1 9 ? 23.664 6.569 12.860 1.00 0.00 287 ASN A C 14
ATOM 23810 O O . ASN A 1 9 ? 22.741 7.335 12.662 1.00 0.00 287 ASN A O 14
ATOM 23821 N N . ASP A 1 10 ? 23.760 5.899 13.975 1.00 0.00 288 ASP A N 14
ATOM 23822 C CA . ASP A 1 10 ? 22.728 6.067 15.035 1.00 0.00 288 ASP A CA 14
ATOM 23823 C C . ASP A 1 10 ? 23.189 5.363 16.312 1.00 0.00 288 ASP A C 14
ATOM 23824 O O . ASP A 1 10 ? 23.627 5.991 17.255 1.00 0.00 288 ASP A O 14
ATOM 23833 N N . PHE A 1 11 ? 23.094 4.062 16.350 1.00 0.00 289 PHE A N 14
ATOM 23834 C CA . PHE A 1 11 ? 23.526 3.318 17.565 1.00 0.00 289 PHE A CA 14
ATOM 23835 C C . PHE A 1 11 ? 25.047 3.399 17.702 1.00 0.00 289 PHE A C 14
ATOM 23836 O O . PHE A 1 11 ? 25.566 3.966 18.643 1.00 0.00 289 PHE A O 14
ATOM 23853 N N . ASN A 1 12 ? 25.768 2.832 16.773 1.00 0.00 290 ASN A N 14
ATOM 23854 C CA . ASN A 1 12 ? 27.256 2.872 16.852 1.00 0.00 290 ASN A CA 14
ATOM 23855 C C . ASN A 1 12 ? 27.849 2.679 15.456 1.00 0.00 290 ASN A C 14
ATOM 23856 O O . ASN A 1 12 ? 27.360 1.895 14.666 1.00 0.00 290 ASN A O 14
ATOM 23867 N N . PHE A 1 13 ? 28.900 3.387 15.143 1.00 0.00 291 PHE A N 14
ATOM 23868 C CA . PHE A 1 13 ? 29.523 3.242 13.796 1.00 0.00 291 PHE A CA 14
ATOM 23869 C C . PHE A 1 13 ? 30.323 1.940 13.740 1.00 0.00 291 PHE A C 14
ATOM 23870 O O . PHE A 1 13 ? 30.171 1.145 12.833 1.00 0.00 291 PHE A O 14
ATOM 23887 N N . GLU A 1 14 ? 31.176 1.714 14.701 1.00 0.00 292 GLU A N 14
ATOM 23888 C CA . GLU A 1 14 ? 31.985 0.462 14.697 1.00 0.00 292 GLU A CA 14
ATOM 23889 C C . GLU A 1 14 ? 31.065 -0.741 14.478 1.00 0.00 292 GLU A C 14
ATOM 23890 O O . GLU A 1 14 ? 31.465 -1.747 13.926 1.00 0.00 292 GLU A O 14
ATOM 23902 N N . ASN A 1 15 ? 29.835 -0.648 14.909 1.00 0.00 293 ASN A N 14
ATOM 23903 C CA . ASN A 1 15 ? 28.886 -1.788 14.730 1.00 0.00 293 ASN A CA 14
ATOM 23904 C C . ASN A 1 15 ? 28.146 -1.637 13.398 1.00 0.00 293 ASN A C 14
ATOM 23905 O O . ASN A 1 15 ? 27.941 -2.595 12.679 1.00 0.00 293 ASN A O 14
ATOM 23916 N N . GLN A 1 16 ? 27.738 -0.442 13.067 1.00 0.00 294 GLN A N 14
ATOM 23917 C CA . GLN A 1 16 ? 27.007 -0.235 11.785 1.00 0.00 294 GLN A CA 14
ATOM 23918 C C . GLN A 1 16 ? 27.997 -0.275 10.618 1.00 0.00 294 GLN A C 14
ATOM 23919 O O . GLN A 1 16 ? 29.026 0.370 10.643 1.00 0.00 294 GLN A O 14
ATOM 23933 N N . PHE A 1 17 ? 27.694 -1.030 9.595 1.00 0.00 295 PHE A N 14
ATOM 23934 C CA . PHE A 1 17 ? 28.617 -1.115 8.425 1.00 0.00 295 PHE A CA 14
ATOM 23935 C C . PHE A 1 17 ? 28.324 0.029 7.451 1.00 0.00 295 PHE A C 14
ATOM 23936 O O . PHE A 1 17 ? 28.987 1.048 7.462 1.00 0.00 295 PHE A O 14
ATOM 23953 N N . ASP A 1 18 ? 27.341 -0.127 6.606 1.00 0.00 296 ASP A N 14
ATOM 23954 C CA . ASP A 1 18 ? 27.019 0.955 5.633 1.00 0.00 296 ASP A CA 14
ATOM 23955 C C . ASP A 1 18 ? 25.714 0.617 4.911 1.00 0.00 296 ASP A C 14
ATOM 23956 O O . ASP A 1 18 ? 25.652 -0.296 4.111 1.00 0.00 296 ASP A O 14
ATOM 23965 N N . GLU A 1 19 ? 24.671 1.348 5.190 1.00 0.00 297 GLU A N 14
ATOM 23966 C CA . GLU A 1 19 ? 23.362 1.076 4.526 1.00 0.00 297 GLU A CA 14
ATOM 23967 C C . GLU A 1 19 ? 23.572 0.867 3.023 1.00 0.00 297 GLU A C 14
ATOM 23968 O O . GLU A 1 19 ? 24.218 1.653 2.359 1.00 0.00 297 GLU A O 14
ATOM 23980 N N . GLN A 1 20 ? 23.026 -0.188 2.485 1.00 0.00 298 GLN A N 14
ATOM 23981 C CA . GLN A 1 20 ? 23.184 -0.456 1.027 1.00 0.00 298 GLN A CA 14
ATOM 23982 C C . GLN A 1 20 ? 22.133 -1.477 0.589 1.00 0.00 298 GLN A C 14
ATOM 23983 O O . GLN A 1 20 ? 21.773 -1.561 -0.569 1.00 0.00 298 GLN A O 14
ATOM 23997 N N . VAL A 1 21 ? 21.633 -2.249 1.514 1.00 0.00 299 VAL A N 14
ATOM 23998 C CA . VAL A 1 21 ? 20.600 -3.265 1.174 1.00 0.00 299 VAL A CA 14
ATOM 23999 C C . VAL A 1 21 ? 19.452 -2.607 0.454 1.00 0.00 299 VAL A C 14
ATOM 24000 O O . VAL A 1 21 ? 19.504 -2.392 -0.740 1.00 0.00 299 VAL A O 14
ATOM 24013 N N . SER A 1 22 ? 18.392 -2.344 1.145 1.00 0.00 300 SER A N 14
ATOM 24014 C CA . SER A 1 22 ? 17.222 -1.758 0.466 1.00 0.00 300 SER A CA 14
ATOM 24015 C C . SER A 1 22 ? 16.884 -2.643 -0.720 1.00 0.00 300 SER A C 14
ATOM 24016 O O . SER A 1 22 ? 16.169 -2.239 -1.616 1.00 0.00 300 SER A O 14
ATOM 24024 N N . GLU A 1 23 ? 17.369 -3.869 -0.716 1.00 0.00 301 GLU A N 14
ATOM 24025 C CA . GLU A 1 23 ? 17.042 -4.817 -1.826 1.00 0.00 301 GLU A CA 14
ATOM 24026 C C . GLU A 1 23 ? 15.552 -4.680 -2.078 1.00 0.00 301 GLU A C 14
ATOM 24027 O O . GLU A 1 23 ? 15.026 -4.949 -3.140 1.00 0.00 301 GLU A O 14
ATOM 24039 N N . PHE A 1 24 ? 14.897 -4.216 -1.057 1.00 0.00 302 PHE A N 14
ATOM 24040 C CA . PHE A 1 24 ? 13.438 -3.987 -1.115 1.00 0.00 302 PHE A CA 14
ATOM 24041 C C . PHE A 1 24 ? 13.129 -2.812 -2.043 1.00 0.00 302 PHE A C 14
ATOM 24042 O O . PHE A 1 24 ? 12.510 -2.972 -3.075 1.00 0.00 302 PHE A O 14
ATOM 24059 N N . CYS A 1 25 ? 13.547 -1.632 -1.686 1.00 0.00 303 CYS A N 14
ATOM 24060 C CA . CYS A 1 25 ? 13.262 -0.454 -2.550 1.00 0.00 303 CYS A CA 14
ATOM 24061 C C . CYS A 1 25 ? 14.019 -0.574 -3.878 1.00 0.00 303 CYS A C 14
ATOM 24062 O O . CYS A 1 25 ? 13.458 -0.418 -4.944 1.00 0.00 303 CYS A O 14
ATOM 24069 N N . SER A 1 26 ? 15.297 -0.819 -3.814 1.00 0.00 304 SER A N 14
ATOM 24070 C CA . SER A 1 26 ? 16.118 -0.919 -5.057 1.00 0.00 304 SER A CA 14
ATOM 24071 C C . SER A 1 26 ? 15.501 -1.895 -6.072 1.00 0.00 304 SER A C 14
ATOM 24072 O O . SER A 1 26 ? 15.698 -1.746 -7.266 1.00 0.00 304 SER A O 14
ATOM 24080 N N . LYS A 1 27 ? 14.724 -2.864 -5.632 1.00 0.00 305 LYS A N 14
ATOM 24081 C CA . LYS A 1 27 ? 14.092 -3.813 -6.619 1.00 0.00 305 LYS A CA 14
ATOM 24082 C C . LYS A 1 27 ? 12.643 -3.396 -6.856 1.00 0.00 305 LYS A C 14
ATOM 24083 O O . LYS A 1 27 ? 12.016 -3.796 -7.826 1.00 0.00 305 LYS A O 14
ATOM 24102 N N . MET A 1 28 ? 12.108 -2.548 -6.033 1.00 0.00 306 MET A N 14
ATOM 24103 C CA . MET A 1 28 ? 10.726 -2.092 -6.293 1.00 0.00 306 MET A CA 14
ATOM 24104 C C . MET A 1 28 ? 10.798 -1.113 -7.453 1.00 0.00 306 MET A C 14
ATOM 24105 O O . MET A 1 28 ? 9.844 -0.934 -8.184 1.00 0.00 306 MET A O 14
ATOM 24119 N N . ASN A 1 29 ? 11.938 -0.475 -7.652 1.00 0.00 307 ASN A N 14
ATOM 24120 C CA . ASN A 1 29 ? 12.037 0.473 -8.795 1.00 0.00 307 ASN A CA 14
ATOM 24121 C C . ASN A 1 29 ? 12.314 -0.375 -10.029 1.00 0.00 307 ASN A C 14
ATOM 24122 O O . ASN A 1 29 ? 11.733 -0.179 -11.072 1.00 0.00 307 ASN A O 14
ATOM 24133 N N . GLN A 1 30 ? 13.204 -1.350 -9.879 1.00 0.00 308 GLN A N 14
ATOM 24134 C CA . GLN A 1 30 ? 13.542 -2.280 -11.017 1.00 0.00 308 GLN A CA 14
ATOM 24135 C C . GLN A 1 30 ? 12.279 -2.539 -11.841 1.00 0.00 308 GLN A C 14
ATOM 24136 O O . GLN A 1 30 ? 12.306 -2.567 -13.054 1.00 0.00 308 GLN A O 14
ATOM 24150 N N . VAL A 1 31 ? 11.165 -2.708 -11.171 1.00 0.00 309 VAL A N 14
ATOM 24151 C CA . VAL A 1 31 ? 9.878 -2.943 -11.898 1.00 0.00 309 VAL A CA 14
ATOM 24152 C C . VAL A 1 31 ? 9.764 -1.954 -13.066 1.00 0.00 309 VAL A C 14
ATOM 24153 O O . VAL A 1 31 ? 8.992 -2.138 -13.986 1.00 0.00 309 VAL A O 14
ATOM 24166 N N . CYS A 1 32 ? 10.544 -0.907 -13.024 1.00 0.00 310 CYS A N 14
ATOM 24167 C CA . CYS A 1 32 ? 10.517 0.113 -14.110 1.00 0.00 310 CYS A CA 14
ATOM 24168 C C . CYS A 1 32 ? 11.406 -0.356 -15.266 1.00 0.00 310 CYS A C 14
ATOM 24169 O O . CYS A 1 32 ? 10.987 -0.397 -16.405 1.00 0.00 310 CYS A O 14
ATOM 24176 N N . GLY A 1 33 ? 12.631 -0.710 -14.983 1.00 0.00 311 GLY A N 14
ATOM 24177 C CA . GLY A 1 33 ? 13.538 -1.176 -16.069 1.00 0.00 311 GLY A CA 14
ATOM 24178 C C . GLY A 1 33 ? 12.990 -2.470 -16.673 1.00 0.00 311 GLY A C 14
ATOM 24179 O O . GLY A 1 33 ? 12.644 -3.395 -15.965 1.00 0.00 311 GLY A O 14
ATOM 24183 N N . THR A 1 34 ? 12.908 -2.540 -17.979 1.00 0.00 312 THR A N 14
ATOM 24184 C CA . THR A 1 34 ? 12.380 -3.770 -18.653 1.00 0.00 312 THR A CA 14
ATOM 24185 C C . THR A 1 34 ? 13.361 -4.210 -19.742 1.00 0.00 312 THR A C 14
ATOM 24186 O O . THR A 1 34 ? 13.278 -3.781 -20.876 1.00 0.00 312 THR A O 14
ATOM 24197 N N . ARG A 1 35 ? 14.288 -5.066 -19.407 1.00 0.00 313 ARG A N 14
ATOM 24198 C CA . ARG A 1 35 ? 15.273 -5.534 -20.424 1.00 0.00 313 ARG A CA 14
ATOM 24199 C C . ARG A 1 35 ? 14.532 -6.225 -21.570 1.00 0.00 313 ARG A C 14
ATOM 24200 O O . ARG A 1 35 ? 13.934 -7.259 -21.324 1.00 0.00 313 ARG A O 14
ATOM 24222 N N . ASN B 2 1 ? -41.951 8.889 -4.728 1.00 0.00 565 ASN B N 14
ATOM 24223 C CA . ASN B 2 1 ? -41.289 8.347 -3.507 1.00 0.00 565 ASN B CA 14
ATOM 24224 C C . ASN B 2 1 ? -42.261 8.416 -2.327 1.00 0.00 565 ASN B C 14
ATOM 24225 O O . ASN B 2 1 ? -43.424 8.734 -2.487 1.00 0.00 565 ASN B O 14
ATOM 24238 N N . GLY B 2 2 ? -41.795 8.121 -1.144 1.00 0.00 566 GLY B N 14
ATOM 24239 C CA . GLY B 2 2 ? -42.694 8.171 0.043 1.00 0.00 566 GLY B CA 14
ATOM 24240 C C . GLY B 2 2 ? -41.912 7.765 1.294 1.00 0.00 566 GLY B C 14
ATOM 24241 O O . GLY B 2 2 ? -41.632 6.604 1.513 1.00 0.00 566 GLY B O 14
ATOM 24245 N N . SER B 2 3 ? -41.556 8.714 2.117 1.00 0.00 567 SER B N 14
ATOM 24246 C CA . SER B 2 3 ? -40.792 8.382 3.352 1.00 0.00 567 SER B CA 14
ATOM 24247 C C . SER B 2 3 ? -40.690 9.626 4.237 1.00 0.00 567 SER B C 14
ATOM 24248 O O . SER B 2 3 ? -39.719 10.355 4.190 1.00 0.00 567 SER B O 14
ATOM 24256 N N . SER B 2 4 ? -41.683 9.874 5.046 1.00 0.00 568 SER B N 14
ATOM 24257 C CA . SER B 2 4 ? -41.641 11.070 5.933 1.00 0.00 568 SER B CA 14
ATOM 24258 C C . SER B 2 4 ? -42.787 10.996 6.945 1.00 0.00 568 SER B C 14
ATOM 24259 O O . SER B 2 4 ? -43.539 11.936 7.114 1.00 0.00 568 SER B O 14
ATOM 24267 N N . LEU B 2 5 ? -42.926 9.887 7.617 1.00 0.00 569 LEU B N 14
ATOM 24268 C CA . LEU B 2 5 ? -44.023 9.755 8.617 1.00 0.00 569 LEU B CA 14
ATOM 24269 C C . LEU B 2 5 ? -43.733 10.663 9.814 1.00 0.00 569 LEU B C 14
ATOM 24270 O O . LEU B 2 5 ? -44.397 11.657 10.026 1.00 0.00 569 LEU B O 14
ATOM 24286 N N . GLN B 2 6 ? -42.744 10.329 10.598 1.00 0.00 570 GLN B N 14
ATOM 24287 C CA . GLN B 2 6 ? -42.413 11.174 11.779 1.00 0.00 570 GLN B CA 14
ATOM 24288 C C . GLN B 2 6 ? -41.915 12.541 11.304 1.00 0.00 570 GLN B C 14
ATOM 24289 O O . GLN B 2 6 ? -42.113 12.924 10.168 1.00 0.00 570 GLN B O 14
ATOM 24303 N N . ASN B 2 7 ? -41.269 13.279 12.165 1.00 0.00 571 ASN B N 14
ATOM 24304 C CA . ASN B 2 7 ? -40.761 14.620 11.761 1.00 0.00 571 ASN B CA 14
ATOM 24305 C C . ASN B 2 7 ? -39.786 15.135 12.822 1.00 0.00 571 ASN B C 14
ATOM 24306 O O . ASN B 2 7 ? -40.154 15.884 13.706 1.00 0.00 571 ASN B O 14
ATOM 24317 N N . ALA B 2 8 ? -38.544 14.741 12.742 1.00 0.00 572 ALA B N 14
ATOM 24318 C CA . ALA B 2 8 ? -37.549 15.209 13.746 1.00 0.00 572 ALA B CA 14
ATOM 24319 C C . ALA B 2 8 ? -36.139 14.841 13.277 1.00 0.00 572 ALA B C 14
ATOM 24320 O O . ALA B 2 8 ? -35.627 13.785 13.591 1.00 0.00 572 ALA B O 14
ATOM 24327 N N . ASP B 2 9 ? -35.510 15.703 12.528 1.00 0.00 573 ASP B N 14
ATOM 24328 C CA . ASP B 2 9 ? -34.134 15.402 12.040 1.00 0.00 573 ASP B CA 14
ATOM 24329 C C . ASP B 2 9 ? -33.178 15.322 13.232 1.00 0.00 573 ASP B C 14
ATOM 24330 O O . ASP B 2 9 ? -33.120 14.328 13.928 1.00 0.00 573 ASP B O 14
ATOM 24339 N N . LYS B 2 10 ? -32.425 16.360 13.472 1.00 0.00 574 LYS B N 14
ATOM 24340 C CA . LYS B 2 10 ? -31.473 16.342 14.618 1.00 0.00 574 LYS B CA 14
ATOM 24341 C C . LYS B 2 10 ? -30.555 15.124 14.499 1.00 0.00 574 LYS B C 14
ATOM 24342 O O . LYS B 2 10 ? -30.698 14.154 15.217 1.00 0.00 574 LYS B O 14
ATOM 24361 N N . ILE B 2 11 ? -29.611 15.166 13.598 1.00 0.00 575 ILE B N 14
ATOM 24362 C CA . ILE B 2 11 ? -28.685 14.010 13.435 1.00 0.00 575 ILE B CA 14
ATOM 24363 C C . ILE B 2 11 ? -29.496 12.737 13.187 1.00 0.00 575 ILE B C 14
ATOM 24364 O O . ILE B 2 11 ? -29.443 11.796 13.953 1.00 0.00 575 ILE B O 14
ATOM 24380 N N . ASN B 2 12 ? -30.250 12.700 12.121 1.00 0.00 576 ASN B N 14
ATOM 24381 C CA . ASN B 2 12 ? -31.065 11.488 11.824 1.00 0.00 576 ASN B CA 14
ATOM 24382 C C . ASN B 2 12 ? -31.409 11.459 10.333 1.00 0.00 576 ASN B C 14
ATOM 24383 O O . ASN B 2 12 ? -31.682 12.477 9.730 1.00 0.00 576 ASN B O 14
ATOM 24394 N N . ASN B 2 13 ? -31.399 10.300 9.735 1.00 0.00 577 ASN B N 14
ATOM 24395 C CA . ASN B 2 13 ? -31.726 10.208 8.284 1.00 0.00 577 ASN B CA 14
ATOM 24396 C C . ASN B 2 13 ? -33.199 10.563 8.070 1.00 0.00 577 ASN B C 14
ATOM 24397 O O . ASN B 2 13 ? -33.984 10.581 8.998 1.00 0.00 577 ASN B O 14
ATOM 24408 N N . GLY B 2 14 ? -33.581 10.844 6.855 1.00 0.00 578 GLY B N 14
ATOM 24409 C CA . GLY B 2 14 ? -35.004 11.196 6.583 1.00 0.00 578 GLY B CA 14
ATOM 24410 C C . GLY B 2 14 ? -35.167 11.565 5.108 1.00 0.00 578 GLY B C 14
ATOM 24411 O O . GLY B 2 14 ? -36.052 12.313 4.739 1.00 0.00 578 GLY B O 14
ATOM 24415 N N . ASN B 2 15 ? -34.322 11.047 4.259 1.00 0.00 579 ASN B N 14
ATOM 24416 C CA . ASN B 2 15 ? -34.431 11.369 2.809 1.00 0.00 579 ASN B CA 14
ATOM 24417 C C . ASN B 2 15 ? -33.498 10.453 2.013 1.00 0.00 579 ASN B C 14
ATOM 24418 O O . ASN B 2 15 ? -32.293 10.509 2.149 1.00 0.00 579 ASN B O 14
ATOM 24429 N N . ASP B 2 16 ? -34.048 9.611 1.181 1.00 0.00 580 ASP B N 14
ATOM 24430 C CA . ASP B 2 16 ? -33.194 8.694 0.376 1.00 0.00 580 ASP B CA 14
ATOM 24431 C C . ASP B 2 16 ? -32.211 7.970 1.300 1.00 0.00 580 ASP B C 14
ATOM 24432 O O . ASP B 2 16 ? -32.518 6.936 1.860 1.00 0.00 580 ASP B O 14
ATOM 24441 N N . ASN B 2 17 ? -31.032 8.504 1.463 1.00 0.00 581 ASN B N 14
ATOM 24442 C CA . ASN B 2 17 ? -30.032 7.846 2.351 1.00 0.00 581 ASN B CA 14
ATOM 24443 C C . ASN B 2 17 ? -28.881 8.815 2.627 1.00 0.00 581 ASN B C 14
ATOM 24444 O O . ASN B 2 17 ? -28.750 9.345 3.714 1.00 0.00 581 ASN B O 14
ATOM 24455 N N . ASP B 2 18 ? -28.045 9.051 1.654 1.00 0.00 582 ASP B N 14
ATOM 24456 C CA . ASP B 2 18 ? -26.903 9.985 1.862 1.00 0.00 582 ASP B CA 14
ATOM 24457 C C . ASP B 2 18 ? -27.438 11.375 2.211 1.00 0.00 582 ASP B C 14
ATOM 24458 O O . ASP B 2 18 ? -28.455 11.806 1.702 1.00 0.00 582 ASP B O 14
ATOM 24467 N N . ASN B 2 19 ? -26.763 12.082 3.076 1.00 0.00 583 ASN B N 14
ATOM 24468 C CA . ASN B 2 19 ? -27.233 13.445 3.459 1.00 0.00 583 ASN B CA 14
ATOM 24469 C C . ASN B 2 19 ? -26.054 14.258 3.998 1.00 0.00 583 ASN B C 14
ATOM 24470 O O . ASN B 2 19 ? -25.293 13.795 4.824 1.00 0.00 583 ASN B O 14
ATOM 24481 N N . ASP B 2 20 ? -25.895 15.468 3.534 1.00 0.00 584 ASP B N 14
ATOM 24482 C CA . ASP B 2 20 ? -24.765 16.310 4.019 1.00 0.00 584 ASP B CA 14
ATOM 24483 C C . ASP B 2 20 ? -23.454 15.532 3.887 1.00 0.00 584 ASP B C 14
ATOM 24484 O O . ASP B 2 20 ? -23.436 14.396 3.453 1.00 0.00 584 ASP B O 14
ATOM 24493 N N . ASN B 2 21 ? -22.357 16.132 4.257 1.00 0.00 585 ASN B N 14
ATOM 24494 C CA . ASN B 2 21 ? -21.048 15.426 4.153 1.00 0.00 585 ASN B CA 14
ATOM 24495 C C . ASN B 2 21 ? -20.936 14.393 5.276 1.00 0.00 585 ASN B C 14
ATOM 24496 O O . ASN B 2 21 ? -20.970 14.727 6.444 1.00 0.00 585 ASN B O 14
ATOM 24507 N N . ASP B 2 22 ? -20.800 13.141 4.934 1.00 0.00 586 ASP B N 14
ATOM 24508 C CA . ASP B 2 22 ? -20.684 12.090 5.983 1.00 0.00 586 ASP B CA 14
ATOM 24509 C C . ASP B 2 22 ? -20.322 10.755 5.329 1.00 0.00 586 ASP B C 14
ATOM 24510 O O . ASP B 2 22 ? -20.928 10.343 4.359 1.00 0.00 586 ASP B O 14
ATOM 24519 N N . VAL B 2 23 ? -19.336 10.075 5.851 1.00 0.00 587 VAL B N 14
ATOM 24520 C CA . VAL B 2 23 ? -18.928 8.765 5.261 1.00 0.00 587 VAL B CA 14
ATOM 24521 C C . VAL B 2 23 ? -18.392 7.857 6.374 1.00 0.00 587 VAL B C 14
ATOM 24522 O O . VAL B 2 23 ? -17.358 8.114 6.958 1.00 0.00 587 VAL B O 14
ATOM 24535 N N . VAL B 2 24 ? -19.090 6.794 6.671 1.00 0.00 588 VAL B N 14
ATOM 24536 C CA . VAL B 2 24 ? -18.630 5.863 7.740 1.00 0.00 588 VAL B CA 14
ATOM 24537 C C . VAL B 2 24 ? -17.625 4.823 7.193 1.00 0.00 588 VAL B C 14
ATOM 24538 O O . VAL B 2 24 ? -16.716 4.448 7.906 1.00 0.00 588 VAL B O 14
ATOM 24551 N N . PRO B 2 25 ? -17.797 4.361 5.962 1.00 0.00 589 PRO B N 14
ATOM 24552 C CA . PRO B 2 25 ? -16.876 3.354 5.398 1.00 0.00 589 PRO B CA 14
ATOM 24553 C C . PRO B 2 25 ? -15.491 3.980 5.179 1.00 0.00 589 PRO B C 14
ATOM 24554 O O . PRO B 2 25 ? -15.353 4.985 4.510 1.00 0.00 589 PRO B O 14
ATOM 24565 N N . SER B 2 26 ? -14.468 3.392 5.735 1.00 0.00 590 SER B N 14
ATOM 24566 C CA . SER B 2 26 ? -13.101 3.953 5.555 1.00 0.00 590 SER B CA 14
ATOM 24567 C C . SER B 2 26 ? -12.699 3.842 4.083 1.00 0.00 590 SER B C 14
ATOM 24568 O O . SER B 2 26 ? -13.152 2.969 3.369 1.00 0.00 590 SER B O 14
ATOM 24576 N N . LYS B 2 27 ? -11.850 4.720 3.624 1.00 0.00 591 LYS B N 14
ATOM 24577 C CA . LYS B 2 27 ? -11.418 4.664 2.198 1.00 0.00 591 LYS B CA 14
ATOM 24578 C C . LYS B 2 27 ? -10.186 5.549 2.011 1.00 0.00 591 LYS B C 14
ATOM 24579 O O . LYS B 2 27 ? -10.167 6.697 2.410 1.00 0.00 591 LYS B O 14
ATOM 24598 N N . GLU B 2 28 ? -9.155 5.026 1.404 1.00 0.00 592 GLU B N 14
ATOM 24599 C CA . GLU B 2 28 ? -7.918 5.834 1.188 1.00 0.00 592 GLU B CA 14
ATOM 24600 C C . GLU B 2 28 ? -7.216 5.346 -0.081 1.00 0.00 592 GLU B C 14
ATOM 24601 O O . GLU B 2 28 ? -7.669 4.430 -0.739 1.00 0.00 592 GLU B O 14
ATOM 24613 N N . GLY B 2 29 ? -6.114 5.950 -0.433 1.00 0.00 593 GLY B N 14
ATOM 24614 C CA . GLY B 2 29 ? -5.391 5.514 -1.662 1.00 0.00 593 GLY B CA 14
ATOM 24615 C C . GLY B 2 29 ? -4.300 6.531 -2.005 1.00 0.00 593 GLY B C 14
ATOM 24616 O O . GLY B 2 29 ? -4.134 6.913 -3.146 1.00 0.00 593 GLY B O 14
ATOM 24620 N N . SER B 2 30 ? -3.556 6.975 -1.029 1.00 0.00 594 SER B N 14
ATOM 24621 C CA . SER B 2 30 ? -2.481 7.967 -1.311 1.00 0.00 594 SER B CA 14
ATOM 24622 C C . SER B 2 30 ? -1.339 7.295 -2.064 1.00 0.00 594 SER B C 14
ATOM 24623 O O . SER B 2 30 ? -1.232 6.086 -2.116 1.00 0.00 594 SER B O 14
ATOM 24631 N N . LEU B 2 31 ? -0.484 8.080 -2.646 1.00 0.00 595 LEU B N 14
ATOM 24632 C CA . LEU B 2 31 ? 0.667 7.527 -3.407 1.00 0.00 595 LEU B CA 14
ATOM 24633 C C . LEU B 2 31 ? 1.847 7.318 -2.459 1.00 0.00 595 LEU B C 14
ATOM 24634 O O . LEU B 2 31 ? 2.398 8.265 -1.934 1.00 0.00 595 LEU B O 14
ATOM 24650 N N . LEU B 2 32 ? 2.245 6.084 -2.239 1.00 0.00 596 LEU B N 14
ATOM 24651 C CA . LEU B 2 32 ? 3.406 5.807 -1.328 1.00 0.00 596 LEU B CA 14
ATOM 24652 C C . LEU B 2 32 ? 4.432 4.951 -2.084 1.00 0.00 596 LEU B C 14
ATOM 24653 O O . LEU B 2 32 ? 4.100 4.251 -3.020 1.00 0.00 596 LEU B O 14
ATOM 24669 N N . ARG B 2 33 ? 5.687 5.035 -1.707 1.00 0.00 597 ARG B N 14
ATOM 24670 C CA . ARG B 2 33 ? 6.756 4.265 -2.427 1.00 0.00 597 ARG B CA 14
ATOM 24671 C C . ARG B 2 33 ? 7.166 3.004 -1.650 1.00 0.00 597 ARG B C 14
ATOM 24672 O O . ARG B 2 33 ? 6.335 2.241 -1.195 1.00 0.00 597 ARG B O 14
ATOM 24693 N N . CYS B 2 34 ? 8.450 2.767 -1.536 1.00 0.00 598 CYS B N 14
ATOM 24694 C CA . CYS B 2 34 ? 8.948 1.540 -0.839 1.00 0.00 598 CYS B CA 14
ATOM 24695 C C . CYS B 2 34 ? 9.034 1.752 0.678 1.00 0.00 598 CYS B C 14
ATOM 24696 O O . CYS B 2 34 ? 8.042 1.701 1.377 1.00 0.00 598 CYS B O 14
ATOM 24703 N N . SER B 2 35 ? 10.224 1.964 1.191 1.00 0.00 599 SER B N 14
ATOM 24704 C CA . SER B 2 35 ? 10.396 2.155 2.666 1.00 0.00 599 SER B CA 14
ATOM 24705 C C . SER B 2 35 ? 9.302 3.080 3.196 1.00 0.00 599 SER B C 14
ATOM 24706 O O . SER B 2 35 ? 8.990 3.103 4.382 1.00 0.00 599 SER B O 14
ATOM 24714 N N . GLU B 2 36 ? 8.697 3.832 2.321 1.00 0.00 600 GLU B N 14
ATOM 24715 C CA . GLU B 2 36 ? 7.610 4.742 2.747 1.00 0.00 600 GLU B CA 14
ATOM 24716 C C . GLU B 2 36 ? 6.648 3.964 3.646 1.00 0.00 600 GLU B C 14
ATOM 24717 O O . GLU B 2 36 ? 6.098 4.475 4.608 1.00 0.00 600 GLU B O 14
ATOM 24729 N N . ILE B 2 37 ? 6.431 2.712 3.315 1.00 0.00 601 ILE B N 14
ATOM 24730 C CA . ILE B 2 37 ? 5.495 1.896 4.121 1.00 0.00 601 ILE B CA 14
ATOM 24731 C C . ILE B 2 37 ? 6.161 1.615 5.467 1.00 0.00 601 ILE B C 14
ATOM 24732 O O . ILE B 2 37 ? 5.513 1.514 6.487 1.00 0.00 601 ILE B O 14
ATOM 24748 N N . TRP B 2 38 ? 7.476 1.492 5.463 1.00 0.00 602 TRP B N 14
ATOM 24749 C CA . TRP B 2 38 ? 8.214 1.228 6.734 1.00 0.00 602 TRP B CA 14
ATOM 24750 C C . TRP B 2 38 ? 7.646 2.155 7.791 1.00 0.00 602 TRP B C 14
ATOM 24751 O O . TRP B 2 38 ? 7.444 1.778 8.928 1.00 0.00 602 TRP B O 14
ATOM 24772 N N . ASP B 2 39 ? 7.337 3.358 7.402 1.00 0.00 603 ASP B N 14
ATOM 24773 C CA . ASP B 2 39 ? 6.725 4.302 8.368 1.00 0.00 603 ASP B CA 14
ATOM 24774 C C . ASP B 2 39 ? 5.307 3.809 8.670 1.00 0.00 603 ASP B C 14
ATOM 24775 O O . ASP B 2 39 ? 4.875 3.785 9.805 1.00 0.00 603 ASP B O 14
ATOM 24784 N N . ARG B 2 40 ? 4.584 3.395 7.655 1.00 0.00 604 ARG B N 14
ATOM 24785 C CA . ARG B 2 40 ? 3.197 2.882 7.885 1.00 0.00 604 ARG B CA 14
ATOM 24786 C C . ARG B 2 40 ? 3.247 1.719 8.888 1.00 0.00 604 ARG B C 14
ATOM 24787 O O . ARG B 2 40 ? 2.296 1.451 9.596 1.00 0.00 604 ARG B O 14
ATOM 24808 N N . ILE B 2 41 ? 4.355 1.032 8.947 1.00 0.00 605 ILE B N 14
ATOM 24809 C CA . ILE B 2 41 ? 4.507 -0.118 9.891 1.00 0.00 605 ILE B CA 14
ATOM 24810 C C . ILE B 2 41 ? 4.968 0.378 11.268 1.00 0.00 605 ILE B C 14
ATOM 24811 O O . ILE B 2 41 ? 4.453 -0.039 12.287 1.00 0.00 605 ILE B O 14
ATOM 24827 N N . THR B 2 42 ? 5.940 1.244 11.314 1.00 0.00 606 THR B N 14
ATOM 24828 C CA . THR B 2 42 ? 6.429 1.735 12.633 1.00 0.00 606 THR B CA 14
ATOM 24829 C C . THR B 2 42 ? 5.250 2.193 13.496 1.00 0.00 606 THR B C 14
ATOM 24830 O O . THR B 2 42 ? 5.202 1.928 14.681 1.00 0.00 606 THR B O 14
ATOM 24841 N N . THR B 2 43 ? 4.305 2.884 12.921 1.00 0.00 607 THR B N 14
ATOM 24842 C CA . THR B 2 43 ? 3.143 3.361 13.725 1.00 0.00 607 THR B CA 14
ATOM 24843 C C . THR B 2 43 ? 2.495 2.179 14.456 1.00 0.00 607 THR B C 14
ATOM 24844 O O . THR B 2 43 ? 2.210 2.256 15.634 1.00 0.00 607 THR B O 14
ATOM 24855 N N . HIS B 2 44 ? 2.264 1.088 13.775 1.00 0.00 608 HIS B N 14
ATOM 24856 C CA . HIS B 2 44 ? 1.638 -0.093 14.441 1.00 0.00 608 HIS B CA 14
ATOM 24857 C C . HIS B 2 44 ? 2.374 -0.370 15.771 1.00 0.00 608 HIS B C 14
ATOM 24858 O O . HIS B 2 44 ? 3.515 -0.788 15.733 1.00 0.00 608 HIS B O 14
ATOM 24872 N N . PRO B 2 45 ? 1.747 -0.131 16.916 1.00 0.00 609 PRO B N 14
ATOM 24873 C CA . PRO B 2 45 ? 2.434 -0.370 18.199 1.00 0.00 609 PRO B CA 14
ATOM 24874 C C . PRO B 2 45 ? 2.747 -1.866 18.348 1.00 0.00 609 PRO B C 14
ATOM 24875 O O . PRO B 2 45 ? 3.716 -2.252 18.971 1.00 0.00 609 PRO B O 14
ATOM 24886 N N . LYS B 2 46 ? 1.923 -2.708 17.779 1.00 0.00 610 LYS B N 14
ATOM 24887 C CA . LYS B 2 46 ? 2.157 -4.177 17.883 1.00 0.00 610 LYS B CA 14
ATOM 24888 C C . LYS B 2 46 ? 3.182 -4.609 16.832 1.00 0.00 610 LYS B C 14
ATOM 24889 O O . LYS B 2 46 ? 2.943 -5.509 16.051 1.00 0.00 610 LYS B O 14
ATOM 24908 N N . TYR B 2 47 ? 4.322 -3.977 16.809 1.00 0.00 611 TYR B N 14
ATOM 24909 C CA . TYR B 2 47 ? 5.365 -4.353 15.812 1.00 0.00 611 TYR B CA 14
ATOM 24910 C C . TYR B 2 47 ? 5.944 -5.723 16.176 1.00 0.00 611 TYR B C 14
ATOM 24911 O O . TYR B 2 47 ? 6.953 -6.142 15.645 1.00 0.00 611 TYR B O 14
ATOM 24929 N N . SER B 2 48 ? 5.313 -6.419 17.088 1.00 0.00 612 SER B N 14
ATOM 24930 C CA . SER B 2 48 ? 5.818 -7.760 17.506 1.00 0.00 612 SER B CA 14
ATOM 24931 C C . SER B 2 48 ? 6.254 -8.574 16.284 1.00 0.00 612 SER B C 14
ATOM 24932 O O . SER B 2 48 ? 7.430 -8.709 16.007 1.00 0.00 612 SER B O 14
ATOM 24940 N N . ASP B 2 49 ? 5.321 -9.126 15.554 1.00 0.00 613 ASP B N 14
ATOM 24941 C CA . ASP B 2 49 ? 5.692 -9.939 14.356 1.00 0.00 613 ASP B CA 14
ATOM 24942 C C . ASP B 2 49 ? 4.577 -9.863 13.311 1.00 0.00 613 ASP B C 14
ATOM 24943 O O . ASP B 2 49 ? 3.414 -9.718 13.634 1.00 0.00 613 ASP B O 14
ATOM 24952 N N . ILE B 2 50 ? 4.928 -9.965 12.055 1.00 0.00 614 ILE B N 14
ATOM 24953 C CA . ILE B 2 50 ? 3.903 -9.905 10.970 1.00 0.00 614 ILE B CA 14
ATOM 24954 C C . ILE B 2 50 ? 4.346 -10.814 9.815 1.00 0.00 614 ILE B C 14
ATOM 24955 O O . ILE B 2 50 ? 4.611 -11.986 10.001 1.00 0.00 614 ILE B O 14
ATOM 24971 N N . ASP B 2 51 ? 4.433 -10.279 8.630 1.00 0.00 615 ASP B N 14
ATOM 24972 C CA . ASP B 2 51 ? 4.862 -11.088 7.458 1.00 0.00 615 ASP B CA 14
ATOM 24973 C C . ASP B 2 51 ? 5.365 -10.123 6.387 1.00 0.00 615 ASP B C 14
ATOM 24974 O O . ASP B 2 51 ? 4.600 -9.583 5.620 1.00 0.00 615 ASP B O 14
ATOM 24983 N N . VAL B 2 52 ? 6.648 -9.899 6.345 1.00 0.00 616 VAL B N 14
ATOM 24984 C CA . VAL B 2 52 ? 7.217 -8.957 5.336 1.00 0.00 616 VAL B CA 14
ATOM 24985 C C . VAL B 2 52 ? 7.402 -9.670 3.993 1.00 0.00 616 VAL B C 14
ATOM 24986 O O . VAL B 2 52 ? 7.534 -9.044 2.958 1.00 0.00 616 VAL B O 14
ATOM 24999 N N . ASP B 2 53 ? 7.433 -10.973 4.003 1.00 0.00 617 ASP B N 14
ATOM 25000 C CA . ASP B 2 53 ? 7.634 -11.727 2.730 1.00 0.00 617 ASP B CA 14
ATOM 25001 C C . ASP B 2 53 ? 6.454 -11.509 1.776 1.00 0.00 617 ASP B C 14
ATOM 25002 O O . ASP B 2 53 ? 6.635 -11.274 0.598 1.00 0.00 617 ASP B O 14
ATOM 25011 N N . GLY B 2 54 ? 5.248 -11.602 2.265 1.00 0.00 618 GLY B N 14
ATOM 25012 C CA . GLY B 2 54 ? 4.066 -11.419 1.370 1.00 0.00 618 GLY B CA 14
ATOM 25013 C C . GLY B 2 54 ? 3.999 -9.980 0.859 1.00 0.00 618 GLY B C 14
ATOM 25014 O O . GLY B 2 54 ? 3.625 -9.736 -0.270 1.00 0.00 618 GLY B O 14
ATOM 25018 N N . LEU B 2 55 ? 4.362 -9.023 1.666 1.00 0.00 619 LEU B N 14
ATOM 25019 C CA . LEU B 2 55 ? 4.308 -7.613 1.185 1.00 0.00 619 LEU B CA 14
ATOM 25020 C C . LEU B 2 55 ? 5.337 -7.452 0.066 1.00 0.00 619 LEU B C 14
ATOM 25021 O O . LEU B 2 55 ? 5.257 -6.553 -0.747 1.00 0.00 619 LEU B O 14
ATOM 25037 N N . CYS B 2 56 ? 6.307 -8.323 0.028 1.00 0.00 620 CYS B N 14
ATOM 25038 C CA . CYS B 2 56 ? 7.353 -8.235 -1.025 1.00 0.00 620 CYS B CA 14
ATOM 25039 C C . CYS B 2 56 ? 6.755 -8.578 -2.392 1.00 0.00 620 CYS B C 14
ATOM 25040 O O . CYS B 2 56 ? 6.895 -7.833 -3.334 1.00 0.00 620 CYS B O 14
ATOM 25048 N N . SER B 2 57 ? 6.091 -9.698 -2.519 1.00 0.00 621 SER B N 14
ATOM 25049 C CA . SER B 2 57 ? 5.502 -10.066 -3.846 1.00 0.00 621 SER B CA 14
ATOM 25050 C C . SER B 2 57 ? 4.139 -9.389 -4.025 1.00 0.00 621 SER B C 14
ATOM 25051 O O . SER B 2 57 ? 3.510 -9.513 -5.058 1.00 0.00 621 SER B O 14
ATOM 25059 N N . GLU B 2 58 ? 3.688 -8.655 -3.048 1.00 0.00 622 GLU B N 14
ATOM 25060 C CA . GLU B 2 58 ? 2.378 -7.943 -3.173 1.00 0.00 622 GLU B CA 14
ATOM 25061 C C . GLU B 2 58 ? 2.624 -6.467 -3.523 1.00 0.00 622 GLU B C 14
ATOM 25062 O O . GLU B 2 58 ? 2.000 -5.928 -4.415 1.00 0.00 622 GLU B O 14
ATOM 25074 N N . LEU B 2 59 ? 3.520 -5.805 -2.837 1.00 0.00 623 LEU B N 14
ATOM 25075 C CA . LEU B 2 59 ? 3.783 -4.364 -3.151 1.00 0.00 623 LEU B CA 14
ATOM 25076 C C . LEU B 2 59 ? 4.810 -4.251 -4.292 1.00 0.00 623 LEU B C 14
ATOM 25077 O O . LEU B 2 59 ? 4.934 -3.215 -4.915 1.00 0.00 623 LEU B O 14
ATOM 25093 N N . MET B 2 60 ? 5.564 -5.286 -4.559 1.00 0.00 624 MET B N 14
ATOM 25094 C CA . MET B 2 60 ? 6.592 -5.194 -5.644 1.00 0.00 624 MET B CA 14
ATOM 25095 C C . MET B 2 60 ? 5.937 -5.198 -7.032 1.00 0.00 624 MET B C 14
ATOM 25096 O O . MET B 2 60 ? 6.488 -4.665 -7.970 1.00 0.00 624 MET B O 14
ATOM 25110 N N . ALA B 2 61 ? 4.771 -5.783 -7.179 1.00 0.00 625 ALA B N 14
ATOM 25111 C CA . ALA B 2 61 ? 4.099 -5.799 -8.524 1.00 0.00 625 ALA B CA 14
ATOM 25112 C C . ALA B 2 61 ? 2.939 -4.807 -8.525 1.00 0.00 625 ALA B C 14
ATOM 25113 O O . ALA B 2 61 ? 2.604 -4.251 -9.552 1.00 0.00 625 ALA B O 14
ATOM 25120 N N . LYS B 2 62 ? 2.352 -4.521 -7.401 1.00 0.00 626 LYS B N 14
ATOM 25121 C CA . LYS B 2 62 ? 1.269 -3.503 -7.409 1.00 0.00 626 LYS B CA 14
ATOM 25122 C C . LYS B 2 62 ? 1.930 -2.178 -7.794 1.00 0.00 626 LYS B C 14
ATOM 25123 O O . LYS B 2 62 ? 1.288 -1.195 -8.104 1.00 0.00 626 LYS B O 14
ATOM 25142 N N . ALA B 2 63 ? 3.236 -2.182 -7.758 1.00 0.00 627 ALA B N 14
ATOM 25143 C CA . ALA B 2 63 ? 4.046 -0.975 -8.096 1.00 0.00 627 ALA B CA 14
ATOM 25144 C C . ALA B 2 63 ? 3.550 -0.311 -9.386 1.00 0.00 627 ALA B C 14
ATOM 25145 O O . ALA B 2 63 ? 3.211 -0.969 -10.350 1.00 0.00 627 ALA B O 14
ATOM 25152 N N . LYS B 2 64 ? 3.540 1.004 -9.410 1.00 0.00 628 LYS B N 14
ATOM 25153 C CA . LYS B 2 64 ? 3.108 1.759 -10.629 1.00 0.00 628 LYS B CA 14
ATOM 25154 C C . LYS B 2 64 ? 4.288 2.610 -11.106 1.00 0.00 628 LYS B C 14
ATOM 25155 O O . LYS B 2 64 ? 4.544 3.684 -10.594 1.00 0.00 628 LYS B O 14
ATOM 25174 N N . CYS B 2 65 ? 5.031 2.111 -12.055 1.00 0.00 629 CYS B N 14
ATOM 25175 C CA . CYS B 2 65 ? 6.228 2.848 -12.559 1.00 0.00 629 CYS B CA 14
ATOM 25176 C C . CYS B 2 65 ? 5.873 4.267 -13.023 1.00 0.00 629 CYS B C 14
ATOM 25177 O O . CYS B 2 65 ? 5.151 4.477 -13.977 1.00 0.00 629 CYS B O 14
ATOM 25184 N N . SER B 2 66 ? 6.433 5.234 -12.340 1.00 0.00 630 SER B N 14
ATOM 25185 C CA . SER B 2 66 ? 6.221 6.674 -12.687 1.00 0.00 630 SER B CA 14
ATOM 25186 C C . SER B 2 66 ? 7.543 7.411 -12.447 1.00 0.00 630 SER B C 14
ATOM 25187 O O . SER B 2 66 ? 8.385 6.937 -11.710 1.00 0.00 630 SER B O 14
ATOM 25195 N N . GLU B 2 67 ? 7.759 8.556 -13.046 1.00 0.00 631 GLU B N 14
ATOM 25196 C CA . GLU B 2 67 ? 9.052 9.262 -12.809 1.00 0.00 631 GLU B CA 14
ATOM 25197 C C . GLU B 2 67 ? 9.144 9.665 -11.336 1.00 0.00 631 GLU B C 14
ATOM 25198 O O . GLU B 2 67 ? 10.221 9.831 -10.800 1.00 0.00 631 GLU B O 14
ATOM 25210 N N . ARG B 2 68 ? 8.034 9.785 -10.665 1.00 0.00 632 ARG B N 14
ATOM 25211 C CA . ARG B 2 68 ? 8.083 10.132 -9.216 1.00 0.00 632 ARG B CA 14
ATOM 25212 C C . ARG B 2 68 ? 8.450 8.857 -8.449 1.00 0.00 632 ARG B C 14
ATOM 25213 O O . ARG B 2 68 ? 7.990 8.614 -7.351 1.00 0.00 632 ARG B O 14
ATOM 25234 N N . GLY B 2 69 ? 9.258 8.028 -9.056 1.00 0.00 633 GLY B N 14
ATOM 25235 C CA . GLY B 2 69 ? 9.645 6.744 -8.410 1.00 0.00 633 GLY B CA 14
ATOM 25236 C C . GLY B 2 69 ? 8.417 5.839 -8.435 1.00 0.00 633 GLY B C 14
ATOM 25237 O O . GLY B 2 69 ? 7.434 6.155 -9.077 1.00 0.00 633 GLY B O 14
ATOM 25241 N N . VAL B 2 70 ? 8.429 4.725 -7.759 1.00 0.00 634 VAL B N 14
ATOM 25242 C CA . VAL B 2 70 ? 7.232 3.844 -7.775 1.00 0.00 634 VAL B CA 14
ATOM 25243 C C . VAL B 2 70 ? 6.166 4.410 -6.842 1.00 0.00 634 VAL B C 14
ATOM 25244 O O . VAL B 2 70 ? 6.473 4.909 -5.778 1.00 0.00 634 VAL B O 14
ATOM 25257 N N . VAL B 2 71 ? 4.911 4.324 -7.213 1.00 0.00 635 VAL B N 14
ATOM 25258 C CA . VAL B 2 71 ? 3.823 4.843 -6.321 1.00 0.00 635 VAL B CA 14
ATOM 25259 C C . VAL B 2 71 ? 2.681 3.826 -6.288 1.00 0.00 635 VAL B C 14
ATOM 25260 O O . VAL B 2 71 ? 2.320 3.249 -7.293 1.00 0.00 635 VAL B O 14
ATOM 25273 N N . ILE B 2 72 ? 2.119 3.599 -5.127 1.00 0.00 636 ILE B N 14
ATOM 25274 C CA . ILE B 2 72 ? 1.002 2.613 -4.991 1.00 0.00 636 ILE B CA 14
ATOM 25275 C C . ILE B 2 72 ? -0.119 3.240 -4.161 1.00 0.00 636 ILE B C 14
ATOM 25276 O O . ILE B 2 72 ? 0.107 4.135 -3.374 1.00 0.00 636 ILE B O 14
ATOM 25292 N N . ASN B 2 73 ? -1.330 2.788 -4.340 1.00 0.00 637 ASN B N 14
ATOM 25293 C CA . ASN B 2 73 ? -2.466 3.369 -3.564 1.00 0.00 637 ASN B CA 14
ATOM 25294 C C . ASN B 2 73 ? -2.618 2.639 -2.226 1.00 0.00 637 ASN B C 14
ATOM 25295 O O . ASN B 2 73 ? -2.602 1.426 -2.155 1.00 0.00 637 ASN B O 14
ATOM 25306 N N . ALA B 2 74 ? -2.776 3.388 -1.165 1.00 0.00 638 ALA B N 14
ATOM 25307 C CA . ALA B 2 74 ? -2.945 2.780 0.186 1.00 0.00 638 ALA B CA 14
ATOM 25308 C C . ALA B 2 74 ? -3.986 1.658 0.145 1.00 0.00 638 ALA B C 14
ATOM 25309 O O . ALA B 2 74 ? -4.139 0.914 1.093 1.00 0.00 638 ALA B O 14
ATOM 25316 N N . GLU B 2 75 ? -4.691 1.517 -0.938 1.00 0.00 639 GLU B N 14
ATOM 25317 C CA . GLU B 2 75 ? -5.706 0.427 -1.024 1.00 0.00 639 GLU B CA 14
ATOM 25318 C C . GLU B 2 75 ? -5.013 -0.920 -1.266 1.00 0.00 639 GLU B C 14
ATOM 25319 O O . GLU B 2 75 ? -5.567 -1.960 -0.973 1.00 0.00 639 GLU B O 14
ATOM 25331 N N . ASP B 2 76 ? -3.798 -0.934 -1.745 1.00 0.00 640 ASP B N 14
ATOM 25332 C CA . ASP B 2 76 ? -3.103 -2.245 -1.945 1.00 0.00 640 ASP B CA 14
ATOM 25333 C C . ASP B 2 76 ? -2.397 -2.651 -0.646 1.00 0.00 640 ASP B C 14
ATOM 25334 O O . ASP B 2 76 ? -2.544 -3.763 -0.179 1.00 0.00 640 ASP B O 14
ATOM 25343 N N . VAL B 2 77 ? -1.644 -1.772 -0.047 1.00 0.00 641 VAL B N 14
ATOM 25344 C CA . VAL B 2 77 ? -0.958 -2.137 1.228 1.00 0.00 641 VAL B CA 14
ATOM 25345 C C . VAL B 2 77 ? -2.018 -2.447 2.303 1.00 0.00 641 VAL B C 14
ATOM 25346 O O . VAL B 2 77 ? -1.944 -3.456 2.974 1.00 0.00 641 VAL B O 14
ATOM 25359 N N . GLN B 2 78 ? -2.990 -1.592 2.485 1.00 0.00 642 GLN B N 14
ATOM 25360 C CA . GLN B 2 78 ? -4.020 -1.863 3.531 1.00 0.00 642 GLN B CA 14
ATOM 25361 C C . GLN B 2 78 ? -4.681 -3.222 3.272 1.00 0.00 642 GLN B C 14
ATOM 25362 O O . GLN B 2 78 ? -4.980 -3.952 4.194 1.00 0.00 642 GLN B O 14
ATOM 25376 N N . LEU B 2 79 ? -4.886 -3.587 2.033 1.00 0.00 643 LEU B N 14
ATOM 25377 C CA . LEU B 2 79 ? -5.496 -4.919 1.747 1.00 0.00 643 LEU B CA 14
ATOM 25378 C C . LEU B 2 79 ? -4.405 -5.994 1.880 1.00 0.00 643 LEU B C 14
ATOM 25379 O O . LEU B 2 79 ? -4.692 -7.163 2.046 1.00 0.00 643 LEU B O 14
ATOM 25395 N N . ALA B 2 80 ? -3.158 -5.611 1.843 1.00 0.00 644 ALA B N 14
ATOM 25396 C CA . ALA B 2 80 ? -2.063 -6.616 2.005 1.00 0.00 644 ALA B CA 14
ATOM 25397 C C . ALA B 2 80 ? -1.748 -6.786 3.495 1.00 0.00 644 ALA B C 14
ATOM 25398 O O . ALA B 2 80 ? -1.767 -7.881 4.022 1.00 0.00 644 ALA B O 14
ATOM 25405 N N . LEU B 2 81 ? -1.460 -5.715 4.177 1.00 0.00 645 LEU B N 14
ATOM 25406 C CA . LEU B 2 81 ? -1.141 -5.813 5.632 1.00 0.00 645 LEU B CA 14
ATOM 25407 C C . LEU B 2 81 ? -2.343 -6.367 6.409 1.00 0.00 645 LEU B C 14
ATOM 25408 O O . LEU B 2 81 ? -2.184 -6.931 7.472 1.00 0.00 645 LEU B O 14
ATOM 25424 N N . ASN B 2 82 ? -3.539 -6.215 5.905 1.00 0.00 646 ASN B N 14
ATOM 25425 C CA . ASN B 2 82 ? -4.731 -6.742 6.644 1.00 0.00 646 ASN B CA 14
ATOM 25426 C C . ASN B 2 82 ? -5.056 -8.164 6.167 1.00 0.00 646 ASN B C 14
ATOM 25427 O O . ASN B 2 82 ? -5.867 -8.853 6.755 1.00 0.00 646 ASN B O 14
ATOM 25438 N N . LYS B 2 83 ? -4.432 -8.604 5.102 1.00 0.00 647 LYS B N 14
ATOM 25439 C CA . LYS B 2 83 ? -4.702 -9.980 4.573 1.00 0.00 647 LYS B CA 14
ATOM 25440 C C . LYS B 2 83 ? -3.549 -10.909 4.955 1.00 0.00 647 LYS B C 14
ATOM 25441 O O . LYS B 2 83 ? -3.643 -12.113 4.823 1.00 0.00 647 LYS B O 14
ATOM 25460 N N . HIS B 2 84 ? -2.463 -10.354 5.431 1.00 0.00 648 HIS B N 14
ATOM 25461 C CA . HIS B 2 84 ? -1.287 -11.186 5.835 1.00 0.00 648 HIS B CA 14
ATOM 25462 C C . HIS B 2 84 ? -1.130 -11.119 7.353 1.00 0.00 648 HIS B C 14
ATOM 25463 O O . HIS B 2 84 ? -0.176 -11.621 7.916 1.00 0.00 648 HIS B O 14
ATOM 25477 N N . MET B 2 85 ? -2.064 -10.493 8.021 1.00 0.00 649 MET B N 14
ATOM 25478 C CA . MET B 2 85 ? -1.989 -10.373 9.507 1.00 0.00 649 MET B CA 14
ATOM 25479 C C . MET B 2 85 ? -2.830 -11.476 10.152 1.00 0.00 649 MET B C 14
ATOM 25480 O O . MET B 2 85 ? -3.980 -11.675 9.812 1.00 0.00 649 MET B O 14
ATOM 25494 N N . ASN B 2 86 ? -2.264 -12.197 11.081 1.00 0.00 650 ASN B N 14
ATOM 25495 C CA . ASN B 2 86 ? -3.027 -13.288 11.750 1.00 0.00 650 ASN B CA 14
ATOM 25496 C C . ASN B 2 86 ? -4.199 -12.687 12.530 1.00 0.00 650 ASN B C 14
ATOM 25497 O O . ASN B 2 86 ? -4.002 -11.658 13.155 1.00 0.00 650 ASN B O 14
ATOM 25509 N N . ASN A 1 1 ? 9.095 19.371 8.795 1.00 0.00 279 ASN A N 15
ATOM 25510 C CA . ASN A 1 1 ? 10.222 20.345 8.719 1.00 0.00 279 ASN A CA 15
ATOM 25511 C C . ASN A 1 1 ? 11.508 19.676 9.211 1.00 0.00 279 ASN A C 15
ATOM 25512 O O . ASN A 1 1 ? 12.597 20.173 9.000 1.00 0.00 279 ASN A O 15
ATOM 25525 N N . LEU A 1 2 ? 11.391 18.553 9.866 1.00 0.00 280 LEU A N 15
ATOM 25526 C CA . LEU A 1 2 ? 12.607 17.856 10.370 1.00 0.00 280 LEU A CA 15
ATOM 25527 C C . LEU A 1 2 ? 13.343 17.205 9.195 1.00 0.00 280 LEU A C 15
ATOM 25528 O O . LEU A 1 2 ? 13.084 16.073 8.839 1.00 0.00 280 LEU A O 15
ATOM 25544 N N . ASP A 1 3 ? 14.257 17.912 8.591 1.00 0.00 281 ASP A N 15
ATOM 25545 C CA . ASP A 1 3 ? 15.008 17.334 7.441 1.00 0.00 281 ASP A CA 15
ATOM 25546 C C . ASP A 1 3 ? 16.084 16.379 7.962 1.00 0.00 281 ASP A C 15
ATOM 25547 O O . ASP A 1 3 ? 15.888 15.681 8.938 1.00 0.00 281 ASP A O 15
ATOM 25556 N N . SER A 1 4 ? 17.220 16.342 7.321 1.00 0.00 282 SER A N 15
ATOM 25557 C CA . SER A 1 4 ? 18.306 15.432 7.782 1.00 0.00 282 SER A CA 15
ATOM 25558 C C . SER A 1 4 ? 17.759 14.008 7.908 1.00 0.00 282 SER A C 15
ATOM 25559 O O . SER A 1 4 ? 17.110 13.502 7.014 1.00 0.00 282 SER A O 15
ATOM 25567 N N . ASN A 1 5 ? 18.016 13.358 9.011 1.00 0.00 283 ASN A N 15
ATOM 25568 C CA . ASN A 1 5 ? 17.509 11.968 9.192 1.00 0.00 283 ASN A CA 15
ATOM 25569 C C . ASN A 1 5 ? 17.947 11.107 8.006 1.00 0.00 283 ASN A C 15
ATOM 25570 O O . ASN A 1 5 ? 17.244 10.209 7.586 1.00 0.00 283 ASN A O 15
ATOM 25581 N N . MET A 1 6 ? 19.104 11.372 7.463 1.00 0.00 284 MET A N 15
ATOM 25582 C CA . MET A 1 6 ? 19.588 10.568 6.305 1.00 0.00 284 MET A CA 15
ATOM 25583 C C . MET A 1 6 ? 20.178 9.248 6.811 1.00 0.00 284 MET A C 15
ATOM 25584 O O . MET A 1 6 ? 21.046 9.229 7.662 1.00 0.00 284 MET A O 15
ATOM 25598 N N . PHE A 1 7 ? 19.713 8.144 6.294 1.00 0.00 285 PHE A N 15
ATOM 25599 C CA . PHE A 1 7 ? 20.245 6.826 6.743 1.00 0.00 285 PHE A CA 15
ATOM 25600 C C . PHE A 1 7 ? 20.250 6.770 8.272 1.00 0.00 285 PHE A C 15
ATOM 25601 O O . PHE A 1 7 ? 19.659 7.599 8.935 1.00 0.00 285 PHE A O 15
ATOM 25618 N N . SER A 1 8 ? 20.913 5.798 8.838 1.00 0.00 286 SER A N 15
ATOM 25619 C CA . SER A 1 8 ? 20.954 5.692 10.324 1.00 0.00 286 SER A CA 15
ATOM 25620 C C . SER A 1 8 ? 21.609 6.945 10.908 1.00 0.00 286 SER A C 15
ATOM 25621 O O . SER A 1 8 ? 22.390 7.609 10.256 1.00 0.00 286 SER A O 15
ATOM 25629 N N . ASN A 1 9 ? 21.297 7.274 12.131 1.00 0.00 287 ASN A N 15
ATOM 25630 C CA . ASN A 1 9 ? 21.902 8.483 12.754 1.00 0.00 287 ASN A CA 15
ATOM 25631 C C . ASN A 1 9 ? 23.380 8.217 13.055 1.00 0.00 287 ASN A C 15
ATOM 25632 O O . ASN A 1 9 ? 24.104 7.692 12.233 1.00 0.00 287 ASN A O 15
ATOM 25643 N N . ASP A 1 10 ? 23.833 8.575 14.227 1.00 0.00 288 ASP A N 15
ATOM 25644 C CA . ASP A 1 10 ? 25.263 8.342 14.576 1.00 0.00 288 ASP A CA 15
ATOM 25645 C C . ASP A 1 10 ? 25.423 8.321 16.098 1.00 0.00 288 ASP A C 15
ATOM 25646 O O . ASP A 1 10 ? 26.501 8.518 16.621 1.00 0.00 288 ASP A O 15
ATOM 25655 N N . PHE A 1 11 ? 24.358 8.080 16.815 1.00 0.00 289 PHE A N 15
ATOM 25656 C CA . PHE A 1 11 ? 24.456 8.046 18.301 1.00 0.00 289 PHE A CA 15
ATOM 25657 C C . PHE A 1 11 ? 25.354 6.882 18.727 1.00 0.00 289 PHE A C 15
ATOM 25658 O O . PHE A 1 11 ? 26.514 7.063 19.038 1.00 0.00 289 PHE A O 15
ATOM 25675 N N . ASN A 1 12 ? 24.827 5.688 18.741 1.00 0.00 290 ASN A N 15
ATOM 25676 C CA . ASN A 1 12 ? 25.652 4.516 19.145 1.00 0.00 290 ASN A CA 15
ATOM 25677 C C . ASN A 1 12 ? 26.835 4.370 18.186 1.00 0.00 290 ASN A C 15
ATOM 25678 O O . ASN A 1 12 ? 27.080 5.220 17.354 1.00 0.00 290 ASN A O 15
ATOM 25689 N N . PHE A 1 13 ? 27.568 3.297 18.294 1.00 0.00 291 PHE A N 15
ATOM 25690 C CA . PHE A 1 13 ? 28.734 3.098 17.387 1.00 0.00 291 PHE A CA 15
ATOM 25691 C C . PHE A 1 13 ? 29.267 1.673 17.546 1.00 0.00 291 PHE A C 15
ATOM 25692 O O . PHE A 1 13 ? 30.181 1.261 16.860 1.00 0.00 291 PHE A O 15
ATOM 25709 N N . GLU A 1 14 ? 28.704 0.916 18.448 1.00 0.00 292 GLU A N 15
ATOM 25710 C CA . GLU A 1 14 ? 29.179 -0.481 18.651 1.00 0.00 292 GLU A CA 15
ATOM 25711 C C . GLU A 1 14 ? 28.748 -1.345 17.464 1.00 0.00 292 GLU A C 15
ATOM 25712 O O . GLU A 1 14 ? 29.568 -1.832 16.710 1.00 0.00 292 GLU A O 15
ATOM 25724 N N . ASN A 1 15 ? 27.470 -1.539 17.291 1.00 0.00 293 ASN A N 15
ATOM 25725 C CA . ASN A 1 15 ? 26.991 -2.372 16.152 1.00 0.00 293 ASN A CA 15
ATOM 25726 C C . ASN A 1 15 ? 27.228 -1.624 14.838 1.00 0.00 293 ASN A C 15
ATOM 25727 O O . ASN A 1 15 ? 27.155 -0.412 14.780 1.00 0.00 293 ASN A O 15
ATOM 25738 N N . GLN A 1 16 ? 27.515 -2.337 13.783 1.00 0.00 294 GLN A N 15
ATOM 25739 C CA . GLN A 1 16 ? 27.762 -1.670 12.471 1.00 0.00 294 GLN A CA 15
ATOM 25740 C C . GLN A 1 16 ? 26.430 -1.418 11.760 1.00 0.00 294 GLN A C 15
ATOM 25741 O O . GLN A 1 16 ? 25.991 -2.205 10.945 1.00 0.00 294 GLN A O 15
ATOM 25755 N N . PHE A 1 17 ? 25.785 -0.323 12.059 1.00 0.00 295 PHE A N 15
ATOM 25756 C CA . PHE A 1 17 ? 24.486 -0.016 11.396 1.00 0.00 295 PHE A CA 15
ATOM 25757 C C . PHE A 1 17 ? 24.748 0.526 9.989 1.00 0.00 295 PHE A C 15
ATOM 25758 O O . PHE A 1 17 ? 25.581 1.388 9.790 1.00 0.00 295 PHE A O 15
ATOM 25775 N N . ASP A 1 18 ? 24.043 0.024 9.012 1.00 0.00 296 ASP A N 15
ATOM 25776 C CA . ASP A 1 18 ? 24.248 0.506 7.618 1.00 0.00 296 ASP A CA 15
ATOM 25777 C C . ASP A 1 18 ? 23.142 -0.049 6.717 1.00 0.00 296 ASP A C 15
ATOM 25778 O O . ASP A 1 18 ? 23.293 -1.085 6.100 1.00 0.00 296 ASP A O 15
ATOM 25787 N N . GLU A 1 19 ? 22.031 0.631 6.637 1.00 0.00 297 GLU A N 15
ATOM 25788 C CA . GLU A 1 19 ? 20.917 0.139 5.777 1.00 0.00 297 GLU A CA 15
ATOM 25789 C C . GLU A 1 19 ? 21.206 0.498 4.317 1.00 0.00 297 GLU A C 15
ATOM 25790 O O . GLU A 1 19 ? 20.320 0.867 3.572 1.00 0.00 297 GLU A O 15
ATOM 25802 N N . GLN A 1 20 ? 22.439 0.391 3.903 1.00 0.00 298 GLN A N 15
ATOM 25803 C CA . GLN A 1 20 ? 22.785 0.725 2.492 1.00 0.00 298 GLN A CA 15
ATOM 25804 C C . GLN A 1 20 ? 22.311 -0.401 1.570 1.00 0.00 298 GLN A C 15
ATOM 25805 O O . GLN A 1 20 ? 22.288 -0.261 0.363 1.00 0.00 298 GLN A O 15
ATOM 25819 N N . VAL A 1 21 ? 21.930 -1.519 2.129 1.00 0.00 299 VAL A N 15
ATOM 25820 C CA . VAL A 1 21 ? 21.454 -2.657 1.288 1.00 0.00 299 VAL A CA 15
ATOM 25821 C C . VAL A 1 21 ? 19.976 -2.522 1.041 1.00 0.00 299 VAL A C 15
ATOM 25822 O O . VAL A 1 21 ? 19.176 -3.328 1.475 1.00 0.00 299 VAL A O 15
ATOM 25835 N N . SER A 1 22 ? 19.611 -1.519 0.316 1.00 0.00 300 SER A N 15
ATOM 25836 C CA . SER A 1 22 ? 18.193 -1.326 -0.008 1.00 0.00 300 SER A CA 15
ATOM 25837 C C . SER A 1 22 ? 17.792 -2.357 -1.055 1.00 0.00 300 SER A C 15
ATOM 25838 O O . SER A 1 22 ? 16.910 -2.118 -1.856 1.00 0.00 300 SER A O 15
ATOM 25846 N N . GLU A 1 23 ? 18.412 -3.515 -1.046 1.00 0.00 301 GLU A N 15
ATOM 25847 C CA . GLU A 1 23 ? 18.035 -4.575 -2.029 1.00 0.00 301 GLU A CA 15
ATOM 25848 C C . GLU A 1 23 ? 16.517 -4.625 -2.070 1.00 0.00 301 GLU A C 15
ATOM 25849 O O . GLU A 1 23 ? 15.895 -4.981 -3.054 1.00 0.00 301 GLU A O 15
ATOM 25861 N N . PHE A 1 24 ? 15.932 -4.217 -0.981 1.00 0.00 302 PHE A N 15
ATOM 25862 C CA . PHE A 1 24 ? 14.453 -4.188 -0.886 1.00 0.00 302 PHE A CA 15
ATOM 25863 C C . PHE A 1 24 ? 13.904 -3.027 -1.712 1.00 0.00 302 PHE A C 15
ATOM 25864 O O . PHE A 1 24 ? 13.234 -3.223 -2.706 1.00 0.00 302 PHE A O 15
ATOM 25881 N N . CYS A 1 25 ? 14.186 -1.820 -1.317 1.00 0.00 303 CYS A N 15
ATOM 25882 C CA . CYS A 1 25 ? 13.681 -0.656 -2.091 1.00 0.00 303 CYS A CA 15
ATOM 25883 C C . CYS A 1 25 ? 14.370 -0.634 -3.459 1.00 0.00 303 CYS A C 15
ATOM 25884 O O . CYS A 1 25 ? 13.735 -0.520 -4.488 1.00 0.00 303 CYS A O 15
ATOM 25891 N N . SER A 1 26 ? 15.671 -0.740 -3.471 1.00 0.00 304 SER A N 15
ATOM 25892 C CA . SER A 1 26 ? 16.416 -0.725 -4.761 1.00 0.00 304 SER A CA 15
ATOM 25893 C C . SER A 1 26 ? 15.793 -1.726 -5.741 1.00 0.00 304 SER A C 15
ATOM 25894 O O . SER A 1 26 ? 15.879 -1.557 -6.946 1.00 0.00 304 SER A O 15
ATOM 25902 N N . LYS A 1 27 ? 15.116 -2.739 -5.242 1.00 0.00 305 LYS A N 15
ATOM 25903 C CA . LYS A 1 27 ? 14.451 -3.721 -6.163 1.00 0.00 305 LYS A CA 15
ATOM 25904 C C . LYS A 1 27 ? 12.963 -3.385 -6.226 1.00 0.00 305 LYS A C 15
ATOM 25905 O O . LYS A 1 27 ? 12.249 -3.807 -7.123 1.00 0.00 305 LYS A O 15
ATOM 25924 N N . MET A 1 28 ? 12.492 -2.574 -5.324 1.00 0.00 306 MET A N 15
ATOM 25925 C CA . MET A 1 28 ? 11.069 -2.177 -5.390 1.00 0.00 306 MET A CA 15
ATOM 25926 C C . MET A 1 28 ? 10.923 -1.212 -6.558 1.00 0.00 306 MET A C 15
ATOM 25927 O O . MET A 1 28 ? 9.864 -1.100 -7.143 1.00 0.00 306 MET A O 15
ATOM 25941 N N . ASN A 1 29 ? 11.988 -0.527 -6.935 1.00 0.00 307 ASN A N 15
ATOM 25942 C CA . ASN A 1 29 ? 11.878 0.402 -8.100 1.00 0.00 307 ASN A CA 15
ATOM 25943 C C . ASN A 1 29 ? 12.160 -0.432 -9.345 1.00 0.00 307 ASN A C 15
ATOM 25944 O O . ASN A 1 29 ? 11.499 -0.309 -10.352 1.00 0.00 307 ASN A O 15
ATOM 25955 N N . GLN A 1 30 ? 13.144 -1.314 -9.242 1.00 0.00 308 GLN A N 15
ATOM 25956 C CA . GLN A 1 30 ? 13.505 -2.223 -10.384 1.00 0.00 308 GLN A CA 15
ATOM 25957 C C . GLN A 1 30 ? 12.241 -2.612 -11.151 1.00 0.00 308 GLN A C 15
ATOM 25958 O O . GLN A 1 30 ? 12.229 -2.663 -12.365 1.00 0.00 308 GLN A O 15
ATOM 25972 N N . VAL A 1 31 ? 11.171 -2.874 -10.445 1.00 0.00 309 VAL A N 15
ATOM 25973 C CA . VAL A 1 31 ? 9.895 -3.244 -11.133 1.00 0.00 309 VAL A CA 15
ATOM 25974 C C . VAL A 1 31 ? 9.637 -2.268 -12.292 1.00 0.00 309 VAL A C 15
ATOM 25975 O O . VAL A 1 31 ? 8.833 -2.516 -13.167 1.00 0.00 309 VAL A O 15
ATOM 25988 N N . CYS A 1 32 ? 10.337 -1.166 -12.302 1.00 0.00 310 CYS A N 15
ATOM 25989 C CA . CYS A 1 32 ? 10.171 -0.164 -13.394 1.00 0.00 310 CYS A CA 15
ATOM 25990 C C . CYS A 1 32 ? 11.077 -0.546 -14.570 1.00 0.00 310 CYS A C 15
ATOM 25991 O O . CYS A 1 32 ? 11.433 0.281 -15.386 1.00 0.00 310 CYS A O 15
ATOM 25998 N N . GLY A 1 33 ? 11.446 -1.796 -14.668 1.00 0.00 311 GLY A N 15
ATOM 25999 C CA . GLY A 1 33 ? 12.322 -2.235 -15.796 1.00 0.00 311 GLY A CA 15
ATOM 26000 C C . GLY A 1 33 ? 11.452 -2.638 -16.988 1.00 0.00 311 GLY A C 15
ATOM 26001 O O . GLY A 1 33 ? 10.677 -3.571 -16.915 1.00 0.00 311 GLY A O 15
ATOM 26005 N N . THR A 1 34 ? 11.570 -1.940 -18.085 1.00 0.00 312 THR A N 15
ATOM 26006 C CA . THR A 1 34 ? 10.745 -2.283 -19.281 1.00 0.00 312 THR A CA 15
ATOM 26007 C C . THR A 1 34 ? 11.406 -3.428 -20.051 1.00 0.00 312 THR A C 15
ATOM 26008 O O . THR A 1 34 ? 12.614 -3.558 -20.073 1.00 0.00 312 THR A O 15
ATOM 26019 N N . ARG A 1 35 ? 10.622 -4.257 -20.685 1.00 0.00 313 ARG A N 15
ATOM 26020 C CA . ARG A 1 35 ? 11.205 -5.392 -21.456 1.00 0.00 313 ARG A CA 15
ATOM 26021 C C . ARG A 1 35 ? 12.024 -4.846 -22.626 1.00 0.00 313 ARG A C 15
ATOM 26022 O O . ARG A 1 35 ? 12.854 -5.579 -23.138 1.00 0.00 313 ARG A O 15
ATOM 26044 N N . ASN B 2 1 ? -33.456 1.110 14.490 1.00 0.00 565 ASN B N 15
ATOM 26045 C CA . ASN B 2 1 ? -34.743 1.810 14.217 1.00 0.00 565 ASN B CA 15
ATOM 26046 C C . ASN B 2 1 ? -35.252 1.420 12.828 1.00 0.00 565 ASN B C 15
ATOM 26047 O O . ASN B 2 1 ? -35.525 2.264 11.998 1.00 0.00 565 ASN B O 15
ATOM 26060 N N . GLY B 2 2 ? -35.382 0.149 12.569 1.00 0.00 566 GLY B N 15
ATOM 26061 C CA . GLY B 2 2 ? -35.874 -0.294 11.233 1.00 0.00 566 GLY B CA 15
ATOM 26062 C C . GLY B 2 2 ? -35.964 -1.821 11.201 1.00 0.00 566 GLY B C 15
ATOM 26063 O O . GLY B 2 2 ? -34.998 -2.503 10.923 1.00 0.00 566 GLY B O 15
ATOM 26067 N N . SER B 2 3 ? -37.116 -2.362 11.486 1.00 0.00 567 SER B N 15
ATOM 26068 C CA . SER B 2 3 ? -37.267 -3.844 11.473 1.00 0.00 567 SER B CA 15
ATOM 26069 C C . SER B 2 3 ? -37.062 -4.365 10.050 1.00 0.00 567 SER B C 15
ATOM 26070 O O . SER B 2 3 ? -36.698 -3.629 9.154 1.00 0.00 567 SER B O 15
ATOM 26078 N N . SER B 2 4 ? -37.292 -5.631 9.834 1.00 0.00 568 SER B N 15
ATOM 26079 C CA . SER B 2 4 ? -37.111 -6.200 8.467 1.00 0.00 568 SER B CA 15
ATOM 26080 C C . SER B 2 4 ? -37.691 -7.615 8.425 1.00 0.00 568 SER B C 15
ATOM 26081 O O . SER B 2 4 ? -37.918 -8.234 9.446 1.00 0.00 568 SER B O 15
ATOM 26089 N N . LEU B 2 5 ? -37.935 -8.131 7.252 1.00 0.00 569 LEU B N 15
ATOM 26090 C CA . LEU B 2 5 ? -38.502 -9.506 7.148 1.00 0.00 569 LEU B CA 15
ATOM 26091 C C . LEU B 2 5 ? -37.436 -10.530 7.543 1.00 0.00 569 LEU B C 15
ATOM 26092 O O . LEU B 2 5 ? -37.474 -11.094 8.619 1.00 0.00 569 LEU B O 15
ATOM 26108 N N . GLN B 2 6 ? -36.484 -10.776 6.682 1.00 0.00 570 GLN B N 15
ATOM 26109 C CA . GLN B 2 6 ? -35.416 -11.766 7.009 1.00 0.00 570 GLN B CA 15
ATOM 26110 C C . GLN B 2 6 ? -34.295 -11.068 7.781 1.00 0.00 570 GLN B C 15
ATOM 26111 O O . GLN B 2 6 ? -34.309 -9.868 7.967 1.00 0.00 570 GLN B O 15
ATOM 26125 N N . ASN B 2 7 ? -33.323 -11.812 8.232 1.00 0.00 571 ASN B N 15
ATOM 26126 C CA . ASN B 2 7 ? -32.200 -11.194 8.993 1.00 0.00 571 ASN B CA 15
ATOM 26127 C C . ASN B 2 7 ? -30.981 -12.113 8.934 1.00 0.00 571 ASN B C 15
ATOM 26128 O O . ASN B 2 7 ? -30.895 -12.999 8.107 1.00 0.00 571 ASN B O 15
ATOM 26139 N N . ALA B 2 8 ? -30.035 -11.912 9.810 1.00 0.00 572 ALA B N 15
ATOM 26140 C CA . ALA B 2 8 ? -28.822 -12.774 9.810 1.00 0.00 572 ALA B CA 15
ATOM 26141 C C . ALA B 2 8 ? -27.981 -12.464 11.048 1.00 0.00 572 ALA B C 15
ATOM 26142 O O . ALA B 2 8 ? -26.927 -11.865 10.961 1.00 0.00 572 ALA B O 15
ATOM 26149 N N . ASP B 2 9 ? -28.437 -12.868 12.201 1.00 0.00 573 ASP B N 15
ATOM 26150 C CA . ASP B 2 9 ? -27.663 -12.598 13.443 1.00 0.00 573 ASP B CA 15
ATOM 26151 C C . ASP B 2 9 ? -26.526 -13.615 13.555 1.00 0.00 573 ASP B C 15
ATOM 26152 O O . ASP B 2 9 ? -26.112 -13.984 14.636 1.00 0.00 573 ASP B O 15
ATOM 26161 N N . LYS B 2 10 ? -26.018 -14.069 12.441 1.00 0.00 574 LYS B N 15
ATOM 26162 C CA . LYS B 2 10 ? -24.908 -15.063 12.476 1.00 0.00 574 LYS B CA 15
ATOM 26163 C C . LYS B 2 10 ? -23.614 -14.369 12.909 1.00 0.00 574 LYS B C 15
ATOM 26164 O O . LYS B 2 10 ? -23.266 -13.320 12.407 1.00 0.00 574 LYS B O 15
ATOM 26183 N N . ILE B 2 11 ? -22.904 -14.950 13.840 1.00 0.00 575 ILE B N 15
ATOM 26184 C CA . ILE B 2 11 ? -21.633 -14.331 14.315 1.00 0.00 575 ILE B CA 15
ATOM 26185 C C . ILE B 2 11 ? -21.915 -12.924 14.855 1.00 0.00 575 ILE B C 15
ATOM 26186 O O . ILE B 2 11 ? -21.992 -12.715 16.049 1.00 0.00 575 ILE B O 15
ATOM 26202 N N . ASN B 2 12 ? -22.070 -11.959 13.989 1.00 0.00 576 ASN B N 15
ATOM 26203 C CA . ASN B 2 12 ? -22.346 -10.574 14.464 1.00 0.00 576 ASN B CA 15
ATOM 26204 C C . ASN B 2 12 ? -23.715 -10.530 15.145 1.00 0.00 576 ASN B C 15
ATOM 26205 O O . ASN B 2 12 ? -24.579 -11.341 14.878 1.00 0.00 576 ASN B O 15
ATOM 26216 N N . ASN B 2 13 ? -23.916 -9.587 16.023 1.00 0.00 577 ASN B N 15
ATOM 26217 C CA . ASN B 2 13 ? -25.227 -9.485 16.723 1.00 0.00 577 ASN B CA 15
ATOM 26218 C C . ASN B 2 13 ? -26.279 -8.931 15.760 1.00 0.00 577 ASN B C 15
ATOM 26219 O O . ASN B 2 13 ? -27.203 -8.251 16.162 1.00 0.00 577 ASN B O 15
ATOM 26230 N N . GLY B 2 14 ? -26.147 -9.214 14.494 1.00 0.00 578 GLY B N 15
ATOM 26231 C CA . GLY B 2 14 ? -27.141 -8.700 13.509 1.00 0.00 578 GLY B CA 15
ATOM 26232 C C . GLY B 2 14 ? -26.993 -7.184 13.378 1.00 0.00 578 GLY B C 15
ATOM 26233 O O . GLY B 2 14 ? -26.422 -6.686 12.428 1.00 0.00 578 GLY B O 15
ATOM 26237 N N . ASN B 2 15 ? -27.504 -6.445 14.324 1.00 0.00 579 ASN B N 15
ATOM 26238 C CA . ASN B 2 15 ? -27.392 -4.960 14.253 1.00 0.00 579 ASN B CA 15
ATOM 26239 C C . ASN B 2 15 ? -27.961 -4.471 12.920 1.00 0.00 579 ASN B C 15
ATOM 26240 O O . ASN B 2 15 ? -28.979 -4.945 12.457 1.00 0.00 579 ASN B O 15
ATOM 26251 N N . ASP B 2 16 ? -27.314 -3.523 12.299 1.00 0.00 580 ASP B N 15
ATOM 26252 C CA . ASP B 2 16 ? -27.818 -3.003 10.996 1.00 0.00 580 ASP B CA 15
ATOM 26253 C C . ASP B 2 16 ? -26.671 -2.342 10.231 1.00 0.00 580 ASP B C 15
ATOM 26254 O O . ASP B 2 16 ? -25.643 -2.018 10.792 1.00 0.00 580 ASP B O 15
ATOM 26263 N N . ASN B 2 17 ? -26.838 -2.139 8.953 1.00 0.00 581 ASN B N 15
ATOM 26264 C CA . ASN B 2 17 ? -25.757 -1.500 8.154 1.00 0.00 581 ASN B CA 15
ATOM 26265 C C . ASN B 2 17 ? -25.631 -0.027 8.552 1.00 0.00 581 ASN B C 15
ATOM 26266 O O . ASN B 2 17 ? -26.107 0.387 9.590 1.00 0.00 581 ASN B O 15
ATOM 26277 N N . ASP B 2 18 ? -24.994 0.766 7.735 1.00 0.00 582 ASP B N 15
ATOM 26278 C CA . ASP B 2 18 ? -24.840 2.209 8.068 1.00 0.00 582 ASP B CA 15
ATOM 26279 C C . ASP B 2 18 ? -24.259 2.951 6.864 1.00 0.00 582 ASP B C 15
ATOM 26280 O O . ASP B 2 18 ? -24.365 2.507 5.738 1.00 0.00 582 ASP B O 15
ATOM 26289 N N . ASN B 2 19 ? -23.643 4.080 7.090 1.00 0.00 583 ASN B N 15
ATOM 26290 C CA . ASN B 2 19 ? -23.057 4.849 5.957 1.00 0.00 583 ASN B CA 15
ATOM 26291 C C . ASN B 2 19 ? -22.065 5.879 6.499 1.00 0.00 583 ASN B C 15
ATOM 26292 O O . ASN B 2 19 ? -22.278 6.475 7.536 1.00 0.00 583 ASN B O 15
ATOM 26303 N N . ASP B 2 20 ? -20.981 6.095 5.805 1.00 0.00 584 ASP B N 15
ATOM 26304 C CA . ASP B 2 20 ? -19.977 7.086 6.281 1.00 0.00 584 ASP B CA 15
ATOM 26305 C C . ASP B 2 20 ? -20.517 8.502 6.067 1.00 0.00 584 ASP B C 15
ATOM 26306 O O . ASP B 2 20 ? -20.923 8.865 4.981 1.00 0.00 584 ASP B O 15
ATOM 26315 N N . ASN B 2 21 ? -20.526 9.305 7.097 1.00 0.00 585 ASN B N 15
ATOM 26316 C CA . ASN B 2 21 ? -21.040 10.696 6.952 1.00 0.00 585 ASN B CA 15
ATOM 26317 C C . ASN B 2 21 ? -20.760 11.479 8.236 1.00 0.00 585 ASN B C 15
ATOM 26318 O O . ASN B 2 21 ? -20.922 12.682 8.289 1.00 0.00 585 ASN B O 15
ATOM 26329 N N . ASP B 2 22 ? -20.342 10.805 9.272 1.00 0.00 586 ASP B N 15
ATOM 26330 C CA . ASP B 2 22 ? -20.054 11.511 10.553 1.00 0.00 586 ASP B CA 15
ATOM 26331 C C . ASP B 2 22 ? -18.677 12.174 10.474 1.00 0.00 586 ASP B C 15
ATOM 26332 O O . ASP B 2 22 ? -17.911 11.933 9.561 1.00 0.00 586 ASP B O 15
ATOM 26341 N N . VAL B 2 23 ? -18.356 13.009 11.426 1.00 0.00 587 VAL B N 15
ATOM 26342 C CA . VAL B 2 23 ? -17.045 13.686 11.417 1.00 0.00 587 VAL B CA 15
ATOM 26343 C C . VAL B 2 23 ? -16.852 14.375 10.072 1.00 0.00 587 VAL B C 15
ATOM 26344 O O . VAL B 2 23 ? -17.673 15.148 9.622 1.00 0.00 587 VAL B O 15
ATOM 26357 N N . VAL B 2 24 ? -15.770 14.090 9.443 1.00 0.00 588 VAL B N 15
ATOM 26358 C CA . VAL B 2 24 ? -15.468 14.703 8.118 1.00 0.00 588 VAL B CA 15
ATOM 26359 C C . VAL B 2 24 ? -14.170 14.090 7.560 1.00 0.00 588 VAL B C 15
ATOM 26360 O O . VAL B 2 24 ? -13.154 14.749 7.500 1.00 0.00 588 VAL B O 15
ATOM 26373 N N . PRO B 2 25 ? -14.232 12.834 7.173 1.00 0.00 589 PRO B N 15
ATOM 26374 C CA . PRO B 2 25 ? -13.050 12.140 6.630 1.00 0.00 589 PRO B CA 15
ATOM 26375 C C . PRO B 2 25 ? -12.587 12.836 5.343 1.00 0.00 589 PRO B C 15
ATOM 26376 O O . PRO B 2 25 ? -13.357 13.048 4.427 1.00 0.00 589 PRO B O 15
ATOM 26387 N N . SER B 2 26 ? -11.335 13.197 5.272 1.00 0.00 590 SER B N 15
ATOM 26388 C CA . SER B 2 26 ? -10.825 13.881 4.051 1.00 0.00 590 SER B CA 15
ATOM 26389 C C . SER B 2 26 ? -10.711 12.872 2.908 1.00 0.00 590 SER B C 15
ATOM 26390 O O . SER B 2 26 ? -11.362 11.845 2.906 1.00 0.00 590 SER B O 15
ATOM 26398 N N . LYS B 2 27 ? -9.889 13.155 1.934 1.00 0.00 591 LYS B N 15
ATOM 26399 C CA . LYS B 2 27 ? -9.734 12.212 0.792 1.00 0.00 591 LYS B CA 15
ATOM 26400 C C . LYS B 2 27 ? -9.029 10.943 1.273 1.00 0.00 591 LYS B C 15
ATOM 26401 O O . LYS B 2 27 ? -7.818 10.885 1.350 1.00 0.00 591 LYS B O 15
ATOM 26420 N N . GLU B 2 28 ? -9.777 9.925 1.600 1.00 0.00 592 GLU B N 15
ATOM 26421 C CA . GLU B 2 28 ? -9.150 8.660 2.077 1.00 0.00 592 GLU B CA 15
ATOM 26422 C C . GLU B 2 28 ? -8.323 8.038 0.949 1.00 0.00 592 GLU B C 15
ATOM 26423 O O . GLU B 2 28 ? -8.397 8.453 -0.191 1.00 0.00 592 GLU B O 15
ATOM 26435 N N . GLY B 2 29 ? -7.535 7.044 1.259 1.00 0.00 593 GLY B N 15
ATOM 26436 C CA . GLY B 2 29 ? -6.703 6.395 0.206 1.00 0.00 593 GLY B CA 15
ATOM 26437 C C . GLY B 2 29 ? -5.618 7.367 -0.259 1.00 0.00 593 GLY B C 15
ATOM 26438 O O . GLY B 2 29 ? -5.754 8.024 -1.272 1.00 0.00 593 GLY B O 15
ATOM 26442 N N . SER B 2 30 ? -4.540 7.468 0.474 1.00 0.00 594 SER B N 15
ATOM 26443 C CA . SER B 2 30 ? -3.446 8.403 0.074 1.00 0.00 594 SER B CA 15
ATOM 26444 C C . SER B 2 30 ? -2.441 7.684 -0.820 1.00 0.00 594 SER B C 15
ATOM 26445 O O . SER B 2 30 ? -2.424 6.472 -0.921 1.00 0.00 594 SER B O 15
ATOM 26453 N N . LEU B 2 31 ? -1.602 8.440 -1.463 1.00 0.00 595 LEU B N 15
ATOM 26454 C CA . LEU B 2 31 ? -0.571 7.857 -2.363 1.00 0.00 595 LEU B CA 15
ATOM 26455 C C . LEU B 2 31 ? 0.740 7.726 -1.584 1.00 0.00 595 LEU B C 15
ATOM 26456 O O . LEU B 2 31 ? 1.247 8.697 -1.059 1.00 0.00 595 LEU B O 15
ATOM 26472 N N . LEU B 2 32 ? 1.295 6.537 -1.506 1.00 0.00 596 LEU B N 15
ATOM 26473 C CA . LEU B 2 32 ? 2.583 6.347 -0.758 1.00 0.00 596 LEU B CA 15
ATOM 26474 C C . LEU B 2 32 ? 3.589 5.621 -1.660 1.00 0.00 596 LEU B C 15
ATOM 26475 O O . LEU B 2 32 ? 3.216 4.972 -2.617 1.00 0.00 596 LEU B O 15
ATOM 26491 N N . ARG B 2 33 ? 4.869 5.759 -1.380 1.00 0.00 597 ARG B N 15
ATOM 26492 C CA . ARG B 2 33 ? 5.916 5.114 -2.244 1.00 0.00 597 ARG B CA 15
ATOM 26493 C C . ARG B 2 33 ? 6.568 3.914 -1.545 1.00 0.00 597 ARG B C 15
ATOM 26494 O O . ARG B 2 33 ? 5.946 3.192 -0.793 1.00 0.00 597 ARG B O 15
ATOM 26515 N N . CYS B 2 34 ? 7.824 3.693 -1.835 1.00 0.00 598 CYS B N 15
ATOM 26516 C CA . CYS B 2 34 ? 8.570 2.534 -1.253 1.00 0.00 598 CYS B CA 15
ATOM 26517 C C . CYS B 2 34 ? 8.839 2.748 0.245 1.00 0.00 598 CYS B C 15
ATOM 26518 O O . CYS B 2 34 ? 7.975 2.527 1.070 1.00 0.00 598 CYS B O 15
ATOM 26525 N N . SER B 2 35 ? 10.032 3.161 0.608 1.00 0.00 599 SER B N 15
ATOM 26526 C CA . SER B 2 35 ? 10.351 3.371 2.057 1.00 0.00 599 SER B CA 15
ATOM 26527 C C . SER B 2 35 ? 9.204 4.129 2.723 1.00 0.00 599 SER B C 15
ATOM 26528 O O . SER B 2 35 ? 9.041 4.136 3.936 1.00 0.00 599 SER B O 15
ATOM 26536 N N . GLU B 2 36 ? 8.392 4.761 1.934 1.00 0.00 600 GLU B N 15
ATOM 26537 C CA . GLU B 2 36 ? 7.250 5.507 2.501 1.00 0.00 600 GLU B CA 15
ATOM 26538 C C . GLU B 2 36 ? 6.491 4.587 3.460 1.00 0.00 600 GLU B C 15
ATOM 26539 O O . GLU B 2 36 ? 6.006 4.988 4.505 1.00 0.00 600 GLU B O 15
ATOM 26551 N N . ILE B 2 37 ? 6.348 3.342 3.065 1.00 0.00 601 ILE B N 15
ATOM 26552 C CA . ILE B 2 37 ? 5.576 2.387 3.894 1.00 0.00 601 ILE B CA 15
ATOM 26553 C C . ILE B 2 37 ? 6.346 2.107 5.188 1.00 0.00 601 ILE B C 15
ATOM 26554 O O . ILE B 2 37 ? 5.771 1.965 6.246 1.00 0.00 601 ILE B O 15
ATOM 26570 N N . TRP B 2 38 ? 7.659 2.013 5.097 1.00 0.00 602 TRP B N 15
ATOM 26571 C CA . TRP B 2 38 ? 8.480 1.736 6.316 1.00 0.00 602 TRP B CA 15
ATOM 26572 C C . TRP B 2 38 ? 7.953 2.633 7.434 1.00 0.00 602 TRP B C 15
ATOM 26573 O O . TRP B 2 38 ? 7.827 2.224 8.569 1.00 0.00 602 TRP B O 15
ATOM 26594 N N . ASP B 2 39 ? 7.596 3.843 7.101 1.00 0.00 603 ASP B N 15
ATOM 26595 C CA . ASP B 2 39 ? 7.024 4.741 8.138 1.00 0.00 603 ASP B CA 15
ATOM 26596 C C . ASP B 2 39 ? 5.672 4.163 8.569 1.00 0.00 603 ASP B C 15
ATOM 26597 O O . ASP B 2 39 ? 5.352 4.110 9.740 1.00 0.00 603 ASP B O 15
ATOM 26606 N N . ARG B 2 40 ? 4.883 3.710 7.624 1.00 0.00 604 ARG B N 15
ATOM 26607 C CA . ARG B 2 40 ? 3.556 3.114 7.975 1.00 0.00 604 ARG B CA 15
ATOM 26608 C C . ARG B 2 40 ? 3.765 1.939 8.943 1.00 0.00 604 ARG B C 15
ATOM 26609 O O . ARG B 2 40 ? 2.963 1.688 9.820 1.00 0.00 604 ARG B O 15
ATOM 26630 N N . ILE B 2 41 ? 4.842 1.220 8.775 1.00 0.00 605 ILE B N 15
ATOM 26631 C CA . ILE B 2 41 ? 5.143 0.050 9.658 1.00 0.00 605 ILE B CA 15
ATOM 26632 C C . ILE B 2 41 ? 5.820 0.498 10.956 1.00 0.00 605 ILE B C 15
ATOM 26633 O O . ILE B 2 41 ? 5.465 0.053 12.027 1.00 0.00 605 ILE B O 15
ATOM 26649 N N . THR B 2 42 ? 6.807 1.345 10.887 1.00 0.00 606 THR B N 15
ATOM 26650 C CA . THR B 2 42 ? 7.491 1.765 12.143 1.00 0.00 606 THR B CA 15
ATOM 26651 C C . THR B 2 42 ? 6.505 2.470 13.077 1.00 0.00 606 THR B C 15
ATOM 26652 O O . THR B 2 42 ? 6.467 2.207 14.262 1.00 0.00 606 THR B O 15
ATOM 26663 N N . THR B 2 43 ? 5.719 3.379 12.566 1.00 0.00 607 THR B N 15
ATOM 26664 C CA . THR B 2 43 ? 4.758 4.112 13.441 1.00 0.00 607 THR B CA 15
ATOM 26665 C C . THR B 2 43 ? 3.696 3.164 14.013 1.00 0.00 607 THR B C 15
ATOM 26666 O O . THR B 2 43 ? 2.621 3.595 14.381 1.00 0.00 607 THR B O 15
ATOM 26677 N N . HIS B 2 44 ? 3.977 1.882 14.092 1.00 0.00 608 HIS B N 15
ATOM 26678 C CA . HIS B 2 44 ? 2.970 0.912 14.643 1.00 0.00 608 HIS B CA 15
ATOM 26679 C C . HIS B 2 44 ? 3.580 0.109 15.809 1.00 0.00 608 HIS B C 15
ATOM 26680 O O . HIS B 2 44 ? 3.926 -1.042 15.633 1.00 0.00 608 HIS B O 15
ATOM 26694 N N . PRO B 2 45 ? 3.672 0.718 16.979 1.00 0.00 609 PRO B N 15
ATOM 26695 C CA . PRO B 2 45 ? 4.212 0.032 18.171 1.00 0.00 609 PRO B CA 15
ATOM 26696 C C . PRO B 2 45 ? 3.399 -1.239 18.447 1.00 0.00 609 PRO B C 15
ATOM 26697 O O . PRO B 2 45 ? 3.702 -1.995 19.349 1.00 0.00 609 PRO B O 15
ATOM 26708 N N . LYS B 2 46 ? 2.372 -1.479 17.672 1.00 0.00 610 LYS B N 15
ATOM 26709 C CA . LYS B 2 46 ? 1.535 -2.699 17.878 1.00 0.00 610 LYS B CA 15
ATOM 26710 C C . LYS B 2 46 ? 1.923 -3.761 16.847 1.00 0.00 610 LYS B C 15
ATOM 26711 O O . LYS B 2 46 ? 1.079 -4.321 16.175 1.00 0.00 610 LYS B O 15
ATOM 26730 N N . TYR B 2 47 ? 3.191 -4.054 16.722 1.00 0.00 611 TYR B N 15
ATOM 26731 C CA . TYR B 2 47 ? 3.621 -5.090 15.746 1.00 0.00 611 TYR B CA 15
ATOM 26732 C C . TYR B 2 47 ? 2.834 -6.371 16.048 1.00 0.00 611 TYR B C 15
ATOM 26733 O O . TYR B 2 47 ? 1.969 -6.387 16.899 1.00 0.00 611 TYR B O 15
ATOM 26751 N N . SER B 2 48 ? 3.130 -7.440 15.366 1.00 0.00 612 SER B N 15
ATOM 26752 C CA . SER B 2 48 ? 2.401 -8.718 15.621 1.00 0.00 612 SER B CA 15
ATOM 26753 C C . SER B 2 48 ? 2.780 -9.734 14.532 1.00 0.00 612 SER B C 15
ATOM 26754 O O . SER B 2 48 ? 1.940 -10.235 13.810 1.00 0.00 612 SER B O 15
ATOM 26762 N N . ASP B 2 49 ? 4.042 -10.041 14.408 1.00 0.00 613 ASP B N 15
ATOM 26763 C CA . ASP B 2 49 ? 4.473 -11.022 13.371 1.00 0.00 613 ASP B CA 15
ATOM 26764 C C . ASP B 2 49 ? 3.824 -10.672 12.029 1.00 0.00 613 ASP B C 15
ATOM 26765 O O . ASP B 2 49 ? 2.956 -11.372 11.547 1.00 0.00 613 ASP B O 15
ATOM 26774 N N . ILE B 2 50 ? 4.237 -9.594 11.421 1.00 0.00 614 ILE B N 15
ATOM 26775 C CA . ILE B 2 50 ? 3.640 -9.205 10.111 1.00 0.00 614 ILE B CA 15
ATOM 26776 C C . ILE B 2 50 ? 4.056 -10.227 9.043 1.00 0.00 614 ILE B C 15
ATOM 26777 O O . ILE B 2 50 ? 3.994 -11.422 9.251 1.00 0.00 614 ILE B O 15
ATOM 26793 N N . ASP B 2 51 ? 4.479 -9.757 7.902 1.00 0.00 615 ASP B N 15
ATOM 26794 C CA . ASP B 2 51 ? 4.905 -10.664 6.807 1.00 0.00 615 ASP B CA 15
ATOM 26795 C C . ASP B 2 51 ? 5.560 -9.801 5.734 1.00 0.00 615 ASP B C 15
ATOM 26796 O O . ASP B 2 51 ? 4.900 -9.240 4.882 1.00 0.00 615 ASP B O 15
ATOM 26805 N N . VAL B 2 52 ? 6.853 -9.678 5.780 1.00 0.00 616 VAL B N 15
ATOM 26806 C CA . VAL B 2 52 ? 7.559 -8.837 4.776 1.00 0.00 616 VAL B CA 15
ATOM 26807 C C . VAL B 2 52 ? 7.741 -9.623 3.479 1.00 0.00 616 VAL B C 15
ATOM 26808 O O . VAL B 2 52 ? 7.813 -9.058 2.407 1.00 0.00 616 VAL B O 15
ATOM 26821 N N . ASP B 2 53 ? 7.845 -10.920 3.566 1.00 0.00 617 ASP B N 15
ATOM 26822 C CA . ASP B 2 53 ? 8.056 -11.739 2.335 1.00 0.00 617 ASP B CA 15
ATOM 26823 C C . ASP B 2 53 ? 6.836 -11.665 1.411 1.00 0.00 617 ASP B C 15
ATOM 26824 O O . ASP B 2 53 ? 6.955 -11.356 0.242 1.00 0.00 617 ASP B O 15
ATOM 26833 N N . GLY B 2 54 ? 5.668 -11.952 1.913 1.00 0.00 618 GLY B N 15
ATOM 26834 C CA . GLY B 2 54 ? 4.456 -11.902 1.043 1.00 0.00 618 GLY B CA 15
ATOM 26835 C C . GLY B 2 54 ? 4.186 -10.459 0.626 1.00 0.00 618 GLY B C 15
ATOM 26836 O O . GLY B 2 54 ? 3.836 -10.185 -0.504 1.00 0.00 618 GLY B O 15
ATOM 26840 N N . LEU B 2 55 ? 4.358 -9.532 1.524 1.00 0.00 619 LEU B N 15
ATOM 26841 C CA . LEU B 2 55 ? 4.120 -8.111 1.162 1.00 0.00 619 LEU B CA 15
ATOM 26842 C C . LEU B 2 55 ? 5.133 -7.726 0.072 1.00 0.00 619 LEU B C 15
ATOM 26843 O O . LEU B 2 55 ? 4.971 -6.749 -0.627 1.00 0.00 619 LEU B O 15
ATOM 26859 N N . CYS B 2 56 ? 6.182 -8.491 -0.070 1.00 0.00 620 CYS B N 15
ATOM 26860 C CA . CYS B 2 56 ? 7.211 -8.169 -1.102 1.00 0.00 620 CYS B CA 15
ATOM 26861 C C . CYS B 2 56 ? 6.699 -8.502 -2.510 1.00 0.00 620 CYS B C 15
ATOM 26862 O O . CYS B 2 56 ? 6.806 -7.699 -3.415 1.00 0.00 620 CYS B O 15
ATOM 26870 N N . SER B 2 57 ? 6.152 -9.675 -2.716 1.00 0.00 621 SER B N 15
ATOM 26871 C CA . SER B 2 57 ? 5.655 -10.032 -4.085 1.00 0.00 621 SER B CA 15
ATOM 26872 C C . SER B 2 57 ? 4.253 -9.453 -4.299 1.00 0.00 621 SER B C 15
ATOM 26873 O O . SER B 2 57 ? 3.684 -9.557 -5.367 1.00 0.00 621 SER B O 15
ATOM 26881 N N . GLU B 2 58 ? 3.708 -8.819 -3.304 1.00 0.00 622 GLU B N 15
ATOM 26882 C CA . GLU B 2 58 ? 2.358 -8.196 -3.438 1.00 0.00 622 GLU B CA 15
ATOM 26883 C C . GLU B 2 58 ? 2.502 -6.682 -3.642 1.00 0.00 622 GLU B C 15
ATOM 26884 O O . GLU B 2 58 ? 1.811 -6.098 -4.451 1.00 0.00 622 GLU B O 15
ATOM 26896 N N . LEU B 2 59 ? 3.376 -6.032 -2.920 1.00 0.00 623 LEU B N 15
ATOM 26897 C CA . LEU B 2 59 ? 3.529 -4.550 -3.090 1.00 0.00 623 LEU B CA 15
ATOM 26898 C C . LEU B 2 59 ? 4.520 -4.247 -4.230 1.00 0.00 623 LEU B C 15
ATOM 26899 O O . LEU B 2 59 ? 4.501 -3.176 -4.805 1.00 0.00 623 LEU B O 15
ATOM 26915 N N . MET B 2 60 ? 5.411 -5.156 -4.536 1.00 0.00 624 MET B N 15
ATOM 26916 C CA . MET B 2 60 ? 6.416 -4.874 -5.605 1.00 0.00 624 MET B CA 15
ATOM 26917 C C . MET B 2 60 ? 5.805 -4.980 -7.009 1.00 0.00 624 MET B C 15
ATOM 26918 O O . MET B 2 60 ? 6.292 -4.367 -7.930 1.00 0.00 624 MET B O 15
ATOM 26932 N N . ALA B 2 61 ? 4.742 -5.729 -7.192 1.00 0.00 625 ALA B N 15
ATOM 26933 C CA . ALA B 2 61 ? 4.126 -5.834 -8.561 1.00 0.00 625 ALA B CA 15
ATOM 26934 C C . ALA B 2 61 ? 2.878 -4.961 -8.611 1.00 0.00 625 ALA B C 15
ATOM 26935 O O . ALA B 2 61 ? 2.526 -4.446 -9.654 1.00 0.00 625 ALA B O 15
ATOM 26942 N N . LYS B 2 62 ? 2.240 -4.718 -7.509 1.00 0.00 626 LYS B N 15
ATOM 26943 C CA . LYS B 2 62 ? 1.077 -3.801 -7.560 1.00 0.00 626 LYS B CA 15
ATOM 26944 C C . LYS B 2 62 ? 1.659 -2.405 -7.778 1.00 0.00 626 LYS B C 15
ATOM 26945 O O . LYS B 2 62 ? 0.966 -1.438 -8.025 1.00 0.00 626 LYS B O 15
ATOM 26964 N N . ALA B 2 63 ? 2.962 -2.326 -7.674 1.00 0.00 627 ALA B N 15
ATOM 26965 C CA . ALA B 2 63 ? 3.699 -1.043 -7.850 1.00 0.00 627 ALA B CA 15
ATOM 26966 C C . ALA B 2 63 ? 3.188 -0.265 -9.066 1.00 0.00 627 ALA B C 15
ATOM 26967 O O . ALA B 2 63 ? 3.026 -0.805 -10.143 1.00 0.00 627 ALA B O 15
ATOM 26974 N N . LYS B 2 64 ? 2.971 1.015 -8.901 1.00 0.00 628 LYS B N 15
ATOM 26975 C CA . LYS B 2 64 ? 2.514 1.870 -10.036 1.00 0.00 628 LYS B CA 15
ATOM 26976 C C . LYS B 2 64 ? 3.744 2.587 -10.593 1.00 0.00 628 LYS B C 15
ATOM 26977 O O . LYS B 2 64 ? 4.092 3.668 -10.163 1.00 0.00 628 LYS B O 15
ATOM 26996 N N . CYS B 2 65 ? 4.427 1.968 -11.515 1.00 0.00 629 CYS B N 15
ATOM 26997 C CA . CYS B 2 65 ? 5.665 2.582 -12.075 1.00 0.00 629 CYS B CA 15
ATOM 26998 C C . CYS B 2 65 ? 5.391 3.966 -12.671 1.00 0.00 629 CYS B C 15
ATOM 26999 O O . CYS B 2 65 ? 4.499 4.166 -13.471 1.00 0.00 629 CYS B O 15
ATOM 27006 N N . SER B 2 66 ? 6.204 4.907 -12.278 1.00 0.00 630 SER B N 15
ATOM 27007 C CA . SER B 2 66 ? 6.099 6.309 -12.781 1.00 0.00 630 SER B CA 15
ATOM 27008 C C . SER B 2 66 ? 7.523 6.845 -12.947 1.00 0.00 630 SER B C 15
ATOM 27009 O O . SER B 2 66 ? 8.457 6.289 -12.405 1.00 0.00 630 SER B O 15
ATOM 27017 N N . GLU B 2 67 ? 7.724 7.906 -13.683 1.00 0.00 631 GLU B N 15
ATOM 27018 C CA . GLU B 2 67 ? 9.115 8.416 -13.842 1.00 0.00 631 GLU B CA 15
ATOM 27019 C C . GLU B 2 67 ? 9.620 8.931 -12.493 1.00 0.00 631 GLU B C 15
ATOM 27020 O O . GLU B 2 67 ? 10.805 8.927 -12.224 1.00 0.00 631 GLU B O 15
ATOM 27032 N N . ARG B 2 68 ? 8.735 9.350 -11.632 1.00 0.00 632 ARG B N 15
ATOM 27033 C CA . ARG B 2 68 ? 9.180 9.836 -10.296 1.00 0.00 632 ARG B CA 15
ATOM 27034 C C . ARG B 2 68 ? 9.498 8.618 -9.425 1.00 0.00 632 ARG B C 15
ATOM 27035 O O . ARG B 2 68 ? 10.143 8.714 -8.400 1.00 0.00 632 ARG B O 15
ATOM 27056 N N . GLY B 2 69 ? 9.031 7.469 -9.842 1.00 0.00 633 GLY B N 15
ATOM 27057 C CA . GLY B 2 69 ? 9.269 6.207 -9.073 1.00 0.00 633 GLY B CA 15
ATOM 27058 C C . GLY B 2 69 ? 7.944 5.457 -8.947 1.00 0.00 633 GLY B C 15
ATOM 27059 O O . GLY B 2 69 ? 6.937 5.875 -9.483 1.00 0.00 633 GLY B O 15
ATOM 27063 N N . VAL B 2 70 ? 7.919 4.359 -8.244 1.00 0.00 634 VAL B N 15
ATOM 27064 C CA . VAL B 2 70 ? 6.654 3.595 -8.085 1.00 0.00 634 VAL B CA 15
ATOM 27065 C C . VAL B 2 70 ? 5.771 4.268 -7.036 1.00 0.00 634 VAL B C 15
ATOM 27066 O O . VAL B 2 70 ? 6.253 5.019 -6.211 1.00 0.00 634 VAL B O 15
ATOM 27079 N N . VAL B 2 71 ? 4.496 3.972 -7.016 1.00 0.00 635 VAL B N 15
ATOM 27080 C CA . VAL B 2 71 ? 3.610 4.563 -5.961 1.00 0.00 635 VAL B CA 15
ATOM 27081 C C . VAL B 2 71 ? 2.584 3.504 -5.552 1.00 0.00 635 VAL B C 15
ATOM 27082 O O . VAL B 2 71 ? 2.007 2.828 -6.380 1.00 0.00 635 VAL B O 15
ATOM 27095 N N . ILE B 2 72 ? 2.385 3.337 -4.266 1.00 0.00 636 ILE B N 15
ATOM 27096 C CA . ILE B 2 72 ? 1.429 2.301 -3.759 1.00 0.00 636 ILE B CA 15
ATOM 27097 C C . ILE B 2 72 ? 0.196 2.971 -3.144 1.00 0.00 636 ILE B C 15
ATOM 27098 O O . ILE B 2 72 ? 0.308 3.922 -2.400 1.00 0.00 636 ILE B O 15
ATOM 27114 N N . ASN B 2 73 ? -0.981 2.468 -3.422 1.00 0.00 637 ASN B N 15
ATOM 27115 C CA . ASN B 2 73 ? -2.209 3.064 -2.815 1.00 0.00 637 ASN B CA 15
ATOM 27116 C C . ASN B 2 73 ? -2.469 2.365 -1.476 1.00 0.00 637 ASN B C 15
ATOM 27117 O O . ASN B 2 73 ? -2.390 1.157 -1.367 1.00 0.00 637 ASN B O 15
ATOM 27128 N N . ALA B 2 74 ? -2.747 3.125 -0.452 1.00 0.00 638 ALA B N 15
ATOM 27129 C CA . ALA B 2 74 ? -2.979 2.528 0.896 1.00 0.00 638 ALA B CA 15
ATOM 27130 C C . ALA B 2 74 ? -3.919 1.318 0.810 1.00 0.00 638 ALA B C 15
ATOM 27131 O O . ALA B 2 74 ? -4.064 0.571 1.757 1.00 0.00 638 ALA B O 15
ATOM 27138 N N . GLU B 2 75 ? -4.571 1.124 -0.303 1.00 0.00 639 GLU B N 15
ATOM 27139 C CA . GLU B 2 75 ? -5.512 -0.027 -0.428 1.00 0.00 639 GLU B CA 15
ATOM 27140 C C . GLU B 2 75 ? -4.757 -1.318 -0.769 1.00 0.00 639 GLU B C 15
ATOM 27141 O O . GLU B 2 75 ? -5.239 -2.402 -0.505 1.00 0.00 639 GLU B O 15
ATOM 27153 N N . ASP B 2 76 ? -3.570 -1.237 -1.313 1.00 0.00 640 ASP B N 15
ATOM 27154 C CA . ASP B 2 76 ? -2.815 -2.496 -1.613 1.00 0.00 640 ASP B CA 15
ATOM 27155 C C . ASP B 2 76 ? -2.027 -2.907 -0.365 1.00 0.00 640 ASP B C 15
ATOM 27156 O O . ASP B 2 76 ? -2.056 -4.053 0.037 1.00 0.00 640 ASP B O 15
ATOM 27165 N N . VAL B 2 77 ? -1.354 -1.996 0.272 1.00 0.00 641 VAL B N 15
ATOM 27166 C CA . VAL B 2 77 ? -0.614 -2.368 1.509 1.00 0.00 641 VAL B CA 15
ATOM 27167 C C . VAL B 2 77 ? -1.635 -2.805 2.567 1.00 0.00 641 VAL B C 15
ATOM 27168 O O . VAL B 2 77 ? -1.526 -3.869 3.144 1.00 0.00 641 VAL B O 15
ATOM 27181 N N . GLN B 2 78 ? -2.631 -1.999 2.820 1.00 0.00 642 GLN B N 15
ATOM 27182 C CA . GLN B 2 78 ? -3.657 -2.375 3.834 1.00 0.00 642 GLN B CA 15
ATOM 27183 C C . GLN B 2 78 ? -4.239 -3.744 3.471 1.00 0.00 642 GLN B C 15
ATOM 27184 O O . GLN B 2 78 ? -4.576 -4.532 4.330 1.00 0.00 642 GLN B O 15
ATOM 27198 N N . LEU B 2 79 ? -4.348 -4.035 2.203 1.00 0.00 643 LEU B N 15
ATOM 27199 C CA . LEU B 2 79 ? -4.895 -5.358 1.782 1.00 0.00 643 LEU B CA 15
ATOM 27200 C C . LEU B 2 79 ? -3.767 -6.394 1.789 1.00 0.00 643 LEU B C 15
ATOM 27201 O O . LEU B 2 79 ? -4.003 -7.569 1.971 1.00 0.00 643 LEU B O 15
ATOM 27217 N N . ALA B 2 80 ? -2.542 -5.977 1.614 1.00 0.00 644 ALA B N 15
ATOM 27218 C CA . ALA B 2 80 ? -1.414 -6.957 1.637 1.00 0.00 644 ALA B CA 15
ATOM 27219 C C . ALA B 2 80 ? -0.940 -7.152 3.079 1.00 0.00 644 ALA B C 15
ATOM 27220 O O . ALA B 2 80 ? -0.474 -8.212 3.447 1.00 0.00 644 ALA B O 15
ATOM 27227 N N . LEU B 2 81 ? -1.061 -6.151 3.907 1.00 0.00 645 LEU B N 15
ATOM 27228 C CA . LEU B 2 81 ? -0.622 -6.305 5.328 1.00 0.00 645 LEU B CA 15
ATOM 27229 C C . LEU B 2 81 ? -1.771 -6.881 6.164 1.00 0.00 645 LEU B C 15
ATOM 27230 O O . LEU B 2 81 ? -1.550 -7.452 7.212 1.00 0.00 645 LEU B O 15
ATOM 27246 N N . ASN B 2 82 ? -2.995 -6.734 5.727 1.00 0.00 646 ASN B N 15
ATOM 27247 C CA . ASN B 2 82 ? -4.142 -7.275 6.524 1.00 0.00 646 ASN B CA 15
ATOM 27248 C C . ASN B 2 82 ? -4.473 -8.705 6.080 1.00 0.00 646 ASN B C 15
ATOM 27249 O O . ASN B 2 82 ? -5.230 -9.399 6.729 1.00 0.00 646 ASN B O 15
ATOM 27260 N N . LYS B 2 83 ? -3.919 -9.156 4.986 1.00 0.00 647 LYS B N 15
ATOM 27261 C CA . LYS B 2 83 ? -4.213 -10.548 4.515 1.00 0.00 647 LYS B CA 15
ATOM 27262 C C . LYS B 2 83 ? -3.146 -11.507 5.056 1.00 0.00 647 LYS B C 15
ATOM 27263 O O . LYS B 2 83 ? -3.256 -12.710 4.920 1.00 0.00 647 LYS B O 15
ATOM 27282 N N . HIS B 2 84 ? -2.112 -10.983 5.668 1.00 0.00 648 HIS B N 15
ATOM 27283 C CA . HIS B 2 84 ? -1.023 -11.854 6.222 1.00 0.00 648 HIS B CA 15
ATOM 27284 C C . HIS B 2 84 ? -1.025 -11.782 7.751 1.00 0.00 648 HIS B C 15
ATOM 27285 O O . HIS B 2 84 ? -0.061 -12.145 8.397 1.00 0.00 648 HIS B O 15
ATOM 27299 N N . MET B 2 85 ? -2.099 -11.323 8.340 1.00 0.00 649 MET B N 15
ATOM 27300 C CA . MET B 2 85 ? -2.164 -11.236 9.833 1.00 0.00 649 MET B CA 15
ATOM 27301 C C . MET B 2 85 ? -2.890 -12.470 10.379 1.00 0.00 649 MET B C 15
ATOM 27302 O O . MET B 2 85 ? -4.102 -12.544 10.367 1.00 0.00 649 MET B O 15
ATOM 27316 N N . ASN B 2 86 ? -2.157 -13.439 10.856 1.00 0.00 650 ASN B N 15
ATOM 27317 C CA . ASN B 2 86 ? -2.808 -14.664 11.400 1.00 0.00 650 ASN B CA 15
ATOM 27318 C C . ASN B 2 86 ? -3.636 -14.296 12.633 1.00 0.00 650 ASN B C 15
ATOM 27319 O O . ASN B 2 86 ? -3.758 -13.113 12.910 1.00 0.00 650 ASN B O 15
ATOM 27331 N N . ASN A 1 1 ? 19.241 14.022 -1.730 1.00 0.00 279 ASN A N 16
ATOM 27332 C CA . ASN A 1 1 ? 20.133 12.831 -1.654 1.00 0.00 279 ASN A CA 16
ATOM 27333 C C . ASN A 1 1 ? 20.090 12.078 -2.985 1.00 0.00 279 ASN A C 16
ATOM 27334 O O . ASN A 1 1 ? 19.274 11.200 -3.185 1.00 0.00 279 ASN A O 16
ATOM 27347 N N . LEU A 1 2 ? 20.962 12.413 -3.896 1.00 0.00 280 LEU A N 16
ATOM 27348 C CA . LEU A 1 2 ? 20.969 11.716 -5.213 1.00 0.00 280 LEU A CA 16
ATOM 27349 C C . LEU A 1 2 ? 21.458 10.279 -5.019 1.00 0.00 280 LEU A C 16
ATOM 27350 O O . LEU A 1 2 ? 22.553 9.928 -5.411 1.00 0.00 280 LEU A O 16
ATOM 27366 N N . ASP A 1 3 ? 20.654 9.446 -4.417 1.00 0.00 281 ASP A N 16
ATOM 27367 C CA . ASP A 1 3 ? 21.071 8.033 -4.198 1.00 0.00 281 ASP A CA 16
ATOM 27368 C C . ASP A 1 3 ? 21.230 7.334 -5.549 1.00 0.00 281 ASP A C 16
ATOM 27369 O O . ASP A 1 3 ? 20.287 6.799 -6.098 1.00 0.00 281 ASP A O 16
ATOM 27378 N N . SER A 1 4 ? 22.417 7.335 -6.091 1.00 0.00 282 SER A N 16
ATOM 27379 C CA . SER A 1 4 ? 22.639 6.672 -7.407 1.00 0.00 282 SER A CA 16
ATOM 27380 C C . SER A 1 4 ? 24.122 6.331 -7.562 1.00 0.00 282 SER A C 16
ATOM 27381 O O . SER A 1 4 ? 24.907 7.128 -8.035 1.00 0.00 282 SER A O 16
ATOM 27389 N N . ASN A 1 5 ? 24.514 5.149 -7.165 1.00 0.00 283 ASN A N 16
ATOM 27390 C CA . ASN A 1 5 ? 25.947 4.758 -7.287 1.00 0.00 283 ASN A CA 16
ATOM 27391 C C . ASN A 1 5 ? 26.060 3.231 -7.290 1.00 0.00 283 ASN A C 16
ATOM 27392 O O . ASN A 1 5 ? 25.244 2.538 -6.716 1.00 0.00 283 ASN A O 16
ATOM 27403 N N . MET A 1 6 ? 27.065 2.702 -7.932 1.00 0.00 284 MET A N 16
ATOM 27404 C CA . MET A 1 6 ? 27.228 1.222 -7.970 1.00 0.00 284 MET A CA 16
ATOM 27405 C C . MET A 1 6 ? 27.479 0.699 -6.554 1.00 0.00 284 MET A C 16
ATOM 27406 O O . MET A 1 6 ? 28.090 1.359 -5.737 1.00 0.00 284 MET A O 16
ATOM 27420 N N . PHE A 1 7 ? 27.013 -0.483 -6.256 1.00 0.00 285 PHE A N 16
ATOM 27421 C CA . PHE A 1 7 ? 27.225 -1.046 -4.893 1.00 0.00 285 PHE A CA 16
ATOM 27422 C C . PHE A 1 7 ? 28.724 -1.243 -4.657 1.00 0.00 285 PHE A C 16
ATOM 27423 O O . PHE A 1 7 ? 29.529 -1.074 -5.550 1.00 0.00 285 PHE A O 16
ATOM 27440 N N . SER A 1 8 ? 29.105 -1.599 -3.459 1.00 0.00 286 SER A N 16
ATOM 27441 C CA . SER A 1 8 ? 30.551 -1.807 -3.164 1.00 0.00 286 SER A CA 16
ATOM 27442 C C . SER A 1 8 ? 31.343 -0.571 -3.598 1.00 0.00 286 SER A C 16
ATOM 27443 O O . SER A 1 8 ? 31.645 -0.394 -4.762 1.00 0.00 286 SER A O 16
ATOM 27451 N N . ASN A 1 9 ? 31.681 0.285 -2.666 1.00 0.00 287 ASN A N 16
ATOM 27452 C CA . ASN A 1 9 ? 32.456 1.522 -3.003 1.00 0.00 287 ASN A CA 16
ATOM 27453 C C . ASN A 1 9 ? 33.630 1.662 -2.033 1.00 0.00 287 ASN A C 16
ATOM 27454 O O . ASN A 1 9 ? 33.617 2.487 -1.141 1.00 0.00 287 ASN A O 16
ATOM 27465 N N . ASP A 1 10 ? 34.647 0.859 -2.199 1.00 0.00 288 ASP A N 16
ATOM 27466 C CA . ASP A 1 10 ? 35.824 0.942 -1.288 1.00 0.00 288 ASP A CA 16
ATOM 27467 C C . ASP A 1 10 ? 37.048 0.349 -1.987 1.00 0.00 288 ASP A C 16
ATOM 27468 O O . ASP A 1 10 ? 38.173 0.717 -1.710 1.00 0.00 288 ASP A O 16
ATOM 27477 N N . PHE A 1 11 ? 36.839 -0.567 -2.893 1.00 0.00 289 PHE A N 16
ATOM 27478 C CA . PHE A 1 11 ? 37.991 -1.183 -3.611 1.00 0.00 289 PHE A CA 16
ATOM 27479 C C . PHE A 1 11 ? 39.037 -1.646 -2.596 1.00 0.00 289 PHE A C 16
ATOM 27480 O O . PHE A 1 11 ? 40.194 -1.287 -2.675 1.00 0.00 289 PHE A O 16
ATOM 27497 N N . ASN A 1 12 ? 38.638 -2.440 -1.641 1.00 0.00 290 ASN A N 16
ATOM 27498 C CA . ASN A 1 12 ? 39.610 -2.925 -0.623 1.00 0.00 290 ASN A CA 16
ATOM 27499 C C . ASN A 1 12 ? 40.474 -4.033 -1.232 1.00 0.00 290 ASN A C 16
ATOM 27500 O O . ASN A 1 12 ? 40.980 -4.892 -0.538 1.00 0.00 290 ASN A O 16
ATOM 27511 N N . PHE A 1 13 ? 40.642 -4.020 -2.526 1.00 0.00 291 PHE A N 16
ATOM 27512 C CA . PHE A 1 13 ? 41.471 -5.071 -3.180 1.00 0.00 291 PHE A CA 16
ATOM 27513 C C . PHE A 1 13 ? 40.968 -6.451 -2.755 1.00 0.00 291 PHE A C 16
ATOM 27514 O O . PHE A 1 13 ? 41.741 -7.355 -2.506 1.00 0.00 291 PHE A O 16
ATOM 27531 N N . GLU A 1 14 ? 39.678 -6.622 -2.670 1.00 0.00 292 GLU A N 16
ATOM 27532 C CA . GLU A 1 14 ? 39.126 -7.943 -2.261 1.00 0.00 292 GLU A CA 16
ATOM 27533 C C . GLU A 1 14 ? 37.613 -7.954 -2.490 1.00 0.00 292 GLU A C 16
ATOM 27534 O O . GLU A 1 14 ? 37.004 -8.996 -2.628 1.00 0.00 292 GLU A O 16
ATOM 27546 N N . ASN A 1 15 ? 37.002 -6.801 -2.533 1.00 0.00 293 ASN A N 16
ATOM 27547 C CA . ASN A 1 15 ? 35.530 -6.746 -2.755 1.00 0.00 293 ASN A CA 16
ATOM 27548 C C . ASN A 1 15 ? 34.825 -7.631 -1.725 1.00 0.00 293 ASN A C 16
ATOM 27549 O O . ASN A 1 15 ? 34.201 -8.617 -2.064 1.00 0.00 293 ASN A O 16
ATOM 27560 N N . GLN A 1 16 ? 34.917 -7.286 -0.470 1.00 0.00 294 GLN A N 16
ATOM 27561 C CA . GLN A 1 16 ? 34.251 -8.109 0.579 1.00 0.00 294 GLN A CA 16
ATOM 27562 C C . GLN A 1 16 ? 32.744 -7.843 0.555 1.00 0.00 294 GLN A C 16
ATOM 27563 O O . GLN A 1 16 ? 32.254 -7.061 -0.236 1.00 0.00 294 GLN A O 16
ATOM 27577 N N . PHE A 1 17 ? 32.004 -8.488 1.415 1.00 0.00 295 PHE A N 16
ATOM 27578 C CA . PHE A 1 17 ? 30.530 -8.271 1.440 1.00 0.00 295 PHE A CA 16
ATOM 27579 C C . PHE A 1 17 ? 30.232 -6.831 1.865 1.00 0.00 295 PHE A C 16
ATOM 27580 O O . PHE A 1 17 ? 31.054 -6.170 2.468 1.00 0.00 295 PHE A O 16
ATOM 27597 N N . ASP A 1 18 ? 29.062 -6.341 1.556 1.00 0.00 296 ASP A N 16
ATOM 27598 C CA . ASP A 1 18 ? 28.710 -4.944 1.941 1.00 0.00 296 ASP A CA 16
ATOM 27599 C C . ASP A 1 18 ? 27.187 -4.796 1.990 1.00 0.00 296 ASP A C 16
ATOM 27600 O O . ASP A 1 18 ? 26.521 -5.420 2.792 1.00 0.00 296 ASP A O 16
ATOM 27609 N N . GLU A 1 19 ? 26.629 -3.977 1.139 1.00 0.00 297 GLU A N 16
ATOM 27610 C CA . GLU A 1 19 ? 25.149 -3.794 1.142 1.00 0.00 297 GLU A CA 16
ATOM 27611 C C . GLU A 1 19 ? 24.736 -2.968 -0.081 1.00 0.00 297 GLU A C 16
ATOM 27612 O O . GLU A 1 19 ? 25.335 -1.957 -0.389 1.00 0.00 297 GLU A O 16
ATOM 27624 N N . GLN A 1 20 ? 23.719 -3.394 -0.780 1.00 0.00 298 GLN A N 16
ATOM 27625 C CA . GLN A 1 20 ? 23.271 -2.634 -1.983 1.00 0.00 298 GLN A CA 16
ATOM 27626 C C . GLN A 1 20 ? 22.539 -1.364 -1.545 1.00 0.00 298 GLN A C 16
ATOM 27627 O O . GLN A 1 20 ? 22.371 -0.440 -2.315 1.00 0.00 298 GLN A O 16
ATOM 27641 N N . VAL A 1 21 ? 22.103 -1.315 -0.313 1.00 0.00 299 VAL A N 16
ATOM 27642 C CA . VAL A 1 21 ? 21.383 -0.117 0.194 1.00 0.00 299 VAL A CA 16
ATOM 27643 C C . VAL A 1 21 ? 20.064 0.033 -0.522 1.00 0.00 299 VAL A C 16
ATOM 27644 O O . VAL A 1 21 ? 19.989 0.126 -1.731 1.00 0.00 299 VAL A O 16
ATOM 27657 N N . SER A 1 22 ? 19.025 0.010 0.251 1.00 0.00 300 SER A N 16
ATOM 27658 C CA . SER A 1 22 ? 17.660 0.111 -0.295 1.00 0.00 300 SER A CA 16
ATOM 27659 C C . SER A 1 22 ? 17.442 -1.040 -1.254 1.00 0.00 300 SER A C 16
ATOM 27660 O O . SER A 1 22 ? 16.613 -0.968 -2.140 1.00 0.00 300 SER A O 16
ATOM 27668 N N . GLU A 1 23 ? 18.144 -2.133 -1.055 1.00 0.00 301 GLU A N 16
ATOM 27669 C CA . GLU A 1 23 ? 17.928 -3.326 -1.924 1.00 0.00 301 GLU A CA 16
ATOM 27670 C C . GLU A 1 23 ? 16.422 -3.524 -2.011 1.00 0.00 301 GLU A C 16
ATOM 27671 O O . GLU A 1 23 ? 15.884 -4.099 -2.939 1.00 0.00 301 GLU A O 16
ATOM 27683 N N . PHE A 1 24 ? 15.754 -2.995 -1.023 1.00 0.00 302 PHE A N 16
ATOM 27684 C CA . PHE A 1 24 ? 14.276 -3.080 -0.969 1.00 0.00 302 PHE A CA 16
ATOM 27685 C C . PHE A 1 24 ? 13.666 -2.166 -2.031 1.00 0.00 302 PHE A C 16
ATOM 27686 O O . PHE A 1 24 ? 12.940 -2.607 -2.899 1.00 0.00 302 PHE A O 16
ATOM 27703 N N . CYS A 1 25 ? 13.950 -0.896 -1.968 1.00 0.00 303 CYS A N 16
ATOM 27704 C CA . CYS A 1 25 ? 13.378 0.037 -2.976 1.00 0.00 303 CYS A CA 16
ATOM 27705 C C . CYS A 1 25 ? 14.131 -0.119 -4.304 1.00 0.00 303 CYS A C 16
ATOM 27706 O O . CYS A 1 25 ? 13.545 -0.110 -5.367 1.00 0.00 303 CYS A O 16
ATOM 27713 N N . SER A 1 26 ? 15.427 -0.251 -4.243 1.00 0.00 304 SER A N 16
ATOM 27714 C CA . SER A 1 26 ? 16.231 -0.394 -5.490 1.00 0.00 304 SER A CA 16
ATOM 27715 C C . SER A 1 26 ? 15.669 -1.522 -6.363 1.00 0.00 304 SER A C 16
ATOM 27716 O O . SER A 1 26 ? 15.742 -1.463 -7.580 1.00 0.00 304 SER A O 16
ATOM 27724 N N . LYS A 1 27 ? 15.063 -2.526 -5.765 1.00 0.00 305 LYS A N 16
ATOM 27725 C CA . LYS A 1 27 ? 14.468 -3.630 -6.592 1.00 0.00 305 LYS A CA 16
ATOM 27726 C C . LYS A 1 27 ? 12.971 -3.371 -6.733 1.00 0.00 305 LYS A C 16
ATOM 27727 O O . LYS A 1 27 ? 12.309 -3.924 -7.596 1.00 0.00 305 LYS A O 16
ATOM 27746 N N . MET A 1 28 ? 12.426 -2.489 -5.948 1.00 0.00 306 MET A N 16
ATOM 27747 C CA . MET A 1 28 ? 10.991 -2.184 -6.121 1.00 0.00 306 MET A CA 16
ATOM 27748 C C . MET A 1 28 ? 10.859 -1.330 -7.369 1.00 0.00 306 MET A C 16
ATOM 27749 O O . MET A 1 28 ? 9.839 -1.336 -8.029 1.00 0.00 306 MET A O 16
ATOM 27763 N N . ASN A 1 29 ? 11.895 -0.597 -7.727 1.00 0.00 307 ASN A N 16
ATOM 27764 C CA . ASN A 1 29 ? 11.791 0.228 -8.962 1.00 0.00 307 ASN A CA 16
ATOM 27765 C C . ASN A 1 29 ? 12.037 -0.725 -10.123 1.00 0.00 307 ASN A C 16
ATOM 27766 O O . ASN A 1 29 ? 11.354 -0.698 -11.121 1.00 0.00 307 ASN A O 16
ATOM 27777 N N . GLN A 1 30 ? 13.016 -1.601 -9.953 1.00 0.00 308 GLN A N 16
ATOM 27778 C CA . GLN A 1 30 ? 13.340 -2.623 -11.005 1.00 0.00 308 GLN A CA 16
ATOM 27779 C C . GLN A 1 30 ? 12.047 -3.095 -11.671 1.00 0.00 308 GLN A C 16
ATOM 27780 O O . GLN A 1 30 ? 11.976 -3.258 -12.872 1.00 0.00 308 GLN A O 16
ATOM 27794 N N . VAL A 1 31 ? 11.014 -3.297 -10.889 1.00 0.00 309 VAL A N 16
ATOM 27795 C CA . VAL A 1 31 ? 9.708 -3.739 -11.471 1.00 0.00 309 VAL A CA 16
ATOM 27796 C C . VAL A 1 31 ? 9.385 -2.881 -12.705 1.00 0.00 309 VAL A C 16
ATOM 27797 O O . VAL A 1 31 ? 8.544 -3.218 -13.514 1.00 0.00 309 VAL A O 16
ATOM 27810 N N . CYS A 1 32 ? 10.069 -1.778 -12.847 1.00 0.00 310 CYS A N 16
ATOM 27811 C CA . CYS A 1 32 ? 9.847 -0.875 -14.013 1.00 0.00 310 CYS A CA 16
ATOM 27812 C C . CYS A 1 32 ? 10.732 -1.322 -15.180 1.00 0.00 310 CYS A C 16
ATOM 27813 O O . CYS A 1 32 ? 10.388 -1.150 -16.334 1.00 0.00 310 CYS A O 16
ATOM 27820 N N . GLY A 1 33 ? 11.872 -1.891 -14.894 1.00 0.00 311 GLY A N 16
ATOM 27821 C CA . GLY A 1 33 ? 12.775 -2.344 -15.990 1.00 0.00 311 GLY A CA 16
ATOM 27822 C C . GLY A 1 33 ? 12.009 -3.268 -16.938 1.00 0.00 311 GLY A C 16
ATOM 27823 O O . GLY A 1 33 ? 11.562 -4.332 -16.557 1.00 0.00 311 GLY A O 16
ATOM 27827 N N . THR A 1 34 ? 11.854 -2.872 -18.175 1.00 0.00 312 THR A N 16
ATOM 27828 C CA . THR A 1 34 ? 11.117 -3.726 -19.155 1.00 0.00 312 THR A CA 16
ATOM 27829 C C . THR A 1 34 ? 12.107 -4.639 -19.882 1.00 0.00 312 THR A C 16
ATOM 27830 O O . THR A 1 34 ? 13.199 -4.235 -20.226 1.00 0.00 312 THR A O 16
ATOM 27841 N N . ARG A 1 35 ? 11.733 -5.867 -20.119 1.00 0.00 313 ARG A N 16
ATOM 27842 C CA . ARG A 1 35 ? 12.651 -6.806 -20.826 1.00 0.00 313 ARG A CA 16
ATOM 27843 C C . ARG A 1 35 ? 13.969 -6.909 -20.055 1.00 0.00 313 ARG A C 16
ATOM 27844 O O . ARG A 1 35 ? 14.752 -7.789 -20.375 1.00 0.00 313 ARG A O 16
ATOM 27866 N N . ASN B 2 1 ? -44.584 -7.438 22.023 1.00 0.00 565 ASN B N 16
ATOM 27867 C CA . ASN B 2 1 ? -44.631 -8.919 21.867 1.00 0.00 565 ASN B CA 16
ATOM 27868 C C . ASN B 2 1 ? -44.900 -9.269 20.402 1.00 0.00 565 ASN B C 16
ATOM 27869 O O . ASN B 2 1 ? -44.813 -10.412 20.000 1.00 0.00 565 ASN B O 16
ATOM 27882 N N . GLY B 2 2 ? -45.226 -8.292 19.600 1.00 0.00 566 GLY B N 16
ATOM 27883 C CA . GLY B 2 2 ? -45.500 -8.569 18.160 1.00 0.00 566 GLY B CA 16
ATOM 27884 C C . GLY B 2 2 ? -44.219 -9.054 17.479 1.00 0.00 566 GLY B C 16
ATOM 27885 O O . GLY B 2 2 ? -43.694 -10.102 17.796 1.00 0.00 566 GLY B O 16
ATOM 27889 N N . SER B 2 3 ? -43.712 -8.298 16.544 1.00 0.00 567 SER B N 16
ATOM 27890 C CA . SER B 2 3 ? -42.466 -8.716 15.842 1.00 0.00 567 SER B CA 16
ATOM 27891 C C . SER B 2 3 ? -41.974 -7.574 14.951 1.00 0.00 567 SER B C 16
ATOM 27892 O O . SER B 2 3 ? -41.082 -7.744 14.144 1.00 0.00 567 SER B O 16
ATOM 27900 N N . SER B 2 4 ? -42.549 -6.410 15.090 1.00 0.00 568 SER B N 16
ATOM 27901 C CA . SER B 2 4 ? -42.114 -5.259 14.250 1.00 0.00 568 SER B CA 16
ATOM 27902 C C . SER B 2 4 ? -40.824 -4.669 14.822 1.00 0.00 568 SER B C 16
ATOM 27903 O O . SER B 2 4 ? -40.203 -3.812 14.225 1.00 0.00 568 SER B O 16
ATOM 27911 N N . LEU B 2 5 ? -40.417 -5.120 15.977 1.00 0.00 569 LEU B N 16
ATOM 27912 C CA . LEU B 2 5 ? -39.167 -4.584 16.586 1.00 0.00 569 LEU B CA 16
ATOM 27913 C C . LEU B 2 5 ? -37.964 -5.068 15.772 1.00 0.00 569 LEU B C 16
ATOM 27914 O O . LEU B 2 5 ? -36.860 -4.585 15.929 1.00 0.00 569 LEU B O 16
ATOM 27930 N N . GLN B 2 6 ? -38.169 -6.018 14.900 1.00 0.00 570 GLN B N 16
ATOM 27931 C CA . GLN B 2 6 ? -37.039 -6.530 14.074 1.00 0.00 570 GLN B CA 16
ATOM 27932 C C . GLN B 2 6 ? -36.450 -5.384 13.249 1.00 0.00 570 GLN B C 16
ATOM 27933 O O . GLN B 2 6 ? -37.104 -4.826 12.390 1.00 0.00 570 GLN B O 16
ATOM 27947 N N . ASN B 2 7 ? -35.219 -5.030 13.502 1.00 0.00 571 ASN B N 16
ATOM 27948 C CA . ASN B 2 7 ? -34.586 -3.922 12.731 1.00 0.00 571 ASN B CA 16
ATOM 27949 C C . ASN B 2 7 ? -33.064 -4.063 12.797 1.00 0.00 571 ASN B C 16
ATOM 27950 O O . ASN B 2 7 ? -32.530 -4.718 13.669 1.00 0.00 571 ASN B O 16
ATOM 27961 N N . ALA B 2 8 ? -32.361 -3.453 11.881 1.00 0.00 572 ALA B N 16
ATOM 27962 C CA . ALA B 2 8 ? -30.875 -3.555 11.895 1.00 0.00 572 ALA B CA 16
ATOM 27963 C C . ALA B 2 8 ? -30.321 -2.774 13.088 1.00 0.00 572 ALA B C 16
ATOM 27964 O O . ALA B 2 8 ? -29.252 -3.062 13.588 1.00 0.00 572 ALA B O 16
ATOM 27971 N N . ASP B 2 9 ? -31.040 -1.786 13.549 1.00 0.00 573 ASP B N 16
ATOM 27972 C CA . ASP B 2 9 ? -30.552 -0.990 14.710 1.00 0.00 573 ASP B CA 16
ATOM 27973 C C . ASP B 2 9 ? -31.687 -0.106 15.234 1.00 0.00 573 ASP B C 16
ATOM 27974 O O . ASP B 2 9 ? -32.846 -0.331 14.945 1.00 0.00 573 ASP B O 16
ATOM 27983 N N . LYS B 2 10 ? -31.364 0.897 16.002 1.00 0.00 574 LYS B N 16
ATOM 27984 C CA . LYS B 2 10 ? -32.424 1.794 16.543 1.00 0.00 574 LYS B CA 16
ATOM 27985 C C . LYS B 2 10 ? -33.083 2.556 15.391 1.00 0.00 574 LYS B C 16
ATOM 279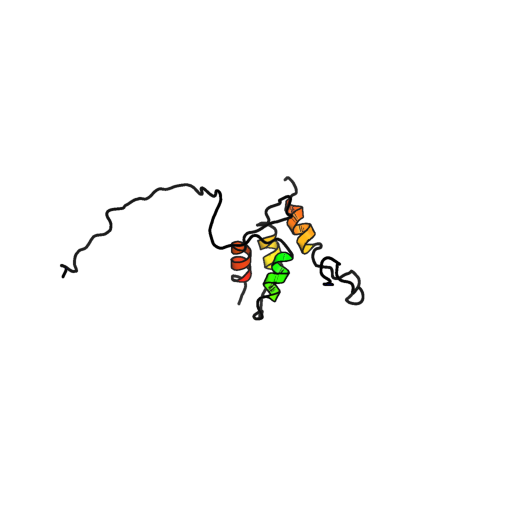86 O O . LYS B 2 10 ? -33.888 2.017 14.658 1.00 0.00 574 LYS B O 16
ATOM 28005 N N . ILE B 2 11 ? -32.749 3.806 15.226 1.00 0.00 575 ILE B N 16
ATOM 28006 C CA . ILE B 2 11 ? -33.358 4.600 14.122 1.00 0.00 575 ILE B CA 16
ATOM 28007 C C . ILE B 2 11 ? -32.750 4.165 12.786 1.00 0.00 575 ILE B C 16
ATOM 28008 O O . ILE B 2 11 ? -33.375 3.479 12.003 1.00 0.00 575 ILE B O 16
ATOM 28024 N N . ASN B 2 12 ? -31.534 4.559 12.522 1.00 0.00 576 ASN B N 16
ATOM 28025 C CA . ASN B 2 12 ? -30.887 4.166 11.238 1.00 0.00 576 ASN B CA 16
ATOM 28026 C C . ASN B 2 12 ? -29.403 4.539 11.280 1.00 0.00 576 ASN B C 16
ATOM 28027 O O . ASN B 2 12 ? -28.961 5.444 10.600 1.00 0.00 576 ASN B O 16
ATOM 28038 N N . ASN B 2 13 ? -28.631 3.847 12.073 1.00 0.00 577 ASN B N 16
ATOM 28039 C CA . ASN B 2 13 ? -27.177 4.162 12.158 1.00 0.00 577 ASN B CA 16
ATOM 28040 C C . ASN B 2 13 ? -26.498 3.802 10.835 1.00 0.00 577 ASN B C 16
ATOM 28041 O O . ASN B 2 13 ? -26.294 4.643 9.982 1.00 0.00 577 ASN B O 16
ATOM 28052 N N . GLY B 2 14 ? -26.147 2.557 10.658 1.00 0.00 578 GLY B N 16
ATOM 28053 C CA . GLY B 2 14 ? -25.482 2.144 9.390 1.00 0.00 578 GLY B CA 16
ATOM 28054 C C . GLY B 2 14 ? -24.093 2.781 9.309 1.00 0.00 578 GLY B C 16
ATOM 28055 O O . GLY B 2 14 ? -23.512 2.894 8.249 1.00 0.00 578 GLY B O 16
ATOM 28059 N N . ASN B 2 15 ? -23.557 3.199 10.425 1.00 0.00 579 ASN B N 16
ATOM 28060 C CA . ASN B 2 15 ? -22.207 3.829 10.414 1.00 0.00 579 ASN B CA 16
ATOM 28061 C C . ASN B 2 15 ? -21.587 3.732 11.810 1.00 0.00 579 ASN B C 16
ATOM 28062 O O . ASN B 2 15 ? -20.644 2.999 12.031 1.00 0.00 579 ASN B O 16
ATOM 28073 N N . ASP B 2 16 ? -22.110 4.466 12.753 1.00 0.00 580 ASP B N 16
ATOM 28074 C CA . ASP B 2 16 ? -21.552 4.415 14.133 1.00 0.00 580 ASP B CA 16
ATOM 28075 C C . ASP B 2 16 ? -21.778 3.021 14.723 1.00 0.00 580 ASP B C 16
ATOM 28076 O O . ASP B 2 16 ? -21.211 2.046 14.270 1.00 0.00 580 ASP B O 16
ATOM 28085 N N . ASN B 2 17 ? -22.603 2.916 15.729 1.00 0.00 581 ASN B N 16
ATOM 28086 C CA . ASN B 2 17 ? -22.865 1.583 16.343 1.00 0.00 581 ASN B CA 16
ATOM 28087 C C . ASN B 2 17 ? -21.533 0.912 16.692 1.00 0.00 581 ASN B C 16
ATOM 28088 O O . ASN B 2 17 ? -20.810 1.363 17.558 1.00 0.00 581 ASN B O 16
ATOM 28099 N N . ASP B 2 18 ? -21.205 -0.162 16.028 1.00 0.00 582 ASP B N 16
ATOM 28100 C CA . ASP B 2 18 ? -19.921 -0.857 16.325 1.00 0.00 582 ASP B CA 16
ATOM 28101 C C . ASP B 2 18 ? -18.748 0.047 15.940 1.00 0.00 582 ASP B C 16
ATOM 28102 O O . ASP B 2 18 ? -18.919 1.218 15.663 1.00 0.00 582 ASP B O 16
ATOM 28111 N N . ASN B 2 19 ? -17.558 -0.486 15.920 1.00 0.00 583 ASN B N 16
ATOM 28112 C CA . ASN B 2 19 ? -16.375 0.342 15.553 1.00 0.00 583 ASN B CA 16
ATOM 28113 C C . ASN B 2 19 ? -15.162 -0.570 15.349 1.00 0.00 583 ASN B C 16
ATOM 28114 O O . ASN B 2 19 ? -15.293 -1.768 15.205 1.00 0.00 583 ASN B O 16
ATOM 28125 N N . ASP B 2 20 ? -13.983 -0.011 15.337 1.00 0.00 584 ASP B N 16
ATOM 28126 C CA . ASP B 2 20 ? -12.765 -0.848 15.145 1.00 0.00 584 ASP B CA 16
ATOM 28127 C C . ASP B 2 20 ? -11.531 -0.059 15.585 1.00 0.00 584 ASP B C 16
ATOM 28128 O O . ASP B 2 20 ? -10.674 0.269 14.788 1.00 0.00 584 ASP B O 16
ATOM 28137 N N . ASN B 2 21 ? -11.435 0.248 16.851 1.00 0.00 585 ASN B N 16
ATOM 28138 C CA . ASN B 2 21 ? -10.257 1.016 17.347 1.00 0.00 585 ASN B CA 16
ATOM 28139 C C . ASN B 2 21 ? -10.074 2.274 16.495 1.00 0.00 585 ASN B C 16
ATOM 28140 O O . ASN B 2 21 ? -11.011 3.003 16.238 1.00 0.00 585 ASN B O 16
ATOM 28151 N N . ASP B 2 22 ? -8.873 2.532 16.055 1.00 0.00 586 ASP B N 16
ATOM 28152 C CA . ASP B 2 22 ? -8.627 3.740 15.219 1.00 0.00 586 ASP B CA 16
ATOM 28153 C C . ASP B 2 22 ? -9.548 3.705 13.998 1.00 0.00 586 ASP B C 16
ATOM 28154 O O . ASP B 2 22 ? -10.468 2.914 13.928 1.00 0.00 586 ASP B O 16
ATOM 28163 N N . VAL B 2 23 ? -9.304 4.551 13.033 1.00 0.00 587 VAL B N 16
ATOM 28164 C CA . VAL B 2 23 ? -10.156 4.568 11.818 1.00 0.00 587 VAL B CA 16
ATOM 28165 C C . VAL B 2 23 ? -9.584 5.579 10.829 1.00 0.00 587 VAL B C 16
ATOM 28166 O O . VAL B 2 23 ? -8.919 6.526 11.200 1.00 0.00 587 VAL B O 16
ATOM 28179 N N . VAL B 2 24 ? -9.845 5.375 9.572 1.00 0.00 588 VAL B N 16
ATOM 28180 C CA . VAL B 2 24 ? -9.335 6.306 8.513 1.00 0.00 588 VAL B CA 16
ATOM 28181 C C . VAL B 2 24 ? -10.505 7.167 7.996 1.00 0.00 588 VAL B C 16
ATOM 28182 O O . VAL B 2 24 ? -11.634 6.718 8.024 1.00 0.00 588 VAL B O 16
ATOM 28195 N N . PRO B 2 25 ? -10.228 8.373 7.526 1.00 0.00 589 PRO B N 16
ATOM 28196 C CA . PRO B 2 25 ? -11.296 9.249 7.003 1.00 0.00 589 PRO B CA 16
ATOM 28197 C C . PRO B 2 25 ? -12.041 8.531 5.868 1.00 0.00 589 PRO B C 16
ATOM 28198 O O . PRO B 2 25 ? -11.683 7.440 5.470 1.00 0.00 589 PRO B O 16
ATOM 28209 N N . SER B 2 26 ? -13.071 9.138 5.343 1.00 0.00 590 SER B N 16
ATOM 28210 C CA . SER B 2 26 ? -13.828 8.491 4.235 1.00 0.00 590 SER B CA 16
ATOM 28211 C C . SER B 2 26 ? -13.057 8.668 2.927 1.00 0.00 590 SER B C 16
ATOM 28212 O O . SER B 2 26 ? -13.623 8.976 1.897 1.00 0.00 590 SER B O 16
ATOM 28220 N N . LYS B 2 27 ? -11.766 8.477 2.962 1.00 0.00 591 LYS B N 16
ATOM 28221 C CA . LYS B 2 27 ? -10.954 8.632 1.723 1.00 0.00 591 LYS B CA 16
ATOM 28222 C C . LYS B 2 27 ? -9.565 8.031 1.951 1.00 0.00 591 LYS B C 16
ATOM 28223 O O . LYS B 2 27 ? -8.983 8.172 3.008 1.00 0.00 591 LYS B O 16
ATOM 28242 N N . GLU B 2 28 ? -9.031 7.360 0.968 1.00 0.00 592 GLU B N 16
ATOM 28243 C CA . GLU B 2 28 ? -7.681 6.749 1.127 1.00 0.00 592 GLU B CA 16
ATOM 28244 C C . GLU B 2 28 ? -7.195 6.237 -0.229 1.00 0.00 592 GLU B C 16
ATOM 28245 O O . GLU B 2 28 ? -7.935 5.623 -0.973 1.00 0.00 592 GLU B O 16
ATOM 28257 N N . GLY B 2 29 ? -5.956 6.486 -0.561 1.00 0.00 593 GLY B N 16
ATOM 28258 C CA . GLY B 2 29 ? -5.421 6.015 -1.873 1.00 0.00 593 GLY B CA 16
ATOM 28259 C C . GLY B 2 29 ? -4.366 7.001 -2.373 1.00 0.00 593 GLY B C 16
ATOM 28260 O O . GLY B 2 29 ? -4.255 7.261 -3.556 1.00 0.00 593 GLY B O 16
ATOM 28264 N N . SER B 2 30 ? -3.590 7.559 -1.484 1.00 0.00 594 SER B N 16
ATOM 28265 C CA . SER B 2 30 ? -2.547 8.533 -1.914 1.00 0.00 594 SER B CA 16
ATOM 28266 C C . SER B 2 30 ? -1.322 7.794 -2.438 1.00 0.00 594 SER B C 16
ATOM 28267 O O . SER B 2 30 ? -1.147 6.609 -2.226 1.00 0.00 594 SER B O 16
ATOM 28275 N N . LEU B 2 31 ? -0.470 8.500 -3.118 1.00 0.00 595 LEU B N 16
ATOM 28276 C CA . LEU B 2 31 ? 0.765 7.887 -3.673 1.00 0.00 595 LEU B CA 16
ATOM 28277 C C . LEU B 2 31 ? 1.878 8.001 -2.635 1.00 0.00 595 LEU B C 16
ATOM 28278 O O . LEU B 2 31 ? 2.260 9.089 -2.252 1.00 0.00 595 LEU B O 16
ATOM 28294 N N . LEU B 2 32 ? 2.402 6.890 -2.172 1.00 0.00 596 LEU B N 16
ATOM 28295 C CA . LEU B 2 32 ? 3.499 6.932 -1.150 1.00 0.00 596 LEU B CA 16
ATOM 28296 C C . LEU B 2 32 ? 4.698 6.118 -1.655 1.00 0.00 596 LEU B C 16
ATOM 28297 O O . LEU B 2 32 ? 4.551 5.158 -2.385 1.00 0.00 596 LEU B O 16
ATOM 28313 N N . ARG B 2 33 ? 5.885 6.512 -1.278 1.00 0.00 597 ARG B N 16
ATOM 28314 C CA . ARG B 2 33 ? 7.111 5.790 -1.735 1.00 0.00 597 ARG B CA 16
ATOM 28315 C C . ARG B 2 33 ? 7.252 4.444 -1.010 1.00 0.00 597 ARG B C 16
ATOM 28316 O O . ARG B 2 33 ? 6.373 4.000 -0.300 1.00 0.00 597 ARG B O 16
ATOM 28337 N N . CYS B 2 34 ? 8.358 3.782 -1.238 1.00 0.00 598 CYS B N 16
ATOM 28338 C CA . CYS B 2 34 ? 8.600 2.437 -0.634 1.00 0.00 598 CYS B CA 16
ATOM 28339 C C . CYS B 2 34 ? 8.860 2.530 0.874 1.00 0.00 598 CYS B C 16
ATOM 28340 O O . CYS B 2 34 ? 7.957 2.405 1.677 1.00 0.00 598 CYS B O 16
ATOM 28347 N N . SER B 2 35 ? 10.096 2.711 1.260 1.00 0.00 599 SER B N 16
ATOM 28348 C CA . SER B 2 35 ? 10.439 2.772 2.713 1.00 0.00 599 SER B CA 16
ATOM 28349 C C . SER B 2 35 ? 9.415 3.619 3.467 1.00 0.00 599 SER B C 16
ATOM 28350 O O . SER B 2 35 ? 9.187 3.436 4.656 1.00 0.00 599 SER B O 16
ATOM 28358 N N . GLU B 2 36 ? 8.784 4.547 2.807 1.00 0.00 600 GLU B N 16
ATOM 28359 C CA . GLU B 2 36 ? 7.793 5.373 3.533 1.00 0.00 600 GLU B CA 16
ATOM 28360 C C . GLU B 2 36 ? 6.768 4.434 4.154 1.00 0.00 600 GLU B C 16
ATOM 28361 O O . GLU B 2 36 ? 6.113 4.759 5.128 1.00 0.00 600 GLU B O 16
ATOM 28373 N N . ILE B 2 37 ? 6.630 3.250 3.611 1.00 0.00 601 ILE B N 16
ATOM 28374 C CA . ILE B 2 37 ? 5.654 2.308 4.199 1.00 0.00 601 ILE B CA 16
ATOM 28375 C C . ILE B 2 37 ? 6.256 1.817 5.513 1.00 0.00 601 ILE B C 16
ATOM 28376 O O . ILE B 2 37 ? 5.577 1.607 6.489 1.00 0.00 601 ILE B O 16
ATOM 28392 N N . TRP B 2 38 ? 7.562 1.646 5.531 1.00 0.00 602 TRP B N 16
ATOM 28393 C CA . TRP B 2 38 ? 8.245 1.193 6.776 1.00 0.00 602 TRP B CA 16
ATOM 28394 C C . TRP B 2 38 ? 7.692 2.034 7.916 1.00 0.00 602 TRP B C 16
ATOM 28395 O O . TRP B 2 38 ? 7.485 1.569 9.018 1.00 0.00 602 TRP B O 16
ATOM 28416 N N . ASP B 2 39 ? 7.405 3.271 7.620 1.00 0.00 603 ASP B N 16
ATOM 28417 C CA . ASP B 2 39 ? 6.808 4.160 8.650 1.00 0.00 603 ASP B CA 16
ATOM 28418 C C . ASP B 2 39 ? 5.378 3.676 8.920 1.00 0.00 603 ASP B C 16
ATOM 28419 O O . ASP B 2 39 ? 4.924 3.650 10.046 1.00 0.00 603 ASP B O 16
ATOM 28428 N N . ARG B 2 40 ? 4.669 3.275 7.889 1.00 0.00 604 ARG B N 16
ATOM 28429 C CA . ARG B 2 40 ? 3.274 2.772 8.088 1.00 0.00 604 ARG B CA 16
ATOM 28430 C C . ARG B 2 40 ? 3.293 1.581 9.058 1.00 0.00 604 ARG B C 16
ATOM 28431 O O . ARG B 2 40 ? 2.333 1.317 9.755 1.00 0.00 604 ARG B O 16
ATOM 28452 N N . ILE B 2 41 ? 4.381 0.853 9.094 1.00 0.00 605 ILE B N 16
ATOM 28453 C CA . ILE B 2 41 ? 4.483 -0.337 9.996 1.00 0.00 605 ILE B CA 16
ATOM 28454 C C . ILE B 2 41 ? 4.956 0.090 11.396 1.00 0.00 605 ILE B C 16
ATOM 28455 O O . ILE B 2 41 ? 4.429 -0.353 12.396 1.00 0.00 605 ILE B O 16
ATOM 28471 N N . THR B 2 42 ? 5.954 0.922 11.479 1.00 0.00 606 THR B N 16
ATOM 28472 C CA . THR B 2 42 ? 6.457 1.337 12.820 1.00 0.00 606 THR B CA 16
ATOM 28473 C C . THR B 2 42 ? 5.301 1.851 13.682 1.00 0.00 606 THR B C 16
ATOM 28474 O O . THR B 2 42 ? 5.273 1.648 14.879 1.00 0.00 606 THR B O 16
ATOM 28485 N N . THR B 2 43 ? 4.352 2.521 13.091 1.00 0.00 607 THR B N 16
ATOM 28486 C CA . THR B 2 43 ? 3.208 3.049 13.890 1.00 0.00 607 THR B CA 16
ATOM 28487 C C . THR B 2 43 ? 2.236 1.914 14.225 1.00 0.00 607 THR B C 16
ATOM 28488 O O . THR B 2 43 ? 1.105 2.152 14.598 1.00 0.00 607 THR B O 16
ATOM 28499 N N . HIS B 2 44 ? 2.666 0.680 14.088 1.00 0.00 608 HIS B N 16
ATOM 28500 C CA . HIS B 2 44 ? 1.770 -0.486 14.388 1.00 0.00 608 HIS B CA 16
ATOM 28501 C C . HIS B 2 44 ? 2.452 -1.418 15.421 1.00 0.00 608 HIS B C 16
ATOM 28502 O O . HIS B 2 44 ? 3.428 -2.057 15.081 1.00 0.00 608 HIS B O 16
ATOM 28516 N N . PRO B 2 45 ? 1.944 -1.497 16.646 1.00 0.00 609 PRO B N 16
ATOM 28517 C CA . PRO B 2 45 ? 2.553 -2.382 17.663 1.00 0.00 609 PRO B CA 16
ATOM 28518 C C . PRO B 2 45 ? 2.563 -3.832 17.153 1.00 0.00 609 PRO B C 16
ATOM 28519 O O . PRO B 2 45 ? 3.484 -4.581 17.410 1.00 0.00 609 PRO B O 16
ATOM 28530 N N . LYS B 2 46 ? 1.554 -4.229 16.430 1.00 0.00 610 LYS B N 16
ATOM 28531 C CA . LYS B 2 46 ? 1.524 -5.625 15.907 1.00 0.00 610 LYS B CA 16
ATOM 28532 C C . LYS B 2 46 ? 2.582 -5.769 14.810 1.00 0.00 610 LYS B C 16
ATOM 28533 O O . LYS B 2 46 ? 2.346 -6.362 13.777 1.00 0.00 610 LYS B O 16
ATOM 28552 N N . TYR B 2 47 ? 3.748 -5.220 15.029 1.00 0.00 611 TYR B N 16
ATOM 28553 C CA . TYR B 2 47 ? 4.832 -5.306 14.007 1.00 0.00 611 TYR B CA 16
ATOM 28554 C C . TYR B 2 47 ? 5.627 -6.602 14.211 1.00 0.00 611 TYR B C 16
ATOM 28555 O O . TYR B 2 47 ? 6.612 -6.850 13.544 1.00 0.00 611 TYR B O 16
ATOM 28573 N N . SER B 2 48 ? 5.206 -7.428 15.131 1.00 0.00 612 SER B N 16
ATOM 28574 C CA . SER B 2 48 ? 5.935 -8.706 15.383 1.00 0.00 612 SER B CA 16
ATOM 28575 C C . SER B 2 48 ? 5.439 -9.789 14.419 1.00 0.00 612 SER B C 16
ATOM 28576 O O . SER B 2 48 ? 5.687 -10.961 14.616 1.00 0.00 612 SER B O 16
ATOM 28584 N N . ASP B 2 49 ? 4.740 -9.413 13.380 1.00 0.00 613 ASP B N 16
ATOM 28585 C CA . ASP B 2 49 ? 4.236 -10.438 12.417 1.00 0.00 613 ASP B CA 16
ATOM 28586 C C . ASP B 2 49 ? 3.913 -9.781 11.068 1.00 0.00 613 ASP B C 16
ATOM 28587 O O . ASP B 2 49 ? 4.799 -9.452 10.303 1.00 0.00 613 ASP B O 16
ATOM 28596 N N . ILE B 2 50 ? 2.654 -9.578 10.776 1.00 0.00 614 ILE B N 16
ATOM 28597 C CA . ILE B 2 50 ? 2.258 -8.936 9.485 1.00 0.00 614 ILE B CA 16
ATOM 28598 C C . ILE B 2 50 ? 2.924 -9.639 8.289 1.00 0.00 614 ILE B C 16
ATOM 28599 O O . ILE B 2 50 ? 2.707 -9.269 7.152 1.00 0.00 614 ILE B O 16
ATOM 28615 N N . ASP B 2 51 ? 3.726 -10.647 8.514 1.00 0.00 615 ASP B N 16
ATOM 28616 C CA . ASP B 2 51 ? 4.377 -11.336 7.368 1.00 0.00 615 ASP B CA 16
ATOM 28617 C C . ASP B 2 51 ? 5.117 -10.303 6.523 1.00 0.00 615 ASP B C 16
ATOM 28618 O O . ASP B 2 51 ? 4.580 -9.753 5.582 1.00 0.00 615 ASP B O 16
ATOM 28627 N N . VAL B 2 52 ? 6.351 -10.036 6.849 1.00 0.00 616 VAL B N 16
ATOM 28628 C CA . VAL B 2 52 ? 7.126 -9.041 6.061 1.00 0.00 616 VAL B CA 16
ATOM 28629 C C . VAL B 2 52 ? 7.475 -9.648 4.705 1.00 0.00 616 VAL B C 16
ATOM 28630 O O . VAL B 2 52 ? 7.669 -8.951 3.728 1.00 0.00 616 VAL B O 16
ATOM 28643 N N . ASP B 2 53 ? 7.560 -10.946 4.641 1.00 0.00 617 ASP B N 16
ATOM 28644 C CA . ASP B 2 53 ? 7.908 -11.605 3.351 1.00 0.00 617 ASP B CA 16
ATOM 28645 C C . ASP B 2 53 ? 6.696 -11.606 2.417 1.00 0.00 617 ASP B C 16
ATOM 28646 O O . ASP B 2 53 ? 6.818 -11.392 1.228 1.00 0.00 617 ASP B O 16
ATOM 28655 N N . GLY B 2 54 ? 5.527 -11.846 2.940 1.00 0.00 618 GLY B N 16
ATOM 28656 C CA . GLY B 2 54 ? 4.321 -11.864 2.068 1.00 0.00 618 GLY B CA 16
ATOM 28657 C C . GLY B 2 54 ? 3.992 -10.448 1.600 1.00 0.00 618 GLY B C 16
ATOM 28658 O O . GLY B 2 54 ? 3.726 -10.216 0.436 1.00 0.00 618 GLY B O 16
ATOM 28662 N N . LEU B 2 55 ? 4.000 -9.491 2.488 1.00 0.00 619 LEU B N 16
ATOM 28663 C CA . LEU B 2 55 ? 3.677 -8.109 2.049 1.00 0.00 619 LEU B CA 16
ATOM 28664 C C . LEU B 2 55 ? 4.773 -7.633 1.092 1.00 0.00 619 LEU B C 16
ATOM 28665 O O . LEU B 2 55 ? 4.587 -6.707 0.329 1.00 0.00 619 LEU B O 16
ATOM 28681 N N . CYS B 2 56 ? 5.921 -8.266 1.133 1.00 0.00 620 CYS B N 16
ATOM 28682 C CA . CYS B 2 56 ? 7.031 -7.853 0.230 1.00 0.00 620 CYS B CA 16
ATOM 28683 C C . CYS B 2 56 ? 6.707 -8.262 -1.207 1.00 0.00 620 CYS B C 16
ATOM 28684 O O . CYS B 2 56 ? 6.797 -7.464 -2.114 1.00 0.00 620 CYS B O 16
ATOM 28692 N N . SER B 2 57 ? 6.315 -9.489 -1.430 1.00 0.00 621 SER B N 16
ATOM 28693 C CA . SER B 2 57 ? 5.980 -9.908 -2.824 1.00 0.00 621 SER B CA 16
ATOM 28694 C C . SER B 2 57 ? 4.602 -9.353 -3.185 1.00 0.00 621 SER B C 16
ATOM 28695 O O . SER B 2 57 ? 4.146 -9.475 -4.304 1.00 0.00 621 SER B O 16
ATOM 28703 N N . GLU B 2 58 ? 3.966 -8.687 -2.262 1.00 0.00 622 GLU B N 16
ATOM 28704 C CA . GLU B 2 58 ? 2.650 -8.051 -2.551 1.00 0.00 622 GLU B CA 16
ATOM 28705 C C . GLU B 2 58 ? 2.893 -6.556 -2.796 1.00 0.00 622 GLU B C 16
ATOM 28706 O O . GLU B 2 58 ? 2.605 -6.037 -3.854 1.00 0.00 622 GLU B O 16
ATOM 28718 N N . LEU B 2 59 ? 3.426 -5.862 -1.827 1.00 0.00 623 LEU B N 16
ATOM 28719 C CA . LEU B 2 59 ? 3.690 -4.404 -2.008 1.00 0.00 623 LEU B CA 16
ATOM 28720 C C . LEU B 2 59 ? 4.685 -4.192 -3.161 1.00 0.00 623 LEU B C 16
ATOM 28721 O O . LEU B 2 59 ? 4.656 -3.187 -3.844 1.00 0.00 623 LEU B O 16
ATOM 28737 N N . MET B 2 60 ? 5.594 -5.115 -3.348 1.00 0.00 624 MET B N 16
ATOM 28738 C CA . MET B 2 60 ? 6.630 -4.957 -4.416 1.00 0.00 624 MET B CA 16
ATOM 28739 C C . MET B 2 60 ? 6.065 -5.208 -5.821 1.00 0.00 624 MET B C 16
ATOM 28740 O O . MET B 2 60 ? 6.563 -4.656 -6.783 1.00 0.00 624 MET B O 16
ATOM 28754 N N . ALA B 2 61 ? 5.045 -6.021 -5.968 1.00 0.00 625 ALA B N 16
ATOM 28755 C CA . ALA B 2 61 ? 4.481 -6.278 -7.343 1.00 0.00 625 ALA B CA 16
ATOM 28756 C C . ALA B 2 61 ? 3.191 -5.483 -7.532 1.00 0.00 625 ALA B C 16
ATOM 28757 O O . ALA B 2 61 ? 2.775 -5.244 -8.648 1.00 0.00 625 ALA B O 16
ATOM 28764 N N . LYS B 2 62 ? 2.585 -5.002 -6.488 1.00 0.00 626 LYS B N 16
ATOM 28765 C CA . LYS B 2 62 ? 1.377 -4.156 -6.697 1.00 0.00 626 LYS B CA 16
ATOM 28766 C C . LYS B 2 62 ? 1.911 -2.801 -7.180 1.00 0.00 626 LYS B C 16
ATOM 28767 O O . LYS B 2 62 ? 1.177 -1.891 -7.510 1.00 0.00 626 LYS B O 16
ATOM 28786 N N . ALA B 2 63 ? 3.216 -2.693 -7.201 1.00 0.00 627 ALA B N 16
ATOM 28787 C CA . ALA B 2 63 ? 3.905 -1.442 -7.632 1.00 0.00 627 ALA B CA 16
ATOM 28788 C C . ALA B 2 63 ? 3.250 -0.833 -8.874 1.00 0.00 627 ALA B C 16
ATOM 28789 O O . ALA B 2 63 ? 2.956 -1.512 -9.838 1.00 0.00 627 ALA B O 16
ATOM 28796 N N . LYS B 2 64 ? 3.053 0.462 -8.858 1.00 0.00 628 LYS B N 16
ATOM 28797 C CA . LYS B 2 64 ? 2.457 1.171 -10.029 1.00 0.00 628 LYS B CA 16
ATOM 28798 C C . LYS B 2 64 ? 3.576 1.965 -10.706 1.00 0.00 628 LYS B C 16
ATOM 28799 O O . LYS B 2 64 ? 3.875 3.083 -10.330 1.00 0.00 628 LYS B O 16
ATOM 28818 N N . CYS B 2 65 ? 4.225 1.371 -11.667 1.00 0.00 629 CYS B N 16
ATOM 28819 C CA . CYS B 2 65 ? 5.364 2.054 -12.349 1.00 0.00 629 CYS B CA 16
ATOM 28820 C C . CYS B 2 65 ? 4.935 3.384 -12.980 1.00 0.00 629 CYS B C 16
ATOM 28821 O O . CYS B 2 65 ? 4.069 3.455 -13.829 1.00 0.00 629 CYS B O 16
ATOM 28828 N N . SER B 2 66 ? 5.595 4.432 -12.560 1.00 0.00 630 SER B N 16
ATOM 28829 C CA . SER B 2 66 ? 5.333 5.804 -13.092 1.00 0.00 630 SER B CA 16
ATOM 28830 C C . SER B 2 66 ? 6.678 6.528 -13.181 1.00 0.00 630 SER B C 16
ATOM 28831 O O . SER B 2 66 ? 7.636 6.123 -12.550 1.00 0.00 630 SER B O 16
ATOM 28839 N N . GLU B 2 67 ? 6.791 7.582 -13.948 1.00 0.00 631 GLU B N 16
ATOM 28840 C CA . GLU B 2 67 ? 8.111 8.274 -14.029 1.00 0.00 631 GLU B CA 16
ATOM 28841 C C . GLU B 2 67 ? 8.453 8.869 -12.662 1.00 0.00 631 GLU B C 16
ATOM 28842 O O . GLU B 2 67 ? 9.605 9.099 -12.351 1.00 0.00 631 GLU B O 16
ATOM 28854 N N . ARG B 2 68 ? 7.479 9.078 -11.823 1.00 0.00 632 ARG B N 16
ATOM 28855 C CA . ARG B 2 68 ? 7.778 9.608 -10.460 1.00 0.00 632 ARG B CA 16
ATOM 28856 C C . ARG B 2 68 ? 8.263 8.428 -9.612 1.00 0.00 632 ARG B C 16
ATOM 28857 O O . ARG B 2 68 ? 8.000 8.337 -8.429 1.00 0.00 632 ARG B O 16
ATOM 28878 N N . GLY B 2 69 ? 8.944 7.510 -10.243 1.00 0.00 633 GLY B N 16
ATOM 28879 C CA . GLY B 2 69 ? 9.431 6.299 -9.523 1.00 0.00 633 GLY B CA 16
ATOM 28880 C C . GLY B 2 69 ? 8.218 5.416 -9.249 1.00 0.00 633 GLY B C 16
ATOM 28881 O O . GLY B 2 69 ? 7.152 5.653 -9.783 1.00 0.00 633 GLY B O 16
ATOM 28885 N N . VAL B 2 70 ? 8.332 4.409 -8.429 1.00 0.00 634 VAL B N 16
ATOM 28886 C CA . VAL B 2 70 ? 7.153 3.551 -8.150 1.00 0.00 634 VAL B CA 16
ATOM 28887 C C . VAL B 2 70 ? 6.236 4.253 -7.152 1.00 0.00 634 VAL B C 16
ATOM 28888 O O . VAL B 2 70 ? 6.696 4.976 -6.289 1.00 0.00 634 VAL B O 16
ATOM 28901 N N . VAL B 2 71 ? 4.950 4.029 -7.231 1.00 0.00 635 VAL B N 16
ATOM 28902 C CA . VAL B 2 71 ? 4.015 4.666 -6.250 1.00 0.00 635 VAL B CA 16
ATOM 28903 C C . VAL B 2 71 ? 2.950 3.642 -5.859 1.00 0.00 635 VAL B C 16
ATOM 28904 O O . VAL B 2 71 ? 2.451 2.906 -6.687 1.00 0.00 635 VAL B O 16
ATOM 28917 N N . ILE B 2 72 ? 2.612 3.584 -4.594 1.00 0.00 636 ILE B N 16
ATOM 28918 C CA . ILE B 2 72 ? 1.590 2.602 -4.112 1.00 0.00 636 ILE B CA 16
ATOM 28919 C C . ILE B 2 72 ? 0.360 3.354 -3.601 1.00 0.00 636 ILE B C 16
ATOM 28920 O O . ILE B 2 72 ? 0.479 4.333 -2.894 1.00 0.00 636 ILE B O 16
ATOM 28936 N N . ASN B 2 73 ? -0.823 2.901 -3.921 1.00 0.00 637 ASN B N 16
ATOM 28937 C CA . ASN B 2 73 ? -2.039 3.596 -3.407 1.00 0.00 637 ASN B CA 16
ATOM 28938 C C . ASN B 2 73 ? -2.319 3.074 -1.997 1.00 0.00 637 ASN B C 16
ATOM 28939 O O . ASN B 2 73 ? -2.266 1.889 -1.737 1.00 0.00 637 ASN B O 16
ATOM 28950 N N . ALA B 2 74 ? -2.571 3.963 -1.077 1.00 0.00 638 ALA B N 16
ATOM 28951 C CA . ALA B 2 74 ? -2.807 3.544 0.333 1.00 0.00 638 ALA B CA 16
ATOM 28952 C C . ALA B 2 74 ? -3.767 2.350 0.394 1.00 0.00 638 ALA B C 16
ATOM 28953 O O . ALA B 2 74 ? -3.898 1.703 1.414 1.00 0.00 638 ALA B O 16
ATOM 28960 N N . GLU B 2 75 ? -4.458 2.065 -0.678 1.00 0.00 639 GLU B N 16
ATOM 28961 C CA . GLU B 2 75 ? -5.427 0.927 -0.664 1.00 0.00 639 GLU B CA 16
ATOM 28962 C C . GLU B 2 75 ? -4.721 -0.404 -0.949 1.00 0.00 639 GLU B C 16
ATOM 28963 O O . GLU B 2 75 ? -5.210 -1.449 -0.570 1.00 0.00 639 GLU B O 16
ATOM 28975 N N . ASP B 2 76 ? -3.572 -0.402 -1.572 1.00 0.00 640 ASP B N 16
ATOM 28976 C CA . ASP B 2 76 ? -2.876 -1.706 -1.816 1.00 0.00 640 ASP B CA 16
ATOM 28977 C C . ASP B 2 76 ? -2.080 -2.063 -0.560 1.00 0.00 640 ASP B C 16
ATOM 28978 O O . ASP B 2 76 ? -2.103 -3.189 -0.103 1.00 0.00 640 ASP B O 16
ATOM 28987 N N . VAL B 2 77 ? -1.421 -1.114 0.037 1.00 0.00 641 VAL B N 16
ATOM 28988 C CA . VAL B 2 77 ? -0.687 -1.413 1.297 1.00 0.00 641 VAL B CA 16
ATOM 28989 C C . VAL B 2 77 ? -1.713 -1.862 2.342 1.00 0.00 641 VAL B C 16
ATOM 28990 O O . VAL B 2 77 ? -1.565 -2.895 2.963 1.00 0.00 641 VAL B O 16
ATOM 29003 N N . GLN B 2 78 ? -2.754 -1.100 2.540 1.00 0.00 642 GLN B N 16
ATOM 29004 C CA . GLN B 2 78 ? -3.785 -1.496 3.542 1.00 0.00 642 GLN B CA 16
ATOM 29005 C C . GLN B 2 78 ? -4.251 -2.929 3.263 1.00 0.00 642 GLN B C 16
ATOM 29006 O O . GLN B 2 78 ? -4.551 -3.679 4.172 1.00 0.00 642 GLN B O 16
ATOM 29020 N N . LEU B 2 79 ? -4.301 -3.323 2.016 1.00 0.00 643 LEU B N 16
ATOM 29021 C CA . LEU B 2 79 ? -4.734 -4.714 1.689 1.00 0.00 643 LEU B CA 16
ATOM 29022 C C . LEU B 2 79 ? -3.554 -5.671 1.880 1.00 0.00 643 LEU B C 16
ATOM 29023 O O . LEU B 2 79 ? -3.738 -6.840 2.141 1.00 0.00 643 LEU B O 16
ATOM 29039 N N . ALA B 2 80 ? -2.344 -5.202 1.764 1.00 0.00 644 ALA B N 16
ATOM 29040 C CA . ALA B 2 80 ? -1.177 -6.115 1.963 1.00 0.00 644 ALA B CA 16
ATOM 29041 C C . ALA B 2 80 ? -0.804 -6.158 3.449 1.00 0.00 644 ALA B C 16
ATOM 29042 O O . ALA B 2 80 ? -0.297 -7.153 3.929 1.00 0.00 644 ALA B O 16
ATOM 29049 N N . LEU B 2 81 ? -1.048 -5.111 4.191 1.00 0.00 645 LEU B N 16
ATOM 29050 C CA . LEU B 2 81 ? -0.695 -5.145 5.646 1.00 0.00 645 LEU B CA 16
ATOM 29051 C C . LEU B 2 81 ? -1.872 -5.700 6.457 1.00 0.00 645 LEU B C 16
ATOM 29052 O O . LEU B 2 81 ? -1.805 -6.781 7.007 1.00 0.00 645 LEU B O 16
ATOM 29068 N N . ASN B 2 82 ? -2.943 -4.957 6.549 1.00 0.00 646 ASN B N 16
ATOM 29069 C CA . ASN B 2 82 ? -4.118 -5.425 7.343 1.00 0.00 646 ASN B CA 16
ATOM 29070 C C . ASN B 2 82 ? -4.455 -6.876 6.992 1.00 0.00 646 ASN B C 16
ATOM 29071 O O . ASN B 2 82 ? -5.190 -7.537 7.700 1.00 0.00 646 ASN B O 16
ATOM 29082 N N . LYS B 2 83 ? -3.938 -7.378 5.904 1.00 0.00 647 LYS B N 16
ATOM 29083 C CA . LYS B 2 83 ? -4.245 -8.787 5.510 1.00 0.00 647 LYS B CA 16
ATOM 29084 C C . LYS B 2 83 ? -3.221 -9.741 6.134 1.00 0.00 647 LYS B C 16
ATOM 29085 O O . LYS B 2 83 ? -2.170 -9.336 6.587 1.00 0.00 647 LYS B O 16
ATOM 29104 N N . HIS B 2 84 ? -3.540 -11.006 6.164 1.00 0.00 648 HIS B N 16
ATOM 29105 C CA . HIS B 2 84 ? -2.613 -12.013 6.760 1.00 0.00 648 HIS B CA 16
ATOM 29106 C C . HIS B 2 84 ? -2.480 -11.749 8.264 1.00 0.00 648 HIS B C 16
ATOM 29107 O O . HIS B 2 84 ? -1.472 -12.055 8.870 1.00 0.00 648 HIS B O 16
ATOM 29121 N N . MET B 2 85 ? -3.489 -11.180 8.870 1.00 0.00 649 MET B N 16
ATOM 29122 C CA . MET B 2 85 ? -3.425 -10.893 10.336 1.00 0.00 649 MET B CA 16
ATOM 29123 C C . MET B 2 85 ? -4.098 -12.030 11.107 1.00 0.00 649 MET B C 16
ATOM 29124 O O . MET B 2 85 ? -5.150 -12.509 10.734 1.00 0.00 649 MET B O 16
ATOM 29138 N N . ASN B 2 86 ? -3.498 -12.465 12.182 1.00 0.00 650 ASN B N 16
ATOM 29139 C CA . ASN B 2 86 ? -4.101 -13.572 12.977 1.00 0.00 650 ASN B CA 16
ATOM 29140 C C . ASN B 2 86 ? -5.519 -13.179 13.402 1.00 0.00 650 ASN B C 16
ATOM 29141 O O . ASN B 2 86 ? -5.728 -12.013 13.689 1.00 0.00 650 ASN B O 16
ATOM 29153 N N . ASN A 1 1 ? 16.237 7.244 9.000 1.00 0.00 279 ASN A N 17
ATOM 29154 C CA . ASN A 1 1 ? 15.360 8.446 9.081 1.00 0.00 279 ASN A CA 17
ATOM 29155 C C . ASN A 1 1 ? 15.097 8.788 10.549 1.00 0.00 279 ASN A C 17
ATOM 29156 O O . ASN A 1 1 ? 15.023 9.941 10.924 1.00 0.00 279 ASN A O 17
ATOM 29169 N N . LEU A 1 2 ? 14.956 7.794 11.385 1.00 0.00 280 LEU A N 17
ATOM 29170 C CA . LEU A 1 2 ? 14.699 8.062 12.830 1.00 0.00 280 LEU A CA 17
ATOM 29171 C C . LEU A 1 2 ? 16.035 8.309 13.539 1.00 0.00 280 LEU A C 17
ATOM 29172 O O . LEU A 1 2 ? 16.090 8.476 14.741 1.00 0.00 280 LEU A O 17
ATOM 29188 N N . ASP A 1 3 ? 17.112 8.334 12.802 1.00 0.00 281 ASP A N 17
ATOM 29189 C CA . ASP A 1 3 ? 18.443 8.570 13.429 1.00 0.00 281 ASP A CA 17
ATOM 29190 C C . ASP A 1 3 ? 19.413 9.106 12.375 1.00 0.00 281 ASP A C 17
ATOM 29191 O O . ASP A 1 3 ? 20.544 8.671 12.280 1.00 0.00 281 ASP A O 17
ATOM 29200 N N . SER A 1 4 ? 18.979 10.046 11.581 1.00 0.00 282 SER A N 17
ATOM 29201 C CA . SER A 1 4 ? 19.875 10.608 10.531 1.00 0.00 282 SER A CA 17
ATOM 29202 C C . SER A 1 4 ? 19.146 11.730 9.788 1.00 0.00 282 SER A C 17
ATOM 29203 O O . SER A 1 4 ? 19.700 12.779 9.531 1.00 0.00 282 SER A O 17
ATOM 29211 N N . ASN A 1 5 ? 17.906 11.512 9.441 1.00 0.00 283 ASN A N 17
ATOM 29212 C CA . ASN A 1 5 ? 17.139 12.562 8.713 1.00 0.00 283 ASN A CA 17
ATOM 29213 C C . ASN A 1 5 ? 17.884 12.937 7.431 1.00 0.00 283 ASN A C 17
ATOM 29214 O O . ASN A 1 5 ? 17.568 13.911 6.778 1.00 0.00 283 ASN A O 17
ATOM 29225 N N . MET A 1 6 ? 18.873 12.166 7.062 1.00 0.00 284 MET A N 17
ATOM 29226 C CA . MET A 1 6 ? 19.641 12.471 5.820 1.00 0.00 284 MET A CA 17
ATOM 29227 C C . MET A 1 6 ? 20.231 11.174 5.260 1.00 0.00 284 MET A C 17
ATOM 29228 O O . MET A 1 6 ? 20.183 10.136 5.888 1.00 0.00 284 MET A O 17
ATOM 29242 N N . PHE A 1 7 ? 20.789 11.228 4.082 1.00 0.00 285 PHE A N 17
ATOM 29243 C CA . PHE A 1 7 ? 21.384 10.001 3.481 1.00 0.00 285 PHE A CA 17
ATOM 29244 C C . PHE A 1 7 ? 22.473 9.455 4.407 1.00 0.00 285 PHE A C 17
ATOM 29245 O O . PHE A 1 7 ? 22.849 10.084 5.376 1.00 0.00 285 PHE A O 17
ATOM 29262 N N . SER A 1 8 ? 22.983 8.287 4.119 1.00 0.00 286 SER A N 17
ATOM 29263 C CA . SER A 1 8 ? 24.047 7.705 4.985 1.00 0.00 286 SER A CA 17
ATOM 29264 C C . SER A 1 8 ? 25.276 8.614 4.958 1.00 0.00 286 SER A C 17
ATOM 29265 O O . SER A 1 8 ? 26.262 8.363 5.622 1.00 0.00 286 SER A O 17
ATOM 29273 N N . ASN A 1 9 ? 25.224 9.669 4.193 1.00 0.00 287 ASN A N 17
ATOM 29274 C CA . ASN A 1 9 ? 26.387 10.597 4.119 1.00 0.00 287 ASN A CA 17
ATOM 29275 C C . ASN A 1 9 ? 26.656 11.194 5.502 1.00 0.00 287 ASN A C 17
ATOM 29276 O O . ASN A 1 9 ? 25.832 11.118 6.392 1.00 0.00 287 ASN A O 17
ATOM 29287 N N . ASP A 1 10 ? 27.804 11.785 5.691 1.00 0.00 288 ASP A N 17
ATOM 29288 C CA . ASP A 1 10 ? 28.124 12.385 7.017 1.00 0.00 288 ASP A CA 17
ATOM 29289 C C . ASP A 1 10 ? 29.403 13.219 6.905 1.00 0.00 288 ASP A C 17
ATOM 29290 O O . ASP A 1 10 ? 30.222 13.239 7.803 1.00 0.00 288 ASP A O 17
ATOM 29299 N N . PHE A 1 11 ? 29.583 13.906 5.811 1.00 0.00 289 PHE A N 17
ATOM 29300 C CA . PHE A 1 11 ? 30.809 14.735 5.646 1.00 0.00 289 PHE A CA 17
ATOM 29301 C C . PHE A 1 11 ? 32.045 13.872 5.903 1.00 0.00 289 PHE A C 17
ATOM 29302 O O . PHE A 1 11 ? 33.114 14.372 6.197 1.00 0.00 289 PHE A O 17
ATOM 29319 N N . ASN A 1 12 ? 31.909 12.579 5.798 1.00 0.00 290 ASN A N 17
ATOM 29320 C CA . ASN A 1 12 ? 33.077 11.685 6.038 1.00 0.00 290 ASN A CA 17
ATOM 29321 C C . ASN A 1 12 ? 34.011 11.730 4.825 1.00 0.00 290 ASN A C 17
ATOM 29322 O O . ASN A 1 12 ? 35.216 11.697 4.964 1.00 0.00 290 ASN A O 17
ATOM 29333 N N . PHE A 1 13 ? 33.456 11.803 3.643 1.00 0.00 291 PHE A N 17
ATOM 29334 C CA . PHE A 1 13 ? 34.292 11.851 2.403 1.00 0.00 291 PHE A CA 17
ATOM 29335 C C . PHE A 1 13 ? 35.058 10.534 2.239 1.00 0.00 291 PHE A C 17
ATOM 29336 O O . PHE A 1 13 ? 35.163 10.000 1.152 1.00 0.00 291 PHE A O 17
ATOM 29353 N N . GLU A 1 14 ? 35.597 10.006 3.302 1.00 0.00 292 GLU A N 17
ATOM 29354 C CA . GLU A 1 14 ? 36.355 8.728 3.198 1.00 0.00 292 GLU A CA 17
ATOM 29355 C C . GLU A 1 14 ? 35.448 7.637 2.623 1.00 0.00 292 GLU A C 17
ATOM 29356 O O . GLU A 1 14 ? 35.673 7.136 1.541 1.00 0.00 292 GLU A O 17
ATOM 29368 N N . ASN A 1 15 ? 34.423 7.264 3.341 1.00 0.00 293 ASN A N 17
ATOM 29369 C CA . ASN A 1 15 ? 33.505 6.204 2.836 1.00 0.00 293 ASN A CA 17
ATOM 29370 C C . ASN A 1 15 ? 32.593 6.787 1.753 1.00 0.00 293 ASN A C 17
ATOM 29371 O O . ASN A 1 15 ? 32.699 7.942 1.394 1.00 0.00 293 ASN A O 17
ATOM 29382 N N . GLN A 1 16 ? 31.698 5.993 1.231 1.00 0.00 294 GLN A N 17
ATOM 29383 C CA . GLN A 1 16 ? 30.780 6.499 0.172 1.00 0.00 294 GLN A CA 17
ATOM 29384 C C . GLN A 1 16 ? 29.595 5.539 0.025 1.00 0.00 294 GLN A C 17
ATOM 29385 O O . GLN A 1 16 ? 29.240 5.138 -1.066 1.00 0.00 294 GLN A O 17
ATOM 29399 N N . PHE A 1 17 ? 28.983 5.166 1.116 1.00 0.00 295 PHE A N 17
ATOM 29400 C CA . PHE A 1 17 ? 27.824 4.231 1.041 1.00 0.00 295 PHE A CA 17
ATOM 29401 C C . PHE A 1 17 ? 26.835 4.725 -0.018 1.00 0.00 295 PHE A C 17
ATOM 29402 O O . PHE A 1 17 ? 26.585 4.059 -1.003 1.00 0.00 295 PHE A O 17
ATOM 29419 N N . ASP A 1 18 ? 26.272 5.885 0.176 1.00 0.00 296 ASP A N 17
ATOM 29420 C CA . ASP A 1 18 ? 25.300 6.419 -0.819 1.00 0.00 296 ASP A CA 17
ATOM 29421 C C . ASP A 1 18 ? 24.169 5.408 -1.024 1.00 0.00 296 ASP A C 17
ATOM 29422 O O . ASP A 1 18 ? 23.835 5.053 -2.137 1.00 0.00 296 ASP A O 17
ATOM 29431 N N . GLU A 1 19 ? 23.577 4.943 0.041 1.00 0.00 297 GLU A N 17
ATOM 29432 C CA . GLU A 1 19 ? 22.468 3.957 -0.093 1.00 0.00 297 GLU A CA 17
ATOM 29433 C C . GLU A 1 19 ? 22.930 2.780 -0.956 1.00 0.00 297 GLU A C 17
ATOM 29434 O O . GLU A 1 19 ? 22.517 2.628 -2.089 1.00 0.00 297 GLU A O 17
ATOM 29446 N N . GLN A 1 20 ? 23.786 1.946 -0.428 1.00 0.00 298 GLN A N 17
ATOM 29447 C CA . GLN A 1 20 ? 24.281 0.774 -1.212 1.00 0.00 298 GLN A CA 17
ATOM 29448 C C . GLN A 1 20 ? 23.344 -0.417 -0.990 1.00 0.00 298 GLN A C 17
ATOM 29449 O O . GLN A 1 20 ? 23.216 -1.285 -1.831 1.00 0.00 298 GLN A O 17
ATOM 29463 N N . VAL A 1 21 ? 22.688 -0.464 0.139 1.00 0.00 299 VAL A N 17
ATOM 29464 C CA . VAL A 1 21 ? 21.757 -1.592 0.431 1.00 0.00 299 VAL A CA 17
ATOM 29465 C C . VAL A 1 21 ? 20.376 -1.250 -0.067 1.00 0.00 299 VAL A C 17
ATOM 29466 O O . VAL A 1 21 ? 20.157 -1.130 -1.256 1.00 0.00 299 VAL A O 17
ATOM 29479 N N . SER A 1 22 ? 19.426 -1.156 0.806 1.00 0.00 300 SER A N 17
ATOM 29480 C CA . SER A 1 22 ? 18.052 -0.884 0.345 1.00 0.00 300 SER A CA 17
ATOM 29481 C C . SER A 1 22 ? 17.702 -1.916 -0.714 1.00 0.00 300 SER A C 17
ATOM 29482 O O . SER A 1 22 ? 16.802 -1.714 -1.507 1.00 0.00 300 SER A O 17
ATOM 29490 N N . GLU A 1 23 ? 18.395 -3.038 -0.719 1.00 0.00 301 GLU A N 17
ATOM 29491 C CA . GLU A 1 23 ? 18.085 -4.117 -1.709 1.00 0.00 301 GLU A CA 17
ATOM 29492 C C . GLU A 1 23 ? 16.574 -4.234 -1.763 1.00 0.00 301 GLU A C 17
ATOM 29493 O O . GLU A 1 23 ? 15.967 -4.588 -2.758 1.00 0.00 301 GLU A O 17
ATOM 29505 N N . PHE A 1 24 ? 15.984 -3.874 -0.664 1.00 0.00 302 PHE A N 17
ATOM 29506 C CA . PHE A 1 24 ? 14.510 -3.890 -0.548 1.00 0.00 302 PHE A CA 17
ATOM 29507 C C . PHE A 1 24 ? 13.928 -2.777 -1.409 1.00 0.00 302 PHE A C 17
ATOM 29508 O O . PHE A 1 24 ? 13.230 -3.026 -2.369 1.00 0.00 302 PHE A O 17
AT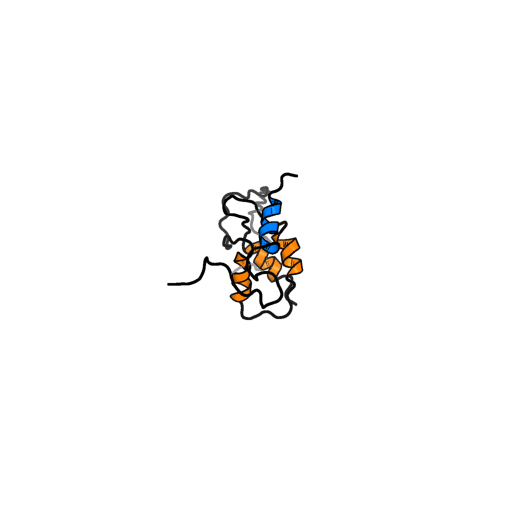OM 29525 N N . CYS A 1 25 ? 14.212 -1.554 -1.080 1.00 0.00 303 CYS A N 17
ATOM 29526 C CA . CYS A 1 25 ? 13.673 -0.434 -1.888 1.00 0.00 303 CYS A CA 17
ATOM 29527 C C . CYS A 1 25 ? 14.341 -0.446 -3.268 1.00 0.00 303 CYS A C 17
ATOM 29528 O O . CYS A 1 25 ? 13.688 -0.358 -4.290 1.00 0.00 303 CYS A O 17
ATOM 29535 N N . SER A 1 26 ? 15.640 -0.546 -3.298 1.00 0.00 304 SER A N 17
ATOM 29536 C CA . SER A 1 26 ? 16.365 -0.555 -4.598 1.00 0.00 304 SER A CA 17
ATOM 29537 C C . SER A 1 26 ? 15.721 -1.551 -5.570 1.00 0.00 304 SER A C 17
ATOM 29538 O O . SER A 1 26 ? 15.840 -1.407 -6.775 1.00 0.00 304 SER A O 17
ATOM 29546 N N . LYS A 1 27 ? 14.997 -2.534 -5.073 1.00 0.00 305 LYS A N 17
ATOM 29547 C CA . LYS A 1 27 ? 14.323 -3.506 -6.004 1.00 0.00 305 LYS A CA 17
ATOM 29548 C C . LYS A 1 27 ? 12.843 -3.146 -6.116 1.00 0.00 305 LYS A C 17
ATOM 29549 O O . LYS A 1 27 ? 12.161 -3.564 -7.042 1.00 0.00 305 LYS A O 17
ATOM 29568 N N . MET A 1 28 ? 12.338 -2.324 -5.245 1.00 0.00 306 MET A N 17
ATOM 29569 C CA . MET A 1 28 ? 10.921 -1.920 -5.387 1.00 0.00 306 MET A CA 17
ATOM 29570 C C . MET A 1 28 ? 10.843 -0.940 -6.548 1.00 0.00 306 MET A C 17
ATOM 29571 O O . MET A 1 28 ? 9.814 -0.807 -7.181 1.00 0.00 306 MET A O 17
ATOM 29585 N N . ASN A 1 29 ? 11.930 -0.265 -6.868 1.00 0.00 307 ASN A N 17
ATOM 29586 C CA . ASN A 1 29 ? 11.882 0.673 -8.029 1.00 0.00 307 ASN A CA 17
ATOM 29587 C C . ASN A 1 29 ? 12.189 -0.164 -9.264 1.00 0.00 307 ASN A C 17
ATOM 29588 O O . ASN A 1 29 ? 11.571 -0.023 -10.297 1.00 0.00 307 ASN A O 17
ATOM 29599 N N . GLN A 1 30 ? 13.152 -1.064 -9.126 1.00 0.00 308 GLN A N 17
ATOM 29600 C CA . GLN A 1 30 ? 13.540 -1.976 -10.257 1.00 0.00 308 GLN A CA 17
ATOM 29601 C C . GLN A 1 30 ? 12.293 -2.348 -11.059 1.00 0.00 308 GLN A C 17
ATOM 29602 O O . GLN A 1 30 ? 12.317 -2.407 -12.272 1.00 0.00 308 GLN A O 17
ATOM 29616 N N . VAL A 1 31 ? 11.195 -2.583 -10.383 1.00 0.00 309 VAL A N 17
ATOM 29617 C CA . VAL A 1 31 ? 9.933 -2.930 -11.110 1.00 0.00 309 VAL A CA 17
ATOM 29618 C C . VAL A 1 31 ? 9.737 -1.958 -12.282 1.00 0.00 309 VAL A C 17
ATOM 29619 O O . VAL A 1 31 ? 8.954 -2.196 -13.180 1.00 0.00 309 VAL A O 17
ATOM 29632 N N . CYS A 1 32 ? 10.458 -0.869 -12.276 1.00 0.00 310 CYS A N 17
ATOM 29633 C CA . CYS A 1 32 ? 10.346 0.128 -13.380 1.00 0.00 310 CYS A CA 17
ATOM 29634 C C . CYS A 1 32 ? 11.321 -0.247 -14.503 1.00 0.00 310 CYS A C 17
ATOM 29635 O O . CYS A 1 32 ? 11.013 -0.119 -15.671 1.00 0.00 310 CYS A O 17
ATOM 29642 N N . GLY A 1 33 ? 12.493 -0.708 -14.159 1.00 0.00 311 GLY A N 17
ATOM 29643 C CA . GLY A 1 33 ? 13.482 -1.090 -15.209 1.00 0.00 311 GLY A CA 17
ATOM 29644 C C . GLY A 1 33 ? 13.165 -2.495 -15.725 1.00 0.00 311 GLY A C 17
ATOM 29645 O O . GLY A 1 33 ? 13.220 -3.460 -14.989 1.00 0.00 311 GLY A O 17
ATOM 29649 N N . THR A 1 34 ? 12.833 -2.613 -16.988 1.00 0.00 312 THR A N 17
ATOM 29650 C CA . THR A 1 34 ? 12.503 -3.950 -17.580 1.00 0.00 312 THR A CA 17
ATOM 29651 C C . THR A 1 34 ? 13.537 -4.301 -18.652 1.00 0.00 312 THR A C 17
ATOM 29652 O O . THR A 1 34 ? 14.036 -3.441 -19.352 1.00 0.00 312 THR A O 17
ATOM 29663 N N . ARG A 1 35 ? 13.863 -5.558 -18.790 1.00 0.00 313 ARG A N 17
ATOM 29664 C CA . ARG A 1 35 ? 14.862 -5.963 -19.820 1.00 0.00 313 ARG A CA 17
ATOM 29665 C C . ARG A 1 35 ? 14.187 -5.999 -21.193 1.00 0.00 313 ARG A C 17
ATOM 29666 O O . ARG A 1 35 ? 14.618 -5.261 -22.062 1.00 0.00 313 ARG A O 17
ATOM 29688 N N . ASN B 2 1 ? -28.723 -16.404 46.247 1.00 0.00 565 ASN B N 17
ATOM 29689 C CA . ASN B 2 1 ? -29.744 -17.476 46.083 1.00 0.00 565 ASN B CA 17
ATOM 29690 C C . ASN B 2 1 ? -29.408 -18.316 44.847 1.00 0.00 565 ASN B C 17
ATOM 29691 O O . ASN B 2 1 ? -29.252 -19.518 44.926 1.00 0.00 565 ASN B O 17
ATOM 29704 N N . GLY B 2 2 ? -29.296 -17.691 43.707 1.00 0.00 566 GLY B N 17
ATOM 29705 C CA . GLY B 2 2 ? -28.970 -18.453 42.470 1.00 0.00 566 GLY B CA 17
ATOM 29706 C C . GLY B 2 2 ? -28.839 -17.484 41.293 1.00 0.00 566 GLY B C 17
ATOM 29707 O O . GLY B 2 2 ? -28.102 -17.724 40.358 1.00 0.00 566 GLY B O 17
ATOM 29711 N N . SER B 2 3 ? -29.551 -16.391 41.332 1.00 0.00 567 SER B N 17
ATOM 29712 C CA . SER B 2 3 ? -29.469 -15.408 40.215 1.00 0.00 567 SER B CA 17
ATOM 29713 C C . SER B 2 3 ? -28.028 -14.909 40.080 1.00 0.00 567 SER B C 17
ATOM 29714 O O . SER B 2 3 ? -27.593 -14.034 40.801 1.00 0.00 567 SER B O 17
ATOM 29722 N N . SER B 2 4 ? -27.285 -15.458 39.159 1.00 0.00 568 SER B N 17
ATOM 29723 C CA . SER B 2 4 ? -25.874 -15.014 38.977 1.00 0.00 568 SER B CA 17
ATOM 29724 C C . SER B 2 4 ? -25.855 -13.580 38.444 1.00 0.00 568 SER B C 17
ATOM 29725 O O . SER B 2 4 ? -25.421 -12.664 39.114 1.00 0.00 568 SER B O 17
ATOM 29733 N N . LEU B 2 5 ? -26.321 -13.379 37.242 1.00 0.00 569 LEU B N 17
ATOM 29734 C CA . LEU B 2 5 ? -26.329 -12.005 36.665 1.00 0.00 569 LEU B CA 17
ATOM 29735 C C . LEU B 2 5 ? -27.149 -12.011 35.368 1.00 0.00 569 LEU B C 17
ATOM 29736 O O . LEU B 2 5 ? -27.930 -11.117 35.110 1.00 0.00 569 LEU B O 17
ATOM 29752 N N . GLN B 2 6 ? -26.979 -13.017 34.554 1.00 0.00 570 GLN B N 17
ATOM 29753 C CA . GLN B 2 6 ? -27.748 -13.086 33.278 1.00 0.00 570 GLN B CA 17
ATOM 29754 C C . GLN B 2 6 ? -29.227 -12.810 33.554 1.00 0.00 570 GLN B C 17
ATOM 29755 O O . GLN B 2 6 ? -29.743 -13.126 34.607 1.00 0.00 570 GLN B O 17
ATOM 29769 N N . ASN B 2 7 ? -29.916 -12.221 32.613 1.00 0.00 571 ASN B N 17
ATOM 29770 C CA . ASN B 2 7 ? -31.361 -11.925 32.822 1.00 0.00 571 ASN B CA 17
ATOM 29771 C C . ASN B 2 7 ? -31.979 -11.439 31.509 1.00 0.00 571 ASN B C 17
ATOM 29772 O O . ASN B 2 7 ? -33.161 -11.589 31.275 1.00 0.00 571 ASN B O 17
ATOM 29783 N N . ALA B 2 8 ? -31.187 -10.859 30.649 1.00 0.00 572 ALA B N 17
ATOM 29784 C CA . ALA B 2 8 ? -31.729 -10.364 29.352 1.00 0.00 572 ALA B CA 17
ATOM 29785 C C . ALA B 2 8 ? -30.572 -9.945 28.443 1.00 0.00 572 ALA B C 17
ATOM 29786 O O . ALA B 2 8 ? -30.470 -10.381 27.313 1.00 0.00 572 ALA B O 17
ATOM 29793 N N . ASP B 2 9 ? -29.701 -9.104 28.925 1.00 0.00 573 ASP B N 17
ATOM 29794 C CA . ASP B 2 9 ? -28.552 -8.657 28.089 1.00 0.00 573 ASP B CA 17
ATOM 29795 C C . ASP B 2 9 ? -27.551 -7.897 28.962 1.00 0.00 573 ASP B C 17
ATOM 29796 O O . ASP B 2 9 ? -26.870 -7.001 28.506 1.00 0.00 573 ASP B O 17
ATOM 29805 N N . LYS B 2 10 ? -27.456 -8.250 30.215 1.00 0.00 574 LYS B N 17
ATOM 29806 C CA . LYS B 2 10 ? -26.498 -7.548 31.116 1.00 0.00 574 LYS B CA 17
ATOM 29807 C C . LYS B 2 10 ? -26.777 -6.045 31.087 1.00 0.00 574 LYS B C 17
ATOM 29808 O O . LYS B 2 10 ? -27.534 -5.560 30.270 1.00 0.00 574 LYS B O 17
ATOM 29827 N N . ILE B 2 11 ? -26.169 -5.302 31.973 1.00 0.00 575 ILE B N 17
ATOM 29828 C CA . ILE B 2 11 ? -26.400 -3.828 31.993 1.00 0.00 575 ILE B CA 17
ATOM 29829 C C . ILE B 2 11 ? -25.546 -3.166 30.912 1.00 0.00 575 ILE B C 17
ATOM 29830 O O . ILE B 2 11 ? -25.375 -1.964 30.893 1.00 0.00 575 ILE B O 17
ATOM 29846 N N . ASN B 2 12 ? -25.008 -3.943 30.011 1.00 0.00 576 ASN B N 17
ATOM 29847 C CA . ASN B 2 12 ? -24.162 -3.365 28.928 1.00 0.00 576 ASN B CA 17
ATOM 29848 C C . ASN B 2 12 ? -22.995 -2.593 29.546 1.00 0.00 576 ASN B C 17
ATOM 29849 O O . ASN B 2 12 ? -23.030 -2.212 30.699 1.00 0.00 576 ASN B O 17
ATOM 29860 N N . ASN B 2 13 ? -21.960 -2.359 28.786 1.00 0.00 577 ASN B N 17
ATOM 29861 C CA . ASN B 2 13 ? -20.789 -1.612 29.327 1.00 0.00 577 ASN B CA 17
ATOM 29862 C C . ASN B 2 13 ? -21.074 -0.111 29.266 1.00 0.00 577 ASN B C 17
ATOM 29863 O O . ASN B 2 13 ? -20.462 0.677 29.961 1.00 0.00 577 ASN B O 17
ATOM 29874 N N . GLY B 2 14 ? -22.000 0.292 28.440 1.00 0.00 578 GLY B N 17
ATOM 29875 C CA . GLY B 2 14 ? -22.325 1.743 28.334 1.00 0.00 578 GLY B CA 17
ATOM 29876 C C . GLY B 2 14 ? -21.226 2.460 27.549 1.00 0.00 578 GLY B C 17
ATOM 29877 O O . GLY B 2 14 ? -21.485 3.379 26.798 1.00 0.00 578 GLY B O 17
ATOM 29881 N N . ASN B 2 15 ? -19.999 2.047 27.714 1.00 0.00 579 ASN B N 17
ATOM 29882 C CA . ASN B 2 15 ? -18.887 2.704 26.975 1.00 0.00 579 ASN B CA 17
ATOM 29883 C C . ASN B 2 15 ? -19.032 2.417 25.479 1.00 0.00 579 ASN B C 17
ATOM 29884 O O . ASN B 2 15 ? -19.857 1.626 25.068 1.00 0.00 579 ASN B O 17
ATOM 29895 N N . ASP B 2 16 ? -18.236 3.050 24.662 1.00 0.00 580 ASP B N 17
ATOM 29896 C CA . ASP B 2 16 ? -18.332 2.808 23.196 1.00 0.00 580 ASP B CA 17
ATOM 29897 C C . ASP B 2 16 ? -17.872 1.381 22.887 1.00 0.00 580 ASP B C 17
ATOM 29898 O O . ASP B 2 16 ? -16.693 1.086 22.880 1.00 0.00 580 ASP B O 17
ATOM 29907 N N . ASN B 2 17 ? -18.794 0.493 22.633 1.00 0.00 581 ASN B N 17
ATOM 29908 C CA . ASN B 2 17 ? -18.408 -0.913 22.325 1.00 0.00 581 ASN B CA 17
ATOM 29909 C C . ASN B 2 17 ? -17.854 -0.988 20.901 1.00 0.00 581 ASN B C 17
ATOM 29910 O O . ASN B 2 17 ? -16.856 -1.631 20.646 1.00 0.00 581 ASN B O 17
ATOM 29921 N N . ASP B 2 18 ? -18.494 -0.332 19.972 1.00 0.00 582 ASP B N 17
ATOM 29922 C CA . ASP B 2 18 ? -18.004 -0.365 18.566 1.00 0.00 582 ASP B CA 17
ATOM 29923 C C . ASP B 2 18 ? -16.637 0.319 18.488 1.00 0.00 582 ASP B C 17
ATOM 29924 O O . ASP B 2 18 ? -16.358 1.254 19.211 1.00 0.00 582 ASP B O 17
ATOM 29933 N N . ASN B 2 19 ? -15.783 -0.140 17.614 1.00 0.00 583 ASN B N 17
ATOM 29934 C CA . ASN B 2 19 ? -14.436 0.483 17.491 1.00 0.00 583 ASN B CA 17
ATOM 29935 C C . ASN B 2 19 ? -14.561 1.825 16.765 1.00 0.00 583 ASN B C 17
ATOM 29936 O O . ASN B 2 19 ? -15.093 1.905 15.677 1.00 0.00 583 ASN B O 17
ATOM 29947 N N . ASP B 2 20 ? -14.073 2.880 17.360 1.00 0.00 584 ASP B N 17
ATOM 29948 C CA . ASP B 2 20 ? -14.164 4.214 16.704 1.00 0.00 584 ASP B CA 17
ATOM 29949 C C . ASP B 2 20 ? -13.084 4.330 15.627 1.00 0.00 584 ASP B C 17
ATOM 29950 O O . ASP B 2 20 ? -12.913 5.366 15.014 1.00 0.00 584 ASP B O 17
ATOM 29959 N N . ASN B 2 21 ? -12.351 3.276 15.392 1.00 0.00 585 ASN B N 17
ATOM 29960 C CA . ASN B 2 21 ? -11.281 3.328 14.357 1.00 0.00 585 ASN B CA 17
ATOM 29961 C C . ASN B 2 21 ? -11.915 3.473 12.971 1.00 0.00 585 ASN B C 17
ATOM 29962 O O . ASN B 2 21 ? -11.761 4.480 12.309 1.00 0.00 585 ASN B O 17
ATOM 29973 N N . ASP B 2 22 ? -12.629 2.474 12.526 1.00 0.00 586 ASP B N 17
ATOM 29974 C CA . ASP B 2 22 ? -13.270 2.558 11.183 1.00 0.00 586 ASP B CA 17
ATOM 29975 C C . ASP B 2 22 ? -14.379 3.611 11.212 1.00 0.00 586 ASP B C 17
ATOM 29976 O O . ASP B 2 22 ? -15.529 3.325 10.946 1.00 0.00 586 ASP B O 17
ATOM 29985 N N . VAL B 2 23 ? -14.041 4.830 11.537 1.00 0.00 587 VAL B N 17
ATOM 29986 C CA . VAL B 2 23 ? -15.075 5.906 11.587 1.00 0.00 587 VAL B CA 17
ATOM 29987 C C . VAL B 2 23 ? -15.382 6.369 10.173 1.00 0.00 587 VAL B C 17
ATOM 29988 O O . VAL B 2 23 ? -16.365 7.030 9.904 1.00 0.00 587 VAL B O 17
ATOM 30001 N N . VAL B 2 24 ? -14.527 6.013 9.285 1.00 0.00 588 VAL B N 17
ATOM 30002 C CA . VAL B 2 24 ? -14.696 6.399 7.853 1.00 0.00 588 VAL B CA 17
ATOM 30003 C C . VAL B 2 24 ? -14.026 5.341 6.958 1.00 0.00 588 VAL B C 17
ATOM 30004 O O . VAL B 2 24 ? -13.008 5.601 6.352 1.00 0.00 588 VAL B O 17
ATOM 30017 N N . PRO B 2 25 ? -14.612 4.161 6.903 1.00 0.00 589 PRO B N 17
ATOM 30018 C CA . PRO B 2 25 ? -14.058 3.064 6.087 1.00 0.00 589 PRO B CA 17
ATOM 30019 C C . PRO B 2 25 ? -14.066 3.464 4.606 1.00 0.00 589 PRO B C 17
ATOM 30020 O O . PRO B 2 25 ? -14.511 4.535 4.244 1.00 0.00 589 PRO B O 17
ATOM 30031 N N . SER B 2 26 ? -13.574 2.612 3.750 1.00 0.00 590 SER B N 17
ATOM 30032 C CA . SER B 2 26 ? -13.552 2.947 2.299 1.00 0.00 590 SER B CA 17
ATOM 30033 C C . SER B 2 26 ? -12.862 4.298 2.105 1.00 0.00 590 SER B C 17
ATOM 30034 O O . SER B 2 26 ? -13.235 5.080 1.254 1.00 0.00 590 SER B O 17
ATOM 30042 N N . LYS B 2 27 ? -11.857 4.577 2.889 1.00 0.00 591 LYS B N 17
ATOM 30043 C CA . LYS B 2 27 ? -11.142 5.876 2.750 1.00 0.00 591 LYS B CA 17
ATOM 30044 C C . LYS B 2 27 ? -10.438 5.922 1.393 1.00 0.00 591 LYS B C 17
ATOM 30045 O O . LYS B 2 27 ? -10.309 4.920 0.717 1.00 0.00 591 LYS B O 17
ATOM 30064 N N . GLU B 2 28 ? -9.980 7.073 0.990 1.00 0.00 592 GLU B N 17
ATOM 30065 C CA . GLU B 2 28 ? -9.285 7.177 -0.323 1.00 0.00 592 GLU B CA 17
ATOM 30066 C C . GLU B 2 28 ? -7.931 6.469 -0.239 1.00 0.00 592 GLU B C 17
ATOM 30067 O O . GLU B 2 28 ? -7.695 5.661 0.638 1.00 0.00 592 GLU B O 17
ATOM 30079 N N . GLY B 2 29 ? -7.039 6.767 -1.144 1.00 0.00 593 GLY B N 17
ATOM 30080 C CA . GLY B 2 29 ? -5.695 6.118 -1.124 1.00 0.00 593 GLY B CA 17
ATOM 30081 C C . GLY B 2 29 ? -4.670 7.075 -1.730 1.00 0.00 593 GLY B C 17
ATOM 30082 O O . GLY B 2 29 ? -4.706 7.372 -2.907 1.00 0.00 593 GLY B O 17
ATOM 30086 N N . SER B 2 30 ? -3.762 7.571 -0.935 1.00 0.00 594 SER B N 17
ATOM 30087 C CA . SER B 2 30 ? -2.745 8.519 -1.470 1.00 0.00 594 SER B CA 17
ATOM 30088 C C . SER B 2 30 ? -1.617 7.751 -2.153 1.00 0.00 594 SER B C 17
ATOM 30089 O O . SER B 2 30 ? -1.393 6.585 -1.895 1.00 0.00 594 SER B O 17
ATOM 30097 N N . LEU B 2 31 ? -0.894 8.420 -3.006 1.00 0.00 595 LEU B N 17
ATOM 30098 C CA . LEU B 2 31 ? 0.245 7.782 -3.717 1.00 0.00 595 LEU B CA 17
ATOM 30099 C C . LEU B 2 31 ? 1.387 7.611 -2.723 1.00 0.00 595 LEU B C 17
ATOM 30100 O O . LEU B 2 31 ? 1.839 8.569 -2.128 1.00 0.00 595 LEU B O 17
ATOM 30116 N N . LEU B 2 32 ? 1.843 6.397 -2.513 1.00 0.00 596 LEU B N 17
ATOM 30117 C CA . LEU B 2 32 ? 2.945 6.161 -1.523 1.00 0.00 596 LEU B CA 17
ATOM 30118 C C . LEU B 2 32 ? 4.067 5.357 -2.193 1.00 0.00 596 LEU B C 17
ATOM 30119 O O . LEU B 2 32 ? 3.827 4.508 -3.026 1.00 0.00 596 LEU B O 17
ATOM 30135 N N . ARG B 2 33 ? 5.300 5.637 -1.844 1.00 0.00 597 ARG B N 17
ATOM 30136 C CA . ARG B 2 33 ? 6.450 4.912 -2.468 1.00 0.00 597 ARG B CA 17
ATOM 30137 C C . ARG B 2 33 ? 6.755 3.617 -1.705 1.00 0.00 597 ARG B C 17
ATOM 30138 O O . ARG B 2 33 ? 5.868 2.954 -1.210 1.00 0.00 597 ARG B O 17
ATOM 30159 N N . CYS B 2 34 ? 8.010 3.239 -1.636 1.00 0.00 598 CYS B N 17
ATOM 30160 C CA . CYS B 2 34 ? 8.389 1.970 -0.936 1.00 0.00 598 CYS B CA 17
ATOM 30161 C C . CYS B 2 34 ? 8.695 2.259 0.546 1.00 0.00 598 CYS B C 17
ATOM 30162 O O . CYS B 2 34 ? 7.919 1.915 1.416 1.00 0.00 598 CYS B O 17
ATOM 30169 N N . SER B 2 35 ? 9.805 2.883 0.852 1.00 0.00 599 SER B N 17
ATOM 30170 C CA . SER B 2 35 ? 10.115 3.173 2.283 1.00 0.00 599 SER B CA 17
ATOM 30171 C C . SER B 2 35 ? 8.916 3.897 2.885 1.00 0.00 599 SER B C 17
ATOM 30172 O O . SER B 2 35 ? 8.628 3.822 4.074 1.00 0.00 599 SER B O 17
ATOM 30180 N N . GLU B 2 36 ? 8.201 4.588 2.047 1.00 0.00 600 GLU B N 17
ATOM 30181 C CA . GLU B 2 36 ? 7.003 5.321 2.506 1.00 0.00 600 GLU B CA 17
ATOM 30182 C C . GLU B 2 36 ? 6.168 4.394 3.388 1.00 0.00 600 GLU B C 17
ATOM 30183 O O . GLU B 2 36 ? 5.589 4.790 4.387 1.00 0.00 600 GLU B O 17
ATOM 30195 N N . ILE B 2 37 ? 6.082 3.144 2.994 1.00 0.00 601 ILE B N 17
ATOM 30196 C CA . ILE B 2 37 ? 5.261 2.190 3.772 1.00 0.00 601 ILE B CA 17
ATOM 30197 C C . ILE B 2 37 ? 5.970 1.929 5.098 1.00 0.00 601 ILE B C 17
ATOM 30198 O O . ILE B 2 37 ? 5.350 1.722 6.112 1.00 0.00 601 ILE B O 17
ATOM 30214 N N . TRP B 2 38 ? 7.290 1.948 5.085 1.00 0.00 602 TRP B N 17
ATOM 30215 C CA . TRP B 2 38 ? 8.059 1.715 6.345 1.00 0.00 602 TRP B CA 17
ATOM 30216 C C . TRP B 2 38 ? 7.392 2.521 7.445 1.00 0.00 602 TRP B C 17
ATOM 30217 O O . TRP B 2 38 ? 7.229 2.071 8.561 1.00 0.00 602 TRP B O 17
ATOM 30238 N N . ASP B 2 39 ? 6.951 3.701 7.110 1.00 0.00 603 ASP B N 17
ATOM 30239 C CA . ASP B 2 39 ? 6.231 4.526 8.113 1.00 0.00 603 ASP B CA 17
ATOM 30240 C C . ASP B 2 39 ? 4.887 3.845 8.393 1.00 0.00 603 ASP B C 17
ATOM 30241 O O . ASP B 2 39 ? 4.451 3.746 9.523 1.00 0.00 603 ASP B O 17
ATOM 30250 N N . ARG B 2 40 ? 4.238 3.354 7.364 1.00 0.00 604 ARG B N 17
ATOM 30251 C CA . ARG B 2 40 ? 2.932 2.652 7.565 1.00 0.00 604 ARG B CA 17
ATOM 30252 C C . ARG B 2 40 ? 3.131 1.457 8.513 1.00 0.00 604 ARG B C 17
ATOM 30253 O O . ARG B 2 40 ? 2.198 0.970 9.116 1.00 0.00 604 ARG B O 17
ATOM 30274 N N . ILE B 2 41 ? 4.347 0.975 8.633 1.00 0.00 605 ILE B N 17
ATOM 30275 C CA . ILE B 2 41 ? 4.637 -0.193 9.531 1.00 0.00 605 ILE B CA 17
ATOM 30276 C C . ILE B 2 41 ? 4.951 0.282 10.956 1.00 0.00 605 ILE B C 17
ATOM 30277 O O . ILE B 2 41 ? 4.424 -0.239 11.920 1.00 0.00 605 ILE B O 17
ATOM 30293 N N . THR B 2 42 ? 5.825 1.238 11.099 1.00 0.00 606 THR B N 17
ATOM 30294 C CA . THR B 2 42 ? 6.199 1.718 12.464 1.00 0.00 606 THR B CA 17
ATOM 30295 C C . THR B 2 42 ? 4.949 1.983 13.312 1.00 0.00 606 THR B C 17
ATOM 30296 O O . THR B 2 42 ? 4.914 1.672 14.487 1.00 0.00 606 THR B O 17
ATOM 30307 N N . THR B 2 43 ? 3.931 2.557 12.738 1.00 0.00 607 THR B N 17
ATOM 30308 C CA . THR B 2 43 ? 2.697 2.842 13.528 1.00 0.00 607 THR B CA 17
ATOM 30309 C C . THR B 2 43 ? 2.264 1.581 14.284 1.00 0.00 607 THR B C 17
ATOM 30310 O O . THR B 2 43 ? 1.978 1.623 15.463 1.00 0.00 607 THR B O 17
ATOM 30321 N N . HIS B 2 44 ? 2.211 0.460 13.615 1.00 0.00 608 HIS B N 17
ATOM 30322 C CA . HIS B 2 44 ? 1.796 -0.800 14.296 1.00 0.00 608 HIS B CA 17
ATOM 30323 C C . HIS B 2 44 ? 2.768 -1.089 15.463 1.00 0.00 608 HIS B C 17
ATOM 30324 O O . HIS B 2 44 ? 3.933 -1.326 15.211 1.00 0.00 608 HIS B O 17
ATOM 30338 N N . PRO B 2 45 ? 2.308 -1.064 16.710 1.00 0.00 609 PRO B N 17
ATOM 30339 C CA . PRO B 2 45 ? 3.215 -1.329 17.843 1.00 0.00 609 PRO B CA 17
ATOM 30340 C C . PRO B 2 45 ? 3.779 -2.755 17.733 1.00 0.00 609 PRO B C 17
ATOM 30341 O O . PRO B 2 45 ? 4.970 -2.955 17.599 1.00 0.00 609 PRO B O 17
ATOM 30352 N N . LYS B 2 46 ? 2.926 -3.742 17.787 1.00 0.00 610 LYS B N 17
ATOM 30353 C CA . LYS B 2 46 ? 3.403 -5.151 17.684 1.00 0.00 610 LYS B CA 17
ATOM 30354 C C . LYS B 2 46 ? 3.955 -5.398 16.278 1.00 0.00 610 LYS B C 17
ATOM 30355 O O . LYS B 2 46 ? 3.443 -6.207 15.531 1.00 0.00 610 LYS B O 17
ATOM 30374 N N . TYR B 2 47 ? 4.994 -4.697 15.913 1.00 0.00 611 TYR B N 17
ATOM 30375 C CA . TYR B 2 47 ? 5.586 -4.873 14.555 1.00 0.00 611 TYR B CA 17
ATOM 30376 C C . TYR B 2 47 ? 6.518 -6.099 14.566 1.00 0.00 611 TYR B C 17
ATOM 30377 O O . TYR B 2 47 ? 7.620 -6.071 14.055 1.00 0.00 611 TYR B O 17
ATOM 30395 N N . SER B 2 48 ? 6.076 -7.181 15.165 1.00 0.00 612 SER B N 17
ATOM 30396 C CA . SER B 2 48 ? 6.920 -8.422 15.236 1.00 0.00 612 SER B CA 17
ATOM 30397 C C . SER B 2 48 ? 6.117 -9.631 14.738 1.00 0.00 612 SER B C 17
ATOM 30398 O O . SER B 2 48 ? 6.409 -10.759 15.082 1.00 0.00 612 SER B O 17
ATOM 30406 N N . ASP B 2 49 ? 5.118 -9.408 13.928 1.00 0.00 613 ASP B N 17
ATOM 30407 C CA . ASP B 2 49 ? 4.306 -10.550 13.410 1.00 0.00 613 ASP B CA 17
ATOM 30408 C C . ASP B 2 49 ? 3.332 -10.041 12.345 1.00 0.00 613 ASP B C 17
ATOM 30409 O O . ASP B 2 49 ? 2.163 -9.839 12.607 1.00 0.00 613 ASP B O 17
ATOM 30418 N N . ILE B 2 50 ? 3.805 -9.822 11.143 1.00 0.00 614 ILE B N 17
ATOM 30419 C CA . ILE B 2 50 ? 2.912 -9.312 10.054 1.00 0.00 614 ILE B CA 17
ATOM 30420 C C . ILE B 2 50 ? 3.303 -9.986 8.728 1.00 0.00 614 ILE B C 17
ATOM 30421 O O . ILE B 2 50 ? 2.782 -9.667 7.679 1.00 0.00 614 ILE B O 17
ATOM 30437 N N . ASP B 2 51 ? 4.216 -10.922 8.760 1.00 0.00 615 ASP B N 17
ATOM 30438 C CA . ASP B 2 51 ? 4.629 -11.596 7.497 1.00 0.00 615 ASP B CA 17
ATOM 30439 C C . ASP B 2 51 ? 5.166 -10.532 6.542 1.00 0.00 615 ASP B C 17
ATOM 30440 O O . ASP B 2 51 ? 4.450 -9.992 5.724 1.00 0.00 615 ASP B O 17
ATOM 30449 N N . VAL B 2 52 ? 6.428 -10.225 6.652 1.00 0.00 616 VAL B N 17
ATOM 30450 C CA . VAL B 2 52 ? 7.023 -9.190 5.763 1.00 0.00 616 VAL B CA 17
ATOM 30451 C C . VAL B 2 52 ? 7.358 -9.809 4.402 1.00 0.00 616 VAL B C 17
ATOM 30452 O O . VAL B 2 52 ? 7.471 -9.122 3.407 1.00 0.00 616 VAL B O 17
ATOM 30465 N N . ASP B 2 53 ? 7.520 -11.103 4.354 1.00 0.00 617 ASP B N 17
ATOM 30466 C CA . ASP B 2 53 ? 7.856 -11.766 3.060 1.00 0.00 617 ASP B CA 17
ATOM 30467 C C . ASP B 2 53 ? 6.650 -11.734 2.117 1.00 0.00 617 ASP B C 17
ATOM 30468 O O . ASP B 2 53 ? 6.779 -11.462 0.942 1.00 0.00 617 ASP B O 17
ATOM 30477 N N . GLY B 2 54 ? 5.478 -12.018 2.615 1.00 0.00 618 GLY B N 17
ATOM 30478 C CA . GLY B 2 54 ? 4.277 -12.008 1.731 1.00 0.00 618 GLY B CA 17
ATOM 30479 C C . GLY B 2 54 ? 3.944 -10.572 1.323 1.00 0.00 618 GLY B C 17
ATOM 30480 O O . GLY B 2 54 ? 3.799 -10.264 0.155 1.00 0.00 618 GLY B O 17
ATOM 30484 N N . LEU B 2 55 ? 3.822 -9.689 2.274 1.00 0.00 619 LEU B N 17
ATOM 30485 C CA . LEU B 2 55 ? 3.497 -8.280 1.925 1.00 0.00 619 LEU B CA 17
ATOM 30486 C C . LEU B 2 55 ? 4.558 -7.752 0.950 1.00 0.00 619 LEU B C 17
ATOM 30487 O O . LEU B 2 55 ? 4.345 -6.778 0.259 1.00 0.00 619 LEU B O 17
ATOM 30503 N N . CYS B 2 56 ? 5.702 -8.386 0.890 1.00 0.00 620 CYS B N 17
ATOM 30504 C CA . CYS B 2 56 ? 6.768 -7.910 -0.040 1.00 0.00 620 CYS B CA 17
ATOM 30505 C C . CYS B 2 56 ? 6.406 -8.265 -1.488 1.00 0.00 620 CYS B C 17
ATOM 30506 O O . CYS B 2 56 ? 6.529 -7.447 -2.378 1.00 0.00 620 CYS B O 17
ATOM 30514 N N . SER B 2 57 ? 5.959 -9.470 -1.741 1.00 0.00 621 SER B N 17
ATOM 30515 C CA . SER B 2 57 ? 5.594 -9.847 -3.144 1.00 0.00 621 SER B CA 17
ATOM 30516 C C . SER B 2 57 ? 4.207 -9.288 -3.472 1.00 0.00 621 SER B C 17
ATOM 30517 O O . SER B 2 57 ? 3.711 -9.430 -4.571 1.00 0.00 621 SER B O 17
ATOM 30525 N N . GLU B 2 58 ? 3.602 -8.619 -2.537 1.00 0.00 622 GLU B N 17
ATOM 30526 C CA . GLU B 2 58 ? 2.269 -7.998 -2.785 1.00 0.00 622 GLU B CA 17
ATOM 30527 C C . GLU B 2 58 ? 2.452 -6.570 -3.314 1.00 0.00 622 GLU B C 17
ATOM 30528 O O . GLU B 2 58 ? 1.780 -6.157 -4.233 1.00 0.00 622 GLU B O 17
ATOM 30540 N N . LEU B 2 59 ? 3.342 -5.805 -2.735 1.00 0.00 623 LEU B N 17
ATOM 30541 C CA . LEU B 2 59 ? 3.539 -4.397 -3.213 1.00 0.00 623 LEU B CA 17
ATOM 30542 C C . LEU B 2 59 ? 4.536 -4.371 -4.384 1.00 0.00 623 LEU B C 17
ATOM 30543 O O . LEU B 2 59 ? 4.568 -3.434 -5.156 1.00 0.00 623 LEU B O 17
ATOM 30559 N N . MET B 2 60 ? 5.363 -5.374 -4.507 1.00 0.00 624 MET B N 17
ATOM 30560 C CA . MET B 2 60 ? 6.377 -5.390 -5.608 1.00 0.00 624 MET B CA 17
ATOM 30561 C C . MET B 2 60 ? 5.707 -5.367 -6.990 1.00 0.00 624 MET B C 17
ATOM 30562 O O . MET B 2 60 ? 6.227 -4.772 -7.913 1.00 0.00 624 MET B O 17
ATOM 30576 N N . ALA B 2 61 ? 4.567 -5.999 -7.152 1.00 0.00 625 ALA B N 17
ATOM 30577 C CA . ALA B 2 61 ? 3.885 -5.996 -8.494 1.00 0.00 625 ALA B CA 17
ATOM 30578 C C . ALA B 2 61 ? 2.679 -5.056 -8.468 1.00 0.00 625 ALA B C 17
ATOM 30579 O O . ALA B 2 61 ? 2.403 -4.399 -9.452 1.00 0.00 625 ALA B O 17
ATOM 30586 N N . LYS B 2 62 ? 1.983 -4.918 -7.377 1.00 0.00 626 LYS B N 17
ATOM 30587 C CA . LYS B 2 62 ? 0.859 -3.940 -7.391 1.00 0.00 626 LYS B CA 17
ATOM 30588 C C . LYS B 2 62 ? 1.492 -2.569 -7.675 1.00 0.00 626 LYS B C 17
ATOM 30589 O O . LYS B 2 62 ? 0.825 -1.591 -7.946 1.00 0.00 626 LYS B O 17
ATOM 30608 N N . ALA B 2 63 ? 2.797 -2.528 -7.602 1.00 0.00 627 ALA B N 17
ATOM 30609 C CA . ALA B 2 63 ? 3.564 -1.271 -7.846 1.00 0.00 627 ALA B CA 17
ATOM 30610 C C . ALA B 2 63 ? 3.089 -0.562 -9.122 1.00 0.00 627 ALA B C 17
ATOM 30611 O O . ALA B 2 63 ? 2.939 -1.166 -10.166 1.00 0.00 627 ALA B O 17
ATOM 30618 N N . LYS B 2 64 ? 2.892 0.731 -9.041 1.00 0.00 628 LYS B N 17
ATOM 30619 C CA . LYS B 2 64 ? 2.474 1.528 -10.234 1.00 0.00 628 LYS B CA 17
ATOM 30620 C C . LYS B 2 64 ? 3.697 2.318 -10.702 1.00 0.00 628 LYS B C 17
ATOM 30621 O O . LYS B 2 64 ? 3.972 3.401 -10.224 1.00 0.00 628 LYS B O 17
ATOM 30640 N N . CYS B 2 65 ? 4.459 1.757 -11.596 1.00 0.00 629 CYS B N 17
ATOM 30641 C CA . CYS B 2 65 ? 5.701 2.438 -12.062 1.00 0.00 629 CYS B CA 17
ATOM 30642 C C . CYS B 2 65 ? 5.414 3.802 -12.697 1.00 0.00 629 CYS B C 17
ATOM 30643 O O . CYS B 2 65 ? 4.501 3.977 -13.481 1.00 0.00 629 CYS B O 17
ATOM 30650 N N . SER B 2 66 ? 6.245 4.753 -12.363 1.00 0.00 630 SER B N 17
ATOM 30651 C CA . SER B 2 66 ? 6.136 6.135 -12.919 1.00 0.00 630 SER B CA 17
ATOM 30652 C C . SER B 2 66 ? 7.562 6.640 -13.160 1.00 0.00 630 SER B C 17
ATOM 30653 O O . SER B 2 66 ? 8.510 6.072 -12.653 1.00 0.00 630 SER B O 17
ATOM 30661 N N . GLU B 2 67 ? 7.750 7.676 -13.932 1.00 0.00 631 GLU B N 17
ATOM 30662 C CA . GLU B 2 67 ? 9.141 8.154 -14.185 1.00 0.00 631 GLU B CA 17
ATOM 30663 C C . GLU B 2 67 ? 9.731 8.782 -12.918 1.00 0.00 631 GLU B C 17
ATOM 30664 O O . GLU B 2 67 ? 10.912 8.663 -12.658 1.00 0.00 631 GLU B O 17
ATOM 30676 N N . ARG B 2 68 ? 8.937 9.444 -12.124 1.00 0.00 632 ARG B N 17
ATOM 30677 C CA . ARG B 2 68 ? 9.492 10.061 -10.884 1.00 0.00 632 ARG B CA 17
ATOM 30678 C C . ARG B 2 68 ? 9.841 8.947 -9.893 1.00 0.00 632 ARG B C 17
ATOM 30679 O O . ARG B 2 68 ? 10.573 9.144 -8.943 1.00 0.00 632 ARG B O 17
ATOM 30700 N N . GLY B 2 69 ? 9.309 7.776 -10.118 1.00 0.00 633 GLY B N 17
ATOM 30701 C CA . GLY B 2 69 ? 9.581 6.620 -9.210 1.00 0.00 633 GLY B CA 17
ATOM 30702 C C . GLY B 2 69 ? 8.298 5.805 -9.060 1.00 0.00 633 GLY B C 17
ATOM 30703 O O . GLY B 2 69 ? 7.285 6.128 -9.648 1.00 0.00 633 GLY B O 17
ATOM 30707 N N . VAL B 2 70 ? 8.313 4.752 -8.290 1.00 0.00 634 VAL B N 17
ATOM 30708 C CA . VAL B 2 70 ? 7.087 3.931 -8.121 1.00 0.00 634 VAL B CA 17
ATOM 30709 C C . VAL B 2 70 ? 6.131 4.610 -7.140 1.00 0.00 634 VAL B C 17
ATOM 30710 O O . VAL B 2 70 ? 6.528 5.437 -6.343 1.00 0.00 634 VAL B O 17
ATOM 30723 N N . VAL B 2 71 ? 4.879 4.241 -7.164 1.00 0.00 635 VAL B N 17
ATOM 30724 C CA . VAL B 2 71 ? 3.901 4.832 -6.204 1.00 0.00 635 VAL B CA 17
ATOM 30725 C C . VAL B 2 71 ? 2.805 3.798 -5.943 1.00 0.00 635 VAL B C 17
ATOM 30726 O O . VAL B 2 71 ? 2.423 3.056 -6.826 1.00 0.00 635 VAL B O 17
ATOM 30739 N N . ILE B 2 72 ? 2.316 3.724 -4.729 1.00 0.00 636 ILE B N 17
ATOM 30740 C CA . ILE B 2 72 ? 1.260 2.716 -4.390 1.00 0.00 636 ILE B CA 17
ATOM 30741 C C . ILE B 2 72 ? 0.138 3.381 -3.591 1.00 0.00 636 ILE B C 17
ATOM 30742 O O . ILE B 2 72 ? 0.369 4.269 -2.796 1.00 0.00 636 ILE B O 17
ATOM 30758 N N . ASN B 2 73 ? -1.081 2.951 -3.794 1.00 0.00 637 ASN B N 17
ATOM 30759 C CA . ASN B 2 73 ? -2.222 3.549 -3.044 1.00 0.00 637 ASN B CA 17
ATOM 30760 C C . ASN B 2 73 ? -2.388 2.833 -1.702 1.00 0.00 637 ASN B C 17
ATOM 30761 O O . ASN B 2 73 ? -2.377 1.622 -1.619 1.00 0.00 637 ASN B O 17
ATOM 30772 N N . ALA B 2 74 ? -2.533 3.594 -0.650 1.00 0.00 638 ALA B N 17
ATOM 30773 C CA . ALA B 2 74 ? -2.694 2.997 0.710 1.00 0.00 638 ALA B CA 17
ATOM 30774 C C . ALA B 2 74 ? -3.720 1.856 0.682 1.00 0.00 638 ALA B C 17
ATOM 30775 O O . ALA B 2 74 ? -3.841 1.102 1.625 1.00 0.00 638 ALA B O 17
ATOM 30782 N N . GLU B 2 75 ? -4.458 1.714 -0.381 1.00 0.00 639 GLU B N 17
ATOM 30783 C CA . GLU B 2 75 ? -5.460 0.610 -0.441 1.00 0.00 639 GLU B CA 17
ATOM 30784 C C . GLU B 2 75 ? -4.761 -0.699 -0.815 1.00 0.00 639 GLU B C 17
ATOM 30785 O O . GLU B 2 75 ? -5.255 -1.772 -0.528 1.00 0.00 639 GLU B O 17
ATOM 30797 N N . ASP B 2 76 ? -3.596 -0.639 -1.402 1.00 0.00 640 ASP B N 17
ATOM 30798 C CA . ASP B 2 76 ? -2.871 -1.906 -1.728 1.00 0.00 640 ASP B CA 17
ATOM 30799 C C . ASP B 2 76 ? -2.020 -2.300 -0.518 1.00 0.00 640 ASP B C 17
ATOM 30800 O O . ASP B 2 76 ? -1.723 -3.459 -0.307 1.00 0.00 640 ASP B O 17
ATOM 30809 N N . VAL B 2 77 ? -1.642 -1.345 0.290 1.00 0.00 641 VAL B N 17
ATOM 30810 C CA . VAL B 2 77 ? -0.828 -1.657 1.504 1.00 0.00 641 VAL B CA 17
ATOM 30811 C C . VAL B 2 77 ? -1.774 -1.983 2.665 1.00 0.00 641 VAL B C 17
ATOM 30812 O O . VAL B 2 77 ? -1.487 -2.814 3.501 1.00 0.00 641 VAL B O 17
ATOM 30825 N N . GLN B 2 78 ? -2.910 -1.347 2.707 1.00 0.00 642 GLN B N 17
ATOM 30826 C CA . GLN B 2 78 ? -3.877 -1.638 3.803 1.00 0.00 642 GLN B CA 17
ATOM 30827 C C . GLN B 2 78 ? -4.452 -3.040 3.588 1.00 0.00 642 GLN B C 17
ATOM 30828 O O . GLN B 2 78 ? -4.732 -3.757 4.528 1.00 0.00 642 GLN B O 17
ATOM 30842 N N . LEU B 2 79 ? -4.603 -3.447 2.357 1.00 0.00 643 LEU B N 17
ATOM 30843 C CA . LEU B 2 79 ? -5.128 -4.816 2.078 1.00 0.00 643 LEU B CA 17
ATOM 30844 C C . LEU B 2 79 ? -3.961 -5.809 2.092 1.00 0.00 643 LEU B C 17
ATOM 30845 O O . LEU B 2 79 ? -4.159 -6.995 2.262 1.00 0.00 643 LEU B O 17
ATOM 30861 N N . ALA B 2 80 ? -2.747 -5.347 1.956 1.00 0.00 644 ALA B N 17
ATOM 30862 C CA . ALA B 2 80 ? -1.586 -6.288 2.010 1.00 0.00 644 ALA B CA 17
ATOM 30863 C C . ALA B 2 80 ? -1.163 -6.461 3.471 1.00 0.00 644 ALA B C 17
ATOM 30864 O O . ALA B 2 80 ? -0.703 -7.509 3.878 1.00 0.00 644 ALA B O 17
ATOM 30871 N N . LEU B 2 81 ? -1.320 -5.435 4.265 1.00 0.00 645 LEU B N 17
ATOM 30872 C CA . LEU B 2 81 ? -0.935 -5.528 5.703 1.00 0.00 645 LEU B CA 17
ATOM 30873 C C . LEU B 2 81 ? -2.104 -6.102 6.510 1.00 0.00 645 LEU B C 17
ATOM 30874 O O . LEU B 2 81 ? -1.912 -6.693 7.554 1.00 0.00 645 LEU B O 17
ATOM 30890 N N . ASN B 2 82 ? -3.312 -5.940 6.041 1.00 0.00 646 ASN B N 17
ATOM 30891 C CA . ASN B 2 82 ? -4.485 -6.487 6.790 1.00 0.00 646 ASN B CA 17
ATOM 30892 C C . ASN B 2 82 ? -4.769 -7.915 6.317 1.00 0.00 646 ASN B C 17
ATOM 30893 O O . ASN B 2 82 ? -5.538 -8.638 6.918 1.00 0.00 646 ASN B O 17
ATOM 30904 N N . LYS B 2 83 ? -4.157 -8.324 5.239 1.00 0.00 647 LYS B N 17
ATOM 30905 C CA . LYS B 2 83 ? -4.392 -9.703 4.716 1.00 0.00 647 LYS B CA 17
ATOM 30906 C C . LYS B 2 83 ? -3.433 -10.685 5.399 1.00 0.00 647 LYS B C 17
ATOM 30907 O O . LYS B 2 83 ? -3.573 -11.885 5.271 1.00 0.00 647 LYS B O 17
ATOM 30926 N N . HIS B 2 84 ? -2.463 -10.185 6.126 1.00 0.00 648 HIS B N 17
ATOM 30927 C CA . HIS B 2 84 ? -1.486 -11.085 6.823 1.00 0.00 648 HIS B CA 17
ATOM 30928 C C . HIS B 2 84 ? -1.703 -11.002 8.336 1.00 0.00 648 HIS B C 17
ATOM 30929 O O . HIS B 2 84 ? -0.820 -11.305 9.115 1.00 0.00 648 HIS B O 17
ATOM 30943 N N . MET B 2 85 ? -2.871 -10.595 8.761 1.00 0.00 649 MET B N 17
ATOM 30944 C CA . MET B 2 85 ? -3.148 -10.491 10.226 1.00 0.00 649 MET B CA 17
ATOM 30945 C C . MET B 2 85 ? -3.862 -11.758 10.700 1.00 0.00 649 MET B C 17
ATOM 30946 O O . MET B 2 85 ? -5.041 -11.939 10.472 1.00 0.00 649 MET B O 17
ATOM 30960 N N . ASN B 2 86 ? -3.156 -12.638 11.359 1.00 0.00 650 ASN B N 17
ATOM 30961 C CA . ASN B 2 86 ? -3.793 -13.893 11.848 1.00 0.00 650 ASN B CA 17
ATOM 30962 C C . ASN B 2 86 ? -4.788 -13.561 12.962 1.00 0.00 650 ASN B C 17
ATOM 30963 O O . ASN B 2 86 ? -4.342 -13.250 14.054 1.00 0.00 650 ASN B O 17
ATOM 30975 N N . ASN A 1 1 ? 12.045 6.741 23.375 1.00 0.00 279 ASN A N 18
ATOM 30976 C CA . ASN A 1 1 ? 12.299 5.500 22.589 1.00 0.00 279 ASN A CA 18
ATOM 30977 C C . ASN A 1 1 ? 13.093 5.850 21.329 1.00 0.00 279 ASN A C 18
ATOM 30978 O O . ASN A 1 1 ? 14.061 5.198 20.992 1.00 0.00 279 ASN A O 18
ATOM 30991 N N . LEU A 1 2 ? 12.691 6.876 20.628 1.00 0.00 280 LEU A N 18
ATOM 30992 C CA . LEU A 1 2 ? 13.424 7.265 19.392 1.00 0.00 280 LEU A CA 18
ATOM 30993 C C . LEU A 1 2 ? 14.785 7.849 19.777 1.00 0.00 280 LEU A C 18
ATOM 30994 O O . LEU A 1 2 ? 15.030 9.030 19.628 1.00 0.00 280 LEU A O 18
ATOM 31010 N N . ASP A 1 3 ? 15.671 7.029 20.273 1.00 0.00 281 ASP A N 18
ATOM 31011 C CA . ASP A 1 3 ? 17.016 7.534 20.669 1.00 0.00 281 ASP A CA 18
ATOM 31012 C C . ASP A 1 3 ? 17.826 7.864 19.415 1.00 0.00 281 ASP A C 18
ATOM 31013 O O . ASP A 1 3 ? 18.988 7.527 19.309 1.00 0.00 281 ASP A O 18
ATOM 31022 N N . SER A 1 4 ? 17.221 8.520 18.463 1.00 0.00 282 SER A N 18
ATOM 31023 C CA . SER A 1 4 ? 17.956 8.870 17.215 1.00 0.00 282 SER A CA 18
ATOM 31024 C C . SER A 1 4 ? 18.582 7.607 16.621 1.00 0.00 282 SER A C 18
ATOM 31025 O O . SER A 1 4 ? 18.493 6.535 17.185 1.00 0.00 282 SER A O 18
ATOM 31033 N N . ASN A 1 5 ? 19.214 7.725 15.485 1.00 0.00 283 ASN A N 18
ATOM 31034 C CA . ASN A 1 5 ? 19.843 6.532 14.854 1.00 0.00 283 ASN A CA 18
ATOM 31035 C C . ASN A 1 5 ? 20.708 6.978 13.674 1.00 0.00 283 ASN A C 18
ATOM 31036 O O . ASN A 1 5 ? 20.211 7.302 12.615 1.00 0.00 283 ASN A O 18
ATOM 31047 N N . MET A 1 6 ? 22.002 6.997 13.847 1.00 0.00 284 MET A N 18
ATOM 31048 C CA . MET A 1 6 ? 22.894 7.421 12.734 1.00 0.00 284 MET A CA 18
ATOM 31049 C C . MET A 1 6 ? 22.945 6.321 11.672 1.00 0.00 284 MET A C 18
ATOM 31050 O O . MET A 1 6 ? 23.182 5.167 11.970 1.00 0.00 284 MET A O 18
ATOM 31064 N N . PHE A 1 7 ? 22.723 6.668 10.433 1.00 0.00 285 PHE A N 18
ATOM 31065 C CA . PHE A 1 7 ? 22.759 5.641 9.355 1.00 0.00 285 PHE A CA 18
ATOM 31066 C C . PHE A 1 7 ? 24.169 5.052 9.262 1.00 0.00 285 PHE A C 18
ATOM 31067 O O . PHE A 1 7 ? 25.148 5.713 9.546 1.00 0.00 285 PHE A O 18
ATOM 31084 N N . SER A 1 8 ? 24.280 3.814 8.868 1.00 0.00 286 SER A N 18
ATOM 31085 C CA . SER A 1 8 ? 25.626 3.184 8.759 1.00 0.00 286 SER A CA 18
ATOM 31086 C C . SER A 1 8 ? 26.460 3.939 7.723 1.00 0.00 286 SER A C 18
ATOM 31087 O O . SER A 1 8 ? 26.039 4.945 7.186 1.00 0.00 286 SER A O 18
ATOM 31095 N N . ASN A 1 9 ? 27.639 3.463 7.437 1.00 0.00 287 ASN A N 18
ATOM 31096 C CA . ASN A 1 9 ? 28.501 4.153 6.436 1.00 0.00 287 ASN A CA 18
ATOM 31097 C C . ASN A 1 9 ? 27.757 4.249 5.102 1.00 0.00 287 ASN A C 18
ATOM 31098 O O . ASN A 1 9 ? 26.788 3.555 4.869 1.00 0.00 287 ASN A O 18
ATOM 31109 N N . ASP A 1 10 ? 28.202 5.107 4.225 1.00 0.00 288 ASP A N 18
ATOM 31110 C CA . ASP A 1 10 ? 27.520 5.249 2.908 1.00 0.00 288 ASP A CA 18
ATOM 31111 C C . ASP A 1 10 ? 28.358 6.145 1.994 1.00 0.00 288 ASP A C 18
ATOM 31112 O O . ASP A 1 10 ? 27.859 7.078 1.397 1.00 0.00 288 ASP A O 18
ATOM 31121 N N . PHE A 1 11 ? 29.629 5.869 1.879 1.00 0.00 289 PHE A N 18
ATOM 31122 C CA . PHE A 1 11 ? 30.499 6.707 1.004 1.00 0.00 289 PHE A CA 18
ATOM 31123 C C . PHE A 1 11 ? 31.741 5.907 0.608 1.00 0.00 289 PHE A C 18
ATOM 31124 O O . PHE A 1 11 ? 32.663 6.429 0.012 1.00 0.00 289 PHE A O 18
ATOM 31141 N N . ASN A 1 12 ? 31.774 4.644 0.933 1.00 0.00 290 ASN A N 18
ATOM 31142 C CA . ASN A 1 12 ? 32.957 3.812 0.575 1.00 0.00 290 ASN A CA 18
ATOM 31143 C C . ASN A 1 12 ? 33.081 3.728 -0.948 1.00 0.00 290 ASN A C 18
ATOM 31144 O O . ASN A 1 12 ? 33.803 4.485 -1.565 1.00 0.00 290 ASN A O 18
ATOM 31155 N N . PHE A 1 13 ? 32.382 2.811 -1.560 1.00 0.00 291 PHE A N 18
ATOM 31156 C CA . PHE A 1 13 ? 32.459 2.676 -3.043 1.00 0.00 291 PHE A CA 18
ATOM 31157 C C . PHE A 1 13 ? 31.210 1.958 -3.556 1.00 0.00 291 PHE A C 18
ATOM 31158 O O . PHE A 1 13 ? 30.348 2.554 -4.171 1.00 0.00 291 PHE A O 18
ATOM 31175 N N . GLU A 1 14 ? 31.107 0.680 -3.309 1.00 0.00 292 GLU A N 18
ATOM 31176 C CA . GLU A 1 14 ? 29.914 -0.076 -3.783 1.00 0.00 292 GLU A CA 18
ATOM 31177 C C . GLU A 1 14 ? 29.941 -1.487 -3.192 1.00 0.00 292 GLU A C 18
ATOM 31178 O O . GLU A 1 14 ? 29.300 -2.391 -3.688 1.00 0.00 292 GLU A O 18
ATOM 31190 N N . ASN A 1 15 ? 30.681 -1.681 -2.134 1.00 0.00 293 ASN A N 18
ATOM 31191 C CA . ASN A 1 15 ? 30.751 -3.032 -1.511 1.00 0.00 293 ASN A CA 18
ATOM 31192 C C . ASN A 1 15 ? 29.406 -3.369 -0.867 1.00 0.00 293 ASN A C 18
ATOM 31193 O O . ASN A 1 15 ? 28.763 -4.338 -1.221 1.00 0.00 293 ASN A O 18
ATOM 31204 N N . GLN A 1 16 ? 28.975 -2.577 0.076 1.00 0.00 294 GLN A N 18
ATOM 31205 C CA . GLN A 1 16 ? 27.673 -2.855 0.742 1.00 0.00 294 GLN A CA 18
ATOM 31206 C C . GLN A 1 16 ? 27.268 -1.653 1.597 1.00 0.00 294 GLN A C 18
ATOM 31207 O O . GLN A 1 16 ? 28.099 -0.896 2.059 1.00 0.00 294 GLN A O 18
ATOM 31221 N N . PHE A 1 17 ? 25.994 -1.473 1.814 1.00 0.00 295 PHE A N 18
ATOM 31222 C CA . PHE A 1 17 ? 25.530 -0.324 2.641 1.00 0.00 295 PHE A CA 18
ATOM 31223 C C . PHE A 1 17 ? 24.117 -0.611 3.154 1.00 0.00 295 PHE A C 18
ATOM 31224 O O . PHE A 1 17 ? 23.232 -0.964 2.401 1.00 0.00 295 PHE A O 18
ATOM 31241 N N . ASP A 1 18 ? 23.901 -0.468 4.434 1.00 0.00 296 ASP A N 18
ATOM 31242 C CA . ASP A 1 18 ? 22.547 -0.739 4.996 1.00 0.00 296 ASP A CA 18
ATOM 31243 C C . ASP A 1 18 ? 21.519 0.180 4.334 1.00 0.00 296 ASP A C 18
ATOM 31244 O O . ASP A 1 18 ? 21.101 -0.046 3.216 1.00 0.00 296 ASP A O 18
ATOM 31253 N N . GLU A 1 19 ? 21.110 1.215 5.019 1.00 0.00 297 GLU A N 18
ATOM 31254 C CA . GLU A 1 19 ? 20.107 2.154 4.438 1.00 0.00 297 GLU A CA 18
ATOM 31255 C C . GLU A 1 19 ? 18.800 1.402 4.161 1.00 0.00 297 GLU A C 18
ATOM 31256 O O . GLU A 1 19 ? 18.804 0.287 3.677 1.00 0.00 297 GLU A O 18
ATOM 31268 N N . GLN A 1 20 ? 17.682 2.001 4.471 1.00 0.00 298 GLN A N 18
ATOM 31269 C CA . GLN A 1 20 ? 16.377 1.319 4.231 1.00 0.00 298 GLN A CA 18
ATOM 31270 C C . GLN A 1 20 ? 15.994 1.443 2.754 1.00 0.00 298 GLN A C 18
ATOM 31271 O O . GLN A 1 20 ? 15.319 0.593 2.206 1.00 0.00 298 GLN A O 18
ATOM 31285 N N . VAL A 1 21 ? 16.419 2.494 2.104 1.00 0.00 299 VAL A N 18
ATOM 31286 C CA . VAL A 1 21 ? 16.082 2.678 0.661 1.00 0.00 299 VAL A CA 18
ATOM 31287 C C . VAL A 1 21 ? 17.197 2.078 -0.183 1.00 0.00 299 VAL A C 18
ATOM 31288 O O . VAL A 1 21 ? 17.986 2.772 -0.790 1.00 0.00 299 VAL A O 18
ATOM 31301 N N . SER A 1 22 ? 17.285 0.778 -0.187 1.00 0.00 300 SER A N 18
ATOM 31302 C CA . SER A 1 22 ? 18.363 0.083 -0.943 1.00 0.00 300 SER A CA 18
ATOM 31303 C C . SER A 1 22 ? 17.772 -1.050 -1.791 1.00 0.00 300 SER A C 18
ATOM 31304 O O . SER A 1 22 ? 16.808 -0.873 -2.507 1.00 0.00 300 SER A O 18
ATOM 31312 N N . GLU A 1 23 ? 18.356 -2.218 -1.702 1.00 0.00 301 GLU A N 18
ATOM 31313 C CA . GLU A 1 23 ? 17.853 -3.382 -2.484 1.00 0.00 301 GLU A CA 18
ATOM 31314 C C . GLU A 1 23 ? 16.332 -3.467 -2.365 1.00 0.00 301 GLU A C 18
ATOM 31315 O O . GLU A 1 23 ? 15.648 -3.848 -3.293 1.00 0.00 301 GLU A O 18
ATOM 31327 N N . PHE A 1 24 ? 15.799 -3.127 -1.224 1.00 0.00 302 PHE A N 18
ATOM 31328 C CA . PHE A 1 24 ? 14.324 -3.201 -1.048 1.00 0.00 302 PHE A CA 18
ATOM 31329 C C . PHE A 1 24 ? 13.641 -2.206 -1.991 1.00 0.00 302 PHE A C 18
ATOM 31330 O O . PHE A 1 24 ? 12.762 -2.560 -2.752 1.00 0.00 302 PHE A O 18
ATOM 31347 N N . CYS A 1 25 ? 14.032 -0.963 -1.940 1.00 0.00 303 CYS A N 18
ATOM 31348 C CA . CYS A 1 25 ? 13.398 0.061 -2.820 1.00 0.00 303 CYS A CA 18
ATOM 31349 C C . CYS A 1 25 ? 14.061 0.065 -4.204 1.00 0.00 303 CYS A C 18
ATOM 31350 O O . CYS A 1 25 ? 13.402 0.183 -5.219 1.00 0.00 303 CYS A O 18
ATOM 31357 N N . SER A 1 26 ? 15.359 -0.034 -4.250 1.00 0.00 304 SER A N 18
ATOM 31358 C CA . SER A 1 26 ? 16.072 -0.004 -5.562 1.00 0.00 304 SER A CA 18
ATOM 31359 C C . SER A 1 26 ? 15.635 -1.169 -6.457 1.00 0.00 304 SER A C 18
ATOM 31360 O O . SER A 1 26 ? 15.675 -1.070 -7.673 1.00 0.00 304 SER A O 18
ATOM 31368 N N . LYS A 1 27 ? 15.179 -2.262 -5.886 1.00 0.00 305 LYS A N 18
ATOM 31369 C CA . LYS A 1 27 ? 14.725 -3.404 -6.750 1.00 0.00 305 LYS A CA 18
ATOM 31370 C C . LYS A 1 27 ? 13.220 -3.261 -6.980 1.00 0.00 305 LYS A C 18
ATOM 31371 O O . LYS A 1 27 ? 12.684 -3.634 -8.018 1.00 0.00 305 LYS A O 18
ATOM 31390 N N . MET A 1 28 ? 12.531 -2.660 -6.058 1.00 0.00 306 MET A N 18
ATOM 31391 C CA . MET A 1 28 ? 11.085 -2.450 -6.272 1.00 0.00 306 MET A CA 18
ATOM 31392 C C . MET A 1 28 ? 10.943 -1.507 -7.452 1.00 0.00 306 MET A C 18
ATOM 31393 O O . MET A 1 28 ? 9.907 -1.437 -8.082 1.00 0.00 306 MET A O 18
ATOM 31407 N N . ASN A 1 29 ? 11.996 -0.791 -7.787 1.00 0.00 307 ASN A N 18
ATOM 31408 C CA . ASN A 1 29 ? 11.904 0.119 -8.959 1.00 0.00 307 ASN A CA 18
ATOM 31409 C C . ASN A 1 29 ? 12.166 -0.749 -10.180 1.00 0.00 307 ASN A C 18
ATOM 31410 O O . ASN A 1 29 ? 11.557 -0.592 -11.214 1.00 0.00 307 ASN A O 18
ATOM 31421 N N . GLN A 1 30 ? 13.073 -1.702 -10.025 1.00 0.00 308 GLN A N 18
ATOM 31422 C CA . GLN A 1 30 ? 13.404 -2.658 -11.143 1.00 0.00 308 GLN A CA 18
ATOM 31423 C C . GLN A 1 30 ? 12.134 -2.966 -11.926 1.00 0.00 308 GLN A C 18
ATOM 31424 O O . GLN A 1 30 ? 12.140 -3.079 -13.137 1.00 0.00 308 GLN A O 18
ATOM 31438 N N . VAL A 1 31 ? 11.038 -3.086 -11.226 1.00 0.00 309 VAL A N 18
ATOM 31439 C CA . VAL A 1 31 ? 9.739 -3.371 -11.912 1.00 0.00 309 VAL A CA 18
ATOM 31440 C C . VAL A 1 31 ? 9.574 -2.433 -13.118 1.00 0.00 309 VAL A C 18
ATOM 31441 O O . VAL A 1 31 ? 8.720 -2.632 -13.960 1.00 0.00 309 VAL A O 18
ATOM 31454 N N . CYS A 1 32 ? 10.402 -1.424 -13.218 1.00 0.00 310 CYS A N 18
ATOM 31455 C CA . CYS A 1 32 ? 10.320 -0.483 -14.375 1.00 0.00 310 CYS A CA 18
ATOM 31456 C C . CYS A 1 32 ? 11.196 -1.028 -15.514 1.00 0.00 310 CYS A C 18
ATOM 31457 O O . CYS A 1 32 ? 10.702 -1.551 -16.494 1.00 0.00 310 CYS A O 18
ATOM 31464 N N . GLY A 1 33 ? 12.491 -0.910 -15.389 1.00 0.00 311 GLY A N 18
ATOM 31465 C CA . GLY A 1 33 ? 13.399 -1.420 -16.459 1.00 0.00 311 GLY A CA 18
ATOM 31466 C C . GLY A 1 33 ? 13.713 -2.896 -16.206 1.00 0.00 311 GLY A C 18
ATOM 31467 O O . GLY A 1 33 ? 13.989 -3.300 -15.094 1.00 0.00 311 GLY A O 18
ATOM 31471 N N . THR A 1 34 ? 13.676 -3.707 -17.230 1.00 0.00 312 THR A N 18
ATOM 31472 C CA . THR A 1 34 ? 13.974 -5.156 -17.047 1.00 0.00 312 THR A CA 18
ATOM 31473 C C . THR A 1 34 ? 15.491 -5.364 -17.020 1.00 0.00 312 THR A C 18
ATOM 31474 O O . THR A 1 34 ? 16.191 -5.016 -17.951 1.00 0.00 312 THR A O 18
ATOM 31485 N N . ARG A 1 35 ? 16.002 -5.931 -15.963 1.00 0.00 313 ARG A N 18
ATOM 31486 C CA . ARG A 1 35 ? 17.473 -6.161 -15.879 1.00 0.00 313 ARG A CA 18
ATOM 31487 C C . ARG A 1 35 ? 17.877 -7.243 -16.882 1.00 0.00 313 ARG A C 18
ATOM 31488 O O . ARG A 1 35 ? 18.628 -6.931 -17.792 1.00 0.00 313 ARG A O 18
ATOM 31510 N N . ASN B 2 1 ? -41.638 -0.860 -14.058 1.00 0.00 565 ASN B N 18
ATOM 31511 C CA . ASN B 2 1 ? -40.752 -1.912 -13.487 1.00 0.00 565 ASN B CA 18
ATOM 31512 C C . ASN B 2 1 ? -39.877 -2.499 -14.597 1.00 0.00 565 ASN B C 18
ATOM 31513 O O . ASN B 2 1 ? -39.819 -1.981 -15.695 1.00 0.00 565 ASN B O 18
ATOM 31526 N N . GLY B 2 2 ? -39.196 -3.577 -14.320 1.00 0.00 566 GLY B N 18
ATOM 31527 C CA . GLY B 2 2 ? -38.326 -4.197 -15.359 1.00 0.00 566 GLY B CA 18
ATOM 31528 C C . GLY B 2 2 ? -37.618 -5.419 -14.771 1.00 0.00 566 GLY B C 18
ATOM 31529 O O . GLY B 2 2 ? -37.739 -5.713 -13.599 1.00 0.00 566 GLY B O 18
ATOM 31533 N N . SER B 2 3 ? -36.882 -6.134 -15.577 1.00 0.00 567 SER B N 18
ATOM 31534 C CA . SER B 2 3 ? -36.167 -7.337 -15.063 1.00 0.00 567 SER B CA 18
ATOM 31535 C C . SER B 2 3 ? -35.123 -7.784 -16.088 1.00 0.00 567 SER B C 18
ATOM 31536 O O . SER B 2 3 ? -35.274 -8.797 -16.740 1.00 0.00 567 SER B O 18
ATOM 31544 N N . SER B 2 4 ? -34.064 -7.036 -16.235 1.00 0.00 568 SER B N 18
ATOM 31545 C CA . SER B 2 4 ? -33.012 -7.420 -17.218 1.00 0.00 568 SER B CA 18
ATOM 31546 C C . SER B 2 4 ? -31.776 -6.542 -17.014 1.00 0.00 568 SER B C 18
ATOM 31547 O O . SER B 2 4 ? -31.864 -5.331 -16.967 1.00 0.00 568 SER B O 18
ATOM 31555 N N . LEU B 2 5 ? -30.624 -7.142 -16.889 1.00 0.00 569 LEU B N 18
ATOM 31556 C CA . LEU B 2 5 ? -29.384 -6.341 -16.687 1.00 0.00 569 LEU B CA 18
ATOM 31557 C C . LEU B 2 5 ? -29.560 -5.429 -15.470 1.00 0.00 569 LEU B C 18
ATOM 31558 O O . LEU B 2 5 ? -28.906 -4.413 -15.344 1.00 0.00 569 LEU B O 18
ATOM 31574 N N . GLN B 2 6 ? -30.439 -5.784 -14.573 1.00 0.00 570 GLN B N 18
ATOM 31575 C CA . GLN B 2 6 ? -30.656 -4.936 -13.367 1.00 0.00 570 GLN B CA 18
ATOM 31576 C C . GLN B 2 6 ? -30.927 -3.494 -13.798 1.00 0.00 570 GLN B C 18
ATOM 31577 O O . GLN B 2 6 ? -30.044 -2.660 -13.802 1.00 0.00 570 GLN B O 18
ATOM 31591 N N . ASN B 2 7 ? -32.144 -3.193 -14.164 1.00 0.00 571 ASN B N 18
ATOM 31592 C CA . ASN B 2 7 ? -32.471 -1.805 -14.596 1.00 0.00 571 ASN B CA 18
ATOM 31593 C C . ASN B 2 7 ? -32.654 -0.917 -13.363 1.00 0.00 571 ASN B C 18
ATOM 31594 O O . ASN B 2 7 ? -31.774 -0.167 -12.990 1.00 0.00 571 ASN B O 18
ATOM 31605 N N . ALA B 2 8 ? -33.790 -0.998 -12.726 1.00 0.00 572 ALA B N 18
ATOM 31606 C CA . ALA B 2 8 ? -34.029 -0.158 -11.519 1.00 0.00 572 ALA B CA 18
ATOM 31607 C C . ALA B 2 8 ? -32.945 -0.444 -10.477 1.00 0.00 572 ALA B C 18
ATOM 31608 O O . ALA B 2 8 ? -32.716 -1.575 -10.099 1.00 0.00 572 ALA B O 18
ATOM 31615 N N . ASP B 2 9 ? -32.276 0.575 -10.008 1.00 0.00 573 ASP B N 18
ATOM 31616 C CA . ASP B 2 9 ? -31.209 0.361 -8.991 1.00 0.00 573 ASP B CA 18
ATOM 31617 C C . ASP B 2 9 ? -30.737 1.715 -8.458 1.00 0.00 573 ASP B C 18
ATOM 31618 O O . ASP B 2 9 ? -29.713 2.231 -8.862 1.00 0.00 573 ASP B O 18
ATOM 31627 N N . LYS B 2 10 ? -31.475 2.297 -7.552 1.00 0.00 574 LYS B N 18
ATOM 31628 C CA . LYS B 2 10 ? -31.068 3.616 -6.993 1.00 0.00 574 LYS B CA 18
ATOM 31629 C C . LYS B 2 10 ? -31.943 3.951 -5.783 1.00 0.00 574 LYS B C 18
ATOM 31630 O O . LYS B 2 10 ? -31.575 4.744 -4.939 1.00 0.00 574 LYS B O 18
ATOM 31649 N N . ILE B 2 11 ? -33.100 3.353 -5.693 1.00 0.00 575 ILE B N 18
ATOM 31650 C CA . ILE B 2 11 ? -33.997 3.638 -4.538 1.00 0.00 575 ILE B CA 18
ATOM 31651 C C . ILE B 2 11 ? -33.309 3.216 -3.239 1.00 0.00 575 ILE B C 18
ATOM 31652 O O . ILE B 2 11 ? -33.611 3.719 -2.174 1.00 0.00 575 ILE B O 18
ATOM 31668 N N . ASN B 2 12 ? -32.386 2.298 -3.316 1.00 0.00 576 ASN B N 18
ATOM 31669 C CA . ASN B 2 12 ? -31.680 1.845 -2.083 1.00 0.00 576 ASN B CA 18
ATOM 31670 C C . ASN B 2 12 ? -30.828 2.991 -1.534 1.00 0.00 576 ASN B C 18
ATOM 31671 O O . ASN B 2 12 ? -29.642 3.070 -1.783 1.00 0.00 576 ASN B O 18
ATOM 31682 N N . ASN B 2 13 ? -31.424 3.880 -0.786 1.00 0.00 577 ASN B N 18
ATOM 31683 C CA . ASN B 2 13 ? -30.647 5.019 -0.221 1.00 0.00 577 ASN B CA 18
ATOM 31684 C C . ASN B 2 13 ? -29.676 4.497 0.838 1.00 0.00 577 ASN B C 18
ATOM 31685 O O . ASN B 2 13 ? -29.782 3.375 1.294 1.00 0.00 577 ASN B O 18
ATOM 31696 N N . GLY B 2 14 ? -28.727 5.300 1.233 1.00 0.00 578 GLY B N 18
ATOM 31697 C CA . GLY B 2 14 ? -27.748 4.849 2.263 1.00 0.00 578 GLY B CA 18
ATOM 31698 C C . GLY B 2 14 ? -26.686 5.930 2.463 1.00 0.00 578 GLY B C 18
ATOM 31699 O O . GLY B 2 14 ? -25.511 5.646 2.583 1.00 0.00 578 GLY B O 18
ATOM 31703 N N . ASN B 2 15 ? -27.091 7.171 2.504 1.00 0.00 579 ASN B N 18
ATOM 31704 C CA . ASN B 2 15 ? -26.106 8.271 2.698 1.00 0.00 579 ASN B CA 18
ATOM 31705 C C . ASN B 2 15 ? -25.566 8.219 4.128 1.00 0.00 579 ASN B C 18
ATOM 31706 O O . ASN B 2 15 ? -24.612 8.890 4.467 1.00 0.00 579 ASN B O 18
ATOM 31717 N N . ASP B 2 16 ? -26.171 7.425 4.968 1.00 0.00 580 ASP B N 18
ATOM 31718 C CA . ASP B 2 16 ? -25.697 7.327 6.377 1.00 0.00 580 ASP B CA 18
ATOM 31719 C C . ASP B 2 16 ? -24.485 6.396 6.444 1.00 0.00 580 ASP B C 18
ATOM 31720 O O . ASP B 2 16 ? -23.409 6.791 6.843 1.00 0.00 580 ASP B O 18
ATOM 31729 N N . ASN B 2 17 ? -24.655 5.161 6.058 1.00 0.00 581 ASN B N 18
ATOM 31730 C CA . ASN B 2 17 ? -23.513 4.205 6.100 1.00 0.00 581 ASN B CA 18
ATOM 31731 C C . ASN B 2 17 ? -22.399 4.698 5.175 1.00 0.00 581 ASN B C 18
ATOM 31732 O O . ASN B 2 17 ? -21.240 4.720 5.539 1.00 0.00 581 ASN B O 18
ATOM 31743 N N . ASP B 2 18 ? -22.740 5.094 3.979 1.00 0.00 582 ASP B N 18
ATOM 31744 C CA . ASP B 2 18 ? -21.702 5.585 3.030 1.00 0.00 582 ASP B CA 18
ATOM 31745 C C . ASP B 2 18 ? -20.583 4.547 2.917 1.00 0.00 582 ASP B C 18
ATOM 31746 O O . ASP B 2 18 ? -20.719 3.423 3.359 1.00 0.00 582 ASP B O 18
ATOM 31755 N N . ASN B 2 19 ? -19.477 4.913 2.327 1.00 0.00 583 ASN B N 18
ATOM 31756 C CA . ASN B 2 19 ? -18.353 3.945 2.187 1.00 0.00 583 ASN B CA 18
ATOM 31757 C C . ASN B 2 19 ? -17.773 3.634 3.568 1.00 0.00 583 ASN B C 18
ATOM 31758 O O . ASN B 2 19 ? -16.929 4.348 4.072 1.00 0.00 583 ASN B O 18
ATOM 31769 N N . ASP B 2 20 ? -18.220 2.574 4.185 1.00 0.00 584 ASP B N 18
ATOM 31770 C CA . ASP B 2 20 ? -17.694 2.221 5.533 1.00 0.00 584 ASP B CA 18
ATOM 31771 C C . ASP B 2 20 ? -17.776 3.443 6.450 1.00 0.00 584 ASP B C 18
ATOM 31772 O O . ASP B 2 20 ? -18.783 3.689 7.082 1.00 0.00 584 ASP B O 18
ATOM 31781 N N . ASN B 2 21 ? -16.723 4.211 6.525 1.00 0.00 585 ASN B N 18
ATOM 31782 C CA . ASN B 2 21 ? -16.739 5.418 7.400 1.00 0.00 585 ASN B CA 18
ATOM 31783 C C . ASN B 2 21 ? -15.685 6.412 6.912 1.00 0.00 585 ASN B C 18
ATOM 31784 O O . ASN B 2 21 ? -14.577 6.450 7.406 1.00 0.00 585 ASN B O 18
ATOM 31795 N N . ASP B 2 22 ? -16.022 7.218 5.942 1.00 0.00 586 ASP B N 18
ATOM 31796 C CA . ASP B 2 22 ? -15.039 8.208 5.421 1.00 0.00 586 ASP B CA 18
ATOM 31797 C C . ASP B 2 22 ? -14.965 9.406 6.371 1.00 0.00 586 ASP B C 18
ATOM 31798 O O . ASP B 2 22 ? -15.510 10.458 6.103 1.00 0.00 586 ASP B O 18
ATOM 31807 N N . VAL B 2 23 ? -14.293 9.252 7.478 1.00 0.00 587 VAL B N 18
ATOM 31808 C CA . VAL B 2 23 ? -14.178 10.381 8.447 1.00 0.00 587 VAL B CA 18
ATOM 31809 C C . VAL B 2 23 ? -13.190 11.407 7.898 1.00 0.00 587 VAL B C 18
ATOM 31810 O O . VAL B 2 23 ? -12.739 12.297 8.592 1.00 0.00 587 VAL B O 18
ATOM 31823 N N . VAL B 2 24 ? -12.853 11.281 6.650 1.00 0.00 588 VAL B N 18
ATOM 31824 C CA . VAL B 2 24 ? -11.891 12.230 6.019 1.00 0.00 588 VAL B CA 18
ATOM 31825 C C . VAL B 2 24 ? -12.287 12.453 4.551 1.00 0.00 588 VAL B C 18
ATOM 31826 O O . VAL B 2 24 ? -11.585 12.022 3.658 1.00 0.00 588 VAL B O 18
ATOM 31839 N N . PRO B 2 25 ? -13.407 13.115 4.334 1.00 0.00 589 PRO B N 18
ATOM 31840 C CA . PRO B 2 25 ? -13.892 13.380 2.966 1.00 0.00 589 PRO B CA 18
ATOM 31841 C C . PRO B 2 25 ? -12.846 14.193 2.189 1.00 0.00 589 PRO B C 18
ATOM 31842 O O . PRO B 2 25 ? -12.798 15.404 2.272 1.00 0.00 589 PRO B O 18
ATOM 31853 N N . SER B 2 26 ? -12.010 13.530 1.436 1.00 0.00 590 SER B N 18
ATOM 31854 C CA . SER B 2 26 ? -10.969 14.256 0.655 1.00 0.00 590 SER B CA 18
ATOM 31855 C C . SER B 2 26 ? -10.265 13.276 -0.284 1.00 0.00 590 SER B C 18
ATOM 31856 O O . SER B 2 26 ? -10.804 12.247 -0.641 1.00 0.00 590 SER B O 18
ATOM 31864 N N . LYS B 2 27 ? -9.062 13.582 -0.688 1.00 0.00 591 LYS B N 18
ATOM 31865 C CA . LYS B 2 27 ? -8.328 12.661 -1.601 1.00 0.00 591 LYS B CA 18
ATOM 31866 C C . LYS B 2 27 ? -8.109 11.321 -0.896 1.00 0.00 591 LYS B C 18
ATOM 31867 O O . LYS B 2 27 ? -7.034 11.034 -0.407 1.00 0.00 591 LYS B O 18
ATOM 31886 N N . GLU B 2 28 ? -9.121 10.499 -0.837 1.00 0.00 592 GLU B N 18
ATOM 31887 C CA . GLU B 2 28 ? -8.973 9.180 -0.160 1.00 0.00 592 GLU B CA 18
ATOM 31888 C C . GLU B 2 28 ? -7.917 8.345 -0.888 1.00 0.00 592 GLU B C 18
ATOM 31889 O O . GLU B 2 28 ? -7.800 8.389 -2.097 1.00 0.00 592 GLU B O 18
ATOM 31901 N N . GLY B 2 29 ? -7.149 7.582 -0.160 1.00 0.00 593 GLY B N 18
ATOM 31902 C CA . GLY B 2 29 ? -6.103 6.740 -0.807 1.00 0.00 593 GLY B CA 18
ATOM 31903 C C . GLY B 2 29 ? -4.953 7.627 -1.285 1.00 0.00 593 GLY B C 18
ATOM 31904 O O . GLY B 2 29 ? -4.973 8.145 -2.384 1.00 0.00 593 GLY B O 18
ATOM 31908 N N . SER B 2 30 ? -3.946 7.810 -0.470 1.00 0.00 594 SER B N 18
ATOM 31909 C CA . SER B 2 30 ? -2.795 8.666 -0.883 1.00 0.00 594 SER B CA 18
ATOM 31910 C C . SER B 2 30 ? -1.743 7.828 -1.599 1.00 0.00 594 SER B C 18
ATOM 31911 O O . SER B 2 30 ? -1.757 6.613 -1.564 1.00 0.00 594 SER B O 18
ATOM 31919 N N . LEU B 2 31 ? -0.831 8.487 -2.246 1.00 0.00 595 LEU B N 18
ATOM 31920 C CA . LEU B 2 31 ? 0.251 7.786 -2.982 1.00 0.00 595 LEU B CA 18
ATOM 31921 C C . LEU B 2 31 ? 1.484 7.676 -2.091 1.00 0.00 595 LEU B C 18
ATOM 31922 O O . LEU B 2 31 ? 2.020 8.669 -1.640 1.00 0.00 595 LEU B O 18
ATOM 31938 N N . LEU B 2 32 ? 1.939 6.471 -1.835 1.00 0.00 596 LEU B N 18
ATOM 31939 C CA . LEU B 2 32 ? 3.147 6.276 -0.968 1.00 0.00 596 LEU B CA 18
ATOM 31940 C C . LEU B 2 32 ? 4.160 5.396 -1.714 1.00 0.00 596 LEU B C 18
ATOM 31941 O O . LEU B 2 32 ? 3.797 4.571 -2.528 1.00 0.00 596 LEU B O 18
ATOM 31957 N N . ARG B 2 33 ? 5.429 5.578 -1.451 1.00 0.00 597 ARG B N 18
ATOM 31958 C CA . ARG B 2 33 ? 6.470 4.765 -2.154 1.00 0.00 597 ARG B CA 18
ATOM 31959 C C . ARG B 2 33 ? 6.723 3.458 -1.395 1.00 0.00 597 ARG B C 18
ATOM 31960 O O . ARG B 2 33 ? 5.845 2.920 -0.749 1.00 0.00 597 ARG B O 18
ATOM 31981 N N . CYS B 2 34 ? 7.917 2.933 -1.490 1.00 0.00 598 CYS B N 18
ATOM 31982 C CA . CYS B 2 34 ? 8.237 1.647 -0.801 1.00 0.00 598 CYS B CA 18
ATOM 31983 C C . CYS B 2 34 ? 8.597 1.896 0.668 1.00 0.00 598 CYS B C 18
ATOM 31984 O O . CYS B 2 34 ? 7.745 1.883 1.533 1.00 0.00 598 CYS B O 18
ATOM 31991 N N . SER B 2 35 ? 9.857 2.109 0.956 1.00 0.00 599 SER B N 18
ATOM 31992 C CA . SER B 2 35 ? 10.278 2.342 2.371 1.00 0.00 599 SER B CA 18
ATOM 31993 C C . SER B 2 35 ? 9.316 3.327 3.037 1.00 0.00 599 SER B C 18
ATOM 31994 O O . SER B 2 35 ? 9.154 3.353 4.250 1.00 0.00 599 SER B O 18
ATOM 32002 N N . GLU B 2 36 ? 8.663 4.133 2.247 1.00 0.00 600 GLU B N 18
ATOM 32003 C CA . GLU B 2 36 ? 7.702 5.110 2.812 1.00 0.00 600 GLU B CA 18
ATOM 32004 C C . GLU B 2 36 ? 6.794 4.381 3.802 1.00 0.00 600 GLU B C 18
ATOM 32005 O O . GLU B 2 36 ? 6.428 4.884 4.853 1.00 0.00 600 GLU B O 18
ATOM 32017 N N . ILE B 2 37 ? 6.411 3.183 3.441 1.00 0.00 601 ILE B N 18
ATOM 32018 C CA . ILE B 2 37 ? 5.506 2.407 4.314 1.00 0.00 601 ILE B CA 18
ATOM 32019 C C . ILE B 2 37 ? 6.277 2.031 5.584 1.00 0.00 601 ILE B C 18
ATOM 32020 O O . ILE B 2 37 ? 5.731 1.968 6.663 1.00 0.00 601 ILE B O 18
ATOM 32036 N N . TRP B 2 38 ? 7.563 1.778 5.446 1.00 0.00 602 TRP B N 18
ATOM 32037 C CA . TRP B 2 38 ? 8.389 1.410 6.636 1.00 0.00 602 TRP B CA 18
ATOM 32038 C C . TRP B 2 38 ? 8.039 2.371 7.758 1.00 0.00 602 TRP B C 18
ATOM 32039 O O . TRP B 2 38 ? 7.925 1.995 8.907 1.00 0.00 602 TRP B O 18
ATOM 32060 N N . ASP B 2 39 ? 7.818 3.610 7.419 1.00 0.00 603 ASP B N 18
ATOM 32061 C CA . ASP B 2 39 ? 7.417 4.589 8.461 1.00 0.00 603 ASP B CA 18
ATOM 32062 C C . ASP B 2 39 ? 6.025 4.191 8.960 1.00 0.00 603 ASP B C 18
ATOM 32063 O O . ASP B 2 39 ? 5.753 4.188 10.144 1.00 0.00 603 ASP B O 18
ATOM 32072 N N . ARG B 2 40 ? 5.146 3.831 8.056 1.00 0.00 604 ARG B N 18
ATOM 32073 C CA . ARG B 2 40 ? 3.772 3.403 8.469 1.00 0.00 604 ARG B CA 18
ATOM 32074 C C . ARG B 2 40 ? 3.882 2.221 9.446 1.00 0.00 604 ARG B C 18
ATOM 32075 O O . ARG B 2 40 ? 3.154 2.118 10.413 1.00 0.00 604 ARG B O 18
ATOM 32096 N N . ILE B 2 41 ? 4.802 1.332 9.178 1.00 0.00 605 ILE B N 18
ATOM 32097 C CA . ILE B 2 41 ? 5.019 0.127 10.042 1.00 0.00 605 ILE B CA 18
ATOM 32098 C C . ILE B 2 41 ? 5.742 0.503 11.343 1.00 0.00 605 ILE B C 18
ATOM 32099 O O . ILE B 2 41 ? 5.329 0.120 12.419 1.00 0.00 605 ILE B O 18
ATOM 32115 N N . THR B 2 42 ? 6.824 1.224 11.261 1.00 0.00 606 THR B N 18
ATOM 32116 C CA . THR B 2 42 ? 7.566 1.583 12.504 1.00 0.00 606 THR B CA 18
ATOM 32117 C C . THR B 2 42 ? 6.668 2.389 13.445 1.00 0.00 606 THR B C 18
ATOM 32118 O O . THR B 2 42 ? 6.537 2.074 14.612 1.00 0.00 606 THR B O 18
ATOM 32129 N N . THR B 2 43 ? 6.059 3.432 12.958 1.00 0.00 607 THR B N 18
ATOM 32130 C CA . THR B 2 43 ? 5.185 4.260 13.835 1.00 0.00 607 THR B CA 18
ATOM 32131 C C . THR B 2 43 ? 4.070 3.401 14.438 1.00 0.00 607 THR B C 18
ATOM 32132 O O . THR B 2 43 ? 3.791 3.477 15.617 1.00 0.00 607 THR B O 18
ATOM 32143 N N . HIS B 2 44 ? 3.424 2.593 13.641 1.00 0.00 608 HIS B N 18
ATOM 32144 C CA . HIS B 2 44 ? 2.319 1.744 14.170 1.00 0.00 608 HIS B CA 18
ATOM 32145 C C . HIS B 2 44 ? 2.801 0.973 15.421 1.00 0.00 608 HIS B C 18
ATOM 32146 O O . HIS B 2 44 ? 3.628 0.093 15.287 1.00 0.00 608 HIS B O 18
ATOM 32160 N N . PRO B 2 45 ? 2.285 1.286 16.605 1.00 0.00 609 PRO B N 18
ATOM 32161 C CA . PRO B 2 45 ? 2.706 0.561 17.819 1.00 0.00 609 PRO B CA 18
ATOM 32162 C C . PRO B 2 45 ? 2.285 -0.908 17.693 1.00 0.00 609 PRO B C 18
ATOM 32163 O O . PRO B 2 45 ? 2.475 -1.700 18.594 1.00 0.00 609 PRO B O 18
ATOM 32174 N N . LYS B 2 46 ? 1.715 -1.272 16.576 1.00 0.00 610 LYS B N 18
ATOM 32175 C CA . LYS B 2 46 ? 1.283 -2.682 16.387 1.00 0.00 610 LYS B CA 18
ATOM 32176 C C . LYS B 2 46 ? 2.518 -3.581 16.263 1.00 0.00 610 LYS B C 18
ATOM 32177 O O . LYS B 2 46 ? 3.179 -3.862 17.242 1.00 0.00 610 LYS B O 18
ATOM 32196 N N . TYR B 2 47 ? 2.839 -4.032 15.075 1.00 0.00 611 TYR B N 18
ATOM 32197 C CA . TYR B 2 47 ? 4.031 -4.917 14.907 1.00 0.00 611 TYR B CA 18
ATOM 32198 C C . TYR B 2 47 ? 3.834 -6.188 15.747 1.00 0.00 611 TYR B C 18
ATOM 32199 O O . TYR B 2 47 ? 3.566 -6.118 16.929 1.00 0.00 611 TYR B O 18
ATOM 32217 N N . SER B 2 48 ? 3.970 -7.349 15.162 1.00 0.00 612 SER B N 18
ATOM 32218 C CA . SER B 2 48 ? 3.787 -8.603 15.951 1.00 0.00 612 SER B CA 18
ATOM 32219 C C . SER B 2 48 ? 4.194 -9.802 15.085 1.00 0.00 612 SER B C 18
ATOM 32220 O O . SER B 2 48 ? 5.329 -9.920 14.668 1.00 0.00 612 SER B O 18
ATOM 32228 N N . ASP B 2 49 ? 3.272 -10.691 14.806 1.00 0.00 613 ASP B N 18
ATOM 32229 C CA . ASP B 2 49 ? 3.596 -11.881 13.962 1.00 0.00 613 ASP B CA 18
ATOM 32230 C C . ASP B 2 49 ? 3.196 -11.593 12.513 1.00 0.00 613 ASP B C 18
ATOM 32231 O O . ASP B 2 49 ? 2.302 -12.214 11.970 1.00 0.00 613 ASP B O 18
ATOM 32240 N N . ILE B 2 50 ? 3.848 -10.651 11.886 1.00 0.00 614 ILE B N 18
ATOM 32241 C CA . ILE B 2 50 ? 3.514 -10.304 10.471 1.00 0.00 614 ILE B CA 18
ATOM 32242 C C . ILE B 2 50 ? 4.480 -11.029 9.526 1.00 0.00 614 ILE B C 18
ATOM 32243 O O . ILE B 2 50 ? 5.440 -11.637 9.957 1.00 0.00 614 ILE B O 18
ATOM 32259 N N . ASP B 2 51 ? 4.238 -10.957 8.238 1.00 0.00 615 ASP B N 18
ATOM 32260 C CA . ASP B 2 51 ? 5.132 -11.619 7.241 1.00 0.00 615 ASP B CA 18
ATOM 32261 C C . ASP B 2 51 ? 5.671 -10.549 6.292 1.00 0.00 615 ASP B C 18
ATOM 32262 O O . ASP B 2 51 ? 4.938 -9.965 5.523 1.00 0.00 615 ASP B O 18
ATOM 32271 N N . VAL B 2 52 ? 6.945 -10.289 6.340 1.00 0.00 616 VAL B N 18
ATOM 32272 C CA . VAL B 2 52 ? 7.525 -9.255 5.439 1.00 0.00 616 VAL B CA 18
ATOM 32273 C C . VAL B 2 52 ? 7.720 -9.854 4.043 1.00 0.00 616 VAL B C 18
ATOM 32274 O O . VAL B 2 52 ? 7.904 -9.150 3.065 1.00 0.00 616 VAL B O 18
ATOM 32287 N N . ASP B 2 53 ? 7.692 -11.153 3.946 1.00 0.00 617 ASP B N 18
ATOM 32288 C CA . ASP B 2 53 ? 7.896 -11.811 2.623 1.00 0.00 617 ASP B CA 18
ATOM 32289 C C . ASP B 2 53 ? 6.649 -11.668 1.746 1.00 0.00 617 ASP B C 18
ATOM 32290 O O . ASP B 2 53 ? 6.743 -11.432 0.558 1.00 0.00 617 ASP B O 18
ATOM 32299 N N . GLY B 2 54 ? 5.485 -11.823 2.307 1.00 0.00 618 GLY B N 18
ATOM 32300 C CA . GLY B 2 54 ? 4.249 -11.707 1.483 1.00 0.00 618 GLY B CA 18
ATOM 32301 C C . GLY B 2 54 ? 4.127 -10.297 0.911 1.00 0.00 618 GLY B C 18
ATOM 32302 O O . GLY B 2 54 ? 3.769 -10.120 -0.234 1.00 0.00 618 GLY B O 18
ATOM 32306 N N . LEU B 2 55 ? 4.441 -9.292 1.679 1.00 0.00 619 LEU B N 18
ATOM 32307 C CA . LEU B 2 55 ? 4.341 -7.915 1.121 1.00 0.00 619 LEU B CA 18
ATOM 32308 C C . LEU B 2 55 ? 5.404 -7.793 0.032 1.00 0.00 619 LEU B C 18
ATOM 32309 O O . LEU B 2 55 ? 5.294 -6.997 -0.877 1.00 0.00 619 LEU B O 18
ATOM 32325 N N . CYS B 2 56 ? 6.434 -8.586 0.116 1.00 0.00 620 CYS B N 18
ATOM 32326 C CA . CYS B 2 56 ? 7.495 -8.517 -0.916 1.00 0.00 620 CYS B CA 18
ATOM 32327 C C . CYS B 2 56 ? 6.915 -8.888 -2.284 1.00 0.00 620 CYS B C 18
ATOM 32328 O O . CYS B 2 56 ? 7.057 -8.153 -3.228 1.00 0.00 620 CYS B O 18
ATOM 32336 N N . SER B 2 57 ? 6.277 -10.027 -2.411 1.00 0.00 621 SER B N 18
ATOM 32337 C CA . SER B 2 57 ? 5.720 -10.419 -3.749 1.00 0.00 621 SER B CA 18
ATOM 32338 C C . SER B 2 57 ? 4.328 -9.811 -3.977 1.00 0.00 621 SER B C 18
ATOM 32339 O O . SER B 2 57 ? 3.818 -9.829 -5.078 1.00 0.00 621 SER B O 18
ATOM 32347 N N . GLU B 2 58 ? 3.723 -9.246 -2.970 1.00 0.00 622 GLU B N 18
ATOM 32348 C CA . GLU B 2 58 ? 2.380 -8.604 -3.155 1.00 0.00 622 GLU B CA 18
ATOM 32349 C C . GLU B 2 58 ? 2.554 -7.086 -3.242 1.00 0.00 622 GLU B C 18
ATOM 32350 O O . GLU B 2 58 ? 1.833 -6.416 -3.952 1.00 0.00 622 GLU B O 18
ATOM 32362 N N . LEU B 2 59 ? 3.495 -6.529 -2.533 1.00 0.00 623 LEU B N 18
ATOM 32363 C CA . LEU B 2 59 ? 3.699 -5.048 -2.590 1.00 0.00 623 LEU B CA 18
ATOM 32364 C C . LEU B 2 59 ? 4.690 -4.702 -3.721 1.00 0.00 623 LEU B C 18
ATOM 32365 O O . LEU B 2 59 ? 4.725 -3.587 -4.200 1.00 0.00 623 LEU B O 18
ATOM 32381 N N . MET B 2 60 ? 5.513 -5.637 -4.131 1.00 0.00 624 MET B N 18
ATOM 32382 C CA . MET B 2 60 ? 6.519 -5.335 -5.206 1.00 0.00 624 MET B CA 18
ATOM 32383 C C . MET B 2 60 ? 5.928 -5.464 -6.617 1.00 0.00 624 MET B C 18
ATOM 32384 O O . MET B 2 60 ? 6.466 -4.905 -7.552 1.00 0.00 624 MET B O 18
ATOM 32398 N N . ALA B 2 61 ? 4.847 -6.189 -6.800 1.00 0.00 625 ALA B N 18
ATOM 32399 C CA . ALA B 2 61 ? 4.265 -6.332 -8.185 1.00 0.00 625 ALA B CA 18
ATOM 32400 C C . ALA B 2 61 ? 3.028 -5.449 -8.326 1.00 0.00 625 ALA B C 18
ATOM 32401 O O . ALA B 2 61 ? 2.540 -5.239 -9.418 1.00 0.00 625 ALA B O 18
ATOM 32408 N N . LYS B 2 62 ? 2.550 -4.872 -7.263 1.00 0.00 626 LYS B N 18
ATOM 32409 C CA . LYS B 2 62 ? 1.390 -3.945 -7.399 1.00 0.00 626 LYS B CA 18
ATOM 32410 C C . LYS B 2 62 ? 1.979 -2.570 -7.717 1.00 0.00 626 LYS B C 18
ATOM 32411 O O . LYS B 2 62 ? 1.286 -1.612 -7.994 1.00 0.00 626 LYS B O 18
ATOM 32430 N N . ALA B 2 63 ? 3.284 -2.501 -7.665 1.00 0.00 627 ALA B N 18
ATOM 32431 C CA . ALA B 2 63 ? 4.029 -1.238 -7.943 1.00 0.00 627 ALA B CA 18
ATOM 32432 C C . ALA B 2 63 ? 3.445 -0.493 -9.146 1.00 0.00 627 ALA B C 18
ATOM 32433 O O . ALA B 2 63 ? 3.130 -1.079 -10.163 1.00 0.00 627 ALA B O 18
ATOM 32440 N N . LYS B 2 64 ? 3.337 0.812 -9.039 1.00 0.00 628 LYS B N 18
ATOM 32441 C CA . LYS B 2 64 ? 2.816 1.643 -10.169 1.00 0.00 628 LYS B CA 18
ATOM 32442 C C . LYS B 2 64 ? 3.978 2.482 -10.705 1.00 0.00 628 LYS B C 18
ATOM 32443 O O . LYS B 2 64 ? 4.267 3.556 -10.208 1.00 0.00 628 LYS B O 18
ATOM 32462 N N . CYS B 2 65 ? 4.670 1.971 -11.686 1.00 0.00 629 CYS B N 18
ATOM 32463 C CA . CYS B 2 65 ? 5.850 2.694 -12.248 1.00 0.00 629 CYS B CA 18
ATOM 32464 C C . CYS B 2 65 ? 5.471 4.116 -12.695 1.00 0.00 629 CYS B C 18
ATOM 32465 O O . CYS B 2 65 ? 4.680 4.326 -13.593 1.00 0.00 629 CYS B O 18
ATOM 32472 N N . SER B 2 66 ? 6.085 5.082 -12.064 1.00 0.00 630 SER B N 18
ATOM 32473 C CA . SER B 2 66 ? 5.856 6.519 -12.405 1.00 0.00 630 SER B CA 18
ATOM 32474 C C . SER B 2 66 ? 7.195 7.247 -12.268 1.00 0.00 630 SER B C 18
ATOM 32475 O O . SER B 2 66 ? 8.096 6.757 -11.615 1.00 0.00 630 SER B O 18
ATOM 32483 N N . GLU B 2 67 ? 7.363 8.399 -12.864 1.00 0.00 631 GLU B N 18
ATOM 32484 C CA . GLU B 2 67 ? 8.674 9.098 -12.726 1.00 0.00 631 GLU B CA 18
ATOM 32485 C C . GLU B 2 67 ? 8.889 9.469 -11.259 1.00 0.00 631 GLU B C 18
ATOM 32486 O O . GLU B 2 67 ? 10.007 9.618 -10.807 1.00 0.00 631 GLU B O 18
ATOM 32498 N N . ARG B 2 68 ? 7.837 9.581 -10.499 1.00 0.00 632 ARG B N 18
ATOM 32499 C CA . ARG B 2 68 ? 7.999 9.894 -9.052 1.00 0.00 632 ARG B CA 18
ATOM 32500 C C . ARG B 2 68 ? 8.372 8.594 -8.337 1.00 0.00 632 ARG B C 18
ATOM 32501 O O . ARG B 2 68 ? 7.963 8.335 -7.223 1.00 0.00 632 ARG B O 18
ATOM 32522 N N . GLY B 2 69 ? 9.127 7.761 -9.005 1.00 0.00 633 GLY B N 18
ATOM 32523 C CA . GLY B 2 69 ? 9.515 6.451 -8.411 1.00 0.00 633 GLY B CA 18
ATOM 32524 C C . GLY B 2 69 ? 8.264 5.577 -8.358 1.00 0.00 633 GLY B C 18
ATOM 32525 O O . GLY B 2 69 ? 7.240 5.933 -8.905 1.00 0.00 633 GLY B O 18
ATOM 32529 N N . VAL B 2 70 ? 8.308 4.449 -7.706 1.00 0.00 634 VAL B N 18
ATOM 32530 C CA . VAL B 2 70 ? 7.099 3.587 -7.628 1.00 0.00 634 VAL B CA 18
ATOM 32531 C C . VAL B 2 70 ? 6.143 4.157 -6.585 1.00 0.00 634 VAL B C 18
ATOM 32532 O O . VAL B 2 70 ? 6.574 4.621 -5.547 1.00 0.00 634 VAL B O 18
ATOM 32545 N N . VAL B 2 71 ? 4.854 4.111 -6.824 1.00 0.00 635 VAL B N 18
ATOM 32546 C CA . VAL B 2 71 ? 3.884 4.636 -5.802 1.00 0.00 635 VAL B CA 18
ATOM 32547 C C . VAL B 2 71 ? 2.783 3.599 -5.572 1.00 0.00 635 VAL B C 18
ATOM 32548 O O . VAL B 2 71 ? 2.272 3.000 -6.496 1.00 0.00 635 VAL B O 18
ATOM 32561 N N . ILE B 2 72 ? 2.433 3.378 -4.328 1.00 0.00 636 ILE B N 18
ATOM 32562 C CA . ILE B 2 72 ? 1.378 2.372 -3.985 1.00 0.00 636 ILE B CA 18
ATOM 32563 C C . ILE B 2 72 ? 0.155 3.089 -3.408 1.00 0.00 636 ILE B C 18
ATOM 32564 O O . ILE B 2 72 ? 0.282 4.057 -2.687 1.00 0.00 636 ILE B O 18
ATOM 32580 N N . ASN B 2 73 ? -1.029 2.614 -3.692 1.00 0.00 637 ASN B N 18
ATOM 32581 C CA . ASN B 2 73 ? -2.248 3.264 -3.122 1.00 0.00 637 ASN B CA 18
ATOM 32582 C C . ASN B 2 73 ? -2.544 2.620 -1.764 1.00 0.00 637 ASN B C 18
ATOM 32583 O O . ASN B 2 73 ? -2.562 1.413 -1.627 1.00 0.00 637 ASN B O 18
ATOM 32594 N N . ALA B 2 74 ? -2.743 3.425 -0.756 1.00 0.00 638 ALA B N 18
ATOM 32595 C CA . ALA B 2 74 ? -3.002 2.879 0.608 1.00 0.00 638 ALA B CA 18
ATOM 32596 C C . ALA B 2 74 ? -4.049 1.759 0.556 1.00 0.00 638 ALA B C 18
ATOM 32597 O O . ALA B 2 74 ? -4.238 1.035 1.511 1.00 0.00 638 ALA B O 18
ATOM 32604 N N . GLU B 2 75 ? -4.746 1.627 -0.539 1.00 0.00 639 GLU B N 18
ATOM 32605 C CA . GLU B 2 75 ? -5.797 0.573 -0.637 1.00 0.00 639 GLU B CA 18
ATOM 32606 C C . GLU B 2 75 ? -5.183 -0.781 -1.005 1.00 0.00 639 GLU B C 18
ATOM 32607 O O . GLU B 2 75 ? -5.725 -1.816 -0.669 1.00 0.00 639 GLU B O 18
ATOM 32619 N N . ASP B 2 76 ? -4.047 -0.814 -1.651 1.00 0.00 640 ASP B N 18
ATOM 32620 C CA . ASP B 2 76 ? -3.434 -2.140 -1.978 1.00 0.00 640 ASP B CA 18
ATOM 32621 C C . ASP B 2 76 ? -2.637 -2.608 -0.761 1.00 0.00 640 ASP B C 18
ATOM 32622 O O . ASP B 2 76 ? -2.844 -3.697 -0.265 1.00 0.00 640 ASP B O 18
ATOM 32631 N N . VAL B 2 77 ? -1.768 -1.794 -0.236 1.00 0.00 641 VAL B N 18
ATOM 32632 C CA . VAL B 2 77 ? -1.026 -2.216 0.984 1.00 0.00 641 VAL B CA 18
ATOM 32633 C C . VAL B 2 77 ? -2.055 -2.640 2.041 1.00 0.00 641 VAL B C 18
ATOM 32634 O O . VAL B 2 77 ? -1.955 -3.704 2.619 1.00 0.00 641 VAL B O 18
ATOM 32647 N N . GLN B 2 78 ? -3.045 -1.827 2.296 1.00 0.00 642 GLN B N 18
ATOM 32648 C CA . GLN B 2 78 ? -4.070 -2.205 3.310 1.00 0.00 642 GLN B CA 18
ATOM 32649 C C . GLN B 2 78 ? -4.654 -3.576 2.953 1.00 0.00 642 GLN B C 18
ATOM 32650 O O . GLN B 2 78 ? -5.022 -4.346 3.819 1.00 0.00 642 GLN B O 18
ATOM 32664 N N . LEU B 2 79 ? -4.730 -3.897 1.686 1.00 0.00 643 LEU B N 18
ATOM 32665 C CA . LEU B 2 79 ? -5.276 -5.229 1.288 1.00 0.00 643 LEU B CA 18
ATOM 32666 C C . LEU B 2 79 ? -4.171 -6.287 1.412 1.00 0.00 643 LEU B C 18
ATOM 32667 O O . LEU B 2 79 ? -4.444 -7.447 1.638 1.00 0.00 643 LEU B O 18
ATOM 32683 N N . ALA B 2 80 ? -2.928 -5.903 1.286 1.00 0.00 644 ALA B N 18
ATOM 32684 C CA . ALA B 2 80 ? -1.824 -6.905 1.419 1.00 0.00 644 ALA B CA 18
ATOM 32685 C C . ALA B 2 80 ? -1.441 -7.051 2.894 1.00 0.00 644 ALA B C 18
ATOM 32686 O O . ALA B 2 80 ? -1.140 -8.135 3.352 1.00 0.00 644 ALA B O 18
ATOM 32693 N N . LEU B 2 81 ? -1.466 -5.992 3.653 1.00 0.00 645 LEU B N 18
ATOM 32694 C CA . LEU B 2 81 ? -1.120 -6.125 5.097 1.00 0.00 645 LEU B CA 18
ATOM 32695 C C . LEU B 2 81 ? -2.291 -6.800 5.815 1.00 0.00 645 LEU B C 18
ATOM 32696 O O . LEU B 2 81 ? -2.188 -7.924 6.264 1.00 0.00 645 LEU B O 18
ATOM 32712 N N . ASN B 2 82 ? -3.401 -6.124 5.934 1.00 0.00 646 ASN B N 18
ATOM 32713 C CA . ASN B 2 82 ? -4.576 -6.729 6.628 1.00 0.00 646 ASN B CA 18
ATOM 32714 C C . ASN B 2 82 ? -4.833 -8.146 6.099 1.00 0.00 646 ASN B C 18
ATOM 32715 O O . ASN B 2 82 ? -5.631 -8.881 6.644 1.00 0.00 646 ASN B O 18
ATOM 32726 N N . LYS B 2 83 ? -4.167 -8.539 5.046 1.00 0.00 647 LYS B N 18
ATOM 32727 C CA . LYS B 2 83 ? -4.386 -9.908 4.498 1.00 0.00 647 LYS B CA 18
ATOM 32728 C C . LYS B 2 83 ? -3.659 -10.933 5.383 1.00 0.00 647 LYS B C 18
ATOM 32729 O O . LYS B 2 83 ? -4.263 -11.589 6.208 1.00 0.00 647 LYS B O 18
ATOM 32748 N N . HIS B 2 84 ? -2.378 -11.102 5.193 1.00 0.00 648 HIS B N 18
ATOM 32749 C CA . HIS B 2 84 ? -1.613 -12.109 5.989 1.00 0.00 648 HIS B CA 18
ATOM 32750 C C . HIS B 2 84 ? -1.663 -11.804 7.494 1.00 0.00 648 HIS B C 18
ATOM 32751 O O . HIS B 2 84 ? -0.781 -12.196 8.233 1.00 0.00 648 HIS B O 18
ATOM 32765 N N . MET B 2 85 ? -2.670 -11.113 7.967 1.00 0.00 649 MET B N 18
ATOM 32766 C CA . MET B 2 85 ? -2.740 -10.800 9.430 1.00 0.00 649 MET B CA 18
ATOM 32767 C C . MET B 2 85 ? -3.581 -11.869 10.134 1.00 0.00 649 MET B C 18
ATOM 32768 O O . MET B 2 85 ? -4.796 -11.838 10.100 1.00 0.00 649 MET B O 18
ATOM 32782 N N . ASN B 2 86 ? -2.946 -12.812 10.773 1.00 0.00 650 ASN B N 18
ATOM 32783 C CA . ASN B 2 86 ? -3.710 -13.880 11.477 1.00 0.00 650 ASN B CA 18
ATOM 32784 C C . ASN B 2 86 ? -4.700 -14.524 10.506 1.00 0.00 650 ASN B C 18
ATOM 32785 O O . ASN B 2 86 ? -4.336 -14.707 9.355 1.00 0.00 650 ASN B O 18
ATOM 32797 N N . ASN A 1 1 ? 13.106 0.624 20.276 1.00 0.00 279 ASN A N 19
ATOM 32798 C CA . ASN A 1 1 ? 13.987 -0.007 19.256 1.00 0.00 279 ASN A CA 19
ATOM 32799 C C . ASN A 1 1 ? 15.121 0.955 18.895 1.00 0.00 279 ASN A C 19
ATOM 32800 O O . ASN A 1 1 ? 15.356 1.934 19.575 1.00 0.00 279 ASN A O 19
ATOM 32813 N N . LEU A 1 2 ? 15.827 0.677 17.825 1.00 0.00 280 LEU A N 19
ATOM 32814 C CA . LEU A 1 2 ? 16.958 1.559 17.395 1.00 0.00 280 LEU A CA 19
ATOM 32815 C C . LEU A 1 2 ? 16.764 1.939 15.920 1.00 0.00 280 LEU A C 19
ATOM 32816 O O . LEU A 1 2 ? 16.339 3.032 15.604 1.00 0.00 280 LEU A O 19
ATOM 32832 N N . ASP A 1 3 ? 17.074 1.046 15.018 1.00 0.00 281 ASP A N 19
ATOM 32833 C CA . ASP A 1 3 ? 16.908 1.358 13.569 1.00 0.00 281 ASP A CA 19
ATOM 32834 C C . ASP A 1 3 ? 17.729 2.599 13.218 1.00 0.00 281 ASP A C 19
ATOM 32835 O O . ASP A 1 3 ? 17.686 3.092 12.107 1.00 0.00 281 ASP A O 19
ATOM 32844 N N . SER A 1 4 ? 18.480 3.110 14.156 1.00 0.00 282 SER A N 19
ATOM 32845 C CA . SER A 1 4 ? 19.304 4.318 13.877 1.00 0.00 282 SER A CA 19
ATOM 32846 C C . SER A 1 4 ? 20.574 3.906 13.130 1.00 0.00 282 SER A C 19
ATOM 32847 O O . SER A 1 4 ? 21.673 4.250 13.518 1.00 0.00 282 SER A O 19
ATOM 32855 N N . ASN A 1 5 ? 20.432 3.170 12.062 1.00 0.00 283 ASN A N 19
ATOM 32856 C CA . ASN A 1 5 ? 21.632 2.735 11.292 1.00 0.00 283 ASN A CA 19
ATOM 32857 C C . ASN A 1 5 ? 22.503 3.951 10.973 1.00 0.00 283 ASN A C 19
ATOM 32858 O O . ASN A 1 5 ? 22.117 4.823 10.220 1.00 0.00 283 ASN A O 19
ATOM 32869 N N . MET A 1 6 ? 23.677 4.016 11.540 1.00 0.00 284 MET A N 19
ATOM 32870 C CA . MET A 1 6 ? 24.571 5.175 11.265 1.00 0.00 284 MET A CA 19
ATOM 32871 C C . MET A 1 6 ? 25.257 4.979 9.912 1.00 0.00 284 MET A C 19
ATOM 32872 O O . MET A 1 6 ? 25.443 3.868 9.456 1.00 0.00 284 MET A O 19
ATOM 32886 N N . PHE A 1 7 ? 25.635 6.048 9.267 1.00 0.00 285 PHE A N 19
ATOM 32887 C CA . PHE A 1 7 ? 26.309 5.918 7.944 1.00 0.00 285 PHE A CA 19
ATOM 32888 C C . PHE A 1 7 ? 27.677 5.259 8.129 1.00 0.00 285 PHE A C 19
ATOM 32889 O O . PHE A 1 7 ? 28.499 5.718 8.896 1.00 0.00 285 PHE A O 19
ATOM 32906 N N . SER A 1 8 ? 27.927 4.184 7.432 1.00 0.00 286 SER A N 19
ATOM 32907 C CA . SER A 1 8 ? 29.241 3.495 7.570 1.00 0.00 286 SER A CA 19
ATOM 32908 C C . SER A 1 8 ? 29.509 3.197 9.046 1.00 0.00 286 SER A C 19
ATOM 32909 O O . SER A 1 8 ? 28.703 3.497 9.905 1.00 0.00 286 SER A O 19
ATOM 32917 N N . ASN A 1 9 ? 30.635 2.610 9.349 1.00 0.00 287 ASN A N 19
ATOM 32918 C CA . ASN A 1 9 ? 30.950 2.294 10.770 1.00 0.00 287 ASN A CA 19
ATOM 32919 C C . ASN A 1 9 ? 32.414 1.858 10.884 1.00 0.00 287 ASN A C 19
ATOM 32920 O O . ASN A 1 9 ? 32.711 0.705 11.128 1.00 0.00 287 ASN A O 19
ATOM 32931 N N . ASP A 1 10 ? 33.329 2.772 10.708 1.00 0.00 288 ASP A N 19
ATOM 32932 C CA . ASP A 1 10 ? 34.772 2.410 10.804 1.00 0.00 288 ASP A CA 19
ATOM 32933 C C . ASP A 1 10 ? 35.144 2.175 12.269 1.00 0.00 288 ASP A C 19
ATOM 32934 O O . ASP A 1 10 ? 36.025 1.397 12.580 1.00 0.00 288 ASP A O 19
ATOM 32943 N N . PHE A 1 11 ? 34.482 2.844 13.173 1.00 0.00 289 PHE A N 19
ATOM 32944 C CA . PHE A 1 11 ? 34.798 2.662 14.618 1.00 0.00 289 PHE A CA 19
ATOM 32945 C C . PHE A 1 11 ? 34.446 1.238 15.044 1.00 0.00 289 PHE A C 19
ATOM 32946 O O . PHE A 1 11 ? 35.309 0.416 15.278 1.00 0.00 289 PHE A O 19
ATOM 32963 N N . ASN A 1 12 ? 33.181 0.939 15.148 1.00 0.00 290 ASN A N 19
ATOM 32964 C CA . ASN A 1 12 ? 32.770 -0.429 15.560 1.00 0.00 290 ASN A CA 19
ATOM 32965 C C . ASN A 1 12 ? 31.261 -0.586 15.359 1.00 0.00 290 ASN A C 19
ATOM 32966 O O . ASN A 1 12 ? 30.626 0.226 14.716 1.00 0.00 290 ASN A O 19
ATOM 32977 N N . PHE A 1 13 ? 30.685 -1.622 15.902 1.00 0.00 291 PHE A N 19
ATOM 32978 C CA . PHE A 1 13 ? 29.218 -1.832 15.741 1.00 0.00 291 PHE A CA 19
ATOM 32979 C C . PHE A 1 13 ? 28.925 -2.204 14.282 1.00 0.00 291 PHE A C 19
ATOM 32980 O O . PHE A 1 13 ? 28.578 -1.371 13.469 1.00 0.00 291 PHE A O 19
ATOM 32997 N N . GLU A 1 14 ? 29.072 -3.457 13.944 1.00 0.00 292 GLU A N 19
ATOM 32998 C CA . GLU A 1 14 ? 28.814 -3.892 12.542 1.00 0.00 292 GLU A CA 19
ATOM 32999 C C . GLU A 1 14 ? 27.323 -4.175 12.357 1.00 0.00 292 GLU A C 19
ATOM 33000 O O . GLU A 1 14 ? 26.929 -5.261 11.981 1.00 0.00 292 GLU A O 19
ATOM 33012 N N . ASN A 1 15 ? 26.491 -3.206 12.615 1.00 0.00 293 ASN A N 19
ATOM 33013 C CA . ASN A 1 15 ? 25.026 -3.421 12.450 1.00 0.00 293 ASN A CA 19
ATOM 33014 C C . ASN A 1 15 ? 24.707 -3.623 10.968 1.00 0.00 293 ASN A C 19
ATOM 33015 O O . ASN A 1 15 ? 24.275 -2.714 10.287 1.00 0.00 293 ASN A O 19
ATOM 33026 N N . GLN A 1 16 ? 24.918 -4.808 10.465 1.00 0.00 294 GLN A N 19
ATOM 33027 C CA . GLN A 1 16 ? 24.627 -5.069 9.027 1.00 0.00 294 GLN A CA 19
ATOM 33028 C C . GLN A 1 16 ? 25.324 -4.013 8.168 1.00 0.00 294 GLN A C 19
ATOM 33029 O O . GLN A 1 16 ? 25.963 -3.110 8.672 1.00 0.00 294 GLN A O 19
ATOM 33043 N N . PHE A 1 17 ? 25.210 -4.119 6.872 1.00 0.00 295 PHE A N 19
ATOM 33044 C CA . PHE A 1 17 ? 25.869 -3.122 5.982 1.00 0.00 295 PHE A CA 19
ATOM 33045 C C . PHE A 1 17 ? 25.007 -1.859 5.911 1.00 0.00 295 PHE A C 19
ATOM 33046 O O . PHE A 1 17 ? 23.797 -1.927 5.821 1.00 0.00 295 PHE A O 19
ATOM 33063 N N . ASP A 1 18 ? 25.617 -0.707 5.947 1.00 0.00 296 ASP A N 19
ATOM 33064 C CA . ASP A 1 18 ? 24.826 0.555 5.877 1.00 0.00 296 ASP A CA 19
ATOM 33065 C C . ASP A 1 18 ? 24.343 0.771 4.442 1.00 0.00 296 ASP A C 19
ATOM 33066 O O . ASP A 1 18 ? 23.268 0.345 4.068 1.00 0.00 296 ASP A O 19
ATOM 33075 N N . GLU A 1 19 ? 25.129 1.427 3.634 1.00 0.00 297 GLU A N 19
ATOM 33076 C CA . GLU A 1 19 ? 24.717 1.669 2.222 1.00 0.00 297 GLU A CA 19
ATOM 33077 C C . GLU A 1 19 ? 23.315 2.280 2.193 1.00 0.00 297 GLU A C 19
ATOM 33078 O O . GLU A 1 19 ? 22.528 2.007 1.310 1.00 0.00 297 GLU A O 19
ATOM 33090 N N . GLN A 1 20 ? 23.001 3.108 3.155 1.00 0.00 298 GLN A N 19
ATOM 33091 C CA . GLN A 1 20 ? 21.654 3.755 3.201 1.00 0.00 298 GLN A CA 19
ATOM 33092 C C . GLN A 1 20 ? 20.551 2.700 3.368 1.00 0.00 298 GLN A C 19
ATOM 33093 O O . GLN A 1 20 ? 19.437 3.022 3.728 1.00 0.00 298 GLN A O 19
ATOM 33107 N N . VAL A 1 21 ? 20.840 1.451 3.109 1.00 0.00 299 VAL A N 19
ATOM 33108 C CA . VAL A 1 21 ? 19.797 0.402 3.255 1.00 0.00 299 VAL A CA 19
ATOM 33109 C C . VAL A 1 21 ? 18.643 0.707 2.326 1.00 0.00 299 VAL A C 19
ATOM 33110 O O . VAL A 1 21 ? 17.926 1.674 2.480 1.00 0.00 299 VAL A O 19
ATOM 33123 N N . SER A 1 22 ? 18.464 -0.148 1.372 1.00 0.00 300 SER A N 19
ATOM 33124 C CA . SER A 1 22 ? 17.356 0.022 0.406 1.00 0.00 300 SER A CA 19
ATOM 33125 C C . SER A 1 22 ? 17.360 -1.127 -0.588 1.00 0.00 300 SER A C 19
ATOM 33126 O O . SER A 1 22 ? 16.730 -1.037 -1.624 1.00 0.00 300 SER A O 19
ATOM 33134 N N . GLU A 1 23 ? 18.023 -2.220 -0.298 1.00 0.00 301 GLU A N 19
ATOM 33135 C CA . GLU A 1 23 ? 17.988 -3.360 -1.260 1.00 0.00 301 GLU A CA 19
ATOM 33136 C C . GLU A 1 23 ? 16.518 -3.582 -1.602 1.00 0.00 301 GLU A C 19
ATOM 33137 O O . GLU A 1 23 ? 16.154 -4.136 -2.623 1.00 0.00 301 GLU A O 19
ATOM 33149 N N . PHE A 1 24 ? 15.678 -3.084 -0.735 1.00 0.00 302 PHE A N 19
ATOM 33150 C CA . PHE A 1 24 ? 14.218 -3.184 -0.946 1.00 0.00 302 PHE A CA 19
ATOM 33151 C C . PHE A 1 24 ? 13.774 -2.130 -1.958 1.00 0.00 302 PHE A C 19
ATOM 33152 O O . PHE A 1 24 ? 13.328 -2.450 -3.043 1.00 0.00 302 PHE A O 19
ATOM 33169 N N . CYS A 1 25 ? 13.894 -0.876 -1.624 1.00 0.00 303 CYS A N 19
ATOM 33170 C CA . CYS A 1 25 ? 13.479 0.182 -2.583 1.00 0.00 303 CYS A CA 19
ATOM 33171 C C . CYS A 1 25 ? 14.275 0.020 -3.883 1.00 0.00 303 CYS A C 19
ATOM 33172 O O . CYS A 1 25 ? 13.744 0.132 -4.970 1.00 0.00 303 CYS A O 19
ATOM 33179 N N . SER A 1 26 ? 15.550 -0.229 -3.769 1.00 0.00 304 SER A N 19
ATOM 33180 C CA . SER A 1 26 ? 16.403 -0.387 -4.983 1.00 0.00 304 SER A CA 19
ATOM 33181 C C . SER A 1 26 ? 15.816 -1.445 -5.927 1.00 0.00 304 SER A C 19
ATOM 33182 O O . SER A 1 26 ? 15.880 -1.305 -7.137 1.00 0.00 304 SER A O 19
ATOM 33190 N N . LYS A 1 27 ? 15.195 -2.478 -5.396 1.00 0.00 305 LYS A N 19
ATOM 33191 C CA . LYS A 1 27 ? 14.574 -3.512 -6.295 1.00 0.00 305 LYS A CA 19
ATOM 33192 C C . LYS A 1 27 ? 13.076 -3.229 -6.393 1.00 0.00 305 LYS A C 19
ATOM 33193 O O . LYS A 1 27 ? 12.399 -3.683 -7.306 1.00 0.00 305 LYS A O 19
ATOM 33212 N N . MET A 1 28 ? 12.549 -2.423 -5.520 1.00 0.00 306 MET A N 19
ATOM 33213 C CA . MET A 1 28 ? 11.115 -2.082 -5.645 1.00 0.00 306 MET A CA 19
ATOM 33214 C C . MET A 1 28 ? 10.997 -1.099 -6.801 1.00 0.00 306 MET A C 19
ATOM 33215 O O . MET A 1 28 ? 9.950 -0.950 -7.396 1.00 0.00 306 MET A O 19
ATOM 33229 N N . ASN A 1 29 ? 12.081 -0.439 -7.154 1.00 0.00 307 ASN A N 19
ATOM 33230 C CA . ASN A 1 29 ? 12.016 0.501 -8.308 1.00 0.00 307 ASN A CA 19
ATOM 33231 C C . ASN A 1 29 ? 12.195 -0.358 -9.551 1.00 0.00 307 ASN A C 19
ATOM 33232 O O . ASN A 1 29 ? 11.515 -0.195 -10.539 1.00 0.00 307 ASN A O 19
ATOM 33243 N N . GLN A 1 30 ? 13.118 -1.304 -9.467 1.00 0.00 308 GLN A N 19
ATOM 33244 C CA . GLN A 1 30 ? 13.375 -2.247 -10.613 1.00 0.00 308 GLN A CA 19
ATOM 33245 C C . GLN A 1 30 ? 12.046 -2.567 -11.296 1.00 0.00 308 GLN A C 19
ATOM 33246 O O . GLN A 1 30 ? 11.956 -2.645 -12.506 1.00 0.00 308 GLN A O 19
ATOM 33260 N N . VAL A 1 31 ? 11.006 -2.725 -10.514 1.00 0.00 309 VAL A N 19
ATOM 33261 C CA . VAL A 1 31 ? 9.654 -3.007 -11.101 1.00 0.00 309 VAL A CA 19
ATOM 33262 C C . VAL A 1 31 ? 9.417 -2.066 -12.293 1.00 0.00 309 VAL A C 19
ATOM 33263 O O . VAL A 1 31 ? 8.568 -2.303 -13.130 1.00 0.00 309 VAL A O 19
ATOM 33276 N N . CYS A 1 32 ? 10.181 -1.010 -12.376 1.00 0.00 310 CYS A N 19
ATOM 33277 C CA . CYS A 1 32 ? 10.037 -0.051 -13.506 1.00 0.00 310 CYS A CA 19
ATOM 33278 C C . CYS A 1 32 ? 10.878 -0.546 -14.691 1.00 0.00 310 CYS A C 19
ATOM 33279 O O . CYS A 1 32 ? 11.368 0.232 -15.485 1.00 0.00 310 CYS A O 19
ATOM 33286 N N . GLY A 1 33 ? 11.043 -1.837 -14.815 1.00 0.00 311 GLY A N 19
ATOM 33287 C CA . GLY A 1 33 ? 11.846 -2.386 -15.949 1.00 0.00 311 GLY A CA 19
ATOM 33288 C C . GLY A 1 33 ? 10.938 -2.584 -17.166 1.00 0.00 311 GLY A C 19
ATOM 33289 O O . GLY A 1 33 ? 10.013 -3.371 -17.140 1.00 0.00 311 GLY A O 19
ATOM 33293 N N . THR A 1 34 ? 11.197 -1.875 -18.235 1.00 0.00 312 THR A N 19
ATOM 33294 C CA . THR A 1 34 ? 10.352 -2.014 -19.462 1.00 0.00 312 THR A CA 19
ATOM 33295 C C . THR A 1 34 ? 11.045 -2.950 -20.455 1.00 0.00 312 THR A C 19
ATOM 33296 O O . THR A 1 34 ? 11.873 -2.532 -21.241 1.00 0.00 312 THR A O 19
ATOM 33307 N N . ARG A 1 35 ? 10.714 -4.213 -20.428 1.00 0.00 313 ARG A N 19
ATOM 33308 C CA . ARG A 1 35 ? 11.355 -5.173 -21.373 1.00 0.00 313 ARG A CA 19
ATOM 33309 C C . ARG A 1 35 ? 12.875 -4.970 -21.350 1.00 0.00 313 ARG A C 19
ATOM 33310 O O . ARG A 1 35 ? 13.535 -5.493 -22.235 1.00 0.00 313 ARG A O 19
ATOM 33332 N N . ASN B 2 1 ? -36.788 14.672 -20.181 1.00 0.00 565 ASN B N 19
ATOM 33333 C CA . ASN B 2 1 ? -36.538 16.134 -20.039 1.00 0.00 565 ASN B CA 19
ATOM 33334 C C . ASN B 2 1 ? -35.195 16.486 -20.684 1.00 0.00 565 ASN B C 19
ATOM 33335 O O . ASN B 2 1 ? -35.134 17.219 -21.652 1.00 0.00 565 ASN B O 19
ATOM 33348 N N . GLY B 2 2 ? -34.120 15.970 -20.155 1.00 0.00 566 GLY B N 19
ATOM 33349 C CA . GLY B 2 2 ? -32.783 16.275 -20.740 1.00 0.00 566 GLY B CA 19
ATOM 33350 C C . GLY B 2 2 ? -31.689 15.695 -19.842 1.00 0.00 566 GLY B C 19
ATOM 33351 O O . GLY B 2 2 ? -30.823 14.971 -20.291 1.00 0.00 566 GLY B O 19
ATOM 33355 N N . SER B 2 3 ? -31.722 16.005 -18.575 1.00 0.00 567 SER B N 19
ATOM 33356 C CA . SER B 2 3 ? -30.684 15.470 -17.650 1.00 0.00 567 SER B CA 19
ATOM 33357 C C . SER B 2 3 ? -29.295 15.834 -18.176 1.00 0.00 567 SER B C 19
ATOM 33358 O O . SER B 2 3 ? -28.288 15.398 -17.655 1.00 0.00 567 SER B O 19
ATOM 33366 N N . SER B 2 4 ? -29.232 16.630 -19.208 1.00 0.00 568 SER B N 19
ATOM 33367 C CA . SER B 2 4 ? -27.907 17.022 -19.768 1.00 0.00 568 SER B CA 19
ATOM 33368 C C . SER B 2 4 ? -27.301 18.134 -18.910 1.00 0.00 568 SER B C 19
ATOM 33369 O O . SER B 2 4 ? -26.576 17.880 -17.969 1.00 0.00 568 SER B O 19
ATOM 33377 N N . LEU B 2 5 ? -27.591 19.364 -19.231 1.00 0.00 569 LEU B N 19
ATOM 33378 C CA . LEU B 2 5 ? -27.032 20.493 -18.437 1.00 0.00 569 LEU B CA 19
ATOM 33379 C C . LEU B 2 5 ? -27.749 21.790 -18.833 1.00 0.00 569 LEU B C 19
ATOM 33380 O O . LEU B 2 5 ? -27.653 22.243 -19.956 1.00 0.00 569 LEU B O 19
ATOM 33396 N N . GLN B 2 6 ? -28.467 22.386 -17.921 1.00 0.00 570 GLN B N 19
ATOM 33397 C CA . GLN B 2 6 ? -29.191 23.649 -18.246 1.00 0.00 570 GLN B CA 19
ATOM 33398 C C . GLN B 2 6 ? -29.438 24.439 -16.958 1.00 0.00 570 GLN B C 19
ATOM 33399 O O . GLN B 2 6 ? -30.557 24.576 -16.507 1.00 0.00 570 GLN B O 19
ATOM 33413 N N . ASN B 2 7 ? -28.398 24.957 -16.362 1.00 0.00 571 ASN B N 19
ATOM 33414 C CA . ASN B 2 7 ? -28.568 25.737 -15.101 1.00 0.00 571 ASN B CA 19
ATOM 33415 C C . ASN B 2 7 ? -27.375 26.677 -14.918 1.00 0.00 571 ASN B C 19
ATOM 33416 O O . ASN B 2 7 ? -26.288 26.256 -14.574 1.00 0.00 571 ASN B O 19
ATOM 33427 N N . ALA B 2 8 ? -27.566 27.947 -15.146 1.00 0.00 572 ALA B N 19
ATOM 33428 C CA . ALA B 2 8 ? -26.442 28.911 -14.984 1.00 0.00 572 ALA B CA 19
ATOM 33429 C C . ALA B 2 8 ? -26.984 30.341 -15.025 1.00 0.00 572 ALA B C 19
ATOM 33430 O O . ALA B 2 8 ? -26.240 31.299 -14.968 1.00 0.00 572 ALA B O 19
ATOM 33437 N N . ASP B 2 9 ? -28.276 30.492 -15.124 1.00 0.00 573 ASP B N 19
ATOM 33438 C CA . ASP B 2 9 ? -28.865 31.860 -15.168 1.00 0.00 573 ASP B CA 19
ATOM 33439 C C . ASP B 2 9 ? -28.567 32.585 -13.854 1.00 0.00 573 ASP B C 19
ATOM 33440 O O . ASP B 2 9 ? -27.586 32.311 -13.192 1.00 0.00 573 ASP B O 19
ATOM 33449 N N . LYS B 2 10 ? -29.406 33.508 -13.473 1.00 0.00 574 LYS B N 19
ATOM 33450 C CA . LYS B 2 10 ? -29.172 34.250 -12.202 1.00 0.00 574 LYS B CA 19
ATOM 33451 C C . LYS B 2 10 ? -27.765 34.854 -12.213 1.00 0.00 574 LYS B C 19
ATOM 33452 O O . LYS B 2 10 ? -27.316 35.387 -13.208 1.00 0.00 574 LYS B O 19
ATOM 33471 N N . ILE B 2 11 ? -27.066 34.775 -11.111 1.00 0.00 575 ILE B N 19
ATOM 33472 C CA . ILE B 2 11 ? -25.687 35.345 -11.052 1.00 0.00 575 ILE B CA 19
ATOM 33473 C C . ILE B 2 11 ? -24.844 34.526 -10.066 1.00 0.00 575 ILE B C 19
ATOM 33474 O O . ILE B 2 11 ? -24.773 34.829 -8.892 1.00 0.00 575 ILE B O 19
ATOM 33490 N N . ASN B 2 12 ? -24.203 33.493 -10.539 1.00 0.00 576 ASN B N 19
ATOM 33491 C CA . ASN B 2 12 ? -23.365 32.657 -9.634 1.00 0.00 576 ASN B CA 19
ATOM 33492 C C . ASN B 2 12 ? -22.188 33.488 -9.119 1.00 0.00 576 ASN B C 19
ATOM 33493 O O . ASN B 2 12 ? -21.858 34.521 -9.665 1.00 0.00 576 ASN B O 19
ATOM 33504 N N . ASN B 2 13 ? -21.551 33.044 -8.069 1.00 0.00 577 ASN B N 19
ATOM 33505 C CA . ASN B 2 13 ? -20.395 33.807 -7.518 1.00 0.00 577 ASN B CA 19
ATOM 33506 C C . ASN B 2 13 ? -19.522 32.873 -6.677 1.00 0.00 577 ASN B C 19
ATOM 33507 O O . ASN B 2 13 ? -19.102 33.213 -5.590 1.00 0.00 577 ASN B O 19
ATOM 33518 N N . GLY B 2 14 ? -19.247 31.698 -7.172 1.00 0.00 578 GLY B N 19
ATOM 33519 C CA . GLY B 2 14 ? -18.401 30.743 -6.400 1.00 0.00 578 GLY B CA 19
ATOM 33520 C C . GLY B 2 14 ? -18.328 29.409 -7.144 1.00 0.00 578 GLY B C 19
ATOM 33521 O O . GLY B 2 14 ? -19.250 28.618 -7.111 1.00 0.00 578 GLY B O 19
ATOM 33525 N N . ASN B 2 15 ? -17.238 29.150 -7.814 1.00 0.00 579 ASN B N 19
ATOM 33526 C CA . ASN B 2 15 ? -17.105 27.866 -8.560 1.00 0.00 579 ASN B CA 19
ATOM 33527 C C . ASN B 2 15 ? -15.622 27.550 -8.769 1.00 0.00 579 ASN B C 19
ATOM 33528 O O . ASN B 2 15 ? -14.841 28.407 -9.135 1.00 0.00 579 ASN B O 19
ATOM 33539 N N . ASP B 2 16 ? -15.228 26.327 -8.540 1.00 0.00 580 ASP B N 19
ATOM 33540 C CA . ASP B 2 16 ? -13.796 25.959 -8.725 1.00 0.00 580 ASP B CA 19
ATOM 33541 C C . ASP B 2 16 ? -13.456 25.966 -10.217 1.00 0.00 580 ASP B C 19
ATOM 33542 O O . ASP B 2 16 ? -13.022 24.975 -10.770 1.00 0.00 580 ASP B O 19
ATOM 33551 N N . ASN B 2 17 ? -13.651 27.077 -10.874 1.00 0.00 581 ASN B N 19
ATOM 33552 C CA . ASN B 2 17 ? -13.338 27.146 -12.330 1.00 0.00 581 ASN B CA 19
ATOM 33553 C C . ASN B 2 17 ? -14.046 26.002 -13.057 1.00 0.00 581 ASN B C 19
ATOM 33554 O O . ASN B 2 17 ? -15.111 25.567 -12.665 1.00 0.00 581 ASN B O 19
ATOM 33565 N N . ASP B 2 18 ? -13.465 25.509 -14.117 1.00 0.00 582 ASP B N 19
ATOM 33566 C CA . ASP B 2 18 ? -14.106 24.394 -14.869 1.00 0.00 582 ASP B CA 19
ATOM 33567 C C . ASP B 2 18 ? -14.294 23.192 -13.940 1.00 0.00 582 ASP B C 19
ATOM 33568 O O . ASP B 2 18 ? -13.339 22.601 -13.474 1.00 0.00 582 ASP B O 19
ATOM 33577 N N . ASN B 2 19 ? -15.516 22.826 -13.665 1.00 0.00 583 ASN B N 19
ATOM 33578 C CA . ASN B 2 19 ? -15.762 21.663 -12.767 1.00 0.00 583 ASN B CA 19
ATOM 33579 C C . ASN B 2 19 ? -15.442 20.366 -13.515 1.00 0.00 583 ASN B C 19
ATOM 33580 O O . ASN B 2 19 ? -16.191 19.928 -14.365 1.00 0.00 583 ASN B O 19
ATOM 33591 N N . ASP B 2 20 ? -14.335 19.750 -13.204 1.00 0.00 584 ASP B N 19
ATOM 33592 C CA . ASP B 2 20 ? -13.969 18.482 -13.898 1.00 0.00 584 ASP B CA 19
ATOM 33593 C C . ASP B 2 20 ? -15.001 17.403 -13.566 1.00 0.00 584 ASP B C 19
ATOM 33594 O O . ASP B 2 20 ? -15.533 17.353 -12.474 1.00 0.00 584 ASP B O 19
ATOM 33603 N N . ASN B 2 21 ? -15.291 16.538 -14.501 1.00 0.00 585 ASN B N 19
ATOM 33604 C CA . ASN B 2 21 ? -16.289 15.464 -14.236 1.00 0.00 585 ASN B CA 19
ATOM 33605 C C . ASN B 2 21 ? -15.776 14.555 -13.117 1.00 0.00 585 ASN B C 19
ATOM 33606 O O . ASN B 2 21 ? -15.772 14.923 -11.959 1.00 0.00 585 ASN B O 19
ATOM 33617 N N . ASP B 2 22 ? -15.342 13.371 -13.452 1.00 0.00 586 ASP B N 19
ATOM 33618 C CA . ASP B 2 22 ? -14.830 12.443 -12.404 1.00 0.00 586 ASP B CA 19
ATOM 33619 C C . ASP B 2 22 ? -14.189 11.222 -13.066 1.00 0.00 586 ASP B C 19
ATOM 33620 O O . ASP B 2 22 ? -14.717 10.128 -13.014 1.00 0.00 586 ASP B O 19
ATOM 33629 N N . VAL B 2 23 ? -13.050 11.397 -13.686 1.00 0.00 587 VAL B N 19
ATOM 33630 C CA . VAL B 2 23 ? -12.366 10.244 -14.350 1.00 0.00 587 VAL B CA 19
ATOM 33631 C C . VAL B 2 23 ? -10.854 10.421 -14.218 1.00 0.00 587 VAL B C 19
ATOM 33632 O O . VAL B 2 23 ? -10.075 9.712 -14.824 1.00 0.00 587 VAL B O 19
ATOM 33645 N N . VAL B 2 24 ? -10.448 11.369 -13.419 1.00 0.00 588 VAL B N 19
ATOM 33646 C CA . VAL B 2 24 ? -8.987 11.639 -13.205 1.00 0.00 588 VAL B CA 19
ATOM 33647 C C . VAL B 2 24 ? -8.550 11.300 -11.759 1.00 0.00 588 VAL B C 19
ATOM 33648 O O . VAL B 2 24 ? -7.435 10.855 -11.571 1.00 0.00 588 VAL B O 19
ATOM 33661 N N . PRO B 2 25 ? -9.398 11.523 -10.764 1.00 0.00 589 PRO B N 19
ATOM 33662 C CA . PRO B 2 25 ? -9.012 11.234 -9.367 1.00 0.00 589 PRO B CA 19
ATOM 33663 C C . PRO B 2 25 ? -8.879 9.717 -9.164 1.00 0.00 589 PRO B C 19
ATOM 33664 O O . PRO B 2 25 ? -9.803 8.965 -9.401 1.00 0.00 589 PRO B O 19
ATOM 33675 N N . SER B 2 26 ? -7.734 9.267 -8.726 1.00 0.00 590 SER B N 19
ATOM 33676 C CA . SER B 2 26 ? -7.539 7.805 -8.506 1.00 0.00 590 SER B CA 19
ATOM 33677 C C . SER B 2 26 ? -8.151 7.404 -7.162 1.00 0.00 590 SER B C 19
ATOM 33678 O O . SER B 2 26 ? -9.049 8.051 -6.660 1.00 0.00 590 SER B O 19
ATOM 33686 N N . LYS B 2 27 ? -7.671 6.341 -6.575 1.00 0.00 591 LYS B N 19
ATOM 33687 C CA . LYS B 2 27 ? -8.221 5.898 -5.262 1.00 0.00 591 LYS B CA 19
ATOM 33688 C C . LYS B 2 27 ? -8.232 7.095 -4.302 1.00 0.00 591 LYS B C 19
ATOM 33689 O O . LYS B 2 27 ? -7.484 8.039 -4.465 1.00 0.00 591 LYS B O 19
ATOM 33708 N N . GLU B 2 28 ? -9.074 7.064 -3.302 1.00 0.00 592 GLU B N 19
ATOM 33709 C CA . GLU B 2 28 ? -9.130 8.202 -2.339 1.00 0.00 592 GLU B CA 19
ATOM 33710 C C . GLU B 2 28 ? -8.030 8.045 -1.289 1.00 0.00 592 GLU B C 19
ATOM 33711 O O . GLU B 2 28 ? -8.109 8.591 -0.206 1.00 0.00 592 GLU B O 19
ATOM 33723 N N . GLY B 2 29 ? -6.998 7.310 -1.605 1.00 0.00 593 GLY B N 19
ATOM 33724 C CA . GLY B 2 29 ? -5.876 7.119 -0.637 1.00 0.00 593 GLY B CA 19
ATOM 33725 C C . GLY B 2 29 ? -4.743 8.072 -1.007 1.00 0.00 593 GLY B C 19
ATOM 33726 O O . GLY B 2 29 ? -4.966 9.103 -1.612 1.00 0.00 593 GLY B O 19
ATOM 33730 N N . SER B 2 30 ? -3.526 7.733 -0.659 1.00 0.00 594 SER B N 19
ATOM 33731 C CA . SER B 2 30 ? -2.360 8.615 -0.999 1.00 0.00 594 SER B CA 19
ATOM 33732 C C . SER B 2 30 ? -1.329 7.824 -1.792 1.00 0.00 594 SER B C 19
ATOM 33733 O O . SER B 2 30 ? -1.316 6.610 -1.795 1.00 0.00 594 SER B O 19
ATOM 33741 N N . LEU B 2 31 ? -0.455 8.528 -2.445 1.00 0.00 595 LEU B N 19
ATOM 33742 C CA . LEU B 2 31 ? 0.616 7.881 -3.243 1.00 0.00 595 LEU B CA 19
ATOM 33743 C C . LEU B 2 31 ? 1.763 7.503 -2.314 1.00 0.00 595 LEU B C 19
ATOM 33744 O O . LEU B 2 31 ? 2.354 8.360 -1.686 1.00 0.00 595 LEU B O 19
ATOM 33760 N N . LEU B 2 32 ? 2.081 6.229 -2.203 1.00 0.00 596 LEU B N 19
ATOM 33761 C CA . LEU B 2 32 ? 3.196 5.804 -1.288 1.00 0.00 596 LEU B CA 19
ATOM 33762 C C . LEU B 2 32 ? 4.185 4.938 -2.082 1.00 0.00 596 LEU B C 19
ATOM 33763 O O . LEU B 2 32 ? 3.816 4.258 -3.018 1.00 0.00 596 LEU B O 19
ATOM 33779 N N . ARG B 2 33 ? 5.454 5.006 -1.733 1.00 0.00 597 ARG B N 19
ATOM 33780 C CA . ARG B 2 33 ? 6.509 4.243 -2.485 1.00 0.00 597 ARG B CA 19
ATOM 33781 C C . ARG B 2 33 ? 7.100 3.099 -1.637 1.00 0.00 597 ARG B C 19
ATOM 33782 O O . ARG B 2 33 ? 6.390 2.244 -1.148 1.00 0.00 597 ARG B O 19
ATOM 33803 N N . CYS B 2 34 ? 8.407 3.066 -1.497 1.00 0.00 598 CYS B N 19
ATOM 33804 C CA . CYS B 2 34 ? 9.075 1.970 -0.725 1.00 0.00 598 CYS B CA 19
ATOM 33805 C C . CYS B 2 34 ? 9.174 2.322 0.765 1.00 0.00 598 CYS B C 19
ATOM 33806 O O . CYS B 2 34 ? 8.239 2.127 1.517 1.00 0.00 598 CYS B O 19
ATOM 33813 N N . SER B 2 35 ? 10.310 2.819 1.200 1.00 0.00 599 SER B N 19
ATOM 33814 C CA . SER B 2 35 ? 10.483 3.163 2.647 1.00 0.00 599 SER B CA 19
ATOM 33815 C C . SER B 2 35 ? 9.236 3.889 3.147 1.00 0.00 599 SER B C 19
ATOM 33816 O O . SER B 2 35 ? 8.889 3.857 4.321 1.00 0.00 599 SER B O 19
ATOM 33824 N N . GLU B 2 36 ? 8.547 4.527 2.248 1.00 0.00 600 GLU B N 19
ATOM 33825 C CA . GLU B 2 36 ? 7.307 5.244 2.620 1.00 0.00 600 GLU B CA 19
ATOM 33826 C C . GLU B 2 36 ? 6.449 4.335 3.502 1.00 0.00 600 GLU B C 19
ATOM 33827 O O . GLU B 2 36 ? 5.825 4.758 4.464 1.00 0.00 600 GLU B O 19
ATOM 33839 N N . ILE B 2 37 ? 6.398 3.070 3.158 1.00 0.00 601 ILE B N 19
ATOM 33840 C CA . ILE B 2 37 ? 5.563 2.130 3.943 1.00 0.00 601 ILE B CA 19
ATOM 33841 C C . ILE B 2 37 ? 6.234 1.905 5.299 1.00 0.00 601 ILE B C 19
ATOM 33842 O O . ILE B 2 37 ? 5.580 1.711 6.302 1.00 0.00 601 ILE B O 19
ATOM 33858 N N . TRP B 2 38 ? 7.552 1.932 5.327 1.00 0.00 602 TRP B N 19
ATOM 33859 C CA . TRP B 2 38 ? 8.279 1.727 6.616 1.00 0.00 602 TRP B CA 19
ATOM 33860 C C . TRP B 2 38 ? 7.588 2.571 7.672 1.00 0.00 602 TRP B C 19
ATOM 33861 O O . TRP B 2 38 ? 7.414 2.160 8.802 1.00 0.00 602 TRP B O 19
ATOM 33882 N N . ASP B 2 39 ? 7.148 3.736 7.291 1.00 0.00 603 ASP B N 19
ATOM 33883 C CA . ASP B 2 39 ? 6.415 4.589 8.256 1.00 0.00 603 ASP B CA 19
ATOM 33884 C C . ASP B 2 39 ? 5.062 3.926 8.533 1.00 0.00 603 ASP B C 19
ATOM 33885 O O . ASP B 2 39 ? 4.620 3.841 9.661 1.00 0.00 603 ASP B O 19
ATOM 33894 N N . ARG B 2 40 ? 4.408 3.436 7.505 1.00 0.00 604 ARG B N 19
ATOM 33895 C CA . ARG B 2 40 ? 3.090 2.758 7.716 1.00 0.00 604 ARG B CA 19
ATOM 33896 C C . ARG B 2 40 ? 3.266 1.597 8.710 1.00 0.00 604 ARG B C 19
ATOM 33897 O O . ARG B 2 40 ? 2.365 1.255 9.450 1.00 0.00 604 ARG B O 19
ATOM 33918 N N . ILE B 2 41 ? 4.425 0.994 8.724 1.00 0.00 605 ILE B N 19
ATOM 33919 C CA . ILE B 2 41 ? 4.700 -0.149 9.654 1.00 0.00 605 ILE B CA 19
ATOM 33920 C C . ILE B 2 41 ? 5.110 0.361 11.042 1.00 0.00 605 ILE B C 19
ATOM 33921 O O . ILE B 2 41 ? 4.626 -0.118 12.049 1.00 0.00 605 ILE B O 19
ATOM 33937 N N . THR B 2 42 ? 6.004 1.305 11.114 1.00 0.00 606 THR B N 19
ATOM 33938 C CA . THR B 2 42 ? 6.442 1.809 12.449 1.00 0.00 606 THR B CA 19
ATOM 33939 C C . THR B 2 42 ? 5.225 2.149 13.313 1.00 0.00 606 THR B C 19
ATOM 33940 O O . THR B 2 42 ? 5.214 1.906 14.504 1.00 0.00 606 THR B O 19
ATOM 33951 N N . THR B 2 43 ? 4.213 2.732 12.728 1.00 0.00 607 THR B N 19
ATOM 33952 C CA . THR B 2 43 ? 2.996 3.118 13.506 1.00 0.00 607 THR B CA 19
ATOM 33953 C C . THR B 2 43 ? 2.629 2.046 14.540 1.00 0.00 607 THR B C 19
ATOM 33954 O O . THR B 2 43 ? 2.626 2.300 15.729 1.00 0.00 607 THR B O 19
ATOM 33965 N N . HIS B 2 44 ? 2.294 0.862 14.106 1.00 0.00 608 HIS B N 19
ATOM 33966 C CA . HIS B 2 44 ? 1.903 -0.193 15.081 1.00 0.00 608 HIS B CA 19
ATOM 33967 C C . HIS B 2 44 ? 3.009 -0.334 16.149 1.00 0.00 608 HIS B C 19
ATOM 33968 O O . HIS B 2 44 ? 4.173 -0.296 15.804 1.00 0.00 608 HIS B O 19
ATOM 33982 N N . PRO B 2 45 ? 2.648 -0.509 17.413 1.00 0.00 609 PRO B N 19
ATOM 33983 C CA . PRO B 2 45 ? 3.665 -0.670 18.466 1.00 0.00 609 PRO B CA 19
ATOM 33984 C C . PRO B 2 45 ? 4.532 -1.884 18.121 1.00 0.00 609 PRO B C 19
ATOM 33985 O O . PRO B 2 45 ? 5.581 -2.102 18.693 1.00 0.00 609 PRO B O 19
ATOM 33996 N N . LYS B 2 46 ? 4.086 -2.671 17.180 1.00 0.00 610 LYS B N 19
ATOM 33997 C CA . LYS B 2 46 ? 4.859 -3.875 16.776 1.00 0.00 610 LYS B CA 19
ATOM 33998 C C . LYS B 2 46 ? 4.207 -4.492 15.534 1.00 0.00 610 LYS B C 19
ATOM 33999 O O . LYS B 2 46 ? 3.001 -4.609 15.448 1.00 0.00 610 LYS B O 19
ATOM 34018 N N . TYR B 2 47 ? 4.996 -4.878 14.570 1.00 0.00 611 TYR B N 19
ATOM 34019 C CA . TYR B 2 47 ? 4.436 -5.485 13.324 1.00 0.00 611 TYR B CA 19
ATOM 34020 C C . TYR B 2 47 ? 3.513 -6.673 13.660 1.00 0.00 611 TYR B C 19
ATOM 34021 O O . TYR B 2 47 ? 3.015 -7.338 12.778 1.00 0.00 611 TYR B O 19
ATOM 34039 N N . SER B 2 48 ? 3.269 -6.944 14.914 1.00 0.00 612 SER B N 19
ATOM 34040 C CA . SER B 2 48 ? 2.366 -8.078 15.272 1.00 0.00 612 SER B CA 19
ATOM 34041 C C . SER B 2 48 ? 2.731 -9.332 14.467 1.00 0.00 612 SER B C 19
ATOM 34042 O O . SER B 2 48 ? 1.886 -9.959 13.861 1.00 0.00 612 SER B O 19
ATOM 34050 N N . ASP B 2 49 ? 3.978 -9.711 14.473 1.00 0.00 613 ASP B N 19
ATOM 34051 C CA . ASP B 2 49 ? 4.399 -10.936 13.729 1.00 0.00 613 ASP B CA 19
ATOM 34052 C C . ASP B 2 49 ? 3.819 -10.943 12.308 1.00 0.00 613 ASP B C 19
ATOM 34053 O O . ASP B 2 49 ? 3.189 -11.896 11.893 1.00 0.00 613 ASP B O 19
ATOM 34062 N N . ILE B 2 50 ? 4.044 -9.903 11.553 1.00 0.00 614 ILE B N 19
ATOM 34063 C CA . ILE B 2 50 ? 3.528 -9.864 10.151 1.00 0.00 614 ILE B CA 19
ATOM 34064 C C . ILE B 2 50 ? 4.522 -10.634 9.265 1.00 0.00 614 ILE B C 19
ATOM 34065 O O . ILE B 2 50 ? 5.573 -11.042 9.721 1.00 0.00 614 ILE B O 19
ATOM 34081 N N . ASP B 2 51 ? 4.215 -10.815 8.003 1.00 0.00 615 ASP B N 19
ATOM 34082 C CA . ASP B 2 51 ? 5.145 -11.528 7.082 1.00 0.00 615 ASP B CA 19
ATOM 34083 C C . ASP B 2 51 ? 5.756 -10.490 6.149 1.00 0.00 615 ASP B C 19
ATOM 34084 O O . ASP B 2 51 ? 5.095 -9.953 5.283 1.00 0.00 615 ASP B O 19
ATOM 34093 N N . VAL B 2 52 ? 7.011 -10.201 6.315 1.00 0.00 616 VAL B N 19
ATOM 34094 C CA . VAL B 2 52 ? 7.654 -9.196 5.433 1.00 0.00 616 VAL B CA 19
ATOM 34095 C C . VAL B 2 52 ? 7.884 -9.824 4.060 1.00 0.00 616 VAL B C 19
ATOM 34096 O O . VAL B 2 52 ? 8.040 -9.141 3.068 1.00 0.00 616 VAL B O 19
ATOM 34109 N N . ASP B 2 53 ? 7.910 -11.126 4.000 1.00 0.00 617 ASP B N 19
ATOM 34110 C CA . ASP B 2 53 ? 8.146 -11.808 2.694 1.00 0.00 617 ASP B CA 19
ATOM 34111 C C . ASP B 2 53 ? 6.867 -11.808 1.856 1.00 0.00 617 ASP B C 19
ATOM 34112 O O . ASP B 2 53 ? 6.891 -11.542 0.671 1.00 0.00 617 ASP B O 19
ATOM 34121 N N . GLY B 2 54 ? 5.745 -12.095 2.454 1.00 0.00 618 GLY B N 19
ATOM 34122 C CA . GLY B 2 54 ? 4.478 -12.104 1.673 1.00 0.00 618 GLY B CA 19
ATOM 34123 C C . GLY B 2 54 ? 4.121 -10.674 1.274 1.00 0.00 618 GLY B C 19
ATOM 34124 O O . GLY B 2 54 ? 3.942 -10.366 0.110 1.00 0.00 618 GLY B O 19
ATOM 34128 N N . LEU B 2 55 ? 4.021 -9.796 2.230 1.00 0.00 619 LEU B N 19
ATOM 34129 C CA . LEU B 2 55 ? 3.676 -8.390 1.900 1.00 0.00 619 LEU B CA 19
ATOM 34130 C C . LEU B 2 55 ? 4.709 -7.836 0.908 1.00 0.00 619 LEU B C 19
ATOM 34131 O O . LEU B 2 55 ? 4.460 -6.865 0.222 1.00 0.00 619 LEU B O 19
ATOM 34147 N N . CYS B 2 56 ? 5.869 -8.443 0.818 1.00 0.00 620 CYS B N 19
ATOM 34148 C CA . CYS B 2 56 ? 6.896 -7.933 -0.137 1.00 0.00 620 CYS B CA 19
ATOM 34149 C C . CYS B 2 56 ? 6.510 -8.317 -1.573 1.00 0.00 620 CYS B C 19
ATOM 34150 O O . CYS B 2 56 ? 6.609 -7.514 -2.477 1.00 0.00 620 CYS B O 19
ATOM 34158 N N . SER B 2 57 ? 6.066 -9.529 -1.796 1.00 0.00 621 SER B N 19
ATOM 34159 C CA . SER B 2 57 ? 5.676 -9.930 -3.187 1.00 0.00 621 SER B CA 19
ATOM 34160 C C . SER B 2 57 ? 4.282 -9.380 -3.495 1.00 0.00 621 SER B C 19
ATOM 34161 O O . SER B 2 57 ? 3.764 -9.535 -4.583 1.00 0.00 621 SER B O 19
ATOM 34169 N N . GLU B 2 58 ? 3.693 -8.701 -2.556 1.00 0.00 622 GLU B N 19
ATOM 34170 C CA . GLU B 2 58 ? 2.355 -8.086 -2.778 1.00 0.00 622 GLU B CA 19
ATOM 34171 C C . GLU B 2 58 ? 2.529 -6.647 -3.278 1.00 0.00 622 GLU B C 19
ATOM 34172 O O . GLU B 2 58 ? 1.852 -6.215 -4.191 1.00 0.00 622 GLU B O 19
ATOM 34184 N N . LEU B 2 59 ? 3.419 -5.891 -2.684 1.00 0.00 623 LEU B N 19
ATOM 34185 C CA . LEU B 2 59 ? 3.614 -4.474 -3.128 1.00 0.00 623 LEU B CA 19
ATOM 34186 C C . LEU B 2 59 ? 4.606 -4.419 -4.305 1.00 0.00 623 LEU B C 19
ATOM 34187 O O . LEU B 2 59 ? 4.613 -3.478 -5.074 1.00 0.00 623 LEU B O 19
ATOM 34203 N N . MET B 2 60 ? 5.462 -5.400 -4.433 1.00 0.00 624 MET B N 19
ATOM 34204 C CA . MET B 2 60 ? 6.477 -5.384 -5.535 1.00 0.00 624 MET B CA 19
ATOM 34205 C C . MET B 2 60 ? 5.809 -5.406 -6.917 1.00 0.00 624 MET B C 19
ATOM 34206 O O . MET B 2 60 ? 6.312 -4.809 -7.848 1.00 0.00 624 MET B O 19
ATOM 34220 N N . ALA B 2 61 ? 4.692 -6.073 -7.073 1.00 0.00 625 ALA B N 19
ATOM 34221 C CA . ALA B 2 61 ? 4.015 -6.108 -8.417 1.00 0.00 625 ALA B CA 19
ATOM 34222 C C . ALA B 2 61 ? 2.785 -5.203 -8.395 1.00 0.00 625 ALA B C 19
ATOM 34223 O O . ALA B 2 61 ? 2.476 -4.567 -9.383 1.00 0.00 625 ALA B O 19
ATOM 34230 N N . LYS B 2 62 ? 2.101 -5.079 -7.298 1.00 0.00 626 LYS B N 19
ATOM 34231 C CA . LYS B 2 62 ? 0.946 -4.142 -7.300 1.00 0.00 626 LYS B CA 19
ATOM 34232 C C . LYS B 2 62 ? 1.516 -2.751 -7.589 1.00 0.00 626 LYS B C 19
ATOM 34233 O O . LYS B 2 62 ? 0.808 -1.807 -7.883 1.00 0.00 626 LYS B O 19
ATOM 34252 N N . ALA B 2 63 ? 2.816 -2.648 -7.493 1.00 0.00 627 ALA B N 19
ATOM 34253 C CA . ALA B 2 63 ? 3.529 -1.360 -7.737 1.00 0.00 627 ALA B CA 19
ATOM 34254 C C . ALA B 2 63 ? 3.043 -0.682 -9.025 1.00 0.00 627 ALA B C 19
ATOM 34255 O O . ALA B 2 63 ? 2.876 -1.310 -10.052 1.00 0.00 627 ALA B O 19
ATOM 34262 N N . LYS B 2 64 ? 2.855 0.615 -8.974 1.00 0.00 628 LYS B N 19
ATOM 34263 C CA . LYS B 2 64 ? 2.423 1.388 -10.180 1.00 0.00 628 LYS B CA 19
ATOM 34264 C C . LYS B 2 64 ? 3.627 2.204 -10.656 1.00 0.00 628 LYS B C 19
ATOM 34265 O O . LYS B 2 64 ? 3.879 3.295 -10.184 1.00 0.00 628 LYS B O 19
ATOM 34284 N N . CYS B 2 65 ? 4.397 1.656 -11.550 1.00 0.00 629 CYS B N 19
ATOM 34285 C CA . CYS B 2 65 ? 5.622 2.359 -12.031 1.00 0.00 629 CYS B CA 19
ATOM 34286 C C . CYS B 2 65 ? 5.306 3.724 -12.653 1.00 0.00 629 CYS B C 19
ATOM 34287 O O . CYS B 2 65 ? 4.386 3.888 -13.430 1.00 0.00 629 CYS B O 19
ATOM 34294 N N . SER B 2 66 ? 6.118 4.690 -12.312 1.00 0.00 630 SER B N 19
ATOM 34295 C CA . SER B 2 66 ? 5.977 6.075 -12.856 1.00 0.00 630 SER B CA 19
ATOM 34296 C C . SER B 2 66 ? 7.390 6.614 -13.101 1.00 0.00 630 SER B C 19
ATOM 34297 O O . SER B 2 66 ? 8.351 6.074 -12.589 1.00 0.00 630 SER B O 19
ATOM 34305 N N . GLU B 2 67 ? 7.554 7.647 -13.884 1.00 0.00 631 GLU B N 19
ATOM 34306 C CA . GLU B 2 67 ? 8.933 8.155 -14.141 1.00 0.00 631 GLU B CA 19
ATOM 34307 C C . GLU B 2 67 ? 9.507 8.804 -12.877 1.00 0.00 631 GLU B C 19
ATOM 34308 O O . GLU B 2 67 ? 10.685 8.694 -12.603 1.00 0.00 631 GLU B O 19
ATOM 34320 N N . ARG B 2 68 ? 8.701 9.475 -12.103 1.00 0.00 632 ARG B N 19
ATOM 34321 C CA . ARG B 2 68 ? 9.238 10.111 -10.865 1.00 0.00 632 ARG B CA 19
ATOM 34322 C C . ARG B 2 68 ? 9.565 9.012 -9.850 1.00 0.00 632 ARG B C 19
ATOM 34323 O O . ARG B 2 68 ? 10.289 9.218 -8.897 1.00 0.00 632 ARG B O 19
ATOM 34344 N N . GLY B 2 69 ? 9.024 7.842 -10.062 1.00 0.00 633 GLY B N 19
ATOM 34345 C CA . GLY B 2 69 ? 9.275 6.700 -9.131 1.00 0.00 633 GLY B CA 19
ATOM 34346 C C . GLY B 2 69 ? 7.997 5.873 -9.006 1.00 0.00 633 GLY B C 19
ATOM 34347 O O . GLY B 2 69 ? 6.987 6.192 -9.600 1.00 0.00 633 GLY B O 19
ATOM 34351 N N . VAL B 2 70 ? 8.017 4.814 -8.244 1.00 0.00 634 VAL B N 19
ATOM 34352 C CA . VAL B 2 70 ? 6.802 3.972 -8.086 1.00 0.00 634 VAL B CA 19
ATOM 34353 C C . VAL B 2 70 ? 5.838 4.630 -7.100 1.00 0.00 634 VAL B C 19
ATOM 34354 O O . VAL B 2 70 ? 6.221 5.476 -6.316 1.00 0.00 634 VAL B O 19
ATOM 34367 N N . VAL B 2 71 ? 4.597 4.226 -7.105 1.00 0.00 635 VAL B N 19
ATOM 34368 C CA . VAL B 2 71 ? 3.619 4.802 -6.137 1.00 0.00 635 VAL B CA 19
ATOM 34369 C C . VAL B 2 71 ? 2.532 3.762 -5.863 1.00 0.00 635 VAL B C 19
ATOM 34370 O O . VAL B 2 71 ? 2.100 3.056 -6.754 1.00 0.00 635 VAL B O 19
ATOM 34383 N N . ILE B 2 72 ? 2.092 3.657 -4.631 1.00 0.00 636 ILE B N 19
ATOM 34384 C CA . ILE B 2 72 ? 1.034 2.657 -4.276 1.00 0.00 636 ILE B CA 19
ATOM 34385 C C . ILE B 2 72 ? -0.058 3.344 -3.459 1.00 0.00 636 ILE B C 19
ATOM 34386 O O . ILE B 2 72 ? 0.215 4.179 -2.620 1.00 0.00 636 ILE B O 19
ATOM 34402 N N . ASN B 2 73 ? -1.294 2.997 -3.689 1.00 0.00 637 ASN B N 19
ATOM 34403 C CA . ASN B 2 73 ? -2.395 3.631 -2.916 1.00 0.00 637 ASN B CA 19
ATOM 34404 C C . ASN B 2 73 ? -2.526 2.937 -1.562 1.00 0.00 637 ASN B C 19
ATOM 34405 O O . ASN B 2 73 ? -2.528 1.727 -1.461 1.00 0.00 637 ASN B O 19
ATOM 34416 N N . ALA B 2 74 ? -2.625 3.716 -0.520 1.00 0.00 638 ALA B N 19
ATOM 34417 C CA . ALA B 2 74 ? -2.749 3.141 0.849 1.00 0.00 638 ALA B CA 19
ATOM 34418 C C . ALA B 2 74 ? -3.787 2.012 0.868 1.00 0.00 638 ALA B C 19
ATOM 34419 O O . ALA B 2 74 ? -3.894 1.281 1.830 1.00 0.00 638 ALA B O 19
ATOM 34426 N N . GLU B 2 75 ? -4.559 1.864 -0.176 1.00 0.00 639 GLU B N 19
ATOM 34427 C CA . GLU B 2 75 ? -5.591 0.781 -0.189 1.00 0.00 639 GLU B CA 19
ATOM 34428 C C . GLU B 2 75 ? -4.965 -0.560 -0.594 1.00 0.00 639 GLU B C 19
ATOM 34429 O O . GLU B 2 75 ? -5.482 -1.608 -0.257 1.00 0.00 639 GLU B O 19
ATOM 34441 N N . ASP B 2 76 ? -3.844 -0.567 -1.264 1.00 0.00 640 ASP B N 19
ATOM 34442 C CA . ASP B 2 76 ? -3.219 -1.880 -1.614 1.00 0.00 640 ASP B CA 19
ATOM 34443 C C . ASP B 2 76 ? -2.453 -2.371 -0.387 1.00 0.00 640 ASP B C 19
ATOM 34444 O O . ASP B 2 76 ? -2.726 -3.431 0.140 1.00 0.00 640 ASP B O 19
ATOM 34453 N N . VAL B 2 77 ? -1.534 -1.593 0.105 1.00 0.00 641 VAL B N 19
ATOM 34454 C CA . VAL B 2 77 ? -0.798 -2.001 1.334 1.00 0.00 641 VAL B CA 19
ATOM 34455 C C . VAL B 2 77 ? -1.821 -2.389 2.408 1.00 0.00 641 VAL B C 19
ATOM 34456 O O . VAL B 2 77 ? -1.760 -3.468 2.964 1.00 0.00 641 VAL B O 19
ATOM 34469 N N . GLN B 2 78 ? -2.763 -1.532 2.706 1.00 0.00 642 GLN B N 19
ATOM 34470 C CA . GLN B 2 78 ? -3.780 -1.882 3.745 1.00 0.00 642 GLN B CA 19
ATOM 34471 C C . GLN B 2 78 ? -4.322 -3.288 3.467 1.00 0.00 642 GLN B C 19
ATOM 34472 O O . GLN B 2 78 ? -4.597 -4.046 4.376 1.00 0.00 642 GLN B O 19
ATOM 34486 N N . LEU B 2 79 ? -4.449 -3.656 2.220 1.00 0.00 643 LEU B N 19
ATOM 34487 C CA . LEU B 2 79 ? -4.937 -5.027 1.896 1.00 0.00 643 LEU B CA 19
ATOM 34488 C C . LEU B 2 79 ? -3.762 -6.006 1.978 1.00 0.00 643 LEU B C 19
ATOM 34489 O O . LEU B 2 79 ? -3.951 -7.193 2.132 1.00 0.00 643 LEU B O 19
ATOM 34505 N N . ALA B 2 80 ? -2.551 -5.526 1.905 1.00 0.00 644 ALA B N 19
ATOM 34506 C CA . ALA B 2 80 ? -1.380 -6.452 2.016 1.00 0.00 644 ALA B CA 19
ATOM 34507 C C . ALA B 2 80 ? -1.019 -6.633 3.490 1.00 0.00 644 ALA B C 19
ATOM 34508 O O . ALA B 2 80 ? -0.573 -7.687 3.900 1.00 0.00 644 ALA B O 19
ATOM 34515 N N . LEU B 2 81 ? -1.203 -5.624 4.294 1.00 0.00 645 LEU B N 19
ATOM 34516 C CA . LEU B 2 81 ? -0.866 -5.756 5.741 1.00 0.00 645 LEU B CA 19
ATOM 34517 C C . LEU B 2 81 ? -2.067 -6.325 6.504 1.00 0.00 645 LEU B C 19
ATOM 34518 O O . LEU B 2 81 ? -1.921 -6.900 7.565 1.00 0.00 645 LEU B O 19
ATOM 34534 N N . ASN B 2 82 ? -3.257 -6.162 5.983 1.00 0.00 646 ASN B N 19
ATOM 34535 C CA . ASN B 2 82 ? -4.467 -6.686 6.692 1.00 0.00 646 ASN B CA 19
ATOM 34536 C C . ASN B 2 82 ? -4.795 -8.106 6.213 1.00 0.00 646 ASN B C 19
ATOM 34537 O O . ASN B 2 82 ? -5.525 -8.830 6.860 1.00 0.00 646 ASN B O 19
ATOM 34548 N N . LYS B 2 83 ? -4.268 -8.514 5.087 1.00 0.00 647 LYS B N 19
ATOM 34549 C CA . LYS B 2 83 ? -4.561 -9.891 4.577 1.00 0.00 647 LYS B CA 19
ATOM 34550 C C . LYS B 2 83 ? -3.469 -10.854 5.055 1.00 0.00 647 LYS B C 19
ATOM 34551 O O . LYS B 2 83 ? -3.615 -12.057 4.984 1.00 0.00 647 LYS B O 19
ATOM 34570 N N . HIS B 2 84 ? -2.378 -10.331 5.560 1.00 0.00 648 HIS B N 19
ATOM 34571 C CA . HIS B 2 84 ? -1.271 -11.205 6.062 1.00 0.00 648 HIS B CA 19
ATOM 34572 C C . HIS B 2 84 ? -1.236 -11.143 7.590 1.00 0.00 648 HIS B C 19
ATOM 34573 O O . HIS B 2 84 ? -0.255 -11.497 8.214 1.00 0.00 648 HIS B O 19
ATOM 34587 N N . MET B 2 85 ? -2.305 -10.698 8.196 1.00 0.00 649 MET B N 19
ATOM 34588 C CA . MET B 2 85 ? -2.351 -10.609 9.687 1.00 0.00 649 MET B CA 19
ATOM 34589 C C . MET B 2 85 ? -3.039 -11.855 10.248 1.00 0.00 649 MET B C 19
ATOM 34590 O O . MET B 2 85 ? -4.250 -11.958 10.254 1.00 0.00 649 MET B O 19
ATOM 34604 N N . ASN B 2 86 ? -2.277 -12.803 10.719 1.00 0.00 650 ASN B N 19
ATOM 34605 C CA . ASN B 2 86 ? -2.888 -14.042 11.281 1.00 0.00 650 ASN B CA 19
ATOM 34606 C C . ASN B 2 86 ? -3.673 -13.692 12.546 1.00 0.00 650 ASN B C 19
ATOM 34607 O O . ASN B 2 86 ? -4.890 -13.762 12.502 1.00 0.00 650 ASN B O 19
ATOM 34619 N N . ASN A 1 1 ? 43.695 11.717 8.393 1.00 0.00 279 ASN A N 20
ATOM 34620 C CA . ASN A 1 1 ? 43.614 10.997 7.091 1.00 0.00 279 ASN A CA 20
ATOM 34621 C C . ASN A 1 1 ? 44.384 9.678 7.188 1.00 0.00 279 ASN A C 20
ATOM 34622 O O . ASN A 1 1 ? 44.597 8.999 6.204 1.00 0.00 279 ASN A O 20
ATOM 34635 N N . LEU A 1 2 ? 44.801 9.310 8.368 1.00 0.00 280 LEU A N 20
ATOM 34636 C CA . LEU A 1 2 ? 45.556 8.035 8.526 1.00 0.00 280 LEU A CA 20
ATOM 34637 C C . LEU A 1 2 ? 44.625 6.856 8.230 1.00 0.00 280 LEU A C 20
ATOM 34638 O O . LEU A 1 2 ? 44.027 6.285 9.120 1.00 0.00 280 LEU A O 20
ATOM 34654 N N . ASP A 1 3 ? 44.497 6.487 6.984 1.00 0.00 281 ASP A N 20
ATOM 34655 C CA . ASP A 1 3 ? 43.604 5.347 6.631 1.00 0.00 281 ASP A CA 20
ATOM 34656 C C . ASP A 1 3 ? 42.214 5.583 7.226 1.00 0.00 281 ASP A C 20
ATOM 34657 O O . ASP A 1 3 ? 41.492 4.653 7.527 1.00 0.00 281 ASP A O 20
ATOM 34666 N N . SER A 1 4 ? 41.833 6.819 7.397 1.00 0.00 282 SER A N 20
ATOM 34667 C CA . SER A 1 4 ? 40.490 7.112 7.973 1.00 0.00 282 SER A CA 20
ATOM 34668 C C . SER A 1 4 ? 39.409 6.765 6.947 1.00 0.00 282 SER A C 20
ATOM 34669 O O . SER A 1 4 ? 38.957 7.609 6.197 1.00 0.00 282 SER A O 20
ATOM 34677 N N . ASN A 1 5 ? 38.988 5.531 6.907 1.00 0.00 283 ASN A N 20
ATOM 34678 C CA . ASN A 1 5 ? 37.937 5.131 5.929 1.00 0.00 283 ASN A CA 20
ATOM 34679 C C . ASN A 1 5 ? 36.608 5.787 6.313 1.00 0.00 283 ASN A C 20
ATOM 34680 O O . ASN A 1 5 ? 35.860 5.269 7.118 1.00 0.00 283 ASN A O 20
ATOM 34691 N N . MET A 1 6 ? 36.308 6.923 5.742 1.00 0.00 284 MET A N 20
ATOM 34692 C CA . MET A 1 6 ? 35.027 7.608 6.076 1.00 0.00 284 MET A CA 20
ATOM 34693 C C . MET A 1 6 ? 33.872 6.912 5.352 1.00 0.00 284 MET A C 20
ATOM 34694 O O . MET A 1 6 ? 32.983 7.551 4.824 1.00 0.00 284 MET A O 20
ATOM 34708 N N . PHE A 1 7 ? 33.879 5.608 5.322 1.00 0.00 285 PHE A N 20
ATOM 34709 C CA . PHE A 1 7 ? 32.782 4.872 4.632 1.00 0.00 285 PHE A CA 20
ATOM 34710 C C . PHE A 1 7 ? 32.888 3.381 4.956 1.00 0.00 285 PHE A C 20
ATOM 34711 O O . PHE A 1 7 ? 33.681 2.971 5.780 1.00 0.00 285 PHE A O 20
ATOM 34728 N N . SER A 1 8 ? 32.095 2.566 4.316 1.00 0.00 286 SER A N 20
ATOM 34729 C CA . SER A 1 8 ? 32.155 1.103 4.591 1.00 0.00 286 SER A CA 20
ATOM 34730 C C . SER A 1 8 ? 33.584 0.602 4.371 1.00 0.00 286 SER A C 20
ATOM 34731 O O . SER A 1 8 ? 34.178 0.827 3.334 1.00 0.00 286 SER A O 20
ATOM 34739 N N . ASN A 1 9 ? 34.142 -0.077 5.336 1.00 0.00 287 ASN A N 20
ATOM 34740 C CA . ASN A 1 9 ? 35.531 -0.590 5.178 1.00 0.00 287 ASN A CA 20
ATOM 34741 C C . ASN A 1 9 ? 35.567 -1.614 4.042 1.00 0.00 287 ASN A C 20
ATOM 34742 O O . ASN A 1 9 ? 34.581 -2.256 3.740 1.00 0.00 287 ASN A O 20
ATOM 34753 N N . ASP A 1 10 ? 36.697 -1.772 3.409 1.00 0.00 288 ASP A N 20
ATOM 34754 C CA . ASP A 1 10 ? 36.794 -2.754 2.293 1.00 0.00 288 ASP A CA 20
ATOM 34755 C C . ASP A 1 10 ? 36.666 -4.173 2.850 1.00 0.00 288 ASP A C 20
ATOM 34756 O O . ASP A 1 10 ? 36.640 -4.380 4.047 1.00 0.00 288 ASP A O 20
ATOM 34765 N N . PHE A 1 11 ? 36.585 -5.152 1.992 1.00 0.00 289 PHE A N 20
ATOM 34766 C CA . PHE A 1 11 ? 36.459 -6.556 2.474 1.00 0.00 289 PHE A CA 20
ATOM 34767 C C . PHE A 1 11 ? 36.684 -7.518 1.306 1.00 0.00 289 PHE A C 20
ATOM 34768 O O . PHE A 1 11 ? 36.620 -8.722 1.459 1.00 0.00 289 PHE A O 20
ATOM 34785 N N . ASN A 1 12 ? 36.945 -6.997 0.138 1.00 0.00 290 ASN A N 20
ATOM 34786 C CA . ASN A 1 12 ? 37.174 -7.883 -1.037 1.00 0.00 290 ASN A CA 20
ATOM 34787 C C . ASN A 1 12 ? 35.978 -8.822 -1.207 1.00 0.00 290 ASN A C 20
ATOM 34788 O O . ASN A 1 12 ? 35.103 -8.887 -0.366 1.00 0.00 290 ASN A O 20
ATOM 34799 N N . PHE A 1 13 ? 35.934 -9.552 -2.287 1.00 0.00 291 PHE A N 20
ATOM 34800 C CA . PHE A 1 13 ? 34.795 -10.488 -2.509 1.00 0.00 291 PHE A CA 20
ATOM 34801 C C . PHE A 1 13 ? 33.476 -9.743 -2.298 1.00 0.00 291 PHE A C 20
ATOM 34802 O O . PHE A 1 13 ? 32.437 -10.343 -2.102 1.00 0.00 291 PHE A O 20
ATOM 34819 N N . GLU A 1 14 ? 33.507 -8.434 -2.338 1.00 0.00 292 GLU A N 20
ATOM 34820 C CA . GLU A 1 14 ? 32.259 -7.634 -2.142 1.00 0.00 292 GLU A CA 20
ATOM 34821 C C . GLU A 1 14 ? 32.261 -6.458 -3.120 1.00 0.00 292 GLU A C 20
ATOM 34822 O O . GLU A 1 14 ? 31.245 -6.100 -3.681 1.00 0.00 292 GLU A O 20
ATOM 34834 N N . ASN A 1 15 ? 33.399 -5.853 -3.328 1.00 0.00 293 ASN A N 20
ATOM 34835 C CA . ASN A 1 15 ? 33.468 -4.700 -4.269 1.00 0.00 293 ASN A CA 20
ATOM 34836 C C . ASN A 1 15 ? 32.376 -3.688 -3.917 1.00 0.00 293 ASN A C 20
ATOM 34837 O O . ASN A 1 15 ? 31.821 -3.037 -4.778 1.00 0.00 293 ASN A O 20
ATOM 34848 N N . GLN A 1 16 ? 32.063 -3.553 -2.658 1.00 0.00 294 GLN A N 20
ATOM 34849 C CA . GLN A 1 16 ? 31.005 -2.583 -2.256 1.00 0.00 294 GLN A CA 20
ATOM 34850 C C . GLN A 1 16 ? 31.483 -1.160 -2.557 1.00 0.00 294 GLN A C 20
ATOM 34851 O O . GLN A 1 16 ? 32.656 -0.924 -2.767 1.00 0.00 294 GLN A O 20
ATOM 34865 N N . PHE A 1 17 ? 30.589 -0.209 -2.577 1.00 0.00 295 PHE A N 20
ATOM 34866 C CA . PHE A 1 17 ? 31.007 1.193 -2.861 1.00 0.00 295 PHE A CA 20
ATOM 34867 C C . PHE A 1 17 ? 29.925 2.159 -2.372 1.00 0.00 295 PHE A C 20
ATOM 34868 O O . PHE A 1 17 ? 28.854 2.244 -2.938 1.00 0.00 295 PHE A O 20
ATOM 34885 N N . ASP A 1 18 ? 30.198 2.887 -1.325 1.00 0.00 296 ASP A N 20
ATOM 34886 C CA . ASP A 1 18 ? 29.187 3.848 -0.801 1.00 0.00 296 ASP A CA 20
ATOM 34887 C C . ASP A 1 18 ? 27.866 3.116 -0.550 1.00 0.00 296 ASP A C 20
ATOM 34888 O O . ASP A 1 18 ? 27.057 2.952 -1.441 1.00 0.00 296 ASP A O 20
ATOM 34897 N N . GLU A 1 19 ? 27.638 2.679 0.659 1.00 0.00 297 GLU A N 20
ATOM 34898 C CA . GLU A 1 19 ? 26.368 1.963 0.965 1.00 0.00 297 GLU A CA 20
ATOM 34899 C C . GLU A 1 19 ? 25.183 2.824 0.523 1.00 0.00 297 GLU A C 20
ATOM 34900 O O . GLU A 1 19 ? 25.352 3.869 -0.073 1.00 0.00 297 GLU A O 20
ATOM 34912 N N . GLN A 1 20 ? 23.982 2.396 0.806 1.00 0.00 298 GLN A N 20
ATOM 34913 C CA . GLN A 1 20 ? 22.795 3.199 0.397 1.00 0.00 298 GLN A CA 20
ATOM 34914 C C . GLN A 1 20 ? 21.526 2.594 1.004 1.00 0.00 298 GLN A C 20
ATOM 34915 O O . GLN A 1 20 ? 20.470 3.192 0.959 1.00 0.00 298 GLN A O 20
ATOM 34929 N N . VAL A 1 21 ? 21.629 1.408 1.561 1.00 0.00 299 VAL A N 20
ATOM 34930 C CA . VAL A 1 21 ? 20.443 0.725 2.176 1.00 0.00 299 VAL A CA 20
ATOM 34931 C C . VAL A 1 21 ? 19.191 1.005 1.373 1.00 0.00 299 VAL A C 20
ATOM 34932 O O . VAL A 1 21 ? 18.512 1.995 1.554 1.00 0.00 299 VAL A O 20
ATOM 34945 N N . SER A 1 22 ? 18.881 0.085 0.510 1.00 0.00 300 SER A N 20
ATOM 34946 C CA . SER A 1 22 ? 17.668 0.204 -0.321 1.00 0.00 300 SER A CA 20
ATOM 34947 C C . SER A 1 22 ? 17.538 -1.004 -1.217 1.00 0.00 300 SER A C 20
ATOM 34948 O O . SER A 1 22 ? 16.916 -0.928 -2.259 1.00 0.00 300 SER A O 20
ATOM 34956 N N . GLU A 1 23 ? 18.073 -2.136 -0.836 1.00 0.00 301 GLU A N 20
ATOM 34957 C CA . GLU A 1 23 ? 17.899 -3.330 -1.706 1.00 0.00 301 GLU A CA 20
ATOM 34958 C C . GLU A 1 23 ? 16.399 -3.445 -1.960 1.00 0.00 301 GLU A C 20
ATOM 34959 O O . GLU A 1 23 ? 15.937 -4.092 -2.881 1.00 0.00 301 GLU A O 20
ATOM 34971 N N . PHE A 1 24 ? 15.647 -2.758 -1.137 1.00 0.00 302 PHE A N 20
ATOM 34972 C CA . PHE A 1 24 ? 14.174 -2.748 -1.288 1.00 0.00 302 PHE A CA 20
ATOM 34973 C C . PHE A 1 24 ? 13.798 -1.820 -2.447 1.00 0.00 302 PHE A C 20
ATOM 34974 O O . PHE A 1 24 ? 13.310 -2.260 -3.468 1.00 0.00 302 PHE A O 20
ATOM 34991 N N . CYS A 1 25 ? 14.028 -0.543 -2.306 1.00 0.00 303 CYS A N 20
ATOM 34992 C CA . CYS A 1 25 ? 13.686 0.396 -3.411 1.00 0.00 303 CYS A CA 20
ATOM 34993 C C . CYS A 1 25 ? 14.501 0.010 -4.655 1.00 0.00 303 CYS A C 20
ATOM 34994 O O . CYS A 1 25 ? 14.088 0.231 -5.777 1.00 0.00 303 CYS A O 20
ATOM 35001 N N . SER A 1 26 ? 15.663 -0.543 -4.451 1.00 0.00 304 SER A N 20
ATOM 35002 C CA . SER A 1 26 ? 16.531 -0.928 -5.600 1.00 0.00 304 SER A CA 20
ATOM 35003 C C . SER A 1 26 ? 15.834 -1.949 -6.511 1.00 0.00 304 SER A C 20
ATOM 35004 O O . SER A 1 26 ? 15.954 -1.876 -7.721 1.00 0.00 304 SER A O 20
ATOM 35012 N N . LYS A 1 27 ? 15.087 -2.886 -5.958 1.00 0.00 305 LYS A N 20
ATOM 35013 C CA . LYS A 1 27 ? 14.386 -3.891 -6.839 1.00 0.00 305 LYS A CA 20
ATOM 35014 C C . LYS A 1 27 ? 12.903 -3.536 -6.948 1.00 0.00 305 LYS A C 20
ATOM 35015 O O . LYS A 1 27 ? 12.231 -3.912 -7.901 1.00 0.00 305 LYS A O 20
ATOM 35034 N N . MET A 1 28 ? 12.384 -2.765 -6.044 1.00 0.00 306 MET A N 20
ATOM 35035 C CA . MET A 1 28 ? 10.964 -2.373 -6.181 1.00 0.00 306 MET A CA 20
ATOM 35036 C C . MET A 1 28 ? 10.881 -1.405 -7.358 1.00 0.00 306 MET A C 20
ATOM 35037 O O . MET A 1 28 ? 9.848 -1.269 -7.983 1.00 0.00 306 MET A O 20
ATOM 35051 N N . ASN A 1 29 ? 11.975 -0.740 -7.689 1.00 0.00 307 ASN A N 20
ATOM 35052 C CA . ASN A 1 29 ? 11.937 0.197 -8.853 1.00 0.00 307 ASN A CA 20
ATOM 35053 C C . ASN A 1 29 ? 12.282 -0.626 -10.094 1.00 0.00 307 ASN A C 20
ATOM 35054 O O . ASN A 1 29 ? 11.692 -0.471 -11.142 1.00 0.00 307 ASN A O 20
ATOM 35065 N N . GLN A 1 30 ? 13.244 -1.529 -9.944 1.00 0.00 308 GLN A N 20
ATOM 35066 C CA . GLN A 1 30 ? 13.663 -2.431 -11.077 1.00 0.00 308 GLN A CA 20
ATOM 35067 C C . GLN A 1 30 ? 12.444 -2.773 -11.926 1.00 0.00 308 GLN A C 20
ATOM 35068 O O . GLN A 1 30 ? 12.515 -2.870 -13.135 1.00 0.00 308 GLN A O 20
ATOM 35082 N N . VAL A 1 31 ? 11.315 -2.943 -11.285 1.00 0.00 309 VAL A N 20
ATOM 35083 C CA . VAL A 1 31 ? 10.065 -3.262 -12.041 1.00 0.00 309 VAL A CA 20
ATOM 35084 C C . VAL A 1 31 ? 9.937 -2.316 -13.247 1.00 0.00 309 VAL A C 20
ATOM 35085 O O . VAL A 1 31 ? 9.145 -2.534 -14.141 1.00 0.00 309 VAL A O 20
ATOM 35098 N N . CYS A 1 32 ? 10.729 -1.275 -13.276 1.00 0.00 310 CYS A N 20
ATOM 35099 C CA . CYS A 1 32 ? 10.683 -0.312 -14.416 1.00 0.00 310 CYS A CA 20
ATOM 35100 C C . CYS A 1 32 ? 11.637 -0.798 -15.519 1.00 0.00 310 CYS A C 20
ATOM 35101 O O . CYS A 1 32 ? 12.002 -0.055 -16.407 1.00 0.00 310 CYS A O 20
ATOM 35108 N N . GLY A 1 33 ? 12.046 -2.036 -15.462 1.00 0.00 311 GLY A N 20
ATOM 35109 C CA . GLY A 1 33 ? 12.979 -2.562 -16.501 1.00 0.00 311 GLY A CA 20
ATOM 35110 C C . GLY A 1 33 ? 12.379 -2.351 -17.893 1.00 0.00 311 GLY A C 20
ATOM 35111 O O . GLY A 1 33 ? 11.233 -2.671 -18.138 1.00 0.00 311 GLY A O 20
ATOM 35115 N N . THR A 1 34 ? 13.151 -1.811 -18.805 1.00 0.00 312 THR A N 20
ATOM 35116 C CA . THR A 1 34 ? 12.645 -1.569 -20.196 1.00 0.00 312 THR A CA 20
ATOM 35117 C C . THR A 1 34 ? 13.645 -2.140 -21.205 1.00 0.00 312 THR A C 20
ATOM 35118 O O . THR A 1 34 ? 14.812 -1.801 -21.197 1.00 0.00 312 THR A O 20
ATOM 35129 N N . ARG A 1 35 ? 13.197 -3.003 -22.077 1.00 0.00 313 ARG A N 20
ATOM 35130 C CA . ARG A 1 35 ? 14.123 -3.592 -23.085 1.00 0.00 313 ARG A CA 20
ATOM 35131 C C . ARG A 1 35 ? 13.314 -4.346 -24.142 1.00 0.00 313 ARG A C 20
ATOM 35132 O O . ARG A 1 35 ? 13.164 -3.819 -25.233 1.00 0.00 313 ARG A O 20
ATOM 35154 N N . ASN B 2 1 ? -56.027 -6.352 10.896 1.00 0.00 565 ASN B N 20
ATOM 35155 C CA . ASN B 2 1 ? -54.747 -6.431 10.138 1.00 0.00 565 ASN B CA 20
ATOM 35156 C C . ASN B 2 1 ? -54.413 -7.896 9.853 1.00 0.00 565 ASN B C 20
ATOM 35157 O O . ASN B 2 1 ? -53.276 -8.245 9.604 1.00 0.00 565 ASN B O 20
ATOM 35170 N N . GLY B 2 2 ? -55.391 -8.756 9.889 1.00 0.00 566 GLY B N 20
ATOM 35171 C CA . GLY B 2 2 ? -55.126 -10.198 9.622 1.00 0.00 566 GLY B CA 20
ATOM 35172 C C . GLY B 2 2 ? -54.262 -10.773 10.747 1.00 0.00 566 GLY B C 20
ATOM 35173 O O . GLY B 2 2 ? -54.709 -11.581 11.535 1.00 0.00 566 GLY B O 20
ATOM 35177 N N . SER B 2 3 ? -53.026 -10.361 10.826 1.00 0.00 567 SER B N 20
ATOM 35178 C CA . SER B 2 3 ? -52.137 -10.884 11.901 1.00 0.00 567 SER B CA 20
ATOM 35179 C C . SER B 2 3 ? -50.854 -10.052 11.956 1.00 0.00 567 SER B C 20
ATOM 35180 O O . SER B 2 3 ? -50.614 -9.207 11.117 1.00 0.00 567 SER B O 20
ATOM 35188 N N . SER B 2 4 ? -50.028 -10.287 12.938 1.00 0.00 568 SER B N 20
ATOM 35189 C CA . SER B 2 4 ? -48.760 -9.512 13.046 1.00 0.00 568 SER B CA 20
ATOM 35190 C C . SER B 2 4 ? -47.838 -9.885 11.885 1.00 0.00 568 SER B C 20
ATOM 35191 O O . SER B 2 4 ? -47.058 -10.814 11.972 1.00 0.00 568 SER B O 20
ATOM 35199 N N . LEU B 2 5 ? -47.919 -9.169 10.796 1.00 0.00 569 LEU B N 20
ATOM 35200 C CA . LEU B 2 5 ? -47.046 -9.485 9.631 1.00 0.00 569 LEU B CA 20
ATOM 35201 C C . LEU B 2 5 ? -45.587 -9.210 10.001 1.00 0.00 569 LEU B C 20
ATOM 35202 O O . LEU B 2 5 ? -44.736 -10.071 9.900 1.00 0.00 569 LEU B O 20
ATOM 35218 N N . GLN B 2 6 ? -45.294 -8.013 10.428 1.00 0.00 570 GLN B N 20
ATOM 35219 C CA . GLN B 2 6 ? -43.893 -7.679 10.804 1.00 0.00 570 GLN B CA 20
ATOM 35220 C C . GLN B 2 6 ? -43.874 -6.331 11.529 1.00 0.00 570 GLN B C 20
ATOM 35221 O O . GLN B 2 6 ? -43.002 -5.511 11.317 1.00 0.00 570 GLN B O 20
ATOM 35235 N N . ASN B 2 7 ? -44.832 -6.099 12.386 1.00 0.00 571 ASN B N 20
ATOM 35236 C CA . ASN B 2 7 ? -44.874 -4.808 13.130 1.00 0.00 571 ASN B CA 20
ATOM 35237 C C . ASN B 2 7 ? -43.820 -4.832 14.238 1.00 0.00 571 ASN B C 20
ATOM 35238 O O . ASN B 2 7 ? -42.947 -3.989 14.299 1.00 0.00 571 ASN B O 20
ATOM 35249 N N . ALA B 2 8 ? -43.898 -5.795 15.114 1.00 0.00 572 ALA B N 20
ATOM 35250 C CA . ALA B 2 8 ? -42.905 -5.882 16.220 1.00 0.00 572 ALA B CA 20
ATOM 35251 C C . ALA B 2 8 ? -41.519 -6.158 15.634 1.00 0.00 572 ALA B C 20
ATOM 35252 O O . ALA B 2 8 ? -41.297 -6.015 14.449 1.00 0.00 572 ALA B O 20
ATOM 35259 N N . ASP B 2 9 ? -40.584 -6.554 16.454 1.00 0.00 573 ASP B N 20
ATOM 35260 C CA . ASP B 2 9 ? -39.215 -6.837 15.938 1.00 0.00 573 ASP B CA 20
ATOM 35261 C C . ASP B 2 9 ? -38.367 -7.465 17.046 1.00 0.00 573 ASP B C 20
ATOM 35262 O O . ASP B 2 9 ? -38.319 -8.670 17.198 1.00 0.00 573 ASP B O 20
ATOM 35271 N N . LYS B 2 10 ? -37.696 -6.655 17.820 1.00 0.00 574 LYS B N 20
ATOM 35272 C CA . LYS B 2 10 ? -36.844 -7.197 18.920 1.00 0.00 574 LYS B CA 20
ATOM 35273 C C . LYS B 2 10 ? -36.744 -6.161 20.041 1.00 0.00 574 LYS B C 20
ATOM 35274 O O . LYS B 2 10 ? -35.968 -5.230 19.968 1.00 0.00 574 LYS B O 20
ATOM 35293 N N . ILE B 2 11 ? -37.526 -6.316 21.077 1.00 0.00 575 ILE B N 20
ATOM 35294 C CA . ILE B 2 11 ? -37.483 -5.343 22.208 1.00 0.00 575 ILE B CA 20
ATOM 35295 C C . ILE B 2 11 ? -37.719 -3.925 21.682 1.00 0.00 575 ILE B C 20
ATOM 35296 O O . ILE B 2 11 ? -38.819 -3.413 21.724 1.00 0.00 575 ILE B O 20
ATOM 35312 N N . ASN B 2 12 ? -36.693 -3.283 21.184 1.00 0.00 576 ASN B N 20
ATOM 35313 C CA . ASN B 2 12 ? -36.859 -1.896 20.655 1.00 0.00 576 ASN B CA 20
ATOM 35314 C C . ASN B 2 12 ? -35.850 -1.661 19.530 1.00 0.00 576 ASN B C 20
ATOM 35315 O O . ASN B 2 12 ? -34.909 -0.906 19.673 1.00 0.00 576 ASN B O 20
ATOM 35326 N N . ASN B 2 13 ? -36.037 -2.305 18.411 1.00 0.00 577 ASN B N 20
ATOM 35327 C CA . ASN B 2 13 ? -35.089 -2.121 17.275 1.00 0.00 577 ASN B CA 20
ATOM 35328 C C . ASN B 2 13 ? -33.667 -2.434 17.741 1.00 0.00 577 ASN B C 20
ATOM 35329 O O . ASN B 2 13 ? -33.407 -2.578 18.919 1.00 0.00 577 ASN B O 20
ATOM 35340 N N . GLY B 2 14 ? -32.742 -2.541 16.826 1.00 0.00 578 GLY B N 20
ATOM 35341 C CA . GLY B 2 14 ? -31.337 -2.846 17.216 1.00 0.00 578 GLY B CA 20
ATOM 35342 C C . GLY B 2 14 ? -30.568 -3.359 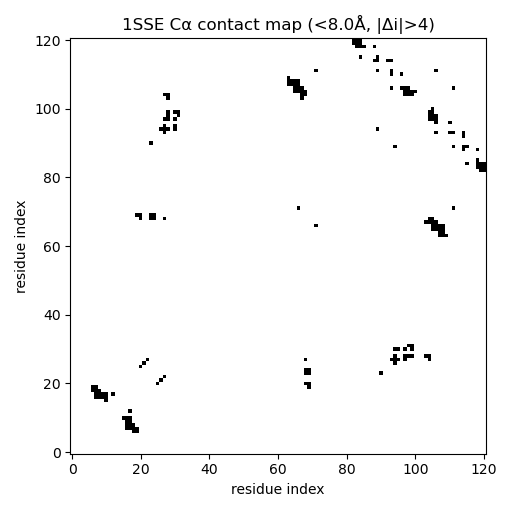15.998 1.00 0.00 578 GLY B C 20
ATOM 35343 O O . GLY B 2 14 ? -29.374 -3.575 16.051 1.00 0.00 578 GLY B O 20
ATOM 35347 N N . ASN B 2 15 ? -31.244 -3.557 14.898 1.00 0.00 579 ASN B N 20
ATOM 35348 C CA . ASN B 2 15 ? -30.551 -4.057 13.677 1.00 0.00 579 ASN B CA 20
ATOM 35349 C C . ASN B 2 15 ? -29.745 -2.920 13.046 1.00 0.00 579 ASN B C 20
ATOM 35350 O O . ASN B 2 15 ? -29.551 -2.875 11.848 1.00 0.00 579 ASN B O 20
ATOM 35361 N N . ASP B 2 16 ? -29.276 -1.999 13.842 1.00 0.00 580 ASP B N 20
ATOM 35362 C CA . ASP B 2 16 ? -28.484 -0.866 13.286 1.00 0.00 580 ASP B CA 20
ATOM 35363 C C . ASP B 2 16 ? -27.194 -1.402 12.662 1.00 0.00 580 ASP B C 20
ATOM 35364 O O . ASP B 2 16 ? -26.730 -0.910 11.653 1.00 0.00 580 ASP B O 20
ATOM 35373 N N . ASN B 2 17 ? -26.611 -2.409 13.254 1.00 0.00 581 ASN B N 20
ATOM 35374 C CA . ASN B 2 17 ? -25.352 -2.975 12.694 1.00 0.00 581 ASN B CA 20
ATOM 35375 C C . ASN B 2 17 ? -25.633 -3.581 11.317 1.00 0.00 581 ASN B C 20
ATOM 35376 O O . ASN B 2 17 ? -24.903 -3.361 10.371 1.00 0.00 581 ASN B O 20
ATOM 35387 N N . ASP B 2 18 ? -26.686 -4.343 11.197 1.00 0.00 582 ASP B N 20
ATOM 35388 C CA . ASP B 2 18 ? -27.012 -4.961 9.881 1.00 0.00 582 ASP B CA 20
ATOM 35389 C C . ASP B 2 18 ? -27.327 -3.861 8.865 1.00 0.00 582 ASP B C 20
ATOM 35390 O O . ASP B 2 18 ? -27.761 -2.783 9.219 1.00 0.00 582 ASP B O 20
ATOM 35399 N N . ASN B 2 19 ? -27.113 -4.124 7.605 1.00 0.00 583 ASN B N 20
ATOM 35400 C CA . ASN B 2 19 ? -27.402 -3.093 6.569 1.00 0.00 583 ASN B CA 20
ATOM 35401 C C . ASN B 2 19 ? -27.300 -3.724 5.179 1.00 0.00 583 ASN B C 20
ATOM 35402 O O . ASN B 2 19 ? -27.161 -4.924 5.040 1.00 0.00 583 ASN B O 20
ATOM 35413 N N . ASP B 2 20 ? -27.366 -2.927 4.148 1.00 0.00 584 ASP B N 20
ATOM 35414 C CA . ASP B 2 20 ? -27.271 -3.483 2.769 1.00 0.00 584 ASP B CA 20
ATOM 35415 C C . ASP B 2 20 ? -25.849 -3.988 2.520 1.00 0.00 584 ASP B C 20
ATOM 35416 O O . ASP B 2 20 ? -25.200 -3.600 1.569 1.00 0.00 584 ASP B O 20
ATOM 35425 N N . ASN B 2 21 ? -25.359 -4.850 3.368 1.00 0.00 585 ASN B N 20
ATOM 35426 C CA . ASN B 2 21 ? -23.979 -5.379 3.179 1.00 0.00 585 ASN B CA 20
ATOM 35427 C C . ASN B 2 21 ? -22.999 -4.212 3.043 1.00 0.00 585 ASN B C 20
ATOM 35428 O O . ASN B 2 21 ? -23.079 -3.236 3.762 1.00 0.00 585 ASN B O 20
ATOM 35439 N N . ASP B 2 22 ? -22.075 -4.307 2.124 1.00 0.00 586 ASP B N 20
ATOM 35440 C CA . ASP B 2 22 ? -21.083 -3.208 1.931 1.00 0.00 586 ASP B CA 20
ATOM 35441 C C . ASP B 2 22 ? -20.272 -3.015 3.216 1.00 0.00 586 ASP B C 20
ATOM 35442 O O . ASP B 2 22 ? -20.787 -3.120 4.310 1.00 0.00 586 ASP B O 20
ATOM 35451 N N . VAL B 2 23 ? -19.003 -2.724 3.086 1.00 0.00 587 VAL B N 20
ATOM 35452 C CA . VAL B 2 23 ? -18.144 -2.515 4.279 1.00 0.00 587 VAL B CA 20
ATOM 35453 C C . VAL B 2 23 ? -17.073 -1.488 3.919 1.00 0.00 587 VAL B C 20
ATOM 35454 O O . VAL B 2 23 ? -16.658 -1.378 2.783 1.00 0.00 587 VAL B O 20
ATOM 35467 N N . VAL B 2 24 ? -16.637 -0.732 4.877 1.00 0.00 588 VAL B N 20
ATOM 35468 C CA . VAL B 2 24 ? -15.597 0.304 4.611 1.00 0.00 588 VAL B CA 20
ATOM 35469 C C . VAL B 2 24 ? -16.116 1.291 3.554 1.00 0.00 588 VAL B C 20
ATOM 35470 O O . VAL B 2 24 ? -15.621 1.310 2.446 1.00 0.00 588 VAL B O 20
ATOM 35483 N N . PRO B 2 25 ? -17.103 2.085 3.919 1.00 0.00 589 PRO B N 20
ATOM 35484 C CA . PRO B 2 25 ? -17.685 3.068 2.986 1.00 0.00 589 PRO B CA 20
ATOM 35485 C C . PRO B 2 25 ? -16.605 4.063 2.540 1.00 0.00 589 PRO B C 20
ATOM 35486 O O . PRO B 2 25 ? -15.461 3.975 2.941 1.00 0.00 589 PRO B O 20
ATOM 35497 N N . SER B 2 26 ? -16.960 5.005 1.711 1.00 0.00 590 SER B N 20
ATOM 35498 C CA . SER B 2 26 ? -15.956 5.999 1.239 1.00 0.00 590 SER B CA 20
ATOM 35499 C C . SER B 2 26 ? -14.790 5.266 0.571 1.00 0.00 590 SER B C 20
ATOM 35500 O O . SER B 2 26 ? -14.926 4.143 0.127 1.00 0.00 590 SER B O 20
ATOM 35508 N N . LYS B 2 27 ? -13.647 5.890 0.498 1.00 0.00 591 LYS B N 20
ATOM 35509 C CA . LYS B 2 27 ? -12.477 5.226 -0.140 1.00 0.00 591 LYS B CA 20
ATOM 35510 C C . LYS B 2 27 ? -11.219 6.062 0.104 1.00 0.00 591 LYS B C 20
ATOM 35511 O O . LYS B 2 27 ? -11.257 7.276 0.086 1.00 0.00 591 LYS B O 20
ATOM 35530 N N . GLU B 2 28 ? -10.103 5.422 0.335 1.00 0.00 592 GLU B N 20
ATOM 35531 C CA . GLU B 2 28 ? -8.839 6.176 0.582 1.00 0.00 592 GLU B CA 20
ATOM 35532 C C . GLU B 2 28 ? -7.653 5.363 0.060 1.00 0.00 592 GLU B C 20
ATOM 35533 O O . GLU B 2 28 ? -7.622 4.153 0.168 1.00 0.00 592 GLU B O 20
ATOM 35545 N N . GLY B 2 29 ? -6.679 6.018 -0.508 1.00 0.00 593 GLY B N 20
ATOM 35546 C CA . GLY B 2 29 ? -5.496 5.284 -1.038 1.00 0.00 593 GLY B CA 20
ATOM 35547 C C . GLY B 2 29 ? -4.420 6.289 -1.451 1.00 0.00 593 GLY B C 20
ATOM 35548 O O . GLY B 2 29 ? -4.384 6.746 -2.576 1.00 0.00 593 GLY B O 20
ATOM 35552 N N . SER B 2 30 ? -3.544 6.641 -0.549 1.00 0.00 594 SER B N 20
ATOM 35553 C CA . SER B 2 30 ? -2.477 7.621 -0.896 1.00 0.00 594 SER B CA 20
ATOM 35554 C C . SER B 2 30 ? -1.367 6.930 -1.678 1.00 0.00 594 SER B C 20
ATOM 35555 O O . SER B 2 30 ? -1.273 5.720 -1.724 1.00 0.00 594 SER B O 20
ATOM 35563 N N . LEU B 2 31 ? -0.525 7.707 -2.292 1.00 0.00 595 LEU B N 20
ATOM 35564 C CA . LEU B 2 31 ? 0.601 7.147 -3.086 1.00 0.00 595 LEU B CA 20
ATOM 35565 C C . LEU B 2 31 ? 1.839 7.038 -2.193 1.00 0.00 595 LEU B C 20
ATOM 35566 O O . LEU B 2 31 ? 2.328 8.029 -1.688 1.00 0.00 595 LEU B O 20
ATOM 35582 N N . LEU B 2 32 ? 2.350 5.843 -1.993 1.00 0.00 596 LEU B N 20
ATOM 35583 C CA . LEU B 2 32 ? 3.566 5.667 -1.129 1.00 0.00 596 LEU B CA 20
ATOM 35584 C C . LEU B 2 32 ? 4.622 4.872 -1.920 1.00 0.00 596 LEU B C 20
ATOM 35585 O O . LEU B 2 32 ? 4.306 4.190 -2.874 1.00 0.00 596 LEU B O 20
ATOM 35601 N N . ARG B 2 33 ? 5.879 4.982 -1.548 1.00 0.00 597 ARG B N 20
ATOM 35602 C CA . ARG B 2 33 ? 6.966 4.265 -2.294 1.00 0.00 597 ARG B CA 20
ATOM 35603 C C . ARG B 2 33 ? 7.409 2.992 -1.552 1.00 0.00 597 ARG B C 20
ATOM 35604 O O . ARG B 2 33 ? 6.605 2.273 -0.992 1.00 0.00 597 ARG B O 20
ATOM 35625 N N . CYS B 2 34 ? 8.687 2.695 -1.585 1.00 0.00 598 CYS B N 20
ATOM 35626 C CA . CYS B 2 34 ? 9.210 1.452 -0.929 1.00 0.00 598 CYS B CA 20
ATOM 35627 C C . CYS B 2 34 ? 9.241 1.595 0.598 1.00 0.00 598 CYS B C 20
ATOM 35628 O O . CYS B 2 34 ? 8.227 1.494 1.258 1.00 0.00 598 CYS B O 20
ATOM 35635 N N . SER B 2 35 ? 10.408 1.811 1.165 1.00 0.00 599 SER B N 20
ATOM 35636 C CA . SER B 2 35 ? 10.522 1.945 2.652 1.00 0.00 599 SER B CA 20
ATOM 35637 C C . SER B 2 35 ? 9.402 2.847 3.169 1.00 0.00 599 SER B C 20
ATOM 35638 O O . SER B 2 35 ? 9.074 2.864 4.348 1.00 0.00 599 SER B O 20
ATOM 35646 N N . GLU B 2 36 ? 8.801 3.586 2.281 1.00 0.00 600 GLU B N 20
ATOM 35647 C CA . GLU B 2 36 ? 7.687 4.484 2.666 1.00 0.00 600 GLU B CA 20
ATOM 35648 C C . GLU B 2 36 ? 6.748 3.733 3.617 1.00 0.00 600 GLU B C 20
ATOM 35649 O O . GLU B 2 36 ? 6.255 4.257 4.604 1.00 0.00 600 GLU B O 20
ATOM 35661 N N . ILE B 2 37 ? 6.488 2.488 3.299 1.00 0.00 601 ILE B N 20
ATOM 35662 C CA . ILE B 2 37 ? 5.574 1.692 4.146 1.00 0.00 601 ILE B CA 20
ATOM 35663 C C . ILE B 2 37 ? 6.273 1.422 5.480 1.00 0.00 601 ILE B C 20
ATOM 35664 O O . ILE B 2 37 ? 5.644 1.343 6.517 1.00 0.00 601 ILE B O 20
ATOM 35680 N N . TRP B 2 38 ? 7.584 1.277 5.451 1.00 0.00 602 TRP B N 20
ATOM 35681 C CA . TRP B 2 38 ? 8.342 1.017 6.712 1.00 0.00 602 TRP B CA 20
ATOM 35682 C C . TRP B 2 38 ? 7.818 1.967 7.773 1.00 0.00 602 TRP B C 20
ATOM 35683 O O . TRP B 2 38 ? 7.655 1.612 8.923 1.00 0.00 602 TRP B O 20
ATOM 35704 N N . ASP B 2 39 ? 7.507 3.170 7.379 1.00 0.00 603 ASP B N 20
ATOM 35705 C CA . ASP B 2 39 ? 6.937 4.132 8.355 1.00 0.00 603 ASP B CA 20
ATOM 35706 C C . ASP B 2 39 ? 5.532 3.643 8.718 1.00 0.00 603 ASP B C 20
ATOM 35707 O O . ASP B 2 39 ? 5.152 3.618 9.871 1.00 0.00 603 ASP B O 20
ATOM 35716 N N . ARG B 2 40 ? 4.765 3.227 7.737 1.00 0.00 604 ARG B N 20
ATOM 35717 C CA . ARG B 2 40 ? 3.392 2.710 8.037 1.00 0.00 604 ARG B CA 20
ATOM 35718 C C . ARG B 2 40 ? 3.509 1.562 9.050 1.00 0.00 604 ARG B C 20
ATOM 35719 O O . ARG B 2 40 ? 2.755 1.465 9.996 1.00 0.00 604 ARG B O 20
ATOM 35740 N N . ILE B 2 41 ? 4.470 0.704 8.849 1.00 0.00 605 ILE B N 20
ATOM 35741 C CA . ILE B 2 41 ? 4.696 -0.446 9.777 1.00 0.00 605 ILE B CA 20
ATOM 35742 C C . ILE B 2 41 ? 5.283 0.057 11.099 1.00 0.00 605 ILE B C 20
ATOM 35743 O O . ILE B 2 41 ? 4.846 -0.329 12.166 1.00 0.00 605 ILE B O 20
ATOM 35759 N N . THR B 2 42 ? 6.271 0.904 11.047 1.00 0.00 606 THR B N 20
ATOM 35760 C CA . THR B 2 42 ? 6.877 1.406 12.310 1.00 0.00 606 THR B CA 20
ATOM 35761 C C . THR B 2 42 ? 5.819 2.138 13.139 1.00 0.00 606 THR B C 20
ATOM 35762 O O . THR B 2 42 ? 5.661 1.888 14.319 1.00 0.00 606 THR B O 20
ATOM 35773 N N . THR B 2 43 ? 5.103 3.054 12.544 1.00 0.00 607 THR B N 20
ATOM 35774 C CA . THR B 2 43 ? 4.069 3.815 13.305 1.00 0.00 607 THR B CA 20
ATOM 35775 C C . THR B 2 43 ? 2.993 2.877 13.867 1.00 0.00 607 THR B C 20
ATOM 35776 O O . THR B 2 43 ? 1.978 3.327 14.358 1.00 0.00 607 THR B O 20
ATOM 35787 N N . HIS B 2 44 ? 3.198 1.588 13.827 1.00 0.00 608 HIS B N 20
ATOM 35788 C CA . HIS B 2 44 ? 2.168 0.670 14.390 1.00 0.00 608 HIS B CA 20
ATOM 35789 C C . HIS B 2 44 ? 2.154 0.868 15.916 1.00 0.00 608 HIS B C 20
ATOM 35790 O O . HIS B 2 44 ? 3.171 1.228 16.476 1.00 0.00 608 HIS B O 20
ATOM 35804 N N . PRO B 2 45 ? 1.028 0.645 16.567 1.00 0.00 609 PRO B N 20
ATOM 35805 C CA . PRO B 2 45 ? 0.966 0.831 18.027 1.00 0.00 609 PRO B CA 20
ATOM 35806 C C . PRO B 2 45 ? 2.006 -0.083 18.689 1.00 0.00 609 PRO B C 20
ATOM 35807 O O . PRO B 2 45 ? 2.591 0.242 19.702 1.00 0.00 609 PRO B O 20
ATOM 35818 N N . LYS B 2 46 ? 2.228 -1.229 18.102 1.00 0.00 610 LYS B N 20
ATOM 35819 C CA . LYS B 2 46 ? 3.218 -2.193 18.657 1.00 0.00 610 LYS B CA 20
ATOM 35820 C C . LYS B 2 46 ? 3.391 -3.344 17.662 1.00 0.00 610 LYS B C 20
ATOM 35821 O O . LYS B 2 46 ? 2.428 -3.890 17.160 1.00 0.00 610 LYS B O 20
ATOM 35840 N N . TYR B 2 47 ? 4.607 -3.716 17.365 1.00 0.00 611 TYR B N 20
ATOM 35841 C CA . TYR B 2 47 ? 4.834 -4.825 16.400 1.00 0.00 611 TYR B CA 20
ATOM 35842 C C . TYR B 2 47 ? 4.076 -6.068 16.888 1.00 0.00 611 TYR B C 20
ATOM 35843 O O . TYR B 2 47 ? 3.279 -6.000 17.803 1.00 0.00 611 TYR B O 20
ATOM 35861 N N . SER B 2 48 ? 4.321 -7.199 16.289 1.00 0.00 612 SER B N 20
ATOM 35862 C CA . SER B 2 48 ? 3.616 -8.439 16.722 1.00 0.00 612 SER B CA 20
ATOM 35863 C C . SER B 2 48 ? 4.103 -9.625 15.885 1.00 0.00 612 SER B C 20
ATOM 35864 O O . SER B 2 48 ? 4.950 -10.388 16.308 1.00 0.00 612 SER B O 20
ATOM 35872 N N . ASP B 2 49 ? 3.577 -9.788 14.701 1.00 0.00 613 ASP B N 20
ATOM 35873 C CA . ASP B 2 49 ? 4.013 -10.928 13.841 1.00 0.00 613 ASP B CA 20
ATOM 35874 C C . ASP B 2 49 ? 3.396 -10.794 12.444 1.00 0.00 613 ASP B C 20
ATOM 35875 O O . ASP B 2 49 ? 2.432 -11.455 12.116 1.00 0.00 613 ASP B O 20
ATOM 35884 N N . ILE B 2 50 ? 3.948 -9.940 11.619 1.00 0.00 614 ILE B N 20
ATOM 35885 C CA . ILE B 2 50 ? 3.400 -9.755 10.238 1.00 0.00 614 ILE B CA 20
ATOM 35886 C C . ILE B 2 50 ? 4.218 -10.601 9.252 1.00 0.00 614 ILE B C 20
ATOM 35887 O O . ILE B 2 50 ? 5.152 -11.276 9.634 1.00 0.00 614 ILE B O 20
ATOM 35903 N N . ASP B 2 51 ? 3.878 -10.557 7.985 1.00 0.00 615 ASP B N 20
ATOM 35904 C CA . ASP B 2 51 ? 4.627 -11.336 6.952 1.00 0.00 615 ASP B CA 20
ATOM 35905 C C . ASP B 2 51 ? 5.221 -10.349 5.950 1.00 0.00 615 ASP B C 20
ATOM 35906 O O . ASP B 2 51 ? 4.523 -9.782 5.132 1.00 0.00 615 ASP B O 20
ATOM 35915 N N . VAL B 2 52 ? 6.502 -10.143 6.006 1.00 0.00 616 VAL B N 20
ATOM 35916 C CA . VAL B 2 52 ? 7.145 -9.194 5.057 1.00 0.00 616 VAL B CA 20
ATOM 35917 C C . VAL B 2 52 ? 7.356 -9.892 3.716 1.00 0.00 616 VAL B C 20
ATOM 35918 O O . VAL B 2 52 ? 7.598 -9.261 2.705 1.00 0.00 616 VAL B O 20
ATOM 35931 N N . ASP B 2 53 ? 7.286 -11.194 3.702 1.00 0.00 617 ASP B N 20
ATOM 35932 C CA . ASP B 2 53 ? 7.508 -11.942 2.430 1.00 0.00 617 ASP B CA 20
ATOM 35933 C C . ASP B 2 53 ? 6.314 -11.771 1.487 1.00 0.00 617 ASP B C 20
ATOM 35934 O O . ASP B 2 53 ? 6.476 -11.505 0.312 1.00 0.00 617 ASP B O 20
ATOM 35943 N N . GLY B 2 54 ? 5.118 -11.923 1.983 1.00 0.00 618 GLY B N 20
ATOM 35944 C CA . GLY B 2 54 ? 3.927 -11.770 1.098 1.00 0.00 618 GLY B CA 20
ATOM 35945 C C . GLY B 2 54 ? 3.777 -10.306 0.691 1.00 0.00 618 GLY B C 20
ATOM 35946 O O . GLY B 2 54 ? 3.486 -9.993 -0.446 1.00 0.00 618 GLY B O 20
ATOM 35950 N N . LEU B 2 55 ? 3.972 -9.405 1.612 1.00 0.00 619 LEU B N 20
ATOM 35951 C CA . LEU B 2 55 ? 3.840 -7.960 1.280 1.00 0.00 619 LEU B CA 20
ATOM 35952 C C . LEU B 2 55 ? 4.890 -7.603 0.217 1.00 0.00 619 LEU B C 20
ATOM 35953 O O . LEU B 2 55 ? 4.759 -6.640 -0.507 1.00 0.00 619 LEU B O 20
ATOM 35969 N N . CYS B 2 56 ? 5.938 -8.378 0.127 1.00 0.00 620 CYS B N 20
ATOM 35970 C CA . CYS B 2 56 ? 7.008 -8.088 -0.875 1.00 0.00 620 CYS B CA 20
ATOM 35971 C C . CYS B 2 56 ? 6.536 -8.431 -2.295 1.00 0.00 620 CYS B C 20
ATOM 35972 O O . CYS B 2 56 ? 6.676 -7.641 -3.206 1.00 0.00 620 CYS B O 20
ATOM 35980 N N . SER B 2 57 ? 5.980 -9.599 -2.499 1.00 0.00 621 SER B N 20
ATOM 35981 C CA . SER B 2 57 ? 5.510 -9.970 -3.873 1.00 0.00 621 SER B CA 20
ATOM 35982 C C . SER B 2 57 ? 4.144 -9.332 -4.131 1.00 0.00 621 SER B C 20
ATOM 35983 O O . SER B 2 57 ? 3.567 -9.475 -5.190 1.00 0.00 621 SER B O 20
ATOM 35991 N N . GLU B 2 58 ? 3.641 -8.611 -3.175 1.00 0.00 622 GLU B N 20
ATOM 35992 C CA . GLU B 2 58 ? 2.326 -7.927 -3.339 1.00 0.00 622 GLU B CA 20
ATOM 35993 C C . GLU B 2 58 ? 2.542 -6.457 -3.725 1.00 0.00 622 GLU B C 20
ATOM 35994 O O . GLU B 2 58 ? 1.935 -5.970 -4.657 1.00 0.00 622 GLU B O 20
ATOM 36006 N N . LEU B 2 59 ? 3.386 -5.732 -3.035 1.00 0.00 623 LEU B N 20
ATOM 36007 C CA . LEU B 2 59 ? 3.589 -4.296 -3.412 1.00 0.00 623 LEU B CA 20
ATOM 36008 C C . LEU B 2 59 ? 4.648 -4.185 -4.516 1.00 0.00 623 LEU B C 20
ATOM 36009 O O . LEU B 2 59 ? 4.749 -3.180 -5.190 1.00 0.00 623 LEU B O 20
ATOM 36025 N N . MET B 2 60 ? 5.459 -5.195 -4.684 1.00 0.00 624 MET B N 20
ATOM 36026 C CA . MET B 2 60 ? 6.535 -5.128 -5.719 1.00 0.00 624 MET B CA 20
ATOM 36027 C C . MET B 2 60 ? 5.966 -5.259 -7.137 1.00 0.00 624 MET B C 20
ATOM 36028 O O . MET B 2 60 ? 6.517 -4.711 -8.069 1.00 0.00 624 MET B O 20
ATOM 36042 N N . ALA B 2 61 ? 4.877 -5.970 -7.323 1.00 0.00 625 ALA B N 20
ATOM 36043 C CA . ALA B 2 61 ? 4.297 -6.115 -8.705 1.00 0.00 625 ALA B CA 20
ATOM 36044 C C . ALA B 2 61 ? 3.063 -5.222 -8.844 1.00 0.00 625 ALA B C 20
ATOM 36045 O O . ALA B 2 61 ? 2.539 -5.052 -9.927 1.00 0.00 625 ALA B O 20
ATOM 36052 N N . LYS B 2 62 ? 2.634 -4.594 -7.788 1.00 0.00 626 LYS B N 20
ATOM 36053 C CA . LYS B 2 62 ? 1.484 -3.652 -7.914 1.00 0.00 626 LYS B CA 20
ATOM 36054 C C . LYS B 2 62 ? 2.089 -2.288 -8.251 1.00 0.00 626 LYS B C 20
ATOM 36055 O O . LYS B 2 62 ? 1.406 -1.337 -8.578 1.00 0.00 626 LYS B O 20
ATOM 36074 N N . ALA B 2 63 ? 3.391 -2.217 -8.159 1.00 0.00 627 ALA B N 20
ATOM 36075 C CA . ALA B 2 63 ? 4.141 -0.962 -8.450 1.00 0.00 627 ALA B CA 20
ATOM 36076 C C . ALA B 2 63 ? 3.595 -0.271 -9.704 1.00 0.00 627 ALA B C 20
ATOM 36077 O O . ALA B 2 63 ? 3.272 -0.906 -10.688 1.00 0.00 627 ALA B O 20
ATOM 36084 N N . LYS B 2 64 ? 3.519 1.039 -9.672 1.00 0.00 628 LYS B N 20
ATOM 36085 C CA . LYS B 2 64 ? 3.030 1.820 -10.853 1.00 0.00 628 LYS B CA 20
ATOM 36086 C C . LYS B 2 64 ? 4.141 2.782 -11.285 1.00 0.00 628 LYS B C 20
ATOM 36087 O O . LYS B 2 64 ? 4.277 3.875 -10.765 1.00 0.00 628 LYS B O 20
ATOM 36106 N N . CYS B 2 65 ? 4.962 2.349 -12.201 1.00 0.00 629 CYS B N 20
ATOM 36107 C CA . CYS B 2 65 ? 6.111 3.182 -12.669 1.00 0.00 629 CYS B CA 20
ATOM 36108 C C . CYS B 2 65 ? 5.662 4.596 -13.074 1.00 0.00 629 CYS B C 20
ATOM 36109 O O . CYS B 2 65 ? 4.919 4.796 -14.015 1.00 0.00 629 CYS B O 20
ATOM 36116 N N . SER B 2 66 ? 6.171 5.571 -12.365 1.00 0.00 630 SER B N 20
ATOM 36117 C CA . SER B 2 66 ? 5.872 7.005 -12.667 1.00 0.00 630 SER B CA 20
ATOM 36118 C C . SER B 2 66 ? 7.156 7.804 -12.414 1.00 0.00 630 SER B C 20
ATOM 36119 O O . SER B 2 66 ? 8.027 7.354 -11.695 1.00 0.00 630 SER B O 20
ATOM 36127 N N . GLU B 2 67 ? 7.312 8.969 -12.988 1.00 0.00 631 GLU B N 20
ATOM 36128 C CA . GLU B 2 67 ? 8.574 9.731 -12.743 1.00 0.00 631 GLU B CA 20
ATOM 36129 C C . GLU B 2 67 ? 8.687 10.083 -11.259 1.00 0.00 631 GLU B C 20
ATOM 36130 O O . GLU B 2 67 ? 9.771 10.274 -10.744 1.00 0.00 631 GLU B O 20
ATOM 36142 N N . ARG B 2 68 ? 7.594 10.136 -10.551 1.00 0.00 632 ARG B N 20
ATOM 36143 C CA . ARG B 2 68 ? 7.679 10.436 -9.093 1.00 0.00 632 ARG B CA 20
ATOM 36144 C C . ARG B 2 68 ? 8.109 9.151 -8.378 1.00 0.00 632 ARG B C 20
ATOM 36145 O O . ARG B 2 68 ? 7.681 8.857 -7.278 1.00 0.00 632 ARG B O 20
ATOM 36166 N N . GLY B 2 69 ? 8.933 8.370 -9.025 1.00 0.00 633 GLY B N 20
ATOM 36167 C CA . GLY B 2 69 ? 9.379 7.081 -8.424 1.00 0.00 633 GLY B CA 20
ATOM 36168 C C . GLY B 2 69 ? 8.204 6.110 -8.498 1.00 0.00 633 GLY B C 20
ATOM 36169 O O . GLY B 2 69 ? 7.194 6.410 -9.103 1.00 0.00 633 GLY B O 20
ATOM 36173 N N . VAL B 2 70 ? 8.291 4.959 -7.891 1.00 0.00 634 VAL B N 20
ATOM 36174 C CA . VAL B 2 70 ? 7.149 4.010 -7.940 1.00 0.00 634 VAL B CA 20
ATOM 36175 C C . VAL B 2 70 ? 6.065 4.479 -6.976 1.00 0.00 634 VAL B C 20
ATOM 36176 O O . VAL B 2 70 ? 6.363 4.926 -5.886 1.00 0.00 634 VAL B O 20
ATOM 36189 N N . VAL B 2 71 ? 4.812 4.373 -7.345 1.00 0.00 635 VAL B N 20
ATOM 36190 C CA . VAL B 2 71 ? 3.717 4.805 -6.413 1.00 0.00 635 VAL B CA 20
ATOM 36191 C C . VAL B 2 71 ? 2.632 3.728 -6.362 1.00 0.00 635 VAL B C 20
ATOM 36192 O O . VAL B 2 71 ? 2.230 3.179 -7.368 1.00 0.00 635 VAL B O 20
ATOM 36205 N N . ILE B 2 72 ? 2.166 3.424 -5.177 1.00 0.00 636 ILE B N 20
ATOM 36206 C CA . ILE B 2 72 ? 1.110 2.380 -4.998 1.00 0.00 636 ILE B CA 20
ATOM 36207 C C . ILE B 2 72 ? 0.031 2.927 -4.064 1.00 0.00 636 ILE B C 20
ATOM 36208 O O . ILE B 2 72 ? 0.270 3.833 -3.296 1.00 0.00 636 ILE B O 20
ATOM 36224 N N . ASN B 2 73 ? -1.162 2.403 -4.131 1.00 0.00 637 ASN B N 20
ATOM 36225 C CA . ASN B 2 73 ? -2.251 2.919 -3.250 1.00 0.00 637 ASN B CA 20
ATOM 36226 C C . ASN B 2 73 ? -2.243 2.202 -1.893 1.00 0.00 637 ASN B C 20
ATOM 36227 O O . ASN B 2 73 ? -2.311 0.991 -1.809 1.00 0.00 637 ASN B O 20
ATOM 36238 N N . ALA B 2 74 ? -2.191 2.966 -0.833 1.00 0.00 638 ALA B N 20
ATOM 36239 C CA . ALA B 2 74 ? -2.212 2.388 0.546 1.00 0.00 638 ALA B CA 20
ATOM 36240 C C . ALA B 2 74 ? -3.345 1.366 0.664 1.00 0.00 638 ALA B C 20
ATOM 36241 O O . ALA B 2 74 ? -3.426 0.626 1.624 1.00 0.00 638 ALA B O 20
ATOM 36248 N N . GLU B 2 75 ? -4.210 1.304 -0.305 1.00 0.00 639 GLU B N 20
ATOM 36249 C CA . GLU B 2 75 ? -5.319 0.313 -0.244 1.00 0.00 639 GLU B CA 20
ATOM 36250 C C . GLU B 2 75 ? -4.768 -1.084 -0.547 1.00 0.00 639 GLU B C 20
ATOM 36251 O O . GLU B 2 75 ? -5.382 -2.077 -0.216 1.00 0.00 639 GLU B O 20
ATOM 36263 N N . ASP B 2 76 ? -3.602 -1.186 -1.128 1.00 0.00 640 ASP B N 20
ATOM 36264 C CA . ASP B 2 76 ? -3.022 -2.543 -1.385 1.00 0.00 640 ASP B CA 20
ATOM 36265 C C . ASP B 2 76 ? -2.222 -2.980 -0.148 1.00 0.00 640 ASP B C 20
ATOM 36266 O O . ASP B 2 76 ? -2.298 -4.115 0.277 1.00 0.00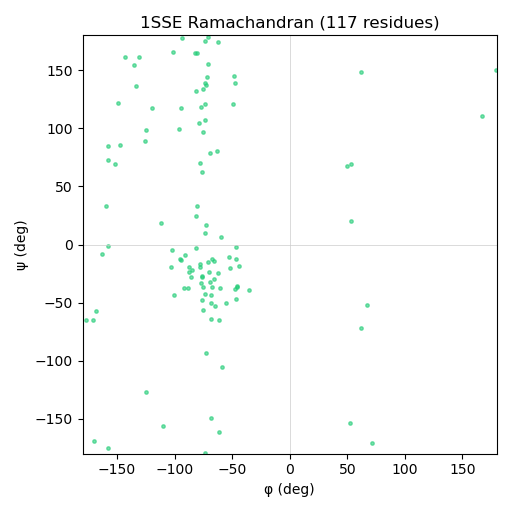 640 ASP B O 20
ATOM 36275 N N . VAL B 2 77 ? -1.474 -2.090 0.448 1.00 0.00 641 VAL B N 20
ATOM 36276 C CA . VAL B 2 77 ? -0.691 -2.457 1.670 1.00 0.00 641 VAL B CA 20
ATOM 36277 C C . VAL B 2 77 ? -1.667 -2.671 2.838 1.00 0.00 641 VAL B C 20
ATOM 36278 O O . VAL B 2 77 ? -1.462 -3.511 3.690 1.00 0.00 641 VAL B O 20
ATOM 36291 N N . GLN B 2 78 ? -2.725 -1.909 2.877 1.00 0.00 642 GLN B N 20
ATOM 36292 C CA . GLN B 2 78 ? -3.716 -2.053 3.986 1.00 0.00 642 GLN B CA 20
ATOM 36293 C C . GLN B 2 78 ? -4.477 -3.374 3.831 1.00 0.00 642 GLN B C 20
ATOM 36294 O O . GLN B 2 78 ? -4.747 -4.054 4.799 1.00 0.00 642 GLN B O 20
ATOM 36308 N N . LEU B 2 79 ? -4.803 -3.758 2.628 1.00 0.00 643 LEU B N 20
ATOM 36309 C CA . LEU B 2 79 ? -5.520 -5.052 2.427 1.00 0.00 643 LEU B CA 20
ATOM 36310 C C . LEU B 2 79 ? -4.494 -6.186 2.394 1.00 0.00 643 LEU B C 20
ATOM 36311 O O . LEU B 2 79 ? -4.826 -7.328 2.620 1.00 0.00 643 LEU B O 20
ATOM 36327 N N . ALA B 2 80 ? -3.249 -5.886 2.154 1.00 0.00 644 ALA B N 20
ATOM 36328 C CA . ALA B 2 80 ? -2.215 -6.964 2.159 1.00 0.00 644 ALA B CA 20
ATOM 36329 C C . ALA B 2 80 ? -1.723 -7.143 3.597 1.00 0.00 644 ALA B C 20
ATOM 36330 O O . ALA B 2 80 ? -1.750 -8.227 4.144 1.00 0.00 644 ALA B O 20
ATOM 36337 N N . LEU B 2 81 ? -1.304 -6.081 4.221 1.00 0.00 645 LEU B N 20
ATOM 36338 C CA . LEU B 2 81 ? -0.843 -6.171 5.635 1.00 0.00 645 LEU B CA 20
ATOM 36339 C C . LEU B 2 81 ? -1.964 -6.773 6.494 1.00 0.00 645 LEU B C 20
ATOM 36340 O O . LEU B 2 81 ? -1.847 -7.882 6.978 1.00 0.00 645 LEU B O 20
ATOM 36356 N N . ASN B 2 82 ? -3.030 -6.055 6.713 1.00 0.00 646 ASN B N 20
ATOM 36357 C CA . ASN B 2 82 ? -4.133 -6.596 7.567 1.00 0.00 646 ASN B CA 20
ATOM 36358 C C . ASN B 2 82 ? -4.494 -8.030 7.154 1.00 0.00 646 ASN B C 20
ATOM 36359 O O . ASN B 2 82 ? -5.246 -8.701 7.832 1.00 0.00 646 ASN B O 20
ATOM 36370 N N . LYS B 2 83 ? -3.976 -8.504 6.048 1.00 0.00 647 LYS B N 20
ATOM 36371 C CA . LYS B 2 83 ? -4.303 -9.894 5.591 1.00 0.00 647 LYS B CA 20
ATOM 36372 C C . LYS B 2 83 ? -3.151 -10.841 5.945 1.00 0.00 647 LYS B C 20
ATOM 36373 O O . LYS B 2 83 ? -2.114 -10.427 6.427 1.00 0.00 647 LYS B O 20
ATOM 36392 N N . HIS B 2 84 ? -3.340 -12.109 5.713 1.00 0.00 648 HIS B N 20
ATOM 36393 C CA . HIS B 2 84 ? -2.279 -13.104 6.031 1.00 0.00 648 HIS B CA 20
ATOM 36394 C C . HIS B 2 84 ? -1.902 -12.966 7.505 1.00 0.00 648 HIS B C 20
ATOM 36395 O O . HIS B 2 84 ? -0.932 -13.530 7.970 1.00 0.00 648 HIS B O 20
ATOM 36409 N N . MET B 2 85 ? -2.663 -12.195 8.239 1.00 0.00 649 MET B N 20
ATOM 36410 C CA . MET B 2 85 ? -2.367 -11.979 9.686 1.00 0.00 649 MET B CA 20
ATOM 36411 C C . MET B 2 85 ? -3.172 -12.973 10.528 1.00 0.00 649 MET B C 20
ATOM 36412 O O . MET B 2 85 ? -4.295 -13.309 10.208 1.00 0.00 649 MET B O 20
ATOM 36426 N N . ASN B 2 86 ? -2.601 -13.446 11.605 1.00 0.00 650 ASN B N 20
ATOM 36427 C CA . ASN B 2 86 ? -3.325 -14.419 12.473 1.00 0.00 650 ASN B CA 20
ATOM 36428 C C . ASN B 2 86 ? -2.774 -14.336 13.897 1.00 0.00 650 ASN B C 20
ATOM 36429 O O . ASN B 2 86 ? -2.902 -15.313 14.618 1.00 0.00 650 ASN B O 20
#

CATH classification: 1.10.238.100

Foldseek 3Di:
DVPPPPADDDDPVPPDDHDDPPVPVVVVVCVVPDD/DPDCPDPDDPPHDDCPVPDPDDDDPDDAWFWAAPCSCVVVQVPDPDHDDWDVPQVCVQCVVQWDDDPVHTTHTVVSVVCRGVPPDD

Solvent-accessible surface area: 10683 Å² total; per-residue (Å²): 190,148,116,89,135,143,125,36,112,75,132,132,157,148,99,139,110,69,57,103,60,62,145,83,15,73,100,4,41,112,50,72,52,140,283,206,59,77,101,140,137,140,70,129,168,178,99,121,43,122,106,136,109,126,131,106,102,110,141,85,115,124,150,33,73,86,16,78,8,18,59,8,158,79,121,18,89,87,45,142,136,116,64,95,36,40,96,101,16,13,55,92,25,3,51,72,108,14,109,62,46,183,160,31,1,11,6,58,22,76,26,4,89,100,0,23,92,133,48,52,164

Secondary structure (DSSP, 8-state):
----SS----GGGSSS---SSSHHHHHHHHTTS--/---S------S-----------SS--SS--EE-HHHHHHHHHT-S--SS--HHHHHHHHTTT--EETTEE-EEHHHHHHHHHSS--